Protein 1WGM (pdb70)

GO terms:
  GO:0000151 ubiquitin ligase complex (C, TAS)
  GO:0006511 ubiquitin-dependent protein catabolic process (P, TAS)
  GO:0005515 protein binding (F, IPI)

CATH classification: 3.30.40.10

Radius of gyration: 18.28 Å; Cα contacts (8 Å, |Δi|>4): 106; chains: 1; bounding box: 50×46×37 Å

Organism: Homo sapiens (NCBI:txid9606)

Structure (mmCIF, N/CA/C/O backbone):
data_1WGM
#
_entry.id   1WGM
#
loop_
_atom_site.group_PDB
_atom_site.id
_atom_site.type_symbol
_atom_site.label_atom_id
_atom_site.label_alt_id
_atom_site.label_comp_id
_atom_site.label_asym_id
_atom_site.label_entity_id
_atom_site.label_seq_id
_atom_site.pdbx_PDB_ins_code
_atom_site.Cartn_x
_atom_site.Cartn_y
_atom_site.Cartn_z
_atom_site.occupancy
_atom_site.B_iso_or_equiv
_atom_site.auth_seq_id
_atom_site.auth_comp_id
_atom_site.auth_asym_id
_atom_site.auth_atom_id
_atom_site.pdbx_PDB_model_num
ATOM 1 N N . GLY A 1 1 ? 5.703 24.011 31.278 1.00 0.00 1 GLY A N 1
ATOM 2 C CA . GLY A 1 1 ? 4.727 24.872 30.555 1.00 0.00 1 GLY A CA 1
ATOM 3 C C . GLY A 1 1 ? 5.357 25.612 29.392 1.00 0.00 1 GLY A C 1
ATOM 4 O O . GLY A 1 1 ? 6.526 25.400 29.072 1.00 0.00 1 GLY A O 1
ATOM 10 N N . SER A 1 2 ? 4.580 26.485 28.758 1.00 0.00 2 SER A N 1
ATOM 11 C CA . SER A 1 2 ? 5.069 27.260 27.624 1.00 0.00 2 SER A CA 1
ATOM 12 C C . SER A 1 2 ? 5.916 28.438 28.094 1.00 0.00 2 SER A C 1
ATOM 13 O O . SER A 1 2 ? 6.100 28.643 29.295 1.00 0.00 2 SER A O 1
ATOM 21 N N . SER A 1 3 ? 6.431 29.208 27.142 1.00 0.00 3 SER A N 1
ATOM 22 C CA . SER A 1 3 ? 7.259 30.366 27.458 1.00 0.00 3 SER A CA 1
ATOM 23 C C . SER A 1 3 ? 6.952 31.528 26.519 1.00 0.00 3 SER A C 1
ATOM 24 O O . SER A 1 3 ? 6.770 32.663 26.960 1.00 0.00 3 SER A O 1
ATOM 32 N N . GLY A 1 4 ? 6.895 31.236 25.225 1.00 0.00 4 GLY A N 1
ATOM 33 C CA . GLY A 1 4 ? 6.610 32.267 24.244 1.00 0.00 4 GLY A CA 1
ATOM 34 C C . GLY A 1 4 ? 6.491 31.712 22.838 1.00 0.00 4 GLY A C 1
ATOM 35 O O . GLY A 1 4 ? 7.472 31.241 22.264 1.00 0.00 4 GLY A O 1
ATOM 39 N N . SER A 1 5 ? 5.284 31.768 22.283 1.00 0.00 5 SER A N 1
ATOM 40 C CA . SER A 1 5 ? 5.039 31.268 20.936 1.00 0.00 5 SER A CA 1
ATOM 41 C C . SER A 1 5 ? 5.352 29.777 20.844 1.00 0.00 5 SER A C 1
ATOM 42 O O . SER A 1 5 ? 5.924 29.312 19.856 1.00 0.00 5 SER A O 1
ATOM 50 N N . SER A 1 6 ? 4.973 29.033 21.877 1.00 0.00 6 SER A N 1
ATOM 51 C CA . SER A 1 6 ? 5.214 27.595 21.913 1.00 0.00 6 SER A CA 1
ATOM 52 C C . SER A 1 6 ? 3.897 26.824 21.955 1.00 0.00 6 SER A C 1
ATOM 53 O O . SER A 1 6 ? 2.829 27.410 22.134 1.00 0.00 6 SER A O 1
ATOM 61 N N . GLY A 1 7 ? 3.982 25.509 21.790 1.00 0.00 7 GLY A N 1
ATOM 62 C CA . GLY A 1 7 ? 2.791 24.680 21.811 1.00 0.00 7 GLY A CA 1
ATOM 63 C C . GLY A 1 7 ? 3.105 23.208 21.633 1.00 0.00 7 GLY A C 1
ATOM 64 O O . GLY A 1 7 ? 4.134 22.850 21.059 1.00 0.00 7 GLY A O 1
ATOM 68 N N . LEU A 1 8 ? 2.217 22.351 22.126 1.00 0.00 8 LEU A N 1
ATOM 69 C CA . LEU A 1 8 ? 2.404 20.909 22.019 1.00 0.00 8 LEU A CA 1
ATOM 70 C C . LEU A 1 8 ? 2.177 20.437 20.586 1.00 0.00 8 LEU A C 1
ATOM 71 O O . LEU A 1 8 ? 3.029 19.768 20.001 1.00 0.00 8 LEU A O 1
ATOM 87 N N . GLN A 1 9 ? 1.025 20.789 20.028 1.00 0.00 9 GLN A N 1
ATOM 88 C CA . GLN A 1 9 ? 0.686 20.402 18.663 1.00 0.00 9 GLN A CA 1
ATOM 89 C C . GLN A 1 9 ? -0.366 21.337 18.078 1.00 0.00 9 GLN A C 1
ATOM 90 O O . GLN A 1 9 ? -1.400 21.590 18.696 1.00 0.00 9 GLN A O 1
ATOM 104 N N . GLN A 1 10 ? -0.095 21.850 16.881 1.00 0.00 10 GLN A N 1
ATOM 105 C CA . GLN A 1 10 ? -1.018 22.758 16.211 1.00 0.00 10 GLN A CA 1
ATOM 106 C C . GLN A 1 10 ? -1.720 22.062 15.050 1.00 0.00 10 GLN A C 1
ATOM 107 O O . GLN A 1 10 ? -1.416 22.314 13.885 1.00 0.00 10 GLN A O 1
ATOM 121 N N . GLN A 1 11 ? -2.663 21.184 15.377 1.00 0.00 11 GLN A N 1
ATOM 122 C CA . GLN A 1 11 ? -3.409 20.450 14.363 1.00 0.00 11 GLN A CA 1
ATOM 123 C C . GLN A 1 11 ? -2.474 19.615 13.494 1.00 0.00 11 GLN A C 1
ATOM 124 O O . GLN A 1 11 ? -1.252 19.726 13.597 1.00 0.00 11 GLN A O 1
ATOM 138 N N . GLU A 1 12 ? -3.055 18.779 12.640 1.00 0.00 12 GLU A N 1
ATOM 139 C CA . GLU A 1 12 ? -2.273 17.925 11.754 1.00 0.00 12 GLU A CA 1
ATOM 140 C C . GLU A 1 12 ? -1.376 16.987 12.555 1.00 0.00 12 GLU A C 1
ATOM 141 O O . GLU A 1 12 ? -1.152 17.194 13.747 1.00 0.00 12 GLU A O 1
ATOM 153 N N . GLU A 1 13 ? -0.867 15.954 11.890 1.00 0.00 13 GLU A N 1
ATOM 154 C CA . GLU A 1 13 ? 0.005 14.984 12.542 1.00 0.00 13 GLU A CA 1
ATOM 155 C C . GLU A 1 13 ? 1.200 14.645 11.655 1.00 0.00 13 GLU A C 1
ATOM 156 O O . GLU A 1 13 ? 2.350 14.757 12.079 1.00 0.00 13 GLU A O 1
ATOM 168 N N . GLU A 1 14 ? 0.918 14.233 10.424 1.00 0.00 14 GLU A N 1
ATOM 169 C CA . GLU A 1 14 ? 1.970 13.880 9.477 1.00 0.00 14 GLU A CA 1
ATOM 170 C C . GLU A 1 14 ? 1.737 14.552 8.128 1.00 0.00 14 GLU A C 1
ATOM 171 O O . GLU A 1 14 ? 0.822 15.362 7.978 1.00 0.00 14 GLU A O 1
ATOM 183 N N . THR A 1 15 ? 2.568 14.210 7.150 1.00 0.00 15 THR A N 1
ATOM 184 C CA . THR A 1 15 ? 2.449 14.780 5.813 1.00 0.00 15 THR A CA 1
ATOM 185 C C . THR A 1 15 ? 3.311 14.013 4.815 1.00 0.00 15 THR A C 1
ATOM 186 O O . THR A 1 15 ? 4.436 14.413 4.514 1.00 0.00 15 THR A O 1
ATOM 197 N N . TYR A 1 16 ? 2.775 12.908 4.305 1.00 0.00 16 TYR A N 1
ATOM 198 C CA . TYR A 1 16 ? 3.495 12.086 3.341 1.00 0.00 16 TYR A CA 1
ATOM 199 C C . TYR A 1 16 ? 3.210 12.545 1.914 1.00 0.00 16 TYR A C 1
ATOM 200 O O . TYR A 1 16 ? 2.225 12.132 1.303 1.00 0.00 16 TYR A O 1
ATOM 218 N N . ALA A 1 17 ? 4.079 13.404 1.391 1.00 0.00 17 ALA A N 1
ATOM 219 C CA . ALA A 1 17 ? 3.921 13.919 0.036 1.00 0.00 17 ALA A CA 1
ATOM 220 C C . ALA A 1 17 ? 5.048 13.436 -0.871 1.00 0.00 17 ALA A C 1
ATOM 221 O O . ALA A 1 17 ? 5.451 14.133 -1.802 1.00 0.00 17 ALA A O 1
ATOM 228 N N . ASP A 1 18 ? 5.553 12.239 -0.593 1.00 0.00 18 ASP A N 1
ATOM 229 C CA . ASP A 1 18 ? 6.633 11.663 -1.385 1.00 0.00 18 ASP A CA 1
ATOM 230 C C . ASP A 1 18 ? 6.543 10.140 -1.403 1.00 0.00 18 ASP A C 1
ATOM 231 O O . ASP A 1 18 ? 7.556 9.451 -1.520 1.00 0.00 18 ASP A O 1
ATOM 240 N N . ALA A 1 19 ? 5.326 9.620 -1.285 1.00 0.00 19 ALA A N 1
ATOM 241 C CA . ALA A 1 19 ? 5.106 8.179 -1.288 1.00 0.00 19 ALA A CA 1
ATOM 242 C C . ALA A 1 19 ? 4.414 7.732 -2.572 1.00 0.00 19 ALA A C 1
ATOM 243 O O . ALA A 1 19 ? 3.490 8.389 -3.051 1.00 0.00 19 ALA A O 1
ATOM 250 N N . CYS A 1 20 ? 4.868 6.611 -3.122 1.00 0.00 20 CYS A N 1
ATOM 251 C CA . CYS A 1 20 ? 4.293 6.076 -4.350 1.00 0.00 20 CYS A CA 1
ATOM 252 C C . CYS A 1 20 ? 2.942 5.422 -4.078 1.00 0.00 20 CYS A C 1
ATOM 253 O O . CYS A 1 20 ? 2.586 5.165 -2.927 1.00 0.00 20 CYS A O 1
ATOM 261 N N . ASP A 1 21 ? 2.193 5.156 -5.143 1.00 0.00 21 ASP A N 1
ATOM 262 C CA . ASP A 1 21 ? 0.881 4.532 -5.019 1.00 0.00 21 ASP A CA 1
ATOM 263 C C . ASP A 1 21 ? 0.984 3.169 -4.339 1.00 0.00 21 ASP A C 1
ATOM 264 O O . ASP A 1 21 ? 0.043 2.718 -3.687 1.00 0.00 21 ASP A O 1
ATOM 273 N N . GLU A 1 22 ? 2.133 2.518 -4.498 1.00 0.00 22 GLU A N 1
ATOM 274 C CA . GLU A 1 22 ? 2.357 1.206 -3.900 1.00 0.00 22 GLU A CA 1
ATOM 275 C C . GLU A 1 22 ? 2.175 1.257 -2.386 1.00 0.00 22 GLU A C 1
ATOM 276 O O . GLU A 1 22 ? 1.763 0.276 -1.766 1.00 0.00 22 GLU A O 1
ATOM 288 N N . PHE A 1 23 ? 2.483 2.408 -1.796 1.00 0.00 23 PHE A N 1
ATOM 289 C CA . PHE A 1 23 ? 2.352 2.586 -0.354 1.00 0.00 23 PHE A CA 1
ATOM 290 C C . PHE A 1 23 ? 1.049 3.300 -0.011 1.00 0.00 23 PHE A C 1
ATOM 291 O O . PHE A 1 23 ? 0.444 3.043 1.031 1.00 0.00 23 PHE A O 1
ATOM 308 N N . LEU A 1 24 ? 0.623 4.199 -0.892 1.00 0.00 24 LEU A N 1
ATOM 309 C CA . LEU A 1 24 ? -0.608 4.951 -0.681 1.00 0.00 24 LEU A CA 1
ATOM 310 C C . LEU A 1 24 ? -1.831 4.061 -0.871 1.00 0.00 24 LEU A C 1
ATOM 311 O O . LEU A 1 24 ? -1.876 3.237 -1.785 1.00 0.00 24 LEU A O 1
ATOM 327 N N . ASP A 1 25 ? -2.823 4.233 -0.003 1.00 0.00 25 ASP A N 1
ATOM 328 C CA . ASP A 1 25 ? -4.048 3.445 -0.075 1.00 0.00 25 ASP A CA 1
ATOM 329 C C . ASP A 1 25 ? -4.870 3.833 -1.303 1.00 0.00 25 ASP A C 1
ATOM 330 O O . ASP A 1 25 ? -4.927 5.006 -1.675 1.00 0.00 25 ASP A O 1
ATOM 339 N N . PRO A 1 26 ? -5.520 2.852 -1.953 1.00 0.00 26 PRO A N 1
ATOM 340 C CA . PRO A 1 26 ? -6.339 3.105 -3.144 1.00 0.00 26 PRO A CA 1
ATOM 341 C C . PRO A 1 26 ? -7.622 3.862 -2.818 1.00 0.00 26 PRO A C 1
ATOM 342 O O . PRO A 1 26 ? -8.174 4.562 -3.667 1.00 0.00 26 PRO A O 1
ATOM 353 N N . ILE A 1 27 ? -8.093 3.718 -1.583 1.00 0.00 27 ILE A N 1
ATOM 354 C CA . ILE A 1 27 ? -9.313 4.388 -1.147 1.00 0.00 27 ILE A CA 1
ATOM 355 C C . ILE A 1 27 ? -9.002 5.540 -0.198 1.00 0.00 27 ILE A C 1
ATOM 356 O O . ILE A 1 27 ? -9.478 6.659 -0.387 1.00 0.00 27 ILE A O 1
ATOM 372 N N . MET A 1 28 ? -8.202 5.258 0.826 1.00 0.00 28 MET A N 1
ATOM 373 C CA . MET A 1 28 ? -7.830 6.270 1.807 1.00 0.00 28 MET A CA 1
ATOM 374 C C . MET A 1 28 ? -6.861 7.286 1.208 1.00 0.00 28 MET A C 1
ATOM 375 O O . MET A 1 28 ? -6.810 8.438 1.640 1.00 0.00 28 MET A O 1
ATOM 389 N N . SER A 1 29 ? -6.093 6.854 0.212 1.00 0.00 29 SER A N 1
ATOM 390 C CA . SER A 1 29 ? -5.127 7.730 -0.442 1.00 0.00 29 SER A CA 1
ATOM 391 C C . SER A 1 29 ? -4.081 8.225 0.553 1.00 0.00 29 SER A C 1
ATOM 392 O O . SER A 1 29 ? -3.562 9.333 0.422 1.00 0.00 29 SER A O 1
ATOM 400 N N . THR A 1 30 ? -3.779 7.397 1.548 1.00 0.00 30 THR A N 1
ATOM 401 C CA . THR A 1 30 ? -2.796 7.749 2.565 1.00 0.00 30 THR A CA 1
ATOM 402 C C . THR A 1 30 ? -1.783 6.626 2.758 1.00 0.00 30 THR A C 1
ATOM 403 O O . THR A 1 30 ? -1.897 5.563 2.148 1.00 0.00 30 THR A O 1
ATOM 414 N N . LEU A 1 31 ? -0.794 6.869 3.612 1.00 0.00 31 LEU A N 1
ATOM 415 C CA . LEU A 1 31 ? 0.240 5.878 3.887 1.00 0.00 31 LEU A CA 1
ATOM 416 C C . LEU A 1 31 ? -0.371 4.594 4.442 1.00 0.00 31 LEU A C 1
ATOM 417 O O . LEU A 1 31 ? -1.322 4.635 5.223 1.00 0.00 31 LEU A O 1
ATOM 433 N N . MET A 1 32 ? 0.182 3.457 4.032 1.00 0.00 32 MET A N 1
ATOM 434 C CA . MET A 1 32 ? -0.310 2.162 4.488 1.00 0.00 32 MET A CA 1
ATOM 435 C C . MET A 1 32 ? 0.687 1.503 5.438 1.00 0.00 32 MET A C 1
ATOM 436 O O . MET A 1 32 ? 1.846 1.289 5.084 1.00 0.00 32 MET A O 1
ATOM 450 N N . CYS A 1 33 ? 0.227 1.185 6.642 1.00 0.00 33 CYS A N 1
ATOM 451 C CA . CYS A 1 33 ? 1.078 0.549 7.641 1.00 0.00 33 CYS A CA 1
ATOM 452 C C . CYS A 1 33 ? 0.960 -0.970 7.567 1.00 0.00 33 CYS A C 1
ATOM 453 O O . CYS A 1 33 ? 1.951 -1.688 7.701 1.00 0.00 33 CYS A O 1
ATOM 461 N N . ASP A 1 34 ? -0.260 -1.453 7.352 1.00 0.00 34 ASP A N 1
ATOM 462 C CA . ASP A 1 34 ? -0.510 -2.886 7.258 1.00 0.00 34 ASP A CA 1
ATOM 463 C C . ASP A 1 34 ? -1.315 -3.215 6.003 1.00 0.00 34 ASP A C 1
ATOM 464 O O . ASP A 1 34 ? -2.513 -3.495 6.078 1.00 0.00 34 ASP A O 1
ATOM 473 N N . PRO A 1 35 ? -0.667 -3.185 4.827 1.00 0.00 35 PRO A N 1
ATOM 474 C CA . PRO A 1 35 ? -1.328 -3.480 3.551 1.00 0.00 35 PRO A CA 1
ATOM 475 C C . PRO A 1 35 ? -1.698 -4.953 3.417 1.00 0.00 35 PRO A C 1
ATOM 476 O O . PRO A 1 35 ? -0.829 -5.825 3.435 1.00 0.00 35 PRO A O 1
ATOM 487 N N . VAL A 1 36 ? -2.992 -5.223 3.279 1.00 0.00 36 VAL A N 1
ATOM 488 C CA . VAL A 1 36 ? -3.477 -6.590 3.138 1.00 0.00 36 VAL A CA 1
ATOM 489 C C . VAL A 1 36 ? -3.881 -6.883 1.698 1.00 0.00 36 VAL A C 1
ATOM 490 O O . VAL A 1 36 ? -4.540 -6.069 1.049 1.00 0.00 36 VAL A O 1
ATOM 503 N N . VAL A 1 37 ? -3.480 -8.049 1.200 1.00 0.00 37 VAL A N 1
ATOM 504 C CA . VAL A 1 37 ? -3.800 -8.447 -0.165 1.00 0.00 37 VAL A CA 1
ATOM 505 C C . VAL A 1 37 ? -5.164 -9.126 -0.237 1.00 0.00 37 VAL A C 1
ATOM 506 O O . VAL A 1 37 ? -5.367 -10.195 0.338 1.00 0.00 37 VAL A O 1
ATOM 519 N N . LEU A 1 38 ? -6.094 -8.498 -0.950 1.00 0.00 38 LEU A N 1
ATOM 520 C CA . LEU A 1 38 ? -7.439 -9.043 -1.099 1.00 0.00 38 LEU A CA 1
ATOM 521 C C . LEU A 1 38 ? -7.440 -10.220 -2.075 1.00 0.00 38 LEU A C 1
ATOM 522 O O . LEU A 1 38 ? -7.065 -10.069 -3.237 1.00 0.00 38 LEU A O 1
ATOM 538 N N . PRO A 1 39 ? -7.860 -11.414 -1.618 1.00 0.00 39 PRO A N 1
ATOM 539 C CA . PRO A 1 39 ? -7.900 -12.611 -2.465 1.00 0.00 39 PRO A CA 1
ATOM 540 C C . PRO A 1 39 ? -9.051 -12.589 -3.469 1.00 0.00 39 PRO A C 1
ATOM 541 O O . PRO A 1 39 ? -9.179 -13.491 -4.297 1.00 0.00 39 PRO A O 1
ATOM 552 N N . SER A 1 40 ? -9.891 -11.559 -3.391 1.00 0.00 40 SER A N 1
ATOM 553 C CA . SER A 1 40 ? -11.029 -11.434 -4.295 1.00 0.00 40 SER A CA 1
ATOM 554 C C . SER A 1 40 ? -10.750 -10.412 -5.393 1.00 0.00 40 SER A C 1
ATOM 555 O O . SER A 1 40 ? -10.666 -10.760 -6.571 1.00 0.00 40 SER A O 1
ATOM 563 N N . SER A 1 41 ? -10.613 -9.150 -5.000 1.00 0.00 41 SER A N 1
ATOM 564 C CA . SER A 1 41 ? -10.350 -8.075 -5.953 1.00 0.00 41 SER A CA 1
ATOM 565 C C . SER A 1 41 ? -8.869 -8.003 -6.323 1.00 0.00 41 SER A C 1
ATOM 566 O O . SER A 1 41 ? -8.495 -7.322 -7.278 1.00 0.00 41 SER A O 1
ATOM 574 N N . ARG A 1 42 ? -8.027 -8.703 -5.566 1.00 0.00 42 ARG A N 1
ATOM 575 C CA . ARG A 1 42 ? -6.592 -8.705 -5.824 1.00 0.00 42 ARG A CA 1
ATOM 576 C C . ARG A 1 42 ? -6.012 -7.302 -5.675 1.00 0.00 42 ARG A C 1
ATOM 577 O O . ARG A 1 42 ? -5.041 -6.946 -6.344 1.00 0.00 42 ARG A O 1
ATOM 598 N N . VAL A 1 43 ? -6.615 -6.510 -4.795 1.00 0.00 43 VAL A N 1
ATOM 599 C CA . VAL A 1 43 ? -6.159 -5.145 -4.557 1.00 0.00 43 VAL A CA 1
ATOM 600 C C . VAL A 1 43 ? -5.492 -5.019 -3.192 1.00 0.00 43 VAL A C 1
ATOM 601 O O . VAL A 1 43 ? -5.836 -5.738 -2.253 1.00 0.00 43 VAL A O 1
ATOM 614 N N . THR A 1 44 ? -4.535 -4.103 -3.088 1.00 0.00 44 THR A N 1
ATOM 615 C CA . THR A 1 44 ? -3.818 -3.884 -1.837 1.00 0.00 44 THR A CA 1
ATOM 616 C C . THR A 1 44 ? -4.443 -2.742 -1.044 1.00 0.00 44 THR A C 1
ATOM 617 O O . THR A 1 44 ? -4.481 -1.601 -1.504 1.00 0.00 44 THR A O 1
ATOM 628 N N . VAL A 1 45 ? -4.933 -3.057 0.151 1.00 0.00 45 VAL A N 1
ATOM 629 C CA . VAL A 1 45 ? -5.557 -2.057 1.009 1.00 0.00 45 VAL A CA 1
ATOM 630 C C . VAL A 1 45 ? -5.141 -2.246 2.465 1.00 0.00 45 VAL A C 1
ATOM 631 O O . VAL A 1 45 ? -4.790 -3.351 2.880 1.00 0.00 45 VAL A O 1
ATOM 644 N N . ASP A 1 46 ? -5.181 -1.163 3.233 1.00 0.00 46 ASP A N 1
ATOM 645 C CA . ASP A 1 46 ? -4.809 -1.211 4.643 1.00 0.00 46 ASP A CA 1
ATOM 646 C C . ASP A 1 46 ? -5.676 -2.209 5.403 1.00 0.00 46 ASP A C 1
ATOM 647 O O . ASP A 1 46 ? -6.860 -2.370 5.108 1.00 0.00 46 ASP A O 1
ATOM 656 N N . ARG A 1 47 ? -5.077 -2.879 6.384 1.00 0.00 47 ARG A N 1
ATOM 657 C CA . ARG A 1 47 ? -5.795 -3.862 7.188 1.00 0.00 47 ARG A CA 1
ATOM 658 C C . ARG A 1 47 ? -6.995 -3.227 7.885 1.00 0.00 47 ARG A C 1
ATOM 659 O O . ARG A 1 47 ? -7.991 -3.897 8.160 1.00 0.00 47 ARG A O 1
ATOM 680 N N . SER A 1 48 ? -6.893 -1.932 8.168 1.00 0.00 48 SER A N 1
ATOM 681 C CA . SER A 1 48 ? -7.971 -1.208 8.831 1.00 0.00 48 SER A CA 1
ATOM 682 C C . SER A 1 48 ? -8.962 -0.654 7.812 1.00 0.00 48 SER A C 1
ATOM 683 O O . SER A 1 48 ? -10.153 -0.526 8.096 1.00 0.00 48 SER A O 1
ATOM 691 N N . THR A 1 49 ? -8.462 -0.328 6.624 1.00 0.00 49 THR A N 1
ATOM 692 C CA . THR A 1 49 ? -9.303 0.212 5.563 1.00 0.00 49 THR A CA 1
ATOM 693 C C . THR A 1 49 ? -10.359 -0.801 5.135 1.00 0.00 49 THR A C 1
ATOM 694 O O . THR A 1 49 ? -11.486 -0.436 4.803 1.00 0.00 49 THR A O 1
ATOM 705 N N . ILE A 1 50 ? -9.985 -2.076 5.147 1.00 0.00 50 ILE A N 1
ATOM 706 C CA . ILE A 1 50 ? -10.900 -3.144 4.762 1.00 0.00 50 ILE A CA 1
ATOM 707 C C . ILE A 1 50 ? -11.884 -3.455 5.886 1.00 0.00 50 ILE A C 1
ATOM 708 O O . ILE A 1 50 ? -13.044 -3.782 5.636 1.00 0.00 50 ILE A O 1
ATOM 724 N N . ALA A 1 51 ? -11.414 -3.349 7.125 1.00 0.00 51 ALA A N 1
ATOM 725 C CA . ALA A 1 51 ? -12.252 -3.618 8.287 1.00 0.00 51 ALA A CA 1
ATOM 726 C C . ALA A 1 51 ? -13.487 -2.724 8.291 1.00 0.00 51 ALA A C 1
ATOM 727 O O . ALA A 1 51 ? -14.586 -3.169 8.622 1.00 0.00 51 ALA A O 1
ATOM 734 N N . ARG A 1 52 ? -13.299 -1.462 7.920 1.00 0.00 52 ARG A N 1
ATOM 735 C CA . ARG A 1 52 ? -14.398 -0.506 7.879 1.00 0.00 52 ARG A CA 1
ATOM 736 C C . ARG A 1 52 ? -15.450 -0.934 6.861 1.00 0.00 52 ARG A C 1
ATOM 737 O O . ARG A 1 52 ? -16.640 -0.668 7.032 1.00 0.00 52 ARG A O 1
ATOM 758 N N . HIS A 1 53 ? -15.004 -1.601 5.801 1.00 0.00 53 HIS A N 1
ATOM 759 C CA . HIS A 1 53 ? -15.906 -2.068 4.755 1.00 0.00 53 HIS A CA 1
ATOM 760 C C . HIS A 1 53 ? -16.549 -3.398 5.140 1.00 0.00 53 HIS A C 1
ATOM 761 O O . HIS A 1 53 ? -17.611 -3.753 4.628 1.00 0.00 53 HIS A O 1
ATOM 775 N N . LEU A 1 54 ? -15.902 -4.130 6.041 1.00 0.00 54 LEU A N 1
ATOM 776 C CA . LEU A 1 54 ? -16.414 -5.419 6.490 1.00 0.00 54 LEU A CA 1
ATOM 777 C C . LEU A 1 54 ? -17.195 -5.277 7.793 1.00 0.00 54 LEU A C 1
ATOM 778 O O . LEU A 1 54 ? -17.220 -6.194 8.614 1.00 0.00 54 LEU A O 1
ATOM 794 N N . LEU A 1 55 ? -17.833 -4.126 7.976 1.00 0.00 55 LEU A N 1
ATOM 795 C CA . LEU A 1 55 ? -18.615 -3.870 9.180 1.00 0.00 55 LEU A CA 1
ATOM 796 C C . LEU A 1 55 ? -20.070 -4.279 8.978 1.00 0.00 55 LEU A C 1
ATOM 797 O O . LEU A 1 55 ? -20.619 -5.062 9.753 1.00 0.00 55 LEU A O 1
ATOM 813 N N . SER A 1 56 ? -20.690 -3.744 7.931 1.00 0.00 56 SER A N 1
ATOM 814 C CA . SER A 1 56 ? -22.082 -4.055 7.626 1.00 0.00 56 SER A CA 1
ATOM 815 C C . SER A 1 56 ? -22.176 -5.060 6.482 1.00 0.00 56 SER A C 1
ATOM 816 O O . SER A 1 56 ? -23.039 -5.937 6.484 1.00 0.00 56 SER A O 1
ATOM 824 N N . ASP A 1 57 ? -21.283 -4.923 5.507 1.00 0.00 57 ASP A N 1
ATOM 825 C CA . ASP A 1 57 ? -21.265 -5.819 4.356 1.00 0.00 57 ASP A CA 1
ATOM 826 C C . ASP A 1 57 ? -19.915 -6.519 4.233 1.00 0.00 57 ASP A C 1
ATOM 827 O O . ASP A 1 57 ? -18.979 -5.983 3.642 1.00 0.00 57 ASP A O 1
ATOM 836 N N . GLN A 1 58 ? -19.824 -7.719 4.797 1.00 0.00 58 GLN A N 1
ATOM 837 C CA . GLN A 1 58 ? -18.588 -8.493 4.752 1.00 0.00 58 GLN A CA 1
ATOM 838 C C . GLN A 1 58 ? -18.264 -8.918 3.323 1.00 0.00 58 GLN A C 1
ATOM 839 O O . GLN A 1 58 ? -18.479 -10.069 2.944 1.00 0.00 58 GLN A O 1
ATOM 853 N N . THR A 1 59 ? -17.745 -7.982 2.537 1.00 0.00 59 THR A N 1
ATOM 854 C CA . THR A 1 59 ? -17.389 -8.259 1.149 1.00 0.00 59 THR A CA 1
ATOM 855 C C . THR A 1 59 ? -16.293 -7.312 0.671 1.00 0.00 59 THR A C 1
ATOM 856 O O . THR A 1 59 ? -15.759 -6.522 1.449 1.00 0.00 59 THR A O 1
ATOM 867 N N . ASP A 1 60 ? -15.962 -7.398 -0.614 1.00 0.00 60 ASP A N 1
ATOM 868 C CA . ASP A 1 60 ? -14.929 -6.548 -1.194 1.00 0.00 60 ASP A CA 1
ATOM 869 C C . ASP A 1 60 ? -15.530 -5.249 -1.727 1.00 0.00 60 ASP A C 1
ATOM 870 O O . ASP A 1 60 ? -16.645 -5.241 -2.248 1.00 0.00 60 ASP A O 1
ATOM 879 N N . PRO A 1 61 ? -14.797 -4.128 -1.607 1.00 0.00 61 PRO A N 1
ATOM 880 C CA . PRO A 1 61 ? -15.269 -2.824 -2.081 1.00 0.00 61 PRO A CA 1
ATOM 881 C C . PRO A 1 61 ? -15.254 -2.717 -3.603 1.00 0.00 61 PRO A C 1
ATOM 882 O O . PRO A 1 61 ? -15.925 -1.861 -4.179 1.00 0.00 61 PRO A O 1
ATOM 893 N N . PHE A 1 62 ? -14.486 -3.588 -4.251 1.00 0.00 62 PHE A N 1
ATOM 894 C CA . PHE A 1 62 ? -14.388 -3.585 -5.707 1.00 0.00 62 PHE A CA 1
ATOM 895 C C . PHE A 1 62 ? -15.102 -4.793 -6.306 1.00 0.00 62 PHE A C 1
ATOM 896 O O . PHE A 1 62 ? -15.965 -4.649 -7.172 1.00 0.00 62 PHE A O 1
ATOM 913 N N . ASN A 1 63 ? -14.734 -5.983 -5.841 1.00 0.00 63 ASN A N 1
ATOM 914 C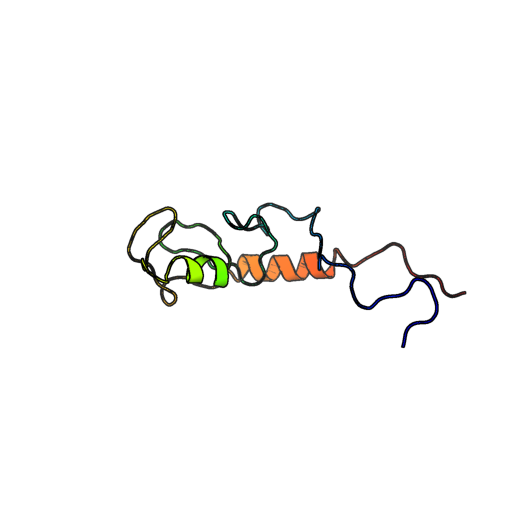 CA . ASN A 1 63 ? -15.336 -7.216 -6.336 1.00 0.00 63 ASN A CA 1
ATOM 915 C C . ASN A 1 63 ? -16.762 -7.379 -5.815 1.00 0.00 63 ASN A C 1
ATOM 916 O O . ASN A 1 63 ? -17.624 -7.928 -6.502 1.00 0.00 63 ASN A O 1
ATOM 927 N N . ARG A 1 64 ? -17.003 -6.902 -4.599 1.00 0.00 64 ARG A N 1
ATOM 928 C CA . ARG A 1 64 ? -18.325 -6.998 -3.989 1.00 0.00 64 ARG A CA 1
ATOM 929 C C . ARG A 1 64 ? -18.726 -8.457 -3.790 1.00 0.00 64 ARG A C 1
ATOM 930 O O . ARG A 1 64 ? -19.895 -8.815 -3.933 1.00 0.00 64 ARG A O 1
ATOM 951 N N . SER A 1 65 ? -17.747 -9.293 -3.461 1.00 0.00 65 SER A N 1
ATOM 952 C CA . SER A 1 65 ? -17.995 -10.714 -3.242 1.00 0.00 65 SER A CA 1
ATOM 953 C C . SER A 1 65 ? -17.661 -11.109 -1.805 1.00 0.00 65 SER A C 1
ATOM 954 O O . SER A 1 65 ? -17.164 -10.293 -1.028 1.00 0.00 65 SER A O 1
ATOM 962 N N . PRO A 1 66 ? -17.929 -12.372 -1.432 1.00 0.00 66 PRO A N 1
ATOM 963 C CA . PRO A 1 66 ? -17.653 -12.872 -0.081 1.00 0.00 66 PRO A CA 1
ATOM 964 C C . PRO A 1 66 ? -16.215 -12.608 0.351 1.00 0.00 66 PRO A C 1
ATOM 965 O O . PRO A 1 66 ? -15.271 -13.110 -0.260 1.00 0.00 66 PRO A O 1
ATOM 976 N N . LEU A 1 67 ? -16.055 -11.818 1.408 1.00 0.00 67 LEU A N 1
ATOM 977 C CA . LEU A 1 67 ? -14.731 -11.487 1.922 1.00 0.00 67 LEU A CA 1
ATOM 978 C C . LEU A 1 67 ? -14.788 -11.181 3.416 1.00 0.00 67 LEU A C 1
ATOM 979 O O . LEU A 1 67 ? -15.769 -10.623 3.908 1.00 0.00 67 LEU A O 1
ATOM 995 N N . THR A 1 68 ? -13.731 -11.550 4.132 1.00 0.00 68 THR A N 1
ATOM 996 C CA . THR A 1 68 ? -13.663 -11.315 5.570 1.00 0.00 68 THR A CA 1
ATOM 997 C C . THR A 1 68 ? -12.226 -11.047 6.010 1.00 0.00 68 THR A C 1
ATOM 998 O O . THR A 1 68 ? -11.307 -11.042 5.193 1.00 0.00 68 THR A O 1
ATOM 1009 N N . MET A 1 69 ? -12.043 -10.826 7.308 1.00 0.00 69 MET A N 1
ATOM 1010 C CA . MET A 1 69 ? -10.717 -10.559 7.857 1.00 0.00 69 MET A CA 1
ATOM 1011 C C . MET A 1 69 ? -9.834 -11.800 7.776 1.00 0.00 69 MET A C 1
ATOM 1012 O O . MET A 1 69 ? -8.614 -11.699 7.647 1.00 0.00 69 MET A O 1
ATOM 1026 N N . ASP A 1 70 ? -10.459 -12.971 7.853 1.00 0.00 70 ASP A N 1
ATOM 1027 C CA . ASP A 1 70 ? -9.730 -14.231 7.789 1.00 0.00 70 ASP A CA 1
ATOM 1028 C C . ASP A 1 70 ? -9.234 -14.504 6.371 1.00 0.00 70 ASP A C 1
ATOM 1029 O O . ASP A 1 70 ? -8.191 -15.128 6.178 1.00 0.00 70 ASP A O 1
ATOM 1038 N N . GLN A 1 71 ? -9.989 -14.032 5.385 1.00 0.00 71 GLN A N 1
ATOM 1039 C CA . GLN A 1 71 ? -9.626 -14.226 3.985 1.00 0.00 71 GLN A CA 1
ATOM 1040 C C . GLN A 1 71 ? -8.428 -13.361 3.609 1.00 0.00 71 GLN A C 1
ATOM 1041 O O . GLN A 1 71 ? -7.420 -13.863 3.111 1.00 0.00 71 GLN A O 1
ATOM 1055 N N . ILE A 1 72 ? -8.545 -12.059 3.850 1.00 0.00 72 ILE A N 1
ATOM 1056 C CA . ILE A 1 72 ? -7.471 -11.124 3.535 1.00 0.00 72 ILE A CA 1
ATOM 1057 C C . ILE A 1 72 ? -6.187 -11.491 4.273 1.00 0.00 72 ILE A C 1
ATOM 1058 O O . ILE A 1 72 ? -6.216 -11.846 5.452 1.00 0.00 72 ILE A O 1
ATOM 1074 N N . ARG A 1 73 ? -5.062 -11.405 3.571 1.00 0.00 73 ARG A N 1
ATOM 1075 C CA . ARG A 1 73 ? -3.767 -11.729 4.160 1.00 0.00 73 ARG A CA 1
ATOM 1076 C C . ARG A 1 73 ? -2.844 -10.514 4.149 1.00 0.00 73 ARG A C 1
ATOM 1077 O O . ARG A 1 73 ? -2.971 -9.634 3.298 1.00 0.00 73 ARG A O 1
ATOM 1098 N N . PRO A 1 74 ? -1.897 -10.449 5.103 1.00 0.00 74 PRO A N 1
ATOM 1099 C CA . PRO A 1 74 ? -0.949 -9.333 5.199 1.00 0.00 74 PRO A CA 1
ATOM 1100 C C . PRO A 1 74 ? 0.084 -9.353 4.078 1.00 0.00 74 PRO A C 1
ATOM 1101 O O . PRO A 1 74 ? 0.784 -10.346 3.883 1.00 0.00 74 PRO A O 1
ATOM 1112 N N . ASN A 1 75 ? 0.175 -8.248 3.344 1.00 0.00 75 ASN A N 1
ATOM 1113 C CA . ASN A 1 75 ? 1.124 -8.138 2.243 1.00 0.00 75 ASN A CA 1
ATOM 1114 C C . ASN A 1 75 ? 2.546 -7.963 2.766 1.00 0.00 75 ASN A C 1
ATOM 1115 O O . ASN A 1 75 ? 3.018 -6.840 2.946 1.00 0.00 75 ASN A O 1
ATOM 1126 N N . THR A 1 76 ? 3.223 -9.080 3.009 1.00 0.00 76 THR A N 1
ATOM 1127 C CA . THR A 1 76 ? 4.592 -9.051 3.513 1.00 0.00 76 THR A CA 1
ATOM 1128 C C . THR A 1 76 ? 5.546 -8.484 2.466 1.00 0.00 76 THR A C 1
ATOM 1129 O O . THR A 1 76 ? 6.493 -7.770 2.797 1.00 0.00 76 THR A O 1
ATOM 1140 N N . GLU A 1 77 ? 5.291 -8.807 1.202 1.00 0.00 77 GLU A N 1
ATOM 1141 C CA . GLU A 1 77 ? 6.128 -8.330 0.107 1.00 0.00 77 GLU A CA 1
ATOM 1142 C C . GLU A 1 77 ? 6.148 -6.806 0.062 1.00 0.00 77 GLU A C 1
ATOM 1143 O O . GLU A 1 77 ? 7.141 -6.199 -0.343 1.00 0.00 77 GLU A O 1
ATOM 1155 N N . LEU A 1 78 ? 5.044 -6.192 0.477 1.00 0.00 78 LEU A N 1
ATOM 1156 C CA . LEU A 1 78 ? 4.935 -4.737 0.483 1.00 0.00 78 LEU A CA 1
ATOM 1157 C C . LEU A 1 78 ? 5.417 -4.159 1.809 1.00 0.00 78 LEU A C 1
ATOM 1158 O O . LEU A 1 78 ? 6.145 -3.167 1.836 1.00 0.00 78 LEU A O 1
ATOM 1174 N N . LYS A 1 79 ? 5.006 -4.786 2.908 1.00 0.00 79 LYS A N 1
ATOM 1175 C CA . LYS A 1 79 ? 5.394 -4.334 4.240 1.00 0.00 79 LYS A CA 1
ATOM 1176 C C . LYS A 1 79 ? 6.910 -4.208 4.359 1.00 0.00 79 LYS A C 1
ATOM 1177 O O . LYS A 1 79 ? 7.419 -3.266 4.967 1.00 0.00 79 LYS A O 1
ATOM 1196 N N . GLU A 1 80 ? 7.626 -5.164 3.776 1.00 0.00 80 GLU A N 1
ATOM 1197 C CA . GLU A 1 80 ? 9.084 -5.159 3.817 1.00 0.00 80 GLU A CA 1
ATOM 1198 C C . GLU A 1 80 ? 9.647 -3.970 3.044 1.00 0.00 80 GLU A C 1
ATOM 1199 O O . GLU A 1 80 ? 10.714 -3.452 3.376 1.00 0.00 80 GLU A O 1
ATOM 1211 N N . LYS A 1 81 ? 8.925 -3.544 2.014 1.00 0.00 81 LYS A N 1
ATOM 1212 C CA . LYS A 1 81 ? 9.354 -2.417 1.194 1.00 0.00 81 LYS A CA 1
ATOM 1213 C C . LYS A 1 81 ? 9.151 -1.096 1.929 1.00 0.00 81 LYS A C 1
ATOM 1214 O O . LYS A 1 81 ? 9.941 -0.163 1.780 1.00 0.00 81 LYS A O 1
ATOM 1233 N N . ILE A 1 82 ? 8.088 -1.022 2.723 1.00 0.00 82 ILE A N 1
ATOM 1234 C CA . ILE A 1 82 ? 7.782 0.186 3.479 1.00 0.00 82 ILE A CA 1
ATOM 1235 C C . ILE A 1 82 ? 8.832 0.437 4.558 1.00 0.00 82 ILE A C 1
ATOM 1236 O O . ILE A 1 82 ? 9.141 1.583 4.882 1.00 0.00 82 ILE A O 1
ATOM 1252 N N . GLN A 1 83 ? 9.376 -0.642 5.109 1.00 0.00 83 GLN A N 1
ATOM 1253 C CA . GLN A 1 83 ? 10.392 -0.538 6.150 1.00 0.00 83 GLN A CA 1
ATOM 1254 C C . GLN A 1 83 ? 11.710 -0.024 5.578 1.00 0.00 83 GLN A C 1
ATOM 1255 O O . GLN A 1 83 ? 12.487 0.629 6.274 1.00 0.00 83 GLN A O 1
ATOM 1269 N N . ARG A 1 84 ? 11.955 -0.325 4.306 1.00 0.00 84 ARG A N 1
ATOM 1270 C CA . ARG A 1 84 ? 13.181 0.106 3.642 1.00 0.00 84 ARG A CA 1
ATOM 1271 C C . ARG A 1 84 ? 13.111 1.586 3.274 1.00 0.00 84 ARG A C 1
ATOM 1272 O O . ARG A 1 84 ? 14.101 2.308 3.377 1.00 0.00 84 ARG A O 1
ATOM 1293 N N . TRP A 1 85 ? 11.935 2.028 2.841 1.00 0.00 85 TRP A N 1
ATOM 1294 C CA . TRP A 1 85 ? 11.738 3.421 2.455 1.00 0.00 85 TRP A CA 1
ATOM 1295 C C . TRP A 1 85 ? 11.616 4.318 3.683 1.00 0.00 85 TRP A C 1
ATOM 1296 O O . TRP A 1 85 ? 12.268 5.357 3.771 1.00 0.00 85 TRP A O 1
ATOM 1317 N N . LEU A 1 86 ? 10.776 3.910 4.628 1.00 0.00 86 LEU A N 1
ATOM 1318 C CA . LEU A 1 86 ? 10.568 4.679 5.851 1.00 0.00 86 LEU A CA 1
ATOM 1319 C C . LEU A 1 86 ? 11.877 4.863 6.613 1.00 0.00 86 LEU A C 1
ATOM 1320 O O . LEU A 1 86 ? 12.049 5.840 7.343 1.00 0.00 86 LEU A O 1
ATOM 1336 N N . ALA A 1 87 ? 12.797 3.919 6.443 1.00 0.00 87 ALA A N 1
ATOM 1337 C CA . ALA A 1 87 ? 14.087 3.978 7.118 1.00 0.00 87 ALA A CA 1
ATOM 1338 C C . ALA A 1 87 ? 15.119 4.724 6.277 1.00 0.00 87 ALA A C 1
ATOM 1339 O O . ALA A 1 87 ? 16.050 5.327 6.812 1.00 0.00 87 ALA A O 1
ATOM 1346 N N . GLU A 1 88 ? 14.951 4.678 4.959 1.00 0.00 88 GLU A N 1
ATOM 1347 C CA . GLU A 1 88 ? 15.872 5.348 4.048 1.00 0.00 88 GLU A CA 1
ATOM 1348 C C . GLU A 1 88 ? 15.504 6.819 3.879 1.00 0.00 88 GLU A C 1
ATOM 1349 O O . GLU A 1 88 ? 16.379 7.678 3.762 1.00 0.00 88 GLU A O 1
ATOM 1361 N N . ARG A 1 89 ? 14.206 7.103 3.864 1.00 0.00 89 ARG A N 1
ATOM 1362 C CA . ARG A 1 89 ? 13.726 8.472 3.706 1.00 0.00 89 ARG A CA 1
ATOM 1363 C C . ARG A 1 89 ? 14.238 9.363 4.833 1.00 0.00 89 ARG A C 1
ATOM 1364 O O . ARG A 1 89 ? 14.493 10.551 4.632 1.00 0.00 89 ARG A O 1
ATOM 1385 N N . LYS A 1 90 ? 14.387 8.783 6.019 1.00 0.00 90 LYS A N 1
ATOM 1386 C CA . LYS A 1 90 ? 14.868 9.526 7.178 1.00 0.00 90 LYS A CA 1
ATOM 1387 C C . LYS A 1 90 ? 16.379 9.730 7.104 1.00 0.00 90 LYS A C 1
ATOM 1388 O O . LYS A 1 90 ? 17.128 9.219 7.937 1.00 0.00 90 LYS A O 1
ATOM 1407 N N . GLN A 1 91 ? 16.821 10.478 6.098 1.00 0.00 91 GLN A N 1
ATOM 1408 C CA . GLN A 1 91 ? 18.241 10.751 5.913 1.00 0.00 91 GLN A CA 1
ATOM 1409 C C . GLN A 1 91 ? 18.581 12.178 6.332 1.00 0.00 91 GLN A C 1
ATOM 1410 O O . GLN A 1 91 ? 19.541 12.407 7.068 1.00 0.00 91 GLN A O 1
ATOM 1424 N N . GLN A 1 92 ? 17.788 13.134 5.859 1.00 0.00 92 GLN A N 1
ATOM 1425 C CA . GLN A 1 92 ? 18.006 14.539 6.184 1.00 0.00 92 GLN A CA 1
ATOM 1426 C C . GLN A 1 92 ? 19.380 15.001 5.707 1.00 0.00 92 GLN A C 1
ATOM 1427 O O . GLN A 1 92 ? 20.178 14.203 5.218 1.00 0.00 92 GLN A O 1
ATOM 1441 N N . SER A 1 93 ? 19.647 16.294 5.855 1.00 0.00 93 SER A N 1
ATOM 1442 C CA . SER A 1 93 ? 20.923 16.863 5.439 1.00 0.00 93 SER A CA 1
ATOM 1443 C C . SER A 1 93 ? 21.994 16.630 6.500 1.00 0.00 93 SER A C 1
ATOM 1444 O O . SER A 1 93 ? 23.162 16.411 6.179 1.00 0.00 93 SER A O 1
ATOM 1452 N N . GLY A 1 94 ? 21.588 16.681 7.764 1.00 0.00 94 GLY A N 1
ATOM 1453 C CA . GLY A 1 94 ? 22.526 16.475 8.853 1.00 0.00 94 GLY A CA 1
ATOM 1454 C C . GLY A 1 94 ? 22.468 17.587 9.888 1.00 0.00 94 GLY A C 1
ATOM 1455 O O . GLY A 1 94 ? 22.810 18.729 9.587 1.00 0.00 94 GLY A O 1
ATOM 1459 N N . PRO A 1 95 ? 22.035 17.284 11.126 1.00 0.00 95 PRO A N 1
ATOM 1460 C CA . PRO A 1 95 ? 21.942 18.285 12.194 1.00 0.00 95 PRO A CA 1
ATOM 1461 C C . PRO A 1 95 ? 23.238 19.071 12.366 1.00 0.00 95 PRO A C 1
ATOM 1462 O O . PRO A 1 95 ? 24.265 18.729 11.780 1.00 0.00 95 PRO A O 1
ATOM 1473 N N . SER A 1 96 ? 23.181 20.126 13.173 1.00 0.00 96 SER A N 1
ATOM 1474 C CA . SER A 1 96 ? 24.350 20.960 13.421 1.00 0.00 96 SER A CA 1
ATOM 1475 C C . SER A 1 96 ? 24.215 21.705 14.745 1.00 0.00 96 SER A C 1
ATOM 1476 O O . SER A 1 96 ? 23.512 22.712 14.834 1.00 0.00 96 SER A O 1
ATOM 1484 N N . SER A 1 97 ? 24.892 21.203 15.773 1.00 0.00 97 SER A N 1
ATOM 1485 C CA . SER A 1 97 ? 24.848 21.821 17.093 1.00 0.00 97 SER A CA 1
ATOM 1486 C C . SER A 1 97 ? 26.044 22.745 17.303 1.00 0.00 97 SER A C 1
ATOM 1487 O O . SER A 1 97 ? 25.940 23.769 17.979 1.00 0.00 97 SER A O 1
ATOM 1495 N N . GLY A 1 98 ? 27.179 22.376 16.719 1.00 0.00 98 GLY A N 1
ATOM 1496 C CA . GLY A 1 98 ? 28.378 23.182 16.853 1.00 0.00 98 GLY A CA 1
ATOM 1497 C C . GLY A 1 98 ? 28.490 24.240 15.773 1.00 0.00 98 GLY A C 1
ATOM 1498 O O . GLY A 1 98 ? 28.180 25.416 16.059 1.00 0.00 98 GLY A O 1
ATOM 1503 N N . GLY A 1 1 ? -18.205 25.888 2.199 1.00 0.00 1 GLY A N 2
ATOM 1504 C CA . GLY A 1 1 ? -17.653 25.034 1.112 1.00 0.00 1 GLY A CA 2
ATOM 1505 C C . GLY A 1 1 ? -18.242 23.637 1.116 1.00 0.00 1 GLY A C 2
ATOM 1506 O O . GLY A 1 1 ? -19.245 23.377 0.452 1.00 0.00 1 GLY A O 2
ATOM 1512 N N . SER A 1 2 ? -17.616 22.735 1.865 1.00 0.00 2 SER A N 2
ATOM 1513 C CA . SER A 1 2 ? -18.084 21.357 1.953 1.00 0.00 2 SER A CA 2
ATOM 1514 C C . SER A 1 2 ? -17.347 20.600 3.054 1.00 0.00 2 SER A C 2
ATOM 1515 O O . SER A 1 2 ? -16.575 21.187 3.814 1.00 0.00 2 SER A O 2
ATOM 1523 N N . SER A 1 3 ? -17.588 19.296 3.134 1.00 0.00 3 SER A N 2
ATOM 1524 C CA . SER A 1 3 ? -16.947 18.460 4.142 1.00 0.00 3 SER A CA 2
ATOM 1525 C C . SER A 1 3 ? -16.629 17.078 3.581 1.00 0.00 3 SER A C 2
ATOM 1526 O O . SER A 1 3 ? -15.506 16.589 3.708 1.00 0.00 3 SER A O 2
ATOM 1534 N N . GLY A 1 4 ? -17.624 16.453 2.961 1.00 0.00 4 GLY A N 2
ATOM 1535 C CA . GLY A 1 4 ? -17.429 15.134 2.390 1.00 0.00 4 GLY A CA 2
ATOM 1536 C C . GLY A 1 4 ? -17.398 14.044 3.444 1.00 0.00 4 GLY A C 2
ATOM 1537 O O . GLY A 1 4 ? -18.256 13.162 3.460 1.00 0.00 4 GLY A O 2
ATOM 1541 N N . SER A 1 5 ? -16.405 14.106 4.325 1.00 0.00 5 SER A N 2
ATOM 1542 C CA . SER A 1 5 ? -16.263 13.117 5.389 1.00 0.00 5 SER A CA 2
ATOM 1543 C C . SER A 1 5 ? -16.481 13.754 6.757 1.00 0.00 5 SER A C 2
ATOM 1544 O O . SER A 1 5 ? -15.568 14.348 7.328 1.00 0.00 5 SER A O 2
ATOM 1552 N N . SER A 1 6 ? -17.697 13.625 7.276 1.00 0.00 6 SER A N 2
ATOM 1553 C CA . SER A 1 6 ? -18.036 14.188 8.579 1.00 0.00 6 SER A CA 2
ATOM 1554 C C . SER A 1 6 ? -17.808 13.167 9.688 1.00 0.00 6 SER A C 2
ATOM 1555 O O . SER A 1 6 ? -18.544 12.187 9.805 1.00 0.00 6 SER A O 2
ATOM 1563 N N . GLY A 1 7 ? -16.785 13.404 10.503 1.00 0.00 7 GLY A N 2
ATOM 1564 C CA . GLY A 1 7 ? -16.480 12.496 11.594 1.00 0.00 7 GLY A CA 2
ATOM 1565 C C . GLY A 1 7 ? -15.126 12.771 12.216 1.00 0.00 7 GLY A C 2
ATOM 1566 O O . GLY A 1 7 ? -15.024 13.521 13.188 1.00 0.00 7 GLY A O 2
ATOM 1570 N N . LEU A 1 8 ? -14.084 12.162 11.660 1.00 0.00 8 LEU A N 2
ATOM 1571 C CA . LEU A 1 8 ? -12.730 12.345 12.168 1.00 0.00 8 LEU A CA 2
ATOM 1572 C C . LEU A 1 8 ? -12.635 11.917 13.629 1.00 0.00 8 LEU A C 2
ATOM 1573 O O . LEU A 1 8 ? -13.627 11.505 14.231 1.00 0.00 8 LEU A O 2
ATOM 1589 N N . GLN A 1 9 ? -11.436 12.015 14.193 1.00 0.00 9 GLN A N 2
ATOM 1590 C CA . GLN A 1 9 ? -11.213 11.637 15.584 1.00 0.00 9 GLN A CA 2
ATOM 1591 C C . GLN A 1 9 ? -9.911 12.236 16.107 1.00 0.00 9 GLN A C 2
ATOM 1592 O O . GLN A 1 9 ? -9.867 12.785 17.208 1.00 0.00 9 GLN A O 2
ATOM 1606 N N . GLN A 1 10 ? -8.852 12.126 15.311 1.00 0.00 10 GLN A N 2
ATOM 1607 C CA . GLN A 1 10 ? -7.550 12.657 15.692 1.00 0.00 10 GLN A CA 2
ATOM 1608 C C . GLN A 1 10 ? -6.802 13.190 14.475 1.00 0.00 10 GLN A C 2
ATOM 1609 O O . GLN A 1 10 ? -6.671 12.502 13.463 1.00 0.00 10 GLN A O 2
ATOM 1623 N N . GLN A 1 11 ? -6.315 14.422 14.579 1.00 0.00 11 GLN A N 2
ATOM 1624 C CA . GLN A 1 11 ? -5.581 15.049 13.486 1.00 0.00 11 GLN A CA 2
ATOM 1625 C C . GLN A 1 11 ? -4.085 14.768 13.604 1.00 0.00 11 GLN A C 2
ATOM 1626 O O . GLN A 1 11 ? -3.506 14.881 14.685 1.00 0.00 11 GLN A O 2
ATOM 1640 N N . GLU A 1 12 ? -3.466 14.404 12.487 1.00 0.00 12 GLU A N 2
ATOM 1641 C CA . GLU A 1 12 ? -2.038 14.107 12.464 1.00 0.00 12 GLU A CA 2
ATOM 1642 C C . GLU A 1 12 ? -1.284 15.130 11.622 1.00 0.00 12 GLU A C 2
ATOM 1643 O O . GLU A 1 12 ? -1.888 16.009 11.007 1.00 0.00 12 GLU A O 2
ATOM 1655 N N . GLU A 1 13 ? 0.039 15.008 11.595 1.00 0.00 13 GLU A N 2
ATOM 1656 C CA . GLU A 1 13 ? 0.876 15.922 10.826 1.00 0.00 13 GLU A CA 2
ATOM 1657 C C . GLU A 1 13 ? 1.532 15.200 9.654 1.00 0.00 13 GLU A C 2
ATOM 1658 O O . GLU A 1 13 ? 1.701 15.770 8.577 1.00 0.00 13 GLU A O 2
ATOM 1670 N N . GLU A 1 14 ? 1.900 13.942 9.872 1.00 0.00 14 GLU A N 2
ATOM 1671 C CA . GLU A 1 14 ? 2.538 13.140 8.834 1.00 0.00 14 GLU A CA 2
ATOM 1672 C C . GLU A 1 14 ? 1.610 12.964 7.636 1.00 0.00 14 GLU A C 2
ATOM 1673 O O . GLU A 1 14 ? 0.639 12.211 7.695 1.00 0.00 14 GLU A O 2
ATOM 1685 N N . THR A 1 15 ? 1.916 13.665 6.549 1.00 0.00 15 THR A N 2
ATOM 1686 C CA . THR A 1 15 ? 1.110 13.587 5.336 1.00 0.00 15 THR A CA 2
ATOM 1687 C C . THR A 1 15 ? 1.658 12.528 4.386 1.00 0.00 15 THR A C 2
ATOM 1688 O O . THR A 1 15 ? 0.899 11.840 3.703 1.00 0.00 15 THR A O 2
ATOM 1699 N N . TYR A 1 16 ? 2.981 12.403 4.346 1.00 0.00 16 TYR A N 2
ATOM 1700 C CA . TYR A 1 16 ? 3.631 11.427 3.478 1.00 0.00 16 TYR A CA 2
ATOM 1701 C C . TYR A 1 16 ? 3.300 11.695 2.013 1.00 0.00 16 TYR A C 2
ATOM 1702 O O . TYR A 1 16 ? 2.385 11.089 1.454 1.00 0.00 16 TYR A O 2
ATOM 1720 N N . ALA A 1 17 ? 4.049 12.605 1.399 1.00 0.00 17 ALA A N 2
ATOM 1721 C CA . ALA A 1 17 ? 3.834 12.952 -0.001 1.00 0.00 17 ALA A CA 2
ATOM 1722 C C . ALA A 1 17 ? 4.961 12.416 -0.877 1.00 0.00 17 ALA A C 2
ATOM 1723 O O . ALA A 1 17 ? 4.748 12.084 -2.043 1.00 0.00 17 ALA A O 2
ATOM 1730 N N . ASP A 1 18 ? 6.159 12.335 -0.309 1.00 0.00 18 ASP A N 2
ATOM 1731 C CA . ASP A 1 18 ? 7.320 11.840 -1.040 1.00 0.00 18 ASP A CA 2
ATOM 1732 C C . ASP A 1 18 ? 7.095 10.407 -1.513 1.00 0.00 18 ASP A C 2
ATOM 1733 O O . ASP A 1 18 ? 7.602 10.002 -2.559 1.00 0.00 18 ASP A O 2
ATOM 1742 N N . ALA A 1 19 ? 6.330 9.647 -0.737 1.00 0.00 19 ALA A N 2
ATOM 1743 C CA . ALA A 1 19 ? 6.037 8.260 -1.077 1.00 0.00 19 ALA A CA 2
ATOM 1744 C C . ALA A 1 19 ? 5.325 8.163 -2.423 1.00 0.00 19 ALA A C 2
ATOM 1745 O O . ALA A 1 19 ? 4.885 9.170 -2.977 1.00 0.00 19 ALA A O 2
ATOM 1752 N N . CYS A 1 20 ? 5.217 6.945 -2.943 1.00 0.00 20 CYS A N 2
ATOM 1753 C CA . CYS A 1 20 ? 4.558 6.718 -4.225 1.00 0.00 20 CYS A CA 2
ATOM 1754 C C . CYS A 1 20 ? 3.214 6.024 -4.029 1.00 0.00 20 CYS A C 2
ATOM 1755 O O . CYS A 1 20 ? 2.851 5.652 -2.913 1.00 0.00 20 CYS A O 2
ATOM 1763 N N . ASP A 1 21 ? 2.478 5.852 -5.123 1.00 0.00 21 ASP A N 2
ATOM 1764 C CA . ASP A 1 21 ? 1.173 5.204 -5.075 1.00 0.00 21 ASP A CA 2
ATOM 1765 C C . ASP A 1 21 ? 1.289 3.780 -4.540 1.00 0.00 21 ASP A C 2
ATOM 1766 O O . ASP A 1 21 ? 0.342 3.245 -3.964 1.00 0.00 21 ASP A O 2
ATOM 1775 N N . GLU A 1 22 ? 2.453 3.170 -4.736 1.00 0.00 22 GLU A N 2
ATOM 1776 C CA . GLU A 1 22 ? 2.691 1.806 -4.275 1.00 0.00 22 GLU A CA 2
ATOM 1777 C C . GLU A 1 22 ? 2.475 1.691 -2.768 1.00 0.00 22 GLU A C 2
ATOM 1778 O O . GLU A 1 22 ? 1.983 0.675 -2.278 1.00 0.00 22 GLU A O 2
ATOM 1790 N N . PHE A 1 23 ? 2.846 2.739 -2.039 1.00 0.00 23 PHE A N 2
ATOM 1791 C CA . PHE A 1 23 ? 2.693 2.752 -0.589 1.00 0.00 23 PHE A CA 2
ATOM 1792 C C . PHE A 1 23 ? 1.370 3.394 -0.185 1.00 0.00 23 PHE A C 2
ATOM 1793 O O . PHE A 1 23 ? 0.750 2.995 0.801 1.00 0.00 23 PHE A O 2
ATOM 1810 N N . LEU A 1 24 ? 0.944 4.391 -0.952 1.00 0.00 24 LEU A N 2
ATOM 1811 C CA . LEU A 1 24 ? -0.305 5.090 -0.672 1.00 0.00 24 LEU A CA 2
ATOM 1812 C C . LEU A 1 24 ? -1.502 4.163 -0.853 1.00 0.00 24 LEU A C 2
ATOM 1813 O O . LEU A 1 24 ? -1.515 3.315 -1.746 1.00 0.00 24 LEU A O 2
ATOM 1829 N N . ASP A 1 25 ? -2.506 4.329 0.000 1.00 0.00 25 ASP A N 2
ATOM 1830 C CA . ASP A 1 25 ? -3.710 3.509 -0.064 1.00 0.00 25 ASP A CA 2
ATOM 1831 C C . ASP A 1 25 ? -4.614 3.960 -1.210 1.00 0.00 25 ASP A C 2
ATOM 1832 O O . ASP A 1 25 ? -4.753 5.156 -1.465 1.00 0.00 25 ASP A O 2
ATOM 1841 N N . PRO A 1 26 ? -5.245 3.007 -1.918 1.00 0.00 26 PRO A N 2
ATOM 1842 C CA . PRO A 1 26 ? -6.139 3.322 -3.039 1.00 0.00 26 PRO A CA 2
ATOM 1843 C C . PRO A 1 26 ? -7.384 4.080 -2.592 1.00 0.00 26 PRO A C 2
ATOM 1844 O O . PRO A 1 26 ? -7.975 4.832 -3.365 1.00 0.00 26 PRO A O 2
ATOM 1855 N N . ILE A 1 27 ? -7.777 3.875 -1.339 1.00 0.00 27 ILE A N 2
ATOM 1856 C CA . ILE A 1 27 ? -8.952 4.539 -0.790 1.00 0.00 27 ILE A CA 2
ATOM 1857 C C . ILE A 1 27 ? -8.557 5.637 0.192 1.00 0.00 27 ILE A C 2
ATOM 1858 O O . ILE A 1 27 ? -8.901 6.804 0.005 1.00 0.00 27 ILE A O 2
ATOM 1874 N N . MET A 1 28 ? -7.833 5.255 1.238 1.00 0.00 28 MET A N 2
ATOM 1875 C CA . MET A 1 28 ? -7.391 6.207 2.251 1.00 0.00 28 MET A CA 2
ATOM 1876 C C . MET A 1 28 ? -6.466 7.260 1.649 1.00 0.00 28 MET A C 2
ATOM 1877 O O . MET A 1 28 ? -6.388 8.385 2.141 1.00 0.00 28 MET A O 2
ATOM 1891 N N . SER A 1 29 ? -5.766 6.889 0.580 1.00 0.00 29 SER A N 2
ATOM 1892 C CA . SER A 1 29 ? -4.848 7.805 -0.086 1.00 0.00 29 SER A CA 2
ATOM 1893 C C . SER A 1 29 ? -3.729 8.238 0.857 1.00 0.00 29 SER A C 2
ATOM 1894 O O . SER A 1 29 ? -3.209 9.349 0.750 1.00 0.00 29 SER A O 2
ATOM 1902 N N . THR A 1 30 ? -3.364 7.354 1.780 1.00 0.00 30 THR A N 2
ATOM 1903 C CA . THR A 1 30 ? -2.307 7.647 2.742 1.00 0.00 30 THR A CA 2
ATOM 1904 C C . THR A 1 30 ? -1.327 6.482 2.845 1.00 0.00 30 THR A C 2
ATOM 1905 O O . THR A 1 30 ? -1.522 5.437 2.222 1.00 0.00 30 THR A O 2
ATOM 1916 N N . LEU A 1 31 ? -0.274 6.669 3.635 1.00 0.00 31 LEU A N 2
ATOM 1917 C CA . LEU A 1 31 ? 0.735 5.633 3.820 1.00 0.00 31 LEU A CA 2
ATOM 1918 C C . LEU A 1 31 ? 0.114 4.360 4.386 1.00 0.00 31 LEU A C 2
ATOM 1919 O O . LEU A 1 31 ? -0.814 4.417 5.193 1.00 0.00 31 LEU A O 2
ATOM 1935 N N . MET A 1 32 ? 0.631 3.214 3.957 1.00 0.00 32 MET A N 2
ATOM 1936 C CA . MET A 1 32 ? 0.127 1.925 4.420 1.00 0.00 32 MET A CA 2
ATOM 1937 C C . MET A 1 32 ? 1.162 1.214 5.286 1.00 0.00 32 MET A C 2
ATOM 1938 O O . MET A 1 32 ? 2.312 1.044 4.883 1.00 0.00 32 MET A O 2
ATOM 1952 N N . CYS A 1 33 ? 0.743 0.798 6.476 1.00 0.00 33 CYS A N 2
ATOM 1953 C CA . CYS A 1 33 ? 1.632 0.103 7.399 1.00 0.00 33 CYS A CA 2
ATOM 1954 C C . CYS A 1 33 ? 1.470 -1.408 7.272 1.00 0.00 33 CYS A C 2
ATOM 1955 O O . CYS A 1 33 ? 2.454 -2.140 7.156 1.00 0.00 33 CYS A O 2
ATOM 1963 N N . ASP A 1 34 ? 0.224 -1.867 7.293 1.00 0.00 34 ASP A N 2
ATOM 1964 C CA . ASP A 1 34 ? -0.069 -3.292 7.178 1.00 0.00 34 ASP A CA 2
ATOM 1965 C C . ASP A 1 34 ? -1.013 -3.559 6.008 1.00 0.00 34 ASP A C 2
ATOM 1966 O O . ASP A 1 34 ? -2.194 -3.849 6.205 1.00 0.00 34 ASP A O 2
ATOM 1975 N N . PRO A 1 35 ? -0.503 -3.463 4.769 1.00 0.00 35 PRO A N 2
ATOM 1976 C CA . PRO A 1 35 ? -1.306 -3.695 3.563 1.00 0.00 35 PRO A CA 2
ATOM 1977 C C . PRO A 1 35 ? -1.697 -5.159 3.399 1.00 0.00 35 PRO A C 2
ATOM 1978 O O . PRO A 1 35 ? -0.839 -6.027 3.235 1.00 0.00 35 PRO A O 2
ATOM 1989 N N . VAL A 1 36 ? -2.998 -5.426 3.442 1.00 0.00 36 VAL A N 2
ATOM 1990 C CA . VAL A 1 36 ? -3.504 -6.786 3.296 1.00 0.00 36 VAL A CA 2
ATOM 1991 C C . VAL A 1 36 ? -3.912 -7.066 1.854 1.00 0.00 36 VAL A C 2
ATOM 1992 O O . VAL A 1 36 ? -4.610 -6.267 1.229 1.00 0.00 36 VAL A O 2
ATOM 2005 N N . VAL A 1 37 ? -3.474 -8.207 1.330 1.00 0.00 37 VAL A N 2
ATOM 2006 C CA . VAL A 1 37 ? -3.795 -8.592 -0.038 1.00 0.00 37 VAL A CA 2
ATOM 2007 C C . VAL A 1 37 ? -5.177 -9.229 -0.121 1.00 0.00 37 VAL A C 2
ATOM 2008 O O . VAL A 1 37 ? -5.444 -10.243 0.522 1.00 0.00 37 VAL A O 2
ATOM 2021 N N . LEU A 1 38 ? -6.053 -8.626 -0.919 1.00 0.00 38 LEU A N 2
ATOM 2022 C CA . LEU A 1 38 ? -7.409 -9.136 -1.089 1.00 0.00 38 LEU A CA 2
ATOM 2023 C C . LEU A 1 38 ? -7.427 -10.321 -2.055 1.00 0.00 38 LEU A C 2
ATOM 2024 O O . LEU A 1 38 ? -6.992 -10.200 -3.199 1.00 0.00 38 LEU A O 2
ATOM 2040 N N . PRO A 1 39 ? -7.927 -11.487 -1.607 1.00 0.00 39 PRO A N 2
ATOM 2041 C CA . PRO A 1 39 ? -7.988 -12.690 -2.447 1.00 0.00 39 PRO A CA 2
ATOM 2042 C C . PRO A 1 39 ? -9.007 -12.572 -3.578 1.00 0.00 39 PRO A C 2
ATOM 2043 O O . PRO A 1 39 ? -9.059 -13.423 -4.466 1.00 0.00 39 PRO A O 2
ATOM 2054 N N . SER A 1 40 ? -9.819 -11.519 -3.543 1.00 0.00 40 SER A N 2
ATOM 2055 C CA . SER A 1 40 ? -10.833 -11.305 -4.570 1.00 0.00 40 SER A CA 2
ATOM 2056 C C . SER A 1 40 ? -10.458 -10.140 -5.483 1.00 0.00 40 SER A C 2
ATOM 2057 O O . SER A 1 40 ? -9.973 -10.343 -6.595 1.00 0.00 40 SER A O 2
ATOM 2065 N N . SER A 1 41 ? -10.692 -8.921 -5.007 1.00 0.00 41 SER A N 2
ATOM 2066 C CA . SER A 1 41 ? -10.385 -7.724 -5.782 1.00 0.00 41 SER A CA 2
ATOM 2067 C C . SER A 1 41 ? -8.902 -7.661 -6.143 1.00 0.00 41 SER A C 2
ATOM 2068 O O . SER A 1 41 ? -8.517 -6.985 -7.097 1.00 0.00 41 SER A O 2
ATOM 2076 N N . ARG A 1 42 ? -8.074 -8.362 -5.375 1.00 0.00 42 ARG A N 2
ATOM 2077 C CA . ARG A 1 42 ? -6.636 -8.378 -5.619 1.00 0.00 42 ARG A CA 2
ATOM 2078 C C . ARG A 1 42 ? -6.047 -6.978 -5.488 1.00 0.00 42 ARG A C 2
ATOM 2079 O O . ARG A 1 42 ? -5.069 -6.640 -6.154 1.00 0.00 42 ARG A O 2
ATOM 2100 N N . VAL A 1 43 ? -6.648 -6.168 -4.621 1.00 0.00 43 VAL A N 2
ATOM 2101 C CA . VAL A 1 43 ? -6.182 -4.804 -4.400 1.00 0.00 43 VAL A CA 2
ATOM 2102 C C . VAL A 1 43 ? -5.631 -4.636 -2.989 1.00 0.00 43 VAL A C 2
ATOM 2103 O O . VAL A 1 43 ? -6.387 -4.557 -2.021 1.00 0.00 43 VAL A O 2
ATOM 2116 N N . THR A 1 44 ? -4.307 -4.582 -2.879 1.00 0.00 44 THR A N 2
ATOM 2117 C CA . THR A 1 44 ? -3.653 -4.423 -1.585 1.00 0.00 44 THR A CA 2
ATOM 2118 C C . THR A 1 44 ? -4.108 -3.140 -0.896 1.00 0.00 44 THR A C 2
ATOM 2119 O O . THR A 1 44 ? -3.981 -2.048 -1.451 1.00 0.00 44 THR A O 2
ATOM 2130 N N . VAL A 1 45 ? -4.636 -3.280 0.315 1.00 0.00 45 VAL A N 2
ATOM 2131 C CA . VAL A 1 45 ? -5.108 -2.132 1.080 1.00 0.00 45 VAL A CA 2
ATOM 2132 C C . VAL A 1 45 ? -4.822 -2.308 2.566 1.00 0.00 45 VAL A C 2
ATOM 2133 O O . VAL A 1 45 ? -4.595 -3.423 3.037 1.00 0.00 45 VAL A O 2
ATOM 2146 N N . ASP A 1 46 ? -4.832 -1.201 3.302 1.00 0.00 46 ASP A N 2
ATOM 2147 C CA . ASP A 1 46 ? -4.573 -1.234 4.737 1.00 0.00 46 ASP A CA 2
ATOM 2148 C C . ASP A 1 46 ? -5.579 -2.130 5.453 1.00 0.00 46 ASP A C 2
ATOM 2149 O O . ASP A 1 46 ? -6.751 -2.186 5.080 1.00 0.00 46 ASP A O 2
ATOM 2158 N N . ARG A 1 47 ? -5.112 -2.829 6.483 1.00 0.00 47 ARG A N 2
ATOM 2159 C CA . ARG A 1 47 ? -5.971 -3.723 7.253 1.00 0.00 47 ARG A CA 2
ATOM 2160 C C . ARG A 1 47 ? -7.145 -2.962 7.861 1.00 0.00 47 ARG A C 2
ATOM 2161 O O . ARG A 1 47 ? -8.227 -3.518 8.049 1.00 0.00 47 ARG A O 2
ATOM 2182 N N . SER A 1 48 ? -6.923 -1.688 8.167 1.00 0.00 48 SER A N 2
ATOM 2183 C CA . SER A 1 48 ? -7.963 -0.850 8.754 1.00 0.00 48 SER A CA 2
ATOM 2184 C C . SER A 1 48 ? -8.895 -0.308 7.676 1.00 0.00 48 SER A C 2
ATOM 2185 O O . SER A 1 48 ? -10.085 -0.099 7.918 1.00 0.00 48 SER A O 2
ATOM 2193 N N . THR A 1 49 ? -8.349 -0.080 6.487 1.00 0.00 49 THR A N 2
ATOM 2194 C CA . THR A 1 49 ? -9.132 0.438 5.371 1.00 0.00 49 THR A CA 2
ATOM 2195 C C . THR A 1 49 ? -10.162 -0.587 4.908 1.00 0.00 49 THR A C 2
ATOM 2196 O O . THR A 1 49 ? -11.267 -0.231 4.498 1.00 0.00 49 THR A O 2
ATOM 2207 N N . ILE A 1 50 ? -9.791 -1.861 4.977 1.00 0.00 50 ILE A N 2
ATOM 2208 C CA . ILE A 1 50 ? -10.682 -2.939 4.565 1.00 0.00 50 ILE A CA 2
ATOM 2209 C C . ILE A 1 50 ? -11.601 -3.357 5.709 1.00 0.00 50 ILE A C 2
ATOM 2210 O O . ILE A 1 50 ? -12.743 -3.759 5.485 1.00 0.00 50 ILE A O 2
ATOM 2226 N N . ALA A 1 51 ? -11.095 -3.258 6.934 1.00 0.00 51 ALA A N 2
ATOM 2227 C CA . ALA A 1 51 ? -11.871 -3.625 8.113 1.00 0.00 51 ALA A CA 2
ATOM 2228 C C . ALA A 1 51 ? -13.141 -2.786 8.216 1.00 0.00 51 ALA A C 2
ATOM 2229 O O . ALA A 1 51 ? -14.207 -3.296 8.558 1.00 0.00 51 ALA A O 2
ATOM 2236 N N . ARG A 1 52 ? -13.018 -1.497 7.915 1.00 0.00 52 ARG A N 2
ATOM 2237 C CA . ARG A 1 52 ? -14.157 -0.588 7.972 1.00 0.00 52 ARG A CA 2
ATOM 2238 C C . ARG A 1 52 ? -15.223 -0.991 6.959 1.00 0.00 52 ARG A C 2
ATOM 2239 O O . ARG A 1 52 ? -16.419 -0.863 7.218 1.00 0.00 52 ARG A O 2
ATOM 2260 N N . HIS A 1 53 ? -14.780 -1.480 5.805 1.00 0.00 53 HIS A N 2
ATOM 2261 C CA . HIS A 1 53 ? -15.695 -1.903 4.752 1.00 0.00 53 HIS A CA 2
ATOM 2262 C C . HIS A 1 53 ? -16.293 -3.272 5.064 1.00 0.00 53 HIS A C 2
ATOM 2263 O O . HIS A 1 53 ? -17.365 -3.618 4.566 1.00 0.00 53 HIS A O 2
ATOM 2277 N N . LEU A 1 54 ? -15.597 -4.047 5.891 1.00 0.00 54 LEU A N 2
ATOM 2278 C CA . LEU A 1 54 ? -16.065 -5.377 6.266 1.00 0.00 54 LEU A CA 2
ATOM 2279 C C . LEU A 1 54 ? -16.796 -5.342 7.605 1.00 0.00 54 LEU A C 2
ATOM 2280 O O . LEU A 1 54 ? -16.748 -6.302 8.373 1.00 0.00 54 LEU A O 2
ATOM 2296 N N . LEU A 1 55 ? -17.472 -4.230 7.877 1.00 0.00 55 LEU A N 2
ATOM 2297 C CA . LEU A 1 55 ? -18.213 -4.073 9.123 1.00 0.00 55 LEU A CA 2
ATOM 2298 C C . LEU A 1 55 ? -19.655 -4.545 8.959 1.00 0.00 55 LEU A C 2
ATOM 2299 O O . LEU A 1 55 ? -20.079 -5.511 9.593 1.00 0.00 55 LEU A O 2
ATOM 2315 N N . SER A 1 56 ? -20.403 -3.856 8.103 1.00 0.00 56 SER A N 2
ATOM 2316 C CA . SER A 1 56 ? -21.797 -4.205 7.855 1.00 0.00 56 SER A CA 2
ATOM 2317 C C . SER A 1 56 ? -21.923 -5.088 6.618 1.00 0.00 56 SER A C 2
ATOM 2318 O O . SER A 1 56 ? -22.774 -5.977 6.561 1.00 0.00 56 SER A O 2
ATOM 2326 N N . ASP A 1 57 ? -21.071 -4.840 5.629 1.00 0.00 57 ASP A N 2
ATOM 2327 C CA . ASP A 1 57 ? -21.086 -5.612 4.392 1.00 0.00 57 ASP A CA 2
ATOM 2328 C C . ASP A 1 57 ? -19.753 -6.323 4.180 1.00 0.00 57 ASP A C 2
ATOM 2329 O O . ASP A 1 57 ? -18.814 -5.751 3.626 1.00 0.00 57 ASP A O 2
ATOM 2338 N N . GLN A 1 58 ? -19.678 -7.573 4.624 1.00 0.00 58 GLN A N 2
ATOM 2339 C CA . GLN A 1 58 ? -18.460 -8.363 4.482 1.00 0.00 58 GLN A CA 2
ATOM 2340 C C . GLN A 1 58 ? -18.170 -8.655 3.014 1.00 0.00 58 GLN A C 2
ATOM 2341 O O . GLN A 1 58 ? -18.415 -9.761 2.530 1.00 0.00 58 GLN A O 2
ATOM 2355 N N . THR A 1 59 ? -17.646 -7.658 2.309 1.00 0.00 59 THR A N 2
ATOM 2356 C CA . THR A 1 59 ? -17.322 -7.808 0.894 1.00 0.00 59 THR A CA 2
ATOM 2357 C C . THR A 1 59 ? -16.197 -6.860 0.491 1.00 0.00 59 THR A C 2
ATOM 2358 O O . THR A 1 59 ? -15.719 -6.068 1.302 1.00 0.00 59 THR A O 2
ATOM 2369 N N . ASP A 1 60 ? -15.777 -6.949 -0.767 1.00 0.00 60 ASP A N 2
ATOM 2370 C CA . ASP A 1 60 ? -14.708 -6.099 -1.277 1.00 0.00 60 ASP A CA 2
ATOM 2371 C C . ASP A 1 60 ? -15.265 -4.766 -1.775 1.00 0.00 60 ASP A C 2
ATOM 2372 O O . ASP A 1 60 ? -16.334 -4.721 -2.382 1.00 0.00 60 ASP A O 2
ATOM 2381 N N . PRO A 1 61 ? -14.544 -3.658 -1.525 1.00 0.00 61 PRO A N 2
ATOM 2382 C CA . PRO A 1 61 ? -14.975 -2.324 -1.953 1.00 0.00 61 PRO A CA 2
ATOM 2383 C C . PRO A 1 61 ? -14.777 -2.092 -3.449 1.00 0.00 61 PRO A C 2
ATOM 2384 O O . PRO A 1 61 ? -15.168 -1.052 -3.980 1.00 0.00 61 PRO A O 2
ATOM 2395 N N . PHE A 1 62 ? -14.166 -3.062 -4.127 1.00 0.00 62 PHE A N 2
ATOM 2396 C CA . PHE A 1 62 ? -13.920 -2.951 -5.560 1.00 0.00 62 PHE A CA 2
ATOM 2397 C C . PHE A 1 62 ? -14.635 -4.059 -6.326 1.00 0.00 62 PHE A C 2
ATOM 2398 O O . PHE A 1 62 ? -15.342 -3.798 -7.299 1.00 0.00 62 PHE A O 2
ATOM 2415 N N . ASN A 1 63 ? -14.445 -5.298 -5.882 1.00 0.00 63 ASN A N 2
ATOM 2416 C CA . ASN A 1 63 ? -15.069 -6.446 -6.529 1.00 0.00 63 ASN A CA 2
ATOM 2417 C C . ASN A 1 63 ? -16.485 -6.672 -6.002 1.00 0.00 63 ASN A C 2
ATOM 2418 O O . ASN A 1 63 ? -17.339 -7.211 -6.706 1.00 0.00 63 ASN A O 2
ATOM 2429 N N . ARG A 1 64 ? -16.727 -6.259 -4.762 1.00 0.00 64 ARG A N 2
ATOM 2430 C CA . ARG A 1 64 ? -18.039 -6.419 -4.146 1.00 0.00 64 ARG A CA 2
ATOM 2431 C C . ARG A 1 64 ? -18.387 -7.896 -3.985 1.00 0.00 64 ARG A C 2
ATOM 2432 O O . ARG A 1 64 ? -19.555 -8.280 -4.045 1.00 0.00 64 ARG A O 2
ATOM 2453 N N . SER A 1 65 ? -17.364 -8.718 -3.779 1.00 0.00 65 SER A N 2
ATOM 2454 C CA . SER A 1 65 ? -17.557 -10.154 -3.608 1.00 0.00 65 SER A CA 2
ATOM 2455 C C . SER A 1 65 ? -17.461 -10.541 -2.134 1.00 0.00 65 SER A C 2
ATOM 2456 O O . SER A 1 65 ? -17.007 -9.752 -1.305 1.00 0.00 65 SER A O 2
ATOM 2464 N N . PRO A 1 66 ? -17.888 -11.767 -1.785 1.00 0.00 66 PRO A N 2
ATOM 2465 C CA . PRO A 1 66 ? -17.844 -12.253 -0.401 1.00 0.00 66 PRO A CA 2
ATOM 2466 C C . PRO A 1 66 ? -16.423 -12.292 0.150 1.00 0.00 66 PRO A C 2
ATOM 2467 O O . PRO A 1 66 ? -15.619 -13.138 -0.238 1.00 0.00 66 PRO A O 2
ATOM 2478 N N . LEU A 1 67 ? -16.123 -11.370 1.059 1.00 0.00 67 LEU A N 2
ATOM 2479 C CA . LEU A 1 67 ? -14.799 -11.297 1.665 1.00 0.00 67 LEU A CA 2
ATOM 2480 C C . LEU A 1 67 ? -14.902 -11.110 3.174 1.00 0.00 67 LEU A C 2
ATOM 2481 O O . LEU A 1 67 ? -15.859 -10.517 3.672 1.00 0.00 67 LEU A O 2
ATOM 2497 N N . THR A 1 68 ? -13.911 -11.619 3.898 1.00 0.00 68 THR A N 2
ATOM 2498 C CA . THR A 1 68 ? -13.891 -11.508 5.351 1.00 0.00 68 THR A CA 2
ATOM 2499 C C . THR A 1 68 ? -12.527 -11.032 5.843 1.00 0.00 68 THR A C 2
ATOM 2500 O O . THR A 1 68 ? -11.624 -10.777 5.047 1.00 0.00 68 THR A O 2
ATOM 2511 N N . MET A 1 69 ? -12.386 -10.918 7.159 1.00 0.00 69 MET A N 2
ATOM 2512 C CA . MET A 1 69 ? -11.133 -10.473 7.757 1.00 0.00 69 MET A CA 2
ATOM 2513 C C . MET A 1 69 ? -10.115 -11.609 7.799 1.00 0.00 69 MET A C 2
ATOM 2514 O O . MET A 1 69 ? -8.908 -11.375 7.757 1.00 0.00 69 MET A O 2
ATOM 2528 N N . ASP A 1 70 ? -10.612 -12.839 7.882 1.00 0.00 70 ASP A N 2
ATOM 2529 C CA . ASP A 1 70 ? -9.745 -14.012 7.930 1.00 0.00 70 ASP A CA 2
ATOM 2530 C C . ASP A 1 70 ? -9.151 -14.306 6.556 1.00 0.00 70 ASP A C 2
ATOM 2531 O O . ASP A 1 70 ? -8.003 -14.736 6.444 1.00 0.00 70 ASP A O 2
ATOM 2540 N N . GLN A 1 71 ? -9.940 -14.073 5.512 1.00 0.00 71 GLN A N 2
ATOM 2541 C CA . GLN A 1 71 ? -9.493 -14.315 4.146 1.00 0.00 71 GLN A CA 2
ATOM 2542 C C . GLN A 1 71 ? -8.312 -13.417 3.791 1.00 0.00 71 GLN A C 2
ATOM 2543 O O . GLN A 1 71 ? -7.252 -13.897 3.391 1.00 0.00 71 GLN A O 2
ATOM 2557 N N . ILE A 1 72 ? -8.503 -12.109 3.940 1.00 0.00 72 ILE A N 2
ATOM 2558 C CA . ILE A 1 72 ? -7.452 -11.144 3.635 1.00 0.00 72 ILE A CA 2
ATOM 2559 C C . ILE A 1 72 ? -6.201 -11.412 4.463 1.00 0.00 72 ILE A C 2
ATOM 2560 O O . ILE A 1 72 ? -6.273 -11.580 5.681 1.00 0.00 72 ILE A O 2
ATOM 2576 N N . ARG A 1 73 ? -5.053 -11.454 3.794 1.00 0.00 73 ARG A N 2
ATOM 2577 C CA . ARG A 1 73 ? -3.783 -11.702 4.468 1.00 0.00 73 ARG A CA 2
ATOM 2578 C C . ARG A 1 73 ? -2.838 -10.513 4.310 1.00 0.00 73 ARG A C 2
ATOM 2579 O O . ARG A 1 73 ? -2.942 -9.752 3.348 1.00 0.00 73 ARG A O 2
ATOM 2600 N N . PRO A 1 74 ? -1.901 -10.337 5.258 1.00 0.00 74 PRO A N 2
ATOM 2601 C CA . PRO A 1 74 ? -0.936 -9.234 5.218 1.00 0.00 74 PRO A CA 2
ATOM 2602 C C . PRO A 1 74 ? 0.111 -9.418 4.126 1.00 0.00 74 PRO A C 2
ATOM 2603 O O . PRO A 1 74 ? 0.796 -10.439 4.076 1.00 0.00 74 PRO A O 2
ATOM 2614 N N . ASN A 1 75 ? 0.229 -8.424 3.253 1.00 0.00 75 ASN A N 2
ATOM 2615 C CA . ASN A 1 75 ? 1.195 -8.476 2.161 1.00 0.00 75 ASN A CA 2
ATOM 2616 C C . ASN A 1 75 ? 2.614 -8.274 2.678 1.00 0.00 75 ASN A C 2
ATOM 2617 O O . ASN A 1 75 ? 3.078 -7.143 2.823 1.00 0.00 75 ASN A O 2
ATOM 2628 N N . THR A 1 76 ? 3.300 -9.377 2.959 1.00 0.00 76 THR A N 2
ATOM 2629 C CA . THR A 1 76 ? 4.668 -9.322 3.461 1.00 0.00 76 THR A CA 2
ATOM 2630 C C . THR A 1 76 ? 5.606 -8.716 2.423 1.00 0.00 76 THR A C 2
ATOM 2631 O O . THR A 1 76 ? 6.580 -8.049 2.766 1.00 0.00 76 THR A O 2
ATOM 2642 N N . GLU A 1 77 ? 5.304 -8.953 1.149 1.00 0.00 77 GLU A N 2
ATOM 2643 C CA . GLU A 1 77 ? 6.121 -8.431 0.061 1.00 0.00 77 GLU A CA 2
ATOM 2644 C C . GLU A 1 77 ? 6.066 -6.908 0.021 1.00 0.00 77 GLU A C 2
ATOM 2645 O O . GLU A 1 77 ? 7.044 -6.250 -0.331 1.00 0.00 77 GLU A O 2
ATOM 2657 N N . LEU A 1 78 ? 4.914 -6.354 0.383 1.00 0.00 78 LEU A N 2
ATOM 2658 C CA . LEU A 1 78 ? 4.729 -4.907 0.389 1.00 0.00 78 LEU A CA 2
ATOM 2659 C C . LEU A 1 78 ? 5.121 -4.314 1.738 1.00 0.00 78 LEU A C 2
ATOM 2660 O O . LEU A 1 78 ? 5.715 -3.238 1.805 1.00 0.00 78 LEU A O 2
ATOM 2676 N N . LYS A 1 79 ? 4.785 -5.023 2.811 1.00 0.00 79 LYS A N 2
ATOM 2677 C CA . LYS A 1 79 ? 5.103 -4.567 4.160 1.00 0.00 79 LYS A CA 2
ATOM 2678 C C . LYS A 1 79 ? 6.604 -4.352 4.325 1.00 0.00 79 LYS A C 2
ATOM 2679 O O . LYS A 1 79 ? 7.037 -3.440 5.028 1.00 0.00 79 LYS A O 2
ATOM 2698 N N . GLU A 1 80 ? 7.393 -5.199 3.670 1.00 0.00 80 GLU A N 2
ATOM 2699 C CA . GLU A 1 80 ? 8.845 -5.101 3.744 1.00 0.00 80 GLU A CA 2
ATOM 2700 C C . GLU A 1 80 ? 9.350 -3.910 2.933 1.00 0.00 80 GLU A C 2
ATOM 2701 O O . GLU A 1 80 ? 10.359 -3.295 3.277 1.00 0.00 80 GLU A O 2
ATOM 2713 N N . LYS A 1 81 ? 8.640 -3.591 1.857 1.00 0.00 81 LYS A N 2
ATOM 2714 C CA . LYS A 1 81 ? 9.014 -2.474 0.997 1.00 0.00 81 LYS A CA 2
ATOM 2715 C C . LYS A 1 81 ? 8.795 -1.143 1.708 1.00 0.00 81 LYS A C 2
ATOM 2716 O O . LYS A 1 81 ? 9.592 -0.216 1.570 1.00 0.00 81 LYS A O 2
ATOM 2735 N N . ILE A 1 82 ? 7.708 -1.056 2.469 1.00 0.00 82 ILE A N 2
ATOM 2736 C CA . ILE A 1 82 ? 7.385 0.161 3.202 1.00 0.00 82 ILE A CA 2
ATOM 2737 C C . ILE A 1 82 ? 8.401 0.420 4.310 1.00 0.00 82 ILE A C 2
ATOM 2738 O O . ILE A 1 82 ? 8.839 1.553 4.513 1.00 0.00 82 ILE A O 2
ATOM 2754 N N . GLN A 1 83 ? 8.772 -0.638 5.024 1.00 0.00 83 GLN A N 2
ATOM 2755 C CA . GLN A 1 83 ? 9.738 -0.524 6.111 1.00 0.00 83 GLN A CA 2
ATOM 2756 C C . GLN A 1 83 ? 11.078 -0.010 5.595 1.00 0.00 83 GLN A C 2
ATOM 2757 O O . GLN A 1 83 ? 11.804 0.685 6.306 1.00 0.00 83 GLN A O 2
ATOM 2771 N N . ARG A 1 84 ? 11.399 -0.357 4.353 1.00 0.00 84 ARG A N 2
ATOM 2772 C CA . ARG A 1 84 ? 12.653 0.069 3.741 1.00 0.00 84 ARG A CA 2
ATOM 2773 C C . ARG A 1 84 ? 12.617 1.557 3.411 1.00 0.00 84 ARG A C 2
ATOM 2774 O O . ARG A 1 84 ? 13.619 2.259 3.552 1.00 0.00 84 ARG A O 2
ATOM 2795 N N . TRP A 1 85 ? 11.457 2.033 2.971 1.00 0.00 85 TRP A N 2
ATOM 2796 C CA . TRP A 1 85 ? 11.290 3.439 2.621 1.00 0.00 85 TRP A CA 2
ATOM 2797 C C . TRP A 1 85 ? 11.167 4.301 3.874 1.00 0.00 85 TRP A C 2
ATOM 2798 O O . TRP A 1 85 ? 11.729 5.393 3.945 1.00 0.00 85 TRP A O 2
ATOM 2819 N N . LEU A 1 86 ? 10.427 3.802 4.859 1.00 0.00 86 LEU A N 2
ATOM 2820 C CA . LEU A 1 86 ? 10.229 4.527 6.109 1.00 0.00 86 LEU A CA 2
ATOM 2821 C C . LEU A 1 86 ? 11.562 4.795 6.800 1.00 0.00 86 LEU A C 2
ATOM 2822 O O . LEU A 1 86 ? 11.731 5.814 7.470 1.00 0.00 86 LEU A O 2
ATOM 2838 N N . ALA A 1 87 ? 12.504 3.874 6.632 1.00 0.00 87 ALA A N 2
ATOM 2839 C CA . ALA A 1 87 ? 13.823 4.011 7.240 1.00 0.00 87 ALA A CA 2
ATOM 2840 C C . ALA A 1 87 ? 14.788 4.731 6.304 1.00 0.00 87 ALA A C 2
ATOM 2841 O O . ALA A 1 87 ? 15.711 5.412 6.752 1.00 0.00 87 ALA A O 2
ATOM 2848 N N . GLU A 1 88 ? 14.569 4.576 5.002 1.00 0.00 88 GLU A N 2
ATOM 2849 C CA . GLU A 1 88 ? 15.421 5.213 4.004 1.00 0.00 88 GLU A CA 2
ATOM 2850 C C . GLU A 1 88 ? 15.109 6.701 3.889 1.00 0.00 88 GLU A C 2
ATOM 2851 O O . GLU A 1 88 ? 16.004 7.518 3.674 1.00 0.00 88 GLU A O 2
ATOM 2863 N N . ARG A 1 89 ? 13.833 7.046 4.034 1.00 0.00 89 ARG A N 2
ATOM 2864 C CA . ARG A 1 89 ? 13.405 8.438 3.947 1.00 0.00 89 ARG A CA 2
ATOM 2865 C C . ARG A 1 89 ? 13.918 9.241 5.138 1.00 0.00 89 ARG A C 2
ATOM 2866 O O . ARG A 1 89 ? 14.192 10.435 5.024 1.00 0.00 89 ARG A O 2
ATOM 2887 N N . LYS A 1 90 ? 14.044 8.577 6.283 1.00 0.00 90 LYS A N 2
ATOM 2888 C CA . LYS A 1 90 ? 14.524 9.228 7.496 1.00 0.00 90 LYS A CA 2
ATOM 2889 C C . LYS A 1 90 ? 16.047 9.167 7.580 1.00 0.00 90 LYS A C 2
ATOM 2890 O O . LYS A 1 90 ? 16.607 8.701 8.573 1.00 0.00 90 LYS A O 2
ATOM 2909 N N . GLN A 1 91 ? 16.711 9.641 6.532 1.00 0.00 91 GLN A N 2
ATOM 2910 C CA . GLN A 1 91 ? 18.169 9.642 6.487 1.00 0.00 91 GLN A CA 2
ATOM 2911 C C . GLN A 1 91 ? 18.743 10.687 7.439 1.00 0.00 91 GLN A C 2
ATOM 2912 O O . GLN A 1 91 ? 19.842 10.520 7.968 1.00 0.00 91 GLN A O 2
ATOM 2926 N N . GLN A 1 92 ? 17.993 11.763 7.652 1.00 0.00 92 GLN A N 2
ATOM 2927 C CA . GLN A 1 92 ? 18.428 12.835 8.542 1.00 0.00 92 GLN A CA 2
ATOM 2928 C C . GLN A 1 92 ? 19.713 13.478 8.030 1.00 0.00 92 GLN A C 2
ATOM 2929 O O . GLN A 1 92 ? 20.722 13.523 8.735 1.00 0.00 92 GLN A O 2
ATOM 2943 N N . SER A 1 93 ? 19.670 13.976 6.799 1.00 0.00 93 SER A N 2
ATOM 2944 C CA . SER A 1 93 ? 20.830 14.617 6.192 1.00 0.00 93 SER A CA 2
ATOM 2945 C C . SER A 1 93 ? 20.681 16.136 6.204 1.00 0.00 93 SER A C 2
ATOM 2946 O O . SER A 1 93 ? 21.154 16.823 5.299 1.00 0.00 93 SER A O 2
ATOM 2954 N N . GLY A 1 94 ? 20.018 16.651 7.234 1.00 0.00 94 GLY A N 2
ATOM 2955 C CA . GLY A 1 94 ? 19.818 18.084 7.344 1.00 0.00 94 GLY A CA 2
ATOM 2956 C C . GLY A 1 94 ? 18.398 18.442 7.743 1.00 0.00 94 GLY A C 2
ATOM 2957 O O . GLY A 1 94 ? 17.731 17.669 8.431 1.00 0.00 94 GLY A O 2
ATOM 2961 N N . PRO A 1 95 ? 17.902 19.619 7.322 1.00 0.00 95 PRO A N 2
ATOM 2962 C CA . PRO A 1 95 ? 16.544 20.066 7.647 1.00 0.00 95 PRO A CA 2
ATOM 2963 C C . PRO A 1 95 ? 15.478 19.244 6.931 1.00 0.00 95 PRO A C 2
ATOM 2964 O O . PRO A 1 95 ? 14.363 19.086 7.430 1.00 0.00 95 PRO A O 2
ATOM 2975 N N . SER A 1 96 ? 15.825 18.724 5.759 1.00 0.00 96 SER A N 2
ATOM 2976 C CA . SER A 1 96 ? 14.898 17.917 4.974 1.00 0.00 96 SER A CA 2
ATOM 2977 C C . SER A 1 96 ? 13.655 18.722 4.607 1.00 0.00 96 SER A C 2
ATOM 2978 O O . SER A 1 96 ? 13.602 19.933 4.821 1.00 0.00 96 SER A O 2
ATOM 2986 N N . SER A 1 97 ? 12.657 18.041 4.054 1.00 0.00 97 SER A N 2
ATOM 2987 C CA . SER A 1 97 ? 11.415 18.693 3.657 1.00 0.00 97 SER A CA 2
ATOM 2988 C C . SER A 1 97 ? 10.599 19.099 4.879 1.00 0.00 97 SER A C 2
ATOM 2989 O O . SER A 1 97 ? 10.381 20.284 5.127 1.00 0.00 97 SER A O 2
ATOM 2997 N N . GLY A 1 98 ? 10.152 18.106 5.642 1.00 0.00 98 GLY A N 2
ATOM 2998 C CA . GLY A 1 98 ? 9.366 18.380 6.831 1.00 0.00 98 GLY A CA 2
ATOM 2999 C C . GLY A 1 98 ? 8.048 19.058 6.511 1.00 0.00 98 GLY A C 2
ATOM 3000 O O . GLY A 1 98 ? 8.003 20.306 6.527 1.00 0.00 98 GLY A O 2
ATOM 3005 N N . GLY A 1 1 ? -20.286 19.509 12.400 1.00 0.00 1 GLY A N 3
ATOM 3006 C CA . GLY A 1 1 ? -19.888 20.828 11.836 1.00 0.00 1 GLY A CA 3
ATOM 3007 C C . GLY A 1 1 ? -19.070 20.693 10.567 1.00 0.00 1 GLY A C 3
ATOM 3008 O O . GLY A 1 1 ? -19.323 21.383 9.580 1.00 0.00 1 GLY A O 3
ATOM 3014 N N . SER A 1 2 ? -18.086 19.800 10.593 1.00 0.00 2 SER A N 3
ATOM 3015 C CA . SER A 1 2 ? -17.226 19.576 9.437 1.00 0.00 2 SER A CA 3
ATOM 3016 C C . SER A 1 2 ? -16.691 18.148 9.426 1.00 0.00 2 SER A C 3
ATOM 3017 O O . SER A 1 2 ? -16.387 17.580 10.476 1.00 0.00 2 SER A O 3
ATOM 3025 N N . SER A 1 3 ? -16.578 17.573 8.234 1.00 0.00 3 SER A N 3
ATOM 3026 C CA . SER A 1 3 ? -16.079 16.211 8.087 1.00 0.00 3 SER A CA 3
ATOM 3027 C C . SER A 1 3 ? -14.558 16.197 7.973 1.00 0.00 3 SER A C 3
ATOM 3028 O O . SER A 1 3 ? -13.967 17.055 7.319 1.00 0.00 3 SER A O 3
ATOM 3036 N N . GLY A 1 4 ? -13.932 15.218 8.616 1.00 0.00 4 GLY A N 3
ATOM 3037 C CA . GLY A 1 4 ? -12.484 15.111 8.575 1.00 0.00 4 GLY A CA 3
ATOM 3038 C C . GLY A 1 4 ? -11.976 13.855 9.255 1.00 0.00 4 GLY A C 3
ATOM 3039 O O . GLY A 1 4 ? -11.974 12.776 8.661 1.00 0.00 4 GLY A O 3
ATOM 3043 N N . SER A 1 5 ? -11.544 13.995 10.504 1.00 0.00 5 SER A N 3
ATOM 3044 C CA . SER A 1 5 ? -11.030 12.862 11.266 1.00 0.00 5 SER A CA 3
ATOM 3045 C C . SER A 1 5 ? -11.209 13.090 12.764 1.00 0.00 5 SER A C 3
ATOM 3046 O O . SER A 1 5 ? -10.985 14.192 13.266 1.00 0.00 5 SER A O 3
ATOM 3054 N N . SER A 1 6 ? -11.611 12.040 13.473 1.00 0.00 6 SER A N 3
ATOM 3055 C CA . SER A 1 6 ? -11.819 12.126 14.913 1.00 0.00 6 SER A CA 3
ATOM 3056 C C . SER A 1 6 ? -12.026 10.741 15.517 1.00 0.00 6 SER A C 3
ATOM 3057 O O . SER A 1 6 ? -11.151 10.216 16.207 1.00 0.00 6 SER A O 3
ATOM 3065 N N . GLY A 1 7 ? -13.188 10.153 15.253 1.00 0.00 7 GLY A N 3
ATOM 3066 C CA . GLY A 1 7 ? -13.488 8.834 15.778 1.00 0.00 7 GLY A CA 3
ATOM 3067 C C . GLY A 1 7 ? -13.157 7.729 14.793 1.00 0.00 7 GLY A C 3
ATOM 3068 O O . GLY A 1 7 ? -13.589 7.766 13.641 1.00 0.00 7 GLY A O 3
ATOM 3072 N N . LEU A 1 8 ? -12.389 6.745 15.248 1.00 0.00 8 LEU A N 3
ATOM 3073 C CA . LEU A 1 8 ? -12.001 5.625 14.399 1.00 0.00 8 LEU A CA 3
ATOM 3074 C C . LEU A 1 8 ? -11.212 6.109 13.186 1.00 0.00 8 LEU A C 3
ATOM 3075 O O . LEU A 1 8 ? -11.777 6.343 12.119 1.00 0.00 8 LEU A O 3
ATOM 3091 N N . GLN A 1 9 ? -9.902 6.257 13.360 1.00 0.00 9 GLN A N 3
ATOM 3092 C CA . GLN A 1 9 ? -9.035 6.712 12.280 1.00 0.00 9 GLN A CA 3
ATOM 3093 C C . GLN A 1 9 ? -7.574 6.707 12.716 1.00 0.00 9 GLN A C 3
ATOM 3094 O O . GLN A 1 9 ? -7.246 7.129 13.824 1.00 0.00 9 GLN A O 3
ATOM 3108 N N . GLN A 1 10 ? -6.701 6.227 11.836 1.00 0.00 10 GLN A N 3
ATOM 3109 C CA . GLN A 1 10 ? -5.274 6.167 12.131 1.00 0.00 10 GLN A CA 3
ATOM 3110 C C . GLN A 1 10 ? -4.535 7.334 11.485 1.00 0.00 10 GLN A C 3
ATOM 3111 O O . GLN A 1 10 ? -3.402 7.187 11.026 1.00 0.00 10 GLN A O 3
ATOM 3125 N N . GLN A 1 11 ? -5.185 8.493 11.451 1.00 0.00 11 GLN A N 3
ATOM 3126 C CA . GLN A 1 11 ? -4.590 9.686 10.860 1.00 0.00 11 GLN A CA 3
ATOM 3127 C C . GLN A 1 11 ? -4.146 10.665 11.941 1.00 0.00 11 GLN A C 3
ATOM 3128 O O . GLN A 1 11 ? -4.911 11.534 12.358 1.00 0.00 11 GLN A O 3
ATOM 3142 N N . GLU A 1 12 ? -2.903 10.518 12.391 1.00 0.00 12 GLU A N 3
ATOM 3143 C CA . GLU A 1 12 ? -2.357 11.391 13.425 1.00 0.00 12 GLU A CA 3
ATOM 3144 C C . GLU A 1 12 ? -1.026 11.991 12.984 1.00 0.00 12 GLU A C 3
ATOM 3145 O O . GLU A 1 12 ? 0.006 11.319 13.003 1.00 0.00 12 GLU A O 3
ATOM 3157 N N . GLU A 1 13 ? -1.056 13.258 12.587 1.00 0.00 13 GLU A N 3
ATOM 3158 C CA . GLU A 1 13 ? 0.148 13.948 12.141 1.00 0.00 13 GLU A CA 3
ATOM 3159 C C . GLU A 1 13 ? 0.754 13.257 10.923 1.00 0.00 13 GLU A C 3
ATOM 3160 O O . GLU A 1 13 ? 1.973 13.116 10.818 1.00 0.00 13 GLU A O 3
ATOM 3172 N N . GLU A 1 14 ? -0.105 12.825 10.006 1.00 0.00 14 GLU A N 3
ATOM 3173 C CA . GLU A 1 14 ? 0.345 12.148 8.796 1.00 0.00 14 GLU A CA 3
ATOM 3174 C C . GLU A 1 14 ? 0.735 13.158 7.720 1.00 0.00 14 GLU A C 3
ATOM 3175 O O . GLU A 1 14 ? -0.091 13.956 7.276 1.00 0.00 14 GLU A O 3
ATOM 3187 N N . THR A 1 15 ? 1.997 13.118 7.305 1.00 0.00 15 THR A N 3
ATOM 3188 C CA . THR A 1 15 ? 2.495 14.028 6.282 1.00 0.00 15 THR A CA 3
ATOM 3189 C C . THR A 1 15 ? 3.461 13.315 5.341 1.00 0.00 15 THR A C 3
ATOM 3190 O O . THR A 1 15 ? 4.679 13.447 5.470 1.00 0.00 15 THR A O 3
ATOM 3201 N N . TYR A 1 16 ? 2.910 12.560 4.396 1.00 0.00 16 TYR A N 3
ATOM 3202 C CA . TYR A 1 16 ? 3.724 11.826 3.434 1.00 0.00 16 TYR A CA 3
ATOM 3203 C C . TYR A 1 16 ? 3.498 12.350 2.019 1.00 0.00 16 TYR A C 3
ATOM 3204 O O . TYR A 1 16 ? 2.682 11.813 1.270 1.00 0.00 16 TYR A O 3
ATOM 3222 N N . ALA A 1 17 ? 4.225 13.402 1.660 1.00 0.00 17 ALA A N 3
ATOM 3223 C CA . ALA A 1 17 ? 4.105 13.999 0.336 1.00 0.00 17 ALA A CA 3
ATOM 3224 C C . ALA A 1 17 ? 5.301 13.639 -0.538 1.00 0.00 17 ALA A C 3
ATOM 3225 O O . ALA A 1 17 ? 5.712 14.420 -1.398 1.00 0.00 17 ALA A O 3
ATOM 3232 N N . ASP A 1 18 ? 5.857 12.453 -0.314 1.00 0.00 18 ASP A N 3
ATOM 3233 C CA . ASP A 1 18 ? 7.006 11.988 -1.081 1.00 0.00 18 ASP A CA 3
ATOM 3234 C C . ASP A 1 18 ? 7.068 10.465 -1.101 1.00 0.00 18 ASP A C 3
ATOM 3235 O O . ASP A 1 18 ? 8.149 9.878 -1.164 1.00 0.00 18 ASP A O 3
ATOM 3244 N N . ALA A 1 19 ? 5.902 9.829 -1.047 1.00 0.00 19 ALA A N 3
ATOM 3245 C CA . ALA A 1 19 ? 5.825 8.374 -1.058 1.00 0.00 19 ALA A CA 3
ATOM 3246 C C . ALA A 1 19 ? 5.401 7.857 -2.428 1.00 0.00 19 ALA A C 3
ATOM 3247 O O . ALA A 1 19 ? 4.950 8.623 -3.280 1.00 0.00 19 ALA A O 3
ATOM 3254 N N . CYS A 1 20 ? 5.547 6.552 -2.635 1.00 0.00 20 CYS A N 3
ATOM 3255 C CA . CYS A 1 20 ? 5.179 5.932 -3.902 1.00 0.00 20 CYS A CA 3
ATOM 3256 C C . CYS A 1 20 ? 3.694 5.579 -3.923 1.00 0.00 20 CYS A C 3
ATOM 3257 O O . CYS A 1 20 ? 2.994 5.738 -2.924 1.00 0.00 20 CYS A O 3
ATOM 3265 N N . ASP A 1 21 ? 3.223 5.100 -5.070 1.00 0.00 21 ASP A N 3
ATOM 3266 C CA . ASP A 1 21 ? 1.822 4.723 -5.222 1.00 0.00 21 ASP A CA 3
ATOM 3267 C C . ASP A 1 21 ? 1.547 3.376 -4.563 1.00 0.00 21 ASP A C 3
ATOM 3268 O O . ASP A 1 21 ? 0.451 3.132 -4.058 1.00 0.00 21 ASP A O 3
ATOM 3277 N N . GLU A 1 22 ? 2.549 2.503 -4.572 1.00 0.00 22 GLU A N 3
ATOM 3278 C CA . GLU A 1 22 ? 2.416 1.179 -3.976 1.00 0.00 22 GLU A CA 3
ATOM 3279 C C . GLU A 1 22 ? 2.182 1.278 -2.471 1.00 0.00 22 GLU A C 3
ATOM 3280 O O . GLU A 1 22 ? 1.563 0.399 -1.871 1.00 0.00 22 GLU A O 3
ATOM 3292 N N . PHE A 1 23 ? 2.679 2.352 -1.866 1.00 0.00 23 PHE A N 3
ATOM 3293 C CA . PHE A 1 23 ? 2.523 2.562 -0.432 1.00 0.00 23 PHE A CA 3
ATOM 3294 C C . PHE A 1 23 ? 1.212 3.279 -0.126 1.00 0.00 23 PHE A C 3
ATOM 3295 O O . PHE A 1 23 ? 0.609 3.071 0.926 1.00 0.00 23 PHE A O 3
ATOM 3312 N N . LEU A 1 24 ? 0.776 4.124 -1.055 1.00 0.00 24 LEU A N 3
ATOM 3313 C CA . LEU A 1 24 ? -0.463 4.872 -0.887 1.00 0.00 24 LEU A CA 3
ATOM 3314 C C . LEU A 1 24 ? -1.675 3.952 -0.998 1.00 0.00 24 LEU A C 3
ATOM 3315 O O . LEU A 1 24 ? -1.679 3.009 -1.788 1.00 0.00 24 LEU A O 3
ATOM 3331 N N . ASP A 1 25 ? -2.701 4.236 -0.202 1.00 0.00 25 ASP A N 3
ATOM 3332 C CA . ASP A 1 25 ? -3.919 3.435 -0.211 1.00 0.00 25 ASP A CA 3
ATOM 3333 C C . ASP A 1 25 ? -4.852 3.882 -1.335 1.00 0.00 25 ASP A C 3
ATOM 3334 O O . ASP A 1 25 ? -4.965 5.074 -1.620 1.00 0.00 25 ASP A O 3
ATOM 3343 N N . PRO A 1 26 ? -5.537 2.928 -1.992 1.00 0.00 26 PRO A N 3
ATOM 3344 C CA . PRO A 1 26 ? -6.461 3.238 -3.089 1.00 0.00 26 PRO A CA 3
ATOM 3345 C C . PRO A 1 26 ? -7.723 3.941 -2.603 1.00 0.00 26 PRO A C 3
ATOM 3346 O O . PRO A 1 26 ? -8.351 4.694 -3.346 1.00 0.00 26 PRO A O 3
ATOM 3357 N N . ILE A 1 27 ? -8.090 3.691 -1.350 1.00 0.00 27 ILE A N 3
ATOM 3358 C CA . ILE A 1 27 ? -9.279 4.301 -0.766 1.00 0.00 27 ILE A CA 3
ATOM 3359 C C . ILE A 1 27 ? -8.906 5.426 0.193 1.00 0.00 27 ILE A C 3
ATOM 3360 O O . ILE A 1 27 ? -9.352 6.563 0.035 1.00 0.00 27 ILE A O 3
ATOM 3376 N N . MET A 1 28 ? -8.090 5.101 1.190 1.00 0.00 28 MET A N 3
ATOM 3377 C CA . MET A 1 28 ? -7.659 6.085 2.176 1.00 0.00 28 MET A CA 3
ATOM 3378 C C . MET A 1 28 ? -6.795 7.165 1.533 1.00 0.00 28 MET A C 3
ATOM 3379 O O . MET A 1 28 ? -6.759 8.303 2.000 1.00 0.00 28 MET A O 3
ATOM 3393 N N . SER A 1 29 ? -6.100 6.803 0.458 1.00 0.00 29 SER A N 3
ATOM 3394 C CA . SER A 1 29 ? -5.238 7.745 -0.245 1.00 0.00 29 SER A CA 3
ATOM 3395 C C . SER A 1 29 ? -4.122 8.245 0.667 1.00 0.00 29 SER A C 3
ATOM 3396 O O . SER A 1 29 ? -3.663 9.380 0.537 1.00 0.00 29 SER A O 3
ATOM 3404 N N . THR A 1 30 ? -3.691 7.391 1.590 1.00 0.00 30 THR A N 3
ATOM 3405 C CA . THR A 1 30 ? -2.631 7.747 2.525 1.00 0.00 30 THR A CA 3
ATOM 3406 C C . THR A 1 30 ? -1.583 6.641 2.605 1.00 0.00 30 THR A C 3
ATOM 3407 O O . THR A 1 30 ? -1.708 5.604 1.953 1.00 0.00 30 THR A O 3
ATOM 3418 N N . LEU A 1 31 ? -0.549 6.869 3.409 1.00 0.00 31 LEU A N 3
ATOM 3419 C CA . LEU A 1 31 ? 0.520 5.892 3.576 1.00 0.00 31 LEU A CA 3
ATOM 3420 C C . LEU A 1 31 ? -0.010 4.608 4.207 1.00 0.00 31 LEU A C 3
ATOM 3421 O O . LEU A 1 31 ? -0.756 4.647 5.185 1.00 0.00 31 LEU A O 3
ATOM 3437 N N . MET A 1 32 ? 0.382 3.471 3.641 1.00 0.00 32 MET A N 3
ATOM 3438 C CA . MET A 1 32 ? -0.054 2.175 4.148 1.00 0.00 32 MET A CA 3
ATOM 3439 C C . MET A 1 32 ? 0.980 1.588 5.104 1.00 0.00 32 MET A C 3
ATOM 3440 O O . MET A 1 32 ? 2.183 1.657 4.851 1.00 0.00 32 MET A O 3
ATOM 3454 N N . CYS A 1 33 ? 0.502 1.010 6.201 1.00 0.00 33 CYS A N 3
ATOM 3455 C CA . CYS A 1 33 ? 1.385 0.410 7.194 1.00 0.00 33 CYS A CA 3
ATOM 3456 C C . CYS A 1 33 ? 1.283 -1.112 7.163 1.00 0.00 33 CYS A C 3
ATOM 3457 O O . CYS A 1 33 ? 2.287 -1.814 7.284 1.00 0.00 33 CYS A O 3
ATOM 3465 N N . ASP A 1 34 ? 0.065 -1.615 6.997 1.00 0.00 34 ASP A N 3
ATOM 3466 C CA . ASP A 1 34 ? -0.169 -3.054 6.948 1.00 0.00 34 ASP A CA 3
ATOM 3467 C C . ASP A 1 34 ? -1.085 -3.416 5.782 1.00 0.00 34 ASP A C 3
ATOM 3468 O O . ASP A 1 34 ? -2.267 -3.705 5.976 1.00 0.00 34 ASP A O 3
ATOM 3477 N N . PRO A 1 35 ? -0.551 -3.403 4.549 1.00 0.00 35 PRO A N 3
ATOM 3478 C CA . PRO A 1 35 ? -1.327 -3.731 3.348 1.00 0.00 35 PRO A CA 3
ATOM 3479 C C . PRO A 1 35 ? -1.691 -5.210 3.280 1.00 0.00 35 PRO A C 3
ATOM 3480 O O . PRO A 1 35 ? -0.829 -6.079 3.408 1.00 0.00 35 PRO A O 3
ATOM 3491 N N . VAL A 1 36 ? -2.974 -5.489 3.076 1.00 0.00 36 VAL A N 3
ATOM 3492 C CA . VAL A 1 36 ? -3.455 -6.862 2.989 1.00 0.00 36 VAL A CA 3
ATOM 3493 C C . VAL A 1 36 ? -3.982 -7.171 1.592 1.00 0.00 36 VAL A C 3
ATOM 3494 O O . VAL A 1 36 ? -4.786 -6.420 1.040 1.00 0.00 36 VAL A O 3
ATOM 3507 N N . VAL A 1 37 ? -3.523 -8.282 1.024 1.00 0.00 37 VAL A N 3
ATOM 3508 C CA . VAL A 1 37 ? -3.948 -8.690 -0.309 1.00 0.00 37 VAL A CA 3
ATOM 3509 C C . VAL A 1 37 ? -5.336 -9.322 -0.273 1.00 0.00 37 VAL A C 3
ATOM 3510 O O . VAL A 1 37 ? -5.571 -10.284 0.459 1.00 0.00 37 VAL A O 3
ATOM 3523 N N . LEU A 1 38 ? -6.249 -8.776 -1.068 1.00 0.00 38 LEU A N 3
ATOM 3524 C CA . LEU A 1 38 ? -7.613 -9.288 -1.127 1.00 0.00 38 LEU A CA 3
ATOM 3525 C C . LEU A 1 38 ? -7.713 -10.458 -2.107 1.00 0.00 38 LEU A C 3
ATOM 3526 O O . LEU A 1 38 ? -7.313 -10.340 -3.265 1.00 0.00 38 LEU A O 3
ATOM 3542 N N . PRO A 1 39 ? -8.247 -11.609 -1.657 1.00 0.00 39 PRO A N 3
ATOM 3543 C CA . PRO A 1 39 ? -8.390 -12.795 -2.508 1.00 0.00 39 PRO A CA 3
ATOM 3544 C C . PRO A 1 39 ? -9.492 -12.644 -3.554 1.00 0.00 39 PRO A C 3
ATOM 3545 O O . PRO A 1 39 ? -9.654 -13.503 -4.421 1.00 0.00 39 PRO A O 3
ATOM 3556 N N . SER A 1 40 ? -10.250 -11.553 -3.470 1.00 0.00 40 SER A N 3
ATOM 3557 C CA . SER A 1 40 ? -11.336 -11.307 -4.413 1.00 0.00 40 SER A CA 3
ATOM 3558 C C . SER A 1 40 ? -10.981 -10.174 -5.375 1.00 0.00 40 SER A C 3
ATOM 3559 O O . SER A 1 40 ? -10.600 -10.417 -6.520 1.00 0.00 40 SER A O 3
ATOM 3567 N N . SER A 1 41 ? -11.115 -8.938 -4.903 1.00 0.00 41 SER A N 3
ATOM 3568 C CA . SER A 1 41 ? -10.815 -7.769 -5.723 1.00 0.00 41 SER A CA 3
ATOM 3569 C C . SER A 1 41 ? -9.352 -7.759 -6.160 1.00 0.00 41 SER A C 3
ATOM 3570 O O . SER A 1 41 ? -9.003 -7.145 -7.169 1.00 0.00 41 SER A O 3
ATOM 3578 N N . ARG A 1 42 ? -8.500 -8.435 -5.397 1.00 0.00 42 ARG A N 3
ATOM 3579 C CA . ARG A 1 42 ? -7.077 -8.495 -5.710 1.00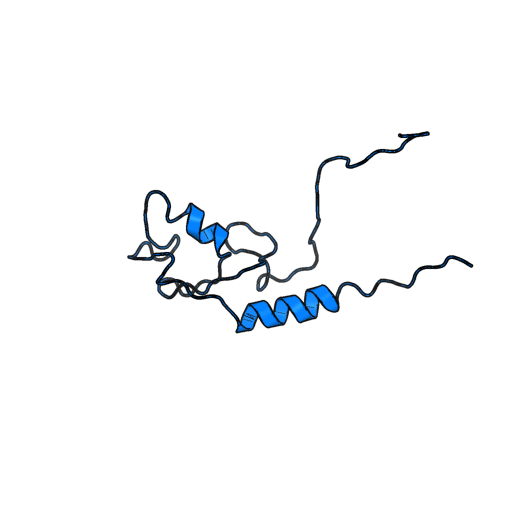 0.00 42 ARG A CA 3
ATOM 3580 C C . ARG A 1 42 ? -6.456 -7.102 -5.676 1.00 0.00 42 ARG A C 3
ATOM 3581 O O . ARG A 1 42 ? -5.555 -6.793 -6.454 1.00 0.00 42 ARG A O 3
ATOM 3602 N N . VAL A 1 43 ? -6.948 -6.266 -4.767 1.00 0.00 43 VAL A N 3
ATOM 3603 C CA . VAL A 1 43 ? -6.445 -4.905 -4.627 1.00 0.00 43 VAL A CA 3
ATOM 3604 C C . VAL A 1 43 ? -5.773 -4.706 -3.272 1.00 0.00 43 VAL A C 3
ATOM 3605 O O . VAL A 1 43 ? -6.429 -4.736 -2.232 1.00 0.00 43 VAL A O 3
ATOM 3618 N N . THR A 1 44 ? -4.459 -4.505 -3.294 1.00 0.00 44 THR A N 3
ATOM 3619 C CA . THR A 1 44 ? -3.697 -4.303 -2.067 1.00 0.00 44 THR A CA 3
ATOM 3620 C C . THR A 1 44 ? -4.200 -3.081 -1.306 1.00 0.00 44 THR A C 3
ATOM 3621 O O . THR A 1 44 ? -4.014 -1.945 -1.741 1.00 0.00 44 THR A O 3
ATOM 3632 N N . VAL A 1 45 ? -4.836 -3.323 -0.164 1.00 0.00 45 VAL A N 3
ATOM 3633 C CA . VAL A 1 45 ? -5.365 -2.244 0.661 1.00 0.00 45 VAL A CA 3
ATOM 3634 C C . VAL A 1 45 ? -4.976 -2.430 2.123 1.00 0.00 45 VAL A C 3
ATOM 3635 O O . VAL A 1 45 ? -4.697 -3.546 2.563 1.00 0.00 45 VAL A O 3
ATOM 3648 N N . ASP A 1 46 ? -4.959 -1.332 2.871 1.00 0.00 46 ASP A N 3
ATOM 3649 C CA . ASP A 1 46 ? -4.604 -1.378 4.286 1.00 0.00 46 ASP A CA 3
ATOM 3650 C C . ASP A 1 46 ? -5.549 -2.299 5.053 1.00 0.00 46 ASP A C 3
ATOM 3651 O O . ASP A 1 46 ? -6.745 -2.354 4.768 1.00 0.00 46 ASP A O 3
ATOM 3660 N N . ARG A 1 47 ? -5.002 -3.021 6.026 1.00 0.00 47 ARG A N 3
ATOM 3661 C CA . ARG A 1 47 ? -5.797 -3.939 6.834 1.00 0.00 47 ARG A CA 3
ATOM 3662 C C . ARG A 1 47 ? -6.921 -3.200 7.551 1.00 0.00 47 ARG A C 3
ATOM 3663 O O . ARG A 1 47 ? -7.980 -3.769 7.817 1.00 0.00 47 ARG A O 3
ATOM 3684 N N . SER A 1 48 ? -6.686 -1.929 7.859 1.00 0.00 48 SER A N 3
ATOM 3685 C CA . SER A 1 48 ? -7.680 -1.113 8.545 1.00 0.00 48 SER A CA 3
ATOM 3686 C C . SER A 1 48 ? -8.701 -0.555 7.558 1.00 0.00 48 SER A C 3
ATOM 3687 O O . SER A 1 48 ? -9.867 -0.360 7.899 1.00 0.00 48 SER A O 3
ATOM 3695 N N . THR A 1 49 ? -8.253 -0.300 6.332 1.00 0.00 49 THR A N 3
ATOM 3696 C CA . THR A 1 49 ? -9.129 0.235 5.297 1.00 0.00 49 THR A CA 3
ATOM 3697 C C . THR A 1 49 ? -10.238 -0.754 4.958 1.00 0.00 49 THR A C 3
ATOM 3698 O O . THR A 1 49 ? -11.387 -0.366 4.749 1.00 0.00 49 THR A O 3
ATOM 3709 N N . ILE A 1 50 ? -9.885 -2.032 4.909 1.00 0.00 50 ILE A N 3
ATOM 3710 C CA . ILE A 1 50 ? -10.850 -3.080 4.599 1.00 0.00 50 ILE A CA 3
ATOM 3711 C C . ILE A 1 50 ? -11.701 -3.419 5.820 1.00 0.00 50 ILE A C 3
ATOM 3712 O O . ILE A 1 50 ? -12.849 -3.842 5.688 1.00 0.00 50 ILE A O 3
ATOM 3728 N N . ALA A 1 51 ? -11.133 -3.229 7.006 1.00 0.00 51 ALA A N 3
ATOM 3729 C CA . ALA A 1 51 ? -11.842 -3.515 8.246 1.00 0.00 51 ALA A CA 3
ATOM 3730 C C . ALA A 1 51 ? -13.088 -2.645 8.375 1.00 0.00 51 ALA A C 3
ATOM 3731 O O . ALA A 1 51 ? -14.165 -3.133 8.716 1.00 0.00 51 ALA A O 3
ATOM 3738 N N . ARG A 1 52 ? -12.933 -1.355 8.097 1.00 0.00 52 ARG A N 3
ATOM 3739 C CA . ARG A 1 52 ? -14.047 -0.418 8.179 1.00 0.00 52 ARG A CA 3
ATOM 3740 C C . ARG A 1 52 ? -15.154 -0.810 7.207 1.00 0.00 52 ARG A C 3
ATOM 3741 O O . ARG A 1 52 ? -16.339 -0.628 7.491 1.00 0.00 52 ARG A O 3
ATOM 3762 N N . HIS A 1 53 ? -14.760 -1.350 6.058 1.00 0.00 53 HIS A N 3
ATOM 3763 C CA . HIS A 1 53 ? -15.716 -1.771 5.042 1.00 0.00 53 HIS A CA 3
ATOM 3764 C C . HIS A 1 53 ? -16.374 -3.093 5.426 1.00 0.00 53 HIS A C 3
ATOM 3765 O O . HIS A 1 53 ? -17.485 -3.393 4.993 1.00 0.00 53 HIS A O 3
ATOM 3779 N N . LEU A 1 54 ? -15.679 -3.880 6.243 1.00 0.00 54 LEU A N 3
ATOM 3780 C CA . LEU A 1 54 ? -16.196 -5.170 6.686 1.00 0.00 54 LEU A CA 3
ATOM 3781 C C . LEU A 1 54 ? -16.893 -5.047 8.039 1.00 0.00 54 LEU A C 3
ATOM 3782 O O . LEU A 1 54 ? -16.898 -5.988 8.832 1.00 0.00 54 LEU A O 3
ATOM 3798 N N . LEU A 1 55 ? -17.484 -3.883 8.295 1.00 0.00 55 LEU A N 3
ATOM 3799 C CA . LEU A 1 55 ? -18.183 -3.641 9.551 1.00 0.00 55 LEU A CA 3
ATOM 3800 C C . LEU A 1 55 ? -19.681 -3.883 9.392 1.00 0.00 55 LEU A C 3
ATOM 3801 O O . LEU A 1 55 ? -20.270 -4.690 10.111 1.00 0.00 55 LEU A O 3
ATOM 3817 N N . SER A 1 56 ? -20.290 -3.176 8.446 1.00 0.00 56 SER A N 3
ATOM 3818 C CA . SER A 1 56 ? -21.720 -3.312 8.191 1.00 0.00 56 SER A CA 3
ATOM 3819 C C . SER A 1 56 ? -21.985 -4.370 7.125 1.00 0.00 56 SER A C 3
ATOM 3820 O O . SER A 1 56 ? -22.977 -5.097 7.191 1.00 0.00 56 SER A O 3
ATOM 3828 N N . ASP A 1 57 ? -21.092 -4.452 6.145 1.00 0.00 57 ASP A N 3
ATOM 3829 C CA . ASP A 1 57 ? -21.229 -5.422 5.065 1.00 0.00 57 ASP A CA 3
ATOM 3830 C C . ASP A 1 57 ? -19.927 -6.187 4.855 1.00 0.00 57 ASP A C 3
ATOM 3831 O O . ASP A 1 57 ? -18.951 -5.641 4.341 1.00 0.00 57 ASP A O 3
ATOM 3840 N N . GLN A 1 58 ? -19.919 -7.454 5.255 1.00 0.00 58 GLN A N 3
ATOM 3841 C CA . GLN A 1 58 ? -18.737 -8.294 5.110 1.00 0.00 58 GLN A CA 3
ATOM 3842 C C . GLN A 1 58 ? -18.495 -8.647 3.646 1.00 0.00 58 GLN A C 3
ATOM 3843 O O . GLN A 1 58 ? -18.774 -9.764 3.211 1.00 0.00 58 GLN A O 3
ATOM 3857 N N . THR A 1 59 ? -17.972 -7.686 2.890 1.00 0.00 59 THR A N 3
ATOM 3858 C CA . THR A 1 59 ? -17.691 -7.896 1.474 1.00 0.00 59 THR A CA 3
ATOM 3859 C C . THR A 1 59 ? -16.556 -6.993 1.006 1.00 0.00 59 THR A C 3
ATOM 3860 O O . THR A 1 59 ? -15.991 -6.230 1.792 1.00 0.00 59 THR A O 3
ATOM 3871 N N . ASP A 1 60 ? -16.225 -7.082 -0.278 1.00 0.00 60 ASP A N 3
ATOM 3872 C CA . ASP A 1 60 ? -15.156 -6.272 -0.850 1.00 0.00 60 ASP A CA 3
ATOM 3873 C C . ASP A 1 60 ? -15.695 -4.932 -1.347 1.00 0.00 60 ASP A C 3
ATOM 3874 O O . ASP A 1 60 ? -16.818 -4.852 -1.844 1.00 0.00 60 ASP A O 3
ATOM 3883 N N . PRO A 1 61 ? -14.899 -3.856 -1.221 1.00 0.00 61 PRO A N 3
ATOM 3884 C CA . PRO A 1 61 ? -15.305 -2.519 -1.659 1.00 0.00 61 PRO A CA 3
ATOM 3885 C C . PRO A 1 61 ? -15.231 -2.348 -3.175 1.00 0.00 61 PRO A C 3
ATOM 3886 O O . PRO A 1 61 ? -15.738 -1.369 -3.722 1.00 0.00 61 PRO A O 3
ATOM 3897 N N . PHE A 1 62 ? -14.594 -3.302 -3.850 1.00 0.00 62 PHE A N 3
ATOM 3898 C CA . PHE A 1 62 ? -14.457 -3.246 -5.301 1.00 0.00 62 PHE A CA 3
ATOM 3899 C C . PHE A 1 62 ? -15.251 -4.362 -5.974 1.00 0.00 62 PHE A C 3
ATOM 3900 O O . PHE A 1 62 ? -16.011 -4.117 -6.911 1.00 0.00 62 PHE A O 3
ATOM 3917 N N . ASN A 1 63 ? -15.067 -5.587 -5.493 1.00 0.00 63 ASN A N 3
ATOM 3918 C CA . ASN A 1 63 ? -15.762 -6.741 -6.054 1.00 0.00 63 ASN A CA 3
ATOM 3919 C C . ASN A 1 63 ? -17.164 -6.880 -5.467 1.00 0.00 63 ASN A C 3
ATOM 3920 O O . ASN A 1 63 ? -18.069 -7.402 -6.120 1.00 0.00 63 ASN A O 3
ATOM 3931 N N . ARG A 1 64 ? -17.339 -6.416 -4.234 1.00 0.00 64 ARG A N 3
ATOM 3932 C CA . ARG A 1 64 ? -18.634 -6.495 -3.565 1.00 0.00 64 ARG A CA 3
ATOM 3933 C C . ARG A 1 64 ? -19.035 -7.950 -3.333 1.00 0.00 64 ARG A C 3
ATOM 3934 O O . ARG A 1 64 ? -20.220 -8.284 -3.327 1.00 0.00 64 ARG A O 3
ATOM 3955 N N . SER A 1 65 ? -18.040 -8.809 -3.142 1.00 0.00 65 SER A N 3
ATOM 3956 C CA . SER A 1 65 ? -18.285 -10.227 -2.909 1.00 0.00 65 SER A CA 3
ATOM 3957 C C . SER A 1 65 ? -18.039 -10.585 -1.444 1.00 0.00 65 SER A C 3
ATOM 3958 O O . SER A 1 65 ? -17.441 -9.807 -0.701 1.00 0.00 65 SER A O 3
ATOM 3966 N N . PRO A 1 66 ? -18.495 -11.772 -1.010 1.00 0.00 66 PRO A N 3
ATOM 3967 C CA . PRO A 1 66 ? -18.317 -12.227 0.373 1.00 0.00 66 PRO A CA 3
ATOM 3968 C C . PRO A 1 66 ? -16.847 -12.287 0.774 1.00 0.00 66 PRO A C 3
ATOM 3969 O O . PRO A 1 66 ? -16.087 -13.113 0.268 1.00 0.00 66 PRO A O 3
ATOM 3980 N N . LEU A 1 67 ? -16.453 -11.405 1.686 1.00 0.00 67 LEU A N 3
ATOM 3981 C CA . LEU A 1 67 ? -15.073 -11.354 2.156 1.00 0.00 67 LEU A CA 3
ATOM 3982 C C . LEU A 1 67 ? -15.021 -11.132 3.664 1.00 0.00 67 LEU A C 3
ATOM 3983 O O . LEU A 1 67 ? -15.879 -10.458 4.233 1.00 0.00 67 LEU A O 3
ATOM 3999 N N . THR A 1 68 ? -14.006 -11.704 4.304 1.00 0.00 68 THR A N 3
ATOM 4000 C CA . THR A 1 68 ? -13.839 -11.568 5.747 1.00 0.00 68 THR A CA 3
ATOM 4001 C C . THR A 1 68 ? -12.424 -11.113 6.088 1.00 0.00 68 THR A C 3
ATOM 4002 O O . THR A 1 68 ? -11.609 -10.866 5.198 1.00 0.00 68 THR A O 3
ATOM 4013 N N . MET A 1 69 ? -12.137 -11.001 7.380 1.00 0.00 69 MET A N 3
ATOM 4014 C CA . MET A 1 69 ? -10.820 -10.575 7.837 1.00 0.00 69 MET A CA 3
ATOM 4015 C C . MET A 1 69 ? -9.821 -11.726 7.780 1.00 0.00 69 MET A C 3
ATOM 4016 O O . MET A 1 69 ? -8.618 -11.510 7.628 1.00 0.00 69 MET A O 3
ATOM 4030 N N . ASP A 1 70 ? -10.326 -12.950 7.903 1.00 0.00 70 ASP A N 3
ATOM 4031 C CA . ASP A 1 70 ? -9.475 -14.134 7.866 1.00 0.00 70 ASP A CA 3
ATOM 4032 C C . ASP A 1 70 ? -9.117 -14.504 6.429 1.00 0.00 70 ASP A C 3
ATOM 4033 O O . ASP A 1 70 ? -8.023 -15.002 6.160 1.00 0.00 70 ASP A O 3
ATOM 4042 N N . GLN A 1 71 ? -10.046 -14.261 5.509 1.00 0.00 71 GLN A N 3
ATOM 4043 C CA . GLN A 1 71 ? -9.827 -14.571 4.101 1.00 0.00 71 GLN A CA 3
ATOM 4044 C C . GLN A 1 71 ? -8.663 -13.761 3.537 1.00 0.00 71 GLN A C 3
ATOM 4045 O O . GLN A 1 71 ? -7.873 -14.266 2.740 1.00 0.00 71 GLN A O 3
ATOM 4059 N N . ILE A 1 72 ? -8.563 -12.505 3.957 1.00 0.00 72 ILE A N 3
ATOM 4060 C CA . ILE A 1 72 ? -7.494 -11.628 3.491 1.00 0.00 72 ILE A CA 3
ATOM 4061 C C . ILE A 1 72 ? -6.158 -12.011 4.119 1.00 0.00 72 ILE A C 3
ATOM 4062 O O . ILE A 1 72 ? -6.114 -12.578 5.210 1.00 0.00 72 ILE A O 3
ATOM 4078 N N . ARG A 1 73 ? -5.071 -11.698 3.421 1.00 0.00 73 ARG A N 3
ATOM 4079 C CA . ARG A 1 73 ? -3.733 -12.010 3.911 1.00 0.00 73 ARG A CA 3
ATOM 4080 C C . ARG A 1 73 ? -2.839 -10.772 3.882 1.00 0.00 73 ARG A C 3
ATOM 4081 O O . ARG A 1 73 ? -2.993 -9.904 3.023 1.00 0.00 73 ARG A O 3
ATOM 4102 N N . PRO A 1 74 ? -1.887 -10.675 4.827 1.00 0.00 74 PRO A N 3
ATOM 4103 C CA . PRO A 1 74 ? -0.967 -9.537 4.907 1.00 0.00 74 PRO A CA 3
ATOM 4104 C C . PRO A 1 74 ? 0.103 -9.579 3.820 1.00 0.00 74 PRO A C 3
ATOM 4105 O O . PRO A 1 74 ? 0.803 -10.580 3.663 1.00 0.00 74 PRO A O 3
ATOM 4116 N N . ASN A 1 75 ? 0.223 -8.487 3.074 1.00 0.00 75 ASN A N 3
ATOM 4117 C CA . ASN A 1 75 ? 1.208 -8.400 2.001 1.00 0.00 75 ASN A CA 3
ATOM 4118 C C . ASN A 1 75 ? 2.610 -8.200 2.567 1.00 0.00 75 ASN A C 3
ATOM 4119 O O . ASN A 1 75 ? 3.063 -7.070 2.748 1.00 0.00 75 ASN A O 3
ATOM 4130 N N . THR A 1 76 ? 3.294 -9.306 2.843 1.00 0.00 76 THR A N 3
ATOM 4131 C CA . THR A 1 76 ? 4.646 -9.255 3.389 1.00 0.00 76 THR A CA 3
ATOM 4132 C C . THR A 1 76 ? 5.600 -8.572 2.414 1.00 0.00 76 THR A C 3
ATOM 4133 O O . THR A 1 76 ? 6.485 -7.819 2.821 1.00 0.00 76 THR A O 3
ATOM 4144 N N . GLU A 1 77 ? 5.417 -8.842 1.127 1.00 0.00 77 GLU A N 3
ATOM 4145 C CA . GLU A 1 77 ? 6.262 -8.254 0.094 1.00 0.00 77 GLU A CA 3
ATOM 4146 C C . GLU A 1 77 ? 6.174 -6.731 0.117 1.00 0.00 77 GLU A C 3
ATOM 4147 O O . GLU A 1 77 ? 7.141 -6.038 -0.200 1.00 0.00 77 GLU A O 3
ATOM 4159 N N . LEU A 1 78 ? 5.008 -6.217 0.494 1.00 0.00 78 LEU A N 3
ATOM 4160 C CA . LEU A 1 78 ? 4.793 -4.776 0.560 1.00 0.00 78 LEU A CA 3
ATOM 4161 C C . LEU A 1 78 ? 5.155 -4.233 1.938 1.00 0.00 78 LEU A C 3
ATOM 4162 O O . LEU A 1 78 ? 5.719 -3.145 2.061 1.00 0.00 78 LEU A O 3
ATOM 4178 N N . LYS A 1 79 ? 4.826 -4.999 2.973 1.00 0.00 79 LYS A N 3
ATOM 4179 C CA . LYS A 1 79 ? 5.113 -4.598 4.347 1.00 0.00 79 LYS A CA 3
ATOM 4180 C C . LYS A 1 79 ? 6.603 -4.330 4.539 1.00 0.00 79 LYS A C 3
ATOM 4181 O O . LYS A 1 79 ? 6.993 -3.484 5.342 1.00 0.00 79 LYS A O 3
ATOM 4200 N N . GLU A 1 80 ? 7.430 -5.059 3.797 1.00 0.00 80 GLU A N 3
ATOM 4201 C CA . GLU A 1 80 ? 8.877 -4.901 3.886 1.00 0.00 80 GLU A CA 3
ATOM 4202 C C . GLU A 1 80 ? 9.338 -3.654 3.138 1.00 0.00 80 GLU A C 3
ATOM 4203 O O . GLU A 1 80 ? 10.331 -3.029 3.507 1.00 0.00 80 GLU A O 3
ATOM 4215 N N . LYS A 1 81 ? 8.608 -3.297 2.087 1.00 0.00 81 LYS A N 3
ATOM 4216 C CA . LYS A 1 81 ? 8.942 -2.124 1.287 1.00 0.00 81 LYS A CA 3
ATOM 4217 C C . LYS A 1 81 ? 8.672 -0.839 2.064 1.00 0.00 81 LYS A C 3
ATOM 4218 O O . LYS A 1 81 ? 9.366 0.162 1.887 1.00 0.00 81 LYS A O 3
ATOM 4237 N N . ILE A 1 82 ? 7.659 -0.876 2.924 1.00 0.00 82 ILE A N 3
ATOM 4238 C CA . ILE A 1 82 ? 7.297 0.286 3.727 1.00 0.00 82 ILE A CA 3
ATOM 4239 C C . ILE A 1 82 ? 8.316 0.524 4.837 1.00 0.00 82 ILE A C 3
ATOM 4240 O O . ILE A 1 82 ? 8.558 1.663 5.237 1.00 0.00 82 ILE A O 3
ATOM 4256 N N . GLN A 1 83 ? 8.911 -0.557 5.330 1.00 0.00 83 GLN A N 3
ATOM 4257 C CA . GLN A 1 83 ? 9.904 -0.464 6.394 1.00 0.00 83 GLN A CA 3
ATOM 4258 C C . GLN A 1 83 ? 11.229 0.066 5.858 1.00 0.00 83 GLN A C 3
ATOM 4259 O O . GLN A 1 83 ? 11.983 0.722 6.578 1.00 0.00 83 GLN A O 3
ATOM 4273 N N . ARG A 1 84 ? 11.509 -0.221 4.591 1.00 0.00 84 ARG A N 3
ATOM 4274 C CA . ARG A 1 84 ? 12.746 0.227 3.961 1.00 0.00 84 ARG A CA 3
ATOM 4275 C C . ARG A 1 84 ? 12.664 1.705 3.591 1.00 0.00 84 ARG A C 3
ATOM 4276 O O . ARG A 1 84 ? 13.653 2.432 3.675 1.00 0.00 84 ARG A O 3
ATOM 4297 N N . TRP A 1 85 ? 11.478 2.141 3.179 1.00 0.00 85 TRP A N 3
ATOM 4298 C CA . TRP A 1 85 ? 11.268 3.532 2.794 1.00 0.00 85 TRP A CA 3
ATOM 4299 C C . TRP A 1 85 ? 11.170 4.430 4.022 1.00 0.00 85 TRP A C 3
ATOM 4300 O O . TRP A 1 85 ? 11.745 5.518 4.056 1.00 0.00 85 TRP A O 3
ATOM 4321 N N . LEU A 1 86 ? 10.434 3.969 5.029 1.00 0.00 86 LEU A N 3
ATOM 4322 C CA . LEU A 1 86 ? 10.257 4.732 6.261 1.00 0.00 86 LEU A CA 3
ATOM 4323 C C . LEU A 1 86 ? 11.603 5.044 6.911 1.00 0.00 86 LEU A C 3
ATOM 4324 O O . LEU A 1 86 ? 11.755 6.062 7.585 1.00 0.00 86 LEU A O 3
ATOM 4340 N N . ALA A 1 87 ? 12.574 4.161 6.706 1.00 0.00 87 ALA A N 3
ATOM 4341 C CA . ALA A 1 87 ? 13.904 4.343 7.274 1.00 0.00 87 ALA A CA 3
ATOM 4342 C C . ALA A 1 87 ? 14.831 5.055 6.294 1.00 0.00 87 ALA A C 3
ATOM 4343 O O . ALA A 1 87 ? 15.766 5.745 6.699 1.00 0.00 87 ALA A O 3
ATOM 4350 N N . GLU A 1 88 ? 14.567 4.882 5.002 1.00 0.00 88 GLU A N 3
ATOM 4351 C CA . GLU A 1 88 ? 15.381 5.507 3.966 1.00 0.00 88 GLU A CA 3
ATOM 4352 C C . GLU A 1 88 ? 14.960 6.956 3.739 1.00 0.00 88 GLU A C 3
ATOM 4353 O O . GLU A 1 88 ? 15.779 7.798 3.369 1.00 0.00 88 GLU A O 3
ATOM 4365 N N . ARG A 1 89 ? 13.681 7.240 3.960 1.00 0.00 89 ARG A N 3
ATOM 4366 C CA . ARG A 1 89 ? 13.156 8.589 3.777 1.00 0.00 89 ARG A CA 3
ATOM 4367 C C . ARG A 1 89 ? 13.762 9.555 4.790 1.00 0.00 89 ARG A C 3
ATOM 4368 O O . ARG A 1 89 ? 13.881 10.751 4.526 1.00 0.00 89 ARG A O 3
ATOM 4389 N N . LYS A 1 90 ? 14.144 9.029 5.950 1.00 0.00 90 LYS A N 3
ATOM 4390 C CA . LYS A 1 90 ? 14.736 9.847 7.002 1.00 0.00 90 LYS A CA 3
ATOM 4391 C C . LYS A 1 90 ? 16.255 9.892 6.866 1.00 0.00 90 LYS A C 3
ATOM 4392 O O . LYS A 1 90 ? 16.984 9.628 7.823 1.00 0.00 90 LYS A O 3
ATOM 4411 N N . GLN A 1 91 ? 16.726 10.230 5.670 1.00 0.00 91 GLN A N 3
ATOM 4412 C CA . GLN A 1 91 ? 18.159 10.311 5.408 1.00 0.00 91 GLN A CA 3
ATOM 4413 C C . GLN A 1 91 ? 18.626 11.763 5.388 1.00 0.00 91 GLN A C 3
ATOM 4414 O O . GLN A 1 91 ? 18.280 12.525 4.485 1.00 0.00 91 GLN A O 3
ATOM 4428 N N . GLN A 1 92 ? 19.414 12.140 6.389 1.00 0.00 92 GLN A N 3
ATOM 4429 C CA . GLN A 1 92 ? 19.930 13.501 6.487 1.00 0.00 92 GLN A CA 3
ATOM 4430 C C . GLN A 1 92 ? 21.442 13.527 6.288 1.00 0.00 92 GLN A C 3
ATOM 4431 O O . GLN A 1 92 ? 22.205 13.264 7.218 1.00 0.00 92 GLN A O 3
ATOM 4445 N N . SER A 1 93 ? 21.869 13.847 5.071 1.00 0.00 93 SER A N 3
ATOM 4446 C CA . SER A 1 93 ? 23.290 13.908 4.750 1.00 0.00 93 SER A CA 3
ATOM 4447 C C . SER A 1 93 ? 23.864 15.281 5.085 1.00 0.00 93 SER A C 3
ATOM 4448 O O . SER A 1 93 ? 24.699 15.414 5.981 1.00 0.00 93 SER A O 3
ATOM 4456 N N . GLY A 1 94 ? 23.411 16.299 4.362 1.00 0.00 94 GLY A N 3
ATOM 4457 C CA . GLY A 1 94 ? 23.889 17.649 4.596 1.00 0.00 94 GLY A CA 3
ATOM 4458 C C . GLY A 1 94 ? 24.899 18.098 3.555 1.00 0.00 94 GLY A C 3
ATOM 4459 O O . GLY A 1 94 ? 24.517 18.563 2.482 1.00 0.00 94 GLY A O 3
ATOM 4463 N N . PRO A 1 95 ? 26.206 17.969 3.843 1.00 0.00 95 PRO A N 3
ATOM 4464 C CA . PRO A 1 95 ? 27.263 18.371 2.909 1.00 0.00 95 PRO A CA 3
ATOM 4465 C C . PRO A 1 95 ? 27.089 17.737 1.534 1.00 0.00 95 PRO A C 3
ATOM 4466 O O . PRO A 1 95 ? 27.284 18.390 0.508 1.00 0.00 95 PRO A O 3
ATOM 4477 N N . SER A 1 96 ? 26.723 16.459 1.518 1.00 0.00 96 SER A N 3
ATOM 4478 C CA . SER A 1 96 ? 26.523 15.735 0.268 1.00 0.00 96 SER A CA 3
ATOM 4479 C C . SER A 1 96 ? 25.358 16.322 -0.522 1.00 0.00 96 SER A C 3
ATOM 4480 O O . SER A 1 96 ? 24.764 17.324 -0.120 1.00 0.00 96 SER A O 3
ATOM 4488 N N . SER A 1 97 ? 25.036 15.693 -1.647 1.00 0.00 97 SER A N 3
ATOM 4489 C CA . SER A 1 97 ? 23.940 16.152 -2.493 1.00 0.00 97 SER A CA 3
ATOM 4490 C C . SER A 1 97 ? 24.197 17.570 -2.994 1.00 0.00 97 SER A C 3
ATOM 4491 O O . SER A 1 97 ? 25.056 18.278 -2.469 1.00 0.00 97 SER A O 3
ATOM 4499 N N . GLY A 1 98 ? 23.445 17.978 -4.011 1.00 0.00 98 GLY A N 3
ATOM 4500 C CA . GLY A 1 98 ? 23.607 19.309 -4.565 1.00 0.00 98 GLY A CA 3
ATOM 4501 C C . GLY A 1 98 ? 22.516 19.663 -5.556 1.00 0.00 98 GLY A C 3
ATOM 4502 O O . GLY A 1 98 ? 21.676 18.787 -5.852 1.00 0.00 98 GLY A O 3
ATOM 4507 N N . GLY A 1 1 ? -5.509 30.334 0.774 1.00 0.00 1 GLY A N 4
ATOM 4508 C CA . GLY A 1 1 ? -6.545 31.255 1.316 1.00 0.00 1 GLY A CA 4
ATOM 4509 C C . GLY A 1 1 ? -6.636 32.550 0.534 1.00 0.00 1 GLY A C 4
ATOM 4510 O O . GLY A 1 1 ? -6.678 32.539 -0.696 1.00 0.00 1 GLY A O 4
ATOM 4516 N N . SER A 1 2 ? -6.665 33.671 1.249 1.00 0.00 2 SER A N 4
ATOM 4517 C CA . SER A 1 2 ? -6.751 34.981 0.615 1.00 0.00 2 SER A CA 4
ATOM 4518 C C . SER A 1 2 ? -5.362 35.544 0.338 1.00 0.00 2 SER A C 4
ATOM 4519 O O . SER A 1 2 ? -5.062 35.964 -0.779 1.00 0.00 2 SER A O 4
ATOM 4527 N N . SER A 1 3 ? -4.517 35.549 1.364 1.00 0.00 3 SER A N 4
ATOM 4528 C CA . SER A 1 3 ? -3.158 36.061 1.231 1.00 0.00 3 SER A CA 4
ATOM 4529 C C . SER A 1 3 ? -2.299 35.640 2.420 1.00 0.00 3 SER A C 4
ATOM 4530 O O . SER A 1 3 ? -2.192 36.364 3.410 1.00 0.00 3 SER A O 4
ATOM 4538 N N . GLY A 1 4 ? -1.688 34.464 2.315 1.00 0.00 4 GLY A N 4
ATOM 4539 C CA . GLY A 1 4 ? -0.846 33.967 3.387 1.00 0.00 4 GLY A CA 4
ATOM 4540 C C . GLY A 1 4 ? -1.651 33.434 4.556 1.00 0.00 4 GLY A C 4
ATOM 4541 O O . GLY A 1 4 ? -1.592 32.244 4.867 1.00 0.00 4 GLY A O 4
ATOM 4545 N N . SER A 1 5 ? -2.404 34.315 5.205 1.00 0.00 5 SER A N 4
ATOM 4546 C CA . SER A 1 5 ? -3.224 33.926 6.348 1.00 0.00 5 SER A CA 4
ATOM 4547 C C . SER A 1 5 ? -4.329 32.966 5.921 1.00 0.00 5 SER A C 4
ATOM 4548 O O . SER A 1 5 ? -5.290 33.363 5.263 1.00 0.00 5 SER A O 4
ATOM 4556 N N . SER A 1 6 ? -4.185 31.700 6.301 1.00 0.00 6 SER A N 4
ATOM 4557 C CA . SER A 1 6 ? -5.171 30.683 5.958 1.00 0.00 6 SER A CA 4
ATOM 4558 C C . SER A 1 6 ? -5.229 29.598 7.029 1.00 0.00 6 SER A C 4
ATOM 4559 O O . SER A 1 6 ? -4.571 28.564 6.915 1.00 0.00 6 SER A O 4
ATOM 4567 N N . GLY A 1 7 ? -6.020 29.841 8.068 1.00 0.00 7 GLY A N 4
ATOM 4568 C CA . GLY A 1 7 ? -6.149 28.877 9.144 1.00 0.00 7 GLY A CA 4
ATOM 4569 C C . GLY A 1 7 ? -5.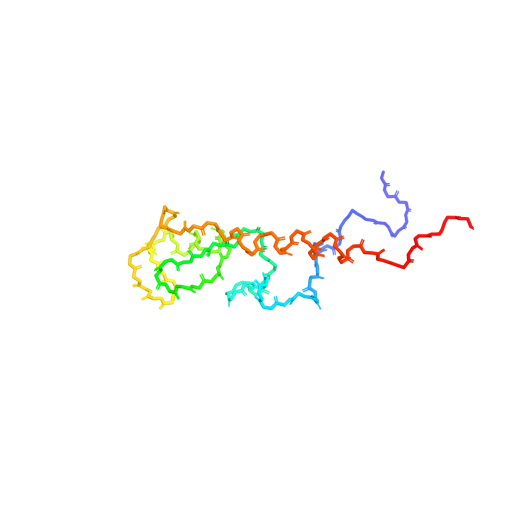354 29.268 10.374 1.00 0.00 7 GLY A C 4
ATOM 4570 O O . GLY A 1 7 ? -4.505 30.157 10.315 1.00 0.00 7 GLY A O 4
ATOM 4574 N N . LEU A 1 8 ? -5.630 28.603 11.491 1.00 0.00 8 LEU A N 4
ATOM 4575 C CA . LEU A 1 8 ? -4.934 28.887 12.741 1.00 0.00 8 LEU A CA 4
ATOM 4576 C C . LEU A 1 8 ? -3.805 27.886 12.974 1.00 0.00 8 LEU A C 4
ATOM 4577 O O . LEU A 1 8 ? -2.629 28.247 12.953 1.00 0.00 8 LEU A O 4
ATOM 4593 N N . GLN A 1 9 ? -4.173 26.629 13.194 1.00 0.00 9 GLN A N 4
ATOM 4594 C CA . GLN A 1 9 ? -3.191 25.576 13.431 1.00 0.00 9 GLN A CA 4
ATOM 4595 C C . GLN A 1 9 ? -2.801 24.893 12.123 1.00 0.00 9 GLN A C 4
ATOM 4596 O O . GLN A 1 9 ? -3.636 24.700 11.239 1.00 0.00 9 GLN A O 4
ATOM 4610 N N . GLN A 1 10 ? -1.528 24.529 12.008 1.00 0.00 10 GLN A N 4
ATOM 4611 C CA . GLN A 1 10 ? -1.029 23.866 10.809 1.00 0.00 10 GLN A CA 4
ATOM 4612 C C . GLN A 1 10 ? 0.349 23.259 11.056 1.00 0.00 10 GLN A C 4
ATOM 4613 O O . GLN A 1 10 ? 1.215 23.281 10.181 1.00 0.00 10 GLN A O 4
ATOM 4627 N N . GLN A 1 11 ? 0.545 22.718 12.254 1.00 0.00 11 GLN A N 4
ATOM 4628 C CA . GLN A 1 11 ? 1.818 22.105 12.617 1.00 0.00 11 GLN A CA 4
ATOM 4629 C C . GLN A 1 11 ? 2.062 20.837 11.805 1.00 0.00 11 GLN A C 4
ATOM 4630 O O . GLN A 1 11 ? 1.160 20.019 11.626 1.00 0.00 11 GLN A O 4
ATOM 4644 N N . GLU A 1 12 ? 3.288 20.681 11.316 1.00 0.00 12 GLU A N 4
ATOM 4645 C CA . GLU A 1 12 ? 3.652 19.512 10.522 1.00 0.00 12 GLU A CA 4
ATOM 4646 C C . GLU A 1 12 ? 4.248 18.421 11.404 1.00 0.00 12 GLU A C 4
ATOM 4647 O O . GLU A 1 12 ? 4.943 18.706 12.380 1.00 0.00 12 GLU A O 4
ATOM 4659 N N . GLU A 1 13 ? 3.973 17.168 11.054 1.00 0.00 13 GLU A N 4
ATOM 4660 C CA . GLU A 1 13 ? 4.484 16.032 11.812 1.00 0.00 13 GLU A CA 4
ATOM 4661 C C . GLU A 1 13 ? 4.459 14.760 10.971 1.00 0.00 13 GLU A C 4
ATOM 4662 O O . GLU A 1 13 ? 5.489 14.118 10.767 1.00 0.00 13 GLU A O 4
ATOM 4674 N N . GLU A 1 14 ? 3.274 14.403 10.483 1.00 0.00 14 GLU A N 4
ATOM 4675 C CA . GLU A 1 14 ? 3.116 13.208 9.662 1.00 0.00 14 GLU A CA 4
ATOM 4676 C C . GLU A 1 14 ? 2.255 13.502 8.438 1.00 0.00 14 GLU A C 4
ATOM 4677 O O . GLU A 1 14 ? 1.029 13.565 8.528 1.00 0.00 14 GLU A O 4
ATOM 4689 N N . THR A 1 15 ? 2.905 13.681 7.292 1.00 0.00 15 THR A N 4
ATOM 4690 C CA . THR A 1 15 ? 2.199 13.970 6.049 1.00 0.00 15 THR A CA 4
ATOM 4691 C C . THR A 1 15 ? 2.559 12.957 4.967 1.00 0.00 15 THR A C 4
ATOM 4692 O O . THR A 1 15 ? 1.691 12.480 4.236 1.00 0.00 15 THR A O 4
ATOM 4703 N N . TYR A 1 16 ? 3.844 12.633 4.869 1.00 0.00 16 TYR A N 4
ATOM 4704 C CA . TYR A 1 16 ? 4.318 11.677 3.874 1.00 0.00 16 TYR A CA 4
ATOM 4705 C C . TYR A 1 16 ? 4.031 12.179 2.462 1.00 0.00 16 TYR A C 4
ATOM 4706 O O . TYR A 1 16 ? 3.453 11.465 1.642 1.00 0.00 16 TYR A O 4
ATOM 4724 N N . ALA A 1 17 ? 4.440 13.412 2.184 1.00 0.00 17 ALA A N 4
ATOM 4725 C CA . ALA A 1 17 ? 4.228 14.012 0.873 1.00 0.00 17 ALA A CA 4
ATOM 4726 C C . ALA A 1 17 ? 5.136 13.381 -0.178 1.00 0.00 17 ALA A C 4
ATOM 4727 O O . ALA A 1 17 ? 4.823 13.393 -1.369 1.00 0.00 17 ALA A O 4
ATOM 4734 N N . ASP A 1 18 ? 6.264 12.833 0.266 1.00 0.00 18 ASP A N 4
ATOM 4735 C CA . ASP A 1 18 ? 7.214 12.201 -0.642 1.00 0.00 18 ASP A CA 4
ATOM 4736 C C . ASP A 1 18 ? 7.014 10.688 -0.680 1.00 0.00 18 ASP A C 4
ATOM 4737 O O . ASP A 1 18 ? 7.959 9.934 -0.913 1.00 0.00 18 ASP A O 4
ATOM 4746 N N . ALA A 1 19 ? 5.779 10.251 -0.451 1.00 0.00 19 ALA A N 4
ATOM 4747 C CA . ALA A 1 19 ? 5.459 8.829 -0.463 1.00 0.00 19 ALA A CA 4
ATOM 4748 C C . ALA A 1 19 ? 5.074 8.366 -1.864 1.00 0.00 19 ALA A C 4
ATOM 4749 O O . ALA A 1 19 ? 4.606 9.157 -2.682 1.00 0.00 19 ALA A O 4
ATOM 4756 N N . CYS A 1 20 ? 5.274 7.080 -2.133 1.00 0.00 20 CYS A N 4
ATOM 4757 C CA . CYS A 1 20 ? 4.948 6.514 -3.437 1.00 0.00 20 CYS A CA 4
ATOM 4758 C C . CYS A 1 20 ? 3.517 5.984 -3.458 1.00 0.00 20 CYS A C 4
ATOM 4759 O O . CYS A 1 20 ? 2.946 5.670 -2.415 1.00 0.00 20 CYS A O 4
ATOM 4767 N N . ASP A 1 21 ? 2.946 5.887 -4.654 1.00 0.00 21 ASP A N 4
ATOM 4768 C CA . ASP A 1 21 ? 1.582 5.396 -4.812 1.00 0.00 21 ASP A CA 4
ATOM 4769 C C . ASP A 1 21 ? 1.473 3.941 -4.365 1.00 0.00 21 ASP A C 4
ATOM 4770 O O . ASP A 1 21 ? 0.427 3.506 -3.886 1.00 0.00 21 ASP A O 4
ATOM 4779 N N . GLU A 1 22 ? 2.562 3.195 -4.526 1.00 0.00 22 GLU A N 4
ATOM 4780 C CA . GLU A 1 22 ? 2.590 1.789 -4.139 1.00 0.00 22 GLU A CA 4
ATOM 4781 C C . GLU A 1 22 ? 2.297 1.630 -2.650 1.00 0.00 22 GLU A C 4
ATOM 4782 O O . GLU A 1 22 ? 1.721 0.628 -2.224 1.00 0.00 22 GLU A O 4
ATOM 4794 N N . PHE A 1 23 ? 2.701 2.622 -1.864 1.00 0.00 23 PHE A N 4
ATOM 4795 C CA . PHE A 1 23 ? 2.482 2.593 -0.422 1.00 0.00 23 PHE A CA 4
ATOM 4796 C C . PHE A 1 23 ? 1.135 3.210 -0.063 1.00 0.00 23 PHE A C 4
ATOM 4797 O O . PHE A 1 23 ? 0.500 2.815 0.914 1.00 0.00 23 PHE A O 4
ATOM 4814 N N . LEU A 1 24 ? 0.704 4.182 -0.861 1.00 0.00 24 LEU A N 4
ATOM 4815 C CA . LEU A 1 24 ? -0.569 4.855 -0.628 1.00 0.00 24 LEU A CA 4
ATOM 4816 C C . LEU A 1 24 ? -1.731 3.872 -0.720 1.00 0.00 24 LEU A C 4
ATOM 4817 O O . LEU A 1 24 ? -1.582 2.767 -1.242 1.00 0.00 24 LEU A O 4
ATOM 4833 N N . ASP A 1 25 ? -2.888 4.283 -0.210 1.00 0.00 25 ASP A N 4
ATOM 4834 C CA . ASP A 1 25 ? -4.077 3.439 -0.235 1.00 0.00 25 ASP A CA 4
ATOM 4835 C C . ASP A 1 25 ? -4.976 3.804 -1.415 1.00 0.00 25 ASP A C 4
ATOM 4836 O O . ASP A 1 25 ? -5.175 4.983 -1.709 1.00 0.00 25 ASP A O 4
ATOM 4845 N N . PRO A 1 26 ? -5.535 2.798 -2.111 1.00 0.00 26 PRO A N 4
ATOM 4846 C CA . PRO A 1 26 ? -6.414 3.030 -3.262 1.00 0.00 26 PRO A CA 4
ATOM 4847 C C . PRO A 1 26 ? -7.718 3.716 -2.868 1.00 0.00 26 PRO A C 4
ATOM 4848 O O . PRO A 1 26 ? -8.350 4.386 -3.685 1.00 0.00 26 PRO A O 4
ATOM 4859 N N . ILE A 1 27 ? -8.119 3.544 -1.612 1.00 0.00 27 ILE A N 4
ATOM 4860 C CA . ILE A 1 27 ? -9.350 4.145 -1.114 1.00 0.00 27 ILE A CA 4
ATOM 4861 C C . ILE A 1 27 ? -9.055 5.302 -0.165 1.00 0.00 27 ILE A C 4
ATOM 4862 O O . ILE A 1 27 ? -9.592 6.399 -0.321 1.00 0.00 27 ILE A O 4
ATOM 4878 N N . MET A 1 28 ? -8.202 5.049 0.822 1.00 0.00 28 MET A N 4
ATOM 4879 C CA . MET A 1 28 ? -7.840 6.067 1.800 1.00 0.00 28 MET A CA 4
ATOM 4880 C C . MET A 1 28 ? -6.932 7.128 1.182 1.00 0.00 28 MET A C 4
ATOM 4881 O O . MET A 1 28 ? -6.908 8.274 1.632 1.00 0.00 28 MET A O 4
ATOM 4895 N N . SER A 1 29 ? -6.185 6.741 0.152 1.00 0.00 29 SER A N 4
ATOM 4896 C CA . SER A 1 29 ? -5.277 7.663 -0.520 1.00 0.00 29 SER A CA 4
ATOM 4897 C C . SER A 1 29 ? -4.214 8.180 0.445 1.00 0.00 29 SER A C 4
ATOM 4898 O O . SER A 1 29 ? -3.731 9.304 0.309 1.00 0.00 29 SER A O 4
ATOM 4906 N N . THR A 1 30 ? -3.854 7.351 1.421 1.00 0.00 30 THR A N 4
ATOM 4907 C CA . THR A 1 30 ? -2.848 7.725 2.407 1.00 0.00 30 THR A CA 4
ATOM 4908 C C . THR A 1 30 ? -1.853 6.590 2.626 1.00 0.00 30 THR A C 4
ATOM 4909 O O . THR A 1 30 ? -1.995 5.507 2.057 1.00 0.00 30 THR A O 4
ATOM 4920 N N . LEU A 1 31 ? -0.845 6.845 3.455 1.00 0.00 31 LEU A N 4
ATOM 4921 C CA . LEU A 1 31 ? 0.175 5.844 3.750 1.00 0.00 31 LEU A CA 4
ATOM 4922 C C . LEU A 1 31 ? -0.450 4.588 4.349 1.00 0.00 31 LEU A C 4
ATOM 4923 O O . LEU A 1 31 ? -1.335 4.670 5.202 1.00 0.00 31 LEU A O 4
ATOM 4939 N N . MET A 1 32 ? 0.016 3.428 3.899 1.00 0.00 32 MET A N 4
ATOM 4940 C CA . MET A 1 32 ? -0.498 2.155 4.391 1.00 0.00 32 MET A CA 4
ATOM 4941 C C . MET A 1 32 ? 0.483 1.513 5.367 1.00 0.00 32 MET A C 4
ATOM 4942 O O . MET A 1 32 ? 1.625 1.220 5.013 1.00 0.00 32 MET A O 4
ATOM 4956 N N . CYS A 1 33 ? 0.029 1.296 6.597 1.00 0.00 33 CYS A N 4
ATOM 4957 C CA . CYS A 1 33 ? 0.866 0.687 7.625 1.00 0.00 33 CYS A CA 4
ATOM 4958 C C . CYS A 1 33 ? 0.821 -0.834 7.532 1.00 0.00 33 CYS A C 4
ATOM 4959 O O . CYS A 1 33 ? 1.820 -1.511 7.775 1.00 0.00 33 CYS A O 4
ATOM 4967 N N . ASP A 1 34 ? -0.344 -1.367 7.176 1.00 0.00 34 ASP A N 4
ATOM 4968 C CA . ASP A 1 34 ? -0.519 -2.808 7.049 1.00 0.00 34 ASP A CA 4
ATOM 4969 C C . ASP A 1 34 ? -1.351 -3.149 5.815 1.00 0.00 34 ASP A C 4
ATOM 4970 O O . ASP A 1 34 ? -2.547 -3.422 5.918 1.00 0.00 34 ASP A O 4
ATOM 4979 N N . PRO A 1 35 ? -0.725 -3.138 4.626 1.00 0.00 35 PRO A N 4
ATOM 4980 C CA . PRO A 1 35 ? -1.414 -3.446 3.368 1.00 0.00 35 PRO A CA 4
ATOM 4981 C C . PRO A 1 35 ? -1.791 -4.920 3.260 1.00 0.00 35 PRO A C 4
ATOM 4982 O O . PRO A 1 35 ? -0.924 -5.786 3.147 1.00 0.00 35 PRO A O 4
ATOM 4993 N N . VAL A 1 36 ? -3.091 -5.197 3.292 1.00 0.00 36 VAL A N 4
ATOM 4994 C CA . VAL A 1 36 ? -3.583 -6.565 3.195 1.00 0.00 36 VAL A CA 4
ATOM 4995 C C . VAL A 1 36 ? -4.044 -6.883 1.776 1.00 0.00 36 VAL A C 4
ATOM 4996 O O . VAL A 1 36 ? -4.727 -6.081 1.140 1.00 0.00 36 VAL A O 4
ATOM 5009 N N . VAL A 1 37 ? -3.663 -8.058 1.286 1.00 0.00 37 VAL A N 4
ATOM 5010 C CA . VAL A 1 37 ? -4.036 -8.482 -0.058 1.00 0.00 37 VAL A CA 4
ATOM 5011 C C . VAL A 1 37 ? -5.402 -9.159 -0.063 1.00 0.00 37 VAL A C 4
ATOM 5012 O O . VAL A 1 37 ? -5.642 -10.100 0.692 1.00 0.00 37 VAL A O 4
ATOM 5025 N N . LEU A 1 38 ? -6.294 -8.672 -0.921 1.00 0.00 38 LEU A N 4
ATOM 5026 C CA . LEU A 1 38 ? -7.637 -9.231 -1.027 1.00 0.00 38 LEU A CA 4
ATOM 5027 C C . LEU A 1 38 ? -7.658 -10.413 -1.995 1.00 0.00 38 LEU A C 4
ATOM 5028 O O . LEU A 1 38 ? -7.442 -10.242 -3.194 1.00 0.00 38 LEU A O 4
ATOM 5044 N N . PRO A 1 39 ? -7.917 -11.634 -1.491 1.00 0.00 39 PRO A N 4
ATOM 5045 C CA . PRO A 1 39 ? -7.960 -12.839 -2.328 1.00 0.00 39 PRO A CA 4
ATOM 5046 C C . PRO A 1 39 ? -9.150 -12.851 -3.285 1.00 0.00 39 PRO A C 4
ATOM 5047 O O . PRO A 1 39 ? -9.236 -13.705 -4.168 1.00 0.00 39 PRO A O 4
ATOM 5058 N N . SER A 1 40 ? -10.069 -11.905 -3.107 1.00 0.00 40 SER A N 4
ATOM 5059 C CA . SER A 1 40 ? -11.252 -11.821 -3.958 1.00 0.00 40 SER A CA 4
ATOM 5060 C C . SER A 1 40 ? -11.026 -10.859 -5.120 1.00 0.00 40 SER A C 4
ATOM 5061 O O . SER A 1 40 ? -11.090 -11.253 -6.285 1.00 0.00 40 SER A O 4
ATOM 5069 N N . SER A 1 41 ? -10.771 -9.595 -4.798 1.00 0.00 41 SER A N 4
ATOM 5070 C CA . SER A 1 41 ? -10.545 -8.577 -5.818 1.00 0.00 41 SER A CA 4
ATOM 5071 C C . SER A 1 41 ? -9.069 -8.487 -6.208 1.00 0.00 41 SER A C 4
ATOM 5072 O O . SER A 1 41 ? -8.718 -7.805 -7.170 1.00 0.00 41 SER A O 4
ATOM 5080 N N . ARG A 1 42 ? -8.209 -9.175 -5.461 1.00 0.00 42 ARG A N 4
ATOM 5081 C CA . ARG A 1 42 ? -6.777 -9.161 -5.743 1.00 0.00 42 ARG A CA 4
ATOM 5082 C C . ARG A 1 42 ? -6.217 -7.746 -5.637 1.00 0.00 42 ARG A C 4
ATOM 5083 O O . ARG A 1 42 ? -5.261 -7.393 -6.327 1.00 0.00 42 ARG A O 4
ATOM 5104 N N . VAL A 1 43 ? -6.819 -6.939 -4.768 1.00 0.00 43 VAL A N 4
ATOM 5105 C CA . VAL A 1 43 ? -6.381 -5.563 -4.570 1.00 0.00 43 VAL A CA 4
ATOM 5106 C C . VAL A 1 43 ? -5.763 -5.377 -3.189 1.00 0.00 43 VAL A C 4
ATOM 5107 O O . VAL A 1 43 ? -6.210 -5.979 -2.213 1.00 0.00 43 VAL A O 4
ATOM 5120 N N . THR A 1 44 ? -4.732 -4.541 -3.114 1.00 0.00 44 THR A N 4
ATOM 5121 C CA . THR A 1 44 ? -4.053 -4.278 -1.851 1.00 0.00 44 THR A CA 4
ATOM 5122 C C . THR A 1 44 ? -4.661 -3.068 -1.147 1.00 0.00 44 THR A C 4
ATOM 5123 O O . THR A 1 44 ? -4.757 -1.985 -1.724 1.00 0.00 44 THR A O 4
ATOM 5134 N N . VAL A 1 45 ? -5.069 -3.262 0.104 1.00 0.00 45 VAL A N 4
ATOM 5135 C CA . VAL A 1 45 ? -5.666 -2.188 0.887 1.00 0.00 45 VAL A CA 4
ATOM 5136 C C . VAL A 1 45 ? -5.230 -2.268 2.347 1.00 0.00 45 VAL A C 4
ATOM 5137 O O . VAL A 1 45 ? -4.836 -3.328 2.829 1.00 0.00 45 VAL A O 4
ATOM 5150 N N . ASP A 1 46 ? -5.303 -1.139 3.044 1.00 0.00 46 ASP A N 4
ATOM 5151 C CA . ASP A 1 46 ? -4.915 -1.083 4.448 1.00 0.00 46 ASP A CA 4
ATOM 5152 C C . ASP A 1 46 ? -5.759 -2.039 5.286 1.00 0.00 46 ASP A C 4
ATOM 5153 O O . ASP A 1 46 ? -6.930 -2.271 4.989 1.00 0.00 46 ASP A O 4
ATOM 5162 N N . ARG A 1 47 ? -5.154 -2.589 6.333 1.00 0.00 47 ARG A N 4
ATOM 5163 C CA . ARG A 1 47 ? -5.848 -3.520 7.215 1.00 0.00 47 ARG A CA 4
ATOM 5164 C C . ARG A 1 47 ? -7.074 -2.864 7.844 1.00 0.00 47 ARG A C 4
ATOM 5165 O O . ARG A 1 47 ? -8.053 -3.537 8.165 1.00 0.00 47 ARG A O 4
ATOM 5186 N N . SER A 1 48 ? -7.011 -1.548 8.020 1.00 0.00 48 SER A N 4
ATOM 5187 C CA . SER A 1 48 ? -8.115 -0.802 8.614 1.00 0.00 48 SER A CA 4
ATOM 5188 C C . SER A 1 48 ? -9.128 -0.387 7.551 1.00 0.00 48 SER A C 4
ATOM 5189 O O . SER A 1 48 ? -10.333 -0.379 7.799 1.00 0.00 48 SER A O 4
ATOM 5197 N N . THR A 1 49 ? -8.631 -0.038 6.369 1.00 0.00 49 THR A N 4
ATOM 5198 C CA . THR A 1 49 ? -9.494 0.381 5.270 1.00 0.00 49 THR A CA 4
ATOM 5199 C C . THR A 1 49 ? -10.492 -0.714 4.909 1.00 0.00 49 THR A C 4
ATOM 5200 O O . THR A 1 49 ? -11.642 -0.434 4.570 1.00 0.00 49 THR A O 4
ATOM 5211 N N . ILE A 1 50 ? -10.045 -1.963 4.986 1.00 0.00 50 ILE A N 4
ATOM 5212 C CA . ILE A 1 50 ? -10.900 -3.100 4.667 1.00 0.00 50 ILE A CA 4
ATOM 5213 C C . ILE A 1 50 ? -11.864 -3.397 5.812 1.00 0.00 50 ILE A C 4
ATOM 5214 O O . ILE A 1 50 ? -12.991 -3.840 5.588 1.00 0.00 50 ILE A O 4
ATOM 5230 N N . ALA A 1 51 ? -11.414 -3.150 7.038 1.00 0.00 51 ALA A N 4
ATOM 5231 C CA . ALA A 1 51 ? -12.237 -3.391 8.216 1.00 0.00 51 ALA A CA 4
ATOM 5232 C C . ALA A 1 51 ? -13.529 -2.582 8.158 1.00 0.00 51 ALA A C 4
ATOM 5233 O O . ALA A 1 51 ? -14.602 -3.084 8.496 1.00 0.00 51 ALA A O 4
ATOM 5240 N N . ARG A 1 52 ? -13.418 -1.330 7.729 1.00 0.00 52 ARG A N 4
ATOM 5241 C CA . ARG A 1 52 ? -14.578 -0.452 7.626 1.00 0.00 52 ARG A CA 4
ATOM 5242 C C . ARG A 1 52 ? -15.606 -1.022 6.654 1.00 0.00 52 ARG A C 4
ATOM 5243 O O . ARG A 1 52 ? -16.812 -0.912 6.874 1.00 0.00 52 ARG A O 4
ATOM 5264 N N . HIS A 1 53 ? -15.119 -1.633 5.579 1.00 0.00 53 HIS A N 4
ATOM 5265 C CA . HIS A 1 53 ? -15.995 -2.224 4.572 1.00 0.00 53 HIS A CA 4
ATOM 5266 C C . HIS A 1 53 ? -16.544 -3.566 5.046 1.00 0.00 53 HIS A C 4
ATOM 5267 O O . HIS A 1 53 ? -17.604 -4.005 4.600 1.00 0.00 53 HIS A O 4
ATOM 5281 N N . LEU A 1 54 ? -15.815 -4.216 5.949 1.00 0.00 54 LEU A N 4
ATOM 5282 C CA . LEU A 1 54 ? -16.232 -5.509 6.479 1.00 0.00 54 LEU A CA 4
ATOM 5283 C C . LEU A 1 54 ? -16.959 -5.346 7.811 1.00 0.00 54 LEU A C 4
ATOM 5284 O O . LEU A 1 54 ? -16.904 -6.226 8.670 1.00 0.00 54 LEU A O 4
ATOM 5300 N N . LEU A 1 55 ? -17.639 -4.217 7.976 1.00 0.00 55 LEU A N 4
ATOM 5301 C CA . LEU A 1 55 ? -18.377 -3.942 9.203 1.00 0.00 55 LEU A CA 4
ATOM 5302 C C . LEU A 1 55 ? -19.738 -4.631 9.184 1.00 0.00 55 LEU A C 4
ATOM 5303 O O . LEU A 1 55 ? -19.993 -5.545 9.967 1.00 0.00 55 LEU A O 4
ATOM 5319 N N . SER A 1 56 ? -20.606 -4.187 8.281 1.00 0.00 56 SER A N 4
ATOM 5320 C CA . SER A 1 56 ? -21.940 -4.762 8.158 1.00 0.00 56 SER A CA 4
ATOM 5321 C C . SER A 1 56 ? -21.996 -5.763 7.008 1.00 0.00 56 SER A C 4
ATOM 5322 O O . SER A 1 56 ? -22.682 -6.782 7.091 1.00 0.00 56 SER A O 4
ATOM 5330 N N . ASP A 1 57 ? -21.266 -5.466 5.937 1.00 0.00 57 ASP A N 4
ATOM 5331 C CA . ASP A 1 57 ? -21.229 -6.340 4.770 1.00 0.00 57 ASP A CA 4
ATOM 5332 C C . ASP A 1 57 ? -19.827 -6.898 4.554 1.00 0.00 57 ASP A C 4
ATOM 5333 O O . ASP A 1 57 ? -19.005 -6.291 3.868 1.00 0.00 57 ASP A O 4
ATOM 5342 N N . GLN A 1 58 ? -19.559 -8.057 5.145 1.00 0.00 58 GLN A N 4
ATOM 5343 C CA . GLN A 1 58 ? -18.255 -8.697 5.019 1.00 0.00 58 GLN A CA 4
ATOM 5344 C C . GLN A 1 58 ? -18.002 -9.140 3.581 1.00 0.00 58 GLN A C 4
ATOM 5345 O O . GLN A 1 58 ? -18.124 -10.320 3.254 1.00 0.00 58 GLN A O 4
ATOM 5359 N N . THR A 1 59 ? -17.649 -8.185 2.727 1.00 0.00 59 THR A N 4
ATOM 5360 C CA . THR A 1 59 ? -17.379 -8.474 1.324 1.00 0.00 59 THR A CA 4
ATOM 5361 C C . THR A 1 59 ? -16.278 -7.566 0.785 1.00 0.00 59 THR A C 4
ATOM 5362 O O . THR A 1 59 ? -15.723 -6.746 1.516 1.00 0.00 59 THR A O 4
ATOM 5373 N N . ASP A 1 60 ? -15.969 -7.716 -0.499 1.00 0.00 60 ASP A N 4
ATOM 5374 C CA . ASP A 1 60 ? -14.936 -6.906 -1.135 1.00 0.00 60 ASP A CA 4
ATOM 5375 C C . ASP A 1 60 ? -15.536 -5.640 -1.745 1.00 0.00 60 ASP A C 4
ATOM 5376 O O . ASP A 1 60 ? -16.606 -5.681 -2.349 1.00 0.00 60 ASP A O 4
ATOM 5385 N N . PRO A 1 61 ? -14.851 -4.492 -1.593 1.00 0.00 61 PRO A N 4
ATOM 5386 C CA . PRO A 1 61 ? -15.328 -3.215 -2.132 1.00 0.00 61 PRO A CA 4
ATOM 5387 C C . PRO A 1 61 ? -15.195 -3.130 -3.651 1.00 0.00 61 PRO A C 4
ATOM 5388 O O . PRO A 1 61 ? -15.763 -2.238 -4.282 1.00 0.00 61 PRO A O 4
ATOM 5399 N N . PHE A 1 62 ? -14.441 -4.058 -4.235 1.00 0.00 62 PHE A N 4
ATOM 5400 C CA . PHE A 1 62 ? -14.237 -4.075 -5.679 1.00 0.00 62 PHE A CA 4
ATOM 5401 C C . PHE A 1 62 ? -14.921 -5.282 -6.317 1.00 0.00 62 PHE A C 4
ATOM 5402 O O . PHE A 1 62 ? -15.452 -5.192 -7.423 1.00 0.00 62 PHE A O 4
ATOM 5419 N N . ASN A 1 63 ? -14.900 -6.410 -5.615 1.00 0.00 63 ASN A N 4
ATOM 5420 C CA . ASN A 1 63 ? -15.514 -7.634 -6.120 1.00 0.00 63 ASN A CA 4
ATOM 5421 C C . ASN A 1 63 ? -16.927 -7.808 -5.568 1.00 0.00 63 ASN A C 4
ATOM 5422 O O . ASN A 1 63 ? -17.788 -8.402 -6.218 1.00 0.00 63 ASN A O 4
ATOM 5433 N N . ARG A 1 64 ? -17.159 -7.290 -4.366 1.00 0.00 64 ARG A N 4
ATOM 5434 C CA . ARG A 1 64 ? -18.468 -7.394 -3.730 1.00 0.00 64 ARG A CA 4
ATOM 5435 C C . ARG A 1 64 ? -18.825 -8.852 -3.459 1.00 0.00 64 ARG A C 4
ATOM 5436 O O . ARG A 1 64 ? -19.997 -9.230 -3.483 1.00 0.00 64 ARG A O 4
ATOM 5457 N N . SER A 1 65 ? -17.807 -9.667 -3.201 1.00 0.00 65 SER A N 4
ATOM 5458 C CA . SER A 1 65 ? -18.013 -11.084 -2.926 1.00 0.00 65 SER A CA 4
ATOM 5459 C C . SER A 1 65 ? -17.679 -11.409 -1.471 1.00 0.00 65 SER A C 4
ATOM 5460 O O . SER A 1 65 ? -17.123 -10.577 -0.753 1.00 0.00 65 SER A O 4
ATOM 5468 N N . PRO A 1 66 ? -18.015 -12.628 -1.016 1.00 0.00 66 PRO A N 4
ATOM 5469 C CA . PRO A 1 66 ? -17.747 -13.059 0.361 1.00 0.00 66 PRO A CA 4
ATOM 5470 C C . PRO A 1 66 ? -16.292 -12.843 0.764 1.00 0.00 66 PRO A C 4
ATOM 5471 O O . PRO A 1 66 ? -15.388 -13.480 0.224 1.00 0.00 66 PRO A O 4
ATOM 5482 N N . LEU A 1 67 ? -16.075 -11.941 1.715 1.00 0.00 67 LEU A N 4
ATOM 5483 C CA . LEU A 1 67 ? -14.729 -11.641 2.192 1.00 0.00 67 LEU A CA 4
ATOM 5484 C C . LEU A 1 67 ? -14.744 -11.296 3.678 1.00 0.00 67 LEU A C 4
ATOM 5485 O O . LEU A 1 67 ? -15.701 -10.708 4.178 1.00 0.00 67 LEU A O 4
ATOM 5501 N N . THR A 1 68 ? -13.675 -11.665 4.376 1.00 0.00 68 THR A N 4
ATOM 5502 C CA . THR A 1 68 ? -13.565 -11.394 5.805 1.00 0.00 68 THR A CA 4
ATOM 5503 C C . THR A 1 68 ? -12.129 -11.050 6.185 1.00 0.00 68 THR A C 4
ATOM 5504 O O . THR A 1 68 ? -11.246 -10.996 5.329 1.00 0.00 68 THR A O 4
ATOM 5515 N N . MET A 1 69 ? -11.902 -10.820 7.474 1.00 0.00 69 MET A N 4
ATOM 5516 C CA . MET A 1 69 ? -10.573 -10.481 7.967 1.00 0.00 69 MET A CA 4
ATOM 5517 C C . MET A 1 69 ? -9.649 -11.695 7.919 1.00 0.00 69 MET A C 4
ATOM 5518 O O . MET A 1 69 ? -8.441 -11.562 7.729 1.00 0.00 69 MET A O 4
ATOM 5532 N N . ASP A 1 70 ? -10.228 -12.879 8.092 1.00 0.00 70 ASP A N 4
ATOM 5533 C CA . ASP A 1 70 ? -9.458 -14.118 8.067 1.00 0.00 70 ASP A CA 4
ATOM 5534 C C . ASP A 1 70 ? -9.043 -14.472 6.643 1.00 0.00 70 ASP A C 4
ATOM 5535 O O . ASP A 1 70 ? -7.966 -15.023 6.419 1.00 0.00 70 ASP A O 4
ATOM 5544 N N . GLN A 1 71 ? -9.906 -14.154 5.684 1.00 0.00 71 GLN A N 4
ATOM 5545 C CA . GLN A 1 71 ? -9.630 -14.440 4.281 1.00 0.00 71 GLN A CA 4
ATOM 5546 C C . GLN A 1 71 ? -8.446 -13.621 3.780 1.00 0.00 71 GLN A C 4
ATOM 5547 O O . GLN A 1 71 ? -7.531 -14.154 3.153 1.00 0.00 71 GLN A O 4
ATOM 5561 N N . ILE A 1 72 ? -8.470 -12.322 4.060 1.00 0.00 72 ILE A N 4
ATOM 5562 C CA . ILE A 1 72 ? -7.398 -11.430 3.637 1.00 0.00 72 ILE A CA 4
ATOM 5563 C C . ILE A 1 72 ? -6.079 -11.799 4.309 1.00 0.00 72 ILE A C 4
ATOM 5564 O O . ILE A 1 72 ? -6.067 -12.387 5.390 1.00 0.00 72 ILE A O 4
ATOM 5580 N N . ARG A 1 73 ? -4.972 -11.450 3.661 1.00 0.00 73 ARG A N 4
ATOM 5581 C CA . ARG A 1 73 ? -3.649 -11.746 4.197 1.00 0.00 73 ARG A CA 4
ATOM 5582 C C . ARG A 1 73 ? -2.736 -10.526 4.097 1.00 0.00 73 ARG A C 4
ATOM 5583 O O . ARG A 1 73 ? -2.872 -9.712 3.184 1.00 0.00 73 ARG A O 4
ATOM 5604 N N . PRO A 1 74 ? -1.789 -10.383 5.041 1.00 0.00 74 PRO A N 4
ATOM 5605 C CA . PRO A 1 74 ? -0.852 -9.254 5.054 1.00 0.00 74 PRO A CA 4
ATOM 5606 C C . PRO A 1 74 ? 0.168 -9.336 3.924 1.00 0.00 74 PRO A C 4
ATOM 5607 O O . PRO A 1 74 ? 0.820 -10.363 3.736 1.00 0.00 74 PRO A O 4
ATOM 5618 N N . ASN A 1 75 ? 0.301 -8.246 3.175 1.00 0.00 75 ASN A N 4
ATOM 5619 C CA . ASN A 1 75 ? 1.242 -8.193 2.063 1.00 0.00 75 ASN A CA 4
ATOM 5620 C C . ASN A 1 75 ? 2.667 -7.981 2.566 1.00 0.00 75 ASN A C 4
ATOM 5621 O O . ASN A 1 75 ? 3.136 -6.848 2.669 1.00 0.00 75 ASN A O 4
ATOM 5632 N N . THR A 1 76 ? 3.349 -9.079 2.877 1.00 0.00 76 THR A N 4
ATOM 5633 C CA . THR A 1 76 ? 4.719 -9.012 3.370 1.00 0.00 76 THR A CA 4
ATOM 5634 C C . THR A 1 76 ? 5.637 -8.357 2.342 1.00 0.00 76 THR A C 4
ATOM 5635 O O . THR A 1 76 ? 6.525 -7.581 2.695 1.00 0.00 76 THR A O 4
ATOM 5646 N N . GLU A 1 77 ? 5.415 -8.674 1.071 1.00 0.00 77 GLU A N 4
ATOM 5647 C CA . GLU A 1 77 ? 6.222 -8.115 -0.007 1.00 0.00 77 GLU A CA 4
ATOM 5648 C C . GLU A 1 77 ? 6.115 -6.593 -0.035 1.00 0.00 77 GLU A C 4
ATOM 5649 O O . GLU A 1 77 ? 7.059 -5.902 -0.418 1.00 0.00 77 GLU A O 4
ATOM 5661 N N . LEU A 1 78 ? 4.961 -6.079 0.377 1.00 0.00 78 LEU A N 4
ATOM 5662 C CA . LEU A 1 78 ? 4.733 -4.638 0.399 1.00 0.00 78 LEU A CA 4
ATOM 5663 C C . LEU A 1 78 ? 5.140 -4.044 1.745 1.00 0.00 78 LEU A C 4
ATOM 5664 O O . LEU A 1 78 ? 5.794 -3.004 1.802 1.00 0.00 78 LEU A O 4
ATOM 5680 N N . LYS A 1 79 ? 4.747 -4.713 2.824 1.00 0.00 79 LYS A N 4
ATOM 5681 C CA . LYS A 1 79 ? 5.070 -4.253 4.170 1.00 0.00 79 LYS A CA 4
ATOM 5682 C C . LYS A 1 79 ? 6.578 -4.129 4.358 1.00 0.00 79 LYS A C 4
ATOM 5683 O O . LYS A 1 79 ? 7.052 -3.285 5.118 1.00 0.00 79 LYS A O 4
ATOM 5702 N N . GLU A 1 80 ? 7.329 -4.977 3.661 1.00 0.00 80 GLU A N 4
ATOM 5703 C CA . GLU A 1 80 ? 8.784 -4.961 3.752 1.00 0.00 80 GLU A CA 4
ATOM 5704 C C . GLU A 1 80 ? 9.364 -3.763 3.006 1.00 0.00 80 GLU A C 4
ATOM 5705 O O . GLU A 1 80 ? 10.412 -3.237 3.377 1.00 0.00 80 GLU A O 4
ATOM 5717 N N . LYS A 1 81 ? 8.674 -3.338 1.952 1.00 0.00 81 LYS A N 4
ATOM 5718 C CA . LYS A 1 81 ? 9.121 -2.203 1.153 1.00 0.00 81 LYS A CA 4
ATOM 5719 C C . LYS A 1 81 ? 8.922 -0.893 1.909 1.00 0.00 81 LYS A C 4
ATOM 5720 O O . LYS A 1 81 ? 9.697 0.050 1.748 1.00 0.00 81 LYS A O 4
ATOM 5739 N N . ILE A 1 82 ? 7.881 -0.842 2.733 1.00 0.00 82 ILE A N 4
ATOM 5740 C CA . ILE A 1 82 ? 7.583 0.353 3.513 1.00 0.00 82 ILE A CA 4
ATOM 5741 C C . ILE A 1 82 ? 8.628 0.570 4.602 1.00 0.00 82 ILE A C 4
ATOM 5742 O O . ILE A 1 82 ? 9.092 1.690 4.816 1.00 0.00 82 ILE A O 4
ATOM 5758 N N . GLN A 1 83 ? 8.995 -0.507 5.288 1.00 0.00 83 GLN A N 4
ATOM 5759 C CA . GLN A 1 83 ? 9.986 -0.434 6.354 1.00 0.00 83 GLN A CA 4
ATOM 5760 C C . GLN A 1 83 ? 11.364 -0.096 5.793 1.00 0.00 83 GLN A C 4
ATOM 5761 O O . GLN A 1 83 ? 12.156 0.590 6.438 1.00 0.00 83 GLN A O 4
ATOM 5775 N N . ARG A 1 84 ? 11.641 -0.583 4.588 1.00 0.00 84 ARG A N 4
ATOM 5776 C CA . ARG A 1 84 ? 12.923 -0.332 3.940 1.00 0.00 84 ARG A CA 4
ATOM 5777 C C . ARG A 1 84 ? 13.036 1.124 3.501 1.00 0.00 84 ARG A C 4
ATOM 5778 O O . ARG A 1 84 ? 14.113 1.718 3.554 1.00 0.00 84 ARG A O 4
ATOM 5799 N N . TRP A 1 85 ? 11.916 1.694 3.069 1.00 0.00 85 TRP A N 4
ATOM 5800 C CA . TRP A 1 85 ? 11.887 3.082 2.622 1.00 0.00 85 TRP A CA 4
ATOM 5801 C C . TRP A 1 85 ? 11.909 4.037 3.812 1.00 0.00 85 TRP A C 4
ATOM 5802 O O . TRP A 1 85 ? 12.664 5.009 3.828 1.00 0.00 85 TRP A O 4
ATOM 5823 N N . LEU A 1 86 ? 11.073 3.753 4.807 1.00 0.00 86 LEU A N 4
ATOM 5824 C CA . LEU A 1 86 ? 10.994 4.586 6.002 1.00 0.00 86 LEU A CA 4
ATOM 5825 C C . LEU A 1 86 ? 12.357 4.709 6.676 1.00 0.00 86 LEU A C 4
ATOM 5826 O O . LEU A 1 86 ? 12.656 5.717 7.315 1.00 0.00 86 LEU A O 4
ATOM 5842 N N . ALA A 1 87 ? 13.181 3.676 6.528 1.00 0.00 87 ALA A N 4
ATOM 5843 C CA . ALA A 1 87 ? 14.513 3.670 7.122 1.00 0.00 87 ALA A CA 4
ATOM 5844 C C . ALA A 1 87 ? 15.509 4.417 6.242 1.00 0.00 87 ALA A C 4
ATOM 5845 O O . ALA A 1 87 ? 16.469 5.006 6.738 1.00 0.00 87 ALA A O 4
ATOM 5852 N N . GLU A 1 88 ? 15.274 4.388 4.935 1.00 0.00 88 GLU A N 4
ATOM 5853 C CA . GLU A 1 88 ? 16.152 5.063 3.985 1.00 0.00 88 GLU A CA 4
ATOM 5854 C C . GLU A 1 88 ? 15.933 6.572 4.018 1.00 0.00 88 GLU A C 4
ATOM 5855 O O . GLU A 1 88 ? 16.886 7.346 4.115 1.00 0.00 88 GLU A O 4
ATOM 5867 N N . ARG A 1 89 ? 14.672 6.984 3.935 1.00 0.00 89 ARG A N 4
ATOM 5868 C CA . ARG A 1 89 ? 14.328 8.400 3.955 1.00 0.00 89 ARG A CA 4
ATOM 5869 C C . ARG A 1 89 ? 14.734 9.042 5.278 1.00 0.00 89 ARG A C 4
ATOM 5870 O O . ARG A 1 89 ? 15.071 10.226 5.328 1.00 0.00 89 ARG A O 4
ATOM 5891 N N . LYS A 1 90 ? 14.699 8.254 6.347 1.00 0.00 90 LYS A N 4
ATOM 5892 C CA . LYS A 1 90 ? 15.063 8.745 7.671 1.00 0.00 90 LYS A CA 4
ATOM 5893 C C . LYS A 1 90 ? 16.568 8.632 7.898 1.00 0.00 90 LYS A C 4
ATOM 5894 O O . LYS A 1 90 ? 17.018 7.981 8.841 1.00 0.00 90 LYS A O 4
ATOM 5913 N N . GLN A 1 91 ? 17.342 9.271 7.026 1.00 0.00 91 GLN A N 4
ATOM 5914 C CA . GLN A 1 91 ? 18.797 9.242 7.130 1.00 0.00 91 GLN A CA 4
ATOM 5915 C C . GLN A 1 91 ? 19.354 10.644 7.353 1.00 0.00 91 GLN A C 4
ATOM 5916 O O . GLN A 1 91 ? 18.822 11.625 6.832 1.00 0.00 91 GLN A O 4
ATOM 5930 N N . GLN A 1 92 ? 20.427 10.732 8.131 1.00 0.00 92 GLN A N 4
ATOM 5931 C CA . GLN A 1 92 ? 21.057 12.016 8.423 1.00 0.00 92 GLN A CA 4
ATOM 5932 C C . GLN A 1 92 ? 22.168 12.315 7.422 1.00 0.00 92 GLN A C 4
ATOM 5933 O O . GLN A 1 92 ? 22.392 11.554 6.481 1.00 0.00 92 GLN A O 4
ATOM 5947 N N . SER A 1 93 ? 22.861 13.430 7.631 1.00 0.00 93 SER A N 4
ATOM 5948 C CA . SER A 1 93 ? 23.949 13.831 6.748 1.00 0.00 93 SER A CA 4
ATOM 5949 C C . SER A 1 93 ? 23.442 14.053 5.327 1.00 0.00 93 SER A C 4
ATOM 5950 O O . SER A 1 93 ? 23.325 13.111 4.544 1.00 0.00 93 SER A O 4
ATOM 5958 N N . GLY A 1 94 ? 23.140 15.306 5.000 1.00 0.00 94 GLY A N 4
ATOM 5959 C CA . GLY A 1 94 ? 22.648 15.629 3.674 1.00 0.00 94 GLY A CA 4
ATOM 5960 C C . GLY A 1 94 ? 23.721 16.236 2.789 1.00 0.00 94 GLY A C 4
ATOM 5961 O O . GLY A 1 94 ? 24.910 16.133 3.093 1.00 0.00 94 GLY A O 4
ATOM 5965 N N . PRO A 1 95 ? 23.330 16.882 1.677 1.00 0.00 95 PRO A N 4
ATOM 5966 C CA . PRO A 1 95 ? 24.280 17.506 0.750 1.00 0.00 95 PRO A CA 4
ATOM 5967 C C . PRO A 1 95 ? 24.944 18.743 1.348 1.00 0.00 95 PRO A C 4
ATOM 5968 O O . PRO A 1 95 ? 26.134 18.980 1.144 1.00 0.00 95 PRO A O 4
ATOM 5979 N N . SER A 1 96 ? 24.165 19.527 2.087 1.00 0.00 96 SER A N 4
ATOM 5980 C CA . SER A 1 96 ? 24.678 20.739 2.714 1.00 0.00 96 SER A CA 4
ATOM 5981 C C . SER A 1 96 ? 25.154 20.456 4.136 1.00 0.00 96 SER A C 4
ATOM 5982 O O . SER A 1 96 ? 24.501 19.733 4.887 1.00 0.00 96 SER A O 4
ATOM 5990 N N . SER A 1 97 ? 26.296 21.031 4.497 1.00 0.00 97 SER A N 4
ATOM 5991 C CA . SER A 1 97 ? 26.860 20.841 5.829 1.00 0.00 97 SER A CA 4
ATOM 5992 C C . SER A 1 97 ? 26.979 22.172 6.564 1.00 0.00 97 SER A C 4
ATOM 5993 O O . SER A 1 97 ? 27.831 23.000 6.237 1.00 0.00 97 SER A O 4
ATOM 6001 N N . GLY A 1 98 ? 26.120 22.372 7.558 1.00 0.00 98 GLY A N 4
ATOM 6002 C CA . GLY A 1 98 ? 26.146 23.604 8.324 1.00 0.00 98 GLY A CA 4
ATOM 6003 C C . GLY A 1 98 ? 24.930 23.760 9.215 1.00 0.00 98 GLY A C 4
ATOM 6004 O O . GLY A 1 98 ? 24.341 22.729 9.602 1.00 0.00 98 GLY A O 4
ATOM 6009 N N . GLY A 1 1 ? 26.783 12.559 -2.509 1.00 0.00 1 GLY A N 5
ATOM 6010 C CA . GLY A 1 1 ? 25.983 13.506 -3.334 1.00 0.00 1 GLY A CA 5
ATOM 6011 C C . GLY A 1 1 ? 26.848 14.501 -4.080 1.00 0.00 1 GLY A C 5
ATOM 6012 O O . GLY A 1 1 ? 27.989 14.200 -4.433 1.00 0.00 1 GLY A O 5
ATOM 6018 N N . SER A 1 2 ? 26.306 15.690 -4.320 1.00 0.00 2 SER A N 5
ATOM 6019 C CA . SER A 1 2 ? 27.035 16.735 -5.029 1.00 0.00 2 SER A CA 5
ATOM 6020 C C . SER A 1 2 ? 27.717 17.684 -4.049 1.00 0.00 2 SER A C 5
ATOM 6021 O O . SER A 1 2 ? 28.908 17.967 -4.170 1.00 0.00 2 SER A O 5
ATOM 6029 N N . SER A 1 3 ? 26.952 18.172 -3.077 1.00 0.00 3 SER A N 5
ATOM 6030 C CA . SER A 1 3 ? 27.482 19.090 -2.075 1.00 0.00 3 SER A CA 5
ATOM 6031 C C . SER A 1 3 ? 26.825 18.853 -0.719 1.00 0.00 3 SER A C 5
ATOM 6032 O O . SER A 1 3 ? 25.832 19.497 -0.379 1.00 0.00 3 SER A O 5
ATOM 6040 N N . GLY A 1 4 ? 27.385 17.927 0.051 1.00 0.00 4 GLY A N 5
ATOM 6041 C CA . GLY A 1 4 ? 26.841 17.622 1.361 1.00 0.00 4 GLY A CA 5
ATOM 6042 C C . GLY A 1 4 ? 25.727 16.596 1.302 1.00 0.00 4 GLY A C 5
ATOM 6043 O O . GLY A 1 4 ? 25.947 15.452 0.904 1.00 0.00 4 GLY A O 5
ATOM 6047 N N . SER A 1 5 ? 24.526 17.005 1.700 1.00 0.00 5 SER A N 5
ATOM 6048 C CA . SER A 1 5 ? 23.372 16.114 1.690 1.00 0.00 5 SER A CA 5
ATOM 6049 C C . SER A 1 5 ? 22.130 16.836 1.180 1.00 0.00 5 SER A C 5
ATOM 6050 O O . SER A 1 5 ? 21.486 17.582 1.917 1.00 0.00 5 SER A O 5
ATOM 6058 N N . SER A 1 6 ? 21.799 16.610 -0.088 1.00 0.00 6 SER A N 5
ATOM 6059 C CA . SER A 1 6 ? 20.634 17.239 -0.697 1.00 0.00 6 SER A CA 5
ATOM 6060 C C . SER A 1 6 ? 19.343 16.604 -0.188 1.00 0.00 6 SER A C 5
ATOM 6061 O O . SER A 1 6 ? 19.375 15.609 0.536 1.00 0.00 6 SER A O 5
ATOM 6069 N N . GLY A 1 7 ? 18.212 17.184 -0.572 1.00 0.00 7 GLY A N 5
ATOM 6070 C CA . GLY A 1 7 ? 16.927 16.660 -0.146 1.00 0.00 7 GLY A CA 5
ATOM 6071 C C . GLY A 1 7 ? 16.004 17.742 0.377 1.00 0.00 7 GLY A C 5
ATOM 6072 O O . GLY A 1 7 ? 15.547 18.597 -0.381 1.00 0.00 7 GLY A O 5
ATOM 6076 N N . LEU A 1 8 ? 15.729 17.706 1.677 1.00 0.00 8 LEU A N 5
ATOM 6077 C CA . LEU A 1 8 ? 14.854 18.691 2.301 1.00 0.00 8 LEU A CA 5
ATOM 6078 C C . LEU A 1 8 ? 15.382 19.096 3.674 1.00 0.00 8 LEU A C 5
ATOM 6079 O O . LEU A 1 8 ? 16.399 18.576 4.136 1.00 0.00 8 LEU A O 5
ATOM 6095 N N . GLN A 1 9 ? 14.687 20.025 4.319 1.00 0.00 9 GLN A N 5
ATOM 6096 C CA . GLN A 1 9 ? 15.086 20.501 5.639 1.00 0.00 9 GLN A CA 5
ATOM 6097 C C . GLN A 1 9 ? 13.878 20.994 6.427 1.00 0.00 9 GLN A C 5
ATOM 6098 O O . GLN A 1 9 ? 13.705 20.649 7.597 1.00 0.00 9 GLN A O 5
ATOM 6112 N N . GLN A 1 10 ? 13.044 21.801 5.779 1.00 0.00 10 GLN A N 5
ATOM 6113 C CA . GLN A 1 10 ? 11.851 22.342 6.421 1.00 0.00 10 GLN A CA 5
ATOM 6114 C C . GLN A 1 10 ? 10.637 21.460 6.145 1.00 0.00 10 GLN A C 5
ATOM 6115 O O . GLN A 1 10 ? 10.186 21.348 5.006 1.00 0.00 10 GLN A O 5
ATOM 6129 N N . GLN A 1 11 ? 10.112 20.840 7.197 1.00 0.00 11 GLN A N 5
ATOM 6130 C CA . GLN A 1 11 ? 8.949 19.970 7.069 1.00 0.00 11 GLN A CA 5
ATOM 6131 C C . GLN A 1 11 ? 7.690 20.670 7.570 1.00 0.00 11 GLN A C 5
ATOM 6132 O O . GLN A 1 11 ? 7.700 21.306 8.624 1.00 0.00 11 GLN A O 5
ATOM 6146 N N . GLU A 1 12 ? 6.607 20.549 6.808 1.00 0.00 12 GLU A N 5
ATOM 6147 C CA . GLU A 1 12 ? 5.341 21.171 7.177 1.00 0.00 12 GLU A CA 5
ATOM 6148 C C . GLU A 1 12 ? 4.180 20.200 6.990 1.00 0.00 12 GLU A C 5
ATOM 6149 O O . GLU A 1 12 ? 3.903 19.757 5.875 1.00 0.00 12 GLU A O 5
ATOM 6161 N N . GLU A 1 13 ? 3.504 19.875 8.087 1.00 0.00 13 GLU A N 5
ATOM 6162 C CA . GLU A 1 13 ? 2.372 18.957 8.043 1.00 0.00 13 GLU A CA 5
ATOM 6163 C C . GLU A 1 13 ? 2.791 17.596 7.497 1.00 0.00 13 GLU A C 5
ATOM 6164 O O . GLU A 1 13 ? 3.884 17.445 6.952 1.00 0.00 13 GLU A O 5
ATOM 6176 N N . GLU A 1 14 ? 1.915 16.608 7.649 1.00 0.00 14 GLU A N 5
ATOM 6177 C CA . GLU A 1 14 ? 2.192 15.259 7.172 1.00 0.00 14 GLU A CA 5
ATOM 6178 C C . GLU A 1 14 ? 1.252 14.882 6.032 1.00 0.00 14 GLU A C 5
ATOM 6179 O O . GLU A 1 14 ? 0.169 15.453 5.891 1.00 0.00 14 GLU A O 5
ATOM 6191 N N . THR A 1 15 ? 1.671 13.917 5.220 1.00 0.00 15 THR A N 5
ATOM 6192 C CA . THR A 1 15 ? 0.867 13.462 4.090 1.00 0.00 15 THR A CA 5
ATOM 6193 C C . THR A 1 15 ? 1.587 12.361 3.316 1.00 0.00 15 THR A C 5
ATOM 6194 O O . THR A 1 15 ? 0.959 11.423 2.826 1.00 0.00 15 THR A O 5
ATOM 6205 N N . TYR A 1 16 ? 2.907 12.482 3.213 1.00 0.00 16 TYR A N 5
ATOM 6206 C CA . TYR A 1 16 ? 3.713 11.498 2.499 1.00 0.00 16 TYR A CA 5
ATOM 6207 C C . TYR A 1 16 ? 3.335 11.452 1.022 1.00 0.00 16 TYR A C 5
ATOM 6208 O O . TYR A 1 16 ? 2.684 10.511 0.565 1.00 0.00 16 TYR A O 5
ATOM 6226 N N . ALA A 1 17 ? 3.747 12.474 0.280 1.00 0.00 17 ALA A N 5
ATOM 6227 C CA . ALA A 1 17 ? 3.452 12.552 -1.145 1.00 0.00 17 ALA A CA 5
ATOM 6228 C C . ALA A 1 17 ? 4.572 11.927 -1.971 1.00 0.00 17 ALA A C 5
ATOM 6229 O O . ALA A 1 17 ? 4.331 11.369 -3.042 1.00 0.00 17 ALA A O 5
ATOM 6236 N N . ASP A 1 18 ? 5.797 12.027 -1.466 1.00 0.00 18 ASP A N 5
ATOM 6237 C CA . ASP A 1 18 ? 6.956 11.471 -2.155 1.00 0.00 18 ASP A CA 5
ATOM 6238 C C . ASP A 1 18 ? 6.858 9.952 -2.253 1.00 0.00 18 ASP A C 5
ATOM 6239 O O . ASP A 1 18 ? 7.424 9.341 -3.160 1.00 0.00 18 ASP A O 5
ATOM 6248 N N . ALA A 1 19 ? 6.139 9.345 -1.312 1.00 0.00 19 ALA A N 5
ATOM 6249 C CA . ALA A 1 19 ? 5.969 7.897 -1.295 1.00 0.00 19 ALA A CA 5
ATOM 6250 C C . ALA A 1 19 ? 5.399 7.392 -2.616 1.00 0.00 19 ALA A C 5
ATOM 6251 O O . ALA A 1 19 ? 4.611 8.079 -3.266 1.00 0.00 19 ALA A O 5
ATOM 6258 N N . CYS A 1 20 ? 5.805 6.189 -3.009 1.00 0.00 20 CYS A N 5
ATOM 6259 C CA . CYS A 1 20 ? 5.336 5.592 -4.253 1.00 0.00 20 CYS A CA 5
ATOM 6260 C C . CYS A 1 20 ? 3.853 5.242 -4.165 1.00 0.00 20 CYS A C 5
ATOM 6261 O O . CYS A 1 20 ? 3.275 5.219 -3.079 1.00 0.00 20 CYS A O 5
ATOM 6269 N N . ASP A 1 21 ? 3.245 4.973 -5.316 1.00 0.00 21 ASP A N 5
ATOM 6270 C CA . ASP A 1 21 ? 1.830 4.625 -5.370 1.00 0.00 21 ASP A CA 5
ATOM 6271 C C . ASP A 1 21 ? 1.566 3.298 -4.667 1.00 0.00 21 ASP A C 5
ATOM 6272 O O . ASP A 1 21 ? 0.487 3.082 -4.114 1.00 0.00 21 ASP A O 5
ATOM 6281 N N . GLU A 1 22 ? 2.556 2.412 -4.691 1.00 0.00 22 GLU A N 5
ATOM 6282 C CA . GLU A 1 22 ? 2.427 1.105 -4.056 1.00 0.00 22 GLU A CA 5
ATOM 6283 C C . GLU A 1 22 ? 2.181 1.249 -2.556 1.00 0.00 22 GLU A C 5
ATOM 6284 O O . GLU A 1 22 ? 1.535 0.403 -1.940 1.00 0.00 22 GLU A O 5
ATOM 6296 N N . PHE A 1 23 ? 2.699 2.327 -1.975 1.00 0.00 23 PHE A N 5
ATOM 6297 C CA . PHE A 1 23 ? 2.534 2.580 -0.549 1.00 0.00 23 PHE A CA 5
ATOM 6298 C C . PHE A 1 23 ? 1.226 3.313 -0.274 1.00 0.00 23 PHE A C 5
ATOM 6299 O O . PHE A 1 23 ? 0.586 3.096 0.755 1.00 0.00 23 PHE A O 5
ATOM 6316 N N . LEU A 1 24 ? 0.833 4.180 -1.201 1.00 0.00 24 LEU A N 5
ATOM 6317 C CA . LEU A 1 24 ? -0.400 4.945 -1.059 1.00 0.00 24 LEU A CA 5
ATOM 6318 C C . LEU A 1 24 ? -1.620 4.036 -1.170 1.00 0.00 24 LEU A C 5
ATOM 6319 O O . LEU A 1 24 ? -1.707 3.205 -2.075 1.00 0.00 24 LEU A O 5
ATOM 6335 N N . ASP A 1 25 ? -2.560 4.199 -0.246 1.00 0.00 25 ASP A N 5
ATOM 6336 C CA . ASP A 1 25 ? -3.775 3.393 -0.242 1.00 0.00 25 ASP A CA 5
ATOM 6337 C C . ASP A 1 25 ? -4.699 3.801 -1.388 1.00 0.00 25 ASP A C 5
ATOM 6338 O O . ASP A 1 25 ? -4.836 4.986 -1.690 1.00 0.00 25 ASP A O 5
ATOM 6347 N N . PRO A 1 26 ? -5.348 2.824 -2.045 1.00 0.00 26 PRO A N 5
ATOM 6348 C CA . PRO A 1 26 ? -6.260 3.096 -3.161 1.00 0.00 26 PRO A CA 5
ATOM 6349 C C . PRO A 1 26 ? -7.548 3.773 -2.705 1.00 0.00 26 PRO A C 5
ATOM 6350 O O . PRO A 1 26 ? -8.191 4.487 -3.475 1.00 0.00 26 PRO A O 5
ATOM 6361 N N . ILE A 1 27 ? -7.920 3.544 -1.450 1.00 0.00 27 ILE A N 5
ATOM 6362 C CA . ILE A 1 27 ? -9.131 4.132 -0.893 1.00 0.00 27 ILE A CA 5
ATOM 6363 C C . ILE A 1 27 ? -8.802 5.281 0.052 1.00 0.00 27 ILE A C 5
ATOM 6364 O O . ILE A 1 27 ? -9.341 6.380 -0.080 1.00 0.00 27 ILE A O 5
ATOM 6380 N N . MET A 1 28 ? -7.916 5.021 1.007 1.00 0.00 28 MET A N 5
ATOM 6381 C CA . MET A 1 28 ? -7.515 6.034 1.976 1.00 0.00 28 MET A CA 5
ATOM 6382 C C . MET A 1 28 ? -6.669 7.120 1.318 1.00 0.00 28 MET A C 5
ATOM 6383 O O . MET A 1 28 ? -6.665 8.269 1.760 1.00 0.00 28 MET A O 5
ATOM 6397 N N . SER A 1 29 ? -5.954 6.750 0.260 1.00 0.00 29 SER A N 5
ATOM 6398 C CA . SER A 1 29 ? -5.104 7.695 -0.455 1.00 0.00 29 SER A CA 5
ATOM 6399 C C . SER A 1 29 ? -4.003 8.232 0.453 1.00 0.00 29 SER A C 5
ATOM 6400 O O . SER A 1 29 ? -3.560 9.371 0.303 1.00 0.00 29 SER A O 5
ATOM 6408 N N . THR A 1 30 ? -3.566 7.405 1.398 1.00 0.00 30 THR A N 5
ATOM 6409 C CA . THR A 1 30 ? -2.517 7.796 2.331 1.00 0.00 30 THR A CA 5
ATOM 6410 C C . THR A 1 30 ? -1.496 6.676 2.505 1.00 0.00 30 THR A C 5
ATOM 6411 O O . THR A 1 30 ? -1.577 5.640 1.844 1.00 0.00 30 THR A O 5
ATOM 6422 N N . LEU A 1 31 ? -0.535 6.891 3.398 1.00 0.00 31 LEU A N 5
ATOM 6423 C CA . LEU A 1 31 ? 0.502 5.900 3.659 1.00 0.00 31 LEU A CA 5
ATOM 6424 C C . LEU A 1 31 ? -0.098 4.625 4.241 1.00 0.00 31 LEU A C 5
ATOM 6425 O O . LEU A 1 31 ? -0.981 4.677 5.097 1.00 0.00 31 LEU A O 5
ATOM 6441 N N . MET A 1 32 ? 0.389 3.480 3.773 1.00 0.00 32 MET A N 5
ATOM 6442 C CA . MET A 1 32 ? -0.101 2.191 4.247 1.00 0.00 32 MET A CA 5
ATOM 6443 C C . MET A 1 32 ? 0.904 1.543 5.193 1.00 0.00 32 MET A C 5
ATOM 6444 O O . MET A 1 32 ? 2.088 1.430 4.875 1.00 0.00 32 MET A O 5
ATOM 6458 N N . CYS A 1 33 ? 0.424 1.115 6.357 1.00 0.00 33 CYS A N 5
ATOM 6459 C CA . CYS A 1 33 ? 1.279 0.476 7.349 1.00 0.00 33 CYS A CA 5
ATOM 6460 C C . CYS A 1 33 ? 1.196 -1.043 7.239 1.00 0.00 33 CYS A C 5
ATOM 6461 O O . CYS A 1 33 ? 2.216 -1.726 7.148 1.00 0.00 33 CYS A O 5
ATOM 6469 N N . ASP A 1 34 ? -0.026 -1.563 7.247 1.00 0.00 34 ASP A N 5
ATOM 6470 C CA . ASP A 1 34 ? -0.246 -3.002 7.148 1.00 0.00 34 ASP A CA 5
ATOM 6471 C C . ASP A 1 34 ? -1.157 -3.331 5.967 1.00 0.00 34 ASP A C 5
ATOM 6472 O O . ASP A 1 34 ? -2.344 -3.606 6.145 1.00 0.00 34 ASP A O 5
ATOM 6481 N N . PRO A 1 35 ? -0.611 -3.307 4.739 1.00 0.00 35 PRO A N 5
ATOM 6482 C CA . PRO A 1 35 ? -1.380 -3.603 3.526 1.00 0.00 35 PRO A CA 5
ATOM 6483 C C . PRO A 1 35 ? -1.766 -5.075 3.429 1.00 0.00 35 PRO A C 5
ATOM 6484 O O . PRO A 1 35 ? -0.914 -5.958 3.527 1.00 0.00 35 PRO A O 5
ATOM 6495 N N . VAL A 1 36 ? -3.055 -5.332 3.234 1.00 0.00 36 VAL A N 5
ATOM 6496 C CA . VAL A 1 36 ? -3.556 -6.696 3.122 1.00 0.00 36 VAL A CA 5
ATOM 6497 C C . VAL A 1 36 ? -3.998 -7.002 1.696 1.00 0.00 36 VAL A C 5
ATOM 6498 O O . VAL A 1 36 ? -4.735 -6.229 1.085 1.00 0.00 36 VAL A O 5
ATOM 6511 N N . VAL A 1 37 ? -3.542 -8.133 1.169 1.00 0.00 37 VAL A N 5
ATOM 6512 C CA . VAL A 1 37 ? -3.891 -8.541 -0.186 1.00 0.00 37 VAL A CA 5
ATOM 6513 C C . VAL A 1 37 ? -5.283 -9.161 -0.234 1.00 0.00 37 VAL A C 5
ATOM 6514 O O . VAL A 1 37 ? -5.558 -10.145 0.453 1.00 0.00 37 VAL A O 5
ATOM 6527 N N . LEU A 1 38 ? -6.156 -8.581 -1.050 1.00 0.00 38 LEU A N 5
ATOM 6528 C CA . LEU A 1 38 ? -7.519 -9.078 -1.188 1.00 0.00 38 LEU A CA 5
ATOM 6529 C C . LEU A 1 38 ? -7.570 -10.254 -2.165 1.00 0.00 38 LEU A C 5
ATOM 6530 O O . LEU A 1 38 ? -7.165 -10.125 -3.319 1.00 0.00 38 LEU A O 5
ATOM 6546 N N . PRO A 1 39 ? -8.067 -11.422 -1.716 1.00 0.00 39 PRO A N 5
ATOM 6547 C CA . PRO A 1 39 ? -8.161 -12.614 -2.565 1.00 0.00 39 PRO A CA 5
ATOM 6548 C C . PRO A 1 39 ? -9.290 -12.527 -3.590 1.00 0.00 39 PRO A C 5
ATOM 6549 O O . PRO A 1 39 ? -9.463 -13.430 -4.409 1.00 0.00 39 PRO A O 5
ATOM 6560 N N . SER A 1 40 ? -10.059 -11.442 -3.543 1.00 0.00 40 SER A N 5
ATOM 6561 C CA . SER A 1 40 ? -11.168 -11.254 -4.470 1.00 0.00 40 SER A CA 5
ATOM 6562 C C . SER A 1 40 ? -10.816 -10.239 -5.554 1.00 0.00 40 SER A C 5
ATOM 6563 O O . SER A 1 40 ? -10.618 -10.599 -6.714 1.00 0.00 40 SER A O 5
ATOM 6571 N N . SER A 1 41 ? -10.747 -8.968 -5.170 1.00 0.00 41 SER A N 5
ATOM 6572 C CA . SER A 1 41 ? -10.426 -7.899 -6.109 1.00 0.00 41 SER A CA 5
ATOM 6573 C C . SER A 1 41 ? -8.934 -7.865 -6.435 1.00 0.00 41 SER A C 5
ATOM 6574 O O . SER A 1 41 ? -8.516 -7.200 -7.382 1.00 0.00 41 SER A O 5
ATOM 6582 N N . ARG A 1 42 ? -8.132 -8.580 -5.648 1.00 0.00 42 ARG A N 5
ATOM 6583 C CA . ARG A 1 42 ? -6.691 -8.619 -5.863 1.00 0.00 42 ARG A CA 5
ATOM 6584 C C . ARG A 1 42 ? -6.082 -7.229 -5.705 1.00 0.00 42 ARG A C 5
ATOM 6585 O O . ARG A 1 42 ? -5.085 -6.899 -6.348 1.00 0.00 42 ARG A O 5
ATOM 6606 N N . VAL A 1 43 ? -6.688 -6.418 -4.844 1.00 0.00 43 VAL A N 5
ATOM 6607 C CA . VAL A 1 43 ? -6.208 -5.065 -4.599 1.00 0.00 43 VAL A CA 5
ATOM 6608 C C . VAL A 1 43 ? -5.603 -4.941 -3.205 1.00 0.00 43 VAL A C 5
ATOM 6609 O O . VAL A 1 43 ? -6.202 -5.368 -2.218 1.00 0.00 43 VAL A O 5
ATOM 6622 N N . THR A 1 44 ? -4.412 -4.355 -3.131 1.00 0.00 44 THR A N 5
ATOM 6623 C CA . THR A 1 44 ? -3.726 -4.177 -1.857 1.00 0.00 44 THR A CA 5
ATOM 6624 C C . THR A 1 44 ? -4.271 -2.965 -1.110 1.00 0.00 44 THR A C 5
ATOM 6625 O O . THR A 1 44 ? -4.085 -1.824 -1.536 1.00 0.00 44 THR A O 5
ATOM 6636 N N . VAL A 1 45 ? -4.945 -3.218 0.007 1.00 0.00 45 VAL A N 5
ATOM 6637 C CA . VAL A 1 45 ? -5.517 -2.149 0.816 1.00 0.00 45 VAL A CA 5
ATOM 6638 C C . VAL A 1 45 ? -5.112 -2.288 2.279 1.00 0.00 45 VAL A C 5
ATOM 6639 O O . VAL A 1 45 ? -4.759 -3.377 2.733 1.00 0.00 45 VAL A O 5
ATOM 6652 N N . ASP A 1 46 ? -5.165 -1.182 3.012 1.00 0.00 46 ASP A N 5
ATOM 6653 C CA . ASP A 1 46 ? -4.804 -1.183 4.425 1.00 0.00 46 ASP A CA 5
ATOM 6654 C C . ASP A 1 46 ? -5.682 -2.151 5.211 1.00 0.00 46 ASP A C 5
ATOM 6655 O O . ASP A 1 46 ? -6.873 -2.294 4.930 1.00 0.00 46 ASP A O 5
ATOM 6664 N N . ARG A 1 47 ? -5.088 -2.815 6.198 1.00 0.00 47 ARG A N 5
ATOM 6665 C CA . ARG A 1 47 ? -5.817 -3.771 7.025 1.00 0.00 47 ARG A CA 5
ATOM 6666 C C . ARG A 1 47 ? -6.993 -3.099 7.725 1.00 0.00 47 ARG A C 5
ATOM 6667 O O . ARG A 1 47 ? -8.018 -3.731 7.983 1.00 0.00 47 ARG A O 5
ATOM 6688 N N . SER A 1 48 ? -6.839 -1.814 8.031 1.00 0.00 48 SER A N 5
ATOM 6689 C CA . SER A 1 48 ? -7.890 -1.057 8.701 1.00 0.00 48 SER A CA 5
ATOM 6690 C C . SER A 1 48 ? -8.914 -0.539 7.695 1.00 0.00 48 SER A C 5
ATOM 6691 O O . SER A 1 48 ? -10.093 -0.389 8.017 1.00 0.00 48 SER A O 5
ATOM 6699 N N . THR A 1 49 ? -8.457 -0.270 6.476 1.00 0.00 49 THR A N 5
ATOM 6700 C CA . THR A 1 49 ? -9.335 0.230 5.424 1.00 0.00 49 THR A CA 5
ATOM 6701 C C . THR A 1 49 ? -10.388 -0.809 5.058 1.00 0.00 49 THR A C 5
ATOM 6702 O O . THR A 1 49 ? -11.538 -0.470 4.780 1.00 0.00 49 THR A O 5
ATOM 6713 N N . ILE A 1 50 ? -9.985 -2.075 5.059 1.00 0.00 50 ILE A N 5
ATOM 6714 C CA . ILE A 1 50 ? -10.893 -3.165 4.727 1.00 0.00 50 ILE A CA 5
ATOM 6715 C C . ILE A 1 50 ? -11.808 -3.491 5.904 1.00 0.00 50 ILE A C 5
ATOM 6716 O O . ILE A 1 50 ? -12.987 -3.796 5.722 1.00 0.00 50 ILE A O 5
ATOM 6732 N N . ALA A 1 51 ? -11.256 -3.423 7.112 1.00 0.00 51 ALA A N 5
ATOM 6733 C CA . ALA A 1 51 ? -12.020 -3.709 8.320 1.00 0.00 51 ALA A CA 5
ATOM 6734 C C . ALA A 1 51 ? -13.247 -2.809 8.419 1.00 0.00 51 ALA A C 5
ATOM 6735 O O . ALA A 1 51 ? -14.331 -3.259 8.791 1.00 0.00 51 ALA A O 5
ATOM 6742 N N . ARG A 1 52 ? -13.069 -1.536 8.082 1.00 0.00 52 ARG A N 5
ATOM 6743 C CA . ARG A 1 52 ? -14.163 -0.573 8.131 1.00 0.00 52 ARG A CA 5
ATOM 6744 C C . ARG A 1 52 ? -15.262 -0.956 7.146 1.00 0.00 52 ARG A C 5
ATOM 6745 O O . ARG A 1 52 ? -16.447 -0.757 7.414 1.00 0.00 52 ARG A O 5
ATOM 6766 N N . HIS A 1 53 ? -14.861 -1.508 6.006 1.00 0.00 53 HIS A N 5
ATOM 6767 C CA . HIS A 1 53 ? -15.811 -1.924 4.980 1.00 0.00 53 HIS A CA 5
ATOM 6768 C C . HIS A 1 53 ? -16.474 -3.247 5.354 1.00 0.00 53 HIS A C 5
ATOM 6769 O O . HIS A 1 53 ? -17.565 -3.560 4.877 1.00 0.00 53 HIS A O 5
ATOM 6783 N N . LEU A 1 54 ? -15.810 -4.020 6.209 1.00 0.00 54 LEU A N 5
ATOM 6784 C CA . LEU A 1 54 ? -16.338 -5.308 6.645 1.00 0.00 54 LEU A CA 5
ATOM 6785 C C . LEU A 1 54 ? -17.059 -5.180 7.983 1.00 0.00 54 LEU A C 5
ATOM 6786 O O . LEU A 1 54 ? -17.100 -6.126 8.770 1.00 0.00 54 LEU A O 5
ATOM 6802 N N . LEU A 1 55 ? -17.629 -4.006 8.235 1.00 0.00 55 LEU A N 5
ATOM 6803 C CA . LEU A 1 55 ? -18.350 -3.757 9.478 1.00 0.00 55 LEU A CA 5
ATOM 6804 C C . LEU A 1 55 ? -19.809 -4.184 9.355 1.00 0.00 55 LEU A C 5
ATOM 6805 O O . LEU A 1 55 ? -20.292 -5.010 10.130 1.00 0.00 55 LEU A O 5
ATOM 6821 N N . SER A 1 56 ? -20.506 -3.618 8.375 1.00 0.00 56 SER A N 5
ATOM 6822 C CA . SER A 1 56 ? -21.909 -3.940 8.148 1.00 0.00 56 SER A CA 5
ATOM 6823 C C . SER A 1 56 ? -22.067 -4.860 6.942 1.00 0.00 56 SER A C 5
ATOM 6824 O O . SER A 1 56 ? -22.973 -5.692 6.896 1.00 0.00 56 SER A O 5
ATOM 6832 N N . ASP A 1 57 ? -21.179 -4.704 5.966 1.00 0.00 57 ASP A N 5
ATOM 6833 C CA . ASP A 1 57 ? -21.217 -5.521 4.758 1.00 0.00 57 ASP A CA 5
ATOM 6834 C C . ASP A 1 57 ? -19.895 -6.254 4.557 1.00 0.00 57 ASP A C 5
ATOM 6835 O O . ASP A 1 57 ? -18.963 -5.719 3.955 1.00 0.00 57 ASP A O 5
ATOM 6844 N N . GLN A 1 58 ? -19.819 -7.479 5.066 1.00 0.00 58 GLN A N 5
ATOM 6845 C CA . GLN A 1 58 ? -18.610 -8.283 4.943 1.00 0.00 58 GLN A CA 5
ATOM 6846 C C . GLN A 1 58 ? -18.360 -8.674 3.489 1.00 0.00 58 GLN A C 5
ATOM 6847 O O . GLN A 1 58 ? -18.593 -9.815 3.093 1.00 0.00 58 GLN A O 5
ATOM 6861 N N . THR A 1 59 ? -17.886 -7.716 2.697 1.00 0.00 59 THR A N 5
ATOM 6862 C CA . THR A 1 59 ? -17.605 -7.959 1.287 1.00 0.00 59 THR A CA 5
ATOM 6863 C C . THR A 1 59 ? -16.462 -7.074 0.801 1.00 0.00 59 THR A C 5
ATOM 6864 O O . THR A 1 59 ? -15.894 -6.299 1.569 1.00 0.00 59 THR A O 5
ATOM 6875 N N . ASP A 1 60 ? -16.130 -7.196 -0.481 1.00 0.00 60 ASP A N 5
ATOM 6876 C CA . ASP A 1 60 ? -15.055 -6.407 -1.070 1.00 0.00 60 ASP A CA 5
ATOM 6877 C C . ASP A 1 60 ? -15.587 -5.076 -1.601 1.00 0.00 60 ASP A C 5
ATOM 6878 O O . ASP A 1 60 ? -16.651 -5.027 -2.215 1.00 0.00 60 ASP A O 5
ATOM 6887 N N . PRO A 1 61 ? -14.851 -3.974 -1.370 1.00 0.00 61 PRO A N 5
ATOM 6888 C CA . PRO A 1 61 ? -15.262 -2.644 -1.832 1.00 0.00 61 PRO A CA 5
ATOM 6889 C C . PRO A 1 61 ? -15.179 -2.503 -3.349 1.00 0.00 61 PRO A C 5
ATOM 6890 O O . PRO A 1 61 ? -15.846 -1.653 -3.939 1.00 0.00 61 PRO A O 5
ATOM 6901 N N . PHE A 1 62 ? -14.357 -3.339 -3.974 1.00 0.00 62 PHE A N 5
ATOM 6902 C CA . PHE A 1 62 ? -14.189 -3.304 -5.423 1.00 0.00 62 PHE A CA 5
ATOM 6903 C C . PHE A 1 62 ? -14.863 -4.503 -6.081 1.00 0.00 62 PHE A C 5
ATOM 6904 O O . PHE A 1 62 ? -15.396 -4.400 -7.186 1.00 0.00 62 PHE A O 5
ATOM 6921 N N . ASN A 1 63 ? -14.834 -5.643 -5.396 1.00 0.00 63 ASN A N 5
ATOM 6922 C CA . ASN A 1 63 ? -15.441 -6.863 -5.916 1.00 0.00 63 ASN A CA 5
ATOM 6923 C C . ASN A 1 63 ? -16.899 -6.978 -5.483 1.00 0.00 63 ASN A C 5
ATOM 6924 O O . ASN A 1 63 ? -17.730 -7.528 -6.206 1.00 0.00 63 ASN A O 5
ATOM 6935 N N . ARG A 1 64 ? -17.203 -6.454 -4.300 1.00 0.00 64 ARG A N 5
ATOM 6936 C CA . ARG A 1 64 ? -18.563 -6.499 -3.772 1.00 0.00 64 ARG A CA 5
ATOM 6937 C C . ARG A 1 64 ? -19.020 -7.940 -3.567 1.00 0.00 64 ARG A C 5
ATOM 6938 O O . ARG A 1 64 ? -20.205 -8.250 -3.691 1.00 0.00 64 ARG A O 5
ATOM 6959 N N . SER A 1 65 ? -18.072 -8.818 -3.253 1.00 0.00 65 SER A N 5
ATOM 6960 C CA . SER A 1 65 ? -18.377 -10.226 -3.029 1.00 0.00 65 SER A CA 5
ATOM 6961 C C . SER A 1 65 ? -17.991 -10.648 -1.613 1.00 0.00 65 SER A C 5
ATOM 6962 O O . SER A 1 65 ? -17.385 -9.876 -0.871 1.00 0.00 65 SER A O 5
ATOM 6970 N N . PRO A 1 66 ? -18.338 -11.886 -1.219 1.00 0.00 66 PRO A N 5
ATOM 6971 C CA . PRO A 1 66 ? -18.023 -12.406 0.115 1.00 0.00 66 PRO A CA 5
ATOM 6972 C C . PRO A 1 66 ? -16.549 -12.246 0.467 1.00 0.00 66 PRO A C 5
ATOM 6973 O O . PRO A 1 66 ? -15.675 -12.764 -0.227 1.00 0.00 66 PRO A O 5
ATOM 6984 N N . LEU A 1 67 ? -16.280 -11.523 1.550 1.00 0.00 67 LEU A N 5
ATOM 6985 C CA . LEU A 1 67 ? -14.910 -11.294 1.995 1.00 0.00 67 LEU A CA 5
ATOM 6986 C C . LEU A 1 67 ? -14.861 -11.049 3.499 1.00 0.00 67 LEU A C 5
ATOM 6987 O O . LEU A 1 67 ? -15.788 -10.481 4.077 1.00 0.00 67 LEU A O 5
ATOM 7003 N N . THR A 1 68 ? -13.774 -11.482 4.129 1.00 0.00 68 THR A N 5
ATOM 7004 C CA . THR A 1 68 ? -13.604 -11.309 5.568 1.00 0.00 68 THR A CA 5
ATOM 7005 C C . THR A 1 68 ? -12.136 -11.090 5.920 1.00 0.00 68 THR A C 5
ATOM 7006 O O . THR A 1 68 ? -11.254 -11.254 5.078 1.00 0.00 68 THR A O 5
ATOM 7017 N N . MET A 1 69 ? -11.882 -10.717 7.171 1.00 0.00 69 MET A N 5
ATOM 7018 C CA . MET A 1 69 ? -10.521 -10.476 7.635 1.00 0.00 69 MET A CA 5
ATOM 7019 C C . MET A 1 69 ? -9.696 -11.758 7.592 1.00 0.00 69 MET A C 5
ATOM 7020 O O . MET A 1 69 ? -8.482 -11.720 7.390 1.00 0.00 69 MET A O 5
ATOM 7034 N N . ASP A 1 70 ? -10.362 -12.892 7.785 1.00 0.00 70 ASP A N 5
ATOM 7035 C CA . ASP A 1 70 ? -9.689 -14.185 7.768 1.00 0.00 70 ASP A CA 5
ATOM 7036 C C . ASP A 1 70 ? -9.222 -14.537 6.359 1.00 0.00 70 ASP A C 5
ATOM 7037 O O . ASP A 1 70 ? -8.175 -15.157 6.178 1.00 0.00 70 ASP A O 5
ATOM 7046 N N . GLN A 1 71 ? -10.006 -14.135 5.364 1.00 0.00 71 GLN A N 5
ATOM 7047 C CA . GLN A 1 71 ? -9.673 -14.409 3.971 1.00 0.00 71 GLN A CA 5
ATOM 7048 C C . GLN A 1 71 ? -8.474 -13.578 3.525 1.00 0.00 71 GLN A C 5
ATOM 7049 O O . GLN A 1 71 ? -7.495 -14.112 3.004 1.00 0.00 71 GLN A O 5
ATOM 7063 N N . ILE A 1 72 ? -8.558 -12.267 3.733 1.00 0.00 72 ILE A N 5
ATOM 7064 C CA . ILE A 1 72 ? -7.480 -11.363 3.352 1.00 0.00 72 ILE A CA 5
ATOM 7065 C C . ILE A 1 72 ? -6.206 -11.666 4.135 1.00 0.00 72 ILE A C 5
ATOM 7066 O O . ILE A 1 72 ? -6.257 -11.989 5.322 1.00 0.00 72 ILE A O 5
ATOM 7082 N N . ARG A 1 73 ? -5.065 -11.557 3.463 1.00 0.00 73 ARG A N 5
ATOM 7083 C CA . ARG A 1 73 ? -3.776 -11.820 4.096 1.00 0.00 73 ARG A CA 5
ATOM 7084 C C . ARG A 1 73 ? -2.882 -10.584 4.042 1.00 0.00 73 ARG A C 5
ATOM 7085 O O . ARG A 1 73 ? -2.974 -9.781 3.113 1.00 0.00 73 ARG A O 5
ATOM 7106 N N . PRO A 1 74 ? -2.001 -10.414 5.043 1.00 0.00 74 PRO A N 5
ATOM 7107 C CA . PRO A 1 74 ? -1.087 -9.270 5.105 1.00 0.00 74 PRO A CA 5
ATOM 7108 C C . PRO A 1 74 ? 0.031 -9.365 4.071 1.00 0.00 74 PRO A C 5
ATOM 7109 O O . PRO A 1 74 ? 0.764 -10.352 4.025 1.00 0.00 74 PRO A O 5
ATOM 7120 N N . ASN A 1 75 ? 0.153 -8.333 3.244 1.00 0.00 75 ASN A N 5
ATOM 7121 C CA . ASN A 1 75 ? 1.182 -8.299 2.210 1.00 0.00 75 ASN A CA 5
ATOM 7122 C C . ASN A 1 75 ? 2.567 -8.129 2.827 1.00 0.00 75 ASN A C 5
ATOM 7123 O O . ASN A 1 75 ? 3.020 -7.008 3.059 1.00 0.00 75 ASN A O 5
ATOM 7134 N N . THR A 1 76 ? 3.233 -9.247 3.090 1.00 0.00 76 THR A N 5
ATOM 7135 C CA . THR A 1 76 ? 4.567 -9.222 3.680 1.00 0.00 76 THR A CA 5
ATOM 7136 C C . THR A 1 76 ? 5.588 -8.664 2.694 1.00 0.00 76 THR A C 5
ATOM 7137 O O . THR A 1 76 ? 6.555 -8.013 3.089 1.00 0.00 76 THR A O 5
ATOM 7148 N N . GLU A 1 77 ? 5.366 -8.924 1.410 1.00 0.00 77 GLU A N 5
ATOM 7149 C CA . GLU A 1 77 ? 6.268 -8.448 0.367 1.00 0.00 77 GLU A CA 5
ATOM 7150 C C . GLU A 1 77 ? 6.207 -6.929 0.246 1.00 0.00 77 GLU A C 5
ATOM 7151 O O . GLU A 1 77 ? 7.200 -6.281 -0.082 1.00 0.00 77 GLU A O 5
ATOM 7163 N N . LEU A 1 78 ? 5.032 -6.366 0.515 1.00 0.00 78 LEU A N 5
ATOM 7164 C CA . LEU A 1 78 ? 4.841 -4.922 0.436 1.00 0.00 78 LEU A CA 5
ATOM 7165 C C . LEU A 1 78 ? 5.222 -4.251 1.751 1.00 0.00 78 LEU A C 5
ATOM 7166 O O . LEU A 1 78 ? 5.818 -3.174 1.761 1.00 0.00 78 LEU A O 5
ATOM 7182 N N . LYS A 1 79 ? 4.874 -4.895 2.861 1.00 0.00 79 LYS A N 5
ATOM 7183 C CA . LYS A 1 79 ? 5.177 -4.361 4.185 1.00 0.00 79 LYS A CA 5
ATOM 7184 C C . LYS A 1 79 ? 6.674 -4.113 4.346 1.00 0.00 79 LYS A C 5
ATOM 7185 O O . LYS A 1 79 ? 7.089 -3.214 5.077 1.00 0.00 79 LYS A O 5
ATOM 7204 N N . GLU A 1 80 ? 7.481 -4.917 3.660 1.00 0.00 80 GLU A N 5
ATOM 7205 C CA . GLU A 1 80 ? 8.931 -4.783 3.728 1.00 0.00 80 GLU A CA 5
ATOM 7206 C C . GLU A 1 80 ? 9.402 -3.567 2.937 1.00 0.00 80 GLU A C 5
ATOM 7207 O O . GLU A 1 80 ? 10.379 -2.914 3.307 1.00 0.00 80 GLU A O 5
ATOM 7219 N N . LYS A 1 81 ? 8.702 -3.268 1.848 1.00 0.00 81 LYS A N 5
ATOM 7220 C CA . LYS A 1 81 ? 9.050 -2.129 1.006 1.00 0.00 81 LYS A CA 5
ATOM 7221 C C . LYS A 1 81 ? 8.778 -0.814 1.730 1.00 0.00 81 LYS A C 5
ATOM 7222 O O . LYS A 1 81 ? 9.453 0.188 1.492 1.00 0.00 81 LYS A O 5
ATOM 7241 N N . ILE A 1 82 ? 7.787 -0.825 2.615 1.00 0.00 82 ILE A N 5
ATOM 7242 C CA . ILE A 1 82 ? 7.427 0.367 3.374 1.00 0.00 82 ILE A CA 5
ATOM 7243 C C . ILE A 1 82 ? 8.468 0.668 4.447 1.00 0.00 82 ILE A C 5
ATOM 7244 O O . ILE A 1 82 ? 8.797 1.828 4.698 1.00 0.00 82 ILE A O 5
ATOM 7260 N N . GLN A 1 83 ? 8.983 -0.382 5.077 1.00 0.00 83 GLN A N 5
ATOM 7261 C CA . GLN A 1 83 ? 9.987 -0.230 6.124 1.00 0.00 83 GLN A CA 5
ATOM 7262 C C . GLN A 1 83 ? 11.309 0.261 5.542 1.00 0.00 83 GLN A C 5
ATOM 7263 O O . GLN A 1 83 ? 11.968 1.128 6.115 1.00 0.00 83 GLN A O 5
ATOM 7277 N N . ARG A 1 84 ? 11.692 -0.302 4.400 1.00 0.00 84 ARG A N 5
ATOM 7278 C CA . ARG A 1 84 ? 12.936 0.077 3.740 1.00 0.00 84 ARG A CA 5
ATOM 7279 C C . ARG A 1 84 ? 12.933 1.560 3.382 1.00 0.00 84 ARG A C 5
ATOM 7280 O O . ARG A 1 84 ? 13.963 2.230 3.459 1.00 0.00 84 ARG A O 5
ATOM 7301 N N . TRP A 1 85 ? 11.769 2.067 2.988 1.00 0.00 85 TRP A N 5
ATOM 7302 C CA . TRP A 1 85 ? 11.634 3.471 2.616 1.00 0.00 85 TRP A CA 5
ATOM 7303 C C . TRP A 1 85 ? 11.541 4.357 3.855 1.00 0.00 85 TRP A C 5
ATOM 7304 O O . TRP A 1 85 ? 12.314 5.302 4.013 1.00 0.00 85 TRP A O 5
ATOM 7325 N N . LEU A 1 86 ? 10.590 4.045 4.730 1.00 0.00 86 LEU A N 5
ATOM 7326 C CA . LEU A 1 86 ? 10.393 4.813 5.956 1.00 0.00 86 LEU A CA 5
ATOM 7327 C C . LEU A 1 86 ? 11.689 4.914 6.755 1.00 0.00 86 LEU A C 5
ATOM 7328 O O . LEU A 1 86 ? 11.940 5.915 7.427 1.00 0.00 86 LEU A O 5
ATOM 7344 N N . ALA A 1 87 ? 12.510 3.871 6.678 1.00 0.00 87 ALA A N 5
ATOM 7345 C CA . ALA A 1 87 ? 13.778 3.842 7.394 1.00 0.00 87 ALA A CA 5
ATOM 7346 C C . ALA A 1 87 ? 14.873 4.555 6.605 1.00 0.00 87 ALA A C 5
ATOM 7347 O O . ALA A 1 87 ? 15.824 5.081 7.183 1.00 0.00 87 ALA A O 5
ATOM 7354 N N . GLU A 1 88 ? 14.734 4.567 5.284 1.00 0.00 88 GLU A N 5
ATOM 7355 C CA . GLU A 1 88 ? 15.713 5.215 4.419 1.00 0.00 88 GLU A CA 5
ATOM 7356 C C . GLU A 1 88 ? 15.451 6.714 4.321 1.00 0.00 88 GLU A C 5
ATOM 7357 O O . GLU A 1 88 ? 16.381 7.510 4.193 1.00 0.00 88 GLU A O 5
ATOM 7369 N N . ARG A 1 89 ? 14.178 7.095 4.382 1.00 0.00 89 ARG A N 5
ATOM 7370 C CA . ARG A 1 89 ? 13.797 8.501 4.299 1.00 0.00 89 ARG A CA 5
ATOM 7371 C C . ARG A 1 89 ? 13.902 9.186 5.662 1.00 0.00 89 ARG A C 5
ATOM 7372 O O . ARG A 1 89 ? 13.907 10.414 5.748 1.00 0.00 89 ARG A O 5
ATOM 7393 N N . LYS A 1 90 ? 13.985 8.388 6.724 1.00 0.00 90 LYS A N 5
ATOM 7394 C CA . LYS A 1 90 ? 14.089 8.925 8.076 1.00 0.00 90 LYS A CA 5
ATOM 7395 C C . LYS A 1 90 ? 15.546 9.010 8.522 1.00 0.00 90 LYS A C 5
ATOM 7396 O O . LYS A 1 90 ? 15.867 8.739 9.679 1.00 0.00 90 LYS A O 5
ATOM 7415 N N . GLN A 1 91 ? 16.422 9.389 7.598 1.00 0.00 91 GLN A N 5
ATOM 7416 C CA . GLN A 1 91 ? 17.845 9.510 7.897 1.00 0.00 91 GLN A CA 5
ATOM 7417 C C . GLN A 1 91 ? 18.286 10.971 7.852 1.00 0.00 91 GLN A C 5
ATOM 7418 O O . GLN A 1 91 ? 19.170 11.386 8.602 1.00 0.00 91 GLN A O 5
ATOM 7432 N N . GLN A 1 92 ? 17.664 11.745 6.968 1.00 0.00 92 GLN A N 5
ATOM 7433 C CA . GLN A 1 92 ? 17.992 13.158 6.825 1.00 0.00 92 GLN A CA 5
ATOM 7434 C C . GLN A 1 92 ? 17.084 14.019 7.698 1.00 0.00 92 GLN A C 5
ATOM 7435 O O . GLN A 1 92 ? 15.861 13.969 7.576 1.00 0.00 92 GLN A O 5
ATOM 7449 N N . SER A 1 93 ? 17.692 14.807 8.578 1.00 0.00 93 SER A N 5
ATOM 7450 C CA . SER A 1 93 ? 16.938 15.678 9.471 1.00 0.00 93 SER A CA 5
ATOM 7451 C C . SER A 1 93 ? 17.733 16.939 9.800 1.00 0.00 93 SER A C 5
ATOM 7452 O O . SER A 1 93 ? 17.208 18.050 9.737 1.00 0.00 93 SER A O 5
ATOM 7460 N N . GLY A 1 94 ? 19.002 16.756 10.150 1.00 0.00 94 GLY A N 5
ATOM 7461 C CA . GLY A 1 94 ? 19.848 17.886 10.484 1.00 0.00 94 GLY A CA 5
ATOM 7462 C C . GLY A 1 94 ? 21.325 17.548 10.403 1.00 0.00 94 GLY A C 5
ATOM 7463 O O . GLY A 1 94 ? 22.050 17.683 11.391 1.00 0.00 94 GLY A O 5
ATOM 7467 N N . PRO A 1 95 ? 21.807 17.101 9.230 1.00 0.00 95 PRO A N 5
ATOM 7468 C CA . PRO A 1 95 ? 23.217 16.744 9.039 1.00 0.00 95 PRO A CA 5
ATOM 7469 C C . PRO A 1 95 ? 24.131 17.964 9.072 1.00 0.00 95 PRO A C 5
ATOM 7470 O O . PRO A 1 95 ? 23.788 19.024 8.550 1.00 0.00 95 PRO A O 5
ATOM 7481 N N . SER A 1 96 ? 25.297 17.806 9.690 1.00 0.00 96 SER A N 5
ATOM 7482 C CA . SER A 1 96 ? 26.262 18.894 9.791 1.00 0.00 96 SER A CA 5
ATOM 7483 C C . SER A 1 96 ? 26.786 19.285 8.413 1.00 0.00 96 SER A C 5
ATOM 7484 O O . SER A 1 96 ? 26.357 18.739 7.397 1.00 0.00 96 SER A O 5
ATOM 7492 N N . SER A 1 97 ? 27.716 20.235 8.387 1.00 0.00 97 SER A N 5
ATOM 7493 C CA . SER A 1 97 ? 28.298 20.700 7.134 1.00 0.00 97 SER A CA 5
ATOM 7494 C C . SER A 1 97 ? 29.764 21.081 7.324 1.00 0.00 97 SER A C 5
ATOM 7495 O O . SER A 1 97 ? 30.199 21.377 8.436 1.00 0.00 97 SER A O 5
ATOM 7503 N N . GLY A 1 98 ? 30.520 21.069 6.231 1.00 0.00 98 GLY A N 5
ATOM 7504 C CA . GLY A 1 98 ? 31.928 21.413 6.299 1.00 0.00 98 GLY A CA 5
ATOM 7505 C C . GLY A 1 98 ? 32.830 20.244 5.956 1.00 0.00 98 GLY A C 5
ATOM 7506 O O . GLY A 1 98 ? 33.481 20.289 4.891 1.00 0.00 98 GLY A O 5
ATOM 7511 N N . GLY A 1 1 ? 2.225 27.886 23.841 1.00 0.00 1 GLY A N 6
ATOM 7512 C CA . GLY A 1 1 ? 1.164 28.722 24.468 1.00 0.00 1 GLY A CA 6
ATOM 7513 C C . GLY A 1 1 ? 0.958 30.039 23.746 1.00 0.00 1 GLY A C 6
ATOM 7514 O O . GLY A 1 1 ? 1.809 30.927 23.807 1.00 0.00 1 GLY A O 6
ATOM 7520 N N . SER A 1 2 ? -0.172 30.164 23.058 1.00 0.00 2 SER A N 6
ATOM 7521 C CA . SER A 1 2 ? -0.487 31.382 22.320 1.00 0.00 2 SER A CA 6
ATOM 7522 C C . SER A 1 2 ? -1.451 32.263 23.107 1.00 0.00 2 SER A C 6
ATOM 7523 O O . SER A 1 2 ? -2.251 32.997 22.528 1.00 0.00 2 SER A O 6
ATOM 7531 N N . SER A 1 3 ? -1.370 32.185 24.433 1.00 0.00 3 SER A N 6
ATOM 7532 C CA . SER A 1 3 ? -2.235 32.976 25.300 1.00 0.00 3 SER A CA 6
ATOM 7533 C C . SER A 1 3 ? -3.705 32.666 25.032 1.00 0.00 3 SER A C 6
ATOM 7534 O O . SER A 1 3 ? -4.361 33.351 24.247 1.00 0.00 3 SER A O 6
ATOM 7542 N N . GLY A 1 4 ? -4.215 31.630 25.690 1.00 0.00 4 GLY A N 6
ATOM 7543 C CA . GLY A 1 4 ? -5.604 31.249 25.509 1.00 0.00 4 GLY A CA 6
ATOM 7544 C C . GLY A 1 4 ? -5.797 29.746 25.498 1.00 0.00 4 GLY A C 6
ATOM 7545 O O . GLY A 1 4 ? -5.808 29.108 26.551 1.00 0.00 4 GLY A O 6
ATOM 7549 N N . SER A 1 5 ? -5.949 29.179 24.306 1.00 0.00 5 SER A N 6
ATOM 7550 C CA . SER A 1 5 ? -6.142 27.742 24.162 1.00 0.00 5 SER A CA 6
ATOM 7551 C C . SER A 1 5 ? -4.813 27.001 24.257 1.00 0.00 5 SER A C 6
ATOM 7552 O O . SER A 1 5 ? -4.117 26.821 23.257 1.00 0.00 5 SER A O 6
ATOM 7560 N N . SER A 1 6 ? -4.464 26.575 25.466 1.00 0.00 6 SER A N 6
ATOM 7561 C CA . SER A 1 6 ? -3.217 25.854 25.693 1.00 0.00 6 SER A CA 6
ATOM 7562 C C . SER A 1 6 ? -3.329 24.409 25.216 1.00 0.00 6 SER A C 6
ATOM 7563 O O . SER A 1 6 ? -3.999 23.588 25.842 1.00 0.00 6 SER A O 6
ATOM 7571 N N . GLY A 1 7 ? -2.668 24.106 24.103 1.00 0.00 7 GLY A N 6
ATOM 7572 C CA . GLY A 1 7 ? -2.706 22.760 23.562 1.00 0.00 7 GLY A CA 6
ATOM 7573 C C . GLY A 1 7 ? -1.512 22.456 22.678 1.00 0.00 7 GLY A C 6
ATOM 7574 O O . GLY A 1 7 ? -0.543 23.214 22.648 1.00 0.00 7 GLY A O 6
ATOM 7578 N N . LEU A 1 8 ? -1.583 21.343 21.954 1.00 0.00 8 LEU A N 6
ATOM 7579 C CA . LEU A 1 8 ? -0.500 20.941 21.065 1.00 0.00 8 LEU A CA 6
ATOM 7580 C C . LEU A 1 8 ? -0.327 21.943 19.929 1.00 0.00 8 LEU A C 6
ATOM 7581 O O . LEU A 1 8 ? -1.237 22.715 19.625 1.00 0.00 8 LEU A O 6
ATOM 7597 N N . GLN A 1 9 ? 0.846 21.928 19.306 1.00 0.00 9 GLN A N 6
ATOM 7598 C CA . GLN A 1 9 ? 1.139 22.837 18.203 1.00 0.00 9 GLN A CA 6
ATOM 7599 C C . GLN A 1 9 ? 1.696 22.076 17.003 1.00 0.00 9 GLN A C 6
ATOM 7600 O O . GLN A 1 9 ? 2.895 22.126 16.726 1.00 0.00 9 GLN A O 6
ATOM 7614 N N . GLN A 1 10 ? 0.819 21.371 16.297 1.00 0.00 10 GLN A N 6
ATOM 7615 C CA . GLN A 1 10 ? 1.223 20.600 15.127 1.00 0.00 10 GLN A CA 6
ATOM 7616 C C . GLN A 1 10 ? 0.281 20.857 13.954 1.00 0.00 10 GLN A C 6
ATOM 7617 O O . GLN A 1 10 ? -0.759 20.210 13.827 1.00 0.00 10 GLN A O 6
ATOM 7631 N N . GLN A 1 11 ? 0.653 21.805 13.100 1.00 0.00 11 GLN A N 6
ATOM 7632 C CA . GLN A 1 11 ? -0.159 22.147 11.937 1.00 0.00 11 GLN A CA 6
ATOM 7633 C C . GLN A 1 11 ? 0.355 21.440 10.688 1.00 0.00 11 GLN A C 6
ATOM 7634 O O . GLN A 1 11 ? 0.369 22.014 9.599 1.00 0.00 11 GLN A O 6
ATOM 7648 N N . GLU A 1 12 ? 0.776 20.190 10.853 1.00 0.00 12 GLU A N 6
ATOM 7649 C CA . GLU A 1 12 ? 1.291 19.404 9.737 1.00 0.00 12 GLU A CA 6
ATOM 7650 C C . GLU A 1 12 ? 1.386 17.928 10.109 1.00 0.00 12 GLU A C 6
ATOM 7651 O O . GLU A 1 12 ? 2.464 17.424 10.424 1.00 0.00 12 GLU A O 6
ATOM 7663 N N . GLU A 1 13 ? 0.249 17.239 10.071 1.00 0.00 13 GLU A N 6
ATOM 7664 C CA . GLU A 1 13 ? 0.204 15.820 10.404 1.00 0.00 13 GLU A CA 6
ATOM 7665 C C . GLU A 1 13 ? 0.176 14.966 9.140 1.00 0.00 13 GLU A C 6
ATOM 7666 O O . GLU A 1 13 ? -0.663 15.167 8.262 1.00 0.00 13 GLU A O 6
ATOM 7678 N N . GLU A 1 14 ? 1.098 14.014 9.055 1.00 0.00 14 GLU A N 6
ATOM 7679 C CA . GLU A 1 14 ? 1.179 13.129 7.899 1.00 0.00 14 GLU A CA 6
ATOM 7680 C C . GLU A 1 14 ? 1.429 13.925 6.621 1.00 0.00 14 GLU A C 6
ATOM 7681 O O . GLU A 1 14 ? 0.492 14.271 5.901 1.00 0.00 14 GLU A O 6
ATOM 7693 N N . THR A 1 15 ? 2.697 14.215 6.348 1.00 0.00 15 THR A N 6
ATOM 7694 C CA . THR A 1 15 ? 3.069 14.970 5.158 1.00 0.00 15 THR A CA 6
ATOM 7695 C C . THR A 1 15 ? 3.759 14.073 4.136 1.00 0.00 15 THR A C 6
ATOM 7696 O O . THR A 1 15 ? 4.636 14.519 3.396 1.00 0.00 15 THR A O 6
ATOM 7707 N N . TYR A 1 16 ? 3.357 12.807 4.098 1.00 0.00 16 TYR A N 6
ATOM 7708 C CA . TYR A 1 16 ? 3.936 11.848 3.166 1.00 0.00 16 TYR A CA 6
ATOM 7709 C C . TYR A 1 16 ? 3.480 12.135 1.739 1.00 0.00 16 TYR A C 6
ATOM 7710 O O . TYR A 1 16 ? 2.461 11.614 1.286 1.00 0.00 16 TYR A O 6
ATOM 7728 N N . ALA A 1 17 ? 4.242 12.965 1.035 1.00 0.00 17 ALA A N 6
ATOM 7729 C CA . ALA A 1 17 ? 3.916 13.322 -0.341 1.00 0.00 17 ALA A CA 6
ATOM 7730 C C . ALA A 1 17 ? 4.819 12.590 -1.331 1.00 0.00 17 ALA A C 6
ATOM 7731 O O . ALA A 1 17 ? 4.463 12.417 -2.496 1.00 0.00 17 ALA A O 6
ATOM 7738 N N . ASP A 1 18 ? 5.988 12.164 -0.861 1.00 0.00 18 ASP A N 6
ATOM 7739 C CA . ASP A 1 18 ? 6.938 11.453 -1.709 1.00 0.00 18 ASP A CA 6
ATOM 7740 C C . ASP A 1 18 ? 6.776 9.942 -1.565 1.00 0.00 18 ASP A C 6
ATOM 7741 O O . ASP A 1 18 ? 7.760 9.206 -1.501 1.00 0.00 18 ASP A O 6
ATOM 7750 N N . ALA A 1 19 ? 5.528 9.488 -1.514 1.00 0.00 19 ALA A N 6
ATOM 7751 C CA . ALA A 1 19 ? 5.237 8.065 -1.379 1.00 0.00 19 ALA A CA 6
ATOM 7752 C C . ALA A 1 19 ? 4.558 7.523 -2.631 1.00 0.00 19 ALA A C 6
ATOM 7753 O O . ALA A 1 19 ? 3.541 8.055 -3.077 1.00 0.00 19 ALA A O 6
ATOM 7760 N N . CYS A 1 20 ? 5.128 6.463 -3.196 1.00 0.00 20 CYS A N 6
ATOM 7761 C CA . CYS A 1 20 ? 4.577 5.850 -4.398 1.00 0.00 20 CYS A CA 6
ATOM 7762 C C . CYS A 1 20 ? 3.152 5.360 -4.156 1.00 0.00 20 CYS A C 6
ATOM 7763 O O . CYS A 1 20 ? 2.663 5.374 -3.027 1.00 0.00 20 CYS A O 6
ATOM 7771 N N . ASP A 1 21 ? 2.492 4.926 -5.225 1.00 0.00 21 ASP A N 6
ATOM 7772 C CA . ASP A 1 21 ? 1.123 4.431 -5.130 1.00 0.00 21 ASP A CA 6
ATOM 7773 C C . ASP A 1 21 ? 1.074 3.109 -4.371 1.00 0.00 21 ASP A C 6
ATOM 7774 O O . ASP A 1 21 ? 0.088 2.803 -3.700 1.00 0.00 21 ASP A O 6
ATOM 7783 N N . GLU A 1 22 ? 2.144 2.328 -4.482 1.00 0.00 22 GLU A N 6
ATOM 7784 C CA . GLU A 1 22 ? 2.223 1.038 -3.805 1.00 0.00 22 GLU A CA 6
ATOM 7785 C C . GLU A 1 22 ? 2.094 1.208 -2.295 1.00 0.00 22 GLU A C 6
ATOM 7786 O O . GLU A 1 22 ? 1.568 0.335 -1.605 1.00 0.00 22 GLU A O 6
ATOM 7798 N N . PHE A 1 23 ? 2.576 2.338 -1.787 1.00 0.00 23 PHE A N 6
ATOM 7799 C CA . PHE A 1 23 ? 2.513 2.622 -0.359 1.00 0.00 23 PHE A CA 6
ATOM 7800 C C . PHE A 1 23 ? 1.207 3.324 -0.002 1.00 0.00 23 PHE A C 6
ATOM 7801 O O . PHE A 1 23 ? 0.661 3.125 1.083 1.00 0.00 23 PHE A O 6
ATOM 7818 N N . LEU A 1 24 ? 0.714 4.146 -0.921 1.00 0.00 24 LEU A N 6
ATOM 7819 C CA . LEU A 1 24 ? -0.527 4.880 -0.704 1.00 0.00 24 LEU A CA 6
ATOM 7820 C C . LEU A 1 24 ? -1.734 3.953 -0.802 1.00 0.00 24 LEU A C 6
ATOM 7821 O O . LEU A 1 24 ? -1.698 2.941 -1.500 1.00 0.00 24 LEU A O 6
ATOM 7837 N N . ASP A 1 25 ? -2.803 4.308 -0.096 1.00 0.00 25 ASP A N 6
ATOM 7838 C CA . ASP A 1 25 ? -4.024 3.510 -0.102 1.00 0.00 25 ASP A CA 6
ATOM 7839 C C . ASP A 1 25 ? -4.917 3.896 -1.279 1.00 0.00 25 ASP A C 6
ATOM 7840 O O . ASP A 1 25 ? -5.074 5.077 -1.587 1.00 0.00 25 ASP A O 6
ATOM 7849 N N . PRO A 1 26 ? -5.519 2.903 -1.958 1.00 0.00 26 PRO A N 6
ATOM 7850 C CA . PRO A 1 26 ? -6.400 3.156 -3.106 1.00 0.00 26 PRO A CA 6
ATOM 7851 C C . PRO A 1 26 ? -7.653 3.932 -2.716 1.00 0.00 26 PRO A C 6
ATOM 7852 O O . PRO A 1 26 ? -8.243 4.630 -3.541 1.00 0.00 26 PRO A O 6
ATOM 7863 N N . ILE A 1 27 ? -8.057 3.805 -1.456 1.00 0.00 27 ILE A N 6
ATOM 7864 C CA . ILE A 1 27 ? -9.243 4.494 -0.961 1.00 0.00 27 ILE A CA 6
ATOM 7865 C C . ILE A 1 27 ? -8.866 5.652 -0.044 1.00 0.00 27 ILE A C 6
ATOM 7866 O O . ILE A 1 27 ? -9.291 6.788 -0.255 1.00 0.00 27 ILE A O 6
ATOM 7882 N N . MET A 1 28 ? -8.068 5.356 0.978 1.00 0.00 28 MET A N 6
ATOM 7883 C CA . MET A 1 28 ? -7.637 6.372 1.930 1.00 0.00 28 MET A CA 6
ATOM 7884 C C . MET A 1 28 ? -6.692 7.375 1.274 1.00 0.00 28 MET A C 6
ATOM 7885 O O . MET A 1 28 ? -6.620 8.533 1.685 1.00 0.00 28 MET A O 6
ATOM 7899 N N . SER A 1 29 ? -5.970 6.925 0.252 1.00 0.00 29 SER A N 6
ATOM 7900 C CA . SER A 1 29 ? -5.031 7.789 -0.455 1.00 0.00 29 SER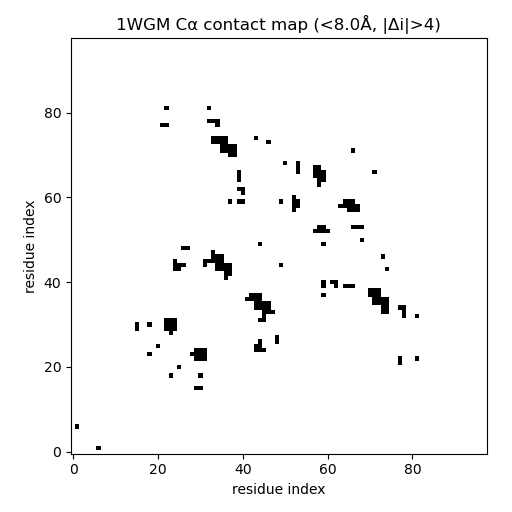 A CA 6
ATOM 7901 C C . SER A 1 29 ? -3.953 8.310 0.488 1.00 0.00 29 SER A C 6
ATOM 7902 O O . SER A 1 29 ? -3.444 9.418 0.315 1.00 0.00 29 SER A O 6
ATOM 7910 N N . THR A 1 30 ? -3.607 7.504 1.487 1.00 0.00 30 THR A N 6
ATOM 7911 C CA . THR A 1 30 ? -2.588 7.885 2.460 1.00 0.00 30 THR A CA 6
ATOM 7912 C C . THR A 1 30 ? -1.592 6.750 2.674 1.00 0.00 30 THR A C 6
ATOM 7913 O O . THR A 1 30 ? -1.742 5.665 2.112 1.00 0.00 30 THR A O 6
ATOM 7924 N N . LEU A 1 31 ? -0.574 7.007 3.489 1.00 0.00 31 LEU A N 6
ATOM 7925 C CA . LEU A 1 31 ? 0.447 6.007 3.778 1.00 0.00 31 LEU A CA 6
ATOM 7926 C C . LEU A 1 31 ? -0.175 4.751 4.380 1.00 0.00 31 LEU A C 6
ATOM 7927 O O . LEU A 1 31 ? -1.070 4.831 5.221 1.00 0.00 31 LEU A O 6
ATOM 7943 N N . MET A 1 32 ? 0.305 3.591 3.943 1.00 0.00 32 MET A N 6
ATOM 7944 C CA . MET A 1 32 ? -0.207 2.318 4.437 1.00 0.00 32 MET A CA 6
ATOM 7945 C C . MET A 1 32 ? 0.772 1.682 5.420 1.00 0.00 32 MET A C 6
ATOM 7946 O O . MET A 1 32 ? 1.986 1.734 5.224 1.00 0.00 32 MET A O 6
ATOM 7960 N N . CYS A 1 33 ? 0.235 1.079 6.476 1.00 0.00 33 CYS A N 6
ATOM 7961 C CA . CYS A 1 33 ? 1.060 0.431 7.488 1.00 0.00 33 CYS A CA 6
ATOM 7962 C C . CYS A 1 33 ? 0.983 -1.087 7.360 1.00 0.00 33 CYS A C 6
ATOM 7963 O O . CYS A 1 33 ? 2.002 -1.759 7.203 1.00 0.00 33 CYS A O 6
ATOM 7971 N N . ASP A 1 34 ? -0.233 -1.620 7.428 1.00 0.00 34 ASP A N 6
ATOM 7972 C CA . ASP A 1 34 ? -0.444 -3.059 7.319 1.00 0.00 34 ASP A CA 6
ATOM 7973 C C . ASP A 1 34 ? -1.297 -3.390 6.095 1.00 0.00 34 ASP A C 6
ATOM 7974 O O . ASP A 1 34 ? -2.483 -3.690 6.217 1.00 0.00 34 ASP A O 6
ATOM 7983 N N . PRO A 1 35 ? -0.697 -3.337 4.893 1.00 0.00 35 PRO A N 6
ATOM 7984 C CA . PRO A 1 35 ? -1.406 -3.631 3.643 1.00 0.00 35 PRO A CA 6
ATOM 7985 C C . PRO A 1 35 ? -1.755 -5.110 3.507 1.00 0.00 35 PRO A C 6
ATOM 7986 O O . PRO A 1 35 ? -0.878 -5.971 3.552 1.00 0.00 35 PRO A O 6
ATOM 7997 N N . VAL A 1 36 ? -3.042 -5.395 3.336 1.00 0.00 36 VAL A N 6
ATOM 7998 C CA . VAL A 1 36 ? -3.508 -6.767 3.189 1.00 0.00 36 VAL A CA 6
ATOM 7999 C C . VAL A 1 36 ? -3.990 -7.033 1.767 1.00 0.00 36 VAL A C 6
ATOM 8000 O O . VAL A 1 36 ? -4.613 -6.175 1.142 1.00 0.00 36 VAL A O 6
ATOM 8013 N N . VAL A 1 37 ? -3.699 -8.227 1.261 1.00 0.00 37 VAL A N 6
ATOM 8014 C CA . VAL A 1 37 ? -4.102 -8.604 -0.088 1.00 0.00 37 VAL A CA 6
ATOM 8015 C C . VAL A 1 37 ? -5.518 -9.168 -0.104 1.00 0.00 37 VAL A C 6
ATOM 8016 O O . VAL A 1 37 ? -5.857 -10.045 0.692 1.00 0.00 37 VAL A O 6
ATOM 8029 N N . LEU A 1 38 ? -6.342 -8.661 -1.015 1.00 0.00 38 LEU A N 6
ATOM 8030 C CA . LEU A 1 38 ? -7.722 -9.115 -1.135 1.00 0.00 38 LEU A CA 6
ATOM 8031 C C . LEU A 1 38 ? -7.836 -10.234 -2.170 1.00 0.00 38 LEU A C 6
ATOM 8032 O O . LEU A 1 38 ? -7.652 -10.001 -3.365 1.00 0.00 38 LEU A O 6
ATOM 8048 N N . PRO A 1 39 ? -8.140 -11.468 -1.730 1.00 0.00 39 PRO A N 6
ATOM 8049 C CA . PRO A 1 39 ? -8.272 -12.617 -2.634 1.00 0.00 39 PRO A CA 6
ATOM 8050 C C . PRO A 1 39 ? -9.485 -12.505 -3.557 1.00 0.00 39 PRO A C 6
ATOM 8051 O O . PRO A 1 39 ? -9.628 -13.284 -4.499 1.00 0.00 39 PRO A O 6
ATOM 8062 N N . SER A 1 40 ? -10.357 -11.540 -3.280 1.00 0.00 40 SER A N 6
ATOM 8063 C CA . SER A 1 40 ? -11.555 -11.342 -4.089 1.00 0.00 40 SER A CA 6
ATOM 8064 C C . SER A 1 40 ? -11.326 -10.280 -5.163 1.00 0.00 40 SER A C 6
ATOM 8065 O O . SER A 1 40 ? -11.498 -10.543 -6.354 1.00 0.00 40 SER A O 6
ATOM 8073 N N . SER A 1 41 ? -10.945 -9.082 -4.735 1.00 0.00 41 SER A N 6
ATOM 8074 C CA . SER A 1 41 ? -10.702 -7.980 -5.661 1.00 0.00 41 SER A CA 6
ATOM 8075 C C . SER A 1 41 ? -9.257 -7.972 -6.157 1.00 0.00 41 SER A C 6
ATOM 8076 O O . SER A 1 41 ? -8.936 -7.304 -7.139 1.00 0.00 41 SER A O 6
ATOM 8084 N N . ARG A 1 42 ? -8.387 -8.712 -5.474 1.00 0.00 42 ARG A N 6
ATOM 8085 C CA . ARG A 1 42 ? -6.979 -8.778 -5.852 1.00 0.00 42 ARG A CA 6
ATOM 8086 C C . ARG A 1 42 ? -6.327 -7.402 -5.758 1.00 0.00 42 ARG A C 6
ATOM 8087 O O . ARG A 1 42 ? -5.397 -7.092 -6.503 1.00 0.00 42 ARG A O 6
ATOM 8108 N N . VAL A 1 43 ? -6.822 -6.581 -4.837 1.00 0.00 43 VAL A N 6
ATOM 8109 C CA . VAL A 1 43 ? -6.288 -5.238 -4.644 1.00 0.00 43 VAL A CA 6
ATOM 8110 C C . VAL A 1 43 ? -5.668 -5.089 -3.259 1.00 0.00 43 VAL A C 6
ATOM 8111 O O . VAL A 1 43 ? -6.239 -5.529 -2.262 1.00 0.00 43 VAL A O 6
ATOM 8124 N N . THR A 1 44 ? -4.496 -4.466 -3.205 1.00 0.00 44 THR A N 6
ATOM 8125 C CA . THR A 1 44 ? -3.797 -4.260 -1.941 1.00 0.00 44 THR A CA 6
ATOM 8126 C C . THR A 1 44 ? -4.360 -3.054 -1.197 1.00 0.00 44 THR A C 6
ATOM 8127 O O . THR A 1 44 ? -4.309 -1.927 -1.692 1.00 0.00 44 THR A O 6
ATOM 8138 N N . VAL A 1 45 ? -4.895 -3.297 -0.005 1.00 0.00 45 VAL A N 6
ATOM 8139 C CA . VAL A 1 45 ? -5.466 -2.232 0.809 1.00 0.00 45 VAL A CA 6
ATOM 8140 C C . VAL A 1 45 ? -5.056 -2.378 2.270 1.00 0.00 45 VAL A C 6
ATOM 8141 O O . VAL A 1 45 ? -4.732 -3.474 2.727 1.00 0.00 45 VAL A O 6
ATOM 8154 N N . ASP A 1 46 ? -5.068 -1.267 2.998 1.00 0.00 46 ASP A N 6
ATOM 8155 C CA . ASP A 1 46 ? -4.696 -1.272 4.408 1.00 0.00 46 ASP A CA 6
ATOM 8156 C C . ASP A 1 46 ? -5.604 -2.200 5.208 1.00 0.00 46 ASP A C 6
ATOM 8157 O O . ASP A 1 46 ? -6.783 -2.356 4.892 1.00 0.00 46 ASP A O 6
ATOM 8166 N N . ARG A 1 47 ? -5.047 -2.814 6.248 1.00 0.00 47 ARG A N 6
ATOM 8167 C CA . ARG A 1 47 ? -5.805 -3.726 7.096 1.00 0.00 47 ARG A CA 6
ATOM 8168 C C . ARG A 1 47 ? -7.012 -3.023 7.710 1.00 0.00 47 ARG A C 6
ATOM 8169 O O . ARG A 1 47 ? -8.047 -3.643 7.955 1.00 0.00 47 ARG A O 6
ATOM 8190 N N . SER A 1 48 ? -6.872 -1.724 7.955 1.00 0.00 48 SER A N 6
ATOM 8191 C CA . SER A 1 48 ? -7.950 -0.935 8.539 1.00 0.00 48 SER A CA 6
ATOM 8192 C C . SER A 1 48 ? -8.899 -0.429 7.460 1.00 0.00 48 SER A C 6
ATOM 8193 O O . SER A 1 48 ? -10.106 -0.323 7.681 1.00 0.00 48 SER A O 6
ATOM 8201 N N . THR A 1 49 ? -8.348 -0.119 6.291 1.00 0.00 49 THR A N 6
ATOM 8202 C CA . THR A 1 49 ? -9.148 0.375 5.175 1.00 0.00 49 THR A CA 6
ATOM 8203 C C . THR A 1 49 ? -10.196 -0.653 4.763 1.00 0.00 49 THR A C 6
ATOM 8204 O O . THR A 1 49 ? -11.305 -0.298 4.364 1.00 0.00 49 THR A O 6
ATOM 8215 N N . ILE A 1 50 ? -9.838 -1.928 4.867 1.00 0.00 50 ILE A N 6
ATOM 8216 C CA . ILE A 1 50 ? -10.748 -3.008 4.507 1.00 0.00 50 ILE A CA 6
ATOM 8217 C C . ILE A 1 50 ? -11.681 -3.346 5.665 1.00 0.00 50 ILE A C 6
ATOM 8218 O O . ILE A 1 50 ? -12.858 -3.643 5.462 1.00 0.00 50 ILE A O 6
ATOM 8234 N N . ALA A 1 51 ? -11.146 -3.298 6.882 1.00 0.00 51 ALA A N 6
ATOM 8235 C CA . ALA A 1 51 ? -11.929 -3.597 8.074 1.00 0.00 51 ALA A CA 6
ATOM 8236 C C . ALA A 1 51 ? -13.139 -2.675 8.182 1.00 0.00 51 ALA A C 6
ATOM 8237 O O . ALA A 1 51 ? -14.231 -3.107 8.551 1.00 0.00 51 ALA A O 6
ATOM 8244 N N . ARG A 1 52 ? -12.937 -1.402 7.859 1.00 0.00 52 ARG A N 6
ATOM 8245 C CA . ARG A 1 52 ? -14.011 -0.418 7.918 1.00 0.00 52 ARG A CA 6
ATOM 8246 C C . ARG A 1 52 ? -15.150 -0.801 6.978 1.00 0.00 52 ARG A C 6
ATOM 8247 O O . ARG A 1 52 ? -16.320 -0.559 7.272 1.00 0.00 52 ARG A O 6
ATOM 8268 N N . HIS A 1 53 ? -14.798 -1.402 5.847 1.00 0.00 53 HIS A N 6
ATOM 8269 C CA . HIS A 1 53 ? -15.788 -1.822 4.862 1.00 0.00 53 HIS A CA 6
ATOM 8270 C C . HIS A 1 53 ? -16.421 -3.155 5.255 1.00 0.00 53 HIS A C 6
ATOM 8271 O O . HIS A 1 53 ? -17.535 -3.469 4.839 1.00 0.00 53 HIS A O 6
ATOM 8285 N N . LEU A 1 54 ? -15.703 -3.933 6.060 1.00 0.00 54 LEU A N 6
ATOM 8286 C CA . LEU A 1 54 ? -16.197 -5.231 6.508 1.00 0.00 54 LEU A CA 6
ATOM 8287 C C . LEU A 1 54 ? -16.839 -5.126 7.888 1.00 0.00 54 LEU A C 6
ATOM 8288 O O . LEU A 1 54 ? -16.824 -6.082 8.663 1.00 0.00 54 LEU A O 6
ATOM 8304 N N . LEU A 1 55 ? -17.403 -3.960 8.189 1.00 0.00 55 LEU A N 6
ATOM 8305 C CA . LEU A 1 55 ? -18.050 -3.734 9.475 1.00 0.00 55 LEU A CA 6
ATOM 8306 C C . LEU A 1 55 ? -19.491 -4.233 9.453 1.00 0.00 55 LEU A C 6
ATOM 8307 O O . LEU A 1 55 ? -19.916 -4.975 10.339 1.00 0.00 55 LEU A O 6
ATOM 8323 N N . SER A 1 56 ? -20.238 -3.821 8.435 1.00 0.00 56 SER A N 6
ATOM 8324 C CA . SER A 1 56 ? -21.633 -4.226 8.294 1.00 0.00 56 SER A CA 6
ATOM 8325 C C . SER A 1 56 ? -21.811 -5.150 7.094 1.00 0.00 56 SER A C 6
ATOM 8326 O O . SER A 1 56 ? -22.632 -6.067 7.121 1.00 0.00 56 SER A O 6
ATOM 8334 N N . ASP A 1 57 ? -21.037 -4.903 6.043 1.00 0.00 57 ASP A N 6
ATOM 8335 C CA . ASP A 1 57 ? -21.108 -5.713 4.832 1.00 0.00 57 ASP A CA 6
ATOM 8336 C C . ASP A 1 57 ? -19.782 -6.422 4.574 1.00 0.00 57 ASP A C 6
ATOM 8337 O O . ASP A 1 57 ? -18.794 -5.795 4.195 1.00 0.00 57 ASP A O 6
ATOM 8346 N N . GLN A 1 58 ? -19.770 -7.735 4.784 1.00 0.00 58 GLN A N 6
ATOM 8347 C CA . GLN A 1 58 ? -18.566 -8.531 4.575 1.00 0.00 58 GLN A CA 6
ATOM 8348 C C . GLN A 1 58 ? -18.315 -8.762 3.087 1.00 0.00 58 GLN A C 6
ATOM 8349 O O . GLN A 1 58 ? -18.629 -9.824 2.553 1.00 0.00 58 GLN A O 6
ATOM 8363 N N . THR A 1 59 ? -17.747 -7.759 2.426 1.00 0.00 59 THR A N 6
ATOM 8364 C CA . THR A 1 59 ? -17.453 -7.852 1.000 1.00 0.00 59 THR A CA 6
ATOM 8365 C C . THR A 1 59 ? -16.365 -6.861 0.602 1.00 0.00 59 THR A C 6
ATOM 8366 O O . THR A 1 59 ? -15.950 -6.024 1.404 1.00 0.00 59 THR A O 6
ATOM 8377 N N . ASP A 1 60 ? -15.906 -6.961 -0.642 1.00 0.00 60 ASP A N 6
ATOM 8378 C CA . ASP A 1 60 ? -14.866 -6.072 -1.146 1.00 0.00 60 ASP A CA 6
ATOM 8379 C C . ASP A 1 60 ? -15.475 -4.789 -1.710 1.00 0.00 60 ASP A C 6
ATOM 8380 O O . ASP A 1 60 ? -16.537 -4.820 -2.332 1.00 0.00 60 ASP A O 6
ATOM 8389 N N . PRO A 1 61 ? -14.811 -3.639 -1.499 1.00 0.00 61 PRO A N 6
ATOM 8390 C CA . PRO A 1 61 ? -15.298 -2.347 -1.989 1.00 0.00 61 PRO A CA 6
ATOM 8391 C C . PRO A 1 61 ? -15.059 -2.154 -3.485 1.00 0.00 61 PRO A C 6
ATOM 8392 O O . PRO A 1 61 ? -15.485 -1.154 -4.063 1.00 0.00 61 PRO A O 6
ATOM 8403 N N . PHE A 1 62 ? -14.374 -3.110 -4.109 1.00 0.00 62 PHE A N 6
ATOM 8404 C CA . PHE A 1 62 ? -14.082 -3.029 -5.536 1.00 0.00 62 PHE A CA 6
ATOM 8405 C C . PHE A 1 62 ? -14.787 -4.141 -6.307 1.00 0.00 62 PHE A C 6
ATOM 8406 O O . PHE A 1 62 ? -15.364 -3.904 -7.369 1.00 0.00 62 PHE A O 6
ATOM 8423 N N . ASN A 1 63 ? -14.733 -5.356 -5.771 1.00 0.00 63 ASN A N 6
ATOM 8424 C CA . ASN A 1 63 ? -15.362 -6.505 -6.415 1.00 0.00 63 ASN A CA 6
ATOM 8425 C C . ASN A 1 63 ? -16.762 -6.751 -5.861 1.00 0.00 63 ASN A C 6
ATOM 8426 O O . ASN A 1 63 ? -17.626 -7.292 -6.553 1.00 0.00 63 ASN A O 6
ATOM 8437 N N . ARG A 1 64 ? -16.982 -6.357 -4.610 1.00 0.00 64 ARG A N 6
ATOM 8438 C CA . ARG A 1 64 ? -18.280 -6.542 -3.968 1.00 0.00 64 ARG A CA 6
ATOM 8439 C C . ARG A 1 64 ? -18.599 -8.025 -3.806 1.00 0.00 64 ARG A C 6
ATOM 8440 O O . ARG A 1 64 ? -19.761 -8.428 -3.836 1.00 0.00 64 ARG A O 6
ATOM 8461 N N . SER A 1 65 ? -17.557 -8.831 -3.633 1.00 0.00 65 SER A N 6
ATOM 8462 C CA . SER A 1 65 ? -17.722 -10.271 -3.464 1.00 0.00 65 SER A CA 6
ATOM 8463 C C . SER A 1 65 ? -17.551 -10.667 -1.999 1.00 0.00 65 SER A C 6
ATOM 8464 O O . SER A 1 65 ? -17.066 -9.878 -1.188 1.00 0.00 65 SER A O 6
ATOM 8472 N N . PRO A 1 66 ? -17.947 -11.900 -1.639 1.00 0.00 66 PRO A N 6
ATOM 8473 C CA . PRO A 1 66 ? -17.833 -12.396 -0.262 1.00 0.00 66 PRO A CA 6
ATOM 8474 C C . PRO A 1 66 ? -16.391 -12.398 0.233 1.00 0.00 66 PRO A C 6
ATOM 8475 O O . PRO A 1 66 ? -15.579 -13.222 -0.188 1.00 0.00 66 PRO A O 6
ATOM 8486 N N . LEU A 1 67 ? -16.080 -11.469 1.131 1.00 0.00 67 LEU A N 6
ATOM 8487 C CA . LEU A 1 67 ? -14.734 -11.360 1.685 1.00 0.00 67 LEU A CA 6
ATOM 8488 C C . LEU A 1 67 ? -14.781 -11.210 3.203 1.00 0.00 67 LEU A C 6
ATOM 8489 O O . LEU A 1 67 ? -15.686 -10.576 3.746 1.00 0.00 67 LEU A O 6
ATOM 8505 N N . THR A 1 68 ? -13.800 -11.796 3.880 1.00 0.00 68 THR A N 6
ATOM 8506 C CA . THR A 1 68 ? -13.727 -11.727 5.335 1.00 0.00 68 THR A CA 6
ATOM 8507 C C . THR A 1 68 ? -12.304 -11.423 5.794 1.00 0.00 68 THR A C 6
ATOM 8508 O O . THR A 1 68 ? -11.355 -11.532 5.017 1.00 0.00 68 THR A O 6
ATOM 8519 N N . MET A 1 69 ? -12.163 -11.040 7.058 1.00 0.00 69 MET A N 6
ATOM 8520 C CA . MET A 1 69 ? -10.854 -10.720 7.618 1.00 0.00 69 MET A CA 6
ATOM 8521 C C . MET A 1 69 ? -9.916 -11.922 7.540 1.00 0.00 69 MET A C 6
ATOM 8522 O O . MET A 1 69 ? -8.698 -11.766 7.465 1.00 0.00 69 MET A O 6
ATOM 8536 N N . ASP A 1 70 ? -10.492 -13.121 7.560 1.00 0.00 70 ASP A N 6
ATOM 8537 C CA . ASP A 1 70 ? -9.706 -14.347 7.493 1.00 0.00 70 ASP A CA 6
ATOM 8538 C C . ASP A 1 70 ? -9.192 -14.586 6.076 1.00 0.00 70 ASP A C 6
ATOM 8539 O O . ASP A 1 70 ? -8.089 -15.098 5.883 1.00 0.00 70 ASP A O 6
ATOM 8548 N N . GLN A 1 71 ? -9.999 -14.213 5.088 1.00 0.00 71 GLN A N 6
ATOM 8549 C CA . GLN A 1 71 ? -9.628 -14.388 3.689 1.00 0.00 71 GLN A CA 6
ATOM 8550 C C . GLN A 1 71 ? -8.428 -13.518 3.331 1.00 0.00 71 GLN A C 6
ATOM 8551 O O . GLN A 1 71 ? -7.453 -13.996 2.751 1.00 0.00 71 GLN A O 6
ATOM 8565 N N . ILE A 1 72 ? -8.506 -12.238 3.680 1.00 0.00 72 ILE A N 6
ATOM 8566 C CA . ILE A 1 72 ? -7.427 -11.300 3.396 1.00 0.00 72 ILE A CA 6
ATOM 8567 C C . ILE A 1 72 ? -6.188 -11.620 4.225 1.00 0.00 72 ILE A C 6
ATOM 8568 O O . ILE A 1 72 ? -6.290 -11.999 5.392 1.00 0.00 72 ILE A O 6
ATOM 8584 N N . ARG A 1 73 ? -5.017 -11.466 3.613 1.00 0.00 73 ARG A N 6
ATOM 8585 C CA . ARG A 1 73 ? -3.757 -11.739 4.295 1.00 0.00 73 ARG A CA 6
ATOM 8586 C C . ARG A 1 73 ? -2.817 -10.539 4.202 1.00 0.00 73 ARG A C 6
ATOM 8587 O O . ARG A 1 73 ? -2.919 -9.730 3.279 1.00 0.00 73 ARG A O 6
ATOM 8608 N N . PRO A 1 74 ? -1.882 -10.409 5.160 1.00 0.00 74 PRO A N 6
ATOM 8609 C CA . PRO A 1 74 ? -0.921 -9.303 5.180 1.00 0.00 74 PRO A CA 6
ATOM 8610 C C . PRO A 1 74 ? 0.113 -9.414 4.064 1.00 0.00 74 PRO A C 6
ATOM 8611 O O . PRO A 1 74 ? 0.768 -10.446 3.911 1.00 0.00 74 PRO A O 6
ATOM 8622 N N . ASN A 1 75 ? 0.255 -8.346 3.287 1.00 0.00 75 ASN A N 6
ATOM 8623 C CA . ASN A 1 75 ? 1.209 -8.324 2.184 1.00 0.00 75 ASN A CA 6
ATOM 8624 C C . ASN A 1 75 ? 2.629 -8.110 2.698 1.00 0.00 75 ASN A C 6
ATOM 8625 O O . ASN A 1 75 ? 3.098 -6.976 2.801 1.00 0.00 75 ASN A O 6
ATOM 8636 N N . THR A 1 76 ? 3.308 -9.206 3.018 1.00 0.00 76 THR A N 6
ATOM 8637 C CA . THR A 1 76 ? 4.675 -9.139 3.522 1.00 0.00 76 THR A CA 6
ATOM 8638 C C . THR A 1 76 ? 5.602 -8.489 2.499 1.00 0.00 76 THR A C 6
ATOM 8639 O O . THR A 1 76 ? 6.534 -7.770 2.860 1.00 0.00 76 THR A O 6
ATOM 8650 N N . GLU A 1 77 ? 5.341 -8.746 1.222 1.00 0.00 77 GLU A N 6
ATOM 8651 C CA . GLU A 1 77 ? 6.154 -8.186 0.148 1.00 0.00 77 GLU A CA 6
ATOM 8652 C C . GLU A 1 77 ? 6.066 -6.663 0.138 1.00 0.00 77 GLU A C 6
ATOM 8653 O O . GLU A 1 77 ? 7.020 -5.980 -0.235 1.00 0.00 77 GLU A O 6
ATOM 8665 N N . LEU A 1 78 ? 4.917 -6.138 0.549 1.00 0.00 78 LEU A N 6
ATOM 8666 C CA . LEU A 1 78 ? 4.706 -4.695 0.586 1.00 0.00 78 LEU A CA 6
ATOM 8667 C C . LEU A 1 78 ? 5.123 -4.119 1.936 1.00 0.00 78 LEU A C 6
ATOM 8668 O O . LEU A 1 78 ? 5.722 -3.045 2.004 1.00 0.00 78 LEU A O 6
ATOM 8684 N N . LYS A 1 79 ? 4.804 -4.839 3.007 1.00 0.00 79 LYS A N 6
ATOM 8685 C CA . LYS A 1 79 ? 5.145 -4.398 4.355 1.00 0.00 79 LYS A CA 6
ATOM 8686 C C . LYS A 1 79 ? 6.649 -4.185 4.496 1.00 0.00 79 LYS A C 6
ATOM 8687 O O . LYS A 1 79 ? 7.097 -3.335 5.265 1.00 0.00 79 LYS A O 6
ATOM 8706 N N . GLU A 1 80 ? 7.425 -4.962 3.747 1.00 0.00 80 GLU A N 6
ATOM 8707 C CA . GLU A 1 80 ? 8.878 -4.858 3.788 1.00 0.00 80 GLU A CA 6
ATOM 8708 C C . GLU A 1 80 ? 9.354 -3.603 3.062 1.00 0.00 80 GLU A C 6
ATOM 8709 O O . GLU A 1 80 ? 10.371 -3.013 3.424 1.00 0.00 80 GLU A O 6
ATOM 8721 N N . LYS A 1 81 ? 8.611 -3.203 2.035 1.00 0.00 81 LYS A N 6
ATOM 8722 C CA . LYS A 1 81 ? 8.957 -2.019 1.257 1.00 0.00 81 LYS A CA 6
ATOM 8723 C C . LYS A 1 81 ? 8.682 -0.746 2.051 1.00 0.00 81 LYS A C 6
ATOM 8724 O O . LYS A 1 81 ? 9.374 0.259 1.890 1.00 0.00 81 LYS A O 6
ATOM 8743 N N . ILE A 1 82 ? 7.667 -0.796 2.908 1.00 0.00 82 ILE A N 6
ATOM 8744 C CA . ILE A 1 82 ? 7.302 0.352 3.727 1.00 0.00 82 ILE A CA 6
ATOM 8745 C C . ILE A 1 82 ? 8.345 0.606 4.811 1.00 0.00 82 ILE A C 6
ATOM 8746 O O . ILE A 1 82 ? 8.690 1.752 5.099 1.00 0.00 82 ILE A O 6
ATOM 8762 N N . GLN A 1 83 ? 8.842 -0.471 5.408 1.00 0.00 83 GLN A N 6
ATOM 8763 C CA . GLN A 1 83 ? 9.847 -0.366 6.460 1.00 0.00 83 GLN A CA 6
ATOM 8764 C C . GLN A 1 83 ? 11.198 0.047 5.884 1.00 0.00 83 GLN A C 6
ATOM 8765 O O . GLN A 1 83 ? 11.986 0.723 6.546 1.00 0.00 83 GLN A O 6
ATOM 8779 N N . ARG A 1 84 ? 11.459 -0.365 4.648 1.00 0.00 84 ARG A N 6
ATOM 8780 C CA . ARG A 1 84 ? 12.714 -0.038 3.982 1.00 0.00 84 ARG A CA 6
ATOM 8781 C C . ARG A 1 84 ? 12.737 1.425 3.549 1.00 0.00 84 ARG A C 6
ATOM 8782 O O . ARG A 1 84 ? 13.788 2.065 3.549 1.00 0.00 84 ARG A O 6
ATOM 8803 N N . TRP A 1 85 ? 11.572 1.946 3.182 1.00 0.00 85 TRP A N 6
ATOM 8804 C CA . TRP A 1 85 ? 11.460 3.333 2.747 1.00 0.00 85 TRP A CA 6
ATOM 8805 C C . TRP A 1 85 ? 11.532 4.285 3.937 1.00 0.00 85 TRP A C 6
ATOM 8806 O O . TRP A 1 85 ? 12.155 5.343 3.861 1.00 0.00 85 TRP A O 6
ATOM 8827 N N . LEU A 1 86 ? 10.888 3.901 5.034 1.00 0.00 86 LEU A N 6
ATOM 8828 C CA . LEU A 1 86 ? 10.877 4.721 6.240 1.00 0.00 86 LEU A CA 6
ATOM 8829 C C . LEU A 1 86 ? 12.294 4.950 6.758 1.00 0.00 86 LEU A C 6
ATOM 8830 O O . LEU A 1 86 ? 12.585 5.981 7.364 1.00 0.00 86 LEU A O 6
ATOM 8846 N N . ALA A 1 87 ? 13.173 3.982 6.516 1.00 0.00 87 ALA A N 6
ATOM 8847 C CA . ALA A 1 87 ? 14.559 4.081 6.959 1.00 0.00 87 ALA A CA 6
ATOM 8848 C C . ALA A 1 87 ? 15.394 4.890 5.971 1.00 0.00 87 ALA A C 6
ATOM 8849 O O . ALA A 1 87 ? 16.259 5.670 6.368 1.00 0.00 87 ALA A O 6
ATOM 8856 N N . GLU A 1 88 ? 15.131 4.696 4.683 1.00 0.00 88 GLU A N 6
ATOM 8857 C CA . GLU A 1 88 ? 15.860 5.406 3.639 1.00 0.00 88 GLU A CA 6
ATOM 8858 C C . GLU A 1 88 ? 15.488 6.886 3.623 1.00 0.00 88 GLU A C 6
ATOM 8859 O O . GLU A 1 88 ? 16.350 7.750 3.471 1.00 0.00 88 GLU A O 6
ATOM 8871 N N . ARG A 1 89 ? 14.199 7.169 3.782 1.00 0.00 89 ARG A N 6
ATOM 8872 C CA . ARG A 1 89 ? 13.716 8.545 3.787 1.00 0.00 89 ARG A CA 6
ATOM 8873 C C . ARG A 1 89 ? 14.326 9.333 4.944 1.00 0.00 89 ARG A C 6
ATOM 8874 O O . ARG A 1 89 ? 14.435 10.558 4.882 1.00 0.00 89 ARG A O 6
ATOM 8895 N N . LYS A 1 90 ? 14.720 8.624 5.997 1.00 0.00 90 LYS A N 6
ATOM 8896 C CA . LYS A 1 90 ? 15.319 9.259 7.166 1.00 0.00 90 LYS A CA 6
ATOM 8897 C C . LYS A 1 90 ? 16.740 9.726 6.864 1.00 0.00 90 LYS A C 6
ATOM 8898 O O . LYS A 1 90 ? 17.705 9.240 7.456 1.00 0.00 90 LYS A O 6
ATOM 8917 N N . GLN A 1 91 ? 16.863 10.674 5.941 1.00 0.00 91 GLN A N 6
ATOM 8918 C CA . GLN A 1 91 ? 18.165 11.207 5.559 1.00 0.00 91 GLN A CA 6
ATOM 8919 C C . GLN A 1 91 ? 18.291 12.671 5.968 1.00 0.00 91 GLN A C 6
ATOM 8920 O O . GLN A 1 91 ? 17.319 13.425 5.921 1.00 0.00 91 GLN A O 6
ATOM 8934 N N . GLN A 1 92 ? 19.495 13.067 6.370 1.00 0.00 92 GLN A N 6
ATOM 8935 C CA . GLN A 1 92 ? 19.747 14.441 6.786 1.00 0.00 92 GLN A CA 6
ATOM 8936 C C . GLN A 1 92 ? 21.081 14.942 6.244 1.00 0.00 92 GLN A C 6
ATOM 8937 O O . GLN A 1 92 ? 22.096 14.910 6.938 1.00 0.00 92 GLN A O 6
ATOM 8951 N N . SER A 1 93 ? 21.071 15.404 4.997 1.00 0.00 93 SER A N 6
ATOM 8952 C CA . SER A 1 93 ? 22.279 15.914 4.361 1.00 0.00 93 SER A CA 6
ATOM 8953 C C . SER A 1 93 ? 22.326 17.436 4.429 1.00 0.00 93 SER A C 6
ATOM 8954 O O . SER A 1 93 ? 21.289 18.099 4.443 1.00 0.00 93 SER A O 6
ATOM 8962 N N . GLY A 1 94 ? 23.535 17.985 4.472 1.00 0.00 94 GLY A N 6
ATOM 8963 C CA . GLY A 1 94 ? 23.693 19.427 4.538 1.00 0.00 94 GLY A CA 6
ATOM 8964 C C . GLY A 1 94 ? 24.702 19.947 3.532 1.00 0.00 94 GLY A C 6
ATOM 8965 O O . GLY A 1 94 ? 25.736 20.494 3.914 1.00 0.00 94 GLY A O 6
ATOM 8969 N N . PRO A 1 95 ? 24.426 19.792 2.225 1.00 0.00 95 PRO A N 6
ATOM 8970 C CA . PRO A 1 95 ? 25.328 20.257 1.167 1.00 0.00 95 PRO A CA 6
ATOM 8971 C C . PRO A 1 95 ? 25.702 21.727 1.330 1.00 0.00 95 PRO A C 6
ATOM 8972 O O . PRO A 1 95 ? 24.874 22.615 1.126 1.00 0.00 95 PRO A O 6
ATOM 8983 N N . SER A 1 96 ? 26.954 21.977 1.698 1.00 0.00 96 SER A N 6
ATOM 8984 C CA . SER A 1 96 ? 27.437 23.340 1.887 1.00 0.00 96 SER A CA 6
ATOM 8985 C C . SER A 1 96 ? 27.523 24.074 0.553 1.00 0.00 96 SER A C 6
ATOM 8986 O O . SER A 1 96 ? 26.898 25.118 0.368 1.00 0.00 96 SER A O 6
ATOM 8994 N N . SER A 1 97 ? 28.300 23.521 -0.372 1.00 0.00 97 SER A N 6
ATOM 8995 C CA . SER A 1 97 ? 28.466 24.123 -1.689 1.00 0.00 97 SER A CA 6
ATOM 8996 C C . SER A 1 97 ? 27.199 23.963 -2.524 1.00 0.00 97 SER A C 6
ATOM 8997 O O . SER A 1 97 ? 26.761 24.900 -3.190 1.00 0.00 97 SER A O 6
ATOM 9005 N N . GLY A 1 98 ? 26.615 22.770 -2.480 1.00 0.00 98 GLY A N 6
ATOM 9006 C CA . GLY A 1 98 ? 25.404 22.509 -3.235 1.00 0.00 98 GLY A CA 6
ATOM 9007 C C . GLY A 1 98 ? 24.199 23.231 -2.665 1.00 0.00 98 GLY A C 6
ATOM 9008 O O . GLY A 1 98 ? 23.911 24.358 -3.122 1.00 0.00 98 GLY A O 6
ATOM 9013 N N . GLY A 1 1 ? 8.730 39.477 25.543 1.00 0.00 1 GLY A N 7
ATOM 9014 C CA . GLY A 1 1 ? 8.752 38.906 24.167 1.00 0.00 1 GLY A CA 7
ATOM 9015 C C . GLY A 1 1 ? 8.426 37.425 24.149 1.00 0.00 1 GLY A C 7
ATOM 9016 O O . GLY A 1 1 ? 8.910 36.666 24.989 1.00 0.00 1 GLY A O 7
ATOM 9022 N N . SER A 1 2 ? 7.605 37.014 23.190 1.00 0.00 2 SER A N 7
ATOM 9023 C CA . SER A 1 2 ? 7.215 35.614 23.065 1.00 0.00 2 SER A CA 7
ATOM 9024 C C . SER A 1 2 ? 7.944 34.947 21.903 1.00 0.00 2 SER A C 7
ATOM 9025 O O . SER A 1 2 ? 8.755 35.576 21.223 1.00 0.00 2 SER A O 7
ATOM 9033 N N . SER A 1 3 ? 7.652 33.670 21.682 1.00 0.00 3 SER A N 7
ATOM 9034 C CA . SER A 1 3 ? 8.280 32.917 20.603 1.00 0.00 3 SER A CA 7
ATOM 9035 C C . SER A 1 3 ? 9.793 32.860 20.788 1.00 0.00 3 SER A C 7
ATOM 9036 O O . SER A 1 3 ? 10.349 33.544 21.648 1.00 0.00 3 SER A O 7
ATOM 9044 N N . GLY A 1 4 ? 10.454 32.041 19.976 1.00 0.00 4 GLY A N 7
ATOM 9045 C CA . GLY A 1 4 ? 11.896 31.911 20.067 1.00 0.00 4 GLY A CA 7
ATOM 9046 C C . GLY A 1 4 ? 12.482 31.133 18.905 1.00 0.00 4 GLY A C 7
ATOM 9047 O O . GLY A 1 4 ? 13.146 31.703 18.040 1.00 0.00 4 GLY A O 7
ATOM 9051 N N . SER A 1 5 ? 12.237 29.827 18.887 1.00 0.00 5 SER A N 7
ATOM 9052 C CA . SER A 1 5 ? 12.747 28.969 17.824 1.00 0.00 5 SER A CA 7
ATOM 9053 C C . SER A 1 5 ? 12.161 27.564 17.932 1.00 0.00 5 SER A C 7
ATOM 9054 O O . SER A 1 5 ? 11.386 27.135 17.078 1.00 0.00 5 SER A O 7
ATOM 9062 N N . SER A 1 6 ? 12.540 26.851 18.988 1.00 0.00 6 SER A N 7
ATOM 9063 C CA . SER A 1 6 ? 12.052 25.494 19.209 1.00 0.00 6 SER A CA 7
ATOM 9064 C C . SER A 1 6 ? 11.441 25.354 20.598 1.00 0.00 6 SER A C 7
ATOM 9065 O O . SER A 1 6 ? 12.087 25.651 21.604 1.00 0.00 6 SER A O 7
ATOM 9073 N N . GLY A 1 7 ? 10.193 24.901 20.648 1.00 0.00 7 GLY A N 7
ATOM 9074 C CA . GLY A 1 7 ? 9.515 24.731 21.920 1.00 0.00 7 GLY A CA 7
ATOM 9075 C C . GLY A 1 7 ? 8.407 25.745 22.127 1.00 0.00 7 GLY A C 7
ATOM 9076 O O . GLY A 1 7 ? 8.394 26.464 23.125 1.00 0.00 7 GLY A O 7
ATOM 9080 N N . LEU A 1 8 ? 7.476 25.802 21.181 1.00 0.00 8 LEU A N 7
ATOM 9081 C CA . LEU A 1 8 ? 6.360 26.736 21.263 1.00 0.00 8 LEU A CA 7
ATOM 9082 C C . LEU A 1 8 ? 5.192 26.268 20.400 1.00 0.00 8 LEU A C 7
ATOM 9083 O O . LEU A 1 8 ? 4.040 26.288 20.834 1.00 0.00 8 LEU A O 7
ATOM 9099 N N . GLN A 1 9 ? 5.497 25.846 19.177 1.00 0.00 9 GLN A N 7
ATOM 9100 C CA . GLN A 1 9 ? 4.473 25.373 18.254 1.00 0.00 9 GLN A CA 7
ATOM 9101 C C . GLN A 1 9 ? 4.457 23.849 18.194 1.00 0.00 9 GLN A C 7
ATOM 9102 O O . GLN A 1 9 ? 5.506 23.206 18.202 1.00 0.00 9 GLN A O 7
ATOM 9116 N N . GLN A 1 10 ? 3.258 23.278 18.129 1.00 0.00 10 GLN A N 7
ATOM 9117 C CA . GLN A 1 10 ? 3.104 21.829 18.065 1.00 0.00 10 GLN A CA 7
ATOM 9118 C C . GLN A 1 10 ? 2.094 21.437 16.990 1.00 0.00 10 GLN A C 7
ATOM 9119 O O . GLN A 1 10 ? 1.007 20.945 17.294 1.00 0.00 10 GLN A O 7
ATOM 9133 N N . GLN A 1 11 ? 2.460 21.661 15.732 1.00 0.00 11 GLN A N 7
ATOM 9134 C CA . GLN A 1 11 ? 1.586 21.332 14.612 1.00 0.00 11 GLN A CA 7
ATOM 9135 C C . GLN A 1 11 ? 2.380 20.710 13.467 1.00 0.00 11 GLN A C 7
ATOM 9136 O O . GLN A 1 11 ? 3.212 21.369 12.846 1.00 0.00 11 GLN A O 7
ATOM 9150 N N . GLU A 1 12 ? 2.115 19.435 13.195 1.00 0.00 12 GLU A N 7
ATOM 9151 C CA . GLU A 1 12 ? 2.804 18.725 12.125 1.00 0.00 12 GLU A CA 7
ATOM 9152 C C . GLU A 1 12 ? 1.980 17.534 11.645 1.00 0.00 12 GLU A C 7
ATOM 9153 O O . GLU A 1 12 ? 2.109 16.426 12.166 1.00 0.00 12 GLU A O 7
ATOM 9165 N N . GLU A 1 13 ? 1.133 17.770 10.648 1.00 0.00 13 GLU A N 7
ATOM 9166 C CA . GLU A 1 13 ? 0.287 16.717 10.097 1.00 0.00 13 GLU A CA 7
ATOM 9167 C C . GLU A 1 13 ? 1.102 15.763 9.230 1.00 0.00 13 GLU A C 7
ATOM 9168 O O . GLU A 1 13 ? 2.205 16.093 8.793 1.00 0.00 13 GLU A O 7
ATOM 9180 N N . GLU A 1 14 ? 0.553 14.577 8.986 1.00 0.00 14 GLU A N 7
ATOM 9181 C CA . GLU A 1 14 ? 1.229 13.574 8.172 1.00 0.00 14 GLU A CA 7
ATOM 9182 C C . GLU A 1 14 ? 0.852 13.721 6.702 1.00 0.00 14 GLU A C 7
ATOM 9183 O O . GLU A 1 14 ? -0.234 13.319 6.286 1.00 0.00 14 GLU A O 7
ATOM 9195 N N . THR A 1 15 ? 1.757 14.301 5.919 1.00 0.00 15 THR A N 7
ATOM 9196 C CA . THR A 1 15 ? 1.519 14.501 4.495 1.00 0.00 15 THR A CA 7
ATOM 9197 C C . THR A 1 15 ? 2.576 13.781 3.661 1.00 0.00 15 THR A C 7
ATOM 9198 O O . THR A 1 15 ? 3.453 14.413 3.071 1.00 0.00 15 THR A O 7
ATOM 9209 N N . TYR A 1 16 ? 2.485 12.455 3.618 1.00 0.00 16 TYR A N 7
ATOM 9210 C CA . TYR A 1 16 ? 3.433 11.649 2.858 1.00 0.00 16 TYR A CA 7
ATOM 9211 C C . TYR A 1 16 ? 3.134 11.724 1.364 1.00 0.00 16 TYR A C 7
ATOM 9212 O O . TYR A 1 16 ? 2.232 11.049 0.867 1.00 0.00 16 TYR A O 7
ATOM 9230 N N . ALA A 1 17 ? 3.896 12.550 0.654 1.00 0.00 17 ALA A N 7
ATOM 9231 C CA . ALA A 1 17 ? 3.712 12.714 -0.783 1.00 0.00 17 ALA A CA 7
ATOM 9232 C C . ALA A 1 17 ? 4.751 11.917 -1.565 1.00 0.00 17 ALA A C 7
ATOM 9233 O O . ALA A 1 17 ? 4.467 11.399 -2.645 1.00 0.00 17 ALA A O 7
ATOM 9240 N N . ASP A 1 18 ? 5.957 11.825 -1.013 1.00 0.00 18 ASP A N 7
ATOM 9241 C CA . ASP A 1 18 ? 7.039 11.091 -1.660 1.00 0.00 18 ASP A CA 7
ATOM 9242 C C . ASP A 1 18 ? 6.668 9.623 -1.845 1.00 0.00 18 ASP A C 7
ATOM 9243 O O . ASP A 1 18 ? 7.105 8.977 -2.797 1.00 0.00 18 ASP A O 7
ATOM 9252 N N . ALA A 1 19 ? 5.858 9.103 -0.929 1.00 0.00 19 ALA A N 7
ATOM 9253 C CA . ALA A 1 19 ? 5.428 7.711 -0.991 1.00 0.00 19 ALA A CA 7
ATOM 9254 C C . ALA A 1 19 ? 4.674 7.427 -2.285 1.00 0.00 19 ALA A C 7
ATOM 9255 O O . ALA A 1 19 ? 3.757 8.161 -2.656 1.00 0.00 19 ALA A O 7
ATOM 9262 N N . CYS A 1 20 ? 5.066 6.357 -2.969 1.00 0.00 20 CYS A N 7
ATOM 9263 C CA . CYS A 1 20 ? 4.427 5.974 -4.223 1.00 0.00 20 CYS A CA 7
ATOM 9264 C C . CYS A 1 20 ? 3.049 5.373 -3.971 1.00 0.00 20 CYS A C 7
ATOM 9265 O O . CYS A 1 20 ? 2.639 5.196 -2.825 1.00 0.00 20 CYS A O 7
ATOM 9273 N N . ASP A 1 21 ? 2.339 5.059 -5.051 1.00 0.00 21 ASP A N 7
ATOM 9274 C CA . ASP A 1 21 ? 1.007 4.476 -4.947 1.00 0.00 21 ASP A CA 7
ATOM 9275 C C . ASP A 1 21 ? 1.059 3.114 -4.263 1.00 0.00 21 ASP A C 7
ATOM 9276 O O . ASP A 1 21 ? 0.101 2.699 -3.609 1.00 0.00 21 ASP A O 7
ATOM 9285 N N . GLU A 1 22 ? 2.183 2.420 -4.417 1.00 0.00 22 GLU A N 7
ATOM 9286 C CA . GLU A 1 22 ? 2.358 1.104 -3.815 1.00 0.00 22 GLU A CA 7
ATOM 9287 C C . GLU A 1 22 ? 2.201 1.173 -2.299 1.00 0.00 22 GLU A C 7
ATOM 9288 O O . GLU A 1 22 ? 1.730 0.225 -1.670 1.00 0.00 22 GLU A O 7
ATOM 9300 N N . PHE A 1 23 ? 2.597 2.300 -1.719 1.00 0.00 23 PHE A N 7
ATOM 9301 C CA . PHE A 1 23 ? 2.500 2.493 -0.277 1.00 0.00 23 PHE A CA 7
ATOM 9302 C C . PHE A 1 23 ? 1.207 3.214 0.089 1.00 0.00 23 PHE A C 7
ATOM 9303 O O . PHE A 1 23 ? 0.637 2.985 1.156 1.00 0.00 23 PHE A O 7
ATOM 9320 N N . LEU A 1 24 ? 0.749 4.084 -0.804 1.00 0.00 24 LEU A N 7
ATOM 9321 C CA . LEU A 1 24 ? -0.478 4.838 -0.577 1.00 0.00 24 LEU A CA 7
ATOM 9322 C C . LEU A 1 24 ? -1.706 3.953 -0.766 1.00 0.00 24 LEU A C 7
ATOM 9323 O O . LEU A 1 24 ? -1.702 3.033 -1.585 1.00 0.00 24 LEU A O 7
ATOM 9339 N N . ASP A 1 25 ? -2.758 4.237 -0.003 1.00 0.00 25 ASP A N 7
ATOM 9340 C CA . ASP A 1 25 ? -3.994 3.468 -0.087 1.00 0.00 25 ASP A CA 7
ATOM 9341 C C . ASP A 1 25 ? -4.799 3.869 -1.322 1.00 0.00 25 ASP A C 7
ATOM 9342 O O . ASP A 1 25 ? -4.859 5.047 -1.675 1.00 0.00 25 ASP A O 7
ATOM 9351 N N . PRO A 1 26 ? -5.431 2.894 -1.999 1.00 0.00 26 PRO A N 7
ATOM 9352 C CA . PRO A 1 26 ? -6.232 3.161 -3.199 1.00 0.00 26 PRO A CA 7
ATOM 9353 C C . PRO A 1 26 ? -7.523 3.911 -2.884 1.00 0.00 26 PRO A C 7
ATOM 9354 O O . PRO A 1 26 ? -8.082 4.591 -3.746 1.00 0.00 26 PRO A O 7
ATOM 9365 N N . ILE A 1 27 ? -7.994 3.783 -1.648 1.00 0.00 27 ILE A N 7
ATOM 9366 C CA . ILE A 1 27 ? -9.221 4.448 -1.226 1.00 0.00 27 ILE A CA 7
ATOM 9367 C C . ILE A 1 27 ? -8.924 5.605 -0.278 1.00 0.00 27 ILE A C 7
ATOM 9368 O O . ILE A 1 27 ? -9.490 6.691 -0.412 1.00 0.00 27 ILE A O 7
ATOM 9384 N N . MET A 1 28 ? -8.039 5.366 0.684 1.00 0.00 28 MET A N 7
ATOM 9385 C CA . MET A 1 28 ? -7.671 6.388 1.657 1.00 0.00 28 MET A CA 7
ATOM 9386 C C . MET A 1 28 ? -6.671 7.377 1.064 1.00 0.00 28 MET A C 7
ATOM 9387 O O . MET A 1 28 ? -6.607 8.533 1.483 1.00 0.00 28 MET A O 7
ATOM 9401 N N . SER A 1 29 ? -5.889 6.918 0.092 1.00 0.00 29 SER A N 7
ATOM 9402 C CA . SER A 1 29 ? -4.895 7.768 -0.552 1.00 0.00 29 SER A CA 7
ATOM 9403 C C . SER A 1 29 ? -3.871 8.270 0.462 1.00 0.00 29 SER A C 7
ATOM 9404 O O . SER A 1 29 ? -3.330 9.367 0.321 1.00 0.00 29 SER A O 7
ATOM 9412 N N . THR A 1 30 ? -3.611 7.461 1.484 1.00 0.00 30 THR A N 7
ATOM 9413 C CA . THR A 1 30 ? -2.652 7.823 2.522 1.00 0.00 30 THR A CA 7
ATOM 9414 C C . THR A 1 30 ? -1.663 6.690 2.770 1.00 0.00 30 THR A C 7
ATOM 9415 O O . THR A 1 30 ? -1.790 5.606 2.199 1.00 0.00 30 THR A O 7
ATOM 9426 N N . LEU A 1 31 ? -0.678 6.947 3.625 1.00 0.00 31 LEU A N 7
ATOM 9427 C CA . LEU A 1 31 ? 0.333 5.947 3.948 1.00 0.00 31 LEU A CA 7
ATOM 9428 C C . LEU A 1 31 ? -0.306 4.701 4.550 1.00 0.00 31 LEU A C 7
ATOM 9429 O O . LEU A 1 31 ? -1.219 4.793 5.370 1.00 0.00 31 LEU A O 7
ATOM 9445 N N . MET A 1 32 ? 0.180 3.535 4.138 1.00 0.00 32 MET A N 7
ATOM 9446 C CA . MET A 1 32 ? -0.345 2.269 4.636 1.00 0.00 32 MET A CA 7
ATOM 9447 C C . MET A 1 32 ? 0.632 1.621 5.614 1.00 0.00 32 MET A C 7
ATOM 9448 O O . MET A 1 32 ? 1.816 1.472 5.315 1.00 0.00 32 MET A O 7
ATOM 9462 N N . CYS A 1 33 ? 0.124 1.237 6.781 1.00 0.00 33 CYS A N 7
ATOM 9463 C CA . CYS A 1 33 ? 0.951 0.603 7.802 1.00 0.00 33 CYS A CA 7
ATOM 9464 C C . CYS A 1 33 ? 0.877 -0.916 7.692 1.00 0.00 33 CYS A C 7
ATOM 9465 O O . CYS A 1 33 ? 1.901 -1.599 7.696 1.00 0.00 33 CYS A O 7
ATOM 9473 N N . ASP A 1 34 ? -0.341 -1.437 7.593 1.00 0.00 34 ASP A N 7
ATOM 9474 C CA . ASP A 1 34 ? -0.551 -2.876 7.480 1.00 0.00 34 ASP A CA 7
ATOM 9475 C C . ASP A 1 34 ? -1.393 -3.206 6.249 1.00 0.00 34 ASP A C 7
ATOM 9476 O O . ASP A 1 34 ? -2.569 -3.550 6.364 1.00 0.00 34 ASP A O 7
ATOM 9485 N N . PRO A 1 35 ? -0.798 -3.102 5.048 1.00 0.00 35 PRO A N 7
ATOM 9486 C CA . PRO A 1 35 ? -1.497 -3.388 3.792 1.00 0.00 35 PRO A CA 7
ATOM 9487 C C . PRO A 1 35 ? -1.806 -4.872 3.624 1.00 0.00 35 PRO A C 7
ATOM 9488 O O . PRO A 1 35 ? -0.905 -5.711 3.642 1.00 0.00 35 PRO A O 7
ATOM 9499 N N . VAL A 1 36 ? -3.086 -5.188 3.457 1.00 0.00 36 VAL A N 7
ATOM 9500 C CA . VAL A 1 36 ? -3.517 -6.569 3.283 1.00 0.00 36 VAL A CA 7
ATOM 9501 C C . VAL A 1 36 ? -4.006 -6.813 1.859 1.00 0.00 36 VAL A C 7
ATOM 9502 O O . VAL A 1 36 ? -4.791 -6.033 1.319 1.00 0.00 36 VAL A O 7
ATOM 9515 N N . VAL A 1 37 ? -3.537 -7.901 1.255 1.00 0.00 37 VAL A N 7
ATOM 9516 C CA . VAL A 1 37 ? -3.929 -8.246 -0.105 1.00 0.00 37 VAL A CA 7
ATOM 9517 C C . VAL A 1 37 ? -5.289 -8.934 -0.129 1.00 0.00 37 VAL A C 7
ATOM 9518 O O . VAL A 1 37 ? -5.493 -9.949 0.536 1.00 0.00 37 VAL A O 7
ATOM 9531 N N . LEU A 1 38 ? -6.215 -8.376 -0.901 1.00 0.00 38 LEU A N 7
ATOM 9532 C CA . LEU A 1 38 ? -7.557 -8.937 -1.011 1.00 0.00 38 LEU A CA 7
ATOM 9533 C C . LEU A 1 38 ? -7.603 -10.020 -2.089 1.00 0.00 38 LEU A C 7
ATOM 9534 O O . LEU A 1 38 ? -7.371 -9.741 -3.264 1.00 0.00 38 LEU A O 7
ATOM 9550 N N . PRO A 1 39 ? -7.904 -11.274 -1.705 1.00 0.00 39 PRO A N 7
ATOM 9551 C CA . PRO A 1 39 ? -7.976 -12.390 -2.657 1.00 0.00 39 PRO A CA 7
ATOM 9552 C C . PRO A 1 39 ? -9.113 -12.229 -3.663 1.00 0.00 39 PRO A C 7
ATOM 9553 O O . PRO A 1 39 ? -9.177 -12.950 -4.659 1.00 0.00 39 PRO A O 7
ATOM 9564 N N . SER A 1 40 ? -10.011 -11.284 -3.399 1.00 0.00 40 SER A N 7
ATOM 9565 C CA . SER A 1 40 ? -11.144 -11.037 -4.283 1.00 0.00 40 SER A CA 7
ATOM 9566 C C . SER A 1 40 ? -10.697 -10.332 -5.562 1.00 0.00 40 SER A C 7
ATOM 9567 O O . SER A 1 40 ? -10.733 -10.914 -6.646 1.00 0.00 40 SER A O 7
ATOM 9575 N N . SER A 1 41 ? -10.285 -9.075 -5.429 1.00 0.00 41 SER A N 7
ATOM 9576 C CA . SER A 1 41 ? -9.841 -8.292 -6.578 1.00 0.00 41 SER A CA 7
ATOM 9577 C C . SER A 1 41 ? -8.319 -8.140 -6.601 1.00 0.00 41 SER A C 7
ATOM 9578 O O . SER A 1 41 ? -7.779 -7.381 -7.407 1.00 0.00 41 SER A O 7
ATOM 9586 N N . ARG A 1 42 ? -7.630 -8.862 -5.721 1.00 0.00 42 ARG A N 7
ATOM 9587 C CA . ARG A 1 42 ? -6.173 -8.798 -5.657 1.00 0.00 42 ARG A CA 7
ATOM 9588 C C . ARG A 1 42 ? -5.695 -7.364 -5.443 1.00 0.00 42 ARG A C 7
ATOM 9589 O O . ARG A 1 42 ? -4.606 -6.991 -5.881 1.00 0.00 42 ARG A O 7
ATOM 9610 N N . VAL A 1 43 ? -6.514 -6.565 -4.768 1.00 0.00 43 VAL A N 7
ATOM 9611 C CA . VAL A 1 43 ? -6.174 -5.174 -4.497 1.00 0.00 43 VAL A CA 7
ATOM 9612 C C . VAL A 1 43 ? -5.595 -5.013 -3.096 1.00 0.00 43 VAL A C 7
ATOM 9613 O O . VAL A 1 43 ? -6.200 -5.437 -2.111 1.00 0.00 43 VAL A O 7
ATOM 9626 N N . THR A 1 44 ? -4.419 -4.399 -3.013 1.00 0.00 44 THR A N 7
ATOM 9627 C CA . THR A 1 44 ? -3.758 -4.183 -1.731 1.00 0.00 44 THR A CA 7
ATOM 9628 C C . THR A 1 44 ? -4.359 -2.986 -1.003 1.00 0.00 44 THR A C 7
ATOM 9629 O O . THR A 1 44 ? -4.278 -1.853 -1.477 1.00 0.00 44 THR A O 7
ATOM 9640 N N . VAL A 1 45 ? -4.961 -3.245 0.153 1.00 0.00 45 VAL A N 7
ATOM 9641 C CA . VAL A 1 45 ? -5.575 -2.188 0.949 1.00 0.00 45 VAL A CA 7
ATOM 9642 C C . VAL A 1 45 ? -5.217 -2.335 2.424 1.00 0.00 45 VAL A C 7
ATOM 9643 O O . VAL A 1 45 ? -4.938 -3.437 2.897 1.00 0.00 45 VAL A O 7
ATOM 9656 N N . ASP A 1 46 ? -5.227 -1.219 3.145 1.00 0.00 46 ASP A N 7
ATOM 9657 C CA . ASP A 1 46 ? -4.903 -1.225 4.567 1.00 0.00 46 ASP A CA 7
ATOM 9658 C C . ASP A 1 46 ? -5.838 -2.155 5.336 1.00 0.00 46 ASP A C 7
ATOM 9659 O O . ASP A 1 46 ? -7.023 -2.258 5.021 1.00 0.00 46 ASP A O 7
ATOM 9668 N N . ARG A 1 47 ? -5.295 -2.830 6.344 1.00 0.00 47 ARG A N 7
ATOM 9669 C CA . ARG A 1 47 ? -6.079 -3.751 7.159 1.00 0.00 47 ARG A CA 7
ATOM 9670 C C . ARG A 1 47 ? -7.264 -3.037 7.803 1.00 0.00 47 ARG A C 7
ATOM 9671 O O . ARG A 1 47 ? -8.313 -3.639 8.035 1.00 0.00 47 ARG A O 7
ATOM 9692 N N . SER A 1 48 ? -7.089 -1.752 8.089 1.00 0.00 48 SER A N 7
ATOM 9693 C CA . SER A 1 48 ? -8.143 -0.956 8.705 1.00 0.00 48 SER A CA 7
ATOM 9694 C C . SER A 1 48 ? -9.135 -0.461 7.657 1.00 0.00 48 SER A C 7
ATOM 9695 O O . SER A 1 48 ? -10.331 -0.341 7.926 1.00 0.00 48 SER A O 7
ATOM 9703 N N . THR A 1 49 ? -8.631 -0.176 6.461 1.00 0.00 49 THR A N 7
ATOM 9704 C CA . THR A 1 49 ? -9.473 0.305 5.371 1.00 0.00 49 THR A CA 7
ATOM 9705 C C . THR A 1 49 ? -10.481 -0.760 4.955 1.00 0.00 49 THR A C 7
ATOM 9706 O O . THR A 1 49 ? -11.615 -0.447 4.593 1.00 0.00 49 THR A O 7
ATOM 9717 N N . ILE A 1 50 ? -10.059 -2.018 5.010 1.00 0.00 50 ILE A N 7
ATOM 9718 C CA . ILE A 1 50 ? -10.923 -3.131 4.642 1.00 0.00 50 ILE A CA 7
ATOM 9719 C C . ILE A 1 50 ? -11.818 -3.538 5.808 1.00 0.00 50 ILE A C 7
ATOM 9720 O O . ILE A 1 50 ? -12.977 -3.906 5.615 1.00 0.00 50 ILE A O 7
ATOM 9736 N N . ALA A 1 51 ? -11.273 -3.467 7.019 1.00 0.00 51 ALA A N 7
ATOM 9737 C CA . ALA A 1 51 ? -12.022 -3.827 8.217 1.00 0.00 51 ALA A CA 7
ATOM 9738 C C . ALA A 1 51 ? -13.317 -3.028 8.316 1.00 0.00 51 ALA A C 7
ATOM 9739 O O . ALA A 1 51 ? -14.384 -3.587 8.568 1.00 0.00 51 ALA A O 7
ATOM 9746 N N . ARG A 1 52 ? -13.216 -1.718 8.114 1.00 0.00 52 ARG A N 7
ATOM 9747 C CA . ARG A 1 52 ? -14.381 -0.843 8.176 1.00 0.00 52 ARG A CA 7
ATOM 9748 C C . ARG A 1 52 ? -15.429 -1.267 7.151 1.00 0.00 52 ARG A C 7
ATOM 9749 O O . ARG A 1 52 ? -16.624 -1.293 7.443 1.00 0.00 52 ARG A O 7
ATOM 9770 N N . HIS A 1 53 ? -14.969 -1.602 5.951 1.00 0.00 53 HIS A N 7
ATOM 9771 C CA . HIS A 1 53 ? -15.862 -2.029 4.880 1.00 0.00 53 HIS A CA 7
ATOM 9772 C C . HIS A 1 53 ? -16.481 -3.387 5.198 1.00 0.00 53 HIS A C 7
ATOM 9773 O O . HIS A 1 53 ? -17.557 -3.721 4.700 1.00 0.00 53 HIS A O 7
ATOM 9787 N N . LEU A 1 54 ? -15.796 -4.166 6.030 1.00 0.00 54 LEU A N 7
ATOM 9788 C CA . LEU A 1 54 ? -16.278 -5.489 6.414 1.00 0.00 54 LEU A CA 7
ATOM 9789 C C . LEU A 1 54 ? -17.046 -5.431 7.732 1.00 0.00 54 LEU A C 7
ATOM 9790 O O . LEU A 1 54 ? -17.095 -6.412 8.474 1.00 0.00 54 LEU A O 7
ATOM 9806 N N . LEU A 1 55 ? -17.645 -4.278 8.018 1.00 0.00 55 LEU A N 7
ATOM 9807 C CA . LEU A 1 55 ? -18.409 -4.100 9.247 1.00 0.00 55 LEU A CA 7
ATOM 9808 C C . LEU A 1 55 ? -19.897 -4.330 8.999 1.00 0.00 55 LEU A C 7
ATOM 9809 O O . LEU A 1 55 ? -20.515 -5.190 9.626 1.00 0.00 55 LEU A O 7
ATOM 9825 N N . SER A 1 56 ? -20.464 -3.556 8.081 1.00 0.00 56 SER A N 7
ATOM 9826 C CA . SER A 1 56 ? -21.880 -3.675 7.748 1.00 0.00 56 SER A CA 7
ATOM 9827 C C . SER A 1 56 ? -22.082 -4.618 6.566 1.00 0.00 56 SER A C 7
ATOM 9828 O O . SER A 1 56 ? -23.103 -5.299 6.469 1.00 0.00 56 SER A O 7
ATOM 9836 N N . ASP A 1 57 ? -21.102 -4.651 5.669 1.00 0.00 57 ASP A N 7
ATOM 9837 C CA . ASP A 1 57 ? -21.171 -5.510 4.492 1.00 0.00 57 ASP A CA 7
ATOM 9838 C C . ASP A 1 57 ? -19.872 -6.287 4.309 1.00 0.00 57 ASP A C 7
ATOM 9839 O O . ASP A 1 57 ? -18.889 -5.759 3.789 1.00 0.00 57 ASP A O 7
ATOM 9848 N N . GLN A 1 58 ? -19.873 -7.544 4.741 1.00 0.00 58 GLN A N 7
ATOM 9849 C CA . GLN A 1 58 ? -18.694 -8.394 4.625 1.00 0.00 58 GLN A CA 7
ATOM 9850 C C . GLN A 1 58 ? -18.399 -8.721 3.164 1.00 0.00 58 GLN A C 7
ATOM 9851 O O . GLN A 1 58 ? -18.714 -9.811 2.686 1.00 0.00 58 GLN A O 7
ATOM 9865 N N . THR A 1 59 ? -17.794 -7.770 2.460 1.00 0.00 59 THR A N 7
ATOM 9866 C CA . THR A 1 59 ? -17.457 -7.958 1.054 1.00 0.00 59 THR A CA 7
ATOM 9867 C C . THR A 1 59 ? -16.336 -7.013 0.631 1.00 0.00 59 THR A C 7
ATOM 9868 O O . THR A 1 59 ? -15.851 -6.212 1.431 1.00 0.00 59 THR A O 7
ATOM 9879 N N . ASP A 1 60 ? -15.928 -7.114 -0.629 1.00 0.00 60 ASP A N 7
ATOM 9880 C CA . ASP A 1 60 ? -14.864 -6.270 -1.159 1.00 0.00 60 ASP A CA 7
ATOM 9881 C C . ASP A 1 60 ? -15.426 -4.945 -1.671 1.00 0.00 60 ASP A C 7
ATOM 9882 O O . ASP A 1 60 ? -16.496 -4.911 -2.278 1.00 0.00 60 ASP A O 7
ATOM 9891 N N . PRO A 1 61 ? -14.711 -3.830 -1.435 1.00 0.00 61 PRO A N 7
ATOM 9892 C CA . PRO A 1 61 ? -15.150 -2.504 -1.877 1.00 0.00 61 PRO A CA 7
ATOM 9893 C C . PRO A 1 61 ? -14.970 -2.294 -3.379 1.00 0.00 61 PRO A C 7
ATOM 9894 O O . PRO A 1 61 ? -15.458 -1.311 -3.938 1.00 0.00 61 PRO A O 7
ATOM 9905 N N . PHE A 1 62 ? -14.266 -3.217 -4.028 1.00 0.00 62 PHE A N 7
ATOM 9906 C CA . PHE A 1 62 ? -14.025 -3.121 -5.464 1.00 0.00 62 PHE A CA 7
ATOM 9907 C C . PHE A 1 62 ? -14.748 -4.232 -6.218 1.00 0.00 62 PHE A C 7
ATOM 9908 O O . PHE A 1 62 ? -15.320 -4.001 -7.285 1.00 0.00 62 PHE A O 7
ATOM 9925 N N . ASN A 1 63 ? -14.717 -5.439 -5.663 1.00 0.00 63 ASN A N 7
ATOM 9926 C CA . ASN A 1 63 ? -15.367 -6.586 -6.288 1.00 0.00 63 ASN A CA 7
ATOM 9927 C C . ASN A 1 63 ? -16.793 -6.760 -5.774 1.00 0.00 63 ASN A C 7
ATOM 9928 O O . ASN A 1 63 ? -17.657 -7.280 -6.480 1.00 0.00 63 ASN A O 7
ATOM 9939 N N . ARG A 1 64 ? -17.033 -6.327 -4.540 1.00 0.00 64 ARG A N 7
ATOM 9940 C CA . ARG A 1 64 ? -18.356 -6.440 -3.934 1.00 0.00 64 ARG A CA 7
ATOM 9941 C C . ARG A 1 64 ? -18.752 -7.904 -3.768 1.00 0.00 64 ARG A C 7
ATOM 9942 O O . ARG A 1 64 ? -19.932 -8.250 -3.827 1.00 0.00 64 ARG A O 7
ATOM 9963 N N . SER A 1 65 ? -17.757 -8.760 -3.557 1.00 0.00 65 SER A N 7
ATOM 9964 C CA . SER A 1 65 ? -17.999 -10.187 -3.381 1.00 0.00 65 SER A CA 7
ATOM 9965 C C . SER A 1 65 ? -17.803 -10.593 -1.920 1.00 0.00 65 SER A C 7
ATOM 9966 O O . SER A 1 65 ? -17.246 -9.834 -1.128 1.00 0.00 65 SER A O 7
ATOM 9974 N N . PRO A 1 66 ? -18.261 -11.800 -1.544 1.00 0.00 66 PRO A N 7
ATOM 9975 C CA . PRO A 1 66 ? -18.131 -12.300 -0.171 1.00 0.00 66 PRO A CA 7
ATOM 9976 C C . PRO A 1 66 ? -16.675 -12.402 0.271 1.00 0.00 66 PRO A C 7
ATOM 9977 O O . PRO A 1 66 ? -15.929 -13.257 -0.205 1.00 0.00 66 PRO A O 7
ATOM 9988 N N . LEU A 1 67 ? -16.278 -11.522 1.186 1.00 0.00 67 LEU A N 7
ATOM 9989 C CA . LEU A 1 67 ? -14.912 -11.510 1.694 1.00 0.00 67 LEU A CA 7
ATOM 9990 C C . LEU A 1 67 ? -14.895 -11.250 3.198 1.00 0.00 67 LEU A C 7
ATOM 9991 O O . LEU A 1 67 ? -15.766 -10.560 3.727 1.00 0.00 67 LEU A O 7
ATOM 10007 N N . THR A 1 68 ? -13.899 -11.807 3.879 1.00 0.00 68 THR A N 7
ATOM 10008 C CA . THR A 1 68 ? -13.771 -11.634 5.322 1.00 0.00 68 THR A CA 7
ATOM 10009 C C . THR A 1 68 ? -12.317 -11.397 5.714 1.00 0.00 68 THR A C 7
ATOM 10010 O O . THR A 1 68 ? -11.424 -11.405 4.866 1.00 0.00 68 THR A O 7
ATOM 10021 N N . MET A 1 69 ? -12.084 -11.187 7.006 1.00 0.00 69 MET A N 7
ATOM 10022 C CA . MET A 1 69 ? -10.738 -10.949 7.512 1.00 0.00 69 MET A CA 7
ATOM 10023 C C . MET A 1 69 ? -9.878 -12.204 7.385 1.00 0.00 69 MET A C 7
ATOM 10024 O O . MET A 1 69 ? -8.661 -12.120 7.217 1.00 0.00 69 MET A O 7
ATOM 10038 N N . ASP A 1 70 ? -10.520 -13.364 7.466 1.00 0.00 70 ASP A N 7
ATOM 10039 C CA . ASP A 1 70 ? -9.816 -14.637 7.361 1.00 0.00 70 ASP A CA 7
ATOM 10040 C C . ASP A 1 70 ? -9.289 -14.852 5.945 1.00 0.00 70 ASP A C 7
ATOM 10041 O O . ASP A 1 70 ? -8.259 -15.497 5.747 1.00 0.00 70 ASP A O 7
ATOM 10050 N N . GLN A 1 71 ? -10.002 -14.310 4.963 1.00 0.00 71 GLN A N 7
ATOM 10051 C CA . GLN A 1 71 ? -9.607 -14.444 3.567 1.00 0.00 71 GLN A CA 7
ATOM 10052 C C . GLN A 1 71 ? -8.423 -13.538 3.245 1.00 0.00 71 GLN A C 7
ATOM 10053 O O . GLN A 1 71 ? -7.421 -13.985 2.686 1.00 0.00 71 GLN A O 7
ATOM 10067 N N . ILE A 1 72 ? -8.544 -12.264 3.602 1.00 0.00 72 ILE A N 7
ATOM 10068 C CA . ILE A 1 72 ? -7.483 -11.296 3.352 1.00 0.00 72 ILE A CA 7
ATOM 10069 C C . ILE A 1 72 ? -6.238 -11.620 4.172 1.00 0.00 72 ILE A C 7
ATOM 10070 O O . ILE A 1 72 ? -6.332 -12.169 5.269 1.00 0.00 72 ILE A O 7
ATOM 10086 N N . ARG A 1 73 ? -5.074 -11.277 3.631 1.00 0.00 73 ARG A N 7
ATOM 10087 C CA . ARG A 1 73 ? -3.811 -11.531 4.313 1.00 0.00 73 ARG A CA 7
ATOM 10088 C C . ARG A 1 73 ? -2.883 -10.323 4.210 1.00 0.00 73 ARG A C 7
ATOM 10089 O O . ARG A 1 73 ? -2.971 -9.542 3.263 1.00 0.00 73 ARG A O 7
ATOM 10110 N N . PRO A 1 74 ? -1.976 -10.154 5.188 1.00 0.00 74 PRO A N 7
ATOM 10111 C CA . PRO A 1 74 ? -1.030 -9.035 5.204 1.00 0.00 74 PRO A CA 7
ATOM 10112 C C . PRO A 1 74 ? 0.039 -9.165 4.124 1.00 0.00 74 PRO A C 7
ATOM 10113 O O . PRO A 1 74 ? 0.688 -10.204 4.000 1.00 0.00 74 PRO A O 7
ATOM 10124 N N . ASN A 1 75 ? 0.216 -8.104 3.343 1.00 0.00 75 ASN A N 7
ATOM 10125 C CA . ASN A 1 75 ? 1.208 -8.099 2.273 1.00 0.00 75 ASN A CA 7
ATOM 10126 C C . ASN A 1 75 ? 2.608 -7.872 2.831 1.00 0.00 75 ASN A C 7
ATOM 10127 O O . ASN A 1 75 ? 3.064 -6.735 2.950 1.00 0.00 75 ASN A O 7
ATOM 10138 N N . THR A 1 76 ? 3.288 -8.963 3.171 1.00 0.00 76 THR A N 7
ATOM 10139 C CA . THR A 1 76 ? 4.638 -8.884 3.716 1.00 0.00 76 THR A CA 7
ATOM 10140 C C . THR A 1 76 ? 5.599 -8.269 2.704 1.00 0.00 76 THR A C 7
ATOM 10141 O O . THR A 1 76 ? 6.479 -7.487 3.065 1.00 0.00 76 THR A O 7
ATOM 10152 N N . GLU A 1 77 ? 5.424 -8.626 1.435 1.00 0.00 77 GLU A N 7
ATOM 10153 C CA . GLU A 1 77 ? 6.276 -8.108 0.371 1.00 0.00 77 GLU A CA 7
ATOM 10154 C C . GLU A 1 77 ? 6.183 -6.588 0.290 1.00 0.00 77 GLU A C 7
ATOM 10155 O O . GLU A 1 77 ? 7.148 -5.916 -0.077 1.00 0.00 77 GLU A O 7
ATOM 10167 N N . LEU A 1 78 ? 5.017 -6.051 0.634 1.00 0.00 78 LEU A N 7
ATOM 10168 C CA . LEU A 1 78 ? 4.799 -4.610 0.599 1.00 0.00 78 LEU A CA 7
ATOM 10169 C C . LEU A 1 78 ? 5.248 -3.960 1.905 1.00 0.00 78 LEU A C 7
ATOM 10170 O O . LEU A 1 78 ? 5.917 -2.927 1.897 1.00 0.00 78 LEU A O 7
ATOM 10186 N N . LYS A 1 79 ? 4.874 -4.572 3.024 1.00 0.00 79 LYS A N 7
ATOM 10187 C CA . LYS A 1 79 ? 5.236 -4.052 4.339 1.00 0.00 79 LYS A CA 7
ATOM 10188 C C . LYS A 1 79 ? 6.750 -3.922 4.476 1.00 0.00 79 LYS A C 7
ATOM 10189 O O . LYS A 1 79 ? 7.251 -2.960 5.058 1.00 0.00 79 LYS A O 7
ATOM 10208 N N . GLU A 1 80 ? 7.475 -4.897 3.935 1.00 0.00 80 GLU A N 7
ATOM 10209 C CA . GLU A 1 80 ? 8.931 -4.890 3.997 1.00 0.00 80 GLU A CA 7
ATOM 10210 C C . GLU A 1 80 ? 9.502 -3.702 3.231 1.00 0.00 80 GLU A C 7
ATOM 10211 O O . GLU A 1 80 ? 10.552 -3.165 3.588 1.00 0.00 80 GLU A O 7
ATOM 10223 N N . LYS A 1 81 ? 8.804 -3.295 2.175 1.00 0.00 81 LYS A N 7
ATOM 10224 C CA . LYS A 1 81 ? 9.242 -2.170 1.357 1.00 0.00 81 LYS A CA 7
ATOM 10225 C C . LYS A 1 81 ? 9.017 -0.848 2.084 1.00 0.00 81 LYS A C 7
ATOM 10226 O O . LYS A 1 81 ? 9.771 0.108 1.901 1.00 0.00 81 LYS A O 7
ATOM 10245 N N . ILE A 1 82 ? 7.977 -0.801 2.911 1.00 0.00 82 ILE A N 7
ATOM 10246 C CA . ILE A 1 82 ? 7.657 0.405 3.665 1.00 0.00 82 ILE A CA 7
ATOM 10247 C C . ILE A 1 82 ? 8.715 0.681 4.729 1.00 0.00 82 ILE A C 7
ATOM 10248 O O . ILE A 1 82 ? 9.139 1.822 4.916 1.00 0.00 82 ILE A O 7
ATOM 10264 N N . GLN A 1 83 ? 9.141 -0.371 5.421 1.00 0.00 83 GLN A N 7
ATOM 10265 C CA . GLN A 1 83 ? 10.151 -0.241 6.464 1.00 0.00 83 GLN A CA 7
ATOM 10266 C C . GLN A 1 83 ? 11.511 0.098 5.864 1.00 0.00 83 GLN A C 7
ATOM 10267 O O . GLN A 1 83 ? 12.322 0.784 6.487 1.00 0.00 83 GLN A O 7
ATOM 10281 N N . ARG A 1 84 ? 11.754 -0.385 4.650 1.00 0.00 84 ARG A N 7
ATOM 10282 C CA . ARG A 1 84 ? 13.016 -0.132 3.964 1.00 0.00 84 ARG A CA 7
ATOM 10283 C C . ARG A 1 84 ? 13.042 1.277 3.379 1.00 0.00 84 ARG A C 7
ATOM 10284 O O . ARG A 1 84 ? 14.080 1.937 3.367 1.00 0.00 84 ARG A O 7
ATOM 10305 N N . TRP A 1 85 ? 11.890 1.731 2.894 1.00 0.00 85 TRP A N 7
ATOM 10306 C CA . TRP A 1 85 ? 11.779 3.062 2.308 1.00 0.00 85 TRP A CA 7
ATOM 10307 C C . TRP A 1 85 ? 11.820 4.136 3.389 1.00 0.00 85 TRP A C 7
ATOM 10308 O O . TRP A 1 85 ? 12.533 5.132 3.262 1.00 0.00 85 TRP A O 7
ATOM 10329 N N . LEU A 1 86 ? 11.051 3.928 4.453 1.00 0.00 86 LEU A N 7
ATOM 10330 C CA . LEU A 1 86 ? 10.999 4.879 5.558 1.00 0.00 86 LEU A CA 7
ATOM 10331 C C . LEU A 1 86 ? 12.383 5.085 6.165 1.00 0.00 86 LEU A C 7
ATOM 10332 O O . LEU A 1 86 ? 12.717 6.181 6.617 1.00 0.00 86 LEU A O 7
ATOM 10348 N N . ALA A 1 87 ? 13.183 4.025 6.172 1.00 0.00 87 ALA A N 7
ATOM 10349 C CA . ALA A 1 87 ? 14.531 4.089 6.724 1.00 0.00 87 ALA A CA 7
ATOM 10350 C C . ALA A 1 87 ? 15.525 4.602 5.689 1.00 0.00 87 ALA A C 7
ATOM 10351 O O . ALA A 1 87 ? 16.519 5.243 6.032 1.00 0.00 87 ALA A O 7
ATOM 10358 N N . GLU A 1 88 ? 15.251 4.318 4.419 1.00 0.00 88 GLU A N 7
ATOM 10359 C CA . GLU A 1 88 ? 16.123 4.754 3.334 1.00 0.00 88 GLU A CA 7
ATOM 10360 C C . GLU A 1 88 ? 15.975 6.251 3.083 1.00 0.00 88 GLU A C 7
ATOM 10361 O O . GLU A 1 88 ? 16.949 6.938 2.777 1.00 0.00 88 GLU A O 7
ATOM 10373 N N . ARG A 1 89 ? 14.750 6.751 3.216 1.00 0.00 89 ARG A N 7
ATOM 10374 C CA . ARG A 1 89 ? 14.476 8.167 3.004 1.00 0.00 89 ARG A CA 7
ATOM 10375 C C . ARG A 1 89 ? 15.036 9.010 4.147 1.00 0.00 89 ARG A C 7
ATOM 10376 O O . ARG A 1 89 ? 15.339 10.189 3.969 1.00 0.00 89 ARG A O 7
ATOM 10397 N N . LYS A 1 90 ? 15.172 8.397 5.319 1.00 0.00 90 LYS A N 7
ATOM 10398 C CA . LYS A 1 90 ? 15.696 9.092 6.489 1.00 0.00 90 LYS A CA 7
ATOM 10399 C C . LYS A 1 90 ? 17.199 8.870 6.628 1.00 0.00 90 LYS A C 7
ATOM 10400 O O . LYS A 1 90 ? 17.703 8.627 7.726 1.00 0.00 90 LYS A O 7
ATOM 10419 N N . GLN A 1 91 ? 17.912 8.953 5.510 1.00 0.00 91 GLN A N 7
ATOM 10420 C CA . GLN A 1 91 ? 19.357 8.762 5.508 1.00 0.00 91 GLN A CA 7
ATOM 10421 C C . GLN A 1 91 ? 20.083 10.099 5.397 1.00 0.00 91 GLN A C 7
ATOM 10422 O O . GLN A 1 91 ? 20.321 10.598 4.298 1.00 0.00 91 GLN A O 7
ATOM 10436 N N . GLN A 1 92 ? 20.430 10.675 6.544 1.00 0.00 92 GLN A N 7
ATOM 10437 C CA . GLN A 1 92 ? 21.128 11.955 6.575 1.00 0.00 92 GLN A CA 7
ATOM 10438 C C . GLN A 1 92 ? 21.918 12.112 7.871 1.00 0.00 92 GLN A C 7
ATOM 10439 O O . GLN A 1 92 ? 21.880 11.243 8.741 1.00 0.00 92 GLN A O 7
ATOM 10453 N N . SER A 1 93 ? 22.635 13.225 7.990 1.00 0.00 93 SER A N 7
ATOM 10454 C CA . SER A 1 93 ? 23.434 13.495 9.179 1.00 0.00 93 SER A CA 7
ATOM 10455 C C . SER A 1 93 ? 23.812 14.971 9.258 1.00 0.00 93 SER A C 7
ATOM 10456 O O . SER A 1 93 ? 23.664 15.604 10.302 1.00 0.00 93 SER A O 7
ATOM 10464 N N . GLY A 1 94 ? 24.301 15.512 8.147 1.00 0.00 94 GLY A N 7
ATOM 10465 C CA . GLY A 1 94 ? 24.693 16.908 8.113 1.00 0.00 94 GLY A CA 7
ATOM 10466 C C . GLY A 1 94 ? 26.198 17.091 8.215 1.00 0.00 94 GLY A C 7
ATOM 10467 O O . GLY A 1 94 ? 26.771 16.915 9.290 1.00 0.00 94 GLY A O 7
ATOM 10471 N N . PRO A 1 95 ? 26.873 17.447 7.108 1.00 0.00 95 PRO A N 7
ATOM 10472 C CA . PRO A 1 95 ? 28.326 17.649 7.103 1.00 0.00 95 PRO A CA 7
ATOM 10473 C C . PRO A 1 95 ? 28.744 18.860 7.929 1.00 0.00 95 PRO A C 7
ATOM 10474 O O . PRO A 1 95 ? 28.975 19.942 7.390 1.00 0.00 95 PRO A O 7
ATOM 10485 N N . SER A 1 96 ? 28.840 18.671 9.241 1.00 0.00 96 SER A N 7
ATOM 10486 C CA . SER A 1 96 ? 29.231 19.747 10.143 1.00 0.00 96 SER A CA 7
ATOM 10487 C C . SER A 1 96 ? 30.707 19.640 10.512 1.00 0.00 96 SER A C 7
ATOM 10488 O O . SER A 1 96 ? 31.103 19.971 11.628 1.00 0.00 96 SER A O 7
ATOM 10496 N N . SER A 1 97 ? 31.516 19.175 9.564 1.00 0.00 97 SER A N 7
ATOM 10497 C CA . SER A 1 97 ? 32.948 19.024 9.789 1.00 0.00 97 SER A CA 7
ATOM 10498 C C . SER A 1 97 ? 33.727 19.240 8.496 1.00 0.00 97 SER A C 7
ATOM 10499 O O . SER A 1 97 ? 34.749 18.596 8.261 1.00 0.00 97 SER A O 7
ATOM 10507 N N . GLY A 1 98 ? 33.238 20.152 7.661 1.00 0.00 98 GLY A N 7
ATOM 10508 C CA . GLY A 1 98 ? 33.902 20.437 6.402 1.00 0.00 98 GLY A CA 7
ATOM 10509 C C . GLY A 1 98 ? 34.149 21.919 6.201 1.00 0.00 98 GLY A C 7
ATOM 10510 O O . GLY A 1 98 ? 33.176 22.651 5.925 1.00 0.00 98 GLY A O 7
ATOM 10515 N N . GLY A 1 1 ? -23.601 28.973 10.619 1.00 0.00 1 GLY A N 8
ATOM 10516 C CA . GLY A 1 1 ? -24.791 29.735 10.147 1.00 0.00 1 GLY A CA 8
ATOM 10517 C C . GLY A 1 1 ? -24.865 31.125 10.746 1.00 0.00 1 GLY A C 8
ATOM 10518 O O . GLY A 1 1 ? -25.951 31.625 11.039 1.00 0.00 1 GLY A O 8
ATOM 10524 N N . SER A 1 2 ? -23.707 31.751 10.927 1.00 0.00 2 SER A N 8
ATOM 10525 C CA . SER A 1 2 ? -23.643 33.092 11.494 1.00 0.00 2 SER A CA 8
ATOM 10526 C C . SER A 1 2 ? -22.299 33.747 11.193 1.00 0.00 2 SER A C 8
ATOM 10527 O O . SER A 1 2 ? -22.238 34.912 10.800 1.00 0.00 2 SER A O 8
ATOM 10535 N N . SER A 1 3 ? -21.223 32.990 11.382 1.00 0.00 3 SER A N 8
ATOM 10536 C CA . SER A 1 3 ? -19.878 33.497 11.131 1.00 0.00 3 SER A CA 8
ATOM 10537 C C . SER A 1 3 ? -19.718 33.916 9.674 1.00 0.00 3 SER A C 8
ATOM 10538 O O . SER A 1 3 ? -20.412 33.413 8.792 1.00 0.00 3 SER A O 8
ATOM 10546 N N . GLY A 1 4 ? -18.795 34.842 9.429 1.00 0.00 4 GLY A N 8
ATOM 10547 C CA . GLY A 1 4 ? -18.560 35.315 8.077 1.00 0.00 4 GLY A CA 8
ATOM 10548 C C . GLY A 1 4 ? -17.900 34.267 7.202 1.00 0.00 4 GLY A C 8
ATOM 10549 O O . GLY A 1 4 ? -18.241 34.126 6.027 1.00 0.00 4 GLY A O 8
ATOM 10553 N N . SER A 1 5 ? -16.954 33.530 7.775 1.00 0.00 5 SER A N 8
ATOM 10554 C CA . SER A 1 5 ? -16.245 32.490 7.038 1.00 0.00 5 SER A CA 8
ATOM 10555 C C . SER A 1 5 ? -16.081 31.236 7.890 1.00 0.00 5 SER A C 8
ATOM 10556 O O . SER A 1 5 ? -15.419 31.261 8.928 1.00 0.00 5 SER A O 8
ATOM 10564 N N . SER A 1 6 ? -16.689 30.141 7.446 1.00 0.00 6 SER A N 8
ATOM 10565 C CA . SER A 1 6 ? -16.610 28.876 8.167 1.00 0.00 6 SER A CA 8
ATOM 10566 C C . SER A 1 6 ? -15.330 28.125 7.814 1.00 0.00 6 SER A C 8
ATOM 10567 O O . SER A 1 6 ? -14.890 28.136 6.665 1.00 0.00 6 SER A O 8
ATOM 10575 N N . GLY A 1 7 ? -14.739 27.473 8.810 1.00 0.00 7 GLY A N 8
ATOM 10576 C CA . GLY A 1 7 ? -13.515 26.727 8.583 1.00 0.00 7 GLY A CA 8
ATOM 10577 C C . GLY A 1 7 ? -13.276 25.669 9.644 1.00 0.00 7 GLY A C 8
ATOM 10578 O O . GLY A 1 7 ? -13.310 25.960 10.839 1.00 0.00 7 GLY A O 8
ATOM 10582 N N . LEU A 1 8 ? -13.033 24.438 9.205 1.00 0.00 8 LEU A N 8
ATOM 10583 C CA . LEU A 1 8 ? -12.787 23.334 10.124 1.00 0.00 8 LEU A CA 8
ATOM 10584 C C . LEU A 1 8 ? -11.291 23.069 10.268 1.00 0.00 8 LEU A C 8
ATOM 10585 O O . LEU A 1 8 ? -10.548 23.105 9.288 1.00 0.00 8 LEU A O 8
ATOM 10601 N N . GLN A 1 9 ? -10.858 22.805 11.496 1.00 0.00 9 GLN A N 8
ATOM 10602 C CA . GLN A 1 9 ? -9.451 22.535 11.769 1.00 0.00 9 GLN A CA 8
ATOM 10603 C C . GLN A 1 9 ? -9.257 21.103 12.257 1.00 0.00 9 GLN A C 8
ATOM 10604 O O . GLN A 1 9 ? -9.409 20.815 13.445 1.00 0.00 9 GLN A O 8
ATOM 10618 N N . GLN A 1 10 ? -8.923 20.208 11.334 1.00 0.00 10 GLN A N 8
ATOM 10619 C CA . GLN A 1 10 ? -8.708 18.805 11.670 1.00 0.00 10 GLN A CA 8
ATOM 10620 C C . GLN A 1 10 ? -7.267 18.565 12.109 1.00 0.00 10 GLN A C 8
ATOM 10621 O O . GLN A 1 10 ? -6.427 19.462 12.033 1.00 0.00 10 GLN A O 8
ATOM 10635 N N . GLN A 1 11 ? -6.988 17.350 12.569 1.00 0.00 11 GLN A N 8
ATOM 10636 C CA . GLN A 1 11 ? -5.648 16.991 13.020 1.00 0.00 11 GLN A CA 8
ATOM 10637 C C . GLN A 1 11 ? -4.948 16.106 11.994 1.00 0.00 11 GLN A C 8
ATOM 10638 O O . GLN A 1 11 ? -5.463 15.056 11.611 1.00 0.00 11 GLN A O 8
ATOM 10652 N N . GLU A 1 12 ? -3.770 16.537 11.554 1.00 0.00 12 GLU A N 8
ATOM 10653 C CA . GLU A 1 12 ? -2.998 15.783 10.574 1.00 0.00 12 GLU A CA 8
ATOM 10654 C C . GLU A 1 12 ? -1.572 15.553 11.063 1.00 0.00 12 GLU A C 8
ATOM 10655 O O . GLU A 1 12 ? -0.676 16.353 10.794 1.00 0.00 12 GLU A O 8
ATOM 10667 N N . GLU A 1 13 ? -1.370 14.456 11.785 1.00 0.00 13 GLU A N 8
ATOM 10668 C CA . GLU A 1 13 ? -0.052 14.121 12.313 1.00 0.00 13 GLU A CA 8
ATOM 10669 C C . GLU A 1 13 ? 0.817 13.480 11.236 1.00 0.00 13 GLU A C 8
ATOM 10670 O O . GLU A 1 13 ? 2.034 13.668 11.213 1.00 0.00 13 GLU A O 8
ATOM 10682 N N . GLU A 1 14 ? 0.185 12.723 10.345 1.00 0.00 14 GLU A N 8
ATOM 10683 C CA . GLU A 1 14 ? 0.901 12.054 9.266 1.00 0.00 14 GLU A CA 8
ATOM 10684 C C . GLU A 1 14 ? 1.110 12.998 8.086 1.00 0.00 14 GLU A C 8
ATOM 10685 O O . GLU A 1 14 ? 0.155 13.400 7.422 1.00 0.00 14 GLU A O 8
ATOM 10697 N N . THR A 1 15 ? 2.367 13.349 7.832 1.00 0.00 15 THR A N 8
ATOM 10698 C CA . THR A 1 15 ? 2.702 14.248 6.733 1.00 0.00 15 THR A CA 8
ATOM 10699 C C . THR A 1 15 ? 3.552 13.533 5.686 1.00 0.00 15 THR A C 8
ATOM 10700 O O . THR A 1 15 ? 4.622 14.011 5.305 1.00 0.00 15 THR A O 8
ATOM 10711 N N . TYR A 1 16 ? 3.068 12.386 5.221 1.00 0.00 16 TYR A N 8
ATOM 10712 C CA . TYR A 1 16 ? 3.782 11.605 4.217 1.00 0.00 16 TYR A CA 8
ATOM 10713 C C . TYR A 1 16 ? 3.342 11.998 2.810 1.00 0.00 16 TYR A C 8
ATOM 10714 O O . TYR A 1 16 ? 2.341 11.496 2.299 1.00 0.00 16 TYR A O 8
ATOM 10732 N N . ALA A 1 17 ? 4.096 12.901 2.190 1.00 0.00 17 ALA A N 8
ATOM 10733 C CA . ALA A 1 17 ? 3.783 13.362 0.843 1.00 0.00 17 ALA A CA 8
ATOM 10734 C C . ALA A 1 17 ? 4.771 12.806 -0.181 1.00 0.00 17 ALA A C 8
ATOM 10735 O O . ALA A 1 17 ? 4.499 12.811 -1.381 1.00 0.00 17 ALA A O 8
ATOM 10742 N N . ASP A 1 18 ? 5.918 12.331 0.297 1.00 0.00 18 ASP A N 8
ATOM 10743 C CA . ASP A 1 18 ? 6.939 11.774 -0.584 1.00 0.00 18 ASP A CA 8
ATOM 10744 C C . ASP A 1 18 ? 6.824 10.255 -0.667 1.00 0.00 18 ASP A C 8
ATOM 10745 O O . ASP A 1 18 ? 7.830 9.551 -0.768 1.00 0.00 18 ASP A O 8
ATOM 10754 N N . ALA A 1 19 ? 5.594 9.754 -0.622 1.00 0.00 19 ALA A N 8
ATOM 10755 C CA . ALA A 1 19 ? 5.350 8.318 -0.694 1.00 0.00 19 ALA A CA 8
ATOM 10756 C C . ALA A 1 19 ? 4.717 7.935 -2.027 1.00 0.00 19 ALA A C 8
ATOM 10757 O O . ALA A 1 19 ? 3.904 8.679 -2.575 1.00 0.00 19 ALA A O 8
ATOM 10764 N N . CYS A 1 20 ? 5.097 6.772 -2.545 1.00 0.00 20 CYS A N 8
ATOM 10765 C CA . CYS A 1 20 ? 4.566 6.291 -3.814 1.00 0.00 20 CYS A CA 8
ATOM 10766 C C . CYS A 1 20 ? 3.171 5.700 -3.633 1.00 0.00 20 CYS A C 8
ATOM 10767 O O . CYS A 1 20 ? 2.767 5.366 -2.520 1.00 0.00 20 CYS A O 8
ATOM 10775 N N . ASP A 1 21 ? 2.441 5.574 -4.737 1.00 0.00 21 ASP A N 8
ATOM 10776 C CA . ASP A 1 21 ? 1.092 5.021 -4.703 1.00 0.00 21 ASP A CA 8
ATOM 10777 C C . ASP A 1 21 ? 1.097 3.600 -4.148 1.00 0.00 21 ASP A C 8
ATOM 10778 O O . ASP A 1 21 ? 0.119 3.154 -3.548 1.00 0.00 21 ASP A O 8
ATOM 10787 N N . GLU A 1 22 ? 2.204 2.893 -4.354 1.00 0.00 22 GLU A N 8
ATOM 10788 C CA . GLU A 1 22 ? 2.335 1.522 -3.874 1.00 0.00 22 GLU A CA 8
ATOM 10789 C C . GLU A 1 22 ? 2.149 1.452 -2.361 1.00 0.00 22 GLU A C 8
ATOM 10790 O O . GLU A 1 22 ? 1.668 0.453 -1.829 1.00 0.00 22 GLU A O 8
ATOM 10802 N N . PHE A 1 23 ? 2.536 2.522 -1.673 1.00 0.00 23 PHE A N 8
ATOM 10803 C CA . PHE A 1 23 ? 2.413 2.582 -0.220 1.00 0.00 23 PHE A CA 8
ATOM 10804 C C . PHE A 1 23 ? 1.111 3.265 0.187 1.00 0.00 23 PHE A C 8
ATOM 10805 O O . PHE A 1 23 ? 0.508 2.918 1.203 1.00 0.00 23 PHE A O 8
ATOM 10822 N N . LEU A 1 24 ? 0.685 4.238 -0.610 1.00 0.00 24 LEU A N 8
ATOM 10823 C CA . LEU A 1 24 ? -0.545 4.971 -0.333 1.00 0.00 24 LEU A CA 8
ATOM 10824 C C . LEU A 1 24 ? -1.766 4.075 -0.512 1.00 0.00 24 LEU A C 8
ATOM 10825 O O . LEU A 1 24 ? -1.818 3.255 -1.428 1.00 0.00 24 LEU A O 8
ATOM 10841 N N . ASP A 1 25 ? -2.748 4.241 0.368 1.00 0.00 25 ASP A N 8
ATOM 10842 C CA . ASP A 1 25 ? -3.971 3.450 0.305 1.00 0.00 25 ASP A CA 8
ATOM 10843 C C . ASP A 1 25 ? -4.861 3.919 -0.845 1.00 0.00 25 ASP A C 8
ATOM 10844 O O . ASP A 1 25 ? -4.993 5.118 -1.085 1.00 0.00 25 ASP A O 8
ATOM 10853 N N . PRO A 1 26 ? -5.483 2.978 -1.576 1.00 0.00 26 PRO A N 8
ATOM 10854 C CA . PRO A 1 26 ? -6.358 3.312 -2.705 1.00 0.00 26 PRO A CA 8
ATOM 10855 C C . PRO A 1 26 ? -7.677 3.934 -2.259 1.00 0.00 26 PRO A C 8
ATOM 10856 O O . PRO A 1 26 ? -8.328 4.646 -3.024 1.00 0.00 26 PRO A O 8
ATOM 10867 N N . ILE A 1 27 ? -8.070 3.662 -1.017 1.00 0.00 27 ILE A N 8
ATOM 10868 C CA . ILE A 1 27 ? -9.314 4.195 -0.477 1.00 0.00 27 ILE A CA 8
ATOM 10869 C C . ILE A 1 27 ? -9.049 5.310 0.531 1.00 0.00 27 ILE A C 8
ATOM 10870 O O . ILE A 1 27 ? -9.689 6.360 0.490 1.00 0.00 27 ILE A O 8
ATOM 10886 N N . MET A 1 28 ? -8.105 5.074 1.435 1.00 0.00 28 MET A N 8
ATOM 10887 C CA . MET A 1 28 ? -7.761 6.058 2.455 1.00 0.00 28 MET A CA 8
ATOM 10888 C C . MET A 1 28 ? -6.851 7.144 1.887 1.00 0.00 28 MET A C 8
ATOM 10889 O O . MET A 1 28 ? -6.839 8.273 2.378 1.00 0.00 28 MET A O 8
ATOM 10903 N N . SER A 1 29 ? -6.092 6.799 0.852 1.00 0.00 29 SER A N 8
ATOM 10904 C CA . SER A 1 29 ? -5.181 7.749 0.223 1.00 0.00 29 SER A CA 8
ATOM 10905 C C . SER A 1 29 ? -4.140 8.248 1.221 1.00 0.00 29 SER A C 8
ATOM 10906 O O . SER A 1 29 ? -3.737 9.411 1.181 1.00 0.00 29 SER A O 8
ATOM 10914 N N . THR A 1 30 ? -3.709 7.362 2.112 1.00 0.00 30 THR A N 8
ATOM 10915 C CA . THR A 1 30 ? -2.714 7.713 3.119 1.00 0.00 30 THR A CA 8
ATOM 10916 C C . THR A 1 30 ? -1.656 6.622 3.244 1.00 0.00 30 THR A C 8
ATOM 10917 O O . THR A 1 30 ? -1.742 5.582 2.591 1.00 0.00 30 THR A O 8
ATOM 10928 N N . LEU A 1 31 ? -0.659 6.866 4.088 1.00 0.00 31 LEU A N 8
ATOM 10929 C CA . LEU A 1 31 ? 0.417 5.905 4.299 1.00 0.00 31 LEU A CA 8
ATOM 10930 C C . LEU A 1 31 ? -0.127 4.598 4.868 1.00 0.00 31 LEU A C 8
ATOM 10931 O O . LEU A 1 31 ? -0.843 4.595 5.869 1.00 0.00 31 LEU A O 8
ATOM 10947 N N . MET A 1 32 ? 0.221 3.489 4.223 1.00 0.00 32 MET A N 8
ATOM 10948 C CA . MET A 1 32 ? -0.233 2.175 4.665 1.00 0.00 32 MET A CA 8
ATOM 10949 C C . MET A 1 32 ? 0.791 1.529 5.592 1.00 0.00 32 MET A C 8
ATOM 10950 O O . MET A 1 32 ? 1.976 1.451 5.268 1.00 0.00 32 MET A O 8
ATOM 10964 N N . CYS A 1 33 ? 0.326 1.068 6.749 1.00 0.00 33 CYS A N 8
ATOM 10965 C CA . CYS A 1 33 ? 1.201 0.429 7.725 1.00 0.00 33 CYS A CA 8
ATOM 10966 C C . CYS A 1 33 ? 1.172 -1.088 7.569 1.00 0.00 33 CYS A C 8
ATOM 10967 O O . CYS A 1 33 ? 2.214 -1.729 7.434 1.00 0.00 33 CYS A O 8
ATOM 10975 N N . ASP A 1 34 ? -0.029 -1.657 7.587 1.00 0.00 34 ASP A N 8
ATOM 10976 C CA . ASP A 1 34 ? -0.196 -3.100 7.447 1.00 0.00 34 ASP A CA 8
ATOM 10977 C C . ASP A 1 34 ? -1.111 -3.431 6.271 1.00 0.00 34 ASP A C 8
ATOM 10978 O O . ASP A 1 34 ? -2.297 -3.706 6.454 1.00 0.00 34 ASP A O 8
ATOM 10987 N N . PRO A 1 35 ? -0.570 -3.408 5.041 1.00 0.00 35 PRO A N 8
ATOM 10988 C CA . PRO A 1 35 ? -1.343 -3.706 3.832 1.00 0.00 35 PRO A CA 8
ATOM 10989 C C . PRO A 1 35 ? -1.702 -5.184 3.724 1.00 0.00 35 PRO A C 8
ATOM 10990 O O . PRO A 1 35 ? -0.862 -6.056 3.954 1.00 0.00 35 PRO A O 8
ATOM 11001 N N . VAL A 1 36 ? -2.953 -5.460 3.371 1.00 0.00 36 VAL A N 8
ATOM 11002 C CA . VAL A 1 36 ? -3.423 -6.833 3.232 1.00 0.00 36 VAL A CA 8
ATOM 11003 C C . VAL A 1 36 ? -3.865 -7.119 1.800 1.00 0.00 36 VAL A C 8
ATOM 11004 O O . VAL A 1 36 ? -4.629 -6.355 1.211 1.00 0.00 36 VAL A O 8
ATOM 11017 N N . VAL A 1 37 ? -3.378 -8.225 1.246 1.00 0.00 37 VAL A N 8
ATOM 11018 C CA . VAL A 1 37 ? -3.721 -8.611 -0.117 1.00 0.00 37 VAL A CA 8
ATOM 11019 C C . VAL A 1 37 ? -5.078 -9.304 -0.166 1.00 0.00 37 VAL A C 8
ATOM 11020 O O . VAL A 1 37 ? -5.259 -10.377 0.410 1.00 0.00 37 VAL A O 8
ATOM 11033 N N . LEU A 1 38 ? -6.029 -8.685 -0.858 1.00 0.00 38 LEU A N 8
ATOM 11034 C CA . LEU A 1 38 ? -7.370 -9.244 -0.983 1.00 0.00 38 LEU A CA 8
ATOM 11035 C C . LEU A 1 38 ? -7.388 -10.388 -1.997 1.00 0.00 38 LEU A C 8
ATOM 11036 O O . LEU A 1 38 ? -6.951 -10.223 -3.135 1.00 0.00 38 LEU A O 8
ATOM 11052 N N . PRO A 1 39 ? -7.895 -11.570 -1.598 1.00 0.00 39 PRO A N 8
ATOM 11053 C CA . PRO A 1 39 ? -7.960 -12.736 -2.484 1.00 0.00 39 PRO A CA 8
ATOM 11054 C C . PRO A 1 39 ? -9.110 -12.657 -3.487 1.00 0.00 39 PRO A C 8
ATOM 11055 O O . PRO A 1 39 ? -9.298 -13.563 -4.298 1.00 0.00 39 PRO A O 8
ATOM 11066 N N . SER A 1 40 ? -9.882 -11.574 -3.427 1.00 0.00 40 SER A N 8
ATOM 11067 C CA . SER A 1 40 ? -11.011 -11.392 -4.331 1.00 0.00 40 SER A CA 8
ATOM 11068 C C . SER A 1 40 ? -10.648 -10.458 -5.483 1.00 0.00 40 SER A C 8
ATOM 11069 O O . SER A 1 40 ? -10.414 -10.904 -6.607 1.00 0.00 40 SER A O 8
ATOM 11077 N N . SER A 1 41 ? -10.610 -9.160 -5.198 1.00 0.00 41 SER A N 8
ATOM 11078 C CA . SER A 1 41 ? -10.282 -8.162 -6.212 1.00 0.00 41 SER A CA 8
ATOM 11079 C C . SER A 1 41 ? -8.779 -8.119 -6.491 1.00 0.00 41 SER A C 8
ATOM 11080 O O . SER A 1 41 ? -8.340 -7.491 -7.454 1.00 0.00 41 SER A O 8
ATOM 11088 N N . ARG A 1 42 ? -7.995 -8.784 -5.646 1.00 0.00 42 ARG A N 8
ATOM 11089 C CA . ARG A 1 42 ? -6.546 -8.809 -5.812 1.00 0.00 42 ARG A CA 8
ATOM 11090 C C . ARG A 1 42 ? -5.962 -7.405 -5.700 1.00 0.00 42 ARG A C 8
ATOM 11091 O O . ARG A 1 42 ? -4.942 -7.095 -6.316 1.00 0.00 42 ARG A O 8
ATOM 11112 N N . VAL A 1 43 ? -6.616 -6.559 -4.911 1.00 0.00 43 VAL A N 8
ATOM 11113 C CA . VAL A 1 43 ? -6.164 -5.187 -4.717 1.00 0.00 43 VAL A CA 8
ATOM 11114 C C . VAL A 1 43 ? -5.665 -4.971 -3.293 1.00 0.00 43 VAL A C 8
ATOM 11115 O O . VAL A 1 43 ? -6.415 -5.135 -2.330 1.00 0.00 43 VAL A O 8
ATOM 11128 N N . THR A 1 44 ? -4.395 -4.603 -3.165 1.00 0.00 44 THR A N 8
ATOM 11129 C CA . THR A 1 44 ? -3.795 -4.366 -1.856 1.00 0.00 44 THR A CA 8
ATOM 11130 C C . THR A 1 44 ? -4.488 -3.210 -1.140 1.00 0.00 44 THR A C 8
ATOM 11131 O O . THR A 1 44 ? -4.741 -2.162 -1.732 1.00 0.00 44 THR A O 8
ATOM 11142 N N . VAL A 1 45 ? -4.790 -3.410 0.139 1.00 0.00 45 VAL A N 8
ATOM 11143 C CA . VAL A 1 45 ? -5.452 -2.386 0.937 1.00 0.00 45 VAL A CA 8
ATOM 11144 C C . VAL A 1 45 ? -5.076 -2.511 2.410 1.00 0.00 45 VAL A C 8
ATOM 11145 O O . VAL A 1 45 ? -4.777 -3.603 2.894 1.00 0.00 45 VAL A O 8
ATOM 11158 N N . ASP A 1 46 ? -5.095 -1.387 3.119 1.00 0.00 46 ASP A N 8
ATOM 11159 C CA . ASP A 1 46 ? -4.757 -1.372 4.538 1.00 0.00 46 ASP A CA 8
ATOM 11160 C C . ASP A 1 46 ? -5.679 -2.298 5.327 1.00 0.00 46 ASP A C 8
ATOM 11161 O O . ASP A 1 46 ? -6.883 -2.352 5.075 1.00 0.00 46 ASP A O 8
ATOM 11170 N N . ARG A 1 47 ? -5.106 -3.024 6.282 1.00 0.00 47 ARG A N 8
ATOM 11171 C CA . ARG A 1 47 ? -5.877 -3.946 7.107 1.00 0.00 47 ARG A CA 8
ATOM 11172 C C . ARG A 1 47 ? -6.991 -3.213 7.847 1.00 0.00 47 ARG A C 8
ATOM 11173 O O . ARG A 1 47 ? -8.043 -3.786 8.132 1.00 0.00 47 ARG A O 8
ATOM 11194 N N . SER A 1 48 ? -6.754 -1.942 8.155 1.00 0.00 48 SER A N 8
ATOM 11195 C CA . SER A 1 48 ? -7.737 -1.131 8.861 1.00 0.00 48 SER A CA 8
ATOM 11196 C C . SER A 1 48 ? -8.763 -0.552 7.890 1.00 0.00 48 SER A C 8
ATOM 11197 O O . SER A 1 48 ? -9.921 -0.340 8.248 1.00 0.00 48 SER A O 8
ATOM 11205 N N . THR A 1 49 ? -8.327 -0.299 6.660 1.00 0.00 49 THR A N 8
ATOM 11206 C CA . THR A 1 49 ? -9.207 0.254 5.637 1.00 0.00 49 THR A CA 8
ATOM 11207 C C . THR A 1 49 ? -10.262 -0.764 5.218 1.00 0.00 49 THR A C 8
ATOM 11208 O O . THR A 1 49 ? -11.423 -0.417 5.003 1.00 0.00 49 THR A O 8
ATOM 11219 N N . ILE A 1 50 ? -9.848 -2.020 5.107 1.00 0.00 50 ILE A N 8
ATOM 11220 C CA . ILE A 1 50 ? -10.756 -3.091 4.715 1.00 0.00 50 ILE A CA 8
ATOM 11221 C C . ILE A 1 50 ? -11.766 -3.383 5.821 1.00 0.00 50 ILE A C 8
ATOM 11222 O O . ILE A 1 50 ? -12.951 -3.582 5.555 1.00 0.00 50 ILE A O 8
ATOM 11238 N N . ALA A 1 51 ? -11.289 -3.405 7.062 1.00 0.00 51 ALA A N 8
ATOM 11239 C CA . ALA A 1 51 ? -12.150 -3.670 8.208 1.00 0.00 51 ALA A CA 8
ATOM 11240 C C . ALA A 1 51 ? -13.322 -2.695 8.251 1.00 0.00 51 ALA A C 8
ATOM 11241 O O . ALA A 1 51 ? -14.440 -3.067 8.603 1.00 0.00 51 ALA A O 8
ATOM 11248 N N . ARG A 1 52 ? -13.056 -1.445 7.887 1.00 0.00 52 ARG A N 8
ATOM 11249 C CA . ARG A 1 52 ? -14.088 -0.415 7.880 1.00 0.00 52 ARG A CA 8
ATOM 11250 C C . ARG A 1 52 ? -15.177 -0.749 6.866 1.00 0.00 52 ARG A C 8
ATOM 11251 O O . ARG A 1 52 ? -16.349 -0.433 7.069 1.00 0.00 52 ARG A O 8
ATOM 11272 N N . HIS A 1 53 ? -14.779 -1.392 5.772 1.00 0.00 53 HIS A N 8
ATOM 11273 C CA . HIS A 1 53 ? -15.718 -1.773 4.723 1.00 0.00 53 HIS A CA 8
ATOM 11274 C C . HIS A 1 53 ? -16.452 -3.061 5.085 1.00 0.00 53 HIS A C 8
ATOM 11275 O O . HIS A 1 53 ? -17.542 -3.328 4.581 1.00 0.00 53 HIS A O 8
ATOM 11289 N N . LEU A 1 54 ? -15.848 -3.858 5.963 1.00 0.00 54 LEU A N 8
ATOM 11290 C CA . LEU A 1 54 ? -16.447 -5.117 6.390 1.00 0.00 54 LEU A CA 8
ATOM 11291 C C . LEU A 1 54 ? -17.232 -4.940 7.687 1.00 0.00 54 LEU A C 8
ATOM 11292 O O . LEU A 1 54 ? -17.332 -5.865 8.494 1.00 0.00 54 LEU A O 8
ATOM 11308 N N . LEU A 1 55 ? -17.787 -3.749 7.882 1.00 0.00 55 LEU A N 8
ATOM 11309 C CA . LEU A 1 55 ? -18.563 -3.454 9.082 1.00 0.00 55 LEU A CA 8
ATOM 11310 C C . LEU A 1 55 ? -20.033 -3.807 8.876 1.00 0.00 55 LEU A C 8
ATOM 11311 O O . LEU A 1 55 ? -20.623 -4.537 9.672 1.00 0.00 55 LEU A O 8
ATOM 11327 N N . SER A 1 56 ? -20.616 -3.284 7.802 1.00 0.00 56 SER A N 8
ATOM 11328 C CA . SER A 1 56 ? -22.017 -3.544 7.490 1.00 0.00 56 SER A CA 8
ATOM 11329 C C . SER A 1 56 ? -22.142 -4.511 6.317 1.00 0.00 56 SER A C 8
ATOM 11330 O O . SER A 1 56 ? -23.093 -5.289 6.239 1.00 0.00 56 SER A O 8
ATOM 11338 N N . ASP A 1 57 ? -21.176 -4.454 5.405 1.00 0.00 57 ASP A N 8
ATOM 11339 C CA . ASP A 1 57 ? -21.177 -5.324 4.235 1.00 0.00 57 ASP A CA 8
ATOM 11340 C C . ASP A 1 57 ? -19.866 -6.096 4.131 1.00 0.00 57 ASP A C 8
ATOM 11341 O O . ASP A 1 57 ? -18.907 -5.630 3.515 1.00 0.00 57 ASP A O 8
ATOM 11350 N N . GLN A 1 58 ? -19.831 -7.280 4.735 1.00 0.00 58 GLN A N 8
ATOM 11351 C CA . GLN A 1 58 ? -18.636 -8.117 4.708 1.00 0.00 58 GLN A CA 8
ATOM 11352 C C . GLN A 1 58 ? -18.344 -8.602 3.291 1.00 0.00 58 GLN A C 8
ATOM 11353 O O . GLN A 1 58 ? -18.668 -9.734 2.933 1.00 0.00 58 GLN A O 8
ATOM 11367 N N . THR A 1 59 ? -17.730 -7.737 2.490 1.00 0.00 59 THR A N 8
ATOM 11368 C CA . THR A 1 59 ? -17.393 -8.076 1.112 1.00 0.00 59 THR A CA 8
ATOM 11369 C C . THR A 1 59 ? -16.290 -7.166 0.583 1.00 0.00 59 THR A C 8
ATOM 11370 O O . THR A 1 59 ? -15.870 -6.227 1.258 1.00 0.00 59 THR A O 8
ATOM 11381 N N . ASP A 1 60 ? -15.825 -7.451 -0.629 1.00 0.00 60 ASP A N 8
ATOM 11382 C CA . ASP A 1 60 ? -14.771 -6.656 -1.248 1.00 0.00 60 ASP A CA 8
ATOM 11383 C C . ASP A 1 60 ? -15.324 -5.329 -1.765 1.00 0.00 60 ASP A C 8
ATOM 11384 O O . ASP A 1 60 ? -16.407 -5.286 -2.348 1.00 0.00 60 ASP A O 8
ATOM 11393 N N . PRO A 1 61 ? -14.588 -4.223 -1.556 1.00 0.00 61 PRO A N 8
ATOM 11394 C CA . PRO A 1 61 ? -15.018 -2.896 -2.005 1.00 0.00 61 PRO A CA 8
ATOM 11395 C C . PRO A 1 61 ? -14.884 -2.717 -3.515 1.00 0.00 61 PRO A C 8
ATOM 11396 O O . PRO A 1 61 ? -15.506 -1.830 -4.101 1.00 0.00 61 PRO A O 8
ATOM 11407 N N . PHE A 1 62 ? -14.067 -3.559 -4.140 1.00 0.00 62 PHE A N 8
ATOM 11408 C CA . PHE A 1 62 ? -13.852 -3.488 -5.581 1.00 0.00 62 PHE A CA 8
ATOM 11409 C C . PHE A 1 62 ? -14.506 -4.668 -6.294 1.00 0.00 62 PHE A C 8
ATOM 11410 O O . PHE A 1 62 ? -14.916 -4.557 -7.449 1.00 0.00 62 PHE A O 8
ATOM 11427 N N . ASN A 1 63 ? -14.597 -5.798 -5.601 1.00 0.00 63 ASN A N 8
ATOM 11428 C CA . ASN A 1 63 ? -15.198 -6.998 -6.173 1.00 0.00 63 ASN A CA 8
ATOM 11429 C C . ASN A 1 63 ? -16.644 -7.162 -5.713 1.00 0.00 63 ASN A C 8
ATOM 11430 O O . ASN A 1 63 ? -17.473 -7.720 -6.431 1.00 0.00 63 ASN A O 8
ATOM 11441 N N . ARG A 1 64 ? -16.939 -6.676 -4.511 1.00 0.00 64 ARG A N 8
ATOM 11442 C CA . ARG A 1 64 ? -18.286 -6.773 -3.958 1.00 0.00 64 ARG A CA 8
ATOM 11443 C C . ARG A 1 64 ? -18.692 -8.231 -3.769 1.00 0.00 64 ARG A C 8
ATOM 11444 O O . ARG A 1 64 ? -19.854 -8.592 -3.956 1.00 0.00 64 ARG A O 8
ATOM 11465 N N . SER A 1 65 ? -17.726 -9.066 -3.397 1.00 0.00 65 SER A N 8
ATOM 11466 C CA . SER A 1 65 ? -17.982 -10.486 -3.183 1.00 0.00 65 SER A CA 8
ATOM 11467 C C . SER A 1 65 ? -17.757 -10.865 -1.721 1.00 0.00 65 SER A C 8
ATOM 11468 O O . SER A 1 65 ? -17.149 -10.110 -0.962 1.00 0.00 65 SER A O 8
ATOM 11476 N N . PRO A 1 66 ? -18.245 -12.047 -1.307 1.00 0.00 66 PRO A N 8
ATOM 11477 C CA . PRO A 1 66 ? -18.095 -12.524 0.072 1.00 0.00 66 PRO A CA 8
ATOM 11478 C C . PRO A 1 66 ? -16.643 -12.497 0.537 1.00 0.00 66 PRO A C 8
ATOM 11479 O O . PRO A 1 66 ? -15.805 -13.247 0.036 1.00 0.00 66 PRO A O 8
ATOM 11490 N N . LEU A 1 67 ? -16.351 -11.629 1.501 1.00 0.00 67 LEU A N 8
ATOM 11491 C CA . LEU A 1 67 ? -15.000 -11.504 2.036 1.00 0.00 67 LEU A CA 8
ATOM 11492 C C . LEU A 1 67 ? -15.030 -11.307 3.548 1.00 0.00 67 LEU A C 8
ATOM 11493 O O . LEU A 1 67 ? -15.991 -10.766 4.094 1.00 0.00 67 LEU A O 8
ATOM 11509 N N . THR A 1 68 ? -13.970 -11.749 4.218 1.00 0.00 68 THR A N 8
ATOM 11510 C CA . THR A 1 68 ? -13.875 -11.622 5.667 1.00 0.00 68 THR A CA 8
ATOM 11511 C C . THR A 1 68 ? -12.465 -11.218 6.086 1.00 0.00 68 THR A C 8
ATOM 11512 O O . THR A 1 68 ? -11.598 -10.987 5.244 1.00 0.00 68 THR A O 8
ATOM 11523 N N . MET A 1 69 ? -12.242 -11.139 7.394 1.00 0.00 69 MET A N 8
ATOM 11524 C CA . MET A 1 69 ? -10.937 -10.766 7.925 1.00 0.00 69 MET A CA 8
ATOM 11525 C C . MET A 1 69 ? -9.946 -11.919 7.793 1.00 0.00 69 MET A C 8
ATOM 11526 O O . MET A 1 69 ? -8.745 -11.703 7.637 1.00 0.00 69 MET A O 8
ATOM 11540 N N . ASP A 1 70 ? -10.460 -13.143 7.857 1.00 0.00 70 ASP A N 8
ATOM 11541 C CA . ASP A 1 70 ? -9.621 -14.332 7.744 1.00 0.00 70 ASP A CA 8
ATOM 11542 C C . ASP A 1 70 ? -9.209 -14.573 6.296 1.00 0.00 70 ASP A C 8
ATOM 11543 O O . ASP A 1 70 ? -8.096 -15.021 6.023 1.00 0.00 70 ASP A O 8
ATOM 11552 N N . GLN A 1 71 ? -10.116 -14.274 5.371 1.00 0.00 71 GLN A N 8
ATOM 11553 C CA . GLN A 1 71 ? -9.847 -14.460 3.950 1.00 0.00 71 GLN A CA 8
ATOM 11554 C C . GLN A 1 71 ? -8.653 -13.621 3.506 1.00 0.00 71 GLN A C 8
ATOM 11555 O O . GLN A 1 71 ? -7.790 -14.094 2.767 1.00 0.00 71 GLN A O 8
ATOM 11569 N N . ILE A 1 72 ? -8.610 -12.374 3.962 1.00 0.00 72 ILE A N 8
ATOM 11570 C CA . ILE A 1 72 ? -7.523 -11.469 3.612 1.00 0.00 72 ILE A CA 8
ATOM 11571 C C . ILE A 1 72 ? -6.232 -11.859 4.323 1.00 0.00 72 ILE A C 8
ATOM 11572 O O . ILE A 1 72 ? -6.261 -12.423 5.417 1.00 0.00 72 ILE A O 8
ATOM 11588 N N . ARG A 1 73 ? -5.101 -11.557 3.695 1.00 0.00 73 ARG A N 8
ATOM 11589 C CA . ARG A 1 73 ? -3.799 -11.877 4.268 1.00 0.00 73 ARG A CA 8
ATOM 11590 C C . ARG A 1 73 ? -2.867 -10.669 4.211 1.00 0.00 73 ARG A C 8
ATOM 11591 O O . ARG A 1 73 ? -2.982 -9.827 3.319 1.00 0.00 73 ARG A O 8
ATOM 11612 N N . PRO A 1 74 ? -1.925 -10.569 5.165 1.00 0.00 74 PRO A N 8
ATOM 11613 C CA . PRO A 1 74 ? -0.971 -9.457 5.219 1.00 0.00 74 PRO A CA 8
ATOM 11614 C C . PRO A 1 74 ? 0.083 -9.545 4.120 1.00 0.00 74 PRO A C 8
ATOM 11615 O O . PRO A 1 74 ? 0.727 -10.579 3.944 1.00 0.00 74 PRO A O 8
ATOM 11626 N N . ASN A 1 75 ? 0.253 -8.452 3.383 1.00 0.00 75 ASN A N 8
ATOM 11627 C CA . ASN A 1 75 ? 1.231 -8.406 2.301 1.00 0.00 75 ASN A CA 8
ATOM 11628 C C . ASN A 1 75 ? 2.641 -8.216 2.851 1.00 0.00 75 ASN A C 8
ATOM 11629 O O . ASN A 1 75 ? 3.077 -7.091 3.094 1.00 0.00 75 ASN A O 8
ATOM 11640 N N . THR A 1 76 ? 3.348 -9.324 3.045 1.00 0.00 76 THR A N 8
ATOM 11641 C CA . THR A 1 76 ? 4.709 -9.282 3.566 1.00 0.00 76 THR A CA 8
ATOM 11642 C C . THR A 1 76 ? 5.649 -8.596 2.580 1.00 0.00 76 THR A C 8
ATOM 11643 O O . THR A 1 76 ? 6.498 -7.795 2.972 1.00 0.00 76 THR A O 8
ATOM 11654 N N . GLU A 1 77 ? 5.492 -8.916 1.300 1.00 0.00 77 GLU A N 8
ATOM 11655 C CA . GLU A 1 77 ? 6.328 -8.329 0.258 1.00 0.00 77 GLU A CA 8
ATOM 11656 C C . GLU A 1 77 ? 6.172 -6.813 0.225 1.00 0.00 77 GLU A C 8
ATOM 11657 O O . GLU A 1 77 ? 7.120 -6.088 -0.079 1.00 0.00 77 GLU A O 8
ATOM 11669 N N . LEU A 1 78 ? 4.971 -6.340 0.540 1.00 0.00 78 LEU A N 8
ATOM 11670 C CA . LEU A 1 78 ? 4.689 -4.909 0.545 1.00 0.00 78 LEU A CA 8
ATOM 11671 C C . LEU A 1 78 ? 5.174 -4.263 1.839 1.00 0.00 78 LEU A C 8
ATOM 11672 O O . LEU A 1 78 ? 5.727 -3.164 1.827 1.00 0.00 78 LEU A O 8
ATOM 11688 N N . LYS A 1 79 ? 4.961 -4.953 2.956 1.00 0.00 79 LYS A N 8
ATOM 11689 C CA . LYS A 1 79 ? 5.376 -4.447 4.260 1.00 0.00 79 LYS A CA 8
ATOM 11690 C C . LYS A 1 79 ? 6.876 -4.171 4.288 1.00 0.00 79 LYS A C 8
ATOM 11691 O O . LYS A 1 79 ? 7.323 -3.177 4.859 1.00 0.00 79 LYS A O 8
ATOM 11710 N N . GLU A 1 80 ? 7.646 -5.059 3.668 1.00 0.00 80 GLU A N 8
ATOM 11711 C CA . GLU A 1 80 ? 9.096 -4.911 3.622 1.00 0.00 80 GLU A CA 8
ATOM 11712 C C . GLU A 1 80 ? 9.494 -3.708 2.771 1.00 0.00 80 GLU A C 8
ATOM 11713 O O . GLU A 1 80 ? 10.519 -3.074 3.017 1.00 0.00 80 GLU A O 8
ATOM 11725 N N . LYS A 1 81 ? 8.677 -3.403 1.769 1.00 0.00 81 LYS A N 8
ATOM 11726 C CA . LYS A 1 81 ? 8.943 -2.277 0.881 1.00 0.00 81 LYS A CA 8
ATOM 11727 C C . LYS A 1 81 ? 8.746 -0.951 1.610 1.00 0.00 81 LYS A C 8
ATOM 11728 O O . LYS A 1 81 ? 9.432 0.031 1.329 1.00 0.00 81 LYS A O 8
ATOM 11747 N N . ILE A 1 82 ? 7.803 -0.931 2.545 1.00 0.00 82 ILE A N 8
ATOM 11748 C CA . ILE A 1 82 ? 7.516 0.274 3.314 1.00 0.00 82 ILE A CA 8
ATOM 11749 C C . ILE A 1 82 ? 8.630 0.566 4.314 1.00 0.00 82 ILE A C 8
ATOM 11750 O O . ILE A 1 82 ? 8.928 1.723 4.606 1.00 0.00 82 ILE A O 8
ATOM 11766 N N . GLN A 1 83 ? 9.242 -0.493 4.835 1.00 0.00 83 GLN A N 8
ATOM 11767 C CA . GLN A 1 83 ? 10.323 -0.349 5.803 1.00 0.00 83 GLN A CA 8
ATOM 11768 C C . GLN A 1 83 ? 11.575 0.217 5.139 1.00 0.00 83 GLN A C 8
ATOM 11769 O O . GLN A 1 83 ? 12.357 0.926 5.772 1.00 0.00 83 GLN A O 8
ATOM 11783 N N . ARG A 1 84 ? 11.758 -0.100 3.862 1.00 0.00 84 ARG A N 8
ATOM 11784 C CA . ARG A 1 84 ? 12.915 0.379 3.114 1.00 0.00 84 ARG A CA 8
ATOM 11785 C C . ARG A 1 84 ? 12.844 1.889 2.909 1.00 0.00 84 ARG A C 8
ATOM 11786 O O . ARG A 1 84 ? 13.867 2.573 2.913 1.00 0.00 84 ARG A O 8
ATOM 11807 N N . TRP A 1 85 ? 11.631 2.401 2.731 1.00 0.00 85 TRP A N 8
ATOM 11808 C CA . TRP A 1 85 ? 11.428 3.829 2.524 1.00 0.00 85 TRP A CA 8
ATOM 11809 C C . TRP A 1 85 ? 11.360 4.568 3.858 1.00 0.00 85 TRP A C 8
ATOM 11810 O O . TRP A 1 85 ? 11.917 5.656 4.004 1.00 0.00 85 TRP A O 8
ATOM 11831 N N . LEU A 1 86 ? 10.674 3.969 4.824 1.00 0.00 86 LEU A N 8
ATOM 11832 C CA . LEU A 1 86 ? 10.532 4.570 6.146 1.00 0.00 86 LEU A CA 8
ATOM 11833 C C . LEU A 1 86 ? 11.884 4.689 6.841 1.00 0.00 86 LEU A C 8
ATOM 11834 O O . LEU A 1 86 ? 12.107 5.604 7.633 1.00 0.00 86 LEU A O 8
ATOM 11850 N N . ALA A 1 87 ? 12.783 3.759 6.540 1.00 0.00 87 ALA A N 8
ATOM 11851 C CA . ALA A 1 87 ? 14.113 3.760 7.136 1.00 0.00 87 ALA A CA 8
ATOM 11852 C C . ALA A 1 87 ? 15.071 4.651 6.352 1.00 0.00 87 ALA A C 8
ATOM 11853 O O . ALA A 1 87 ? 16.021 5.199 6.910 1.00 0.00 87 ALA A O 8
ATOM 11860 N N . GLU A 1 88 ? 14.816 4.790 5.055 1.00 0.00 88 GLU A N 8
ATOM 11861 C CA . GLU A 1 88 ? 15.659 5.613 4.195 1.00 0.00 88 GLU A CA 8
ATOM 11862 C C . GLU A 1 88 ? 15.300 7.091 4.325 1.00 0.00 88 GLU A C 8
ATOM 11863 O O . GLU A 1 88 ? 16.148 7.962 4.137 1.00 0.00 88 GLU A O 8
ATOM 11875 N N . ARG A 1 89 ? 14.040 7.367 4.648 1.00 0.00 89 ARG A N 8
ATOM 11876 C CA . ARG A 1 89 ? 13.577 8.742 4.800 1.00 0.00 89 ARG A CA 8
ATOM 11877 C C . ARG A 1 89 ? 13.971 9.304 6.162 1.00 0.00 89 ARG A C 8
ATOM 11878 O O . ARG A 1 89 ? 14.255 10.495 6.293 1.00 0.00 89 ARG A O 8
ATOM 11899 N N . LYS A 1 90 ? 13.986 8.442 7.173 1.00 0.00 90 LYS A N 8
ATOM 11900 C CA . LYS A 1 90 ? 14.344 8.857 8.525 1.00 0.00 90 LYS A CA 8
ATOM 11901 C C . LYS A 1 90 ? 15.859 8.844 8.714 1.00 0.00 90 LYS A C 8
ATOM 11902 O O . LYS A 1 90 ? 16.383 8.133 9.572 1.00 0.00 90 LYS A O 8
ATOM 11921 N N . GLN A 1 91 ? 16.557 9.636 7.906 1.00 0.00 91 GLN A N 8
ATOM 11922 C CA . GLN A 1 91 ? 18.010 9.718 7.983 1.00 0.00 91 GLN A CA 8
ATOM 11923 C C . GLN A 1 91 ? 18.472 11.172 8.019 1.00 0.00 91 GLN A C 8
ATOM 11924 O O . GLN A 1 91 ? 18.399 11.881 7.015 1.00 0.00 91 GLN A O 8
ATOM 11938 N N . GLN A 1 92 ? 18.945 11.610 9.181 1.00 0.00 92 GLN A N 8
ATOM 11939 C CA . GLN A 1 92 ? 19.418 12.979 9.346 1.00 0.00 92 GLN A CA 8
ATOM 11940 C C . GLN A 1 92 ? 20.938 13.019 9.472 1.00 0.00 92 GLN A C 8
ATOM 11941 O O . GLN A 1 92 ? 21.476 13.368 10.524 1.00 0.00 92 GLN A O 8
ATOM 11955 N N . SER A 1 93 ? 21.625 12.658 8.393 1.00 0.00 93 SER A N 8
ATOM 11956 C CA . SER A 1 93 ? 23.083 12.653 8.382 1.00 0.00 93 SER A CA 8
ATOM 11957 C C . SER A 1 93 ? 23.615 12.449 6.968 1.00 0.00 93 SER A C 8
ATOM 11958 O O . SER A 1 93 ? 23.173 11.552 6.250 1.00 0.00 93 SER A O 8
ATOM 11966 N N . GLY A 1 94 ? 24.568 13.287 6.572 1.00 0.00 94 GLY A N 8
ATOM 11967 C CA . GLY A 1 94 ? 25.144 13.183 5.245 1.00 0.00 94 GLY A CA 8
ATOM 11968 C C . GLY A 1 94 ? 26.572 12.668 5.270 1.00 0.00 94 GLY A C 8
ATOM 11969 O O . GLY A 1 94 ? 27.319 12.956 6.206 1.00 0.00 94 GLY A O 8
ATOM 11973 N N . PRO A 1 95 ? 26.985 11.898 4.249 1.00 0.00 95 PRO A N 8
ATOM 11974 C CA . PRO A 1 95 ? 28.341 11.348 4.174 1.00 0.00 95 PRO A CA 8
ATOM 11975 C C . PRO A 1 95 ? 29.379 12.411 3.826 1.00 0.00 95 PRO A C 8
ATOM 11976 O O . PRO A 1 95 ? 29.049 13.453 3.261 1.00 0.00 95 PRO A O 8
ATOM 11987 N N . SER A 1 96 ? 30.634 12.139 4.166 1.00 0.00 96 SER A N 8
ATOM 11988 C CA . SER A 1 96 ? 31.721 13.072 3.888 1.00 0.00 96 SER A CA 8
ATOM 11989 C C . SER A 1 96 ? 32.538 12.612 2.686 1.00 0.00 96 SER A C 8
ATOM 11990 O O . SER A 1 96 ? 32.356 11.502 2.186 1.00 0.00 96 SER A O 8
ATOM 11998 N N . SER A 1 97 ? 33.440 13.473 2.225 1.00 0.00 97 SER A N 8
ATOM 11999 C CA . SER A 1 97 ? 34.284 13.155 1.080 1.00 0.00 97 SER A CA 8
ATOM 12000 C C . SER A 1 97 ? 35.700 13.686 1.284 1.00 0.00 97 SER A C 8
ATOM 12001 O O . SER A 1 97 ? 35.899 14.730 1.904 1.00 0.00 97 SER A O 8
ATOM 12009 N N . GLY A 1 98 ? 36.680 12.961 0.756 1.00 0.00 98 GLY A N 8
ATOM 12010 C CA . GLY A 1 98 ? 38.065 13.374 0.891 1.00 0.00 98 GLY A CA 8
ATOM 12011 C C . GLY A 1 98 ? 38.999 12.204 1.128 1.00 0.00 98 GLY A C 8
ATOM 12012 O O . GLY A 1 98 ? 39.612 12.145 2.215 1.00 0.00 98 GLY A O 8
ATOM 12017 N N . GLY A 1 1 ? 7.208 40.900 13.986 1.00 0.00 1 GLY A N 9
ATOM 12018 C CA . GLY A 1 1 ? 6.930 42.318 14.343 1.00 0.00 1 GLY A CA 9
ATOM 12019 C C . GLY A 1 1 ? 6.396 42.466 15.755 1.00 0.00 1 GLY A C 9
ATOM 12020 O O . GLY A 1 1 ? 7.069 43.021 16.624 1.00 0.00 1 GLY A O 9
ATOM 12026 N N . SER A 1 2 ? 5.185 41.970 15.983 1.00 0.00 2 SER A N 9
ATOM 12027 C CA . SER A 1 2 ? 4.561 42.049 17.298 1.00 0.00 2 SER A CA 9
ATOM 12028 C C . SER A 1 2 ? 5.189 41.045 18.260 1.00 0.00 2 SER A C 9
ATOM 12029 O O . SER A 1 2 ? 5.721 40.018 17.840 1.00 0.00 2 SER A O 9
ATOM 12037 N N . SER A 1 3 ? 5.123 41.350 19.552 1.00 0.00 3 SER A N 9
ATOM 12038 C CA . SER A 1 3 ? 5.686 40.474 20.573 1.00 0.00 3 SER A CA 9
ATOM 12039 C C . SER A 1 3 ? 4.634 39.501 21.096 1.00 0.00 3 SER A C 9
ATOM 12040 O O . SER A 1 3 ? 3.675 39.904 21.754 1.00 0.00 3 SER A O 9
ATOM 12048 N N . GLY A 1 4 ? 4.820 38.220 20.797 1.00 0.00 4 GLY A N 9
ATOM 12049 C CA . GLY A 1 4 ? 3.879 37.210 21.243 1.00 0.00 4 GLY A CA 9
ATOM 12050 C C . GLY A 1 4 ? 4.568 35.984 21.808 1.00 0.00 4 GLY A C 9
ATOM 12051 O O . GLY A 1 4 ? 5.257 36.064 22.824 1.00 0.00 4 GLY A O 9
ATOM 12055 N N . SER A 1 5 ? 4.382 34.845 21.147 1.00 0.00 5 SER A N 9
ATOM 12056 C CA . SER A 1 5 ? 4.991 33.596 21.588 1.00 0.00 5 SER A CA 9
ATOM 12057 C C . SER A 1 5 ? 5.743 32.923 20.445 1.00 0.00 5 SER A C 9
ATOM 12058 O O . SER A 1 5 ? 5.136 32.445 19.486 1.00 0.00 5 SER A O 9
ATOM 12066 N N . SER A 1 6 ? 7.067 32.892 20.552 1.00 0.00 6 SER A N 9
ATOM 12067 C CA . SER A 1 6 ? 7.902 32.279 19.527 1.00 0.00 6 SER A CA 9
ATOM 12068 C C . SER A 1 6 ? 9.082 31.543 20.154 1.00 0.00 6 SER A C 9
ATOM 12069 O O . SER A 1 6 ? 9.991 32.162 20.705 1.00 0.00 6 SER A O 9
ATOM 12077 N N . GLY A 1 7 ? 9.058 30.217 20.067 1.00 0.00 7 GLY A N 9
ATOM 12078 C CA . GLY A 1 7 ? 10.130 29.417 20.631 1.00 0.00 7 GLY A CA 9
ATOM 12079 C C . GLY A 1 7 ? 10.125 27.993 20.112 1.00 0.00 7 GLY A C 9
ATOM 12080 O O . GLY A 1 7 ? 10.538 27.069 20.813 1.00 0.00 7 GLY A O 9
ATOM 12084 N N . LEU A 1 8 ? 9.654 27.815 18.882 1.00 0.00 8 LEU A N 9
ATOM 12085 C CA . LEU A 1 8 ? 9.596 26.492 18.271 1.00 0.00 8 LEU A CA 9
ATOM 12086 C C . LEU A 1 8 ? 9.751 26.585 16.756 1.00 0.00 8 LEU A C 9
ATOM 12087 O O . LEU A 1 8 ? 9.917 27.674 16.205 1.00 0.00 8 LEU A O 9
ATOM 12103 N N . GLN A 1 9 ? 9.694 25.437 16.089 1.00 0.00 9 GLN A N 9
ATOM 12104 C CA . GLN A 1 9 ? 9.827 25.388 14.638 1.00 0.00 9 GLN A CA 9
ATOM 12105 C C . GLN A 1 9 ? 9.570 23.979 14.115 1.00 0.00 9 GLN A C 9
ATOM 12106 O O . GLN A 1 9 ? 10.482 23.155 14.049 1.00 0.00 9 GLN A O 9
ATOM 12120 N N . GLN A 1 10 ? 8.323 23.709 13.746 1.00 0.00 10 GLN A N 9
ATOM 12121 C CA . GLN A 1 10 ? 7.946 22.399 13.228 1.00 0.00 10 GLN A CA 9
ATOM 12122 C C . GLN A 1 10 ? 6.616 22.469 12.483 1.00 0.00 10 GLN A C 9
ATOM 12123 O O . GLN A 1 10 ? 6.006 23.533 12.381 1.00 0.00 10 GLN A O 9
ATOM 12137 N N . GLN A 1 11 ? 6.173 21.328 11.965 1.00 0.00 11 GLN A N 9
ATOM 12138 C CA . GLN A 1 11 ? 4.916 21.259 11.228 1.00 0.00 11 GLN A CA 9
ATOM 12139 C C . GLN A 1 11 ? 3.859 20.500 12.026 1.00 0.00 11 GLN A C 9
ATOM 12140 O O . GLN A 1 11 ? 4.099 20.095 13.163 1.00 0.00 11 GLN A O 9
ATOM 12154 N N . GLU A 1 12 ? 2.692 20.310 11.421 1.00 0.00 12 GLU A N 9
ATOM 12155 C CA . GLU A 1 12 ? 1.599 19.599 12.074 1.00 0.00 12 GLU A CA 9
ATOM 12156 C C . GLU A 1 12 ? 0.870 18.693 11.087 1.00 0.00 12 GLU A C 9
ATOM 12157 O O . GLU A 1 12 ? 0.823 18.976 9.890 1.00 0.00 12 GLU A O 9
ATOM 12169 N N . GLU A 1 13 ? 0.304 17.604 11.598 1.00 0.00 13 GLU A N 9
ATOM 12170 C CA . GLU A 1 13 ? -0.424 16.653 10.765 1.00 0.00 13 GLU A CA 9
ATOM 12171 C C . GLU A 1 13 ? 0.494 16.021 9.723 1.00 0.00 13 GLU A C 9
ATOM 12172 O O . GLU A 1 13 ? 1.134 16.721 8.939 1.00 0.00 13 GLU A O 9
ATOM 12184 N N . GLU A 1 14 ? 0.553 14.694 9.722 1.00 0.00 14 GLU A N 9
ATOM 12185 C CA . GLU A 1 14 ? 1.392 13.966 8.778 1.00 0.00 14 GLU A CA 9
ATOM 12186 C C . GLU A 1 14 ? 0.657 13.736 7.462 1.00 0.00 14 GLU A C 9
ATOM 12187 O O . GLU A 1 14 ? -0.532 13.415 7.452 1.00 0.00 14 GLU A O 9
ATOM 12199 N N . THR A 1 15 ? 1.370 13.904 6.352 1.00 0.00 15 THR A N 9
ATOM 12200 C CA . THR A 1 15 ? 0.782 13.714 5.030 1.00 0.00 15 THR A CA 9
ATOM 12201 C C . THR A 1 15 ? 1.551 12.666 4.231 1.00 0.00 15 THR A C 9
ATOM 12202 O O . THR A 1 15 ? 0.958 11.882 3.489 1.00 0.00 15 THR A O 9
ATOM 12213 N N . TYR A 1 16 ? 2.872 12.655 4.384 1.00 0.00 16 TYR A N 9
ATOM 12214 C CA . TYR A 1 16 ? 3.715 11.701 3.673 1.00 0.00 16 TYR A CA 9
ATOM 12215 C C . TYR A 1 16 ? 3.576 11.873 2.163 1.00 0.00 16 TYR A C 9
ATOM 12216 O O . TYR A 1 16 ? 3.058 10.996 1.471 1.00 0.00 16 TYR A O 9
ATOM 12234 N N . ALA A 1 17 ? 4.043 13.010 1.659 1.00 0.00 17 ALA A N 9
ATOM 12235 C CA . ALA A 1 17 ? 3.971 13.300 0.231 1.00 0.00 17 ALA A CA 9
ATOM 12236 C C . ALA A 1 17 ? 5.052 12.546 -0.536 1.00 0.00 17 ALA A C 9
ATOM 12237 O O . ALA A 1 17 ? 4.848 12.145 -1.682 1.00 0.00 17 ALA A O 9
ATOM 12244 N N . ASP A 1 18 ? 6.203 12.359 0.101 1.00 0.00 18 ASP A N 9
ATOM 12245 C CA . ASP A 1 18 ? 7.316 11.653 -0.522 1.00 0.00 18 ASP A CA 9
ATOM 12246 C C . ASP A 1 18 ? 6.918 10.228 -0.893 1.00 0.00 18 ASP A C 9
ATOM 12247 O O . ASP A 1 18 ? 7.414 9.669 -1.872 1.00 0.00 18 ASP A O 9
ATOM 12256 N N . ALA A 1 19 ? 6.020 9.646 -0.105 1.00 0.00 19 ALA A N 9
ATOM 12257 C CA . ALA A 1 19 ? 5.555 8.286 -0.351 1.00 0.00 19 ALA A CA 9
ATOM 12258 C C . ALA A 1 19 ? 4.827 8.189 -1.687 1.00 0.00 19 ALA A C 9
ATOM 12259 O O . ALA A 1 19 ? 4.025 9.056 -2.032 1.00 0.00 19 ALA A O 9
ATOM 12266 N N . CYS A 1 20 ? 5.115 7.129 -2.435 1.00 0.00 20 CYS A N 9
ATOM 12267 C CA . CYS A 1 20 ? 4.488 6.919 -3.735 1.00 0.00 20 CYS A CA 9
ATOM 12268 C C . CYS A 1 20 ? 3.129 6.243 -3.582 1.00 0.00 20 CYS A C 9
ATOM 12269 O O . CYS A 1 20 ? 2.693 5.947 -2.469 1.00 0.00 20 CYS A O 9
ATOM 12277 N N . ASP A 1 21 ? 2.464 6.002 -4.706 1.00 0.00 21 ASP A N 9
ATOM 12278 C CA . ASP A 1 21 ? 1.154 5.361 -4.698 1.00 0.00 21 ASP A CA 9
ATOM 12279 C C . ASP A 1 21 ? 1.254 3.924 -4.195 1.00 0.00 21 ASP A C 9
ATOM 12280 O O . ASP A 1 21 ? 0.307 3.393 -3.614 1.00 0.00 21 ASP A O 9
ATOM 12289 N N . GLU A 1 22 ? 2.406 3.300 -4.422 1.00 0.00 22 GLU A N 9
ATOM 12290 C CA . GLU A 1 22 ? 2.629 1.924 -3.992 1.00 0.00 22 GLU A CA 9
ATOM 12291 C C . GLU A 1 22 ? 2.442 1.787 -2.484 1.00 0.00 22 GLU A C 9
ATOM 12292 O O . GLU A 1 22 ? 1.963 0.761 -2.000 1.00 0.00 22 GLU A O 9
ATOM 12304 N N . PHE A 1 23 ? 2.824 2.825 -1.748 1.00 0.00 23 PHE A N 9
ATOM 12305 C CA . PHE A 1 23 ? 2.699 2.820 -0.296 1.00 0.00 23 PHE A CA 9
ATOM 12306 C C . PHE A 1 23 ? 1.368 3.427 0.138 1.00 0.00 23 PHE A C 9
ATOM 12307 O O . PHE A 1 23 ? 0.810 3.053 1.170 1.00 0.00 23 PHE A O 9
ATOM 12324 N N . LEU A 1 24 ? 0.864 4.367 -0.656 1.00 0.00 24 LEU A N 9
ATOM 12325 C CA . LEU A 1 24 ? -0.401 5.026 -0.354 1.00 0.00 24 LEU A CA 9
ATOM 12326 C C . LEU A 1 24 ? -1.580 4.100 -0.631 1.00 0.00 24 LEU A C 9
ATOM 12327 O O . LEU A 1 24 ? -1.571 3.340 -1.600 1.00 0.00 24 LEU A O 9
ATOM 12343 N N . ASP A 1 25 ? -2.596 4.168 0.225 1.00 0.00 25 ASP A N 9
ATOM 12344 C CA . ASP A 1 25 ? -3.783 3.337 0.070 1.00 0.00 25 ASP A CA 9
ATOM 12345 C C . ASP A 1 25 ? -4.587 3.763 -1.157 1.00 0.00 25 ASP A C 9
ATOM 12346 O O . ASP A 1 25 ? -4.680 4.952 -1.463 1.00 0.00 25 ASP A O 9
ATOM 12355 N N . PRO A 1 26 ? -5.181 2.799 -1.880 1.00 0.00 26 PRO A N 9
ATOM 12356 C CA . PRO A 1 26 ? -5.977 3.090 -3.078 1.00 0.00 26 PRO A CA 9
ATOM 12357 C C . PRO A 1 26 ? -7.282 3.806 -2.746 1.00 0.00 26 PRO A C 9
ATOM 12358 O O . PRO A 1 26 ? -7.829 4.535 -3.575 1.00 0.00 26 PRO A O 9
ATOM 12369 N N . ILE A 1 27 ? -7.779 3.593 -1.532 1.00 0.00 27 ILE A N 9
ATOM 12370 C CA . ILE A 1 27 ? -9.022 4.217 -1.096 1.00 0.00 27 ILE A CA 9
ATOM 12371 C C . ILE A 1 27 ? -8.755 5.329 -0.086 1.00 0.00 27 ILE A C 9
ATOM 12372 O O . ILE A 1 27 ? -9.235 6.452 -0.244 1.00 0.00 27 ILE A O 9
ATOM 12388 N N . MET A 1 28 ? -7.990 5.008 0.952 1.00 0.00 28 MET A N 9
ATOM 12389 C CA . MET A 1 28 ? -7.662 5.979 1.989 1.00 0.00 28 MET A CA 9
ATOM 12390 C C . MET A 1 28 ? -6.701 7.042 1.463 1.00 0.00 28 MET A C 9
ATOM 12391 O O . MET A 1 28 ? -6.690 8.174 1.947 1.00 0.00 28 MET A O 9
ATOM 12405 N N . SER A 1 29 ? -5.895 6.671 0.472 1.00 0.00 29 SER A N 9
ATOM 12406 C CA . SER A 1 29 ? -4.933 7.597 -0.113 1.00 0.00 29 SER A CA 9
ATOM 12407 C C . SER A 1 29 ? -3.923 8.063 0.932 1.00 0.00 29 SER A C 9
ATOM 12408 O O . SER A 1 29 ? -3.424 9.187 0.870 1.00 0.00 29 SER A O 9
ATOM 12416 N N . THR A 1 30 ? -3.628 7.192 1.891 1.00 0.00 30 THR A N 9
ATOM 12417 C CA . THR A 1 30 ? -2.679 7.512 2.951 1.00 0.00 30 THR A CA 9
ATOM 12418 C C . THR A 1 30 ? -1.617 6.423 3.075 1.00 0.00 30 THR A C 9
ATOM 12419 O O . THR A 1 30 ? -1.741 5.351 2.483 1.00 0.00 30 THR A O 9
ATOM 12430 N N . LEU A 1 31 ? -0.574 6.706 3.848 1.00 0.00 31 LEU A N 9
ATOM 12431 C CA . LEU A 1 31 ? 0.510 5.750 4.049 1.00 0.00 31 LEU A CA 9
ATOM 12432 C C . LEU A 1 31 ? -0.018 4.439 4.623 1.00 0.00 31 LEU A C 9
ATOM 12433 O O . LEU A 1 31 ? -0.699 4.429 5.649 1.00 0.00 31 LEU A O 9
ATOM 12449 N N . MET A 1 32 ? 0.298 3.336 3.953 1.00 0.00 32 MET A N 9
ATOM 12450 C CA . MET A 1 32 ? -0.146 2.020 4.395 1.00 0.00 32 MET A CA 9
ATOM 12451 C C . MET A 1 32 ? 0.867 1.395 5.350 1.00 0.00 32 MET A C 9
ATOM 12452 O O . MET A 1 32 ? 2.045 1.258 5.019 1.00 0.00 32 MET A O 9
ATOM 12466 N N . CYS A 1 33 ? 0.398 1.015 6.535 1.00 0.00 33 CYS A N 9
ATOM 12467 C CA . CYS A 1 33 ? 1.261 0.402 7.538 1.00 0.00 33 CYS A CA 9
ATOM 12468 C C . CYS A 1 33 ? 1.147 -1.118 7.496 1.00 0.00 33 CYS A C 9
ATOM 12469 O O . CYS A 1 33 ? 2.110 -1.832 7.774 1.00 0.00 33 CYS A O 9
ATOM 12477 N N . ASP A 1 34 ? -0.039 -1.607 7.145 1.00 0.00 34 ASP A N 9
ATOM 12478 C CA . ASP A 1 34 ? -0.281 -3.042 7.065 1.00 0.00 34 ASP A CA 9
ATOM 12479 C C . ASP A 1 34 ? -1.161 -3.379 5.864 1.00 0.00 34 ASP A C 9
ATOM 12480 O O . ASP A 1 34 ? -2.352 -3.657 6.014 1.00 0.00 34 ASP A O 9
ATOM 12489 N N . PRO A 1 35 ? -0.585 -3.361 4.651 1.00 0.00 35 PRO A N 9
ATOM 12490 C CA . PRO A 1 35 ? -1.323 -3.666 3.421 1.00 0.00 35 PRO A CA 9
ATOM 12491 C C . PRO A 1 35 ? -1.706 -5.139 3.326 1.00 0.00 35 PRO A C 9
ATOM 12492 O O . PRO A 1 35 ? -0.841 -6.012 3.258 1.00 0.00 35 PRO A O 9
ATOM 12503 N N . VAL A 1 36 ? -3.007 -5.407 3.321 1.00 0.00 36 VAL A N 9
ATOM 12504 C CA . VAL A 1 36 ? -3.505 -6.775 3.233 1.00 0.00 36 VAL A CA 9
ATOM 12505 C C . VAL A 1 36 ? -3.975 -7.099 1.820 1.00 0.00 36 VAL A C 9
ATOM 12506 O O . VAL A 1 36 ? -4.736 -6.340 1.218 1.00 0.00 36 VAL A O 9
ATOM 12519 N N . VAL A 1 37 ? -3.517 -8.231 1.294 1.00 0.00 37 VAL A N 9
ATOM 12520 C CA . VAL A 1 37 ? -3.889 -8.655 -0.050 1.00 0.00 37 VAL A CA 9
ATOM 12521 C C . VAL A 1 37 ? -5.305 -9.219 -0.076 1.00 0.00 37 VAL A C 9
ATOM 12522 O O . VAL A 1 37 ? -5.623 -10.161 0.650 1.00 0.00 37 VAL A O 9
ATOM 12535 N N . LEU A 1 38 ? -6.153 -8.638 -0.920 1.00 0.00 38 LEU A N 9
ATOM 12536 C CA . LEU A 1 38 ? -7.536 -9.084 -1.042 1.00 0.00 38 LEU A CA 9
ATOM 12537 C C . LEU A 1 38 ? -7.637 -10.274 -1.995 1.00 0.00 38 LEU A C 9
ATOM 12538 O O . LEU A 1 38 ? -7.295 -10.163 -3.171 1.00 0.00 38 LEU A O 9
ATOM 12554 N N . PRO A 1 39 ? -8.107 -11.435 -1.504 1.00 0.00 39 PRO A N 9
ATOM 12555 C CA . PRO A 1 39 ? -8.245 -12.640 -2.328 1.00 0.00 39 PRO A CA 9
ATOM 12556 C C . PRO A 1 39 ? -9.412 -12.558 -3.311 1.00 0.00 39 PRO A C 9
ATOM 12557 O O . PRO A 1 39 ? -9.621 -13.468 -4.113 1.00 0.00 39 PRO A O 9
ATOM 12568 N N . SER A 1 40 ? -10.173 -11.468 -3.245 1.00 0.00 40 SER A N 9
ATOM 12569 C CA . SER A 1 40 ? -11.317 -11.284 -4.131 1.00 0.00 40 SER A CA 9
ATOM 12570 C C . SER A 1 40 ? -10.941 -10.448 -5.353 1.00 0.00 40 SER A C 9
ATOM 12571 O O . SER A 1 40 ? -10.898 -10.955 -6.474 1.00 0.00 40 SER A O 9
ATOM 12579 N N . SER A 1 41 ? -10.679 -9.163 -5.131 1.00 0.00 41 SER A N 9
ATOM 12580 C CA . SER A 1 41 ? -10.317 -8.258 -6.217 1.00 0.00 41 SER A CA 9
ATOM 12581 C C . SER A 1 41 ? -8.807 -8.233 -6.455 1.00 0.00 41 SER A C 9
ATOM 12582 O O . SER A 1 41 ? -8.330 -7.556 -7.366 1.00 0.00 41 SER A O 9
ATOM 12590 N N . ARG A 1 42 ? -8.056 -8.967 -5.637 1.00 0.00 42 ARG A N 9
ATOM 12591 C CA . ARG A 1 42 ? -6.605 -9.013 -5.776 1.00 0.00 42 ARG A CA 9
ATOM 12592 C C . ARG A 1 42 ? -5.999 -7.621 -5.612 1.00 0.00 42 ARG A C 9
ATOM 12593 O O . ARG A 1 42 ? -4.954 -7.317 -6.188 1.00 0.00 42 ARG A O 9
ATOM 12614 N N . VAL A 1 43 ? -6.663 -6.781 -4.826 1.00 0.00 43 VAL A N 9
ATOM 12615 C CA . VAL A 1 43 ? -6.192 -5.422 -4.587 1.00 0.00 43 VAL A CA 9
ATOM 12616 C C . VAL A 1 43 ? -5.623 -5.279 -3.179 1.00 0.00 43 VAL A C 9
ATOM 12617 O O . VAL A 1 43 ? -6.223 -5.735 -2.206 1.00 0.00 43 VAL A O 9
ATOM 12630 N N . THR A 1 44 ? -4.461 -4.641 -3.078 1.00 0.00 44 THR A N 9
ATOM 12631 C CA . THR A 1 44 ? -3.811 -4.437 -1.790 1.00 0.00 44 THR A CA 9
ATOM 12632 C C . THR A 1 44 ? -4.386 -3.218 -1.076 1.00 0.00 44 THR A C 9
ATOM 12633 O O . THR A 1 44 ? -4.346 -2.104 -1.599 1.00 0.00 44 THR A O 9
ATOM 12644 N N . VAL A 1 45 ? -4.921 -3.436 0.121 1.00 0.00 45 VAL A N 9
ATOM 12645 C CA . VAL A 1 45 ? -5.503 -2.356 0.906 1.00 0.00 45 VAL A CA 9
ATOM 12646 C C . VAL A 1 45 ? -5.162 -2.506 2.385 1.00 0.00 45 VAL A C 9
ATOM 12647 O O . VAL A 1 45 ? -4.856 -3.602 2.852 1.00 0.00 45 VAL A O 9
ATOM 12660 N N . ASP A 1 46 ? -5.215 -1.397 3.114 1.00 0.00 46 ASP A N 9
ATOM 12661 C CA . ASP A 1 46 ? -4.911 -1.405 4.541 1.00 0.00 46 ASP A CA 9
ATOM 12662 C C . ASP A 1 46 ? -5.858 -2.336 5.294 1.00 0.00 46 ASP A C 9
ATOM 12663 O O . ASP A 1 46 ? -7.054 -2.387 5.006 1.00 0.00 46 ASP A O 9
ATOM 12672 N N . ARG A 1 47 ? -5.313 -3.069 6.259 1.00 0.00 47 ARG A N 9
ATOM 12673 C CA . ARG A 1 47 ? -6.108 -3.997 7.055 1.00 0.00 47 ARG A CA 9
ATOM 12674 C C . ARG A 1 47 ? -7.239 -3.269 7.773 1.00 0.00 47 ARG A C 9
ATOM 12675 O O . ARG A 1 47 ? -8.307 -3.835 8.007 1.00 0.00 47 ARG A O 9
ATOM 12696 N N . SER A 1 48 ? -6.998 -2.009 8.121 1.00 0.00 48 SER A N 9
ATOM 12697 C CA . SER A 1 48 ? -7.995 -1.202 8.812 1.00 0.00 48 SER A CA 9
ATOM 12698 C C . SER A 1 48 ? -8.989 -0.603 7.824 1.00 0.00 48 SER A C 9
ATOM 12699 O O . SER A 1 48 ? -10.158 -0.397 8.151 1.00 0.00 48 SER A O 9
ATOM 12707 N N . THR A 1 49 ? -8.517 -0.324 6.614 1.00 0.00 49 THR A N 9
ATOM 12708 C CA . THR A 1 49 ? -9.365 0.252 5.576 1.00 0.00 49 THR A CA 9
ATOM 12709 C C . THR A 1 49 ? -10.403 -0.758 5.097 1.00 0.00 49 THR A C 9
ATOM 12710 O O . THR A 1 49 ? -11.536 -0.395 4.783 1.00 0.00 49 THR A O 9
ATOM 12721 N N . ILE A 1 50 ? -10.007 -2.025 5.045 1.00 0.00 50 ILE A N 9
ATOM 12722 C CA . ILE A 1 50 ? -10.902 -3.087 4.604 1.00 0.00 50 ILE A CA 9
ATOM 12723 C C . ILE A 1 50 ? -11.882 -3.471 5.709 1.00 0.00 50 ILE A C 9
ATOM 12724 O O . ILE A 1 50 ? -13.066 -3.684 5.454 1.00 0.00 50 ILE A O 9
ATOM 12740 N N . ALA A 1 51 ? -11.378 -3.556 6.937 1.00 0.00 51 ALA A N 9
ATOM 12741 C CA . ALA A 1 51 ? -12.210 -3.913 8.082 1.00 0.00 51 ALA A CA 9
ATOM 12742 C C . ALA A 1 51 ? -13.410 -2.980 8.203 1.00 0.00 51 ALA A C 9
ATOM 12743 O O . ALA A 1 51 ? -14.528 -3.423 8.465 1.00 0.00 51 ALA A O 9
ATOM 12750 N N . ARG A 1 52 ? -13.171 -1.688 8.006 1.00 0.00 52 ARG A N 9
ATOM 12751 C CA . ARG A 1 52 ? -14.233 -0.694 8.089 1.00 0.00 52 ARG A CA 9
ATOM 12752 C C . ARG A 1 52 ? -15.325 -0.982 7.064 1.00 0.00 52 ARG A C 9
ATOM 12753 O O . ARG A 1 52 ? -16.501 -0.704 7.297 1.00 0.00 52 ARG A O 9
ATOM 12774 N N . HIS A 1 53 ? -14.925 -1.545 5.928 1.00 0.00 53 HIS A N 9
ATOM 12775 C CA . HIS A 1 53 ? -15.867 -1.876 4.865 1.00 0.00 53 HIS A CA 9
ATOM 12776 C C . HIS A 1 53 ? -16.583 -3.192 5.158 1.00 0.00 53 HIS A C 9
ATOM 12777 O O . HIS A 1 53 ? -17.671 -3.444 4.641 1.00 0.00 53 HIS A O 9
ATOM 12791 N N . LEU A 1 54 ? -15.968 -4.027 5.991 1.00 0.00 54 LEU A N 9
ATOM 12792 C CA . LEU A 1 54 ? -16.549 -5.314 6.351 1.00 0.00 54 LEU A CA 9
ATOM 12793 C C . LEU A 1 54 ? -17.332 -5.216 7.659 1.00 0.00 54 LEU A C 9
ATOM 12794 O O . LEU A 1 54 ? -17.413 -6.181 8.418 1.00 0.00 54 LEU A O 9
ATOM 12810 N N . LEU A 1 55 ? -17.907 -4.044 7.914 1.00 0.00 55 LEU A N 9
ATOM 12811 C CA . LEU A 1 55 ? -18.683 -3.823 9.128 1.00 0.00 55 LEU A CA 9
ATOM 12812 C C . LEU A 1 55 ? -20.140 -4.226 8.921 1.00 0.00 55 LEU A C 9
ATOM 12813 O O . LEU A 1 55 ? -20.655 -5.108 9.608 1.00 0.00 55 LEU A O 9
ATOM 12829 N N . SER A 1 56 ? -20.797 -3.575 7.967 1.00 0.00 56 SER A N 9
ATOM 12830 C CA . SER A 1 56 ? -22.194 -3.865 7.666 1.00 0.00 56 SER A CA 9
ATOM 12831 C C . SER A 1 56 ? -22.307 -4.804 6.469 1.00 0.00 56 SER A C 9
ATOM 12832 O O . SER A 1 56 ? -23.231 -5.613 6.386 1.00 0.00 56 SER A O 9
ATOM 12840 N N . ASP A 1 57 ? -21.359 -4.690 5.545 1.00 0.00 57 ASP A N 9
ATOM 12841 C CA . ASP A 1 57 ? -21.351 -5.528 4.351 1.00 0.00 57 ASP A CA 9
ATOM 12842 C C . ASP A 1 57 ? -20.020 -6.263 4.213 1.00 0.00 57 ASP A C 9
ATOM 12843 O O . ASP A 1 57 ? -19.033 -5.696 3.747 1.00 0.00 57 ASP A O 9
ATOM 12852 N N . GLN A 1 58 ? -20.003 -7.527 4.623 1.00 0.00 58 GLN A N 9
ATOM 12853 C CA . GLN A 1 58 ? -18.793 -8.338 4.545 1.00 0.00 58 GLN A CA 9
ATOM 12854 C C . GLN A 1 58 ? -18.427 -8.631 3.094 1.00 0.00 58 GLN A C 9
ATOM 12855 O O . GLN A 1 58 ? -18.668 -9.729 2.592 1.00 0.00 58 GLN A O 9
ATOM 12869 N N . THR A 1 59 ? -17.842 -7.643 2.426 1.00 0.00 59 THR A N 9
ATOM 12870 C CA . THR A 1 59 ? -17.442 -7.796 1.031 1.00 0.00 59 THR A CA 9
ATOM 12871 C C . THR A 1 59 ? -16.352 -6.793 0.665 1.00 0.00 59 THR A C 9
ATOM 12872 O O . THR A 1 59 ? -15.984 -5.939 1.471 1.00 0.00 59 THR A O 9
ATOM 12883 N N . ASP A 1 60 ? -15.842 -6.902 -0.559 1.00 0.00 60 ASP A N 9
ATOM 12884 C CA . ASP A 1 60 ? -14.796 -6.003 -1.033 1.00 0.00 60 ASP A CA 9
ATOM 12885 C C . ASP A 1 60 ? -15.400 -4.720 -1.600 1.00 0.00 60 ASP A C 9
ATOM 12886 O O . ASP A 1 60 ? -16.484 -4.739 -2.184 1.00 0.00 60 ASP A O 9
ATOM 12895 N N . PRO A 1 61 ? -14.705 -3.581 -1.435 1.00 0.00 61 PRO A N 9
ATOM 12896 C CA . PRO A 1 61 ? -15.181 -2.287 -1.933 1.00 0.00 61 PRO A CA 9
ATOM 12897 C C . PRO A 1 61 ? -15.030 -2.145 -3.446 1.00 0.00 61 PRO A C 9
ATOM 12898 O O . PRO A 1 61 ? -15.511 -1.178 -4.035 1.00 0.00 61 PRO A O 9
ATOM 12909 N N . PHE A 1 62 ? -14.358 -3.109 -4.071 1.00 0.00 62 PHE A N 9
ATOM 12910 C CA . PHE A 1 62 ? -14.147 -3.076 -5.514 1.00 0.00 62 PHE A CA 9
ATOM 12911 C C . PHE A 1 62 ? -14.931 -4.184 -6.213 1.00 0.00 62 PHE A C 9
ATOM 12912 O O . PHE A 1 62 ? -15.643 -3.935 -7.184 1.00 0.00 62 PHE A O 9
ATOM 12929 N N . ASN A 1 63 ? -14.789 -5.409 -5.715 1.00 0.00 63 ASN A N 9
ATOM 12930 C CA . ASN A 1 63 ? -15.481 -6.554 -6.299 1.00 0.00 63 ASN A CA 9
ATOM 12931 C C . ASN A 1 63 ? -16.877 -6.719 -5.705 1.00 0.00 63 ASN A C 9
ATOM 12932 O O . ASN A 1 63 ? -17.786 -7.223 -6.365 1.00 0.00 63 ASN A O 9
ATOM 12943 N N . ARG A 1 64 ? -17.040 -6.298 -4.455 1.00 0.00 64 ARG A N 9
ATOM 12944 C CA . ARG A 1 64 ? -18.327 -6.405 -3.775 1.00 0.00 64 ARG A CA 9
ATOM 12945 C C . ARG A 1 64 ? -18.727 -7.867 -3.600 1.00 0.00 64 ARG A C 9
ATOM 12946 O O . ARG A 1 64 ? -19.912 -8.199 -3.594 1.00 0.00 64 ARG A O 9
ATOM 12967 N N . SER A 1 65 ? -17.730 -8.734 -3.457 1.00 0.00 65 SER A N 9
ATOM 12968 C CA . SER A 1 65 ? -17.978 -10.161 -3.282 1.00 0.00 65 SER A CA 9
ATOM 12969 C C . SER A 1 65 ? -17.664 -10.596 -1.852 1.00 0.00 65 SER A C 9
ATOM 12970 O O . SER A 1 65 ? -17.106 -9.827 -1.069 1.00 0.00 65 SER A O 9
ATOM 12978 N N . PRO A 1 66 ? -18.018 -11.842 -1.491 1.00 0.00 66 PRO A N 9
ATOM 12979 C CA . PRO A 1 66 ? -17.770 -12.376 -0.148 1.00 0.00 66 PRO A CA 9
ATOM 12980 C C . PRO A 1 66 ? -16.325 -12.177 0.299 1.00 0.00 66 PRO A C 9
ATOM 12981 O O . PRO A 1 66 ? -15.390 -12.570 -0.398 1.00 0.00 66 PRO A O 9
ATOM 12992 N N . LEU A 1 67 ? -16.152 -11.564 1.465 1.00 0.00 67 LEU A N 9
ATOM 12993 C CA . LEU A 1 67 ? -14.821 -11.312 2.006 1.00 0.00 67 LEU A CA 9
ATOM 12994 C C . LEU A 1 67 ? -14.885 -11.043 3.506 1.00 0.00 67 LEU A C 9
ATOM 12995 O O . LEU A 1 67 ? -15.838 -10.441 3.999 1.00 0.00 67 LEU A O 9
ATOM 13011 N N . THR A 1 68 ? -13.863 -11.494 4.226 1.00 0.00 68 THR A N 9
ATOM 13012 C CA . THR A 1 68 ? -13.802 -11.302 5.671 1.00 0.00 68 THR A CA 9
ATOM 13013 C C . THR A 1 68 ? -12.400 -10.887 6.106 1.00 0.00 68 THR A C 9
ATOM 13014 O O . THR A 1 68 ? -11.511 -10.701 5.275 1.00 0.00 68 THR A O 9
ATOM 13025 N N . MET A 1 69 ? -12.210 -10.743 7.413 1.00 0.00 69 MET A N 9
ATOM 13026 C CA . MET A 1 69 ? -10.916 -10.349 7.959 1.00 0.00 69 MET A CA 9
ATOM 13027 C C . MET A 1 69 ? -9.923 -11.506 7.901 1.00 0.00 69 MET A C 9
ATOM 13028 O O . MET A 1 69 ? -8.716 -11.294 7.787 1.00 0.00 69 MET A O 9
ATOM 13042 N N . ASP A 1 70 ? -10.438 -12.728 7.983 1.00 0.00 70 ASP A N 9
ATOM 13043 C CA . ASP A 1 70 ? -9.594 -13.917 7.942 1.00 0.00 70 ASP A CA 9
ATOM 13044 C C . ASP A 1 70 ? -9.172 -14.239 6.511 1.00 0.00 70 ASP A C 9
ATOM 13045 O O . ASP A 1 70 ? -8.068 -14.729 6.276 1.00 0.00 70 ASP A O 9
ATOM 13054 N N . GLN A 1 71 ? -10.058 -13.961 5.560 1.00 0.00 71 GLN A N 9
ATOM 13055 C CA . GLN A 1 71 ? -9.776 -14.222 4.154 1.00 0.00 71 GLN A CA 9
ATOM 13056 C C . GLN A 1 71 ? -8.552 -13.439 3.688 1.00 0.00 71 GLN A C 9
ATOM 13057 O O . GLN A 1 71 ? -7.647 -13.995 3.065 1.00 0.00 71 GLN A O 9
ATOM 13071 N N . ILE A 1 72 ? -8.529 -12.146 3.996 1.00 0.00 72 ILE A N 9
ATOM 13072 C CA . ILE A 1 72 ? -7.416 -11.288 3.609 1.00 0.00 72 ILE A CA 9
ATOM 13073 C C . ILE A 1 72 ? -6.139 -11.679 4.344 1.00 0.00 72 ILE A C 9
ATOM 13074 O O . ILE A 1 72 ? -6.187 -12.182 5.468 1.00 0.00 72 ILE A O 9
ATOM 13090 N N . ARG A 1 73 ? -4.998 -11.445 3.704 1.00 0.00 73 ARG A N 9
ATOM 13091 C CA . ARG A 1 73 ? -3.707 -11.773 4.299 1.00 0.00 73 ARG A CA 9
ATOM 13092 C C . ARG A 1 73 ? -2.758 -10.579 4.236 1.00 0.00 73 ARG A C 9
ATOM 13093 O O . ARG A 1 73 ? -2.871 -9.731 3.349 1.00 0.00 73 ARG A O 9
ATOM 13114 N N . PRO A 1 74 ? -1.805 -10.496 5.180 1.00 0.00 74 PRO A N 9
ATOM 13115 C CA . PRO A 1 74 ? -0.834 -9.398 5.227 1.00 0.00 74 PRO A CA 9
ATOM 13116 C C . PRO A 1 74 ? 0.187 -9.481 4.097 1.00 0.00 74 PRO A C 9
ATOM 13117 O O . PRO A 1 74 ? 0.817 -10.518 3.891 1.00 0.00 74 PRO A O 9
ATOM 13128 N N . ASN A 1 75 ? 0.344 -8.381 3.367 1.00 0.00 75 ASN A N 9
ATOM 13129 C CA . ASN A 1 75 ? 1.289 -8.329 2.258 1.00 0.00 75 ASN A CA 9
ATOM 13130 C C . ASN A 1 75 ? 2.712 -8.106 2.764 1.00 0.00 75 ASN A C 9
ATOM 13131 O O . ASN A 1 75 ? 3.188 -6.973 2.827 1.00 0.00 75 ASN A O 9
ATOM 13142 N N . THR A 1 76 ? 3.383 -9.195 3.124 1.00 0.00 76 THR A N 9
ATOM 13143 C CA . THR A 1 76 ? 4.750 -9.120 3.625 1.00 0.00 76 THR A CA 9
ATOM 13144 C C . THR A 1 76 ? 5.691 -8.565 2.561 1.00 0.00 76 THR A C 9
ATOM 13145 O O . THR A 1 76 ? 6.603 -7.796 2.865 1.00 0.00 76 THR A O 9
ATOM 13156 N N . GLU A 1 77 ? 5.464 -8.961 1.312 1.00 0.00 77 GLU A N 9
ATOM 13157 C CA . GLU A 1 77 ? 6.292 -8.504 0.203 1.00 0.00 77 GLU A CA 9
ATOM 13158 C C . GLU A 1 77 ? 6.240 -6.983 0.076 1.00 0.00 77 GLU A C 9
ATOM 13159 O O . GLU A 1 77 ? 7.211 -6.352 -0.346 1.00 0.00 77 GLU A O 9
ATOM 13171 N N . LEU A 1 78 ? 5.104 -6.402 0.443 1.00 0.00 78 LEU A N 9
ATOM 13172 C CA . LEU A 1 78 ? 4.926 -4.956 0.370 1.00 0.00 78 LEU A CA 9
ATOM 13173 C C . LEU A 1 78 ? 5.343 -4.290 1.678 1.00 0.00 78 LEU A C 9
ATOM 13174 O O . LEU A 1 78 ? 5.941 -3.214 1.675 1.00 0.00 78 LEU A O 9
ATOM 13190 N N . LYS A 1 79 ? 5.021 -4.936 2.793 1.00 0.00 79 LYS A N 9
ATOM 13191 C CA . LYS A 1 79 ? 5.359 -4.408 4.110 1.00 0.00 79 LYS A CA 9
ATOM 13192 C C . LYS A 1 79 ? 6.859 -4.158 4.230 1.00 0.00 79 LYS A C 9
ATOM 13193 O O . LYS A 1 79 ? 7.290 -3.225 4.909 1.00 0.00 79 LYS A O 9
ATOM 13212 N N . GLU A 1 80 ? 7.649 -4.997 3.568 1.00 0.00 80 GLU A N 9
ATOM 13213 C CA . GLU A 1 80 ? 9.101 -4.866 3.600 1.00 0.00 80 GLU A CA 9
ATOM 13214 C C . GLU A 1 80 ? 9.551 -3.620 2.843 1.00 0.00 80 GLU A C 9
ATOM 13215 O O . GLU A 1 80 ? 10.559 -3.003 3.187 1.00 0.00 80 GLU A O 9
ATOM 13227 N N . LYS A 1 81 ? 8.795 -3.255 1.812 1.00 0.00 81 LYS A N 9
ATOM 13228 C CA . LYS A 1 81 ? 9.115 -2.083 1.007 1.00 0.00 81 LYS A CA 9
ATOM 13229 C C . LYS A 1 81 ? 8.809 -0.798 1.770 1.00 0.00 81 LYS A C 9
ATOM 13230 O O . LYS A 1 81 ? 9.466 0.225 1.572 1.00 0.00 81 LYS A O 9
ATOM 13249 N N . ILE A 1 82 ? 7.809 -0.857 2.643 1.00 0.00 82 ILE A N 9
ATOM 13250 C CA . ILE A 1 82 ? 7.416 0.302 3.436 1.00 0.00 82 ILE A CA 9
ATOM 13251 C C . ILE A 1 82 ? 8.436 0.586 4.534 1.00 0.00 82 ILE A C 9
ATOM 13252 O O . ILE A 1 82 ? 8.641 1.737 4.921 1.00 0.00 82 ILE A O 9
ATOM 13268 N N . GLN A 1 83 ? 9.071 -0.469 5.033 1.00 0.00 83 GLN A N 9
ATOM 13269 C CA . GLN A 1 83 ? 10.071 -0.333 6.086 1.00 0.00 83 GLN A CA 9
ATOM 13270 C C . GLN A 1 83 ? 11.409 0.119 5.512 1.00 0.00 83 GLN A C 9
ATOM 13271 O O . GLN A 1 83 ? 12.074 0.991 6.072 1.00 0.00 83 GLN A O 9
ATOM 13285 N N . ARG A 1 84 ? 11.799 -0.479 4.391 1.00 0.00 84 ARG A N 9
ATOM 13286 C CA . ARG A 1 84 ? 13.058 -0.137 3.742 1.00 0.00 84 ARG A CA 9
ATOM 13287 C C . ARG A 1 84 ? 13.071 1.328 3.316 1.00 0.00 84 ARG A C 9
ATOM 13288 O O . ARG A 1 84 ? 14.123 1.968 3.288 1.00 0.00 84 ARG A O 9
ATOM 13309 N N . TRP A 1 85 ? 11.896 1.854 2.985 1.00 0.00 85 TRP A N 9
ATOM 13310 C CA . TRP A 1 85 ? 11.772 3.244 2.561 1.00 0.00 85 TRP A CA 9
ATOM 13311 C C . TRP A 1 85 ? 11.701 4.176 3.766 1.00 0.00 85 TRP A C 9
ATOM 13312 O O . TRP A 1 85 ? 12.340 5.228 3.788 1.00 0.00 85 TRP A O 9
ATOM 13333 N N . LEU A 1 86 ? 10.919 3.784 4.768 1.00 0.00 86 LEU A N 9
ATOM 13334 C CA . LEU A 1 86 ? 10.763 4.585 5.977 1.00 0.00 86 LEU A CA 9
ATOM 13335 C C . LEU A 1 86 ? 12.112 4.841 6.643 1.00 0.00 86 LEU A C 9
ATOM 13336 O O . LEU A 1 86 ? 12.309 5.869 7.289 1.00 0.00 86 LEU A O 9
ATOM 13352 N N . ALA A 1 87 ? 13.035 3.899 6.480 1.00 0.00 87 ALA A N 9
ATOM 13353 C CA . ALA A 1 87 ? 14.364 4.024 7.066 1.00 0.00 87 ALA A CA 9
ATOM 13354 C C . ALA A 1 87 ? 15.292 4.829 6.162 1.00 0.00 87 ALA A C 9
ATOM 13355 O O . ALA A 1 87 ? 16.214 5.492 6.636 1.00 0.00 87 ALA A O 9
ATOM 13362 N N . GLU A 1 88 ? 15.043 4.765 4.858 1.00 0.00 88 GLU A N 9
ATOM 13363 C CA . GLU A 1 88 ? 15.858 5.486 3.888 1.00 0.00 88 GLU A CA 9
ATOM 13364 C C . GLU A 1 88 ? 15.443 6.953 3.809 1.00 0.00 88 GLU A C 9
ATOM 13365 O O . GLU A 1 88 ? 16.289 7.846 3.779 1.00 0.00 88 GLU A O 9
ATOM 13377 N N . ARG A 1 89 ? 14.136 7.193 3.774 1.00 0.00 89 ARG A N 9
ATOM 13378 C CA . ARG A 1 89 ? 13.611 8.551 3.696 1.00 0.00 89 ARG A CA 9
ATOM 13379 C C . ARG A 1 89 ? 14.073 9.388 4.887 1.00 0.00 89 ARG A C 9
ATOM 13380 O O . ARG A 1 89 ? 14.167 10.613 4.796 1.00 0.00 89 ARG A O 9
ATOM 13401 N N . LYS A 1 90 ? 14.359 8.722 6.001 1.00 0.00 90 LYS A N 9
ATOM 13402 C CA . LYS A 1 90 ? 14.811 9.409 7.206 1.00 0.00 90 LYS A CA 9
ATOM 13403 C C . LYS A 1 90 ? 16.332 9.548 7.216 1.00 0.00 90 LYS A C 9
ATOM 13404 O O . LYS A 1 90 ? 16.994 9.178 8.187 1.00 0.00 90 LYS A O 9
ATOM 13423 N N . GLN A 1 91 ? 16.879 10.085 6.131 1.00 0.00 91 GLN A N 9
ATOM 13424 C CA . GLN A 1 91 ? 18.321 10.276 6.015 1.00 0.00 91 GLN A CA 9
ATOM 13425 C C . GLN A 1 91 ? 18.641 11.600 5.328 1.00 0.00 91 GLN A C 9
ATOM 13426 O O . GLN A 1 91 ? 18.601 11.701 4.102 1.00 0.00 91 GLN A O 9
ATOM 13440 N N . GLN A 1 92 ? 18.955 12.614 6.127 1.00 0.00 92 GLN A N 9
ATOM 13441 C CA . GLN A 1 92 ? 19.282 13.934 5.596 1.00 0.00 92 GLN A CA 9
ATOM 13442 C C . GLN A 1 92 ? 20.486 13.866 4.663 1.00 0.00 92 GLN A C 9
ATOM 13443 O O . GLN A 1 92 ? 20.343 13.936 3.443 1.00 0.00 92 GLN A O 9
ATOM 13457 N N . SER A 1 93 ? 21.674 13.731 5.245 1.00 0.00 93 SER A N 9
ATOM 13458 C CA . SER A 1 93 ? 22.904 13.656 4.464 1.00 0.00 93 SER A CA 9
ATOM 13459 C C . SER A 1 93 ? 23.452 12.232 4.446 1.00 0.00 93 SER A C 9
ATOM 13460 O O . SER A 1 93 ? 23.285 11.479 5.406 1.00 0.00 93 SER A O 9
ATOM 13468 N N . GLY A 1 94 ? 24.107 11.871 3.347 1.00 0.00 94 GLY A N 9
ATOM 13469 C CA . GLY A 1 94 ? 24.671 10.539 3.224 1.00 0.00 94 GLY A CA 9
ATOM 13470 C C . GLY A 1 94 ? 25.193 10.257 1.827 1.00 0.00 94 GLY A C 9
ATOM 13471 O O . GLY A 1 94 ? 24.729 9.328 1.166 1.00 0.00 94 GLY A O 9
ATOM 13475 N N . PRO A 1 95 ? 26.168 11.048 1.347 1.00 0.00 95 PRO A N 9
ATOM 13476 C CA . PRO A 1 95 ? 26.746 10.866 0.012 1.00 0.00 95 PRO A CA 9
ATOM 13477 C C . PRO A 1 95 ? 27.620 9.620 -0.077 1.00 0.00 95 PRO A C 9
ATOM 13478 O O . PRO A 1 95 ? 28.274 9.238 0.894 1.00 0.00 95 PRO A O 9
ATOM 13489 N N . SER A 1 96 ? 27.625 8.989 -1.247 1.00 0.00 96 SER A N 9
ATOM 13490 C CA . SER A 1 96 ? 28.418 7.784 -1.463 1.00 0.00 96 SER A CA 9
ATOM 13491 C C . SER A 1 96 ? 28.003 6.678 -0.498 1.00 0.00 96 SER A C 9
ATOM 13492 O O . SER A 1 96 ? 27.148 6.881 0.364 1.00 0.00 96 SER A O 9
ATOM 13500 N N . SER A 1 97 ? 28.616 5.508 -0.649 1.00 0.00 97 SER A N 9
ATOM 13501 C CA . SER A 1 97 ? 28.309 4.370 0.210 1.00 0.00 97 SER A CA 9
ATOM 13502 C C . SER A 1 97 ? 29.295 4.284 1.371 1.00 0.00 97 SER A C 9
ATOM 13503 O O . SER A 1 97 ? 28.922 4.465 2.530 1.00 0.00 97 SER A O 9
ATOM 13511 N N . GLY A 1 98 ? 30.555 4.006 1.052 1.00 0.00 98 GLY A N 9
ATOM 13512 C CA . GLY A 1 98 ? 31.575 3.900 2.080 1.00 0.00 98 GLY A CA 9
ATOM 13513 C C . GLY A 1 98 ? 32.484 2.705 1.873 1.00 0.00 98 GLY A C 9
ATOM 13514 O O . GLY A 1 98 ? 31.966 1.572 1.792 1.00 0.00 98 GLY A O 9
ATOM 13519 N N . GLY A 1 1 ? -8.609 41.223 18.642 1.00 0.00 1 GLY A N 10
ATOM 13520 C CA . GLY A 1 1 ? -9.163 39.954 19.191 1.00 0.00 1 GLY A CA 10
ATOM 13521 C C . GLY A 1 1 ? -10.376 39.471 18.423 1.00 0.00 1 GLY A C 10
ATOM 13522 O O . GLY A 1 1 ? -10.553 38.270 18.219 1.00 0.00 1 GLY A O 10
ATOM 13528 N N . SER A 1 2 ? -11.216 40.409 17.997 1.00 0.00 2 SER A N 10
ATOM 13529 C CA . SER A 1 2 ? -12.421 40.072 17.246 1.00 0.00 2 SER A CA 10
ATOM 13530 C C . SER A 1 2 ? -12.234 40.360 15.760 1.00 0.00 2 SER A C 10
ATOM 13531 O O . SER A 1 2 ? -12.772 41.333 15.232 1.00 0.00 2 SER A O 10
ATOM 13539 N N . SER A 1 3 ? -11.465 39.507 15.091 1.00 0.00 3 SER A N 10
ATOM 13540 C CA . SER A 1 3 ? -11.206 39.668 13.665 1.00 0.00 3 SER A CA 10
ATOM 13541 C C . SER A 1 3 ? -11.471 38.368 12.913 1.00 0.00 3 SER A C 10
ATOM 13542 O O . SER A 1 3 ? -10.829 38.081 11.903 1.00 0.00 3 SER A O 10
ATOM 13550 N N . GLY A 1 4 ? -12.420 37.584 13.414 1.00 0.00 4 GLY A N 10
ATOM 13551 C CA . GLY A 1 4 ? -12.754 36.324 12.777 1.00 0.00 4 GLY A CA 10
ATOM 13552 C C . GLY A 1 4 ? -11.588 35.355 12.763 1.00 0.00 4 GLY A C 10
ATOM 13553 O O . GLY A 1 4 ? -10.567 35.612 12.126 1.00 0.00 4 GLY A O 10
ATOM 13557 N N . SER A 1 5 ? -11.740 34.239 13.468 1.00 0.00 5 SER A N 10
ATOM 13558 C CA . SER A 1 5 ? -10.691 33.229 13.535 1.00 0.00 5 SER A CA 10
ATOM 13559 C C . SER A 1 5 ? -10.749 32.304 12.323 1.00 0.00 5 SER A C 10
ATOM 13560 O O . SER A 1 5 ? -11.718 31.569 12.138 1.00 0.00 5 SER A O 10
ATOM 13568 N N . SER A 1 6 ? -9.705 32.348 11.502 1.00 0.00 6 SER A N 10
ATOM 13569 C CA . SER A 1 6 ? -9.638 31.514 10.308 1.00 0.00 6 SER A CA 10
ATOM 13570 C C . SER A 1 6 ? -8.279 30.830 10.197 1.00 0.00 6 SER A C 10
ATOM 13571 O O . SER A 1 6 ? -7.250 31.415 10.534 1.00 0.00 6 SER A O 10
ATOM 13579 N N . GLY A 1 7 ? -8.284 29.588 9.724 1.00 0.00 7 GLY A N 10
ATOM 13580 C CA . GLY A 1 7 ? -7.046 28.845 9.578 1.00 0.00 7 GLY A CA 10
ATOM 13581 C C . GLY A 1 7 ? -6.167 29.394 8.471 1.00 0.00 7 GLY A C 10
ATOM 13582 O O . GLY A 1 7 ? -6.531 29.341 7.297 1.00 0.00 7 GLY A O 10
ATOM 13586 N N . LEU A 1 8 ? -5.008 29.924 8.847 1.00 0.00 8 LEU A N 10
ATOM 13587 C CA . LEU A 1 8 ? -4.075 30.487 7.877 1.00 0.00 8 LEU A CA 10
ATOM 13588 C C . LEU A 1 8 ? -2.752 29.728 7.892 1.00 0.00 8 LEU A C 10
ATOM 13589 O O . LEU A 1 8 ? -2.187 29.426 6.840 1.00 0.00 8 LEU A O 10
ATOM 13605 N N . GLN A 1 9 ? -2.263 29.422 9.090 1.00 0.00 9 GLN A N 10
ATOM 13606 C CA . GLN A 1 9 ? -1.007 28.697 9.239 1.00 0.00 9 GLN A CA 10
ATOM 13607 C C . GLN A 1 9 ? -1.126 27.613 10.305 1.00 0.00 9 GLN A C 10
ATOM 13608 O O . GLN A 1 9 ? -1.231 27.908 11.495 1.00 0.00 9 GLN A O 10
ATOM 13622 N N . GLN A 1 10 ? -1.108 26.358 9.868 1.00 0.00 10 GLN A N 10
ATOM 13623 C CA . GLN A 1 10 ? -1.215 25.228 10.785 1.00 0.00 10 GLN A CA 10
ATOM 13624 C C . GLN A 1 10 ? 0.073 24.412 10.795 1.00 0.00 10 GLN A C 10
ATOM 13625 O O . GLN A 1 10 ? 0.945 24.598 9.945 1.00 0.00 10 GLN A O 10
ATOM 13639 N N . GLN A 1 11 ? 0.188 23.509 11.763 1.00 0.00 11 GLN A N 10
ATOM 13640 C CA . GLN A 1 11 ? 1.370 22.664 11.884 1.00 0.00 11 GLN A CA 10
ATOM 13641 C C . GLN A 1 11 ? 0.983 21.241 12.274 1.00 0.00 11 GLN A C 10
ATOM 13642 O O . GLN A 1 11 ? 0.565 20.988 13.404 1.00 0.00 11 GLN A O 10
ATOM 13656 N N . GLU A 1 12 ? 1.127 20.315 11.331 1.00 0.00 12 GLU A N 10
ATOM 13657 C CA . GLU A 1 12 ? 0.793 18.917 11.577 1.00 0.00 12 GLU A CA 10
ATOM 13658 C C . GLU A 1 12 ? 2.052 18.090 11.814 1.00 0.00 12 GLU A C 10
ATOM 13659 O O . GLU A 1 12 ? 3.073 18.292 11.158 1.00 0.00 12 GLU A O 10
ATOM 13671 N N . GLU A 1 13 ? 1.972 17.158 12.758 1.00 0.00 13 GLU A N 10
ATOM 13672 C CA . GLU A 1 13 ? 3.104 16.300 13.084 1.00 0.00 13 GLU A CA 10
ATOM 13673 C C . GLU A 1 13 ? 3.472 15.411 11.900 1.00 0.00 13 GLU A C 10
ATOM 13674 O O . GLU A 1 13 ? 4.591 15.470 11.390 1.00 0.00 13 GLU A O 10
ATOM 13686 N N . GLU A 1 14 ? 2.522 14.588 11.467 1.00 0.00 14 GLU A N 10
ATOM 13687 C CA . GLU A 1 14 ? 2.747 13.686 10.344 1.00 0.00 14 GLU A CA 10
ATOM 13688 C C . GLU A 1 14 ? 2.511 14.401 9.018 1.00 0.00 14 GLU A C 10
ATOM 13689 O O . GLU A 1 14 ? 1.716 15.338 8.938 1.00 0.00 14 GLU A O 10
ATOM 13701 N N . THR A 1 15 ? 3.208 13.954 7.977 1.00 0.00 15 THR A N 10
ATOM 13702 C CA . THR A 1 15 ? 3.074 14.553 6.654 1.00 0.00 15 THR A CA 10
ATOM 13703 C C . THR A 1 15 ? 3.832 13.740 5.609 1.00 0.00 15 THR A C 10
ATOM 13704 O O . THR A 1 15 ? 5.022 13.959 5.382 1.00 0.00 15 THR A O 10
ATOM 13715 N N . TYR A 1 16 ? 3.135 12.804 4.974 1.00 0.00 16 TYR A N 10
ATOM 13716 C CA . TYR A 1 16 ? 3.743 11.959 3.952 1.00 0.00 16 TYR A CA 10
ATOM 13717 C C . TYR A 1 16 ? 3.492 12.528 2.558 1.00 0.00 16 TYR A C 10
ATOM 13718 O O . TYR A 1 16 ? 2.493 12.206 1.917 1.00 0.00 16 TYR A O 10
ATOM 13736 N N . ALA A 1 17 ? 4.406 13.377 2.098 1.00 0.00 17 ALA A N 10
ATOM 13737 C CA . ALA A 1 17 ? 4.283 13.993 0.783 1.00 0.00 17 ALA A CA 10
ATOM 13738 C C . ALA A 1 17 ? 5.183 13.301 -0.236 1.00 0.00 17 ALA A C 10
ATOM 13739 O O . ALA A 1 17 ? 4.905 13.318 -1.436 1.00 0.00 17 ALA A O 10
ATOM 13746 N N . ASP A 1 18 ? 6.263 12.693 0.246 1.00 0.00 18 ASP A N 10
ATOM 13747 C CA . ASP A 1 18 ? 7.202 11.998 -0.627 1.00 0.00 18 ASP A CA 10
ATOM 13748 C C . ASP A 1 18 ? 6.921 10.499 -0.649 1.00 0.00 18 ASP A C 10
ATOM 13749 O O . ASP A 1 18 ? 7.839 9.687 -0.769 1.00 0.00 18 ASP A O 10
ATOM 13758 N N . ALA A 1 19 ? 5.646 10.138 -0.534 1.00 0.00 19 ALA A N 10
ATOM 13759 C CA . ALA A 1 19 ? 5.246 8.736 -0.541 1.00 0.00 19 ALA A CA 10
ATOM 13760 C C . ALA A 1 19 ? 4.630 8.349 -1.882 1.00 0.00 19 ALA A C 10
ATOM 13761 O O . ALA A 1 19 ? 3.681 8.980 -2.345 1.00 0.00 19 ALA A O 10
ATOM 13768 N N . CYS A 1 20 ? 5.178 7.309 -2.501 1.00 0.00 20 CYS A N 10
ATOM 13769 C CA . CYS A 1 20 ? 4.684 6.837 -3.789 1.00 0.00 20 CYS A CA 10
ATOM 13770 C C . CYS A 1 20 ? 3.288 6.239 -3.651 1.00 0.00 20 CYS A C 10
ATOM 13771 O O . CYS A 1 20 ? 2.825 5.968 -2.542 1.00 0.00 20 CYS A O 10
ATOM 13779 N N . ASP A 1 21 ? 2.622 6.035 -4.781 1.00 0.00 21 ASP A N 10
ATOM 13780 C CA . ASP A 1 21 ? 1.279 5.467 -4.788 1.00 0.00 21 ASP A CA 10
ATOM 13781 C C . ASP A 1 21 ? 1.297 4.014 -4.322 1.00 0.00 21 ASP A C 10
ATOM 13782 O O . ASP A 1 21 ? 0.311 3.514 -3.781 1.00 0.00 21 ASP A O 10
ATOM 13791 N N . GLU A 1 22 ? 2.423 3.340 -4.536 1.00 0.00 22 GLU A N 10
ATOM 13792 C CA . GLU A 1 22 ? 2.567 1.943 -4.139 1.00 0.00 22 GLU A CA 10
ATOM 13793 C C . GLU A 1 22 ? 2.290 1.768 -2.648 1.00 0.00 22 GLU A C 10
ATOM 13794 O O . GLU A 1 22 ? 1.815 0.718 -2.215 1.00 0.00 22 GLU A O 10
ATOM 13806 N N . PHE A 1 23 ? 2.590 2.801 -1.870 1.00 0.00 23 PHE A N 10
ATOM 13807 C CA . PHE A 1 23 ? 2.373 2.761 -0.428 1.00 0.00 23 PHE A CA 10
ATOM 13808 C C . PHE A 1 23 ? 1.035 3.394 -0.061 1.00 0.00 23 PHE A C 10
ATOM 13809 O O . PHE A 1 23 ? 0.397 3.001 0.914 1.00 0.00 23 PHE A O 10
ATOM 13826 N N . LEU A 1 24 ? 0.617 4.379 -0.851 1.00 0.00 24 LEU A N 10
ATOM 13827 C CA . LEU A 1 24 ? -0.646 5.068 -0.610 1.00 0.00 24 LEU A CA 10
ATOM 13828 C C . LEU A 1 24 ? -1.830 4.134 -0.835 1.00 0.00 24 LEU A C 10
ATOM 13829 O O . LEU A 1 24 ? -1.789 3.263 -1.705 1.00 0.00 24 LEU A O 10
ATOM 13845 N N . ASP A 1 25 ? -2.883 4.322 -0.049 1.00 0.00 25 ASP A N 10
ATOM 13846 C CA . ASP A 1 25 ? -4.081 3.498 -0.163 1.00 0.00 25 ASP A CA 10
ATOM 13847 C C . ASP A 1 25 ? -4.923 3.927 -1.363 1.00 0.00 25 ASP A C 10
ATOM 13848 O O . ASP A 1 25 ? -5.030 5.117 -1.660 1.00 0.00 25 ASP A O 10
ATOM 13857 N N . PRO A 1 26 ? -5.534 2.962 -2.073 1.00 0.00 26 PRO A N 10
ATOM 13858 C CA . PRO A 1 26 ? -6.367 3.255 -3.245 1.00 0.00 26 PRO A CA 10
ATOM 13859 C C . PRO A 1 26 ? -7.643 4.006 -2.876 1.00 0.00 26 PRO A C 10
ATOM 13860 O O . PRO A 1 26 ? -8.192 4.750 -3.687 1.00 0.00 26 PRO A O 10
ATOM 13871 N N . ILE A 1 27 ? -8.108 3.806 -1.646 1.00 0.00 27 ILE A N 10
ATOM 13872 C CA . ILE A 1 27 ? -9.318 4.465 -1.173 1.00 0.00 27 ILE A CA 10
ATOM 13873 C C . ILE A 1 27 ? -8.988 5.581 -0.188 1.00 0.00 27 ILE A C 10
ATOM 13874 O O . ILE A 1 27 ? -9.351 6.738 -0.401 1.00 0.00 27 ILE A O 10
ATOM 13890 N N . MET A 1 28 ? -8.299 5.227 0.891 1.00 0.00 28 MET A N 10
ATOM 13891 C CA . MET A 1 28 ? -7.919 6.199 1.910 1.00 0.00 28 MET A CA 10
ATOM 13892 C C . MET A 1 28 ? -6.982 7.257 1.335 1.00 0.00 28 MET A C 10
ATOM 13893 O O . MET A 1 28 ? -6.947 8.391 1.812 1.00 0.00 28 MET A O 10
ATOM 13907 N N . SER A 1 29 ? -6.223 6.879 0.311 1.00 0.00 29 SER A N 10
ATOM 13908 C CA . SER A 1 29 ? -5.287 7.798 -0.326 1.00 0.00 29 SER A CA 10
ATOM 13909 C C . SER A 1 29 ? -4.224 8.264 0.665 1.00 0.00 29 SER A C 10
ATOM 13910 O O . SER A 1 29 ? -3.720 9.383 0.569 1.00 0.00 29 SER A O 10
ATOM 13918 N N . THR A 1 30 ? -3.887 7.397 1.614 1.00 0.00 30 THR A N 10
ATOM 13919 C CA . THR A 1 30 ? -2.883 7.720 2.622 1.00 0.00 30 THR A CA 10
ATOM 13920 C C . THR A 1 30 ? -1.843 6.609 2.728 1.00 0.00 30 THR A C 10
ATOM 13921 O O . THR A 1 30 ? -2.028 5.518 2.186 1.00 0.00 30 THR A O 10
ATOM 13932 N N . LEU A 1 31 ? -0.750 6.893 3.428 1.00 0.00 31 LEU A N 10
ATOM 13933 C CA . LEU A 1 31 ? 0.321 5.918 3.605 1.00 0.00 31 LEU A CA 10
ATOM 13934 C C . LEU A 1 31 ? -0.198 4.660 4.295 1.00 0.00 31 LEU A C 10
ATOM 13935 O O . LEU A 1 31 ? -0.835 4.733 5.345 1.00 0.00 31 LEU A O 10
ATOM 13951 N N . MET A 1 32 ? 0.079 3.506 3.697 1.00 0.00 32 MET A N 10
ATOM 13952 C CA . MET A 1 32 ? -0.361 2.231 4.252 1.00 0.00 32 MET A CA 10
ATOM 13953 C C . MET A 1 32 ? 0.670 1.678 5.231 1.00 0.00 32 MET A C 10
ATOM 13954 O O . MET A 1 32 ? 1.858 1.598 4.918 1.00 0.00 32 MET A O 10
ATOM 13968 N N . CYS A 1 33 ? 0.207 1.296 6.417 1.00 0.00 33 CYS A N 10
ATOM 13969 C CA . CYS A 1 33 ? 1.088 0.748 7.443 1.00 0.00 33 CYS A CA 10
ATOM 13970 C C . CYS A 1 33 ? 1.023 -0.775 7.456 1.00 0.00 33 CYS A C 10
ATOM 13971 O O . CYS A 1 33 ? 2.021 -1.447 7.720 1.00 0.00 33 CYS A O 10
ATOM 13979 N N . ASP A 1 34 ? -0.156 -1.313 7.169 1.00 0.00 34 ASP A N 10
ATOM 13980 C CA . ASP A 1 34 ? -0.354 -2.759 7.145 1.00 0.00 34 ASP A CA 10
ATOM 13981 C C . ASP A 1 34 ? -1.234 -3.167 5.967 1.00 0.00 34 ASP A C 10
ATOM 13982 O O . ASP A 1 34 ? -2.421 -3.446 6.134 1.00 0.00 34 ASP A O 10
ATOM 13991 N N . PRO A 1 35 ? -0.660 -3.206 4.752 1.00 0.00 35 PRO A N 10
ATOM 13992 C CA . PRO A 1 35 ? -1.398 -3.580 3.541 1.00 0.00 35 PRO A CA 10
ATOM 13993 C C . PRO A 1 35 ? -1.761 -5.060 3.515 1.00 0.00 35 PRO A C 10
ATOM 13994 O O . PRO A 1 35 ? -0.912 -5.923 3.740 1.00 0.00 35 PRO A O 10
ATOM 14005 N N . VAL A 1 36 ? -3.028 -5.346 3.238 1.00 0.00 36 VAL A N 10
ATOM 14006 C CA . VAL A 1 36 ? -3.508 -6.722 3.180 1.00 0.00 36 VAL A CA 10
ATOM 14007 C C . VAL A 1 36 ? -3.994 -7.073 1.779 1.00 0.00 36 VAL A C 10
ATOM 14008 O O . VAL A 1 36 ? -4.762 -6.326 1.172 1.00 0.00 36 VAL A O 10
ATOM 14021 N N . VAL A 1 37 ? -3.542 -8.214 1.268 1.00 0.00 37 VAL A N 10
ATOM 14022 C CA . VAL A 1 37 ? -3.931 -8.661 -0.064 1.00 0.00 37 VAL A CA 10
ATOM 14023 C C . VAL A 1 37 ? -5.308 -9.317 -0.046 1.00 0.00 37 VAL A C 10
ATOM 14024 O O . VAL A 1 37 ? -5.543 -10.270 0.698 1.00 0.00 37 VAL A O 10
ATOM 14037 N N . LEU A 1 38 ? -6.214 -8.801 -0.870 1.00 0.00 38 LEU A N 10
ATOM 14038 C CA . LEU A 1 38 ? -7.568 -9.337 -0.950 1.00 0.00 38 LEU A CA 10
ATOM 14039 C C . LEU A 1 38 ? -7.637 -10.481 -1.964 1.00 0.00 38 LEU A C 10
ATOM 14040 O O . LEU A 1 38 ? -7.405 -10.275 -3.153 1.00 0.00 38 LEU A O 10
ATOM 14056 N N . PRO A 1 39 ? -7.955 -11.706 -1.507 1.00 0.00 39 PRO A N 10
ATOM 14057 C CA . PRO A 1 39 ? -8.048 -12.874 -2.391 1.00 0.00 39 PRO A CA 10
ATOM 14058 C C . PRO A 1 39 ? -9.226 -12.793 -3.360 1.00 0.00 39 PRO A C 10
ATOM 14059 O O . PRO A 1 39 ? -9.341 -13.608 -4.275 1.00 0.00 39 PRO A O 10
ATOM 14070 N N . SER A 1 40 ? -10.102 -11.812 -3.155 1.00 0.00 40 SER A N 10
ATOM 14071 C CA . SER A 1 40 ? -11.268 -11.641 -4.014 1.00 0.00 40 SER A CA 10
ATOM 14072 C C . SER A 1 40 ? -11.039 -10.537 -5.043 1.00 0.00 40 SER A C 10
ATOM 14073 O O . SER A 1 40 ? -10.951 -10.801 -6.242 1.00 0.00 40 SER A O 10
ATOM 14081 N N . SER A 1 41 ? -10.953 -9.299 -4.568 1.00 0.00 41 SER A N 10
ATOM 14082 C CA . SER A 1 41 ? -10.746 -8.153 -5.448 1.00 0.00 41 SER A CA 10
ATOM 14083 C C . SER A 1 41 ? -9.300 -8.075 -5.936 1.00 0.00 41 SER A C 10
ATOM 14084 O O . SER A 1 41 ? -9.017 -7.450 -6.958 1.00 0.00 41 SER A O 10
ATOM 14092 N N . ARG A 1 42 ? -8.389 -8.708 -5.203 1.00 0.00 42 ARG A N 10
ATOM 14093 C CA . ARG A 1 42 ? -6.976 -8.700 -5.571 1.00 0.00 42 ARG A CA 10
ATOM 14094 C C . ARG A 1 42 ? -6.413 -7.283 -5.529 1.00 0.00 42 ARG A C 10
ATOM 14095 O O . ARG A 1 42 ? -5.527 -6.932 -6.308 1.00 0.00 42 ARG A O 10
ATOM 14116 N N . VAL A 1 43 ? -6.934 -6.473 -4.613 1.00 0.00 43 VAL A N 10
ATOM 14117 C CA . VAL A 1 43 ? -6.485 -5.094 -4.468 1.00 0.00 43 VAL A CA 10
ATOM 14118 C C . VAL A 1 43 ? -5.816 -4.875 -3.115 1.00 0.00 43 VAL A C 10
ATOM 14119 O O . VAL A 1 43 ? -6.426 -5.087 -2.067 1.00 0.00 43 VAL A O 10
ATOM 14132 N N . THR A 1 44 ? -4.557 -4.450 -3.146 1.00 0.00 44 THR A N 10
ATOM 14133 C CA . THR A 1 44 ? -3.804 -4.204 -1.921 1.00 0.00 44 THR A CA 10
ATOM 14134 C C . THR A 1 44 ? -4.327 -2.965 -1.198 1.00 0.00 44 THR A C 10
ATOM 14135 O O . THR A 1 44 ? -4.283 -1.858 -1.733 1.00 0.00 44 THR A O 10
ATOM 14146 N N . VAL A 1 45 ? -4.821 -3.162 0.020 1.00 0.00 45 VAL A N 10
ATOM 14147 C CA . VAL A 1 45 ? -5.352 -2.064 0.816 1.00 0.00 45 VAL A CA 10
ATOM 14148 C C . VAL A 1 45 ? -5.000 -2.236 2.290 1.00 0.00 45 VAL A C 10
ATOM 14149 O O . VAL A 1 45 ? -4.680 -3.336 2.738 1.00 0.00 45 VAL A O 10
ATOM 14162 N N . ASP A 1 46 ? -5.063 -1.141 3.040 1.00 0.00 46 ASP A N 10
ATOM 14163 C CA . ASP A 1 46 ? -4.750 -1.170 4.464 1.00 0.00 46 ASP A CA 10
ATOM 14164 C C . ASP A 1 46 ? -5.663 -2.144 5.204 1.00 0.00 46 ASP A C 10
ATOM 14165 O O . ASP A 1 46 ? -6.851 -2.251 4.897 1.00 0.00 46 ASP A O 10
ATOM 14174 N N . ARG A 1 47 ? -5.101 -2.851 6.178 1.00 0.00 47 ARG A N 10
ATOM 14175 C CA . ARG A 1 47 ? -5.864 -3.816 6.963 1.00 0.00 47 ARG A CA 10
ATOM 14176 C C . ARG A 1 47 ? -7.039 -3.142 7.666 1.00 0.00 47 ARG A C 10
ATOM 14177 O O . ARG A 1 47 ? -8.058 -3.775 7.937 1.00 0.00 47 ARG A O 10
ATOM 14198 N N . SER A 1 48 ? -6.887 -1.854 7.960 1.00 0.00 48 SER A N 10
ATOM 14199 C CA . SER A 1 48 ? -7.937 -1.096 8.632 1.00 0.00 48 SER A CA 10
ATOM 14200 C C . SER A 1 48 ? -8.950 -0.558 7.626 1.00 0.00 48 SER A C 10
ATOM 14201 O O . SER A 1 48 ? -10.129 -0.399 7.942 1.00 0.00 48 SER A O 10
ATOM 14209 N N . THR A 1 49 ? -8.482 -0.281 6.412 1.00 0.00 49 THR A N 10
ATOM 14210 C CA . THR A 1 49 ? -9.348 0.240 5.361 1.00 0.00 49 THR A CA 10
ATOM 14211 C C . THR A 1 49 ? -10.405 -0.785 4.967 1.00 0.00 49 THR A C 10
ATOM 14212 O O . THR A 1 49 ? -11.549 -0.433 4.681 1.00 0.00 49 THR A O 10
ATOM 14223 N N . ILE A 1 50 ? -10.015 -2.054 4.956 1.00 0.00 50 ILE A N 10
ATOM 14224 C CA . ILE A 1 50 ? -10.928 -3.133 4.599 1.00 0.00 50 ILE A CA 10
ATOM 14225 C C . ILE A 1 50 ? -11.848 -3.479 5.765 1.00 0.00 50 ILE A C 10
ATOM 14226 O O . ILE A 1 50 ? -13.019 -3.804 5.569 1.00 0.00 50 ILE A O 10
ATOM 14242 N N . ALA A 1 51 ? -11.311 -3.408 6.979 1.00 0.00 51 ALA A N 10
ATOM 14243 C CA . ALA A 1 51 ? -12.085 -3.713 8.177 1.00 0.00 51 ALA A CA 10
ATOM 14244 C C . ALA A 1 51 ? -13.336 -2.845 8.256 1.00 0.00 51 ALA A C 10
ATOM 14245 O O . ALA A 1 51 ? -14.410 -3.320 8.626 1.00 0.00 51 ALA A O 10
ATOM 14252 N N . ARG A 1 52 ? -13.191 -1.573 7.905 1.00 0.00 52 ARG A N 10
ATOM 14253 C CA . ARG A 1 52 ? -14.311 -0.640 7.932 1.00 0.00 52 ARG A CA 10
ATOM 14254 C C . ARG A 1 52 ? -15.392 -1.068 6.946 1.00 0.00 52 ARG A C 10
ATOM 14255 O O . ARG A 1 52 ? -16.585 -0.933 7.218 1.00 0.00 52 ARG A O 10
ATOM 14276 N N . HIS A 1 53 ? -14.965 -1.588 5.800 1.00 0.00 53 HIS A N 10
ATOM 14277 C CA . HIS A 1 53 ? -15.894 -2.041 4.771 1.00 0.00 53 HIS A CA 10
ATOM 14278 C C . HIS A 1 53 ? -16.530 -3.373 5.160 1.00 0.00 53 HIS A C 10
ATOM 14279 O O . HIS A 1 53 ? -17.622 -3.707 4.700 1.00 0.00 53 HIS A O 10
ATOM 14293 N N . LEU A 1 54 ? -15.839 -4.129 6.007 1.00 0.00 54 LEU A N 10
ATOM 14294 C CA . LEU A 1 54 ? -16.337 -5.424 6.457 1.00 0.00 54 LEU A CA 10
ATOM 14295 C C . LEU A 1 54 ? -17.076 -5.295 7.786 1.00 0.00 54 LEU A C 10
ATOM 14296 O O . LEU A 1 54 ? -16.969 -6.162 8.654 1.00 0.00 54 LEU A O 10
ATOM 14312 N N . LEU A 1 55 ? -17.826 -4.208 7.940 1.00 0.00 55 LEU A N 10
ATOM 14313 C CA . LEU A 1 55 ? -18.583 -3.969 9.164 1.00 0.00 55 LEU A CA 10
ATOM 14314 C C . LEU A 1 55 ? -20.053 -4.321 8.969 1.00 0.00 55 LEU A C 10
ATOM 14315 O O . LEU A 1 55 ? -20.622 -5.098 9.736 1.00 0.00 55 LEU A O 10
ATOM 14331 N N . SER A 1 56 ? -20.663 -3.747 7.937 1.00 0.00 56 SER A N 10
ATOM 14332 C CA . SER A 1 56 ? -22.067 -4.003 7.639 1.00 0.00 56 SER A CA 10
ATOM 14333 C C . SER A 1 56 ? -22.207 -5.043 6.533 1.00 0.00 56 SER A C 10
ATOM 14334 O O . SER A 1 56 ? -23.172 -5.808 6.505 1.00 0.00 56 SER A O 10
ATOM 14342 N N . ASP A 1 57 ? -21.239 -5.068 5.624 1.00 0.00 57 ASP A N 10
ATOM 14343 C CA . ASP A 1 57 ? -21.254 -6.016 4.516 1.00 0.00 57 ASP A CA 10
ATOM 14344 C C . ASP A 1 57 ? -19.896 -6.693 4.361 1.00 0.00 57 ASP A C 10
ATOM 14345 O O . ASP A 1 57 ? -18.958 -6.108 3.821 1.00 0.00 57 ASP A O 10
ATOM 14354 N N . GLN A 1 58 ? -19.799 -7.930 4.838 1.00 0.00 58 GLN A N 10
ATOM 14355 C CA . GLN A 1 58 ? -18.555 -8.687 4.752 1.00 0.00 58 GLN A CA 10
ATOM 14356 C C . GLN A 1 58 ? -18.221 -9.021 3.301 1.00 0.00 58 GLN A C 10
ATOM 14357 O O . GLN A 1 58 ? -18.410 -10.152 2.855 1.00 0.00 58 GLN A O 10
ATOM 14371 N N . THR A 1 59 ? -17.725 -8.028 2.570 1.00 0.00 59 THR A N 10
ATOM 14372 C CA . THR A 1 59 ? -17.364 -8.215 1.170 1.00 0.00 59 THR A CA 10
ATOM 14373 C C . THR A 1 59 ? -16.258 -7.248 0.759 1.00 0.00 59 THR A C 10
ATOM 14374 O O . THR A 1 59 ? -15.680 -6.557 1.599 1.00 0.00 59 THR A O 10
ATOM 14385 N N . ASP A 1 60 ? -15.967 -7.204 -0.537 1.00 0.00 60 ASP A N 10
ATOM 14386 C CA . ASP A 1 60 ? -14.930 -6.321 -1.057 1.00 0.00 60 ASP A CA 10
ATOM 14387 C C . ASP A 1 60 ? -15.538 -5.031 -1.605 1.00 0.00 60 ASP A C 10
ATOM 14388 O O . ASP A 1 60 ? -16.626 -5.045 -2.181 1.00 0.00 60 ASP A O 10
ATOM 14397 N N . PRO A 1 61 ? -14.842 -3.894 -1.435 1.00 0.00 61 PRO A N 10
ATOM 14398 C CA . PRO A 1 61 ? -15.322 -2.595 -1.917 1.00 0.00 61 PRO A CA 10
ATOM 14399 C C . PRO A 1 61 ? -15.198 -2.447 -3.431 1.00 0.00 61 PRO A C 10
ATOM 14400 O O . PRO A 1 61 ? -15.658 -1.459 -4.004 1.00 0.00 61 PRO A O 10
ATOM 14411 N N . PHE A 1 62 ? -14.573 -3.429 -4.078 1.00 0.00 62 PHE A N 10
ATOM 14412 C CA . PHE A 1 62 ? -14.393 -3.396 -5.525 1.00 0.00 62 PHE A CA 10
ATOM 14413 C C . PHE A 1 62 ? -15.114 -4.563 -6.193 1.00 0.00 62 PHE A C 10
ATOM 14414 O O . PHE A 1 62 ? -15.888 -4.371 -7.130 1.00 0.00 62 PHE A O 10
ATOM 14431 N N . ASN A 1 63 ? -14.849 -5.771 -5.708 1.00 0.00 63 ASN A N 10
ATOM 14432 C CA . ASN A 1 63 ? -15.469 -6.970 -6.262 1.00 0.00 63 ASN A CA 10
ATOM 14433 C C . ASN A 1 63 ? -16.853 -7.201 -5.660 1.00 0.00 63 ASN A C 10
ATOM 14434 O O . ASN A 1 63 ? -17.738 -7.756 -6.311 1.00 0.00 63 ASN A O 10
ATOM 14445 N N . ARG A 1 64 ? -17.032 -6.774 -4.414 1.00 0.00 64 ARG A N 10
ATOM 14446 C CA . ARG A 1 64 ? -18.308 -6.938 -3.726 1.00 0.00 64 ARG A CA 10
ATOM 14447 C C . ARG A 1 64 ? -18.647 -8.416 -3.557 1.00 0.00 64 ARG A C 10
ATOM 14448 O O . ARG A 1 64 ? -19.816 -8.799 -3.562 1.00 0.00 64 ARG A O 10
ATOM 14469 N N . SER A 1 65 ? -17.616 -9.240 -3.408 1.00 0.00 65 SER A N 10
ATOM 14470 C CA . SER A 1 65 ? -17.803 -10.677 -3.237 1.00 0.00 65 SER A CA 10
ATOM 14471 C C . SER A 1 65 ? -17.531 -11.094 -1.793 1.00 0.00 65 SER A C 10
ATOM 14472 O O . SER A 1 65 ? -17.002 -10.312 -1.002 1.00 0.00 65 SER A O 10
ATOM 14480 N N . PRO A 1 66 ? -17.889 -12.337 -1.429 1.00 0.00 66 PRO A N 10
ATOM 14481 C CA . PRO A 1 66 ? -17.681 -12.854 -0.073 1.00 0.00 66 PRO A CA 10
ATOM 14482 C C . PRO A 1 66 ? -16.240 -12.685 0.396 1.00 0.00 66 PRO A C 10
ATOM 14483 O O . PRO A 1 66 ? -15.334 -13.362 -0.091 1.00 0.00 66 PRO A O 10
ATOM 14494 N N . LEU A 1 67 ? -16.034 -11.777 1.344 1.00 0.00 67 LEU A N 10
ATOM 14495 C CA . LEU A 1 67 ? -14.702 -11.518 1.879 1.00 0.00 67 LEU A CA 10
ATOM 14496 C C . LEU A 1 67 ? -14.763 -11.241 3.377 1.00 0.00 67 LEU A C 10
ATOM 14497 O O . LEU A 1 67 ? -15.744 -10.693 3.879 1.00 0.00 67 LEU A O 10
ATOM 14513 N N . THR A 1 68 ? -13.706 -11.622 4.087 1.00 0.00 68 THR A N 10
ATOM 14514 C CA . THR A 1 68 ? -13.639 -11.415 5.529 1.00 0.00 68 THR A CA 10
ATOM 14515 C C . THR A 1 68 ? -12.215 -11.086 5.964 1.00 0.00 68 THR A C 10
ATOM 14516 O O . THR A 1 68 ? -11.285 -11.122 5.160 1.00 0.00 68 THR A O 10
ATOM 14527 N N . MET A 1 69 ? -12.053 -10.767 7.245 1.00 0.00 69 MET A N 10
ATOM 14528 C CA . MET A 1 69 ? -10.741 -10.433 7.787 1.00 0.00 69 MET A CA 10
ATOM 14529 C C . MET A 1 69 ? -9.841 -11.663 7.837 1.00 0.00 69 MET A C 10
ATOM 14530 O O . MET A 1 69 ? -8.617 -11.553 7.751 1.00 0.00 69 MET A O 10
ATOM 14544 N N . ASP A 1 70 ? -10.453 -12.835 7.977 1.00 0.00 70 ASP A N 10
ATOM 14545 C CA . ASP A 1 70 ? -9.705 -14.085 8.040 1.00 0.00 70 ASP A CA 10
ATOM 14546 C C . ASP A 1 70 ? -9.268 -14.531 6.647 1.00 0.00 70 ASP A C 10
ATOM 14547 O O . ASP A 1 70 ? -8.231 -15.175 6.488 1.00 0.00 70 ASP A O 10
ATOM 14556 N N . GLN A 1 71 ? -10.066 -14.187 5.641 1.00 0.00 71 GLN A N 10
ATOM 14557 C CA . GLN A 1 71 ? -9.760 -14.554 4.262 1.00 0.00 71 GLN A CA 10
ATOM 14558 C C . GLN A 1 71 ? -8.569 -13.756 3.737 1.00 0.00 71 GLN A C 10
ATOM 14559 O O . GLN A 1 71 ? -7.744 -14.276 2.987 1.00 0.00 71 GLN A O 10
ATOM 14573 N N . ILE A 1 72 ? -8.488 -12.491 4.136 1.00 0.00 72 ILE A N 10
ATOM 14574 C CA . ILE A 1 72 ? -7.400 -11.623 3.704 1.00 0.00 72 ILE A CA 10
ATOM 14575 C C . ILE A 1 72 ? -6.115 -11.931 4.465 1.00 0.00 72 ILE A C 10
ATOM 14576 O O . ILE A 1 72 ? -6.149 -12.498 5.557 1.00 0.00 72 ILE A O 10
ATOM 14592 N N . ARG A 1 73 ? -4.983 -11.553 3.881 1.00 0.00 73 ARG A N 10
ATOM 14593 C CA . ARG A 1 73 ? -3.685 -11.789 4.504 1.00 0.00 73 ARG A CA 10
ATOM 14594 C C . ARG A 1 73 ? -2.787 -10.561 4.374 1.00 0.00 73 ARG A C 10
ATOM 14595 O O . ARG A 1 73 ? -2.898 -9.799 3.413 1.00 0.00 73 ARG A O 10
ATOM 14616 N N . PRO A 1 74 ? -1.880 -10.353 5.344 1.00 0.00 74 PRO A N 10
ATOM 14617 C CA . PRO A 1 74 ? -0.961 -9.210 5.332 1.00 0.00 74 PRO A CA 10
ATOM 14618 C C . PRO A 1 74 ? 0.096 -9.328 4.239 1.00 0.00 74 PRO A C 10
ATOM 14619 O O . PRO A 1 74 ? 0.833 -10.312 4.179 1.00 0.00 74 PRO A O 10
ATOM 14630 N N . ASN A 1 75 ? 0.164 -8.318 3.377 1.00 0.00 75 ASN A N 10
ATOM 14631 C CA . ASN A 1 75 ? 1.131 -8.310 2.286 1.00 0.00 75 ASN A CA 10
ATOM 14632 C C . ASN A 1 75 ? 2.544 -8.071 2.812 1.00 0.00 75 ASN A C 10
ATOM 14633 O O . ASN A 1 75 ? 3.008 -6.933 2.880 1.00 0.00 75 ASN A O 10
ATOM 14644 N N . THR A 1 76 ? 3.221 -9.152 3.182 1.00 0.00 76 THR A N 10
ATOM 14645 C CA . THR A 1 76 ? 4.581 -9.062 3.702 1.00 0.00 76 THR A CA 10
ATOM 14646 C C . THR A 1 76 ? 5.534 -8.519 2.641 1.00 0.00 76 THR A C 10
ATOM 14647 O O . THR A 1 76 ? 6.430 -7.731 2.942 1.00 0.00 76 THR A O 10
ATOM 14658 N N . GLU A 1 77 ? 5.335 -8.948 1.399 1.00 0.00 77 GLU A N 10
ATOM 14659 C CA . GLU A 1 77 ? 6.177 -8.506 0.293 1.00 0.00 77 GLU A CA 10
ATOM 14660 C C . GLU A 1 77 ? 6.131 -6.988 0.145 1.00 0.00 77 GLU A C 10
ATOM 14661 O O . GLU A 1 77 ? 7.108 -6.366 -0.270 1.00 0.00 77 GLU A O 10
ATOM 14673 N N . LEU A 1 78 ? 4.990 -6.400 0.488 1.00 0.00 78 LEU A N 10
ATOM 14674 C CA . LEU A 1 78 ? 4.818 -4.955 0.394 1.00 0.00 78 LEU A CA 10
ATOM 14675 C C . LEU A 1 78 ? 5.237 -4.272 1.691 1.00 0.00 78 LEU A C 10
ATOM 14676 O O . LEU A 1 78 ? 5.839 -3.198 1.673 1.00 0.00 78 LEU A O 10
ATOM 14692 N N . LYS A 1 79 ? 4.914 -4.901 2.816 1.00 0.00 79 LYS A N 10
ATOM 14693 C CA . LYS A 1 79 ? 5.257 -4.356 4.124 1.00 0.00 79 LYS A CA 10
ATOM 14694 C C . LYS A 1 79 ? 6.763 -4.152 4.251 1.00 0.00 79 LYS A C 10
ATOM 14695 O O . LYS A 1 79 ? 7.221 -3.239 4.937 1.00 0.00 79 LYS A O 10
ATOM 14714 N N . GLU A 1 80 ? 7.529 -5.010 3.582 1.00 0.00 80 GLU A N 10
ATOM 14715 C CA . GLU A 1 80 ? 8.984 -4.924 3.619 1.00 0.00 80 GLU A CA 10
ATOM 14716 C C . GLU A 1 80 ? 9.475 -3.713 2.831 1.00 0.00 80 GLU A C 10
ATOM 14717 O O . GLU A 1 80 ? 10.484 -3.101 3.180 1.00 0.00 80 GLU A O 10
ATOM 14729 N N . LYS A 1 81 ? 8.753 -3.375 1.767 1.00 0.00 81 LYS A N 10
ATOM 14730 C CA . LYS A 1 81 ? 9.114 -2.237 0.930 1.00 0.00 81 LYS A CA 10
ATOM 14731 C C . LYS A 1 81 ? 8.878 -0.923 1.668 1.00 0.00 81 LYS A C 10
ATOM 14732 O O . LYS A 1 81 ? 9.583 0.060 1.447 1.00 0.00 81 LYS A O 10
ATOM 14751 N N . ILE A 1 82 ? 7.880 -0.916 2.547 1.00 0.00 82 ILE A N 10
ATOM 14752 C CA . ILE A 1 82 ? 7.552 0.276 3.319 1.00 0.00 82 ILE A CA 10
ATOM 14753 C C . ILE A 1 82 ? 8.600 0.535 4.397 1.00 0.00 82 ILE A C 10
ATOM 14754 O O . ILE A 1 82 ? 8.889 1.684 4.733 1.00 0.00 82 ILE A O 10
ATOM 14770 N N . GLN A 1 83 ? 9.166 -0.541 4.935 1.00 0.00 83 GLN A N 10
ATOM 14771 C CA . GLN A 1 83 ? 10.184 -0.430 5.973 1.00 0.00 83 GLN A CA 10
ATOM 14772 C C . GLN A 1 83 ? 11.494 0.092 5.394 1.00 0.00 83 GLN A C 10
ATOM 14773 O O . GLN A 1 83 ? 12.187 0.893 6.022 1.00 0.00 83 GLN A O 10
ATOM 14787 N N . ARG A 1 84 ? 11.827 -0.366 4.192 1.00 0.00 84 ARG A N 10
ATOM 14788 C CA . ARG A 1 84 ? 13.055 0.056 3.526 1.00 0.00 84 ARG A CA 10
ATOM 14789 C C . ARG A 1 84 ? 13.037 1.557 3.261 1.00 0.00 84 ARG A C 10
ATOM 14790 O O . ARG A 1 84 ? 14.055 2.235 3.399 1.00 0.00 84 ARG A O 10
ATOM 14811 N N . TRP A 1 85 ? 11.872 2.072 2.880 1.00 0.00 85 TRP A N 10
ATOM 14812 C CA . TRP A 1 85 ? 11.721 3.494 2.595 1.00 0.00 85 TRP A CA 10
ATOM 14813 C C . TRP A 1 85 ? 11.715 4.306 3.887 1.00 0.00 85 TRP A C 10
ATOM 14814 O O . TRP A 1 85 ? 12.444 5.289 4.016 1.00 0.00 85 TRP A O 10
ATOM 14835 N N . LEU A 1 86 ? 10.891 3.885 4.841 1.00 0.00 86 LEU A N 10
ATOM 14836 C CA . LEU A 1 86 ? 10.791 4.571 6.124 1.00 0.00 86 LEU A CA 10
ATOM 14837 C C . LEU A 1 86 ? 12.149 4.639 6.814 1.00 0.00 86 LEU A C 10
ATOM 14838 O O . LEU A 1 86 ? 12.438 5.584 7.548 1.00 0.00 86 LEU A O 10
ATOM 14854 N N . ALA A 1 87 ? 12.981 3.630 6.572 1.00 0.00 87 ALA A N 10
ATOM 14855 C CA . ALA A 1 87 ? 14.309 3.576 7.168 1.00 0.00 87 ALA A CA 10
ATOM 14856 C C . ALA A 1 87 ? 15.300 4.422 6.375 1.00 0.00 87 ALA A C 10
ATOM 14857 O O . ALA A 1 87 ? 16.243 4.979 6.936 1.00 0.00 87 ALA A O 10
ATOM 14864 N N . GLU A 1 88 ? 15.078 4.514 5.069 1.00 0.00 88 GLU A N 10
ATOM 14865 C CA . GLU A 1 88 ? 15.950 5.293 4.198 1.00 0.00 88 GLU A CA 10
ATOM 14866 C C . GLU A 1 88 ? 15.641 6.783 4.312 1.00 0.00 88 GLU A C 10
ATOM 14867 O O . GLU A 1 88 ? 16.544 7.603 4.479 1.00 0.00 88 GLU A O 10
ATOM 14879 N N . ARG A 1 89 ? 14.360 7.125 4.222 1.00 0.00 89 ARG A N 10
ATOM 14880 C CA . ARG A 1 89 ? 13.933 8.516 4.316 1.00 0.00 89 ARG A CA 10
ATOM 14881 C C . ARG A 1 89 ? 14.247 9.098 5.694 1.00 0.00 89 ARG A C 10
ATOM 14882 O O . ARG A 1 89 ? 14.281 10.317 5.868 1.00 0.00 89 ARG A O 10
ATOM 14903 N N . LYS A 1 90 ? 14.478 8.223 6.670 1.00 0.00 90 LYS A N 10
ATOM 14904 C CA . LYS A 1 90 ? 14.789 8.657 8.027 1.00 0.00 90 LYS A CA 10
ATOM 14905 C C . LYS A 1 90 ? 16.297 8.708 8.252 1.00 0.00 90 LYS A C 10
ATOM 14906 O O . LYS A 1 90 ? 16.791 8.327 9.313 1.00 0.00 90 LYS A O 10
ATOM 14925 N N . GLN A 1 91 ? 17.026 9.184 7.247 1.00 0.00 91 GLN A N 10
ATOM 14926 C CA . GLN A 1 91 ? 18.477 9.287 7.335 1.00 0.00 91 GLN A CA 10
ATOM 14927 C C . GLN A 1 91 ? 18.974 10.560 6.658 1.00 0.00 91 GLN A C 10
ATOM 14928 O O . GLN A 1 91 ? 20.087 10.601 6.131 1.00 0.00 91 GLN A O 10
ATOM 14942 N N . GLN A 1 92 ? 18.142 11.597 6.675 1.00 0.00 92 GLN A N 10
ATOM 14943 C CA . GLN A 1 92 ? 18.497 12.871 6.061 1.00 0.00 92 GLN A CA 10
ATOM 14944 C C . GLN A 1 92 ? 19.490 13.637 6.930 1.00 0.00 92 GLN A C 10
ATOM 14945 O O . GLN A 1 92 ? 19.727 13.278 8.083 1.00 0.00 92 GLN A O 10
ATOM 14959 N N . SER A 1 93 ? 20.068 14.694 6.368 1.00 0.00 93 SER A N 10
ATOM 14960 C CA . SER A 1 93 ? 21.036 15.509 7.091 1.00 0.00 93 SER A CA 10
ATOM 14961 C C . SER A 1 93 ? 21.156 16.895 6.464 1.00 0.00 93 SER A C 10
ATOM 14962 O O . SER A 1 93 ? 21.630 17.038 5.337 1.00 0.00 93 SER A O 10
ATOM 14970 N N . GLY A 1 94 ? 20.723 17.912 7.202 1.00 0.00 94 GLY A N 10
ATOM 14971 C CA . GLY A 1 94 ? 20.791 19.273 6.701 1.00 0.00 94 GLY A CA 10
ATOM 14972 C C . GLY A 1 94 ? 19.542 20.072 7.023 1.00 0.00 94 GLY A C 10
ATOM 14973 O O . GLY A 1 94 ? 18.688 20.267 6.158 1.00 0.00 94 GLY A O 10
ATOM 14977 N N . PRO A 1 95 ? 19.406 20.554 8.270 1.00 0.00 95 PRO A N 10
ATOM 14978 C CA . PRO A 1 95 ? 18.242 21.339 8.692 1.00 0.00 95 PRO A CA 10
ATOM 14979 C C . PRO A 1 95 ? 18.211 22.721 8.045 1.00 0.00 95 PRO A C 10
ATOM 14980 O O . PRO A 1 95 ? 17.143 23.301 7.848 1.00 0.00 95 PRO A O 10
ATOM 14991 N N . SER A 1 96 ? 19.389 23.240 7.715 1.00 0.00 96 SER A N 10
ATOM 14992 C CA . SER A 1 96 ? 19.497 24.552 7.089 1.00 0.00 96 SER A CA 10
ATOM 14993 C C . SER A 1 96 ? 19.821 24.423 5.605 1.00 0.00 96 SER A C 10
ATOM 14994 O O . SER A 1 96 ? 19.421 25.260 4.796 1.00 0.00 96 SER A O 10
ATOM 15002 N N . SER A 1 97 ? 20.548 23.368 5.253 1.00 0.00 97 SER A N 10
ATOM 15003 C CA . SER A 1 97 ? 20.927 23.127 3.865 1.00 0.00 97 SER A CA 10
ATOM 15004 C C . SER A 1 97 ? 19.692 22.981 2.981 1.00 0.00 97 SER A C 10
ATOM 15005 O O . SER A 1 97 ? 19.630 23.544 1.888 1.00 0.00 97 SER A O 10
ATOM 15013 N N . GLY A 1 98 ? 18.713 22.222 3.461 1.00 0.00 98 GLY A N 10
ATOM 15014 C CA . GLY A 1 98 ? 17.494 22.016 2.703 1.00 0.00 98 GLY A CA 10
ATOM 15015 C C . GLY A 1 98 ? 17.730 21.229 1.429 1.00 0.00 98 GLY A C 10
ATOM 15016 O O . GLY A 1 98 ? 18.188 20.071 1.522 1.00 0.00 98 GLY A O 10
ATOM 15021 N N . GLY A 1 1 ? 18.204 -4.907 14.189 1.00 0.00 1 GLY A N 11
ATOM 15022 C CA . GLY A 1 1 ? 18.900 -3.841 14.962 1.00 0.00 1 GLY A CA 11
ATOM 15023 C C . GLY A 1 1 ? 18.135 -3.430 16.204 1.00 0.00 1 GLY A C 11
ATOM 15024 O O . GLY A 1 1 ? 17.596 -2.326 16.272 1.00 0.00 1 GLY A O 11
ATOM 15030 N N . SER A 1 2 ? 18.088 -4.323 17.190 1.00 0.00 2 SER A N 11
ATOM 15031 C CA . SER A 1 2 ? 17.383 -4.054 18.440 1.00 0.00 2 SER A CA 11
ATOM 15032 C C . SER A 1 2 ? 15.874 -4.002 18.218 1.00 0.00 2 SER A C 11
ATOM 15033 O O . SER A 1 2 ? 15.136 -4.854 18.712 1.00 0.00 2 SER A O 11
ATOM 15041 N N . SER A 1 3 ? 15.423 -2.999 17.473 1.00 0.00 3 SER A N 11
ATOM 15042 C CA . SER A 1 3 ? 14.003 -2.836 17.186 1.00 0.00 3 SER A CA 11
ATOM 15043 C C . SER A 1 3 ? 13.214 -2.583 18.467 1.00 0.00 3 SER A C 11
ATOM 15044 O O . SER A 1 3 ? 12.752 -3.520 19.118 1.00 0.00 3 SER A O 11
ATOM 15052 N N . GLY A 1 4 ? 13.063 -1.312 18.821 1.00 0.00 4 GLY A N 11
ATOM 15053 C CA . GLY A 1 4 ? 12.330 -0.957 20.022 1.00 0.00 4 GLY A CA 11
ATOM 15054 C C . GLY A 1 4 ? 12.253 0.542 20.235 1.00 0.00 4 GLY A C 11
ATOM 15055 O O . GLY A 1 4 ? 13.266 1.192 20.493 1.00 0.00 4 GLY A O 11
ATOM 15059 N N . SER A 1 5 ? 11.048 1.092 20.125 1.00 0.00 5 SER A N 11
ATOM 15060 C CA . SER A 1 5 ? 10.843 2.525 20.307 1.00 0.00 5 SER A CA 11
ATOM 15061 C C . SER A 1 5 ? 9.556 2.797 21.079 1.00 0.00 5 SER A C 11
ATOM 15062 O O . SER A 1 5 ? 8.490 2.295 20.723 1.00 0.00 5 SER A O 11
ATOM 15070 N N . SER A 1 6 ? 9.663 3.595 22.136 1.00 0.00 6 SER A N 11
ATOM 15071 C CA . SER A 1 6 ? 8.508 3.935 22.958 1.00 0.00 6 SER A CA 11
ATOM 15072 C C . SER A 1 6 ? 8.637 5.346 23.522 1.00 0.00 6 SER A C 11
ATOM 15073 O O . SER A 1 6 ? 9.649 5.690 24.131 1.00 0.00 6 SER A O 11
ATOM 15081 N N . GLY A 1 7 ? 7.605 6.158 23.313 1.00 0.00 7 GLY A N 11
ATOM 15082 C CA . GLY A 1 7 ? 7.624 7.522 23.806 1.00 0.00 7 GLY A CA 11
ATOM 15083 C C . GLY A 1 7 ? 7.209 8.527 22.749 1.00 0.00 7 GLY A C 11
ATOM 15084 O O . GLY A 1 7 ? 6.804 8.148 21.650 1.00 0.00 7 GLY A O 11
ATOM 15088 N N . LEU A 1 8 ? 7.309 9.809 23.082 1.00 0.00 8 LEU A N 11
ATOM 15089 C CA . LEU A 1 8 ? 6.940 10.871 22.152 1.00 0.00 8 LEU A CA 11
ATOM 15090 C C . LEU A 1 8 ? 8.138 11.296 21.308 1.00 0.00 8 LEU A C 11
ATOM 15091 O O . LEU A 1 8 ? 9.280 10.957 21.620 1.00 0.00 8 LEU A O 11
ATOM 15107 N N . GLN A 1 9 ? 7.869 12.038 20.239 1.00 0.00 9 GLN A N 11
ATOM 15108 C CA . GLN A 1 9 ? 8.924 12.509 19.350 1.00 0.00 9 GLN A CA 11
ATOM 15109 C C . GLN A 1 9 ? 8.921 14.032 19.261 1.00 0.00 9 GLN A C 11
ATOM 15110 O O . GLN A 1 9 ? 7.907 14.677 19.529 1.00 0.00 9 GLN A O 11
ATOM 15124 N N . GLN A 1 10 ? 10.062 14.600 18.884 1.00 0.00 10 GLN A N 11
ATOM 15125 C CA . GLN A 1 10 ? 10.191 16.046 18.759 1.00 0.00 10 GLN A CA 11
ATOM 15126 C C . GLN A 1 10 ? 9.333 16.572 17.613 1.00 0.00 10 GLN A C 11
ATOM 15127 O O . GLN A 1 10 ? 9.735 16.524 16.450 1.00 0.00 10 GLN A O 11
ATOM 15141 N N . GLN A 1 11 ? 8.149 17.075 17.949 1.00 0.00 11 GLN A N 11
ATOM 15142 C CA . GLN A 1 11 ? 7.233 17.611 16.950 1.00 0.00 11 GLN A CA 11
ATOM 15143 C C . GLN A 1 11 ? 6.781 16.519 15.984 1.00 0.00 11 GLN A C 11
ATOM 15144 O O . GLN A 1 11 ? 7.570 15.664 15.585 1.00 0.00 11 GLN A O 11
ATOM 15158 N N . GLU A 1 12 ? 5.505 16.555 15.614 1.00 0.00 12 GLU A N 11
ATOM 15159 C CA . GLU A 1 12 ? 4.948 15.569 14.695 1.00 0.00 12 GLU A CA 11
ATOM 15160 C C . GLU A 1 12 ? 5.007 16.071 13.256 1.00 0.00 12 GLU A C 11
ATOM 15161 O O . GLU A 1 12 ? 4.989 17.277 13.008 1.00 0.00 12 GLU A O 11
ATOM 15173 N N . GLU A 1 13 ? 5.076 15.139 12.312 1.00 0.00 13 GLU A N 11
ATOM 15174 C CA . GLU A 1 13 ? 5.138 15.487 10.897 1.00 0.00 13 GLU A CA 11
ATOM 15175 C C . GLU A 1 13 ? 4.723 14.305 10.027 1.00 0.00 13 GLU A C 11
ATOM 15176 O O . GLU A 1 13 ? 5.551 13.473 9.658 1.00 0.00 13 GLU A O 11
ATOM 15188 N N . GLU A 1 14 ? 3.435 14.238 9.704 1.00 0.00 14 GLU A N 11
ATOM 15189 C CA . GLU A 1 14 ? 2.910 13.157 8.877 1.00 0.00 14 GLU A CA 11
ATOM 15190 C C . GLU A 1 14 ? 2.273 13.708 7.604 1.00 0.00 14 GLU A C 11
ATOM 15191 O O . GLU A 1 14 ? 1.072 13.974 7.564 1.00 0.00 14 GLU A O 11
ATOM 15203 N N . THR A 1 15 ? 3.086 13.874 6.566 1.00 0.00 15 THR A N 11
ATOM 15204 C CA . THR A 1 15 ? 2.602 14.393 5.291 1.00 0.00 15 THR A CA 11
ATOM 15205 C C . THR A 1 15 ? 2.698 13.331 4.201 1.00 0.00 15 THR A C 11
ATOM 15206 O O . THR A 1 15 ? 1.735 13.082 3.476 1.00 0.00 15 THR A O 11
ATOM 15217 N N . TYR A 1 16 ? 3.867 12.709 4.089 1.00 0.00 16 TYR A N 11
ATOM 15218 C CA . TYR A 1 16 ? 4.090 11.674 3.086 1.00 0.00 16 TYR A CA 11
ATOM 15219 C C . TYR A 1 16 ? 3.907 12.233 1.678 1.00 0.00 16 TYR A C 11
ATOM 15220 O O . TYR A 1 16 ? 3.367 11.563 0.799 1.00 0.00 16 TYR A O 11
ATOM 15238 N N . ALA A 1 17 ? 4.363 13.464 1.474 1.00 0.00 17 ALA A N 11
ATOM 15239 C CA . ALA A 1 17 ? 4.250 14.115 0.175 1.00 0.00 17 ALA A CA 11
ATOM 15240 C C . ALA A 1 17 ? 5.028 13.352 -0.892 1.00 0.00 17 ALA A C 11
ATOM 15241 O O . ALA A 1 17 ? 4.660 13.357 -2.067 1.00 0.00 17 ALA A O 11
ATOM 15248 N N . ASP A 1 18 ? 6.107 12.697 -0.475 1.00 0.00 18 ASP A N 11
ATOM 15249 C CA . ASP A 1 18 ? 6.938 11.930 -1.396 1.00 0.00 18 ASP A CA 11
ATOM 15250 C C . ASP A 1 18 ? 6.586 10.446 -1.342 1.00 0.00 18 ASP A C 11
ATOM 15251 O O . ASP A 1 18 ? 7.442 9.588 -1.555 1.00 0.00 18 ASP A O 11
ATOM 15260 N N . ALA A 1 19 ? 5.322 10.152 -1.056 1.00 0.00 19 ALA A N 11
ATOM 15261 C CA . ALA A 1 19 ? 4.859 8.772 -0.976 1.00 0.00 19 ALA A CA 11
ATOM 15262 C C . ALA A 1 19 ? 4.372 8.276 -2.333 1.00 0.00 19 ALA A C 11
ATOM 15263 O O . ALA A 1 19 ? 3.557 8.927 -2.987 1.00 0.00 19 ALA A O 11
ATOM 15270 N N . CYS A 1 20 ? 4.880 7.122 -2.753 1.00 0.00 20 CYS A N 11
ATOM 15271 C CA . CYS A 1 20 ? 4.498 6.539 -4.034 1.00 0.00 20 CYS A CA 11
ATOM 15272 C C . CYS A 1 20 ? 3.088 5.962 -3.972 1.00 0.00 20 CYS A C 11
ATOM 15273 O O . CYS A 1 20 ? 2.446 5.978 -2.921 1.00 0.00 20 CYS A O 11
ATOM 15281 N N . ASP A 1 21 ? 2.612 5.453 -5.103 1.00 0.00 21 ASP A N 11
ATOM 15282 C CA . ASP A 1 21 ? 1.278 4.870 -5.178 1.00 0.00 21 ASP A CA 11
ATOM 15283 C C . ASP A 1 21 ? 1.261 3.470 -4.572 1.00 0.00 21 ASP A C 11
ATOM 15284 O O . ASP A 1 21 ? 0.260 3.043 -3.997 1.00 0.00 21 ASP A O 11
ATOM 15293 N N . GLU A 1 22 ? 2.376 2.760 -4.705 1.00 0.00 22 GLU A N 11
ATOM 15294 C CA . GLU A 1 22 ? 2.491 1.407 -4.173 1.00 0.00 22 GLU A CA 11
ATOM 15295 C C . GLU A 1 22 ? 2.257 1.394 -2.665 1.00 0.00 22 GLU A C 11
ATOM 15296 O O . GLU A 1 22 ? 1.744 0.420 -2.115 1.00 0.00 22 GLU A O 11
ATOM 15308 N N . PHE A 1 23 ? 2.636 2.482 -2.003 1.00 0.00 23 PHE A N 11
ATOM 15309 C CA . PHE A 1 23 ? 2.466 2.596 -0.559 1.00 0.00 23 PHE A CA 11
ATOM 15310 C C . PHE A 1 23 ? 1.142 3.271 -0.217 1.00 0.00 23 PHE A C 11
ATOM 15311 O O . PHE A 1 23 ? 0.518 2.960 0.796 1.00 0.00 23 PHE A O 11
ATOM 15328 N N . LEU A 1 24 ? 0.720 4.198 -1.071 1.00 0.00 24 LEU A N 11
ATOM 15329 C CA . LEU A 1 24 ? -0.530 4.920 -0.860 1.00 0.00 24 LEU A CA 11
ATOM 15330 C C . LEU A 1 24 ? -1.731 3.995 -1.035 1.00 0.00 24 LEU A C 11
ATOM 15331 O O . LEU A 1 24 ? -1.718 3.096 -1.876 1.00 0.00 24 LEU A O 11
ATOM 15347 N N . ASP A 1 25 ? -2.767 4.224 -0.236 1.00 0.00 25 ASP A N 11
ATOM 15348 C CA . ASP A 1 25 ? -3.978 3.414 -0.301 1.00 0.00 25 ASP A CA 11
ATOM 15349 C C . ASP A 1 25 ? -4.889 3.890 -1.432 1.00 0.00 25 ASP A C 11
ATOM 15350 O O . ASP A 1 25 ? -5.031 5.092 -1.657 1.00 0.00 25 ASP A O 11
ATOM 15359 N N . PRO A 1 26 ? -5.523 2.954 -2.160 1.00 0.00 26 PRO A N 11
ATOM 15360 C CA . PRO A 1 26 ? -6.421 3.294 -3.268 1.00 0.00 26 PRO A CA 11
ATOM 15361 C C . PRO A 1 26 ? -7.691 3.992 -2.793 1.00 0.00 26 PRO A C 11
ATOM 15362 O O . PRO A 1 26 ? -8.311 4.750 -3.540 1.00 0.00 26 PRO A O 11
ATOM 15373 N N . ILE A 1 27 ? -8.074 3.734 -1.547 1.00 0.00 27 ILE A N 11
ATOM 15374 C CA . ILE A 1 27 ? -9.271 4.338 -0.974 1.00 0.00 27 ILE A CA 11
ATOM 15375 C C . ILE A 1 27 ? -8.912 5.466 -0.013 1.00 0.00 27 ILE A C 11
ATOM 15376 O O . ILE A 1 27 ? -9.306 6.615 -0.213 1.00 0.00 27 ILE A O 11
ATOM 15392 N N . MET A 1 28 ? -8.165 5.130 1.035 1.00 0.00 28 MET A N 11
ATOM 15393 C CA . MET A 1 28 ? -7.755 6.114 2.030 1.00 0.00 28 MET A CA 11
ATOM 15394 C C . MET A 1 28 ? -6.872 7.191 1.405 1.00 0.00 28 MET A C 11
ATOM 15395 O O . MET A 1 28 ? -6.830 8.325 1.883 1.00 0.00 28 MET A O 11
ATOM 15409 N N . SER A 1 29 ? -6.167 6.831 0.336 1.00 0.00 29 SER A N 11
ATOM 15410 C CA . SER A 1 29 ? -5.286 7.769 -0.350 1.00 0.00 29 SER A CA 11
ATOM 15411 C C . SER A 1 29 ? -4.153 8.221 0.567 1.00 0.00 29 SER A C 11
ATOM 15412 O O . SER A 1 29 ? -3.663 9.345 0.457 1.00 0.00 29 SER A O 11
ATOM 15420 N N . THR A 1 30 ? -3.742 7.338 1.471 1.00 0.00 30 THR A N 11
ATOM 15421 C CA . THR A 1 30 ? -2.666 7.646 2.407 1.00 0.00 30 THR A CA 11
ATOM 15422 C C . THR A 1 30 ? -1.723 6.457 2.561 1.00 0.00 30 THR A C 11
ATOM 15423 O O . THR A 1 30 ? -1.899 5.425 1.916 1.00 0.00 30 THR A O 11
ATOM 15434 N N . LEU A 1 31 ? -0.722 6.611 3.422 1.00 0.00 31 LEU A N 11
ATOM 15435 C CA . LEU A 1 31 ? 0.250 5.550 3.662 1.00 0.00 31 LEU A CA 11
ATOM 15436 C C . LEU A 1 31 ? -0.436 4.286 4.168 1.00 0.00 31 LEU A C 11
ATOM 15437 O O . LEU A 1 31 ? -1.452 4.354 4.859 1.00 0.00 31 LEU A O 11
ATOM 15453 N N . MET A 1 32 ? 0.126 3.133 3.817 1.00 0.00 32 MET A N 11
ATOM 15454 C CA . MET A 1 32 ? -0.433 1.852 4.235 1.00 0.00 32 MET A CA 11
ATOM 15455 C C . MET A 1 32 ? 0.492 1.152 5.226 1.00 0.00 32 MET A C 11
ATOM 15456 O O . MET A 1 32 ? 1.417 0.441 4.832 1.00 0.00 32 MET A O 11
ATOM 15470 N N . CYS A 1 33 ? 0.236 1.359 6.514 1.00 0.00 33 CYS A N 11
ATOM 15471 C CA . CYS A 1 33 ? 1.046 0.747 7.561 1.00 0.00 33 CYS A CA 11
ATOM 15472 C C . CYS A 1 33 ? 0.969 -0.775 7.492 1.00 0.00 33 CYS A C 11
ATOM 15473 O O . CYS A 1 33 ? 1.972 -1.465 7.663 1.00 0.00 33 CYS A O 11
ATOM 15481 N N . ASP A 1 34 ? -0.230 -1.290 7.239 1.00 0.00 34 ASP A N 11
ATOM 15482 C CA . ASP A 1 34 ? -0.439 -2.730 7.146 1.00 0.00 34 ASP A CA 11
ATOM 15483 C C . ASP A 1 34 ? -1.266 -3.082 5.911 1.00 0.00 34 ASP A C 11
ATOM 15484 O O . ASP A 1 34 ? -2.468 -3.323 6.008 1.00 0.00 34 ASP A O 11
ATOM 15493 N N . PRO A 1 35 ? -0.626 -3.116 4.729 1.00 0.00 35 PRO A N 11
ATOM 15494 C CA . PRO A 1 35 ? -1.308 -3.441 3.473 1.00 0.00 35 PRO A CA 11
ATOM 15495 C C . PRO A 1 35 ? -1.647 -4.923 3.363 1.00 0.00 35 PRO A C 11
ATOM 15496 O O . PRO A 1 35 ? -0.768 -5.780 3.459 1.00 0.00 35 PRO A O 11
ATOM 15507 N N . VAL A 1 36 ? -2.927 -5.219 3.159 1.00 0.00 36 VAL A N 11
ATOM 15508 C CA . VAL A 1 36 ? -3.381 -6.599 3.035 1.00 0.00 36 VAL A CA 11
ATOM 15509 C C . VAL A 1 36 ? -3.858 -6.895 1.617 1.00 0.00 36 VAL A C 11
ATOM 15510 O O . VAL A 1 36 ? -4.584 -6.102 1.017 1.00 0.00 36 VAL A O 11
ATOM 15523 N N . VAL A 1 37 ? -3.443 -8.040 1.085 1.00 0.00 37 VAL A N 11
ATOM 15524 C CA . VAL A 1 37 ? -3.827 -8.440 -0.264 1.00 0.00 37 VAL A CA 11
ATOM 15525 C C . VAL A 1 37 ? -5.155 -9.189 -0.258 1.00 0.00 37 VAL A C 11
ATOM 15526 O O . VAL A 1 37 ? -5.279 -10.245 0.363 1.00 0.00 37 VAL A O 11
ATOM 15539 N N . LEU A 1 38 ? -6.143 -8.638 -0.954 1.00 0.00 38 LEU A N 11
ATOM 15540 C CA . LEU A 1 38 ? -7.461 -9.257 -1.031 1.00 0.00 38 LEU A CA 11
ATOM 15541 C C . LEU A 1 38 ? -7.470 -10.386 -2.062 1.00 0.00 38 LEU A C 11
ATOM 15542 O O . LEU A 1 38 ? -7.106 -10.179 -3.218 1.00 0.00 38 LEU A O 11
ATOM 15558 N N . PRO A 1 39 ? -7.888 -11.600 -1.658 1.00 0.00 39 PRO A N 11
ATOM 15559 C CA . PRO A 1 39 ? -7.937 -12.754 -2.561 1.00 0.00 39 PRO A CA 11
ATOM 15560 C C . PRO A 1 39 ? -9.085 -12.673 -3.566 1.00 0.00 39 PRO A C 11
ATOM 15561 O O . PRO A 1 39 ? -9.206 -13.522 -4.449 1.00 0.00 39 PRO A O 11
ATOM 15572 N N . SER A 1 40 ? -9.926 -11.651 -3.430 1.00 0.00 40 SER A N 11
ATOM 15573 C CA . SER A 1 40 ? -11.059 -11.472 -4.329 1.00 0.00 40 SER A CA 11
ATOM 15574 C C . SER A 1 40 ? -10.792 -10.354 -5.333 1.00 0.00 40 SER A C 11
ATOM 15575 O O . SER A 1 40 ? -10.593 -10.607 -6.521 1.00 0.00 40 SER A O 11
ATOM 15583 N N . SER A 1 41 ? -10.795 -9.117 -4.846 1.00 0.00 41 SER A N 11
ATOM 15584 C CA . SER A 1 41 ? -10.557 -7.959 -5.700 1.00 0.00 41 SER A CA 11
ATOM 15585 C C . SER A 1 41 ? -9.098 -7.886 -6.146 1.00 0.00 41 SER A C 11
ATOM 15586 O O . SER A 1 41 ? -8.777 -7.222 -7.132 1.00 0.00 41 SER A O 11
ATOM 15594 N N . ARG A 1 42 ? -8.218 -8.568 -5.418 1.00 0.00 42 ARG A N 11
ATOM 15595 C CA . ARG A 1 42 ? -6.797 -8.572 -5.747 1.00 0.00 42 ARG A CA 11
ATOM 15596 C C . ARG A 1 42 ? -6.223 -7.160 -5.682 1.00 0.00 42 ARG A C 11
ATOM 15597 O O . ARG A 1 42 ? -5.304 -6.817 -6.425 1.00 0.00 42 ARG A O 11
ATOM 15618 N N . VAL A 1 43 ? -6.772 -6.346 -4.786 1.00 0.00 43 VAL A N 11
ATOM 15619 C CA . VAL A 1 43 ? -6.318 -4.971 -4.621 1.00 0.00 43 VAL A CA 11
ATOM 15620 C C . VAL A 1 43 ? -5.677 -4.766 -3.252 1.00 0.00 43 VAL A C 11
ATOM 15621 O O . VAL A 1 43 ? -6.224 -5.183 -2.232 1.00 0.00 43 VAL A O 11
ATOM 15634 N N . THR A 1 44 ? -4.515 -4.121 -3.240 1.00 0.00 44 THR A N 11
ATOM 15635 C CA . THR A 1 44 ? -3.799 -3.861 -1.996 1.00 0.00 44 THR A CA 11
ATOM 15636 C C . THR A 1 44 ? -4.448 -2.719 -1.221 1.00 0.00 44 THR A C 11
ATOM 15637 O O . THR A 1 44 ? -4.652 -1.629 -1.756 1.00 0.00 44 THR A O 11
ATOM 15648 N N . VAL A 1 45 ? -4.768 -2.977 0.042 1.00 0.00 45 VAL A N 11
ATOM 15649 C CA . VAL A 1 45 ? -5.392 -1.971 0.893 1.00 0.00 45 VAL A CA 11
ATOM 15650 C C . VAL A 1 45 ? -5.042 -2.200 2.359 1.00 0.00 45 VAL A C 11
ATOM 15651 O O . VAL A 1 45 ? -4.740 -3.321 2.767 1.00 0.00 45 VAL A O 11
ATOM 15664 N N . ASP A 1 46 ? -5.083 -1.132 3.148 1.00 0.00 46 ASP A N 11
ATOM 15665 C CA . ASP A 1 46 ? -4.771 -1.219 4.570 1.00 0.00 46 ASP A CA 11
ATOM 15666 C C . ASP A 1 46 ? -5.726 -2.177 5.277 1.00 0.00 46 ASP A C 11
ATOM 15667 O O . ASP A 1 46 ? -6.916 -2.223 4.967 1.00 0.00 46 ASP A O 11
ATOM 15676 N N . ARG A 1 47 ? -5.196 -2.939 6.228 1.00 0.00 47 ARG A N 11
ATOM 15677 C CA . ARG A 1 47 ? -6.004 -3.893 6.979 1.00 0.00 47 ARG A CA 11
ATOM 15678 C C . ARG A 1 47 ? -7.137 -3.185 7.714 1.00 0.00 47 ARG A C 11
ATOM 15679 O O . ARG A 1 47 ? -8.205 -3.758 7.930 1.00 0.00 47 ARG A O 11
ATOM 15700 N N . SER A 1 48 ? -6.897 -1.935 8.097 1.00 0.00 48 SER A N 11
ATOM 15701 C CA . SER A 1 48 ? -7.897 -1.147 8.807 1.00 0.00 48 SER A CA 11
ATOM 15702 C C . SER A 1 48 ? -8.910 -0.552 7.834 1.00 0.00 48 SER A C 11
ATOM 15703 O O . SER A 1 48 ? -10.098 -0.460 8.139 1.00 0.00 48 SER A O 11
ATOM 15711 N N . THR A 1 49 ? -8.431 -0.151 6.661 1.00 0.00 49 THR A N 11
ATOM 15712 C CA . THR A 1 49 ? -9.294 0.434 5.642 1.00 0.00 49 THR A CA 11
ATOM 15713 C C . THR A 1 49 ? -10.357 -0.562 5.194 1.00 0.00 49 THR A C 11
ATOM 15714 O O . THR A 1 49 ? -11.505 -0.194 4.947 1.00 0.00 49 THR A O 11
ATOM 15725 N N . ILE A 1 50 ? -9.965 -1.827 5.092 1.00 0.00 50 ILE A N 11
ATOM 15726 C CA . ILE A 1 50 ? -10.881 -2.881 4.677 1.00 0.00 50 ILE A CA 11
ATOM 15727 C C . ILE A 1 50 ? -11.832 -3.255 5.810 1.00 0.00 50 ILE A C 11
ATOM 15728 O O . ILE A 1 50 ? -12.993 -3.588 5.576 1.00 0.00 50 ILE A O 11
ATOM 15744 N N . ALA A 1 51 ? -11.329 -3.197 7.040 1.00 0.00 51 ALA A N 11
ATOM 15745 C CA . ALA A 1 51 ? -12.133 -3.527 8.211 1.00 0.00 51 ALA A CA 11
ATOM 15746 C C . ALA A 1 51 ? -13.404 -2.685 8.261 1.00 0.00 51 ALA A C 11
ATOM 15747 O O . ALA A 1 51 ? -14.482 -3.189 8.579 1.00 0.00 51 ALA A O 11
ATOM 15754 N N . ARG A 1 52 ? -13.270 -1.402 7.942 1.00 0.00 52 ARG A N 11
ATOM 15755 C CA . ARG A 1 52 ? -14.409 -0.491 7.947 1.00 0.00 52 ARG A CA 11
ATOM 15756 C C . ARG A 1 52 ? -15.484 -0.966 6.975 1.00 0.00 52 ARG A C 11
ATOM 15757 O O . ARG A 1 52 ? -16.678 -0.818 7.233 1.00 0.00 52 ARG A O 11
ATOM 15778 N N . HIS A 1 53 ? -15.049 -1.540 5.859 1.00 0.00 53 HIS A N 11
ATOM 15779 C CA . HIS A 1 53 ? -15.971 -2.043 4.847 1.00 0.00 53 HIS A CA 11
ATOM 15780 C C . HIS A 1 53 ? -16.587 -3.370 5.281 1.00 0.00 53 HIS A C 11
ATOM 15781 O O . HIS A 1 53 ? -17.662 -3.748 4.815 1.00 0.00 53 HIS A O 11
ATOM 15795 N N . LEU A 1 54 ? -15.901 -4.075 6.177 1.00 0.00 54 LEU A N 11
ATOM 15796 C CA . LEU A 1 54 ? -16.382 -5.359 6.672 1.00 0.00 54 LEU A CA 11
ATOM 15797 C C . LEU A 1 54 ? -17.138 -5.189 7.988 1.00 0.00 54 LEU A C 11
ATOM 15798 O O . LEU A 1 54 ? -17.172 -6.099 8.816 1.00 0.00 54 LEU A O 11
ATOM 15814 N N . LEU A 1 55 ? -17.745 -4.021 8.173 1.00 0.00 55 LEU A N 11
ATOM 15815 C CA . LEU A 1 55 ? -18.501 -3.737 9.388 1.00 0.00 55 LEU A CA 11
ATOM 15816 C C . LEU A 1 55 ? -19.976 -4.078 9.200 1.00 0.00 55 LEU A C 11
ATOM 15817 O O . LEU A 1 55 ? -20.598 -4.688 10.069 1.00 0.00 55 LEU A O 11
ATOM 15833 N N . SER A 1 56 ? -20.527 -3.679 8.059 1.00 0.00 56 SER A N 11
ATOM 15834 C CA . SER A 1 56 ? -21.929 -3.942 7.755 1.00 0.00 56 SER A CA 11
ATOM 15835 C C . SER A 1 56 ? -22.060 -4.973 6.639 1.00 0.00 56 SER A C 11
ATOM 15836 O O . SER A 1 56 ? -23.028 -5.732 6.591 1.00 0.00 56 SER A O 11
ATOM 15844 N N . ASP A 1 57 ? -21.079 -4.995 5.742 1.00 0.00 57 ASP A N 11
ATOM 15845 C CA . ASP A 1 57 ? -21.085 -5.934 4.625 1.00 0.00 57 ASP A CA 11
ATOM 15846 C C . ASP A 1 57 ? -19.739 -6.643 4.502 1.00 0.00 57 ASP A C 11
ATOM 15847 O O . ASP A 1 57 ? -18.783 -6.089 3.962 1.00 0.00 57 ASP A O 11
ATOM 15856 N N . GLN A 1 58 ? -19.676 -7.871 5.006 1.00 0.00 58 GLN A N 11
ATOM 15857 C CA . GLN A 1 58 ? -18.448 -8.656 4.950 1.00 0.00 58 GLN A CA 11
ATOM 15858 C C . GLN A 1 58 ? -18.128 -9.064 3.516 1.00 0.00 58 GLN A C 11
ATOM 15859 O O . GLN A 1 58 ? -18.387 -10.196 3.110 1.00 0.00 58 GLN A O 11
ATOM 15873 N N . THR A 1 59 ? -17.563 -8.132 2.755 1.00 0.00 59 THR A N 11
ATOM 15874 C CA . THR A 1 59 ? -17.206 -8.392 1.366 1.00 0.00 59 THR A CA 11
ATOM 15875 C C . THR A 1 59 ? -16.110 -7.438 0.900 1.00 0.00 59 THR A C 11
ATOM 15876 O O . THR A 1 59 ? -15.578 -6.658 1.689 1.00 0.00 59 THR A O 11
ATOM 15887 N N . ASP A 1 60 ? -15.778 -7.507 -0.386 1.00 0.00 60 ASP A N 11
ATOM 15888 C CA . ASP A 1 60 ? -14.747 -6.647 -0.954 1.00 0.00 60 ASP A CA 11
ATOM 15889 C C . ASP A 1 60 ? -15.359 -5.356 -1.497 1.00 0.00 60 ASP A C 11
ATOM 15890 O O . ASP A 1 60 ? -16.409 -5.381 -2.138 1.00 0.00 60 ASP A O 11
ATOM 15899 N N . PRO A 1 61 ? -14.708 -4.205 -1.252 1.00 0.00 61 PRO A N 11
ATOM 15900 C CA . PRO A 1 61 ? -15.200 -2.907 -1.726 1.00 0.00 61 PRO A CA 11
ATOM 15901 C C . PRO A 1 61 ? -15.184 -2.797 -3.248 1.00 0.00 61 PRO A C 11
ATOM 15902 O O . PRO A 1 61 ? -15.830 -1.920 -3.823 1.00 0.00 61 PRO A O 11
ATOM 15913 N N . PHE A 1 62 ? -14.443 -3.691 -3.897 1.00 0.00 62 PHE A N 11
ATOM 15914 C CA . PHE A 1 62 ? -14.345 -3.690 -5.353 1.00 0.00 62 PHE A CA 11
ATOM 15915 C C . PHE A 1 62 ? -15.097 -4.874 -5.952 1.00 0.00 62 PHE A C 11
ATOM 15916 O O . PHE A 1 62 ? -16.022 -4.699 -6.745 1.00 0.00 62 PHE A O 11
ATOM 15933 N N . ASN A 1 63 ? -14.688 -6.080 -5.571 1.00 0.00 63 ASN A N 11
ATOM 15934 C CA . ASN A 1 63 ? -15.318 -7.296 -6.074 1.00 0.00 63 ASN A CA 11
ATOM 15935 C C . ASN A 1 63 ? -16.726 -7.461 -5.512 1.00 0.00 63 ASN A C 11
ATOM 15936 O O . ASN A 1 63 ? -17.612 -7.996 -6.179 1.00 0.00 63 ASN A O 11
ATOM 15947 N N . ARG A 1 64 ? -16.929 -7.002 -4.281 1.00 0.00 64 ARG A N 11
ATOM 15948 C CA . ARG A 1 64 ? -18.232 -7.104 -3.632 1.00 0.00 64 ARG A CA 11
ATOM 15949 C C . ARG A 1 64 ? -18.624 -8.565 -3.431 1.00 0.00 64 ARG A C 11
ATOM 15950 O O . ARG A 1 64 ? -19.801 -8.918 -3.501 1.00 0.00 64 ARG A O 11
ATOM 15971 N N . SER A 1 65 ? -17.628 -9.408 -3.181 1.00 0.00 65 SER A N 11
ATOM 15972 C CA . SER A 1 65 ? -17.865 -10.832 -2.969 1.00 0.00 65 SER A CA 11
ATOM 15973 C C . SER A 1 65 ? -17.672 -11.204 -1.501 1.00 0.00 65 SER A C 11
ATOM 15974 O O . SER A 1 65 ? -17.101 -10.435 -0.728 1.00 0.00 65 SER A O 11
ATOM 15982 N N . PRO A 1 66 ? -18.145 -12.395 -1.095 1.00 0.00 66 PRO A N 11
ATOM 15983 C CA . PRO A 1 66 ? -18.020 -12.865 0.288 1.00 0.00 66 PRO A CA 11
ATOM 15984 C C . PRO A 1 66 ? -16.566 -12.941 0.742 1.00 0.00 66 PRO A C 11
ATOM 15985 O O . PRO A 1 66 ? -15.824 -13.835 0.335 1.00 0.00 66 PRO A O 11
ATOM 15996 N N . LEU A 1 67 ? -16.167 -11.996 1.586 1.00 0.00 67 LEU A N 11
ATOM 15997 C CA . LEU A 1 67 ? -14.801 -11.952 2.096 1.00 0.00 67 LEU A CA 11
ATOM 15998 C C . LEU A 1 67 ? -14.787 -11.602 3.580 1.00 0.00 67 LEU A C 11
ATOM 15999 O O . LEU A 1 67 ? -15.648 -10.868 4.064 1.00 0.00 67 LEU A O 11
ATOM 16015 N N . THR A 1 68 ? -13.802 -12.132 4.298 1.00 0.00 68 THR A N 11
ATOM 16016 C CA . THR A 1 68 ? -13.675 -11.875 5.729 1.00 0.00 68 THR A CA 11
ATOM 16017 C C . THR A 1 68 ? -12.250 -11.465 6.083 1.00 0.00 68 THR A C 11
ATOM 16018 O O . THR A 1 68 ? -11.363 -11.465 5.230 1.00 0.00 68 THR A O 11
ATOM 16029 N N . MET A 1 69 ? -12.038 -11.115 7.347 1.00 0.00 69 MET A N 11
ATOM 16030 C CA . MET A 1 69 ? -10.720 -10.702 7.816 1.00 0.00 69 MET A CA 11
ATOM 16031 C C . MET A 1 69 ? -9.743 -11.873 7.793 1.00 0.00 69 MET A C 11
ATOM 16032 O O . MET A 1 69 ? -8.546 -11.692 7.572 1.00 0.00 69 MET A O 11
ATOM 16046 N N . ASP A 1 70 ? -10.263 -13.074 8.025 1.00 0.00 70 ASP A N 11
ATOM 16047 C CA . ASP A 1 70 ? -9.437 -14.276 8.032 1.00 0.00 70 ASP A CA 11
ATOM 16048 C C . ASP A 1 70 ? -8.952 -14.612 6.626 1.00 0.00 70 ASP A C 11
ATOM 16049 O O . ASP A 1 70 ? -7.864 -15.159 6.448 1.00 0.00 70 ASP A O 11
ATOM 16058 N N . GLN A 1 71 ? -9.767 -14.280 5.629 1.00 0.00 71 GLN A N 11
ATOM 16059 C CA . GLN A 1 71 ? -9.421 -14.548 4.238 1.00 0.00 71 GLN A CA 11
ATOM 16060 C C . GLN A 1 71 ? -8.247 -13.679 3.793 1.00 0.00 71 GLN A C 11
ATOM 16061 O O . GLN A 1 71 ? -7.251 -14.184 3.275 1.00 0.00 71 GLN A O 11
ATOM 16075 N N . ILE A 1 72 ? -8.373 -12.373 3.999 1.00 0.00 72 ILE A N 11
ATOM 16076 C CA . ILE A 1 72 ? -7.323 -11.435 3.618 1.00 0.00 72 ILE A CA 11
ATOM 16077 C C . ILE A 1 72 ? -6.023 -11.738 4.353 1.00 0.00 72 ILE A C 11
ATOM 16078 O O . ILE A 1 72 ? -6.036 -12.178 5.503 1.00 0.00 72 ILE A O 11
ATOM 16094 N N . ARG A 1 73 ? -4.900 -11.501 3.682 1.00 0.00 73 ARG A N 11
ATOM 16095 C CA . ARG A 1 73 ? -3.589 -11.749 4.272 1.00 0.00 73 ARG A CA 11
ATOM 16096 C C . ARG A 1 73 ? -2.700 -10.513 4.162 1.00 0.00 73 ARG A C 11
ATOM 16097 O O . ARG A 1 73 ? -2.813 -9.740 3.211 1.00 0.00 73 ARG A O 11
ATOM 16118 N N . PRO A 1 74 ? -1.798 -10.311 5.139 1.00 0.00 74 PRO A N 11
ATOM 16119 C CA . PRO A 1 74 ? -0.887 -9.162 5.146 1.00 0.00 74 PRO A CA 11
ATOM 16120 C C . PRO A 1 74 ? 0.190 -9.271 4.071 1.00 0.00 74 PRO A C 11
ATOM 16121 O O . PRO A 1 74 ? 0.917 -10.263 4.005 1.00 0.00 74 PRO A O 11
ATOM 16132 N N . ASN A 1 75 ? 0.287 -8.246 3.232 1.00 0.00 75 ASN A N 11
ATOM 16133 C CA . ASN A 1 75 ? 1.276 -8.227 2.160 1.00 0.00 75 ASN A CA 11
ATOM 16134 C C . ASN A 1 75 ? 2.686 -8.083 2.723 1.00 0.00 75 ASN A C 11
ATOM 16135 O O . ASN A 1 75 ? 3.198 -6.972 2.863 1.00 0.00 75 ASN A O 11
ATOM 16146 N N . THR A 1 76 ? 3.308 -9.212 3.044 1.00 0.00 76 THR A N 11
ATOM 16147 C CA . THR A 1 76 ? 4.659 -9.210 3.592 1.00 0.00 76 THR A CA 11
ATOM 16148 C C . THR A 1 76 ? 5.660 -8.678 2.572 1.00 0.00 76 THR A C 11
ATOM 16149 O O . THR A 1 76 ? 6.654 -8.046 2.932 1.00 0.00 76 THR A O 11
ATOM 16160 N N . GLU A 1 77 ? 5.392 -8.938 1.296 1.00 0.00 77 GLU A N 11
ATOM 16161 C CA . GLU A 1 77 ? 6.270 -8.485 0.223 1.00 0.00 77 GLU A CA 11
ATOM 16162 C C . GLU A 1 77 ? 6.237 -6.964 0.100 1.00 0.00 77 GLU A C 11
ATOM 16163 O O . GLU A 1 77 ? 7.240 -6.338 -0.242 1.00 0.00 77 GLU A O 11
ATOM 16175 N N . LEU A 1 78 ? 5.078 -6.378 0.382 1.00 0.00 78 LEU A N 11
ATOM 16176 C CA . LEU A 1 78 ? 4.914 -4.932 0.304 1.00 0.00 78 LEU A CA 11
ATOM 16177 C C . LEU A 1 78 ? 5.337 -4.265 1.608 1.00 0.00 78 LEU A C 11
ATOM 16178 O O . LEU A 1 78 ? 5.971 -3.209 1.600 1.00 0.00 78 LEU A O 11
ATOM 16194 N N . LYS A 1 79 ? 4.984 -4.888 2.727 1.00 0.00 79 LYS A N 11
ATOM 16195 C CA . LYS A 1 79 ? 5.325 -4.357 4.043 1.00 0.00 79 LYS A CA 11
ATOM 16196 C C . LYS A 1 79 ? 6.830 -4.139 4.171 1.00 0.00 79 LYS A C 11
ATOM 16197 O O . LYS A 1 79 ? 7.277 -3.110 4.678 1.00 0.00 79 LYS A O 11
ATOM 16216 N N . GLU A 1 80 ? 7.605 -5.115 3.708 1.00 0.00 80 GLU A N 11
ATOM 16217 C CA . GLU A 1 80 ? 9.059 -5.029 3.771 1.00 0.00 80 GLU A CA 11
ATOM 16218 C C . GLU A 1 80 ? 9.572 -3.860 2.936 1.00 0.00 80 GLU A C 11
ATOM 16219 O O . GLU A 1 80 ? 10.601 -3.262 3.252 1.00 0.00 80 GLU A O 11
ATOM 16231 N N . LYS A 1 81 ? 8.847 -3.539 1.869 1.00 0.00 81 LYS A N 11
ATOM 16232 C CA . LYS A 1 81 ? 9.229 -2.442 0.988 1.00 0.00 81 LYS A CA 11
ATOM 16233 C C . LYS A 1 81 ? 8.974 -1.094 1.655 1.00 0.00 81 LYS A C 11
ATOM 16234 O O . LYS A 1 81 ? 9.737 -0.145 1.471 1.00 0.00 81 LYS A O 11
ATOM 16253 N N . ILE A 1 82 ? 7.898 -1.017 2.431 1.00 0.00 82 ILE A N 11
ATOM 16254 C CA . ILE A 1 82 ? 7.543 0.215 3.126 1.00 0.00 82 ILE A CA 11
ATOM 16255 C C . ILE A 1 82 ? 8.528 0.513 4.251 1.00 0.00 82 ILE A C 11
ATOM 16256 O O . ILE A 1 82 ? 8.903 1.665 4.474 1.00 0.00 82 ILE A O 11
ATOM 16272 N N . GLN A 1 83 ? 8.944 -0.532 4.959 1.00 0.00 83 GLN A N 11
ATOM 16273 C CA . GLN A 1 83 ? 9.886 -0.380 6.063 1.00 0.00 83 GLN A CA 11
ATOM 16274 C C . GLN A 1 83 ? 11.247 0.084 5.554 1.00 0.00 83 GLN A C 11
ATOM 16275 O O . GLN A 1 83 ? 11.900 0.921 6.177 1.00 0.00 83 GLN A O 11
ATOM 16289 N N . ARG A 1 84 ? 11.669 -0.463 4.419 1.00 0.00 84 ARG A N 11
ATOM 16290 C CA . ARG A 1 84 ? 12.951 -0.103 3.826 1.00 0.00 84 ARG A CA 11
ATOM 16291 C C . ARG A 1 84 ? 12.960 1.363 3.405 1.00 0.00 84 ARG A C 11
ATOM 16292 O O . ARG A 1 84 ? 13.988 2.037 3.484 1.00 0.00 84 ARG A O 11
ATOM 16313 N N . TRP A 1 85 ? 11.808 1.851 2.958 1.00 0.00 85 TRP A N 11
ATOM 16314 C CA . TRP A 1 85 ? 11.680 3.237 2.525 1.00 0.00 85 TRP A CA 11
ATOM 16315 C C . TRP A 1 85 ? 11.542 4.170 3.724 1.00 0.00 85 TRP A C 11
ATOM 16316 O O . TRP A 1 85 ? 12.288 5.140 3.857 1.00 0.00 85 TRP A O 11
ATOM 16337 N N . LEU A 1 86 ? 10.584 3.868 4.594 1.00 0.00 86 LEU A N 11
ATOM 16338 C CA . LEU A 1 86 ? 10.347 4.679 5.784 1.00 0.00 86 LEU A CA 11
ATOM 16339 C C . LEU A 1 86 ? 11.607 4.775 6.640 1.00 0.00 86 LEU A C 11
ATOM 16340 O O . LEU A 1 86 ? 11.866 5.800 7.268 1.00 0.00 86 LEU A O 11
ATOM 16356 N N . ALA A 1 87 ? 12.386 3.698 6.658 1.00 0.00 87 ALA A N 11
ATOM 16357 C CA . ALA A 1 87 ? 13.618 3.661 7.436 1.00 0.00 87 ALA A CA 11
ATOM 16358 C C . ALA A 1 87 ? 14.720 4.470 6.757 1.00 0.00 87 ALA A C 11
ATOM 16359 O O . ALA A 1 87 ? 15.589 5.032 7.422 1.00 0.00 87 ALA A O 11
ATOM 16366 N N . GLU A 1 88 ? 14.677 4.520 5.430 1.00 0.00 88 GLU A N 11
ATOM 16367 C CA . GLU A 1 88 ? 15.672 5.259 4.661 1.00 0.00 88 GLU A CA 11
ATOM 16368 C C . GLU A 1 88 ? 15.382 6.756 4.689 1.00 0.00 88 GLU A C 11
ATOM 16369 O O . GLU A 1 88 ? 16.253 7.561 5.020 1.00 0.00 88 GLU A O 11
ATOM 16381 N N . ARG A 1 89 ? 14.153 7.123 4.342 1.00 0.00 89 ARG A N 11
ATOM 16382 C CA . ARG A 1 89 ? 13.748 8.523 4.327 1.00 0.00 89 ARG A CA 11
ATOM 16383 C C . ARG A 1 89 ? 13.882 9.145 5.715 1.00 0.00 89 ARG A C 11
ATOM 16384 O O . ARG A 1 89 ? 14.099 10.350 5.845 1.00 0.00 89 ARG A O 11
ATOM 16405 N N . LYS A 1 90 ? 13.750 8.317 6.746 1.00 0.00 90 LYS A N 11
ATOM 16406 C CA . LYS A 1 90 ? 13.856 8.789 8.122 1.00 0.00 90 LYS A CA 11
ATOM 16407 C C . LYS A 1 90 ? 15.318 8.976 8.520 1.00 0.00 90 LYS A C 11
ATOM 16408 O O . LYS A 1 90 ? 15.820 8.300 9.419 1.00 0.00 90 LYS A O 11
ATOM 16427 N N . GLN A 1 91 ? 15.995 9.898 7.846 1.00 0.00 91 GLN A N 11
ATOM 16428 C CA . GLN A 1 91 ? 17.399 10.177 8.127 1.00 0.00 91 GLN A CA 11
ATOM 16429 C C . GLN A 1 91 ? 17.547 11.435 8.977 1.00 0.00 91 GLN A C 11
ATOM 16430 O O . GLN A 1 91 ? 18.510 11.578 9.729 1.00 0.00 91 GLN A O 11
ATOM 16444 N N . GLN A 1 92 ? 16.586 12.347 8.851 1.00 0.00 92 GLN A N 11
ATOM 16445 C CA . GLN A 1 92 ? 16.612 13.595 9.607 1.00 0.00 92 GLN A CA 11
ATOM 16446 C C . GLN A 1 92 ? 16.672 13.324 11.107 1.00 0.00 92 GLN A C 11
ATOM 16447 O O . GLN A 1 92 ? 16.012 12.414 11.610 1.00 0.00 92 GLN A O 11
ATOM 16461 N N . SER A 1 93 ? 17.465 14.120 11.816 1.00 0.00 93 SER A N 11
ATOM 16462 C CA . SER A 1 93 ? 17.611 13.966 13.259 1.00 0.00 93 SER A CA 11
ATOM 16463 C C . SER A 1 93 ? 17.644 15.325 13.949 1.00 0.00 93 SER A C 11
ATOM 16464 O O . SER A 1 93 ? 16.954 15.544 14.945 1.00 0.00 93 SER A O 11
ATOM 16472 N N . GLY A 1 94 ? 18.450 16.236 13.414 1.00 0.00 94 GLY A N 11
ATOM 16473 C CA . GLY A 1 94 ? 18.558 17.563 13.992 1.00 0.00 94 GLY A CA 11
ATOM 16474 C C . GLY A 1 94 ? 19.769 18.322 13.480 1.00 0.00 94 GLY A C 11
ATOM 16475 O O . GLY A 1 94 ? 20.320 17.980 12.435 1.00 0.00 94 GLY A O 11
ATOM 16479 N N . PRO A 1 95 ? 20.209 19.365 14.204 1.00 0.00 95 PRO A N 11
ATOM 16480 C CA . PRO A 1 95 ? 21.369 20.169 13.804 1.00 0.00 95 PRO A CA 11
ATOM 16481 C C . PRO A 1 95 ? 22.679 19.400 13.938 1.00 0.00 95 PRO A C 11
ATOM 16482 O O . PRO A 1 95 ? 22.910 18.714 14.934 1.00 0.00 95 PRO A O 11
ATOM 16493 N N . SER A 1 96 ? 23.535 19.518 12.927 1.00 0.00 96 SER A N 11
ATOM 16494 C CA . SER A 1 96 ? 24.822 18.834 12.931 1.00 0.00 96 SER A CA 11
ATOM 16495 C C . SER A 1 96 ? 25.895 19.690 12.266 1.00 0.00 96 SER A C 11
ATOM 16496 O O . SER A 1 96 ? 26.787 19.172 11.592 1.00 0.00 96 SER A O 11
ATOM 16504 N N . SER A 1 97 ? 25.802 21.002 12.457 1.00 0.00 97 SER A N 11
ATOM 16505 C CA . SER A 1 97 ? 26.766 21.929 11.875 1.00 0.00 97 SER A CA 11
ATOM 16506 C C . SER A 1 97 ? 26.762 21.833 10.353 1.00 0.00 97 SER A C 11
ATOM 16507 O O . SER A 1 97 ? 27.789 22.038 9.705 1.00 0.00 97 SER A O 11
ATOM 16515 N N . GLY A 1 98 ? 25.601 21.517 9.788 1.00 0.00 98 GLY A N 11
ATOM 16516 C CA . GLY A 1 98 ? 25.485 21.400 8.346 1.00 0.00 98 GLY A CA 11
ATOM 16517 C C . GLY A 1 98 ? 26.098 20.117 7.819 1.00 0.00 98 GLY A C 11
ATOM 16518 O O . GLY A 1 98 ? 27.280 19.854 8.125 1.00 0.00 98 GLY A O 11
ATOM 16523 N N . GLY A 1 1 ? -20.915 -7.183 19.437 1.00 0.00 1 GLY A N 12
ATOM 16524 C CA . GLY A 1 1 ? -20.510 -5.751 19.459 1.00 0.00 1 GLY A CA 12
ATOM 16525 C C . GLY A 1 1 ? -19.031 -5.571 19.739 1.00 0.00 1 GLY A C 12
ATOM 16526 O O . GLY A 1 1 ? -18.208 -6.381 19.312 1.00 0.00 1 GLY A O 12
ATOM 16532 N N . SER A 1 2 ? -18.692 -4.505 20.457 1.00 0.00 2 SER A N 12
ATOM 16533 C CA . S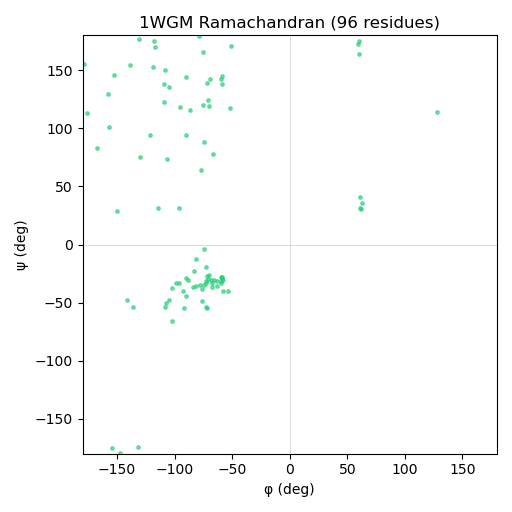ER A 1 2 ? -17.303 -4.220 20.793 1.00 0.00 2 SER A CA 12
ATOM 16534 C C . SER A 1 2 ? -17.153 -3.918 22.280 1.00 0.00 2 SER A C 12
ATOM 16535 O O . SER A 1 2 ? -17.179 -2.759 22.694 1.00 0.00 2 SER A O 12
ATOM 16543 N N . SER A 1 3 ? -16.995 -4.968 23.080 1.00 0.00 3 SER A N 12
ATOM 16544 C CA . SER A 1 3 ? -16.840 -4.815 24.522 1.00 0.00 3 SER A CA 12
ATOM 16545 C C . SER A 1 3 ? -15.370 -4.658 24.897 1.00 0.00 3 SER A C 12
ATOM 16546 O O . SER A 1 3 ? -14.669 -5.644 25.127 1.00 0.00 3 SER A O 12
ATOM 16554 N N . GLY A 1 4 ? -14.909 -3.413 24.957 1.00 0.00 4 GLY A N 12
ATOM 16555 C CA . GLY A 1 4 ? -13.524 -3.150 25.305 1.00 0.00 4 GLY A CA 12
ATOM 16556 C C . GLY A 1 4 ? -13.050 -1.796 24.815 1.00 0.00 4 GLY A C 12
ATOM 16557 O O . GLY A 1 4 ? -12.803 -1.612 23.623 1.00 0.00 4 GLY A O 12
ATOM 16561 N N . SER A 1 5 ? -12.921 -0.848 25.737 1.00 0.00 5 SER A N 12
ATOM 16562 C CA . SER A 1 5 ? -12.472 0.497 25.392 1.00 0.00 5 SER A CA 12
ATOM 16563 C C . SER A 1 5 ? -10.980 0.658 25.662 1.00 0.00 5 SER A C 12
ATOM 16564 O O . SER A 1 5 ? -10.576 1.048 26.757 1.00 0.00 5 SER A O 12
ATOM 16572 N N . SER A 1 6 ? -10.166 0.356 24.655 1.00 0.00 6 SER A N 12
ATOM 16573 C CA . SER A 1 6 ? -8.718 0.468 24.783 1.00 0.00 6 SER A CA 12
ATOM 16574 C C . SER A 1 6 ? -8.160 1.468 23.775 1.00 0.00 6 SER A C 12
ATOM 16575 O O . SER A 1 6 ? -8.912 2.133 23.065 1.00 0.00 6 SER A O 12
ATOM 16583 N N . GLY A 1 7 ? -6.835 1.567 23.719 1.00 0.00 7 GLY A N 12
ATOM 16584 C CA . GLY A 1 7 ? -6.200 2.488 22.795 1.00 0.00 7 GLY A CA 12
ATOM 16585 C C . GLY A 1 7 ? -6.026 3.874 23.384 1.00 0.00 7 GLY A C 12
ATOM 16586 O O . GLY A 1 7 ? -6.906 4.726 23.255 1.00 0.00 7 GLY A O 12
ATOM 16590 N N . LEU A 1 8 ? -4.888 4.101 24.032 1.00 0.00 8 LEU A N 12
ATOM 16591 C CA . LEU A 1 8 ? -4.600 5.393 24.643 1.00 0.00 8 LEU A CA 12
ATOM 16592 C C . LEU A 1 8 ? -4.004 6.357 23.622 1.00 0.00 8 LEU A C 12
ATOM 16593 O O . LEU A 1 8 ? -4.632 7.347 23.248 1.00 0.00 8 LEU A O 12
ATOM 16609 N N . GLN A 1 9 ? -2.788 6.059 23.175 1.00 0.00 9 GLN A N 12
ATOM 16610 C CA . GLN A 1 9 ? -2.107 6.899 22.197 1.00 0.00 9 GLN A CA 12
ATOM 16611 C C . GLN A 1 9 ? -2.687 6.691 20.803 1.00 0.00 9 GLN A C 12
ATOM 16612 O O . GLN A 1 9 ? -3.163 5.604 20.474 1.00 0.00 9 GLN A O 12
ATOM 16626 N N . GLN A 1 10 ? -2.645 7.739 19.986 1.00 0.00 10 GLN A N 12
ATOM 16627 C CA . GLN A 1 10 ? -3.167 7.671 18.627 1.00 0.00 10 GLN A CA 12
ATOM 16628 C C . GLN A 1 10 ? -2.170 8.255 17.632 1.00 0.00 10 GLN A C 12
ATOM 16629 O O . GLN A 1 10 ? -1.131 8.789 18.019 1.00 0.00 10 GLN A O 12
ATOM 16643 N N . GLN A 1 11 ? -2.494 8.150 16.346 1.00 0.00 11 GLN A N 12
ATOM 16644 C CA . GLN A 1 11 ? -1.627 8.668 15.294 1.00 0.00 11 GLN A CA 12
ATOM 16645 C C . GLN A 1 11 ? -2.317 9.792 14.527 1.00 0.00 11 GLN A C 12
ATOM 16646 O O . GLN A 1 11 ? -2.957 9.556 13.502 1.00 0.00 11 GLN A O 12
ATOM 16660 N N . GLU A 1 12 ? -2.181 11.014 15.029 1.00 0.00 12 GLU A N 12
ATOM 16661 C CA . GLU A 1 12 ? -2.791 12.176 14.392 1.00 0.00 12 GLU A CA 12
ATOM 16662 C C . GLU A 1 12 ? -1.740 13.013 13.668 1.00 0.00 12 GLU A C 12
ATOM 16663 O O . GLU A 1 12 ? -0.542 12.761 13.788 1.00 0.00 12 GLU A O 12
ATOM 16675 N N . GLU A 1 13 ? -2.200 14.009 12.917 1.00 0.00 13 GLU A N 12
ATOM 16676 C CA . GLU A 1 13 ? -1.300 14.883 12.175 1.00 0.00 13 GLU A CA 12
ATOM 16677 C C . GLU A 1 13 ? -0.462 14.085 11.181 1.00 0.00 13 GLU A C 12
ATOM 16678 O O . GLU A 1 13 ? 0.730 13.862 11.395 1.00 0.00 13 GLU A O 12
ATOM 16690 N N . GLU A 1 14 ? -1.094 13.654 10.093 1.00 0.00 14 GLU A N 12
ATOM 16691 C CA . GLU A 1 14 ? -0.407 12.880 9.066 1.00 0.00 14 GLU A CA 12
ATOM 16692 C C . GLU A 1 14 ? -0.617 13.498 7.687 1.00 0.00 14 GLU A C 12
ATOM 16693 O O . GLU A 1 14 ? -1.728 13.895 7.338 1.00 0.00 14 GLU A O 12
ATOM 16705 N N . THR A 1 15 ? 0.457 13.574 6.909 1.00 0.00 15 THR A N 12
ATOM 16706 C CA . THR A 1 15 ? 0.391 14.143 5.568 1.00 0.00 15 THR A CA 12
ATOM 16707 C C . THR A 1 15 ? 1.550 13.646 4.708 1.00 0.00 15 THR A C 12
ATOM 16708 O O . THR A 1 15 ? 2.401 14.426 4.282 1.00 0.00 15 THR A O 12
ATOM 16719 N N . TYR A 1 16 ? 1.575 12.340 4.458 1.00 0.00 16 TYR A N 12
ATOM 16720 C CA . TYR A 1 16 ? 2.629 11.738 3.650 1.00 0.00 16 TYR A CA 12
ATOM 16721 C C . TYR A 1 16 ? 2.376 11.967 2.164 1.00 0.00 16 TYR A C 12
ATOM 16722 O O . TYR A 1 16 ? 1.728 11.157 1.502 1.00 0.00 16 TYR A O 12
ATOM 16740 N N . ALA A 1 17 ? 2.892 13.078 1.645 1.00 0.00 17 ALA A N 12
ATOM 16741 C CA . ALA A 1 17 ? 2.723 13.413 0.237 1.00 0.00 17 ALA A CA 12
ATOM 16742 C C . ALA A 1 17 ? 3.849 12.824 -0.605 1.00 0.00 17 ALA A C 12
ATOM 16743 O O . ALA A 1 17 ? 3.652 12.482 -1.771 1.00 0.00 17 ALA A O 12
ATOM 16750 N N . ASP A 1 18 ? 5.029 12.708 -0.005 1.00 0.00 18 ASP A N 12
ATOM 16751 C CA . ASP A 1 18 ? 6.190 12.159 -0.698 1.00 0.00 18 ASP A CA 12
ATOM 16752 C C . ASP A 1 18 ? 5.962 10.697 -1.070 1.00 0.00 18 ASP A C 12
ATOM 16753 O O . ASP A 1 18 ? 6.525 10.199 -2.045 1.00 0.00 18 ASP A O 12
ATOM 16762 N N . ALA A 1 19 ? 5.135 10.011 -0.286 1.00 0.00 19 ALA A N 12
ATOM 16763 C CA . ALA A 1 19 ? 4.833 8.606 -0.532 1.00 0.00 19 ALA A CA 12
ATOM 16764 C C . ALA A 1 19 ? 4.280 8.399 -1.939 1.00 0.00 19 ALA A C 12
ATOM 16765 O O . ALA A 1 19 ? 3.609 9.273 -2.488 1.00 0.00 19 ALA A O 12
ATOM 16772 N N . CYS A 1 20 ? 4.568 7.237 -2.516 1.00 0.00 20 CYS A N 12
ATOM 16773 C CA . CYS A 1 20 ? 4.100 6.914 -3.860 1.00 0.00 20 CYS A CA 12
ATOM 16774 C C . CYS A 1 20 ? 2.775 6.160 -3.808 1.00 0.00 20 CYS A C 12
ATOM 16775 O O . CYS A 1 20 ? 2.146 6.063 -2.754 1.00 0.00 20 CYS A O 12
ATOM 16783 N N . ASP A 1 21 ? 2.356 5.629 -4.952 1.00 0.00 21 ASP A N 12
ATOM 16784 C CA . ASP A 1 21 ? 1.106 4.885 -5.037 1.00 0.00 21 ASP A CA 12
ATOM 16785 C C . ASP A 1 21 ? 1.260 3.491 -4.434 1.00 0.00 21 ASP A C 12
ATOM 16786 O O . ASP A 1 21 ? 0.311 2.931 -3.887 1.00 0.00 21 ASP A O 12
ATOM 16795 N N . GLU A 1 22 ? 2.463 2.935 -4.541 1.00 0.00 22 GLU A N 12
ATOM 16796 C CA . GLU A 1 22 ? 2.742 1.608 -4.008 1.00 0.00 22 GLU A CA 12
ATOM 16797 C C . GLU A 1 22 ? 2.508 1.563 -2.501 1.00 0.00 22 GLU A C 12
ATOM 16798 O O . GLU A 1 22 ? 2.138 0.526 -1.951 1.00 0.00 22 GLU A O 12
ATOM 16810 N N . PHE A 1 23 ? 2.726 2.695 -1.838 1.00 0.00 23 PHE A N 12
ATOM 16811 C CA . PHE A 1 23 ? 2.538 2.782 -0.395 1.00 0.00 23 PHE A CA 12
ATOM 16812 C C . PHE A 1 23 ? 1.202 3.437 -0.056 1.00 0.00 23 PHE A C 12
ATOM 16813 O O . PHE A 1 23 ? 0.589 3.127 0.965 1.00 0.00 23 PHE A O 12
ATOM 16830 N N . LEU A 1 24 ? 0.757 4.344 -0.920 1.00 0.00 24 LEU A N 12
ATOM 16831 C CA . LEU A 1 24 ? -0.507 5.042 -0.710 1.00 0.00 24 LEU A CA 12
ATOM 16832 C C . LEU A 1 24 ? -1.689 4.096 -0.890 1.00 0.00 24 LEU A C 12
ATOM 16833 O O . LEU A 1 24 ? -1.654 3.194 -1.728 1.00 0.00 24 LEU A O 12
ATOM 16849 N N . ASP A 1 25 ? -2.736 4.307 -0.099 1.00 0.00 25 ASP A N 12
ATOM 16850 C CA . ASP A 1 25 ? -3.930 3.474 -0.171 1.00 0.00 25 ASP A CA 12
ATOM 16851 C C . ASP A 1 25 ? -4.803 3.880 -1.358 1.00 0.00 25 ASP A C 12
ATOM 16852 O O . ASP A 1 25 ? -4.939 5.065 -1.660 1.00 0.00 25 ASP A O 12
ATOM 16861 N N . PRO A 1 26 ? -5.409 2.899 -2.050 1.00 0.00 26 PRO A N 12
ATOM 16862 C CA . PRO A 1 26 ? -6.270 3.166 -3.208 1.00 0.00 26 PRO A CA 12
ATOM 16863 C C . PRO A 1 26 ? -7.583 3.836 -2.814 1.00 0.00 26 PRO A C 12
ATOM 16864 O O . PRO A 1 26 ? -8.185 4.557 -3.609 1.00 0.00 26 PRO A O 12
ATOM 16875 N N . ILE A 1 27 ? -8.021 3.592 -1.584 1.00 0.00 27 ILE A N 12
ATOM 16876 C CA . ILE A 1 27 ? -9.264 4.170 -1.088 1.00 0.00 27 ILE A CA 12
ATOM 16877 C C . ILE A 1 27 ? -8.989 5.295 -0.094 1.00 0.00 27 ILE A C 12
ATOM 16878 O O . ILE A 1 27 ? -9.437 6.426 -0.283 1.00 0.00 27 ILE A O 12
ATOM 16894 N N . MET A 1 28 ? -8.252 4.975 0.964 1.00 0.00 28 MET A N 12
ATOM 16895 C CA . MET A 1 28 ? -7.919 5.957 1.989 1.00 0.00 28 MET A CA 12
ATOM 16896 C C . MET A 1 28 ? -7.042 7.069 1.419 1.00 0.00 28 MET A C 12
ATOM 16897 O O . MET A 1 28 ? -7.052 8.195 1.918 1.00 0.00 28 MET A O 12
ATOM 16911 N N . SER A 1 29 ? -6.285 6.747 0.375 1.00 0.00 29 SER A N 12
ATOM 16912 C CA . SER A 1 29 ? -5.404 7.721 -0.258 1.00 0.00 29 SER A CA 12
ATOM 16913 C C . SER A 1 29 ? -4.358 8.227 0.729 1.00 0.00 29 SER A C 12
ATOM 16914 O O . SER A 1 29 ? -3.921 9.376 0.653 1.00 0.00 29 SER A O 12
ATOM 16922 N N . THR A 1 30 ? -3.959 7.362 1.656 1.00 0.00 30 THR A N 12
ATOM 16923 C CA . THR A 1 30 ? -2.964 7.718 2.660 1.00 0.00 30 THR A CA 12
ATOM 16924 C C . THR A 1 30 ? -1.893 6.638 2.771 1.00 0.00 30 THR A C 12
ATOM 16925 O O . THR A 1 30 ? -1.921 5.645 2.045 1.00 0.00 30 THR A O 12
ATOM 16936 N N . LEU A 1 31 ? -0.949 6.841 3.685 1.00 0.00 31 LEU A N 12
ATOM 16937 C CA . LEU A 1 31 ? 0.132 5.883 3.891 1.00 0.00 31 LEU A CA 12
ATOM 16938 C C . LEU A 1 31 ? -0.413 4.541 4.365 1.00 0.00 31 LEU A C 12
ATOM 16939 O O . LEU A 1 31 ? -1.370 4.485 5.139 1.00 0.00 31 LEU A O 12
ATOM 16955 N N . MET A 1 32 ? 0.201 3.460 3.897 1.00 0.00 32 MET A N 12
ATOM 16956 C CA . MET A 1 32 ? -0.223 2.115 4.273 1.00 0.00 32 MET A CA 12
ATOM 16957 C C . MET A 1 32 ? 0.779 1.477 5.230 1.00 0.00 32 MET A C 12
ATOM 16958 O O . MET A 1 32 ? 1.942 1.272 4.882 1.00 0.00 32 MET A O 12
ATOM 16972 N N . CYS A 1 33 ? 0.319 1.163 6.438 1.00 0.00 33 CYS A N 12
ATOM 16973 C CA . CYS A 1 33 ? 1.174 0.546 7.444 1.00 0.00 33 CYS A CA 12
ATOM 16974 C C . CYS A 1 33 ? 1.106 -0.974 7.359 1.00 0.00 33 CYS A C 12
ATOM 16975 O O . CYS A 1 33 ? 2.129 -1.646 7.233 1.00 0.00 33 CYS A O 12
ATOM 16983 N N . ASP A 1 34 ? -0.108 -1.511 7.427 1.00 0.00 34 ASP A N 12
ATOM 16984 C CA . ASP A 1 34 ? -0.314 -2.953 7.357 1.00 0.00 34 ASP A CA 12
ATOM 16985 C C . ASP A 1 34 ? -1.179 -3.321 6.154 1.00 0.00 34 ASP A C 12
ATOM 16986 O O . ASP A 1 34 ? -2.359 -3.640 6.301 1.00 0.00 34 ASP A O 12
ATOM 16995 N N . PRO A 1 35 ? -0.601 -3.279 4.940 1.00 0.00 35 PRO A N 12
ATOM 16996 C CA . PRO A 1 35 ? -1.325 -3.609 3.709 1.00 0.00 35 PRO A CA 12
ATOM 16997 C C . PRO A 1 35 ? -1.626 -5.099 3.594 1.00 0.00 35 PRO A C 12
ATOM 16998 O O . PRO A 1 35 ? -0.735 -5.935 3.735 1.00 0.00 35 PRO A O 12
ATOM 17009 N N . VAL A 1 36 ? -2.889 -5.424 3.337 1.00 0.00 36 VAL A N 12
ATOM 17010 C CA . VAL A 1 36 ? -3.309 -6.813 3.201 1.00 0.00 36 VAL A CA 12
ATOM 17011 C C . VAL A 1 36 ? -3.787 -7.106 1.784 1.00 0.00 36 VAL A C 12
ATOM 17012 O O . VAL A 1 36 ? -4.467 -6.287 1.166 1.00 0.00 36 VAL A O 12
ATOM 17025 N N . VAL A 1 37 ? -3.425 -8.278 1.272 1.00 0.00 37 VAL A N 12
ATOM 17026 C CA . VAL A 1 37 ? -3.817 -8.679 -0.073 1.00 0.00 37 VAL A CA 12
ATOM 17027 C C . VAL A 1 37 ? -5.182 -9.360 -0.070 1.00 0.00 37 VAL A C 12
ATOM 17028 O O . VAL A 1 37 ? -5.404 -10.323 0.665 1.00 0.00 37 VAL A O 12
ATOM 17041 N N . LEU A 1 38 ? -6.090 -8.853 -0.895 1.00 0.00 38 LEU A N 12
ATOM 17042 C CA . LEU A 1 38 ? -7.433 -9.414 -0.990 1.00 0.00 38 LEU A CA 12
ATOM 17043 C C . LEU A 1 38 ? -7.450 -10.625 -1.923 1.00 0.00 38 LEU A C 12
ATOM 17044 O O . LEU A 1 38 ? -7.068 -10.522 -3.087 1.00 0.00 38 LEU A O 12
ATOM 17060 N N . PRO A 1 39 ? -7.893 -11.795 -1.425 1.00 0.00 39 PRO A N 12
ATOM 17061 C CA . PRO A 1 39 ? -7.949 -13.020 -2.228 1.00 0.00 39 PRO A CA 12
ATOM 17062 C C . PRO A 1 39 ? -9.088 -13.008 -3.247 1.00 0.00 39 PRO A C 12
ATOM 17063 O O . PRO A 1 39 ? -9.216 -13.929 -4.054 1.00 0.00 39 PRO A O 12
ATOM 17074 N N . SER A 1 40 ? -9.914 -11.967 -3.206 1.00 0.00 40 SER A N 12
ATOM 17075 C CA . SER A 1 40 ? -11.039 -11.851 -4.128 1.00 0.00 40 SER A CA 12
ATOM 17076 C C . SER A 1 40 ? -10.765 -10.805 -5.205 1.00 0.00 40 SER A C 12
ATOM 17077 O O . SER A 1 40 ? -10.549 -11.142 -6.369 1.00 0.00 40 SER A O 12
ATOM 17085 N N . SER A 1 41 ? -10.784 -9.537 -4.809 1.00 0.00 41 SER A N 12
ATOM 17086 C CA . SER A 1 41 ? -10.545 -8.440 -5.740 1.00 0.00 41 SER A CA 12
ATOM 17087 C C . SER A 1 41 ? -9.078 -8.373 -6.163 1.00 0.00 41 SER A C 12
ATOM 17088 O O . SER A 1 41 ? -8.747 -7.776 -7.187 1.00 0.00 41 SER A O 12
ATOM 17096 N N . ARG A 1 42 ? -8.201 -8.987 -5.371 1.00 0.00 42 ARG A N 12
ATOM 17097 C CA . ARG A 1 42 ? -6.772 -8.989 -5.673 1.00 0.00 42 ARG A CA 12
ATOM 17098 C C . ARG A 1 42 ? -6.195 -7.580 -5.578 1.00 0.00 42 ARG A C 12
ATOM 17099 O O . ARG A 1 42 ? -5.248 -7.237 -6.286 1.00 0.00 42 ARG A O 12
ATOM 17120 N N . VAL A 1 43 ? -6.772 -6.767 -4.698 1.00 0.00 43 VAL A N 12
ATOM 17121 C CA . VAL A 1 43 ? -6.314 -5.395 -4.510 1.00 0.00 43 VAL A CA 12
ATOM 17122 C C . VAL A 1 43 ? -5.706 -5.205 -3.124 1.00 0.00 43 VAL A C 12
ATOM 17123 O O . VAL A 1 43 ? -6.316 -5.555 -2.114 1.00 0.00 43 VAL A O 12
ATOM 17136 N N . THR A 1 44 ? -4.499 -4.649 -3.084 1.00 0.00 44 THR A N 12
ATOM 17137 C CA . THR A 1 44 ? -3.807 -4.412 -1.822 1.00 0.00 44 THR A CA 12
ATOM 17138 C C . THR A 1 44 ? -4.373 -3.188 -1.111 1.00 0.00 44 THR A C 12
ATOM 17139 O O . THR A 1 44 ? -4.418 -2.095 -1.676 1.00 0.00 44 THR A O 12
ATOM 17150 N N . VAL A 1 45 ? -4.802 -3.378 0.133 1.00 0.00 45 VAL A N 12
ATOM 17151 C CA . VAL A 1 45 ? -5.365 -2.290 0.923 1.00 0.00 45 VAL A CA 12
ATOM 17152 C C . VAL A 1 45 ? -4.987 -2.427 2.393 1.00 0.00 45 VAL A C 12
ATOM 17153 O O . VAL A 1 45 ? -4.674 -3.520 2.864 1.00 0.00 45 VAL A O 12
ATOM 17166 N N . ASP A 1 46 ? -5.018 -1.311 3.115 1.00 0.00 46 ASP A N 12
ATOM 17167 C CA . ASP A 1 46 ? -4.679 -1.309 4.533 1.00 0.00 46 ASP A CA 12
ATOM 17168 C C . ASP A 1 46 ? -5.607 -2.232 5.317 1.00 0.00 46 ASP A C 12
ATOM 17169 O O . ASP A 1 46 ? -6.799 -2.322 5.026 1.00 0.00 46 ASP A O 12
ATOM 17178 N N . ARG A 1 47 ? -5.051 -2.916 6.312 1.00 0.00 47 ARG A N 12
ATOM 17179 C CA . ARG A 1 47 ? -5.830 -3.831 7.139 1.00 0.00 47 ARG A CA 12
ATOM 17180 C C . ARG A 1 47 ? -6.987 -3.103 7.814 1.00 0.00 47 ARG A C 12
ATOM 17181 O O . ARG A 1 47 ? -8.036 -3.692 8.076 1.00 0.00 47 ARG A O 12
ATOM 17202 N N . SER A 1 48 ? -6.791 -1.819 8.092 1.00 0.00 48 SER A N 12
ATOM 17203 C CA . SER A 1 48 ? -7.819 -1.009 8.735 1.00 0.00 48 SER A CA 12
ATOM 17204 C C . SER A 1 48 ? -8.817 -0.484 7.708 1.00 0.00 48 SER A C 12
ATOM 17205 O O . SER A 1 48 ? -10.002 -0.329 8.001 1.00 0.00 48 SER A O 12
ATOM 17213 N N . THR A 1 49 ? -8.328 -0.211 6.502 1.00 0.00 49 THR A N 12
ATOM 17214 C CA . THR A 1 49 ? -9.177 0.296 5.431 1.00 0.00 49 THR A CA 12
ATOM 17215 C C . THR A 1 49 ? -10.236 -0.731 5.046 1.00 0.00 49 THR A C 12
ATOM 17216 O O . THR A 1 49 ? -11.378 -0.379 4.746 1.00 0.00 49 THR A O 12
ATOM 17227 N N . ILE A 1 50 ? -9.851 -2.001 5.061 1.00 0.00 50 ILE A N 12
ATOM 17228 C CA . ILE A 1 50 ? -10.766 -3.082 4.716 1.00 0.00 50 ILE A CA 12
ATOM 17229 C C . ILE A 1 50 ? -11.759 -3.338 5.847 1.00 0.00 50 ILE A C 12
ATOM 17230 O O . ILE A 1 50 ? -12.915 -3.684 5.606 1.00 0.00 50 ILE A O 12
ATOM 17246 N N . ALA A 1 51 ? -11.298 -3.164 7.082 1.00 0.00 51 ALA A N 12
ATOM 17247 C CA . ALA A 1 51 ? -12.145 -3.375 8.250 1.00 0.00 51 ALA A CA 12
ATOM 17248 C C . ALA A 1 51 ? -13.374 -2.474 8.206 1.00 0.00 51 ALA A C 12
ATOM 17249 O O . ALA A 1 51 ? -14.488 -2.911 8.494 1.00 0.00 51 ALA A O 12
ATOM 17256 N N . ARG A 1 52 ? -13.164 -1.213 7.841 1.00 0.00 52 ARG A N 12
ATOM 17257 C CA . ARG A 1 52 ? -14.255 -0.249 7.757 1.00 0.00 52 ARG A CA 12
ATOM 17258 C C . ARG A 1 52 ? -15.305 -0.708 6.750 1.00 0.00 52 ARG A C 12
ATOM 17259 O O . ARG A 1 52 ? -16.494 -0.431 6.908 1.00 0.00 52 ARG A O 12
ATOM 17280 N N . HIS A 1 53 ? -14.855 -1.412 5.717 1.00 0.00 53 HIS A N 12
ATOM 17281 C CA . HIS A 1 53 ? -15.754 -1.912 4.683 1.00 0.00 53 HIS A CA 12
ATOM 17282 C C . HIS A 1 53 ? -16.404 -3.224 5.113 1.00 0.00 53 HIS A C 12
ATOM 17283 O O . HIS A 1 53 ? -17.495 -3.566 4.655 1.00 0.00 53 HIS A O 12
ATOM 17297 N N . LEU A 1 54 ? -15.728 -3.956 5.993 1.00 0.00 54 LEU A N 12
ATOM 17298 C CA . LEU A 1 54 ? -16.242 -5.231 6.482 1.00 0.00 54 LEU A CA 12
ATOM 17299 C C . LEU A 1 54 ? -16.966 -5.054 7.814 1.00 0.00 54 LEU A C 12
ATOM 17300 O O . LEU A 1 54 ? -16.866 -5.899 8.703 1.00 0.00 54 LEU A O 12
ATOM 17316 N N . LEU A 1 55 ? -17.697 -3.952 7.944 1.00 0.00 55 LEU A N 12
ATOM 17317 C CA . LEU A 1 55 ? -18.439 -3.666 9.166 1.00 0.00 55 LEU A CA 12
ATOM 17318 C C . LEU A 1 55 ? -19.900 -4.081 9.023 1.00 0.00 55 LEU A C 12
ATOM 17319 O O . LEU A 1 55 ? -20.392 -4.924 9.773 1.00 0.00 55 LEU A O 12
ATOM 17335 N N . SER A 1 56 ? -20.586 -3.484 8.054 1.00 0.00 56 SER A N 12
ATOM 17336 C CA . SER A 1 56 ? -21.991 -3.791 7.812 1.00 0.00 56 SER A CA 12
ATOM 17337 C C . SER A 1 56 ? -22.135 -4.841 6.715 1.00 0.00 56 SER A C 12
ATOM 17338 O O . SER A 1 56 ? -23.069 -5.643 6.728 1.00 0.00 56 SER A O 12
ATOM 17346 N N . ASP A 1 57 ? -21.204 -4.831 5.767 1.00 0.00 57 ASP A N 12
ATOM 17347 C CA . ASP A 1 57 ? -21.227 -5.782 4.662 1.00 0.00 57 ASP A CA 12
ATOM 17348 C C . ASP A 1 57 ? -19.871 -6.463 4.501 1.00 0.00 57 ASP A C 12
ATOM 17349 O O . ASP A 1 57 ? -18.923 -5.865 3.994 1.00 0.00 57 ASP A O 12
ATOM 17358 N N . GLN A 1 58 ? -19.788 -7.715 4.935 1.00 0.00 58 GLN A N 12
ATOM 17359 C CA . GLN A 1 58 ? -18.549 -8.477 4.839 1.00 0.00 58 GLN A CA 12
ATOM 17360 C C . GLN A 1 58 ? -18.252 -8.850 3.390 1.00 0.00 58 GLN A C 12
ATOM 17361 O O . GLN A 1 58 ? -18.509 -9.976 2.963 1.00 0.00 58 GLN A O 12
ATOM 17375 N N . THR A 1 59 ? -17.710 -7.897 2.637 1.00 0.00 59 THR A N 12
ATOM 17376 C CA . THR A 1 59 ? -17.378 -8.125 1.237 1.00 0.00 59 THR A CA 12
ATOM 17377 C C . THR A 1 59 ? -16.261 -7.191 0.782 1.00 0.00 59 THR A C 12
ATOM 17378 O O . THR A 1 59 ? -15.766 -6.374 1.559 1.00 0.00 59 THR A O 12
ATOM 17389 N N . ASP A 1 60 ? -15.868 -7.318 -0.482 1.00 0.00 60 ASP A N 12
ATOM 17390 C CA . ASP A 1 60 ? -14.809 -6.484 -1.040 1.00 0.00 60 ASP A CA 12
ATOM 17391 C C . ASP A 1 60 ? -15.388 -5.211 -1.655 1.00 0.00 60 ASP A C 12
ATOM 17392 O O . ASP A 1 60 ? -16.480 -5.228 -2.221 1.00 0.00 60 ASP A O 12
ATOM 17401 N N . PRO A 1 61 ? -14.658 -4.086 -1.554 1.00 0.00 61 PRO A N 12
ATOM 17402 C CA . PRO A 1 61 ? -15.109 -2.804 -2.105 1.00 0.00 61 PRO A CA 12
ATOM 17403 C C . PRO A 1 61 ? -15.017 -2.754 -3.628 1.00 0.00 61 PRO A C 12
ATOM 17404 O O . PRO A 1 61 ? -15.510 -1.817 -4.256 1.00 0.00 61 PRO A O 12
ATOM 17415 N N . PHE A 1 62 ? -14.382 -3.763 -4.219 1.00 0.00 62 PHE A N 12
ATOM 17416 C CA . PHE A 1 62 ? -14.228 -3.823 -5.669 1.00 0.00 62 PHE A CA 12
ATOM 17417 C C . PHE A 1 62 ? -14.948 -5.038 -6.248 1.00 0.00 62 PHE A C 12
ATOM 17418 O O . PHE A 1 62 ? -15.790 -4.907 -7.137 1.00 0.00 62 PHE A O 12
ATOM 17435 N N . ASN A 1 63 ? -14.607 -6.218 -5.741 1.00 0.00 63 ASN A N 12
ATOM 17436 C CA . ASN A 1 63 ? -15.217 -7.457 -6.213 1.00 0.00 63 ASN A CA 12
ATOM 17437 C C . ASN A 1 63 ? -16.600 -7.659 -5.602 1.00 0.00 63 ASN A C 12
ATOM 17438 O O . ASN A 1 63 ? -17.477 -8.267 -6.217 1.00 0.00 63 ASN A O 12
ATOM 17449 N N . ARG A 1 64 ? -16.791 -7.150 -4.390 1.00 0.00 64 ARG A N 12
ATOM 17450 C CA . ARG A 1 64 ? -18.069 -7.280 -3.699 1.00 0.00 64 ARG A CA 12
ATOM 17451 C C . ARG A 1 64 ? -18.391 -8.746 -3.426 1.00 0.00 64 ARG A C 12
ATOM 17452 O O . ARG A 1 64 ? -19.556 -9.141 -3.395 1.00 0.00 64 ARG A O 12
ATOM 17473 N N . SER A 1 65 ? -17.349 -9.548 -3.229 1.00 0.00 65 SER A N 12
ATOM 17474 C CA . SER A 1 65 ? -17.518 -10.971 -2.958 1.00 0.00 65 SER A CA 12
ATOM 17475 C C . SER A 1 65 ? -17.390 -11.258 -1.464 1.00 0.00 65 SER A C 12
ATOM 17476 O O . SER A 1 65 ? -16.918 -10.414 -0.702 1.00 0.00 65 SER A O 12
ATOM 17484 N N . PRO A 1 66 ? -17.809 -12.457 -1.025 1.00 0.00 66 PRO A N 12
ATOM 17485 C CA . PRO A 1 66 ? -17.736 -12.850 0.387 1.00 0.00 66 PRO A CA 12
ATOM 17486 C C . PRO A 1 66 ? -16.305 -12.847 0.914 1.00 0.00 66 PRO A C 12
ATOM 17487 O O . PRO A 1 66 ? -15.566 -13.816 0.740 1.00 0.00 66 PRO A O 12
ATOM 17498 N N . LEU A 1 67 ? -15.921 -11.749 1.559 1.00 0.00 67 LEU A N 12
ATOM 17499 C CA . LEU A 1 67 ? -14.579 -11.616 2.113 1.00 0.00 67 LEU A CA 12
ATOM 17500 C C . LEU A 1 67 ? -14.635 -11.297 3.604 1.00 0.00 67 LEU A C 12
ATOM 17501 O O . LEU A 1 67 ? -15.600 -10.700 4.084 1.00 0.00 67 LEU A O 12
ATOM 17517 N N . THR A 1 68 ? -13.597 -11.697 4.331 1.00 0.00 68 THR A N 12
ATOM 17518 C CA . THR A 1 68 ? -13.530 -11.453 5.767 1.00 0.00 68 THR A CA 12
ATOM 17519 C C . THR A 1 68 ? -12.104 -11.123 6.197 1.00 0.00 68 THR A C 12
ATOM 17520 O O . THR A 1 68 ? -11.190 -11.080 5.371 1.00 0.00 68 THR A O 12
ATOM 17531 N N . MET A 1 69 ? -11.919 -10.889 7.492 1.00 0.00 69 MET A N 12
ATOM 17532 C CA . MET A 1 69 ? -10.604 -10.563 8.030 1.00 0.00 69 MET A CA 12
ATOM 17533 C C . MET A 1 69 ? -9.663 -11.761 7.936 1.00 0.00 69 MET A C 12
ATOM 17534 O O . MET A 1 69 ? -8.448 -11.601 7.822 1.00 0.00 69 MET A O 12
ATOM 17548 N N . ASP A 1 70 ? -10.234 -12.960 7.986 1.00 0.00 70 ASP A N 12
ATOM 17549 C CA . ASP A 1 70 ? -9.445 -14.185 7.908 1.00 0.00 70 ASP A CA 12
ATOM 17550 C C . ASP A 1 70 ? -8.972 -14.437 6.479 1.00 0.00 70 ASP A C 12
ATOM 17551 O O . ASP A 1 70 ? -7.905 -15.012 6.261 1.00 0.00 70 ASP A O 12
ATOM 17560 N N . GLN A 1 71 ? -9.772 -14.006 5.510 1.00 0.00 71 GLN A N 12
ATOM 17561 C CA . GLN A 1 71 ? -9.435 -14.187 4.102 1.00 0.00 71 GLN A CA 12
ATOM 17562 C C . GLN A 1 71 ? -8.272 -13.287 3.700 1.00 0.00 71 GLN A C 12
ATOM 17563 O O . GLN A 1 71 ? -7.317 -13.738 3.067 1.00 0.00 71 GLN A O 12
ATOM 17577 N N . ILE A 1 72 ? -8.356 -12.014 4.071 1.00 0.00 72 ILE A N 12
ATOM 17578 C CA . ILE A 1 72 ? -7.310 -11.052 3.747 1.00 0.00 72 ILE A CA 12
ATOM 17579 C C . ILE A 1 72 ? -6.040 -11.333 4.546 1.00 0.00 72 ILE A C 12
ATOM 17580 O O . ILE A 1 72 ? -6.090 -11.523 5.761 1.00 0.00 72 ILE A O 12
ATOM 17596 N N . ARG A 1 73 ? -4.905 -11.358 3.854 1.00 0.00 73 ARG A N 12
ATOM 17597 C CA . ARG A 1 73 ? -3.623 -11.617 4.500 1.00 0.00 73 ARG A CA 12
ATOM 17598 C C . ARG A 1 73 ? -2.673 -10.436 4.318 1.00 0.00 73 ARG A C 12
ATOM 17599 O O . ARG A 1 73 ? -2.804 -9.663 3.368 1.00 0.00 73 ARG A O 12
ATOM 17620 N N . PRO A 1 74 ? -1.696 -10.281 5.229 1.00 0.00 74 PRO A N 12
ATOM 17621 C CA . PRO A 1 74 ? -0.721 -9.188 5.164 1.00 0.00 74 PRO A CA 12
ATOM 17622 C C . PRO A 1 74 ? 0.260 -9.356 4.008 1.00 0.00 74 PRO A C 12
ATOM 17623 O O . PRO A 1 74 ? 0.918 -10.389 3.885 1.00 0.00 74 PRO A O 12
ATOM 17634 N N . ASN A 1 75 ? 0.352 -8.334 3.163 1.00 0.00 75 ASN A N 12
ATOM 17635 C CA . ASN A 1 75 ? 1.252 -8.370 2.017 1.00 0.00 75 ASN A CA 12
ATOM 17636 C C . ASN A 1 75 ? 2.699 -8.167 2.455 1.00 0.00 75 ASN A C 12
ATOM 17637 O O . ASN A 1 75 ? 3.166 -7.036 2.588 1.00 0.00 75 ASN A O 12
ATOM 17648 N N . THR A 1 76 ? 3.404 -9.272 2.678 1.00 0.00 76 THR A N 12
ATOM 17649 C CA . THR A 1 76 ? 4.799 -9.216 3.101 1.00 0.00 76 THR A CA 12
ATOM 17650 C C . THR A 1 76 ? 5.671 -8.592 2.018 1.00 0.00 76 THR A C 12
ATOM 17651 O O . THR A 1 76 ? 6.609 -7.852 2.312 1.00 0.00 76 THR A O 12
ATOM 17662 N N . GLU A 1 77 ? 5.356 -8.898 0.763 1.00 0.00 77 GLU A N 12
ATOM 17663 C CA . GLU A 1 77 ? 6.111 -8.367 -0.365 1.00 0.00 77 GLU A CA 12
ATOM 17664 C C . GLU A 1 77 ? 6.057 -6.842 -0.388 1.00 0.00 77 GLU A C 12
ATOM 17665 O O . GLU A 1 77 ? 7.001 -6.184 -0.824 1.00 0.00 77 GLU A O 12
ATOM 17677 N N . LEU A 1 78 ? 4.946 -6.287 0.086 1.00 0.00 78 LEU A N 12
ATOM 17678 C CA . LEU A 1 78 ? 4.770 -4.840 0.122 1.00 0.00 78 LEU A CA 12
ATOM 17679 C C . LEU A 1 78 ? 5.194 -4.272 1.472 1.00 0.00 78 LEU A C 12
ATOM 17680 O O . LEU A 1 78 ? 5.838 -3.225 1.542 1.00 0.00 78 LEU A O 12
ATOM 17696 N N . LYS A 1 79 ? 4.827 -4.969 2.543 1.00 0.00 79 LYS A N 12
ATOM 17697 C CA . LYS A 1 79 ? 5.169 -4.534 3.894 1.00 0.00 79 LYS A CA 12
ATOM 17698 C C . LYS A 1 79 ? 6.677 -4.359 4.047 1.00 0.00 79 LYS A C 12
ATOM 17699 O O . LYS A 1 79 ? 7.138 -3.525 4.826 1.00 0.00 79 LYS A O 12
ATOM 17718 N N . GLU A 1 80 ? 7.439 -5.150 3.300 1.00 0.00 80 GLU A N 12
ATOM 17719 C CA . GLU A 1 80 ? 8.895 -5.082 3.354 1.00 0.00 80 GLU A CA 12
ATOM 17720 C C . GLU A 1 80 ? 9.406 -3.830 2.648 1.00 0.00 80 GLU A C 12
ATOM 17721 O O . GLU A 1 80 ? 10.431 -3.265 3.030 1.00 0.00 80 GLU A O 12
ATOM 17733 N N . LYS A 1 81 ? 8.686 -3.402 1.616 1.00 0.00 81 LYS A N 12
ATOM 17734 C CA . LYS A 1 81 ? 9.067 -2.218 0.857 1.00 0.00 81 LYS A CA 12
ATOM 17735 C C . LYS A 1 81 ? 8.796 -0.947 1.653 1.00 0.00 81 LYS A C 12
ATOM 17736 O O . LYS A 1 81 ? 9.496 0.055 1.501 1.00 0.00 81 LYS A O 12
ATOM 17755 N N . ILE A 1 82 ? 7.776 -0.991 2.504 1.00 0.00 82 ILE A N 12
ATOM 17756 C CA . ILE A 1 82 ? 7.414 0.158 3.324 1.00 0.00 82 ILE A CA 12
ATOM 17757 C C . ILE A 1 82 ? 8.424 0.370 4.448 1.00 0.00 82 ILE A C 12
ATOM 17758 O O . ILE A 1 82 ? 8.820 1.500 4.733 1.00 0.00 82 ILE A O 12
ATOM 17774 N N . GLN A 1 83 ? 8.836 -0.723 5.081 1.00 0.00 83 GLN A N 12
ATOM 17775 C CA . GLN A 1 83 ? 9.801 -0.655 6.172 1.00 0.00 83 GLN A CA 12
ATOM 17776 C C . GLN A 1 83 ? 11.161 -0.187 5.666 1.00 0.00 83 GLN A C 12
ATOM 17777 O O . GLN A 1 83 ? 11.907 0.478 6.385 1.00 0.00 83 GLN A O 12
ATOM 17791 N N . ARG A 1 84 ? 11.475 -0.537 4.423 1.00 0.00 84 ARG A N 12
ATOM 17792 C CA . ARG A 1 84 ? 12.745 -0.154 3.817 1.00 0.00 84 ARG A CA 12
ATOM 17793 C C . ARG A 1 84 ? 12.720 1.310 3.384 1.00 0.00 84 ARG A C 12
ATOM 17794 O O . ARG A 1 84 ? 13.747 1.991 3.407 1.00 0.00 84 ARG A O 12
ATOM 17815 N N . TRP A 1 85 ? 11.545 1.785 2.988 1.00 0.00 85 TRP A N 12
ATOM 17816 C CA . TRP A 1 85 ? 11.387 3.168 2.549 1.00 0.00 85 TRP A CA 12
ATOM 17817 C C . TRP A 1 85 ? 11.276 4.110 3.742 1.00 0.00 85 TRP A C 12
ATOM 17818 O O . TRP A 1 85 ? 11.792 5.227 3.713 1.00 0.00 85 TRP A O 12
ATOM 17839 N N . LEU A 1 86 ? 10.599 3.654 4.790 1.00 0.00 86 LEU A N 12
ATOM 17840 C CA . LEU A 1 86 ? 10.419 4.458 5.993 1.00 0.00 86 LEU A CA 12
ATOM 17841 C C . LEU A 1 86 ? 11.750 4.689 6.701 1.00 0.00 86 LEU A C 12
ATOM 17842 O O . LEU A 1 86 ? 12.082 5.815 7.068 1.00 0.00 86 LEU A O 12
ATOM 17858 N N . ALA A 1 87 ? 12.506 3.613 6.894 1.00 0.00 87 ALA A N 12
ATOM 17859 C CA . ALA A 1 87 ? 13.801 3.695 7.560 1.00 0.00 87 ALA A CA 12
ATOM 17860 C C . ALA A 1 87 ? 14.721 4.704 6.877 1.00 0.00 87 ALA A C 12
ATOM 17861 O O . ALA A 1 87 ? 15.642 5.235 7.497 1.00 0.00 87 ALA A O 12
ATOM 17868 N N . GLU A 1 88 ? 14.470 4.962 5.597 1.00 0.00 88 GLU A N 12
ATOM 17869 C CA . GLU A 1 88 ? 15.283 5.903 4.836 1.00 0.00 88 GLU A CA 12
ATOM 17870 C C . GLU A 1 88 ? 14.583 7.253 4.700 1.00 0.00 88 GLU A C 12
ATOM 17871 O O . GLU A 1 88 ? 15.137 8.289 5.063 1.00 0.00 88 GLU A O 12
ATOM 17883 N N . ARG A 1 89 ? 13.364 7.232 4.170 1.00 0.00 89 ARG A N 12
ATOM 17884 C CA . ARG A 1 89 ? 12.591 8.455 3.982 1.00 0.00 89 ARG A CA 12
ATOM 17885 C C . ARG A 1 89 ? 12.413 9.207 5.301 1.00 0.00 89 ARG A C 12
ATOM 17886 O O . ARG A 1 89 ? 12.178 10.415 5.309 1.00 0.00 89 ARG A O 12
ATOM 17907 N N . LYS A 1 90 ? 12.523 8.486 6.414 1.00 0.00 90 LYS A N 12
ATOM 17908 C CA . LYS A 1 90 ? 12.374 9.091 7.732 1.00 0.00 90 LYS A CA 12
ATOM 17909 C C . LYS A 1 90 ? 13.702 9.656 8.226 1.00 0.00 90 LYS A C 12
ATOM 17910 O O . LYS A 1 90 ? 14.166 9.321 9.318 1.00 0.00 90 LYS A O 12
ATOM 17929 N N . GLN A 1 91 ? 14.311 10.516 7.417 1.00 0.00 91 GLN A N 12
ATOM 17930 C CA . GLN A 1 91 ? 15.586 11.129 7.770 1.00 0.00 91 GLN A CA 12
ATOM 17931 C C . GLN A 1 91 ? 15.522 12.646 7.607 1.00 0.00 91 GLN A C 12
ATOM 17932 O O . GLN A 1 91 ? 15.980 13.393 8.471 1.00 0.00 91 GLN A O 12
ATOM 17946 N N . GLN A 1 92 ? 14.948 13.092 6.494 1.00 0.00 92 GLN A N 12
ATOM 17947 C CA . GLN A 1 92 ? 14.821 14.518 6.217 1.00 0.00 92 GLN A CA 12
ATOM 17948 C C . GLN A 1 92 ? 13.354 14.927 6.136 1.00 0.00 92 GLN A C 12
ATOM 17949 O O . GLN A 1 92 ? 12.606 14.429 5.296 1.00 0.00 92 GLN A O 12
ATOM 17963 N N . SER A 1 93 ? 12.949 15.837 7.016 1.00 0.00 93 SER A N 12
ATOM 17964 C CA . SER A 1 93 ? 11.572 16.314 7.044 1.00 0.00 93 SER A CA 12
ATOM 17965 C C . SER A 1 93 ? 11.501 17.749 7.557 1.00 0.00 93 SER A C 12
ATOM 17966 O O . SER A 1 93 ? 10.838 18.599 6.964 1.00 0.00 93 SER A O 12
ATOM 17974 N N . GLY A 1 94 ? 12.192 18.010 8.663 1.00 0.00 94 GLY A N 12
ATOM 17975 C CA . GLY A 1 94 ? 12.196 19.342 9.238 1.00 0.00 94 GLY A CA 12
ATOM 17976 C C . GLY A 1 94 ? 11.928 19.330 10.732 1.00 0.00 94 GLY A C 12
ATOM 17977 O O . GLY A 1 94 ? 12.852 19.158 11.527 1.00 0.00 94 GLY A O 12
ATOM 17981 N N . PRO A 1 95 ? 10.663 19.513 11.149 1.00 0.00 95 PRO A N 12
ATOM 17982 C CA . PRO A 1 95 ? 10.293 19.519 12.567 1.00 0.00 95 PRO A CA 12
ATOM 17983 C C . PRO A 1 95 ? 10.341 18.125 13.185 1.00 0.00 95 PRO A C 12
ATOM 17984 O O . PRO A 1 95 ? 10.081 17.128 12.511 1.00 0.00 95 PRO A O 12
ATOM 17995 N N . SER A 1 96 ? 10.676 18.064 14.469 1.00 0.00 96 SER A N 12
ATOM 17996 C CA . SER A 1 96 ? 10.759 16.793 15.178 1.00 0.00 96 SER A CA 12
ATOM 17997 C C . SER A 1 96 ? 9.367 16.238 15.466 1.00 0.00 96 SER A C 12
ATOM 17998 O O . SER A 1 96 ? 8.385 16.980 15.486 1.00 0.00 96 SER A O 12
ATOM 18006 N N . SER A 1 97 ? 9.291 14.931 15.690 1.00 0.00 97 SER A N 12
ATOM 18007 C CA . SER A 1 97 ? 8.020 14.277 15.978 1.00 0.00 97 SER A CA 12
ATOM 18008 C C . SER A 1 97 ? 8.138 13.368 17.197 1.00 0.00 97 SER A C 12
ATOM 18009 O O . SER A 1 97 ? 7.587 13.660 18.258 1.00 0.00 97 SER A O 12
ATOM 18017 N N . GLY A 1 98 ? 8.861 12.264 17.037 1.00 0.00 98 GLY A N 12
ATOM 18018 C CA . GLY A 1 98 ? 9.039 11.329 18.132 1.00 0.00 98 GLY A CA 12
ATOM 18019 C C . GLY A 1 98 ? 10.100 11.781 19.116 1.00 0.00 98 GLY A C 12
ATOM 18020 O O . GLY A 1 98 ? 9.764 11.981 20.302 1.00 0.00 98 GLY A O 12
ATOM 18025 N N . GLY A 1 1 ? -3.033 37.358 13.543 1.00 0.00 1 GLY A N 13
ATOM 18026 C CA . GLY A 1 1 ? -1.814 36.528 13.340 1.00 0.00 1 GLY A CA 13
ATOM 18027 C C . GLY A 1 1 ? -0.537 37.300 13.607 1.00 0.00 1 GLY A C 13
ATOM 18028 O O . GLY A 1 1 ? 0.089 37.818 12.683 1.00 0.00 1 GLY A O 13
ATOM 18034 N N . SER A 1 2 ? -0.148 37.376 14.877 1.00 0.00 2 SER A N 13
ATOM 18035 C CA . SER A 1 2 ? 1.062 38.089 15.264 1.00 0.00 2 SER A CA 13
ATOM 18036 C C . SER A 1 2 ? 2.221 37.118 15.479 1.00 0.00 2 SER A C 13
ATOM 18037 O O . SER A 1 2 ? 2.928 37.190 16.486 1.00 0.00 2 SER A O 13
ATOM 18045 N N . SER A 1 3 ? 2.410 36.211 14.527 1.00 0.00 3 SER A N 13
ATOM 18046 C CA . SER A 1 3 ? 3.482 35.227 14.610 1.00 0.00 3 SER A CA 13
ATOM 18047 C C . SER A 1 3 ? 4.690 35.665 13.788 1.00 0.00 3 SER A C 13
ATOM 18048 O O . SER A 1 3 ? 5.395 34.836 13.213 1.00 0.00 3 SER A O 13
ATOM 18056 N N . GLY A 1 4 ? 4.922 36.972 13.738 1.00 0.00 4 GLY A N 13
ATOM 18057 C CA . GLY A 1 4 ? 6.045 37.497 12.983 1.00 0.00 4 GLY A CA 13
ATOM 18058 C C . GLY A 1 4 ? 5.722 37.682 11.513 1.00 0.00 4 GLY A C 13
ATOM 18059 O O . GLY A 1 4 ? 4.572 37.534 11.100 1.00 0.00 4 GLY A O 13
ATOM 18063 N N . SER A 1 5 ? 6.740 38.007 10.723 1.00 0.00 5 SER A N 13
ATOM 18064 C CA . SER A 1 5 ? 6.559 38.214 9.290 1.00 0.00 5 SER A CA 13
ATOM 18065 C C . SER A 1 5 ? 7.037 36.998 8.502 1.00 0.00 5 SER A C 13
ATOM 18066 O O . SER A 1 5 ? 8.063 36.400 8.825 1.00 0.00 5 SER A O 13
ATOM 18074 N N . SER A 1 6 ? 6.286 36.641 7.465 1.00 0.00 6 SER A N 13
ATOM 18075 C CA . SER A 1 6 ? 6.632 35.498 6.628 1.00 0.00 6 SER A CA 13
ATOM 18076 C C . SER A 1 6 ? 6.665 34.213 7.449 1.00 0.00 6 SER A C 13
ATOM 18077 O O . SER A 1 6 ? 7.606 33.970 8.205 1.00 0.00 6 SER A O 13
ATOM 18085 N N . GLY A 1 7 ? 5.630 33.392 7.295 1.00 0.00 7 GLY A N 13
ATOM 18086 C CA . GLY A 1 7 ? 5.561 32.142 8.028 1.00 0.00 7 GLY A CA 13
ATOM 18087 C C . GLY A 1 7 ? 5.036 31.001 7.179 1.00 0.00 7 GLY A C 13
ATOM 18088 O O . GLY A 1 7 ? 4.027 30.380 7.516 1.00 0.00 7 GLY A O 13
ATOM 18092 N N . LEU A 1 8 ? 5.720 30.724 6.074 1.00 0.00 8 LEU A N 13
ATOM 18093 C CA . LEU A 1 8 ? 5.318 29.650 5.174 1.00 0.00 8 LEU A CA 13
ATOM 18094 C C . LEU A 1 8 ? 6.245 28.446 5.313 1.00 0.00 8 LEU A C 13
ATOM 18095 O O . LEU A 1 8 ? 7.419 28.509 4.947 1.00 0.00 8 LEU A O 13
ATOM 18111 N N . GLN A 1 9 ? 5.709 27.352 5.843 1.00 0.00 9 GLN A N 13
ATOM 18112 C CA . GLN A 1 9 ? 6.489 26.133 6.029 1.00 0.00 9 GLN A CA 13
ATOM 18113 C C . GLN A 1 9 ? 5.895 24.980 5.226 1.00 0.00 9 GLN A C 13
ATOM 18114 O O . GLN A 1 9 ? 4.721 24.644 5.377 1.00 0.00 9 GLN A O 13
ATOM 18128 N N . GLN A 1 10 ? 6.716 24.377 4.373 1.00 0.00 10 GLN A N 13
ATOM 18129 C CA . GLN A 1 10 ? 6.274 23.261 3.546 1.00 0.00 10 GLN A CA 13
ATOM 18130 C C . GLN A 1 10 ? 6.022 22.020 4.396 1.00 0.00 10 GLN A C 13
ATOM 18131 O O . GLN A 1 10 ? 6.504 21.921 5.525 1.00 0.00 10 GLN A O 13
ATOM 18145 N N . GLN A 1 11 ? 5.265 21.075 3.848 1.00 0.00 11 GLN A N 13
ATOM 18146 C CA . GLN A 1 11 ? 4.951 19.840 4.557 1.00 0.00 11 GLN A CA 13
ATOM 18147 C C . GLN A 1 11 ? 4.173 20.130 5.837 1.00 0.00 11 GLN A C 13
ATOM 18148 O O . GLN A 1 11 ? 4.694 20.749 6.765 1.00 0.00 11 GLN A O 13
ATOM 18162 N N . GLU A 1 12 ? 2.923 19.680 5.879 1.00 0.00 12 GLU A N 13
ATOM 18163 C CA . GLU A 1 12 ? 2.073 19.891 7.045 1.00 0.00 12 GLU A CA 13
ATOM 18164 C C . GLU A 1 12 ? 1.209 18.665 7.318 1.00 0.00 12 GLU A C 13
ATOM 18165 O O . GLU A 1 12 ? 0.650 18.069 6.397 1.00 0.00 12 GLU A O 13
ATOM 18177 N N . GLU A 1 13 ? 1.102 18.294 8.589 1.00 0.00 13 GLU A N 13
ATOM 18178 C CA . GLU A 1 13 ? 0.304 17.138 8.985 1.00 0.00 13 GLU A CA 13
ATOM 18179 C C . GLU A 1 13 ? 0.818 15.868 8.316 1.00 0.00 13 GLU A C 13
ATOM 18180 O O . GLU A 1 13 ? 1.607 15.925 7.373 1.00 0.00 13 GLU A O 13
ATOM 18192 N N . GLU A 1 14 ? 0.364 14.720 8.809 1.00 0.00 14 GLU A N 13
ATOM 18193 C CA . GLU A 1 14 ? 0.777 13.435 8.259 1.00 0.00 14 GLU A CA 13
ATOM 18194 C C . GLU A 1 14 ? 0.066 13.156 6.938 1.00 0.00 14 GLU A C 13
ATOM 18195 O O . GLU A 1 14 ? -1.157 13.261 6.847 1.00 0.00 14 GLU A O 13
ATOM 18207 N N . THR A 1 15 ? 0.840 12.800 5.919 1.00 0.00 15 THR A N 13
ATOM 18208 C CA . THR A 1 15 ? 0.283 12.507 4.602 1.00 0.00 15 THR A CA 13
ATOM 18209 C C . THR A 1 15 ? 1.265 11.693 3.764 1.00 0.00 15 THR A C 13
ATOM 18210 O O . THR A 1 15 ? 0.882 10.723 3.111 1.00 0.00 15 THR A O 13
ATOM 18221 N N . TYR A 1 16 ? 2.531 12.098 3.786 1.00 0.00 16 TYR A N 13
ATOM 18222 C CA . TYR A 1 16 ? 3.568 11.407 3.026 1.00 0.00 16 TYR A CA 13
ATOM 18223 C C . TYR A 1 16 ? 3.268 11.450 1.531 1.00 0.00 16 TYR A C 13
ATOM 18224 O O . TYR A 1 16 ? 2.634 10.544 0.990 1.00 0.00 16 TYR A O 13
ATOM 18242 N N . ALA A 1 17 ? 3.729 12.506 0.870 1.00 0.00 17 ALA A N 13
ATOM 18243 C CA . ALA A 1 17 ? 3.512 12.666 -0.563 1.00 0.00 17 ALA A CA 13
ATOM 18244 C C . ALA A 1 17 ? 4.678 12.093 -1.361 1.00 0.00 17 ALA A C 13
ATOM 18245 O O . ALA A 1 17 ? 4.491 11.551 -2.450 1.00 0.00 17 ALA A O 13
ATOM 18252 N N . ASP A 1 18 ? 5.881 12.215 -0.809 1.00 0.00 18 ASP A N 13
ATOM 18253 C CA . ASP A 1 18 ? 7.079 11.709 -1.468 1.00 0.00 18 ASP A CA 13
ATOM 18254 C C . ASP A 1 18 ? 6.990 10.199 -1.674 1.00 0.00 18 ASP A C 13
ATOM 18255 O O . ASP A 1 18 ? 7.545 9.660 -2.631 1.00 0.00 18 ASP A O 13
ATOM 18264 N N . ALA A 1 19 ? 6.288 9.524 -0.770 1.00 0.00 19 ALA A N 13
ATOM 18265 C CA . ALA A 1 19 ? 6.126 8.078 -0.851 1.00 0.00 19 ALA A CA 13
ATOM 18266 C C . ALA A 1 19 ? 5.470 7.671 -2.166 1.00 0.00 19 ALA A C 13
ATOM 18267 O O . ALA A 1 19 ? 4.616 8.385 -2.692 1.00 0.00 19 ALA A O 13
ATOM 18274 N N . CYS A 1 20 ? 5.875 6.521 -2.693 1.00 0.00 20 CYS A N 13
ATOM 18275 C CA . CYS A 1 20 ? 5.327 6.019 -3.948 1.00 0.00 20 CYS A CA 13
ATOM 18276 C C . CYS A 1 20 ? 3.842 5.700 -3.804 1.00 0.00 20 CYS A C 13
ATOM 18277 O O . CYS A 1 20 ? 3.337 5.535 -2.694 1.00 0.00 20 CYS A O 13
ATOM 18285 N N . ASP A 1 21 ? 3.149 5.614 -4.935 1.00 0.00 21 ASP A N 13
ATOM 18286 C CA . ASP A 1 21 ? 1.722 5.315 -4.936 1.00 0.00 21 ASP A CA 13
ATOM 18287 C C . ASP A 1 21 ? 1.457 3.927 -4.359 1.00 0.00 21 ASP A C 13
ATOM 18288 O O . ASP A 1 21 ? 0.408 3.683 -3.762 1.00 0.00 21 ASP A O 13
ATOM 18297 N N . GLU A 1 22 ? 2.412 3.022 -4.544 1.00 0.00 22 GLU A N 13
ATOM 18298 C CA . GLU A 1 22 ? 2.282 1.659 -4.043 1.00 0.00 22 GLU A CA 13
ATOM 18299 C C . GLU A 1 22 ? 2.096 1.648 -2.528 1.00 0.00 22 GLU A C 13
ATOM 18300 O O . GLU A 1 22 ? 1.452 0.754 -1.979 1.00 0.00 22 GLU A O 13
ATOM 18312 N N . PHE A 1 23 ? 2.663 2.647 -1.860 1.00 0.00 23 PHE A N 13
ATOM 18313 C CA . PHE A 1 23 ? 2.558 2.752 -0.409 1.00 0.00 23 PHE A CA 13
ATOM 18314 C C . PHE A 1 23 ? 1.251 3.427 -0.007 1.00 0.00 23 PHE A C 13
ATOM 18315 O O . PHE A 1 23 ? 0.680 3.123 1.041 1.00 0.00 23 PHE A O 13
ATOM 18332 N N . LEU A 1 24 ? 0.782 4.342 -0.847 1.00 0.00 24 LEU A N 13
ATOM 18333 C CA . LEU A 1 24 ? -0.458 5.061 -0.580 1.00 0.00 24 LEU A CA 13
ATOM 18334 C C . LEU A 1 24 ? -1.669 4.162 -0.810 1.00 0.00 24 LEU A C 13
ATOM 18335 O O . LEU A 1 24 ? -1.721 3.413 -1.786 1.00 0.00 24 LEU A O 13
ATOM 18351 N N . ASP A 1 25 ? -2.640 4.240 0.094 1.00 0.00 25 ASP A N 13
ATOM 18352 C CA . ASP A 1 25 ? -3.849 3.433 -0.013 1.00 0.00 25 ASP A CA 13
ATOM 18353 C C . ASP A 1 25 ? -4.669 3.847 -1.234 1.00 0.00 25 ASP A C 13
ATOM 18354 O O . ASP A 1 25 ? -4.796 5.035 -1.530 1.00 0.00 25 ASP A O 13
ATOM 18363 N N . PRO A 1 26 ? -5.239 2.872 -1.963 1.00 0.00 26 PRO A N 13
ATOM 18364 C CA . PRO A 1 26 ? -6.046 3.150 -3.156 1.00 0.00 26 PRO A CA 13
ATOM 18365 C C . PRO A 1 26 ? -7.323 3.917 -2.828 1.00 0.00 26 PRO A C 13
ATOM 18366 O O . PRO A 1 26 ? -7.854 4.646 -3.666 1.00 0.00 26 PRO A O 13
ATOM 18377 N N . ILE A 1 27 ? -7.811 3.749 -1.602 1.00 0.00 27 ILE A N 13
ATOM 18378 C CA . ILE A 1 27 ? -9.026 4.427 -1.166 1.00 0.00 27 ILE A CA 13
ATOM 18379 C C . ILE A 1 27 ? -8.708 5.551 -0.185 1.00 0.00 27 ILE A C 13
ATOM 18380 O O . ILE A 1 27 ? -9.065 6.706 -0.412 1.00 0.00 27 ILE A O 13
ATOM 18396 N N . MET A 1 28 ? -8.035 5.202 0.907 1.00 0.00 28 MET A N 13
ATOM 18397 C CA . MET A 1 28 ? -7.668 6.181 1.924 1.00 0.00 28 MET A CA 13
ATOM 18398 C C . MET A 1 28 ? -6.708 7.225 1.359 1.00 0.00 28 MET A C 13
ATOM 18399 O O . MET A 1 28 ? -6.671 8.363 1.827 1.00 0.00 28 MET A O 13
ATOM 18413 N N . SER A 1 29 ? -5.932 6.831 0.354 1.00 0.00 29 SER A N 13
ATOM 18414 C CA . SER A 1 29 ? -4.973 7.735 -0.270 1.00 0.00 29 SER A CA 13
ATOM 18415 C C . SER A 1 29 ? -3.960 8.241 0.750 1.00 0.00 29 SER A C 13
ATOM 18416 O O . SER A 1 29 ? -3.495 9.378 0.666 1.00 0.00 29 SER A O 13
ATOM 18424 N N . THR A 1 30 ? -3.622 7.391 1.714 1.00 0.00 30 THR A N 13
ATOM 18425 C CA . THR A 1 30 ? -2.664 7.754 2.751 1.00 0.00 30 THR A CA 13
ATOM 18426 C C . THR A 1 30 ? -1.621 6.657 2.939 1.00 0.00 30 THR A C 13
ATOM 18427 O O . THR A 1 30 ? -1.701 5.598 2.317 1.00 0.00 30 THR A O 13
ATOM 18438 N N . LEU A 1 31 ? -0.643 6.919 3.801 1.00 0.00 31 LEU A N 13
ATOM 18439 C CA . LEU A 1 31 ? 0.416 5.953 4.071 1.00 0.00 31 LEU A CA 13
ATOM 18440 C C . LEU A 1 31 ? -0.156 4.670 4.663 1.00 0.00 31 LEU A C 13
ATOM 18441 O O . LEU A 1 31 ? -0.965 4.709 5.590 1.00 0.00 31 LEU A O 13
ATOM 18457 N N . MET A 1 32 ? 0.270 3.534 4.121 1.00 0.00 32 MET A N 13
ATOM 18458 C CA . MET A 1 32 ? -0.201 2.237 4.594 1.00 0.00 32 MET A CA 13
ATOM 18459 C C . MET A 1 32 ? 0.777 1.635 5.599 1.00 0.00 32 MET A C 13
ATOM 18460 O O . MET A 1 32 ? 1.984 1.606 5.362 1.00 0.00 32 MET A O 13
ATOM 18474 N N . CYS A 1 33 ? 0.246 1.156 6.719 1.00 0.00 33 CYS A N 13
ATOM 18475 C CA . CYS A 1 33 ? 1.072 0.554 7.759 1.00 0.00 33 CYS A CA 13
ATOM 18476 C C . CYS A 1 33 ? 1.048 -0.968 7.657 1.00 0.00 33 CYS A C 13
ATOM 18477 O O . CYS A 1 33 ? 2.091 -1.620 7.701 1.00 0.00 33 CYS A O 13
ATOM 18485 N N . ASP A 1 34 ? -0.150 -1.528 7.518 1.00 0.00 34 ASP A N 13
ATOM 18486 C CA . ASP A 1 34 ? -0.310 -2.973 7.409 1.00 0.00 34 ASP A CA 13
ATOM 18487 C C . ASP A 1 34 ? -1.207 -3.331 6.224 1.00 0.00 34 ASP A C 13
ATOM 18488 O O . ASP A 1 34 ? -2.376 -3.674 6.401 1.00 0.00 34 ASP A O 13
ATOM 18497 N N . PRO A 1 35 ? -0.666 -3.256 4.996 1.00 0.00 35 PRO A N 13
ATOM 18498 C CA . PRO A 1 35 ? -1.423 -3.572 3.780 1.00 0.00 35 PRO A CA 13
ATOM 18499 C C . PRO A 1 35 ? -1.725 -5.062 3.656 1.00 0.00 35 PRO A C 13
ATOM 18500 O O . PRO A 1 35 ? -0.821 -5.896 3.711 1.00 0.00 35 PRO A O 13
ATOM 18511 N N . VAL A 1 36 ? -3.003 -5.388 3.490 1.00 0.00 36 VAL A N 13
ATOM 18512 C CA . VAL A 1 36 ? -3.426 -6.776 3.357 1.00 0.00 36 VAL A CA 13
ATOM 18513 C C . VAL A 1 36 ? -3.932 -7.064 1.947 1.00 0.00 36 VAL A C 13
ATOM 18514 O O . VAL A 1 36 ? -4.748 -6.319 1.406 1.00 0.00 36 VAL A O 13
ATOM 18527 N N . VAL A 1 37 ? -3.440 -8.149 1.359 1.00 0.00 37 VAL A N 13
ATOM 18528 C CA . VAL A 1 37 ? -3.840 -8.534 0.010 1.00 0.00 37 VAL A CA 13
ATOM 18529 C C . VAL A 1 37 ? -5.246 -9.124 0.002 1.00 0.00 37 VAL A C 13
ATOM 18530 O O . VAL A 1 37 ? -5.586 -9.958 0.842 1.00 0.00 37 VAL A O 13
ATOM 18543 N N . LEU A 1 38 ? -6.060 -8.685 -0.953 1.00 0.00 38 LEU A N 13
ATOM 18544 C CA . LEU A 1 38 ? -7.430 -9.171 -1.072 1.00 0.00 38 LEU A CA 13
ATOM 18545 C C . LEU A 1 38 ? -7.514 -10.311 -2.086 1.00 0.00 38 LEU A C 13
ATOM 18546 O O . LEU A 1 38 ? -7.241 -10.114 -3.269 1.00 0.00 38 LEU A O 13
ATOM 18562 N N . PRO A 1 39 ? -7.893 -11.522 -1.640 1.00 0.00 39 PRO A N 13
ATOM 18563 C CA . PRO A 1 39 ? -8.006 -12.687 -2.525 1.00 0.00 39 PRO A CA 13
ATOM 18564 C C . PRO A 1 39 ? -9.172 -12.575 -3.505 1.00 0.00 39 PRO A C 13
ATOM 18565 O O . PRO A 1 39 ? -9.307 -13.392 -4.415 1.00 0.00 39 PRO A O 13
ATOM 18576 N N . SER A 1 40 ? -10.015 -11.563 -3.314 1.00 0.00 40 SER A N 13
ATOM 18577 C CA . SER A 1 40 ? -11.167 -11.357 -4.184 1.00 0.00 40 SER A CA 13
ATOM 18578 C C . SER A 1 40 ? -10.837 -10.388 -5.316 1.00 0.00 40 SER A C 13
ATOM 18579 O O . SER A 1 40 ? -10.800 -10.773 -6.484 1.00 0.00 40 SER A O 13
ATOM 18587 N N . SER A 1 41 ? -10.602 -9.129 -4.962 1.00 0.00 41 SER A N 13
ATOM 18588 C CA . SER A 1 41 ? -10.281 -8.103 -5.951 1.00 0.00 41 SER A CA 13
ATOM 18589 C C . SER A 1 41 ? -8.796 -8.113 -6.314 1.00 0.00 41 SER A C 13
ATOM 18590 O O . SER A 1 41 ? -8.377 -7.432 -7.249 1.00 0.00 41 SER A O 13
ATOM 18598 N N . ARG A 1 42 ? -8.004 -8.884 -5.573 1.00 0.00 42 ARG A N 13
ATOM 18599 C CA . ARG A 1 42 ? -6.569 -8.969 -5.828 1.00 0.00 42 ARG A CA 13
ATOM 18600 C C . ARG A 1 42 ? -5.907 -7.605 -5.661 1.00 0.00 42 ARG A C 13
ATOM 18601 O O . ARG A 1 42 ? -4.908 -7.304 -6.314 1.00 0.00 42 ARG A O 13
ATOM 18622 N N . VAL A 1 43 ? -6.471 -6.784 -4.780 1.00 0.00 43 VAL A N 13
ATOM 18623 C CA . VAL A 1 43 ? -5.936 -5.452 -4.524 1.00 0.00 43 VAL A CA 13
ATOM 18624 C C . VAL A 1 43 ? -5.385 -5.347 -3.106 1.00 0.00 43 VAL A C 13
ATOM 18625 O O . VAL A 1 43 ? -5.842 -6.042 -2.199 1.00 0.00 43 VAL A O 13
ATOM 18638 N N . THR A 1 44 ? -4.399 -4.475 -2.922 1.00 0.00 44 THR A N 13
ATOM 18639 C CA . THR A 1 44 ? -3.784 -4.280 -1.614 1.00 0.00 44 THR A CA 13
ATOM 18640 C C . THR A 1 44 ? -4.382 -3.069 -0.905 1.00 0.00 44 THR A C 13
ATOM 18641 O O . THR A 1 44 ? -4.332 -1.950 -1.418 1.00 0.00 44 THR A O 13
ATOM 18652 N N . VAL A 1 45 ? -4.947 -3.299 0.275 1.00 0.00 45 VAL A N 13
ATOM 18653 C CA . VAL A 1 45 ? -5.554 -2.226 1.054 1.00 0.00 45 VAL A CA 13
ATOM 18654 C C . VAL A 1 45 ? -5.207 -2.357 2.533 1.00 0.00 45 VAL A C 13
ATOM 18655 O O . VAL A 1 45 ? -4.906 -3.449 3.016 1.00 0.00 45 VAL A O 13
ATOM 18668 N N . ASP A 1 46 ? -5.251 -1.237 3.247 1.00 0.00 46 ASP A N 13
ATOM 18669 C CA . ASP A 1 46 ? -4.941 -1.226 4.672 1.00 0.00 46 ASP A CA 13
ATOM 18670 C C . ASP A 1 46 ? -5.887 -2.144 5.441 1.00 0.00 46 ASP A C 13
ATOM 18671 O O . ASP A 1 46 ? -7.082 -2.200 5.155 1.00 0.00 46 ASP A O 13
ATOM 18680 N N . ARG A 1 47 ? -5.342 -2.861 6.420 1.00 0.00 47 ARG A N 13
ATOM 18681 C CA . ARG A 1 47 ? -6.136 -3.776 7.231 1.00 0.00 47 ARG A CA 13
ATOM 18682 C C . ARG A 1 47 ? -7.277 -3.039 7.926 1.00 0.00 47 ARG A C 13
ATOM 18683 O O . ARG A 1 47 ? -8.339 -3.609 8.175 1.00 0.00 47 ARG A O 13
ATOM 18704 N N . SER A 1 48 ? -7.049 -1.767 8.238 1.00 0.00 48 SER A N 13
ATOM 18705 C CA . SER A 1 48 ? -8.057 -0.951 8.905 1.00 0.00 48 SER A CA 13
ATOM 18706 C C . SER A 1 48 ? -9.060 -0.394 7.899 1.00 0.00 48 SER A C 13
ATOM 18707 O O . SER A 1 48 ? -10.229 -0.189 8.222 1.00 0.00 48 SER A O 13
ATOM 18715 N N . THR A 1 49 ? -8.593 -0.152 6.679 1.00 0.00 49 THR A N 13
ATOM 18716 C CA . THR A 1 49 ? -9.449 0.381 5.625 1.00 0.00 49 THR A CA 13
ATOM 18717 C C . THR A 1 49 ? -10.498 -0.643 5.206 1.00 0.00 49 THR A C 13
ATOM 18718 O O . THR A 1 49 ? -11.637 -0.292 4.900 1.00 0.00 49 THR A O 13
ATOM 18729 N N . ILE A 1 50 ? -10.104 -1.912 5.195 1.00 0.00 50 ILE A N 13
ATOM 18730 C CA . ILE A 1 50 ? -11.008 -2.989 4.815 1.00 0.00 50 ILE A CA 13
ATOM 18731 C C . ILE A 1 50 ? -11.989 -3.304 5.942 1.00 0.00 50 ILE A C 13
ATOM 18732 O O . ILE A 1 50 ? -13.136 -3.672 5.693 1.00 0.00 50 ILE A O 13
ATOM 18748 N N . ALA A 1 51 ? -11.528 -3.155 7.179 1.00 0.00 51 ALA A N 13
ATOM 18749 C CA . ALA A 1 51 ? -12.365 -3.421 8.344 1.00 0.00 51 ALA A CA 13
ATOM 18750 C C . ALA A 1 51 ? -13.621 -2.557 8.325 1.00 0.00 51 ALA A C 13
ATOM 18751 O O . ALA A 1 51 ? -14.703 -3.009 8.700 1.00 0.00 51 ALA A O 13
ATOM 18758 N N . ARG A 1 52 ? -13.471 -1.312 7.887 1.00 0.00 52 ARG A N 13
ATOM 18759 C CA . ARG A 1 52 ? -14.594 -0.384 7.818 1.00 0.00 52 ARG A CA 13
ATOM 18760 C C . ARG A 1 52 ? -15.627 -0.859 6.801 1.00 0.00 52 ARG A C 13
ATOM 18761 O O . ARG A 1 52 ? -16.826 -0.635 6.967 1.00 0.00 52 ARG A O 13
ATOM 18782 N N . HIS A 1 53 ? -15.151 -1.516 5.748 1.00 0.00 53 HIS A N 13
ATOM 18783 C CA . HIS A 1 53 ? -16.031 -2.025 4.703 1.00 0.00 53 HIS A CA 13
ATOM 18784 C C . HIS A 1 53 ? -16.637 -3.369 5.100 1.00 0.00 53 HIS A C 13
ATOM 18785 O O . HIS A 1 53 ? -17.676 -3.769 4.576 1.00 0.00 53 HIS A O 13
ATOM 18799 N N . LEU A 1 54 ? -15.983 -4.063 6.027 1.00 0.00 54 LEU A N 13
ATOM 18800 C CA . LEU A 1 54 ? -16.461 -5.361 6.490 1.00 0.00 54 LEU A CA 13
ATOM 18801 C C . LEU A 1 54 ? -17.275 -5.219 7.773 1.00 0.00 54 LEU A C 13
ATOM 18802 O O . LEU A 1 54 ? -17.261 -6.103 8.629 1.00 0.00 54 LEU A O 13
ATOM 18818 N N . LEU A 1 55 ? -17.984 -4.101 7.900 1.00 0.00 55 LEU A N 13
ATOM 18819 C CA . LEU A 1 55 ? -18.805 -3.847 9.078 1.00 0.00 55 LEU A CA 13
ATOM 18820 C C . LEU A 1 55 ? -20.245 -4.291 8.843 1.00 0.00 55 LEU A C 13
ATOM 18821 O O . LEU A 1 55 ? -20.803 -5.061 9.624 1.00 0.00 55 LEU A O 13
ATOM 18837 N N . SER A 1 56 ? -20.839 -3.802 7.760 1.00 0.00 56 SER A N 13
ATOM 18838 C CA . SER A 1 56 ? -22.214 -4.148 7.420 1.00 0.00 56 SER A CA 13
ATOM 18839 C C . SER A 1 56 ? -22.254 -5.142 6.263 1.00 0.00 56 SER A C 13
ATOM 18840 O O . SER A 1 56 ? -23.158 -5.974 6.177 1.00 0.00 56 SER A O 13
ATOM 18848 N N . ASP A 1 57 ? -21.269 -5.050 5.376 1.00 0.00 57 ASP A N 13
ATOM 18849 C CA . ASP A 1 57 ? -21.190 -5.940 4.224 1.00 0.00 57 ASP A CA 13
ATOM 18850 C C . ASP A 1 57 ? -19.822 -6.609 4.146 1.00 0.00 57 ASP A C 13
ATOM 18851 O O . ASP A 1 57 ? -18.843 -5.994 3.723 1.00 0.00 57 ASP A O 13
ATOM 18860 N N . GLN A 1 58 ? -19.762 -7.872 4.555 1.00 0.00 58 GLN A N 13
ATOM 18861 C CA . GLN A 1 58 ? -18.513 -8.625 4.531 1.00 0.00 58 GLN A CA 13
ATOM 18862 C C . GLN A 1 58 ? -18.140 -9.013 3.104 1.00 0.00 58 GLN A C 13
ATOM 18863 O O . GLN A 1 58 ? -18.381 -10.141 2.673 1.00 0.00 58 GLN A O 13
ATOM 18877 N N . THR A 1 59 ? -17.551 -8.071 2.374 1.00 0.00 59 THR A N 13
ATOM 18878 C CA . THR A 1 59 ? -17.145 -8.314 0.995 1.00 0.00 59 THR A CA 13
ATOM 18879 C C . THR A 1 59 ? -16.073 -7.321 0.559 1.00 0.00 59 THR A C 13
ATOM 18880 O O . THR A 1 59 ? -15.656 -6.462 1.335 1.00 0.00 59 THR A O 13
ATOM 18891 N N . ASP A 1 60 ? -15.630 -7.446 -0.688 1.00 0.00 60 ASP A N 13
ATOM 18892 C CA . ASP A 1 60 ? -14.606 -6.559 -1.227 1.00 0.00 60 ASP A CA 13
ATOM 18893 C C . ASP A 1 60 ? -15.233 -5.283 -1.786 1.00 0.00 60 ASP A C 13
ATOM 18894 O O . ASP A 1 60 ? -16.272 -5.331 -2.443 1.00 0.00 60 ASP A O 13
ATOM 18903 N N . PRO A 1 61 ? -14.609 -4.118 -1.534 1.00 0.00 61 PRO A N 13
ATOM 18904 C CA . PRO A 1 61 ? -15.117 -2.830 -2.019 1.00 0.00 61 PRO A CA 13
ATOM 18905 C C . PRO A 1 61 ? -14.988 -2.682 -3.533 1.00 0.00 61 PRO A C 13
ATOM 18906 O O . PRO A 1 61 ? -15.590 -1.788 -4.129 1.00 0.00 61 PRO A O 13
ATOM 18917 N N . PHE A 1 62 ? -14.202 -3.558 -4.152 1.00 0.00 62 PHE A N 13
ATOM 18918 C CA . PHE A 1 62 ? -14.000 -3.512 -5.596 1.00 0.00 62 PHE A CA 13
ATOM 18919 C C . PHE A 1 62 ? -14.659 -4.705 -6.281 1.00 0.00 62 PHE A C 13
ATOM 18920 O O . PHE A 1 62 ? -15.293 -4.560 -7.326 1.00 0.00 62 PHE A O 13
ATOM 18937 N N . ASN A 1 63 ? -14.504 -5.885 -5.689 1.00 0.00 63 ASN A N 13
ATOM 18938 C CA . ASN A 1 63 ? -15.082 -7.102 -6.246 1.00 0.00 63 ASN A CA 13
ATOM 18939 C C . ASN A 1 63 ? -16.503 -7.322 -5.736 1.00 0.00 63 ASN A C 13
ATOM 18940 O O . ASN A 1 63 ? -17.339 -7.900 -6.429 1.00 0.00 63 ASN A O 13
ATOM 18951 N N . ARG A 1 64 ? -16.770 -6.861 -4.517 1.00 0.00 64 ARG A N 13
ATOM 18952 C CA . ARG A 1 64 ? -18.091 -7.012 -3.917 1.00 0.00 64 ARG A CA 13
ATOM 18953 C C . ARG A 1 64 ? -18.437 -8.487 -3.731 1.00 0.00 64 ARG A C 13
ATOM 18954 O O . ARG A 1 64 ? -19.603 -8.874 -3.793 1.00 0.00 64 ARG A O 13
ATOM 18975 N N . SER A 1 65 ? -17.414 -9.303 -3.502 1.00 0.00 65 SER A N 13
ATOM 18976 C CA . SER A 1 65 ? -17.606 -10.736 -3.306 1.00 0.00 65 SER A CA 13
ATOM 18977 C C . SER A 1 65 ? -17.426 -11.111 -1.837 1.00 0.00 65 SER A C 13
ATOM 18978 O O . SER A 1 65 ? -16.909 -10.320 -1.046 1.00 0.00 65 SER A O 13
ATOM 18986 N N . PRO A 1 66 ? -17.849 -12.327 -1.448 1.00 0.00 66 PRO A N 13
ATOM 18987 C CA . PRO A 1 66 ? -17.728 -12.800 -0.065 1.00 0.00 66 PRO A CA 13
ATOM 18988 C C . PRO A 1 66 ? -16.286 -12.771 0.430 1.00 0.00 66 PRO A C 13
ATOM 18989 O O . PRO A 1 66 ? -15.463 -13.591 0.023 1.00 0.00 66 PRO A O 13
ATOM 19000 N N . LEU A 1 67 ? -15.988 -11.820 1.311 1.00 0.00 67 LEU A N 13
ATOM 19001 C CA . LEU A 1 67 ? -14.646 -11.682 1.861 1.00 0.00 67 LEU A CA 13
ATOM 19002 C C . LEU A 1 67 ? -14.698 -11.432 3.365 1.00 0.00 67 LEU A C 13
ATOM 19003 O O . LEU A 1 67 ? -15.692 -10.925 3.886 1.00 0.00 67 LEU A O 13
ATOM 19019 N N . THR A 1 68 ? -13.623 -11.792 4.058 1.00 0.00 68 THR A N 13
ATOM 19020 C CA . THR A 1 68 ? -13.546 -11.606 5.503 1.00 0.00 68 THR A CA 13
ATOM 19021 C C . THR A 1 68 ? -12.121 -11.278 5.935 1.00 0.00 68 THR A C 13
ATOM 19022 O O . THR A 1 68 ? -11.195 -11.296 5.124 1.00 0.00 68 THR A O 13
ATOM 19033 N N . MET A 1 69 ? -11.951 -10.979 7.219 1.00 0.00 69 MET A N 13
ATOM 19034 C CA . MET A 1 69 ? -10.639 -10.646 7.760 1.00 0.00 69 MET A CA 13
ATOM 19035 C C . MET A 1 69 ? -9.708 -11.854 7.716 1.00 0.00 69 MET A C 13
ATOM 19036 O O . MET A 1 69 ? -8.493 -11.709 7.578 1.00 0.00 69 MET A O 13
ATOM 19050 N N . ASP A 1 70 ? -10.285 -13.046 7.836 1.00 0.00 70 ASP A N 13
ATOM 19051 C CA . ASP A 1 70 ? -9.506 -14.279 7.810 1.00 0.00 70 ASP A CA 13
ATOM 19052 C C . ASP A 1 70 ? -8.980 -14.561 6.406 1.00 0.00 70 ASP A C 13
ATOM 19053 O O . ASP A 1 70 ? -7.861 -15.048 6.238 1.00 0.00 70 ASP A O 13
ATOM 19062 N N . GLN A 1 71 ? -9.793 -14.254 5.402 1.00 0.00 71 GLN A N 13
ATOM 19063 C CA . GLN A 1 71 ? -9.412 -14.476 4.013 1.00 0.00 71 GLN A CA 13
ATOM 19064 C C . GLN A 1 71 ? -8.204 -13.624 3.635 1.00 0.00 71 GLN A C 13
ATOM 19065 O O . GLN A 1 71 ? -7.204 -14.137 3.131 1.00 0.00 71 GLN A O 13
ATOM 19079 N N . ILE A 1 72 ? -8.304 -12.322 3.881 1.00 0.00 72 ILE A N 13
ATOM 19080 C CA . ILE A 1 72 ? -7.219 -11.400 3.566 1.00 0.00 72 ILE A CA 13
ATOM 19081 C C . ILE A 1 72 ? -5.941 -11.780 4.305 1.00 0.00 72 ILE A C 13
ATOM 19082 O O . ILE A 1 72 ? -5.988 -12.366 5.387 1.00 0.00 72 ILE A O 13
ATOM 19098 N N . ARG A 1 73 ? -4.799 -11.443 3.715 1.00 0.00 73 ARG A N 13
ATOM 19099 C CA . ARG A 1 73 ? -3.507 -11.749 4.317 1.00 0.00 73 ARG A CA 13
ATOM 19100 C C . ARG A 1 73 ? -2.571 -10.545 4.239 1.00 0.00 73 ARG A C 13
ATOM 19101 O O . ARG A 1 73 ? -2.709 -9.698 3.356 1.00 0.00 73 ARG A O 13
ATOM 19122 N N . PRO A 1 74 ? -1.601 -10.455 5.165 1.00 0.00 74 PRO A N 13
ATOM 19123 C CA . PRO A 1 74 ? -0.639 -9.348 5.196 1.00 0.00 74 PRO A CA 13
ATOM 19124 C C . PRO A 1 74 ? 0.349 -9.406 4.036 1.00 0.00 74 PRO A C 13
ATOM 19125 O O . PRO A 1 74 ? 1.028 -10.413 3.836 1.00 0.00 74 PRO A O 13
ATOM 19136 N N . ASN A 1 75 ? 0.423 -8.320 3.275 1.00 0.00 75 ASN A N 13
ATOM 19137 C CA . ASN A 1 75 ? 1.329 -8.247 2.134 1.00 0.00 75 ASN A CA 13
ATOM 19138 C C . ASN A 1 75 ? 2.772 -8.075 2.595 1.00 0.00 75 ASN A C 13
ATOM 19139 O O . ASN A 1 75 ? 3.240 -6.955 2.796 1.00 0.00 75 ASN A O 13
ATOM 19150 N N . THR A 1 76 ? 3.471 -9.193 2.762 1.00 0.00 76 THR A N 13
ATOM 19151 C CA . THR A 1 76 ? 4.861 -9.165 3.201 1.00 0.00 76 THR A CA 13
ATOM 19152 C C . THR A 1 76 ? 5.744 -8.473 2.168 1.00 0.00 76 THR A C 13
ATOM 19153 O O . THR A 1 76 ? 6.728 -7.818 2.515 1.00 0.00 76 THR A O 13
ATOM 19164 N N . GLU A 1 77 ? 5.387 -8.622 0.897 1.00 0.00 77 GLU A N 13
ATOM 19165 C CA . GLU A 1 77 ? 6.148 -8.011 -0.187 1.00 0.00 77 GLU A CA 13
ATOM 19166 C C . GLU A 1 77 ? 6.040 -6.489 -0.138 1.00 0.00 77 GLU A C 13
ATOM 19167 O O . GLU A 1 77 ? 6.966 -5.779 -0.528 1.00 0.00 77 GLU A O 13
ATOM 19179 N N . LEU A 1 78 ? 4.904 -5.996 0.344 1.00 0.00 78 LEU A N 13
ATOM 19180 C CA . LEU A 1 78 ? 4.676 -4.559 0.443 1.00 0.00 78 LEU A CA 13
ATOM 19181 C C . LEU A 1 78 ? 5.093 -4.035 1.813 1.00 0.00 78 LEU A C 13
ATOM 19182 O O . LEU A 1 78 ? 5.714 -2.977 1.921 1.00 0.00 78 LEU A O 13
ATOM 19198 N N . LYS A 1 79 ? 4.748 -4.781 2.858 1.00 0.00 79 LYS A N 13
ATOM 19199 C CA . LYS A 1 79 ? 5.086 -4.391 4.223 1.00 0.00 79 LYS A CA 13
ATOM 19200 C C . LYS A 1 79 ? 6.593 -4.216 4.384 1.00 0.00 79 LYS A C 13
ATOM 19201 O O . LYS A 1 79 ? 7.050 -3.402 5.186 1.00 0.00 79 LYS A O 13
ATOM 19220 N N . GLU A 1 80 ? 7.359 -4.982 3.615 1.00 0.00 80 GLU A N 13
ATOM 19221 C CA . GLU A 1 80 ? 8.815 -4.910 3.672 1.00 0.00 80 GLU A CA 13
ATOM 19222 C C . GLU A 1 80 ? 9.327 -3.675 2.939 1.00 0.00 80 GLU A C 13
ATOM 19223 O O . GLU A 1 80 ? 10.342 -3.092 3.318 1.00 0.00 80 GLU A O 13
ATOM 19235 N N . LYS A 1 81 ? 8.618 -3.284 1.885 1.00 0.00 81 LYS A N 13
ATOM 19236 C CA . LYS A 1 81 ? 9.001 -2.118 1.097 1.00 0.00 81 LYS A CA 13
ATOM 19237 C C . LYS A 1 81 ? 8.841 -0.836 1.908 1.00 0.00 81 LYS A C 13
ATOM 19238 O O . LYS A 1 81 ? 9.625 0.102 1.766 1.00 0.00 81 LYS A O 13
ATOM 19257 N N . ILE A 1 82 ? 7.821 -0.805 2.760 1.00 0.00 82 ILE A N 13
ATOM 19258 C CA . ILE A 1 82 ? 7.559 0.362 3.595 1.00 0.00 82 ILE A CA 13
ATOM 19259 C C . ILE A 1 82 ? 8.637 0.522 4.662 1.00 0.00 82 ILE A C 13
ATOM 19260 O O . ILE A 1 82 ? 9.152 1.620 4.879 1.00 0.00 82 ILE A O 13
ATOM 19276 N N . GLN A 1 83 ? 8.973 -0.578 5.327 1.00 0.00 83 GLN A N 13
ATOM 19277 C CA . GLN A 1 83 ? 9.990 -0.560 6.372 1.00 0.00 83 GLN A CA 13
ATOM 19278 C C . GLN A 1 83 ? 11.354 -0.194 5.795 1.00 0.00 83 GLN A C 13
ATOM 19279 O O . GLN A 1 83 ? 12.178 0.424 6.469 1.00 0.00 83 GLN A O 13
ATOM 19293 N N . ARG A 1 84 ? 11.585 -0.578 4.544 1.00 0.00 84 ARG A N 13
ATOM 19294 C CA . ARG A 1 84 ? 12.848 -0.290 3.876 1.00 0.00 84 ARG A CA 13
ATOM 19295 C C . ARG A 1 84 ? 12.911 1.171 3.440 1.00 0.00 84 ARG A C 13
ATOM 19296 O O . ARG A 1 84 ? 13.949 1.821 3.559 1.00 0.00 84 ARG A O 13
ATOM 19317 N N . TRP A 1 85 ? 11.792 1.680 2.934 1.00 0.00 85 TRP A N 13
ATOM 19318 C CA . TRP A 1 85 ? 11.719 3.064 2.481 1.00 0.00 85 TRP A CA 13
ATOM 19319 C C . TRP A 1 85 ? 11.703 4.025 3.665 1.00 0.00 85 TRP A C 13
ATOM 19320 O O . TRP A 1 85 ? 12.293 5.105 3.609 1.00 0.00 85 TRP A O 13
ATOM 19341 N N . LEU A 1 86 ? 11.023 3.626 4.736 1.00 0.00 86 LEU A N 13
ATOM 19342 C CA . LEU A 1 86 ? 10.930 4.451 5.934 1.00 0.00 86 LEU A CA 13
ATOM 19343 C C . LEU A 1 86 ? 12.315 4.764 6.492 1.00 0.00 86 LEU A C 13
ATOM 19344 O O . LEU A 1 86 ? 12.550 5.845 7.030 1.00 0.00 86 LEU A O 13
ATOM 19360 N N . ALA A 1 87 ? 13.230 3.810 6.356 1.00 0.00 87 ALA A N 13
ATOM 19361 C CA . ALA A 1 87 ? 14.593 3.983 6.844 1.00 0.00 87 ALA A CA 13
ATOM 19362 C C . ALA A 1 87 ? 15.455 4.705 5.814 1.00 0.00 87 ALA A C 13
ATOM 19363 O O . ALA A 1 87 ? 16.388 5.426 6.168 1.00 0.00 87 ALA A O 13
ATOM 19370 N N . GLU A 1 88 ? 15.136 4.507 4.540 1.00 0.00 88 GLU A N 13
ATOM 19371 C CA . GLU A 1 88 ? 15.882 5.140 3.458 1.00 0.00 88 GLU A CA 13
ATOM 19372 C C . GLU A 1 88 ? 15.481 6.603 3.305 1.00 0.00 88 GLU A C 13
ATOM 19373 O O . GLU A 1 88 ? 16.296 7.444 2.924 1.00 0.00 88 GLU A O 13
ATOM 19385 N N . ARG A 1 89 ? 14.221 6.901 3.605 1.00 0.00 89 ARG A N 13
ATOM 19386 C CA . ARG A 1 89 ? 13.713 8.265 3.501 1.00 0.00 89 ARG A CA 13
ATOM 19387 C C . ARG A 1 89 ? 14.241 9.140 4.637 1.00 0.00 89 ARG A C 13
ATOM 19388 O O . ARG A 1 89 ? 14.177 10.367 4.566 1.00 0.00 89 ARG A O 13
ATOM 19409 N N . LYS A 1 90 ? 14.761 8.503 5.685 1.00 0.00 90 LYS A N 13
ATOM 19410 C CA . LYS A 1 90 ? 15.296 9.230 6.831 1.00 0.00 90 LYS A CA 13
ATOM 19411 C C . LYS A 1 90 ? 16.807 9.404 6.709 1.00 0.00 90 LYS A C 13
ATOM 19412 O O . LYS A 1 90 ? 17.528 9.368 7.706 1.00 0.00 90 LYS A O 13
ATOM 19431 N N . GLN A 1 91 ? 17.281 9.597 5.482 1.00 0.00 91 GLN A N 13
ATOM 19432 C CA . GLN A 1 91 ? 18.706 9.779 5.232 1.00 0.00 91 GLN A CA 13
ATOM 19433 C C . GLN A 1 91 ? 19.032 11.253 5.012 1.00 0.00 91 GLN A C 13
ATOM 19434 O O . GLN A 1 91 ? 19.994 11.777 5.574 1.00 0.00 91 GLN A O 13
ATOM 19448 N N . GLN A 1 92 ? 18.223 11.915 4.192 1.00 0.00 92 GLN A N 13
ATOM 19449 C CA . GLN A 1 92 ? 18.424 13.330 3.898 1.00 0.00 92 GLN A CA 13
ATOM 19450 C C . GLN A 1 92 ? 17.292 14.170 4.479 1.00 0.00 92 GLN A C 13
ATOM 19451 O O . GLN A 1 92 ? 16.222 13.651 4.799 1.00 0.00 92 GLN A O 13
ATOM 19465 N N . SER A 1 93 ? 17.534 15.470 4.616 1.00 0.00 93 SER A N 13
ATOM 19466 C CA . SER A 1 93 ? 16.534 16.380 5.160 1.00 0.00 93 SER A CA 13
ATOM 19467 C C . SER A 1 93 ? 15.824 17.143 4.046 1.00 0.00 93 SER A C 13
ATOM 19468 O O . SER A 1 93 ? 14.653 17.500 4.173 1.00 0.00 93 SER A O 13
ATOM 19476 N N . GLY A 1 94 ? 16.540 17.387 2.954 1.00 0.00 94 GLY A N 13
ATOM 19477 C CA . GLY A 1 94 ? 15.962 18.105 1.832 1.00 0.00 94 GLY A CA 13
ATOM 19478 C C . GLY A 1 94 ? 16.726 19.374 1.499 1.00 0.00 94 GLY A C 13
ATOM 19479 O O . GLY A 1 94 ? 16.215 20.476 1.695 1.00 0.00 94 GLY A O 13
ATOM 19483 N N . PRO A 1 95 ? 17.963 19.249 0.990 1.00 0.00 95 PRO A N 13
ATOM 19484 C CA . PRO A 1 95 ? 18.791 20.405 0.633 1.00 0.00 95 PRO A CA 13
ATOM 19485 C C . PRO A 1 95 ? 18.259 21.142 -0.592 1.00 0.00 95 PRO A C 13
ATOM 19486 O O . PRO A 1 95 ? 17.183 20.826 -1.099 1.00 0.00 95 PRO A O 13
ATOM 19497 N N . SER A 1 96 ? 19.019 22.125 -1.061 1.00 0.00 96 SER A N 13
ATOM 19498 C CA . SER A 1 96 ? 18.623 22.907 -2.227 1.00 0.00 96 SER A CA 13
ATOM 19499 C C . SER A 1 96 ? 19.710 23.908 -2.605 1.00 0.00 96 SER A C 13
ATOM 19500 O O . SER A 1 96 ? 19.829 24.970 -1.995 1.00 0.00 96 SER A O 13
ATOM 19508 N N . SER A 1 97 ? 20.501 23.562 -3.616 1.00 0.00 97 SER A N 13
ATOM 19509 C CA . SER A 1 97 ? 21.577 24.430 -4.077 1.00 0.00 97 SER A CA 13
ATOM 19510 C C . SER A 1 97 ? 21.035 25.544 -4.966 1.00 0.00 97 SER A C 13
ATOM 19511 O O . SER A 1 97 ? 20.139 25.322 -5.780 1.00 0.00 97 SER A O 13
ATOM 19519 N N . GLY A 1 98 ? 21.584 26.744 -4.804 1.00 0.00 98 GLY A N 13
ATOM 19520 C CA . GLY A 1 98 ? 21.144 27.875 -5.600 1.00 0.00 98 GLY A CA 13
ATOM 19521 C C . GLY A 1 98 ? 22.193 28.330 -6.594 1.00 0.00 98 GLY A C 13
ATOM 19522 O O . GLY A 1 98 ? 23.393 28.084 -6.346 1.00 0.00 98 GLY A O 13
ATOM 19527 N N . GLY A 1 1 ? -12.650 25.320 -3.427 1.00 0.00 1 GLY A N 14
ATOM 19528 C CA . GLY A 1 1 ? -12.946 23.864 -3.516 1.00 0.00 1 GLY A CA 14
ATOM 19529 C C . GLY A 1 1 ? -14.092 23.450 -2.614 1.00 0.00 1 GLY A C 14
ATOM 19530 O O . GLY A 1 1 ? -14.324 24.062 -1.570 1.00 0.00 1 GLY A O 14
ATOM 19536 N N . SER A 1 2 ? -14.812 22.407 -3.015 1.00 0.00 2 SER A N 14
ATOM 19537 C CA . SER A 1 2 ? -15.941 21.911 -2.236 1.00 0.00 2 SER A CA 14
ATOM 19538 C C . SER A 1 2 ? -15.463 21.253 -0.945 1.00 0.00 2 SER A C 14
ATOM 19539 O O . SER A 1 2 ? -16.153 21.290 0.073 1.00 0.00 2 SER A O 14
ATOM 19547 N N . SER A 1 3 ? -14.278 20.652 -0.996 1.00 0.00 3 SER A N 14
ATOM 19548 C CA . SER A 1 3 ? -13.708 19.985 0.169 1.00 0.00 3 SER A CA 14
ATOM 19549 C C . SER A 1 3 ? -12.187 20.088 0.163 1.00 0.00 3 SER A C 14
ATOM 19550 O O . SER A 1 3 ? -11.576 20.345 -0.875 1.00 0.00 3 SER A O 14
ATOM 19558 N N . GLY A 1 4 ? -11.580 19.884 1.327 1.00 0.00 4 GLY A N 14
ATOM 19559 C CA . GLY A 1 4 ? -10.135 19.957 1.434 1.00 0.00 4 GLY A CA 14
ATOM 19560 C C . GLY A 1 4 ? -9.677 20.431 2.799 1.00 0.00 4 GLY A C 14
ATOM 19561 O O . GLY A 1 4 ? -9.773 21.618 3.115 1.00 0.00 4 GLY A O 14
ATOM 19565 N N . SER A 1 5 ? -9.177 19.503 3.609 1.00 0.00 5 SER A N 14
ATOM 19566 C CA . SER A 1 5 ? -8.702 19.835 4.947 1.00 0.00 5 SER A CA 14
ATOM 19567 C C . SER A 1 5 ? -7.442 20.691 4.880 1.00 0.00 5 SER A C 14
ATOM 19568 O O . SER A 1 5 ? -6.511 20.384 4.135 1.00 0.00 5 SER A O 14
ATOM 19576 N N . SER A 1 6 ? -7.419 21.765 5.661 1.00 0.00 6 SER A N 14
ATOM 19577 C CA . SER A 1 6 ? -6.271 22.665 5.690 1.00 0.00 6 SER A CA 14
ATOM 19578 C C . SER A 1 6 ? -6.259 23.493 6.971 1.00 0.00 6 SER A C 14
ATOM 19579 O O . SER A 1 6 ? -5.776 24.625 6.985 1.00 0.00 6 SER A O 14
ATOM 19587 N N . GLY A 1 7 ? -6.794 22.922 8.045 1.00 0.00 7 GLY A N 14
ATOM 19588 C CA . GLY A 1 7 ? -6.833 23.623 9.314 1.00 0.00 7 GLY A CA 14
ATOM 19589 C C . GLY A 1 7 ? -6.524 22.716 10.489 1.00 0.00 7 GLY A C 14
ATOM 19590 O O . GLY A 1 7 ? -5.386 22.660 10.956 1.00 0.00 7 GLY A O 14
ATOM 19594 N N . LEU A 1 8 ? -7.539 22.004 10.968 1.00 0.00 8 LEU A N 14
ATOM 19595 C CA . LEU A 1 8 ? -7.372 21.096 12.097 1.00 0.00 8 LEU A CA 14
ATOM 19596 C C . LEU A 1 8 ? -6.890 21.848 13.334 1.00 0.00 8 LEU A C 14
ATOM 19597 O O . LEU A 1 8 ? -6.575 23.036 13.266 1.00 0.00 8 LEU A O 14
ATOM 19613 N N . GLN A 1 9 ? -6.834 21.148 14.462 1.00 0.00 9 GLN A N 14
ATOM 19614 C CA . GLN A 1 9 ? -6.391 21.749 15.713 1.00 0.00 9 GLN A CA 14
ATOM 19615 C C . GLN A 1 9 ? -5.598 20.746 16.547 1.00 0.00 9 GLN A C 14
ATOM 19616 O O . GLN A 1 9 ? -6.088 20.235 17.554 1.00 0.00 9 GLN A O 14
ATOM 19630 N N . GLN A 1 10 ? -4.370 20.469 16.119 1.00 0.00 10 GLN A N 14
ATOM 19631 C CA . GLN A 1 10 ? -3.510 19.527 16.825 1.00 0.00 10 GLN A CA 14
ATOM 19632 C C . GLN A 1 10 ? -2.109 19.511 16.221 1.00 0.00 10 GLN A C 14
ATOM 19633 O O . GLN A 1 10 ? -1.784 20.328 15.359 1.00 0.00 10 GLN A O 14
ATOM 19647 N N . GLN A 1 11 ? -1.283 18.576 16.680 1.00 0.00 11 GLN A N 14
ATOM 19648 C CA . GLN A 1 11 ? 0.083 18.453 16.185 1.00 0.00 11 GLN A CA 14
ATOM 19649 C C . GLN A 1 11 ? 0.109 17.770 14.821 1.00 0.00 11 GLN A C 14
ATOM 19650 O O . GLN A 1 11 ? -0.935 17.411 14.276 1.00 0.00 11 GLN A O 14
ATOM 19664 N N . GLU A 1 12 ? 1.308 17.595 14.276 1.00 0.00 12 GLU A N 14
ATOM 19665 C CA . GLU A 1 12 ? 1.470 16.956 12.975 1.00 0.00 12 GLU A CA 14
ATOM 19666 C C . GLU A 1 12 ? 2.234 15.641 13.107 1.00 0.00 12 GLU A C 14
ATOM 19667 O O . GLU A 1 12 ? 3.312 15.595 13.699 1.00 0.00 12 GLU A O 14
ATOM 19679 N N . GLU A 1 13 ? 1.667 14.575 12.553 1.00 0.00 13 GLU A N 14
ATOM 19680 C CA . GLU A 1 13 ? 2.294 13.260 12.610 1.00 0.00 13 GLU A CA 14
ATOM 19681 C C . GLU A 1 13 ? 1.823 12.382 11.454 1.00 0.00 13 GLU A C 14
ATOM 19682 O O . GLU A 1 13 ? 1.730 11.162 11.586 1.00 0.00 13 GLU A O 14
ATOM 19694 N N . GLU A 1 14 ? 1.526 13.012 10.322 1.00 0.00 14 GLU A N 14
ATOM 19695 C CA . GLU A 1 14 ? 1.064 12.288 9.144 1.00 0.00 14 GLU A CA 14
ATOM 19696 C C . GLU A 1 14 ? 1.014 13.206 7.926 1.00 0.00 14 GLU A C 14
ATOM 19697 O O . GLU A 1 14 ? -0.048 13.708 7.557 1.00 0.00 14 GLU A O 14
ATOM 19709 N N . THR A 1 15 ? 2.169 13.421 7.307 1.00 0.00 15 THR A N 14
ATOM 19710 C CA . THR A 1 15 ? 2.257 14.278 6.130 1.00 0.00 15 THR A CA 14
ATOM 19711 C C . THR A 1 15 ? 3.025 13.586 5.008 1.00 0.00 15 THR A C 14
ATOM 19712 O O . THR A 1 15 ? 3.696 14.237 4.208 1.00 0.00 15 THR A O 14
ATOM 19723 N N . TYR A 1 16 ? 2.921 12.262 4.956 1.00 0.00 16 TYR A N 14
ATOM 19724 C CA . TYR A 1 16 ? 3.605 11.482 3.932 1.00 0.00 16 TYR A CA 14
ATOM 19725 C C . TYR A 1 16 ? 3.113 11.859 2.538 1.00 0.00 16 TYR A C 14
ATOM 19726 O O . TYR A 1 16 ? 2.157 11.274 2.028 1.00 0.00 16 TYR A O 14
ATOM 19744 N N . ALA A 1 17 ? 3.771 12.838 1.929 1.00 0.00 17 ALA A N 14
ATOM 19745 C CA . ALA A 1 17 ? 3.401 13.293 0.595 1.00 0.00 17 ALA A CA 14
ATOM 19746 C C . ALA A 1 17 ? 4.367 12.754 -0.454 1.00 0.00 17 ALA A C 14
ATOM 19747 O O . ALA A 1 17 ? 3.959 12.373 -1.551 1.00 0.00 17 ALA A O 14
ATOM 19754 N N . ASP A 1 18 ? 5.650 12.725 -0.109 1.00 0.00 18 ASP A N 14
ATOM 19755 C CA . ASP A 1 18 ? 6.676 12.232 -1.020 1.00 0.00 18 ASP A CA 14
ATOM 19756 C C . ASP A 1 18 ? 6.439 10.764 -1.365 1.00 0.00 18 ASP A C 14
ATOM 19757 O O . ASP A 1 18 ? 6.838 10.296 -2.431 1.00 0.00 18 ASP A O 14
ATOM 19766 N N . ALA A 1 19 ? 5.792 10.042 -0.455 1.00 0.00 19 ALA A N 14
ATOM 19767 C CA . ALA A 1 19 ? 5.504 8.627 -0.665 1.00 0.00 19 ALA A CA 14
ATOM 19768 C C . ALA A 1 19 ? 4.725 8.409 -1.958 1.00 0.00 19 ALA A C 14
ATOM 19769 O O . ALA A 1 19 ? 3.859 9.208 -2.315 1.00 0.00 19 ALA A O 14
ATOM 19776 N N . CYS A 1 20 ? 5.038 7.322 -2.655 1.00 0.00 20 CYS A N 14
ATOM 19777 C CA . CYS A 1 20 ? 4.368 7.000 -3.909 1.00 0.00 20 CYS A CA 14
ATOM 19778 C C . CYS A 1 20 ? 2.995 6.386 -3.652 1.00 0.00 20 CYS A C 14
ATOM 19779 O O . CYS A 1 20 ? 2.533 6.330 -2.512 1.00 0.00 20 CYS A O 14
ATOM 19787 N N . ASP A 1 21 ? 2.348 5.928 -4.718 1.00 0.00 21 ASP A N 14
ATOM 19788 C CA . ASP A 1 21 ? 1.027 5.318 -4.609 1.00 0.00 21 ASP A CA 14
ATOM 19789 C C . ASP A 1 21 ? 1.130 3.873 -4.129 1.00 0.00 21 ASP A C 14
ATOM 19790 O O . ASP A 1 21 ? 0.201 3.345 -3.517 1.00 0.00 21 ASP A O 14
ATOM 19799 N N . GLU A 1 22 ? 2.263 3.236 -4.410 1.00 0.00 22 GLU A N 14
ATOM 19800 C CA . GLU A 1 22 ? 2.483 1.851 -4.007 1.00 0.00 22 GLU A CA 14
ATOM 19801 C C . GLU A 1 22 ? 2.299 1.682 -2.502 1.00 0.00 22 GLU A C 14
ATOM 19802 O O . GLU A 1 22 ? 1.895 0.619 -2.032 1.00 0.00 22 GLU A O 14
ATOM 19814 N N . PHE A 1 23 ? 2.599 2.737 -1.752 1.00 0.00 23 PHE A N 14
ATOM 19815 C CA . PHE A 1 23 ? 2.465 2.704 -0.300 1.00 0.00 23 PHE A CA 14
ATOM 19816 C C . PHE A 1 23 ? 1.144 3.329 0.138 1.00 0.00 23 PHE A C 14
ATOM 19817 O O . PHE A 1 23 ? 0.564 2.934 1.148 1.00 0.00 23 PHE A O 14
ATOM 19834 N N . LEU A 1 24 ? 0.677 4.309 -0.630 1.00 0.00 24 LEU A N 14
ATOM 19835 C CA . LEU A 1 24 ? -0.576 4.990 -0.321 1.00 0.00 24 LEU A CA 14
ATOM 19836 C C . LEU A 1 24 ? -1.769 4.069 -0.552 1.00 0.00 24 LEU A C 14
ATOM 19837 O O . LEU A 1 24 ? -1.723 3.178 -1.400 1.00 0.00 24 LEU A O 14
ATOM 19853 N N . ASP A 1 25 ? -2.837 4.290 0.207 1.00 0.00 25 ASP A N 14
ATOM 19854 C CA . ASP A 1 25 ? -4.044 3.482 0.086 1.00 0.00 25 ASP A CA 14
ATOM 19855 C C . ASP A 1 25 ? -4.848 3.893 -1.146 1.00 0.00 25 ASP A C 14
ATOM 19856 O O . ASP A 1 25 ? -4.936 5.078 -1.470 1.00 0.00 25 ASP A O 14
ATOM 19865 N N . PRO A 1 26 ? -5.448 2.920 -1.853 1.00 0.00 26 PRO A N 14
ATOM 19866 C CA . PRO A 1 26 ? -6.246 3.196 -3.053 1.00 0.00 26 PRO A CA 14
ATOM 19867 C C . PRO A 1 26 ? -7.550 3.918 -2.731 1.00 0.00 26 PRO A C 14
ATOM 19868 O O . PRO A 1 26 ? -8.099 4.632 -3.570 1.00 0.00 26 PRO A O 14
ATOM 19879 N N . ILE A 1 27 ? -8.043 3.725 -1.511 1.00 0.00 27 ILE A N 14
ATOM 19880 C CA . ILE A 1 27 ? -9.283 4.358 -1.081 1.00 0.00 27 ILE A CA 14
ATOM 19881 C C . ILE A 1 27 ? -9.012 5.491 -0.097 1.00 0.00 27 ILE A C 14
ATOM 19882 O O . ILE A 1 27 ? -9.478 6.615 -0.284 1.00 0.00 27 ILE A O 14
ATOM 19898 N N . MET A 1 28 ? -8.257 5.187 0.954 1.00 0.00 28 MET A N 14
ATOM 19899 C CA . MET A 1 28 ? -7.924 6.179 1.970 1.00 0.00 28 MET A CA 14
ATOM 19900 C C . MET A 1 28 ? -6.972 7.237 1.416 1.00 0.00 28 MET A C 14
ATOM 19901 O O . MET A 1 28 ? -6.960 8.376 1.882 1.00 0.00 28 MET A O 14
ATOM 19915 N N . SER A 1 29 ? -6.179 6.854 0.422 1.00 0.00 29 SER A N 14
ATOM 19916 C CA . SER A 1 29 ? -5.225 7.772 -0.191 1.00 0.00 29 SER A CA 14
ATOM 19917 C C . SER A 1 29 ? -4.192 8.246 0.829 1.00 0.00 29 SER A C 14
ATOM 19918 O O . SER A 1 29 ? -3.669 9.355 0.728 1.00 0.00 29 SER A O 14
ATOM 19926 N N . THR A 1 30 ? -3.902 7.395 1.809 1.00 0.00 30 THR A N 14
ATOM 19927 C CA . THR A 1 30 ? -2.930 7.726 2.845 1.00 0.00 30 THR A CA 14
ATOM 19928 C C . THR A 1 30 ? -1.880 6.629 2.975 1.00 0.00 30 THR A C 14
ATOM 19929 O O . THR A 1 30 ? -2.014 5.555 2.389 1.00 0.00 30 THR A O 14
ATOM 19940 N N . LEU A 1 31 ? -0.832 6.907 3.745 1.00 0.00 31 LEU A N 14
ATOM 19941 C CA . LEU A 1 31 ? 0.242 5.943 3.952 1.00 0.00 31 LEU A CA 14
ATOM 19942 C C . LEU A 1 31 ? -0.295 4.647 4.552 1.00 0.00 31 LEU A C 14
ATOM 19943 O O . LEU A 1 31 ? -1.021 4.666 5.546 1.00 0.00 31 LEU A O 14
ATOM 19959 N N . MET A 1 32 ? 0.066 3.523 3.941 1.00 0.00 32 MET A N 14
ATOM 19960 C CA . MET A 1 32 ? -0.381 2.218 4.416 1.00 0.00 32 MET A CA 14
ATOM 19961 C C . MET A 1 32 ? 0.662 1.587 5.332 1.00 0.00 32 MET A C 14
ATOM 19962 O O . MET A 1 32 ? 1.814 1.400 4.943 1.00 0.00 32 MET A O 14
ATOM 19976 N N . CYS A 1 33 ? 0.249 1.259 6.552 1.00 0.00 33 CYS A N 14
ATOM 19977 C CA . CYS A 1 33 ? 1.146 0.647 7.525 1.00 0.00 33 CYS A CA 14
ATOM 19978 C C . CYS A 1 33 ? 1.054 -0.875 7.464 1.00 0.00 33 CYS A C 14
ATOM 19979 O O . CYS A 1 33 ? 2.064 -1.572 7.559 1.00 0.00 33 CYS A O 14
ATOM 19987 N N . ASP A 1 34 ? -0.164 -1.382 7.306 1.00 0.00 34 ASP A N 14
ATOM 19988 C CA . ASP A 1 34 ? -0.389 -2.821 7.233 1.00 0.00 34 ASP A CA 14
ATOM 19989 C C . ASP A 1 34 ? -1.243 -3.176 6.018 1.00 0.00 34 ASP A C 14
ATOM 19990 O O . ASP A 1 34 ? -2.439 -3.439 6.143 1.00 0.00 34 ASP A O 14
ATOM 19999 N N . PRO A 1 35 ? -0.635 -3.187 4.819 1.00 0.00 35 PRO A N 14
ATOM 20000 C CA . PRO A 1 35 ? -1.345 -3.512 3.576 1.00 0.00 35 PRO A CA 14
ATOM 20001 C C . PRO A 1 35 ? -1.726 -4.987 3.494 1.00 0.00 35 PRO A C 14
ATOM 20002 O O . PRO A 1 35 ? -0.862 -5.864 3.516 1.00 0.00 35 PRO A O 14
ATOM 20013 N N . VAL A 1 36 ? -3.024 -5.252 3.399 1.00 0.00 36 VAL A N 14
ATOM 20014 C CA . VAL A 1 36 ? -3.520 -6.621 3.313 1.00 0.00 36 VAL A CA 14
ATOM 20015 C C . VAL A 1 36 ? -3.976 -6.950 1.896 1.00 0.00 36 VAL A C 14
ATOM 20016 O O . VAL A 1 36 ? -4.735 -6.197 1.285 1.00 0.00 36 VAL A O 14
ATOM 20029 N N . VAL A 1 37 ? -3.508 -8.080 1.376 1.00 0.00 37 VAL A N 14
ATOM 20030 C CA . VAL A 1 37 ? -3.867 -8.509 0.030 1.00 0.00 37 VAL A CA 14
ATOM 20031 C C . VAL A 1 37 ? -5.228 -9.195 0.016 1.00 0.00 37 VAL A C 14
ATOM 20032 O O . VAL A 1 37 ? -5.473 -10.125 0.783 1.00 0.00 37 VAL A O 14
ATOM 20045 N N . LEU A 1 38 ? -6.110 -8.729 -0.862 1.00 0.00 38 LEU A N 14
ATOM 20046 C CA . LEU A 1 38 ? -7.447 -9.298 -0.978 1.00 0.00 38 LEU A CA 14
ATOM 20047 C C . LEU A 1 38 ? -7.450 -10.480 -1.949 1.00 0.00 38 LEU A C 14
ATOM 20048 O O . LEU A 1 38 ? -7.059 -10.337 -3.107 1.00 0.00 38 LEU A O 14
ATOM 20064 N N . PRO A 1 39 ? -7.889 -11.667 -1.492 1.00 0.00 39 PRO A N 14
ATOM 20065 C CA . PRO A 1 39 ? -7.933 -12.866 -2.334 1.00 0.00 39 PRO A CA 14
ATOM 20066 C C . PRO A 1 39 ? -9.061 -12.828 -3.364 1.00 0.00 39 PRO A C 14
ATOM 20067 O O . PRO A 1 39 ? -9.170 -13.719 -4.207 1.00 0.00 39 PRO A O 14
ATOM 20078 N N . SER A 1 40 ? -9.898 -11.797 -3.294 1.00 0.00 40 SER A N 14
ATOM 20079 C CA . SER A 1 40 ? -11.013 -11.658 -4.223 1.00 0.00 40 SER A CA 14
ATOM 20080 C C . SER A 1 40 ? -10.709 -10.615 -5.296 1.00 0.00 40 SER A C 14
ATOM 20081 O O . SER A 1 40 ? -10.532 -10.949 -6.467 1.00 0.00 40 SER A O 14
ATOM 20089 N N . SER A 1 41 ? -10.657 -9.352 -4.888 1.00 0.00 41 SER A N 14
ATOM 20090 C CA . SER A 1 41 ? -10.382 -8.258 -5.814 1.00 0.00 41 SER A CA 14
ATOM 20091 C C . SER A 1 41 ? -8.905 -8.211 -6.201 1.00 0.00 41 SER A C 14
ATOM 20092 O O . SER A 1 41 ? -8.532 -7.544 -7.167 1.00 0.00 41 SER A O 14
ATOM 20100 N N . ARG A 1 42 ? -8.067 -8.917 -5.447 1.00 0.00 42 ARG A N 14
ATOM 20101 C CA . ARG A 1 42 ? -6.633 -8.944 -5.722 1.00 0.00 42 ARG A CA 14
ATOM 20102 C C . ARG A 1 42 ? -6.035 -7.545 -5.616 1.00 0.00 42 ARG A C 14
ATOM 20103 O O . ARG A 1 42 ? -5.071 -7.217 -6.307 1.00 0.00 42 ARG A O 14
ATOM 20124 N N . VAL A 1 43 ? -6.613 -6.725 -4.744 1.00 0.00 43 VAL A N 14
ATOM 20125 C CA . VAL A 1 43 ? -6.138 -5.361 -4.545 1.00 0.00 43 VAL A CA 14
ATOM 20126 C C . VAL A 1 43 ? -5.549 -5.184 -3.149 1.00 0.00 43 VAL A C 14
ATOM 20127 O O . VAL A 1 43 ? -6.089 -5.697 -2.169 1.00 0.00 43 VAL A O 14
ATOM 20140 N N . THR A 1 44 ? -4.440 -4.458 -3.068 1.00 0.00 44 THR A N 14
ATOM 20141 C CA . THR A 1 44 ? -3.778 -4.216 -1.791 1.00 0.00 44 THR A CA 14
ATOM 20142 C C . THR A 1 44 ? -4.413 -3.035 -1.064 1.00 0.00 44 THR A C 14
ATOM 20143 O O . THR A 1 44 ? -4.371 -1.901 -1.545 1.00 0.00 44 THR A O 14
ATOM 20154 N N . VAL A 1 45 ? -5.001 -3.306 0.096 1.00 0.00 45 VAL A N 14
ATOM 20155 C CA . VAL A 1 45 ? -5.644 -2.267 0.890 1.00 0.00 45 VAL A CA 14
ATOM 20156 C C . VAL A 1 45 ? -5.272 -2.394 2.364 1.00 0.00 45 VAL A C 14
ATOM 20157 O O . VAL A 1 45 ? -4.944 -3.481 2.839 1.00 0.00 45 VAL A O 14
ATOM 20170 N N . ASP A 1 46 ? -5.326 -1.277 3.081 1.00 0.00 46 ASP A N 14
ATOM 20171 C CA . ASP A 1 46 ? -4.992 -1.263 4.501 1.00 0.00 46 ASP A CA 14
ATOM 20172 C C . ASP A 1 46 ? -5.931 -2.171 5.289 1.00 0.00 46 ASP A C 14
ATOM 20173 O O . ASP A 1 46 ? -7.123 -2.257 4.992 1.00 0.00 46 ASP A O 14
ATOM 20182 N N . ARG A 1 47 ? -5.386 -2.845 6.297 1.00 0.00 47 ARG A N 14
ATOM 20183 C CA . ARG A 1 47 ? -6.173 -3.746 7.131 1.00 0.00 47 ARG A CA 14
ATOM 20184 C C . ARG A 1 47 ? -7.316 -2.999 7.809 1.00 0.00 47 ARG A C 14
ATOM 20185 O O . ARG A 1 47 ? -8.382 -3.565 8.052 1.00 0.00 47 ARG A O 14
ATOM 20206 N N . SER A 1 48 ? -7.087 -1.726 8.112 1.00 0.00 48 SER A N 14
ATOM 20207 C CA . SER A 1 48 ? -8.097 -0.901 8.762 1.00 0.00 48 SER A CA 14
ATOM 20208 C C . SER A 1 48 ? -9.151 -0.440 7.760 1.00 0.00 48 SER A C 14
ATOM 20209 O O . SER A 1 48 ? -10.330 -0.321 8.094 1.00 0.00 48 SER A O 14
ATOM 20217 N N . THR A 1 49 ? -8.718 -0.185 6.529 1.00 0.00 49 THR A N 14
ATOM 20218 C CA . THR A 1 49 ? -9.624 0.262 5.477 1.00 0.00 49 THR A CA 14
ATOM 20219 C C . THR A 1 49 ? -10.625 -0.830 5.121 1.00 0.00 49 THR A C 14
ATOM 20220 O O . THR A 1 49 ? -11.802 -0.556 4.887 1.00 0.00 49 THR A O 14
ATOM 20231 N N . ILE A 1 50 ? -10.148 -2.068 5.083 1.00 0.00 50 ILE A N 14
ATOM 20232 C CA . ILE A 1 50 ? -10.998 -3.205 4.757 1.00 0.00 50 ILE A CA 14
ATOM 20233 C C . ILE A 1 50 ? -11.929 -3.544 5.918 1.00 0.00 50 ILE A C 14
ATOM 20234 O O . ILE A 1 50 ? -13.090 -3.897 5.713 1.00 0.00 50 ILE A O 14
ATOM 20250 N N . ALA A 1 51 ? -11.409 -3.433 7.136 1.00 0.00 51 ALA A N 14
ATOM 20251 C CA . ALA A 1 51 ? -12.194 -3.727 8.331 1.00 0.00 51 ALA A CA 14
ATOM 20252 C C . ALA A 1 51 ? -13.460 -2.880 8.379 1.00 0.00 51 ALA A C 14
ATOM 20253 O O . ALA A 1 51 ? -14.540 -3.377 8.703 1.00 0.00 51 ALA A O 14
ATOM 20260 N N . ARG A 1 52 ? -13.323 -1.600 8.052 1.00 0.00 52 ARG A N 14
ATOM 20261 C CA . ARG A 1 52 ? -14.457 -0.684 8.055 1.00 0.00 52 ARG A CA 14
ATOM 20262 C C . ARG A 1 52 ? -15.495 -1.107 7.020 1.00 0.00 52 ARG A C 14
ATOM 20263 O O . ARG A 1 52 ? -16.698 -1.015 7.259 1.00 0.00 52 ARG A O 14
ATOM 20284 N N . HIS A 1 53 ? -15.018 -1.572 5.870 1.00 0.00 53 HIS A N 14
ATOM 20285 C CA . HIS A 1 53 ? -15.901 -2.011 4.796 1.00 0.00 53 HIS A CA 14
ATOM 20286 C C . HIS A 1 53 ? -16.551 -3.351 5.135 1.00 0.00 53 HIS A C 14
ATOM 20287 O O . HIS A 1 53 ? -17.603 -3.695 4.596 1.00 0.00 53 HIS A O 14
ATOM 20301 N N . LEU A 1 54 ? -15.919 -4.104 6.032 1.00 0.00 54 LEU A N 14
ATOM 20302 C CA . LEU A 1 54 ? -16.438 -5.404 6.440 1.00 0.00 54 LEU A CA 14
ATOM 20303 C C . LEU A 1 54 ? -17.261 -5.289 7.720 1.00 0.00 54 LEU A C 14
ATOM 20304 O O . LEU A 1 54 ? -17.252 -6.190 8.558 1.00 0.00 54 LEU A O 14
ATOM 20320 N N . LEU A 1 55 ? -17.973 -4.175 7.864 1.00 0.00 55 LEU A N 14
ATOM 20321 C CA . LEU A 1 55 ? -18.800 -3.945 9.042 1.00 0.00 55 LEU A CA 14
ATOM 20322 C C . LEU A 1 55 ? -20.271 -4.210 8.733 1.00 0.00 55 LEU A C 14
ATOM 20323 O O . LEU A 1 55 ? -20.932 -4.984 9.425 1.00 0.00 55 LEU A O 14
ATOM 20339 N N . SER A 1 56 ? -20.775 -3.563 7.688 1.00 0.00 56 SER A N 14
ATOM 20340 C CA . SER A 1 56 ? -22.167 -3.729 7.284 1.00 0.00 56 SER A CA 14
ATOM 20341 C C . SER A 1 56 ? -22.288 -4.756 6.164 1.00 0.00 56 SER A C 14
ATOM 20342 O O . SER A 1 56 ? -23.286 -5.471 6.067 1.00 0.00 56 SER A O 14
ATOM 20350 N N . ASP A 1 57 ? -21.264 -4.823 5.318 1.00 0.00 57 ASP A N 14
ATOM 20351 C CA . ASP A 1 57 ? -21.254 -5.763 4.203 1.00 0.00 57 ASP A CA 14
ATOM 20352 C C . ASP A 1 57 ? -19.908 -6.473 4.106 1.00 0.00 57 ASP A C 14
ATOM 20353 O O . ASP A 1 57 ? -18.943 -5.928 3.571 1.00 0.00 57 ASP A O 14
ATOM 20362 N N . GLN A 1 58 ? -19.850 -7.695 4.628 1.00 0.00 58 GLN A N 14
ATOM 20363 C CA . GLN A 1 58 ? -18.623 -8.481 4.601 1.00 0.00 58 GLN A CA 14
ATOM 20364 C C . GLN A 1 58 ? -18.254 -8.868 3.172 1.00 0.00 58 GLN A C 14
ATOM 20365 O O . GLN A 1 58 ? -18.444 -10.011 2.759 1.00 0.00 58 GLN A O 14
ATOM 20379 N N . THR A 1 59 ? -17.726 -7.906 2.423 1.00 0.00 59 THR A N 14
ATOM 20380 C CA . THR A 1 59 ? -17.329 -8.144 1.039 1.00 0.00 59 THR A CA 14
ATOM 20381 C C . THR A 1 59 ? -16.245 -7.162 0.608 1.00 0.00 59 THR A C 14
ATOM 20382 O O . THR A 1 59 ? -15.815 -6.314 1.390 1.00 0.00 59 THR A O 14
ATOM 20393 N N . ASP A 1 60 ? -15.807 -7.282 -0.640 1.00 0.00 60 ASP A N 14
ATOM 20394 C CA . ASP A 1 60 ? -14.772 -6.404 -1.174 1.00 0.00 60 ASP A CA 14
ATOM 20395 C C . ASP A 1 60 ? -15.388 -5.131 -1.754 1.00 0.00 60 ASP A C 14
ATOM 20396 O O . ASP A 1 60 ? -16.461 -5.170 -2.356 1.00 0.00 60 ASP A O 14
ATOM 20405 N N . PRO A 1 61 ? -14.715 -3.980 -1.578 1.00 0.00 61 PRO A N 14
ATOM 20406 C CA . PRO A 1 61 ? -15.206 -2.696 -2.088 1.00 0.00 61 PRO A CA 14
ATOM 20407 C C . PRO A 1 61 ? -15.067 -2.574 -3.603 1.00 0.00 61 PRO A C 14
ATOM 20408 O O . PRO A 1 61 ? -15.583 -1.632 -4.206 1.00 0.00 61 PRO A O 14
ATOM 20419 N N . PHE A 1 62 ? -14.368 -3.526 -4.216 1.00 0.00 62 PHE A N 14
ATOM 20420 C CA . PHE A 1 62 ? -14.166 -3.513 -5.661 1.00 0.00 62 PHE A CA 14
ATOM 20421 C C . PHE A 1 62 ? -14.868 -4.693 -6.327 1.00 0.00 62 PHE A C 14
ATOM 20422 O O . PHE A 1 62 ? -15.653 -4.515 -7.259 1.00 0.00 62 PHE A O 14
ATOM 20439 N N . ASN A 1 63 ? -14.577 -5.897 -5.847 1.00 0.00 63 ASN A N 14
ATOM 20440 C CA . ASN A 1 63 ? -15.177 -7.108 -6.399 1.00 0.00 63 ASN A CA 14
ATOM 20441 C C . ASN A 1 63 ? -16.590 -7.318 -5.860 1.00 0.00 63 ASN A C 14
ATOM 20442 O O . ASN A 1 63 ? -17.437 -7.910 -6.529 1.00 0.00 63 ASN A O 14
ATOM 20453 N N . ARG A 1 64 ? -16.837 -6.834 -4.647 1.00 0.00 64 ARG A N 14
ATOM 20454 C CA . ARG A 1 64 ? -18.148 -6.975 -4.022 1.00 0.00 64 ARG A CA 14
ATOM 20455 C C . ARG A 1 64 ? -18.476 -8.445 -3.776 1.00 0.00 64 ARG A C 14
ATOM 20456 O O . ARG A 1 64 ? -19.639 -8.845 -3.806 1.00 0.00 64 ARG A O 14
ATOM 20477 N N . SER A 1 65 ? -17.441 -9.244 -3.536 1.00 0.00 65 SER A N 14
ATOM 20478 C CA . SER A 1 65 ? -17.616 -10.669 -3.285 1.00 0.00 65 SER A CA 14
ATOM 20479 C C . SER A 1 65 ? -17.473 -10.980 -1.796 1.00 0.00 65 SER A C 14
ATOM 20480 O O . SER A 1 65 ? -16.992 -10.150 -1.026 1.00 0.00 65 SER A O 14
ATOM 20488 N N . PRO A 1 66 ? -17.890 -12.185 -1.370 1.00 0.00 66 PRO A N 14
ATOM 20489 C CA . PRO A 1 66 ? -17.804 -12.599 0.034 1.00 0.00 66 PRO A CA 14
ATOM 20490 C C . PRO A 1 66 ? -16.367 -12.602 0.546 1.00 0.00 66 PRO A C 14
ATOM 20491 O O . PRO A 1 66 ? -15.561 -13.449 0.160 1.00 0.00 66 PRO A O 14
ATOM 20502 N N . LEU A 1 67 ? -16.054 -11.649 1.417 1.00 0.00 67 LEU A N 14
ATOM 20503 C CA . LEU A 1 67 ? -14.715 -11.540 1.983 1.00 0.00 67 LEU A CA 14
ATOM 20504 C C . LEU A 1 67 ? -14.779 -11.246 3.479 1.00 0.00 67 LEU A C 14
ATOM 20505 O O . LEU A 1 67 ? -15.742 -10.653 3.965 1.00 0.00 67 LEU A O 14
ATOM 20521 N N . THR A 1 68 ? -13.747 -11.666 4.204 1.00 0.00 68 THR A N 14
ATOM 20522 C CA . THR A 1 68 ? -13.686 -11.448 5.645 1.00 0.00 68 THR A CA 14
ATOM 20523 C C . THR A 1 68 ? -12.263 -11.121 6.087 1.00 0.00 68 THR A C 14
ATOM 20524 O O . THR A 1 68 ? -11.347 -11.053 5.266 1.00 0.00 68 THR A O 14
ATOM 20535 N N . MET A 1 69 ? -12.085 -10.919 7.388 1.00 0.00 69 MET A N 14
ATOM 20536 C CA . MET A 1 69 ? -10.773 -10.600 7.939 1.00 0.00 69 MET A CA 14
ATOM 20537 C C . MET A 1 69 ? -9.856 -11.819 7.904 1.00 0.00 69 MET A C 14
ATOM 20538 O O . MET A 1 69 ? -8.639 -11.689 7.776 1.00 0.00 69 MET A O 14
ATOM 20552 N N . ASP A 1 70 ? -10.449 -13.003 8.019 1.00 0.00 70 ASP A N 14
ATOM 20553 C CA . ASP A 1 70 ? -9.686 -14.246 8.001 1.00 0.00 70 ASP A CA 14
ATOM 20554 C C . ASP A 1 70 ? -9.216 -14.575 6.588 1.00 0.00 70 ASP A C 14
ATOM 20555 O O . ASP A 1 70 ? -8.162 -15.183 6.399 1.00 0.00 70 ASP A O 14
ATOM 20564 N N . GLN A 1 71 ? -10.005 -14.170 5.598 1.00 0.00 71 GLN A N 14
ATOM 20565 C CA . GLN A 1 71 ? -9.670 -14.424 4.201 1.00 0.00 71 GLN A CA 14
ATOM 20566 C C . GLN A 1 71 ? -8.458 -13.602 3.773 1.00 0.00 71 GLN A C 14
ATOM 20567 O O . GLN A 1 71 ? -7.467 -14.146 3.286 1.00 0.00 71 GLN A O 14
ATOM 20581 N N . ILE A 1 72 ? -8.543 -12.289 3.958 1.00 0.00 72 ILE A N 14
ATOM 20582 C CA . ILE A 1 72 ? -7.453 -11.393 3.591 1.00 0.00 72 ILE A CA 14
ATOM 20583 C C . ILE A 1 72 ? -6.176 -11.743 4.345 1.00 0.00 72 ILE A C 14
ATOM 20584 O O . ILE A 1 72 ? -6.223 -12.243 5.470 1.00 0.00 72 ILE A O 14
ATOM 20600 N N . ARG A 1 73 ? -5.033 -11.478 3.719 1.00 0.00 73 ARG A N 14
ATOM 20601 C CA . ARG A 1 73 ? -3.741 -11.766 4.332 1.00 0.00 73 ARG A CA 14
ATOM 20602 C C . ARG A 1 73 ? -2.821 -10.549 4.258 1.00 0.00 73 ARG A C 14
ATOM 20603 O O . ARG A 1 73 ? -2.931 -9.732 3.344 1.00 0.00 73 ARG A O 14
ATOM 20624 N N . PRO A 1 74 ? -1.898 -10.412 5.226 1.00 0.00 74 PRO A N 14
ATOM 20625 C CA . PRO A 1 74 ? -0.958 -9.288 5.266 1.00 0.00 74 PRO A CA 14
ATOM 20626 C C . PRO A 1 74 ? 0.093 -9.370 4.165 1.00 0.00 74 PRO A C 14
ATOM 20627 O O . PRO A 1 74 ? 0.751 -10.396 3.996 1.00 0.00 74 PRO A O 14
ATOM 20638 N N . ASN A 1 75 ? 0.245 -8.282 3.416 1.00 0.00 75 ASN A N 14
ATOM 20639 C CA . ASN A 1 75 ? 1.219 -8.231 2.331 1.00 0.00 75 ASN A CA 14
ATOM 20640 C C . ASN A 1 75 ? 2.629 -8.029 2.875 1.00 0.00 75 ASN A C 14
ATOM 20641 O O . ASN A 1 75 ? 3.058 -6.900 3.114 1.00 0.00 75 ASN A O 14
ATOM 20652 N N . THR A 1 76 ? 3.346 -9.132 3.068 1.00 0.00 76 THR A N 14
ATOM 20653 C CA . THR A 1 76 ? 4.709 -9.076 3.584 1.00 0.00 76 THR A CA 14
ATOM 20654 C C . THR A 1 76 ? 5.664 -8.514 2.537 1.00 0.00 76 THR A C 14
ATOM 20655 O O . THR A 1 76 ? 6.570 -7.744 2.858 1.00 0.00 76 THR A O 14
ATOM 20666 N N . GLU A 1 77 ? 5.457 -8.904 1.283 1.00 0.00 77 GLU A N 14
ATOM 20667 C CA . GLU A 1 77 ? 6.300 -8.439 0.188 1.00 0.00 77 GLU A CA 14
ATOM 20668 C C . GLU A 1 77 ? 6.251 -6.919 0.073 1.00 0.00 77 GLU A C 14
ATOM 20669 O O . GLU A 1 77 ? 7.237 -6.281 -0.294 1.00 0.00 77 GLU A O 14
ATOM 20681 N N . LEU A 1 78 ? 5.095 -6.344 0.390 1.00 0.00 78 LEU A N 14
ATOM 20682 C CA . LEU A 1 78 ? 4.916 -4.899 0.322 1.00 0.00 78 LEU A CA 14
ATOM 20683 C C . LEU A 1 78 ? 5.391 -4.231 1.609 1.00 0.00 78 LEU A C 14
ATOM 20684 O O . LEU A 1 78 ? 6.013 -3.169 1.576 1.00 0.00 78 LEU A O 14
ATOM 20700 N N . LYS A 1 79 ? 5.090 -4.860 2.741 1.00 0.00 79 LYS A N 14
ATOM 20701 C CA . LYS A 1 79 ? 5.485 -4.326 4.040 1.00 0.00 79 LYS A CA 14
ATOM 20702 C C . LYS A 1 79 ? 7.000 -4.154 4.122 1.00 0.00 79 LYS A C 14
ATOM 20703 O O . LYS A 1 79 ? 7.494 -3.216 4.747 1.00 0.00 79 LYS A O 14
ATOM 20722 N N . GLU A 1 80 ? 7.729 -5.065 3.486 1.00 0.00 80 GLU A N 14
ATOM 20723 C CA . GLU A 1 80 ? 9.187 -5.013 3.489 1.00 0.00 80 GLU A CA 14
ATOM 20724 C C . GLU A 1 80 ? 9.690 -3.798 2.717 1.00 0.00 80 GLU A C 14
ATOM 20725 O O . GLU A 1 80 ? 10.741 -3.240 3.033 1.00 0.00 80 GLU A O 14
ATOM 20737 N N . LYS A 1 81 ? 8.933 -3.393 1.703 1.00 0.00 81 LYS A N 14
ATOM 20738 C CA . LYS A 1 81 ? 9.301 -2.243 0.885 1.00 0.00 81 LYS A CA 14
ATOM 20739 C C . LYS A 1 81 ? 9.075 -0.940 1.645 1.00 0.00 81 LYS A C 14
ATOM 20740 O O . LYS A 1 81 ? 9.782 0.045 1.431 1.00 0.00 81 LYS A O 14
ATOM 20759 N N . ILE A 1 82 ? 8.086 -0.942 2.533 1.00 0.00 82 ILE A N 14
ATOM 20760 C CA . ILE A 1 82 ? 7.768 0.239 3.324 1.00 0.00 82 ILE A CA 14
ATOM 20761 C C . ILE A 1 82 ? 8.818 0.476 4.406 1.00 0.00 82 ILE A C 14
ATOM 20762 O O . ILE A 1 82 ? 9.087 1.614 4.785 1.00 0.00 82 ILE A O 14
ATOM 20778 N N . GLN A 1 83 ? 9.408 -0.609 4.897 1.00 0.00 83 GLN A N 14
ATOM 20779 C CA . GLN A 1 83 ? 10.430 -0.520 5.934 1.00 0.00 83 GLN A CA 14
ATOM 20780 C C . GLN A 1 83 ? 11.720 0.070 5.374 1.00 0.00 83 GLN A C 14
ATOM 20781 O O . GLN A 1 83 ? 12.381 0.876 6.028 1.00 0.00 83 GLN A O 14
ATOM 20795 N N . ARG A 1 84 ? 12.072 -0.339 4.159 1.00 0.00 84 ARG A N 14
ATOM 20796 C CA . ARG A 1 84 ? 13.283 0.148 3.511 1.00 0.00 84 ARG A CA 14
ATOM 20797 C C . ARG A 1 84 ? 13.193 1.648 3.248 1.00 0.00 84 ARG A C 14
ATOM 20798 O O . ARG A 1 84 ? 14.141 2.392 3.503 1.00 0.00 84 ARG A O 14
ATOM 20819 N N . TRP A 1 85 ? 12.048 2.086 2.736 1.00 0.00 85 TRP A N 14
ATOM 20820 C CA . TRP A 1 85 ? 11.832 3.497 2.438 1.00 0.00 85 TRP A CA 14
ATOM 20821 C C . TRP A 1 85 ? 11.736 4.317 3.721 1.00 0.00 85 TRP A C 14
ATOM 20822 O O . TRP A 1 85 ? 12.359 5.372 3.843 1.00 0.00 85 TRP A O 14
ATOM 20843 N N . LEU A 1 86 ? 10.952 3.825 4.674 1.00 0.00 86 LEU A N 14
ATOM 20844 C CA . LEU A 1 86 ? 10.774 4.514 5.947 1.00 0.00 86 LEU A CA 14
ATOM 20845 C C . LEU A 1 86 ? 12.111 4.706 6.655 1.00 0.00 86 LEU A C 14
ATOM 20846 O O . LEU A 1 86 ? 12.361 5.750 7.257 1.00 0.00 86 LEU A O 14
ATOM 20862 N N . ALA A 1 87 ? 12.966 3.691 6.580 1.00 0.00 87 ALA A N 14
ATOM 20863 C CA . ALA A 1 87 ? 14.278 3.750 7.213 1.00 0.00 87 ALA A CA 14
ATOM 20864 C C . ALA A 1 87 ? 15.264 4.542 6.361 1.00 0.00 87 ALA A C 14
ATOM 20865 O O . ALA A 1 87 ? 16.187 5.168 6.884 1.00 0.00 87 ALA A O 14
ATOM 20872 N N . GLU A 1 88 ? 15.064 4.510 5.048 1.00 0.00 88 GLU A N 14
ATOM 20873 C CA . GLU A 1 88 ? 15.936 5.226 4.125 1.00 0.00 88 GLU A CA 14
ATOM 20874 C C . GLU A 1 88 ? 15.663 6.726 4.168 1.00 0.00 88 GLU A C 14
ATOM 20875 O O . GLU A 1 88 ? 16.589 7.536 4.152 1.00 0.00 88 GLU A O 14
ATOM 20887 N N . ARG A 1 89 ? 14.385 7.089 4.221 1.00 0.00 89 ARG A N 14
ATOM 20888 C CA . ARG A 1 89 ? 13.992 8.492 4.266 1.00 0.00 89 ARG A CA 14
ATOM 20889 C C . ARG A 1 89 ? 14.464 9.154 5.558 1.00 0.00 89 ARG A C 14
ATOM 20890 O O . ARG A 1 89 ? 14.699 10.362 5.597 1.00 0.00 89 ARG A O 14
ATOM 20911 N N . LYS A 1 90 ? 14.601 8.355 6.612 1.00 0.00 90 LYS A N 14
ATOM 20912 C CA . LYS A 1 90 ? 15.046 8.867 7.903 1.00 0.00 90 LYS A CA 14
ATOM 20913 C C . LYS A 1 90 ? 16.555 9.092 7.908 1.00 0.00 90 LYS A C 14
ATOM 20914 O O . LYS A 1 90 ? 17.295 8.404 8.611 1.00 0.00 90 LYS A O 14
ATOM 20933 N N . GLN A 1 91 ? 17.005 10.062 7.117 1.00 0.00 91 GLN A N 14
ATOM 20934 C CA . GLN A 1 91 ? 18.425 10.378 7.029 1.00 0.00 91 GLN A CA 14
ATOM 20935 C C . GLN A 1 91 ? 18.826 11.381 8.105 1.00 0.00 91 GLN A C 14
ATOM 20936 O O . GLN A 1 91 ? 18.587 12.582 7.971 1.00 0.00 91 GLN A O 14
ATOM 20950 N N . GLN A 1 92 ? 19.440 10.882 9.173 1.00 0.00 92 GLN A N 14
ATOM 20951 C CA . GLN A 1 92 ? 19.874 11.734 10.273 1.00 0.00 92 GLN A CA 14
ATOM 20952 C C . GLN A 1 92 ? 21.098 12.553 9.875 1.00 0.00 92 GLN A C 14
ATOM 20953 O O . GLN A 1 92 ? 21.075 13.783 9.915 1.00 0.00 92 GLN A O 14
ATOM 20967 N N . SER A 1 93 ? 22.166 11.862 9.491 1.00 0.00 93 SER A N 14
ATOM 20968 C CA . SER A 1 93 ? 23.400 12.524 9.084 1.00 0.00 93 SER A CA 14
ATOM 20969 C C . SER A 1 93 ? 24.291 11.574 8.291 1.00 0.00 93 SER A C 14
ATOM 20970 O O . SER A 1 93 ? 24.789 11.923 7.220 1.00 0.00 93 SER A O 14
ATOM 20978 N N . GLY A 1 94 ? 24.484 10.371 8.821 1.00 0.00 94 GLY A N 14
ATOM 20979 C CA . GLY A 1 94 ? 25.314 9.388 8.149 1.00 0.00 94 GLY A CA 14
ATOM 20980 C C . GLY A 1 94 ? 26.207 8.625 9.114 1.00 0.00 94 GLY A C 14
ATOM 20981 O O . GLY A 1 94 ? 26.811 9.225 10.003 1.00 0.00 94 GLY A O 14
ATOM 20985 N N . PRO A 1 95 ? 26.314 7.292 8.963 1.00 0.00 95 PRO A N 14
ATOM 20986 C CA . PRO A 1 95 ? 27.149 6.465 9.842 1.00 0.00 95 PRO A CA 14
ATOM 20987 C C . PRO A 1 95 ? 28.596 6.945 9.886 1.00 0.00 95 PRO A C 14
ATOM 20988 O O . PRO A 1 95 ? 29.439 6.475 9.120 1.00 0.00 95 PRO A O 14
ATOM 20999 N N . SER A 1 96 ? 28.878 7.881 10.786 1.00 0.00 96 SER A N 14
ATOM 21000 C CA . SER A 1 96 ? 30.225 8.424 10.928 1.00 0.00 96 SER A CA 14
ATOM 21001 C C . SER A 1 96 ? 30.717 9.020 9.613 1.00 0.00 96 SER A C 14
ATOM 21002 O O . SER A 1 96 ? 31.310 8.324 8.788 1.00 0.00 96 SER A O 14
ATOM 21010 N N . SER A 1 97 ? 30.466 10.311 9.423 1.00 0.00 97 SER A N 14
ATOM 21011 C CA . SER A 1 97 ? 30.884 11.000 8.207 1.00 0.00 97 SER A CA 14
ATOM 21012 C C . SER A 1 97 ? 32.205 11.730 8.422 1.00 0.00 97 SER A C 14
ATOM 21013 O O . SER A 1 97 ? 32.784 11.680 9.507 1.00 0.00 97 SER A O 14
ATOM 21021 N N . GLY A 1 98 ? 32.678 12.408 7.381 1.00 0.00 98 GLY A N 14
ATOM 21022 C CA . GLY A 1 98 ? 33.927 13.139 7.477 1.00 0.00 98 GLY A CA 14
ATOM 21023 C C . GLY A 1 98 ? 35.136 12.224 7.482 1.00 0.00 98 GLY A C 14
ATOM 21024 O O . GLY A 1 98 ? 35.719 12.016 8.568 1.00 0.00 98 GLY A O 14
ATOM 21029 N N . GLY A 1 1 ? 3.693 37.546 4.212 1.00 0.00 1 GLY A N 15
ATOM 21030 C CA . GLY A 1 1 ? 2.651 36.667 4.811 1.00 0.00 1 GLY A CA 15
ATOM 21031 C C . GLY A 1 1 ? 2.536 36.842 6.312 1.00 0.00 1 GLY A C 15
ATOM 21032 O O . GLY A 1 1 ? 2.441 37.966 6.807 1.00 0.00 1 GLY A O 15
ATOM 21038 N N . SER A 1 2 ? 2.546 35.730 7.039 1.00 0.00 2 SER A N 15
ATOM 21039 C CA . SER A 1 2 ? 2.442 35.766 8.493 1.00 0.00 2 SER A CA 15
ATOM 21040 C C . SER A 1 2 ? 2.770 34.404 9.097 1.00 0.00 2 SER A C 15
ATOM 21041 O O . SER A 1 2 ? 2.156 33.396 8.748 1.00 0.00 2 SER A O 15
ATOM 21049 N N . SER A 1 3 ? 3.740 34.383 10.004 1.00 0.00 3 SER A N 15
ATOM 21050 C CA . SER A 1 3 ? 4.148 33.145 10.658 1.00 0.00 3 SER A CA 15
ATOM 21051 C C . SER A 1 3 ? 3.964 33.240 12.169 1.00 0.00 3 SER A C 15
ATOM 21052 O O . SER A 1 3 ? 3.588 34.288 12.693 1.00 0.00 3 SER A O 15
ATOM 21060 N N . GLY A 1 4 ? 4.230 32.138 12.862 1.00 0.00 4 GLY A N 15
ATOM 21061 C CA . GLY A 1 4 ? 4.086 32.119 14.307 1.00 0.00 4 GLY A CA 15
ATOM 21062 C C . GLY A 1 4 ? 5.165 32.920 15.008 1.00 0.00 4 GLY A C 15
ATOM 21063 O O . GLY A 1 4 ? 6.346 32.801 14.684 1.00 0.00 4 GLY A O 15
ATOM 21067 N N . SER A 1 5 ? 4.758 33.740 15.972 1.00 0.00 5 SER A N 15
ATOM 21068 C CA . SER A 1 5 ? 5.697 34.565 16.722 1.00 0.00 5 SER A CA 15
ATOM 21069 C C . SER A 1 5 ? 5.901 34.014 18.129 1.00 0.00 5 SER A C 15
ATOM 21070 O O . SER A 1 5 ? 7.016 33.653 18.510 1.00 0.00 5 SER A O 15
ATOM 21078 N N . SER A 1 6 ? 4.820 33.952 18.898 1.00 0.00 6 SER A N 15
ATOM 21079 C CA . SER A 1 6 ? 4.882 33.445 20.264 1.00 0.00 6 SER A CA 15
ATOM 21080 C C . SER A 1 6 ? 4.580 31.950 20.305 1.00 0.00 6 SER A C 15
ATOM 21081 O O . SER A 1 6 ? 3.569 31.496 19.770 1.00 0.00 6 SER A O 15
ATOM 21089 N N . GLY A 1 7 ? 5.465 31.190 20.942 1.00 0.00 7 GLY A N 15
ATOM 21090 C CA . GLY A 1 7 ? 5.275 29.755 21.041 1.00 0.00 7 GLY A CA 15
ATOM 21091 C C . GLY A 1 7 ? 5.560 29.041 19.733 1.00 0.00 7 GLY A C 15
ATOM 21092 O O . GLY A 1 7 ? 4.908 29.300 18.722 1.00 0.00 7 GLY A O 15
ATOM 21096 N N . LEU A 1 8 ? 6.536 28.139 19.754 1.00 0.00 8 LEU A N 15
ATOM 21097 C CA . LEU A 1 8 ? 6.906 27.384 18.563 1.00 0.00 8 LEU A CA 15
ATOM 21098 C C . LEU A 1 8 ? 6.831 25.884 18.823 1.00 0.00 8 LEU A C 15
ATOM 21099 O O . LEU A 1 8 ? 6.117 25.158 18.132 1.00 0.00 8 LEU A O 15
ATOM 21115 N N . GLN A 1 9 ? 7.573 25.425 19.826 1.00 0.00 9 GLN A N 15
ATOM 21116 C CA . GLN A 1 9 ? 7.591 24.010 20.179 1.00 0.00 9 GLN A CA 15
ATOM 21117 C C . GLN A 1 9 ? 8.079 23.164 19.009 1.00 0.00 9 GLN A C 15
ATOM 21118 O O . GLN A 1 9 ? 8.330 23.679 17.918 1.00 0.00 9 GLN A O 15
ATOM 21132 N N . GLN A 1 10 ? 8.212 21.862 19.242 1.00 0.00 10 GLN A N 15
ATOM 21133 C CA . GLN A 1 10 ? 8.670 20.943 18.207 1.00 0.00 10 GLN A CA 15
ATOM 21134 C C . GLN A 1 10 ? 7.567 19.960 17.825 1.00 0.00 10 GLN A C 15
ATOM 21135 O O . GLN A 1 10 ? 7.142 19.141 18.641 1.00 0.00 10 GLN A O 15
ATOM 21149 N N . GLN A 1 11 ? 7.108 20.047 16.581 1.00 0.00 11 GLN A N 15
ATOM 21150 C CA . GLN A 1 11 ? 6.054 19.167 16.092 1.00 0.00 11 GLN A CA 15
ATOM 21151 C C . GLN A 1 11 ? 6.485 18.466 14.807 1.00 0.00 11 GLN A C 15
ATOM 21152 O O . GLN A 1 11 ? 7.350 18.957 14.081 1.00 0.00 11 GLN A O 15
ATOM 21166 N N . GLU A 1 12 ? 5.876 17.317 14.532 1.00 0.00 12 GLU A N 15
ATOM 21167 C CA . GLU A 1 12 ? 6.197 16.550 13.334 1.00 0.00 12 GLU A CA 15
ATOM 21168 C C . GLU A 1 12 ? 5.298 16.957 12.171 1.00 0.00 12 GLU A C 15
ATOM 21169 O O . GLU A 1 12 ? 4.160 17.379 12.371 1.00 0.00 12 GLU A O 15
ATOM 21181 N N . GLU A 1 13 ? 5.819 16.825 10.955 1.00 0.00 13 GLU A N 15
ATOM 21182 C CA . GLU A 1 13 ? 5.064 17.179 9.758 1.00 0.00 13 GLU A CA 15
ATOM 21183 C C . GLU A 1 13 ? 4.801 15.948 8.896 1.00 0.00 13 GLU A C 15
ATOM 21184 O O . GLU A 1 13 ? 5.734 15.303 8.417 1.00 0.00 13 GLU A O 15
ATOM 21196 N N . GLU A 1 14 ? 3.526 15.628 8.705 1.00 0.00 14 GLU A N 15
ATOM 21197 C CA . GLU A 1 14 ? 3.139 14.474 7.902 1.00 0.00 14 GLU A CA 15
ATOM 21198 C C . GLU A 1 14 ? 3.032 14.850 6.427 1.00 0.00 14 GLU A C 15
ATOM 21199 O O . GLU A 1 14 ? 2.020 15.397 5.988 1.00 0.00 14 GLU A O 15
ATOM 21211 N N . THR A 1 15 ? 4.081 14.553 5.668 1.00 0.00 15 THR A N 15
ATOM 21212 C CA . THR A 1 15 ? 4.104 14.861 4.243 1.00 0.00 15 THR A CA 15
ATOM 21213 C C . THR A 1 15 ? 4.632 13.676 3.440 1.00 0.00 15 THR A C 15
ATOM 21214 O O . THR A 1 15 ? 5.796 13.652 3.041 1.00 0.00 15 THR A O 15
ATOM 21225 N N . TYR A 1 16 ? 3.767 12.694 3.207 1.00 0.00 16 TYR A N 15
ATOM 21226 C CA . TYR A 1 16 ? 4.145 11.505 2.451 1.00 0.00 16 TYR A CA 15
ATOM 21227 C C . TYR A 1 16 ? 3.970 11.734 0.952 1.00 0.00 16 TYR A C 15
ATOM 21228 O O . TYR A 1 16 ? 3.261 10.988 0.277 1.00 0.00 16 TYR A O 15
ATOM 21246 N N . ALA A 1 17 ? 4.622 12.772 0.437 1.00 0.00 17 ALA A N 15
ATOM 21247 C CA . ALA A 1 17 ? 4.539 13.098 -0.981 1.00 0.00 17 ALA A CA 15
ATOM 21248 C C . ALA A 1 17 ? 5.572 12.315 -1.785 1.00 0.00 17 ALA A C 15
ATOM 21249 O O . ALA A 1 17 ? 5.321 11.926 -2.926 1.00 0.00 17 ALA A O 15
ATOM 21256 N N . ASP A 1 18 ? 6.734 12.086 -1.181 1.00 0.00 18 ASP A N 15
ATOM 21257 C CA . ASP A 1 18 ? 7.805 11.349 -1.840 1.00 0.00 18 ASP A CA 15
ATOM 21258 C C . ASP A 1 18 ? 7.407 9.893 -2.062 1.00 0.00 18 ASP A C 15
ATOM 21259 O O . ASP A 1 18 ? 7.844 9.260 -3.024 1.00 0.00 18 ASP A O 15
ATOM 21268 N N . ALA A 1 19 ? 6.578 9.367 -1.168 1.00 0.00 19 ALA A N 15
ATOM 21269 C CA . ALA A 1 19 ? 6.121 7.986 -1.267 1.00 0.00 19 ALA A CA 15
ATOM 21270 C C . ALA A 1 19 ? 5.395 7.740 -2.584 1.00 0.00 19 ALA A C 15
ATOM 21271 O O . ALA A 1 19 ? 4.989 8.682 -3.266 1.00 0.00 19 ALA A O 15
ATOM 21278 N N . CYS A 1 20 ? 5.234 6.470 -2.938 1.00 0.00 20 CYS A N 15
ATOM 21279 C CA . CYS A 1 20 ? 4.556 6.099 -4.175 1.00 0.00 20 CYS A CA 15
ATOM 21280 C C . CYS A 1 20 ? 3.192 5.481 -3.884 1.00 0.00 20 CYS A C 15
ATOM 21281 O O . CYS A 1 20 ? 2.857 5.207 -2.733 1.00 0.00 20 CYS A O 15
ATOM 21289 N N . ASP A 1 21 ? 2.411 5.263 -4.937 1.00 0.00 21 ASP A N 15
ATOM 21290 C CA . ASP A 1 21 ? 1.083 4.677 -4.797 1.00 0.00 21 ASP A CA 15
ATOM 21291 C C . ASP A 1 21 ? 1.162 3.291 -4.161 1.00 0.00 21 ASP A C 15
ATOM 21292 O O . ASP A 1 21 ? 0.227 2.849 -3.494 1.00 0.00 21 ASP A O 15
ATOM 21301 N N . GLU A 1 22 ? 2.285 2.609 -4.373 1.00 0.00 22 GLU A N 15
ATOM 21302 C CA . GLU A 1 22 ? 2.485 1.274 -3.822 1.00 0.00 22 GLU A CA 15
ATOM 21303 C C . GLU A 1 22 ? 2.347 1.285 -2.302 1.00 0.00 22 GLU A C 15
ATOM 21304 O O . GLU A 1 22 ? 1.922 0.298 -1.700 1.00 0.00 22 GLU A O 15
ATOM 21316 N N . PHE A 1 23 ? 2.710 2.406 -1.687 1.00 0.00 23 PHE A N 15
ATOM 21317 C CA . PHE A 1 23 ? 2.626 2.544 -0.238 1.00 0.00 23 PHE A CA 15
ATOM 21318 C C . PHE A 1 23 ? 1.328 3.234 0.169 1.00 0.00 23 PHE A C 15
ATOM 21319 O O . PHE A 1 23 ? 0.779 2.966 1.237 1.00 0.00 23 PHE A O 15
ATOM 21336 N N . LEU A 1 24 ? 0.844 4.125 -0.690 1.00 0.00 24 LEU A N 15
ATOM 21337 C CA . LEU A 1 24 ? -0.389 4.856 -0.420 1.00 0.00 24 LEU A CA 15
ATOM 21338 C C . LEU A 1 24 ? -1.609 3.972 -0.654 1.00 0.00 24 LEU A C 15
ATOM 21339 O O . LEU A 1 24 ? -1.626 3.146 -1.566 1.00 0.00 24 LEU A O 15
ATOM 21355 N N . ASP A 1 25 ? -2.632 4.154 0.175 1.00 0.00 25 ASP A N 15
ATOM 21356 C CA . ASP A 1 25 ? -3.859 3.374 0.060 1.00 0.00 25 ASP A CA 15
ATOM 21357 C C . ASP A 1 25 ? -4.684 3.838 -1.141 1.00 0.00 25 ASP A C 15
ATOM 21358 O O . ASP A 1 25 ? -4.701 5.024 -1.470 1.00 0.00 25 ASP A O 15
ATOM 21367 N N . PRO A 1 26 ? -5.381 2.905 -1.813 1.00 0.00 26 PRO A N 15
ATOM 21368 C CA . PRO A 1 26 ? -6.206 3.226 -2.980 1.00 0.00 26 PRO A CA 15
ATOM 21369 C C . PRO A 1 26 ? -7.502 3.934 -2.600 1.00 0.00 26 PRO A C 15
ATOM 21370 O O . PRO A 1 26 ? -8.049 4.712 -3.382 1.00 0.00 26 PRO A O 15
ATOM 21381 N N . ILE A 1 27 ? -7.990 3.658 -1.394 1.00 0.00 27 ILE A N 15
ATOM 21382 C CA . ILE A 1 27 ? -9.222 4.267 -0.912 1.00 0.00 27 ILE A CA 15
ATOM 21383 C C . ILE A 1 27 ? -8.936 5.321 0.153 1.00 0.00 27 ILE A C 15
ATOM 21384 O O . ILE A 1 27 ? -9.456 6.435 0.095 1.00 0.00 27 ILE A O 15
ATOM 21400 N N . MET A 1 28 ? -8.104 4.961 1.125 1.00 0.00 28 MET A N 15
ATOM 21401 C CA . MET A 1 28 ? -7.748 5.875 2.204 1.00 0.00 28 MET A CA 15
ATOM 21402 C C . MET A 1 28 ? -6.806 6.967 1.707 1.00 0.00 28 MET A C 15
ATOM 21403 O O . MET A 1 28 ? -6.797 8.080 2.235 1.00 0.00 28 MET A O 15
ATOM 21417 N N . SER A 1 29 ? -6.015 6.644 0.689 1.00 0.00 29 SER A N 15
ATOM 21418 C CA . SER A 1 29 ? -5.069 7.600 0.122 1.00 0.00 29 SER A CA 15
ATOM 21419 C C . SER A 1 29 ? -4.036 8.023 1.161 1.00 0.00 29 SER A C 15
ATOM 21420 O O . SER A 1 29 ? -3.524 9.142 1.122 1.00 0.00 29 SER A O 15
ATOM 21428 N N . THR A 1 30 ? -3.732 7.121 2.089 1.00 0.00 30 THR A N 15
ATOM 21429 C CA . THR A 1 30 ? -2.759 7.401 3.138 1.00 0.00 30 THR A CA 15
ATOM 21430 C C . THR A 1 30 ? -1.680 6.324 3.182 1.00 0.00 30 THR A C 15
ATOM 21431 O O . THR A 1 30 ? -1.785 5.300 2.506 1.00 0.00 30 THR A O 15
ATOM 21442 N N . LEU A 1 31 ? -0.646 6.560 3.982 1.00 0.00 31 LEU A N 15
ATOM 21443 C CA . LEU A 1 31 ? 0.451 5.608 4.114 1.00 0.00 31 LEU A CA 15
ATOM 21444 C C . LEU A 1 31 ? -0.049 4.277 4.663 1.00 0.00 31 LEU A C 15
ATOM 21445 O O . LEU A 1 31 ? -0.690 4.228 5.715 1.00 0.00 31 LEU A O 15
ATOM 21461 N N . MET A 1 32 ? 0.245 3.198 3.946 1.00 0.00 32 MET A N 15
ATOM 21462 C CA . MET A 1 32 ? -0.176 1.866 4.362 1.00 0.00 32 MET A CA 15
ATOM 21463 C C . MET A 1 32 ? 0.857 1.230 5.288 1.00 0.00 32 MET A C 15
ATOM 21464 O O . MET A 1 32 ? 1.982 0.949 4.878 1.00 0.00 32 MET A O 15
ATOM 21478 N N . CYS A 1 33 ? 0.463 1.005 6.537 1.00 0.00 33 CYS A N 15
ATOM 21479 C CA . CYS A 1 33 ? 1.354 0.400 7.521 1.00 0.00 33 CYS A CA 15
ATOM 21480 C C . CYS A 1 33 ? 1.256 -1.121 7.477 1.00 0.00 33 CYS A C 15
ATOM 21481 O O . CYS A 1 33 ? 2.266 -1.821 7.544 1.00 0.00 33 CYS A O 15
ATOM 21489 N N . ASP A 1 34 ? 0.032 -1.627 7.364 1.00 0.00 34 ASP A N 15
ATOM 21490 C CA . ASP A 1 34 ? -0.200 -3.065 7.309 1.00 0.00 34 ASP A CA 15
ATOM 21491 C C . ASP A 1 34 ? -1.112 -3.423 6.137 1.00 0.00 34 ASP A C 15
ATOM 21492 O O . ASP A 1 34 ? -2.283 -3.753 6.327 1.00 0.00 34 ASP A O 15
ATOM 21501 N N . PRO A 1 35 ? -0.583 -3.359 4.903 1.00 0.00 35 PRO A N 15
ATOM 21502 C CA . PRO A 1 35 ? -1.354 -3.676 3.697 1.00 0.00 35 PRO A CA 15
ATOM 21503 C C . PRO A 1 35 ? -1.688 -5.161 3.594 1.00 0.00 35 PRO A C 15
ATOM 21504 O O . PRO A 1 35 ? -0.835 -6.017 3.826 1.00 0.00 35 PRO A O 15
ATOM 21515 N N . VAL A 1 36 ? -2.935 -5.458 3.244 1.00 0.00 36 VAL A N 15
ATOM 21516 C CA . VAL A 1 36 ? -3.384 -6.839 3.110 1.00 0.00 36 VAL A CA 15
ATOM 21517 C C . VAL A 1 36 ? -3.847 -7.126 1.686 1.00 0.00 36 VAL A C 15
ATOM 21518 O O . VAL A 1 36 ? -4.489 -6.289 1.051 1.00 0.00 36 VAL A O 15
ATOM 21531 N N . VAL A 1 37 ? -3.516 -8.313 1.189 1.00 0.00 37 VAL A N 15
ATOM 21532 C CA . VAL A 1 37 ? -3.897 -8.709 -0.162 1.00 0.00 37 VAL A CA 15
ATOM 21533 C C . VAL A 1 37 ? -5.304 -9.297 -0.187 1.00 0.00 37 VAL A C 15
ATOM 21534 O O . VAL A 1 37 ? -5.601 -10.254 0.527 1.00 0.00 37 VAL A O 15
ATOM 21547 N N . LEU A 1 38 ? -6.166 -8.719 -1.017 1.00 0.00 38 LEU A N 15
ATOM 21548 C CA . LEU A 1 38 ? -7.542 -9.187 -1.138 1.00 0.00 38 LEU A CA 15
ATOM 21549 C C . LEU A 1 38 ? -7.632 -10.352 -2.123 1.00 0.00 38 LEU A C 15
ATOM 21550 O O . LEU A 1 38 ? -7.268 -10.214 -3.290 1.00 0.00 38 LEU A O 15
ATOM 21566 N N . PRO A 1 39 ? -8.118 -11.523 -1.670 1.00 0.00 39 PRO A N 15
ATOM 21567 C CA . PRO A 1 39 ? -8.246 -12.706 -2.527 1.00 0.00 39 PRO A CA 15
ATOM 21568 C C . PRO A 1 39 ? -9.351 -12.561 -3.571 1.00 0.00 39 PRO A C 15
ATOM 21569 O O . PRO A 1 39 ? -9.485 -13.400 -4.463 1.00 0.00 39 PRO A O 15
ATOM 21580 N N . SER A 1 40 ? -10.144 -11.499 -3.458 1.00 0.00 40 SER A N 15
ATOM 21581 C CA . SER A 1 40 ? -11.235 -11.259 -4.395 1.00 0.00 40 SER A CA 15
ATOM 21582 C C . SER A 1 40 ? -10.848 -10.214 -5.437 1.00 0.00 40 SER A C 15
ATOM 21583 O O . SER A 1 40 ? -10.616 -10.540 -6.602 1.00 0.00 40 SER A O 15
ATOM 21591 N N . SER A 1 41 ? -10.787 -8.955 -5.013 1.00 0.00 41 SER A N 15
ATOM 21592 C CA . SER A 1 41 ? -10.437 -7.859 -5.910 1.00 0.00 41 SER A CA 15
ATOM 21593 C C . SER A 1 41 ? -8.966 -7.917 -6.317 1.00 0.00 41 SER A C 15
ATOM 21594 O O . SER A 1 41 ? -8.563 -7.290 -7.298 1.00 0.00 41 SER A O 15
ATOM 21602 N N . ARG A 1 42 ? -8.165 -8.664 -5.562 1.00 0.00 42 ARG A N 15
ATOM 21603 C CA . ARG A 1 42 ? -6.740 -8.791 -5.854 1.00 0.00 42 ARG A CA 15
ATOM 21604 C C . ARG A 1 42 ? -6.043 -7.438 -5.752 1.00 0.00 42 ARG A C 15
ATOM 21605 O O . ARG A 1 42 ? -5.064 -7.178 -6.452 1.00 0.00 42 ARG A O 15
ATOM 21626 N N . VAL A 1 43 ? -6.554 -6.581 -4.874 1.00 0.00 43 VAL A N 15
ATOM 21627 C CA . VAL A 1 43 ? -5.980 -5.254 -4.679 1.00 0.00 43 VAL A CA 15
ATOM 21628 C C . VAL A 1 43 ? -5.298 -5.146 -3.320 1.00 0.00 43 VAL A C 15
ATOM 21629 O O . VAL A 1 43 ? -5.589 -5.918 -2.406 1.00 0.00 43 VAL A O 15
ATOM 21642 N N . THR A 1 44 ? -4.391 -4.184 -3.192 1.00 0.00 44 THR A N 15
ATOM 21643 C CA . THR A 1 44 ? -3.667 -3.977 -1.942 1.00 0.00 44 THR A CA 15
ATOM 21644 C C . THR A 1 44 ? -4.315 -2.872 -1.114 1.00 0.00 44 THR A C 15
ATOM 21645 O O . THR A 1 44 ? -4.442 -1.735 -1.568 1.00 0.00 44 THR A O 15
ATOM 21656 N N . VAL A 1 45 ? -4.721 -3.214 0.104 1.00 0.00 45 VAL A N 15
ATOM 21657 C CA . VAL A 1 45 ? -5.354 -2.251 0.998 1.00 0.00 45 VAL A CA 15
ATOM 21658 C C . VAL A 1 45 ? -5.024 -2.559 2.454 1.00 0.00 45 VAL A C 15
ATOM 21659 O O . VAL A 1 45 ? -4.878 -3.719 2.837 1.00 0.00 45 VAL A O 15
ATOM 21672 N N . ASP A 1 46 ? -4.908 -1.511 3.264 1.00 0.00 46 ASP A N 15
ATOM 21673 C CA . ASP A 1 46 ? -4.594 -1.670 4.680 1.00 0.00 46 ASP A CA 15
ATOM 21674 C C . ASP A 1 46 ? -5.618 -2.567 5.369 1.00 0.00 46 ASP A C 15
ATOM 21675 O O . ASP A 1 46 ? -6.804 -2.541 5.037 1.00 0.00 46 ASP A O 15
ATOM 21684 N N . ARG A 1 47 ? -5.153 -3.359 6.329 1.00 0.00 47 ARG A N 15
ATOM 21685 C CA . ARG A 1 47 ? -6.028 -4.264 7.066 1.00 0.00 47 ARG A CA 15
ATOM 21686 C C . ARG A 1 47 ? -7.149 -3.495 7.758 1.00 0.00 47 ARG A C 15
ATOM 21687 O O . ARG A 1 47 ? -8.252 -4.010 7.933 1.00 0.00 47 ARG A O 15
ATOM 21708 N N . SER A 1 48 ? -6.857 -2.257 8.147 1.00 0.00 48 SER A N 15
ATOM 21709 C CA . SER A 1 48 ? -7.841 -1.416 8.817 1.00 0.00 48 SER A CA 15
ATOM 21710 C C . SER A 1 48 ? -8.797 -0.788 7.808 1.00 0.00 48 SER A C 15
ATOM 21711 O O . SER A 1 48 ? -9.977 -0.587 8.098 1.00 0.00 48 SER A O 15
ATOM 21719 N N . THR A 1 49 ? -8.282 -0.480 6.623 1.00 0.00 49 THR A N 15
ATOM 21720 C CA . THR A 1 49 ? -9.089 0.125 5.571 1.00 0.00 49 THR A CA 15
ATOM 21721 C C . THR A 1 49 ? -10.198 -0.822 5.125 1.00 0.00 49 THR A C 15
ATOM 21722 O O . THR A 1 49 ? -11.318 -0.395 4.845 1.00 0.00 49 THR A O 15
ATOM 21733 N N . ILE A 1 50 ? -9.878 -2.108 5.060 1.00 0.00 50 ILE A N 15
ATOM 21734 C CA . ILE A 1 50 ? -10.845 -3.118 4.649 1.00 0.00 50 ILE A CA 15
ATOM 21735 C C . ILE A 1 50 ? -11.807 -3.445 5.785 1.00 0.00 50 ILE A C 15
ATOM 21736 O O . ILE A 1 50 ? -12.995 -3.675 5.558 1.00 0.00 50 ILE A O 15
ATOM 21752 N N . ALA A 1 51 ? -11.288 -3.465 7.009 1.00 0.00 51 ALA A N 15
ATOM 21753 C CA . ALA A 1 51 ? -12.102 -3.763 8.182 1.00 0.00 51 ALA A CA 15
ATOM 21754 C C . ALA A 1 51 ? -13.301 -2.826 8.271 1.00 0.00 51 ALA A C 15
ATOM 21755 O O . ALA A 1 51 ? -14.418 -3.257 8.558 1.00 0.00 51 ALA A O 15
ATOM 21762 N N . ARG A 1 52 ? -13.064 -1.543 8.018 1.00 0.00 52 ARG A N 15
ATOM 21763 C CA . ARG A 1 52 ? -14.127 -0.546 8.065 1.00 0.00 52 ARG A CA 15
ATOM 21764 C C . ARG A 1 52 ? -15.217 -0.875 7.051 1.00 0.00 52 ARG A C 15
ATOM 21765 O O . ARG A 1 52 ? -16.399 -0.626 7.290 1.00 0.00 52 ARG A O 15
ATOM 21786 N N . HIS A 1 53 ? -14.810 -1.440 5.919 1.00 0.00 53 HIS A N 15
ATOM 21787 C CA . HIS A 1 53 ? -15.748 -1.810 4.865 1.00 0.00 53 HIS A CA 15
ATOM 21788 C C . HIS A 1 53 ? -16.484 -3.098 5.222 1.00 0.00 53 HIS A C 15
ATOM 21789 O O . HIS A 1 53 ? -17.579 -3.356 4.722 1.00 0.00 53 HIS A O 15
ATOM 21803 N N . LEU A 1 54 ? -15.878 -3.903 6.089 1.00 0.00 54 LEU A N 15
ATOM 21804 C CA . LEU A 1 54 ? -16.476 -5.164 6.512 1.00 0.00 54 LEU A CA 15
ATOM 21805 C C . LEU A 1 54 ? -17.263 -4.992 7.809 1.00 0.00 54 LEU A C 15
ATOM 21806 O O . LEU A 1 54 ? -17.406 -5.935 8.588 1.00 0.00 54 LEU A O 15
ATOM 21822 N N . LEU A 1 55 ? -17.773 -3.785 8.036 1.00 0.00 55 LEU A N 15
ATOM 21823 C CA . LEU A 1 55 ? -18.545 -3.497 9.239 1.00 0.00 55 LEU A CA 15
ATOM 21824 C C . LEU A 1 55 ? -20.034 -3.709 8.990 1.00 0.00 55 LEU A C 15
ATOM 21825 O O . LEU A 1 55 ? -20.710 -4.397 9.755 1.00 0.00 55 LEU A O 15
ATOM 21841 N N . SER A 1 56 ? -20.539 -3.114 7.914 1.00 0.00 56 SER A N 15
ATOM 21842 C CA . SER A 1 56 ? -21.949 -3.239 7.562 1.00 0.00 56 SER A CA 15
ATOM 21843 C C . SER A 1 56 ? -22.145 -4.293 6.477 1.00 0.00 56 SER A C 15
ATOM 21844 O O . SER A 1 56 ? -23.176 -4.964 6.428 1.00 0.00 56 SER A O 15
ATOM 21852 N N . ASP A 1 57 ? -21.147 -4.435 5.611 1.00 0.00 57 ASP A N 15
ATOM 21853 C CA . ASP A 1 57 ? -21.207 -5.408 4.526 1.00 0.00 57 ASP A CA 15
ATOM 21854 C C . ASP A 1 57 ? -19.867 -6.118 4.361 1.00 0.00 57 ASP A C 15
ATOM 21855 O O . ASP A 1 57 ? -18.907 -5.543 3.848 1.00 0.00 57 ASP A O 15
ATOM 21864 N N . GLN A 1 58 ? -19.809 -7.373 4.798 1.00 0.00 58 GLN A N 15
ATOM 21865 C CA . GLN A 1 58 ? -18.587 -8.161 4.699 1.00 0.00 58 GLN A CA 15
ATOM 21866 C C . GLN A 1 58 ? -18.298 -8.540 3.250 1.00 0.00 58 GLN A C 15
ATOM 21867 O O . GLN A 1 58 ? -18.499 -9.683 2.844 1.00 0.00 58 GLN A O 15
ATOM 21881 N N . THR A 1 59 ? -17.824 -7.570 2.474 1.00 0.00 59 THR A N 15
ATOM 21882 C CA . THR A 1 59 ? -17.506 -7.801 1.070 1.00 0.00 59 THR A CA 15
ATOM 21883 C C . THR A 1 59 ? -16.326 -6.939 0.632 1.00 0.00 59 THR A C 15
ATOM 21884 O O . THR A 1 59 ? -15.758 -6.196 1.432 1.00 0.00 59 THR A O 15
ATOM 21895 N N . ASP A 1 60 ? -15.962 -7.045 -0.642 1.00 0.00 60 ASP A N 15
ATOM 21896 C CA . ASP A 1 60 ? -14.848 -6.275 -1.184 1.00 0.00 60 ASP A CA 15
ATOM 21897 C C . ASP A 1 60 ? -15.332 -4.930 -1.728 1.00 0.00 60 ASP A C 15
ATOM 21898 O O . ASP A 1 60 ? -16.329 -4.868 -2.446 1.00 0.00 60 ASP A O 15
ATOM 21907 N N . PRO A 1 61 ? -14.633 -3.832 -1.391 1.00 0.00 61 PRO A N 15
ATOM 21908 C CA . PRO A 1 61 ? -15.005 -2.490 -1.855 1.00 0.00 61 PRO A CA 15
ATOM 21909 C C . PRO A 1 61 ? -14.883 -2.339 -3.368 1.00 0.00 61 PRO A C 15
ATOM 21910 O O . PRO A 1 61 ? -15.463 -1.427 -3.958 1.00 0.00 61 PRO A O 15
ATOM 21921 N N . PHE A 1 62 ? -14.124 -3.234 -3.994 1.00 0.00 62 PHE A N 15
ATOM 21922 C CA . PHE A 1 62 ? -13.929 -3.192 -5.439 1.00 0.00 62 PHE A CA 15
ATOM 21923 C C . PHE A 1 62 ? -14.648 -4.353 -6.122 1.00 0.00 62 PHE A C 15
ATOM 21924 O O . PHE A 1 62 ? -15.399 -4.153 -7.077 1.00 0.00 62 PHE A O 15
ATOM 21941 N N . ASN A 1 63 ? -14.408 -5.563 -5.629 1.00 0.00 63 ASN A N 15
ATOM 21942 C CA . ASN A 1 63 ? -15.029 -6.756 -6.195 1.00 0.00 63 ASN A CA 15
ATOM 21943 C C . ASN A 1 63 ? -16.487 -6.876 -5.761 1.00 0.00 63 ASN A C 15
ATOM 21944 O O . ASN A 1 63 ? -17.318 -7.418 -6.491 1.00 0.00 63 ASN A O 15
ATOM 21955 N N . ARG A 1 64 ? -16.793 -6.371 -4.571 1.00 0.00 64 ARG A N 15
ATOM 21956 C CA . ARG A 1 64 ? -18.152 -6.426 -4.043 1.00 0.00 64 ARG A CA 15
ATOM 21957 C C . ARG A 1 64 ? -18.601 -7.871 -3.852 1.00 0.00 64 ARG A C 15
ATOM 21958 O O . ARG A 1 64 ? -19.777 -8.193 -4.019 1.00 0.00 64 ARG A O 15
ATOM 21979 N N . SER A 1 65 ? -17.656 -8.736 -3.498 1.00 0.00 65 SER A N 15
ATOM 21980 C CA . SER A 1 65 ? -17.954 -10.147 -3.281 1.00 0.00 65 SER A CA 15
ATOM 21981 C C . SER A 1 65 ? -17.661 -10.548 -1.837 1.00 0.00 65 SER A C 15
ATOM 21982 O O . SER A 1 65 ? -17.094 -9.770 -1.071 1.00 0.00 65 SER A O 15
ATOM 21990 N N . PRO A 1 66 ? -18.047 -11.775 -1.445 1.00 0.00 66 PRO A N 15
ATOM 21991 C CA . PRO A 1 66 ? -17.824 -12.276 -0.084 1.00 0.00 66 PRO A CA 15
ATOM 21992 C C . PRO A 1 66 ? -16.370 -12.130 0.355 1.00 0.00 66 PRO A C 15
ATOM 21993 O O . PRO A 1 66 ? -15.467 -12.702 -0.257 1.00 0.00 66 PRO A O 15
ATOM 22004 N N . LEU A 1 67 ? -16.151 -11.363 1.416 1.00 0.00 67 LEU A N 15
ATOM 22005 C CA . LEU A 1 67 ? -14.807 -11.143 1.938 1.00 0.00 67 LEU A CA 15
ATOM 22006 C C . LEU A 1 67 ? -14.834 -10.949 3.450 1.00 0.00 67 LEU A C 15
ATOM 22007 O O . LEU A 1 67 ? -15.808 -10.435 4.002 1.00 0.00 67 LEU A O 15
ATOM 22023 N N . THR A 1 68 ? -13.761 -11.364 4.115 1.00 0.00 68 THR A N 15
ATOM 22024 C CA . THR A 1 68 ? -13.662 -11.235 5.564 1.00 0.00 68 THR A CA 15
ATOM 22025 C C . THR A 1 68 ? -12.221 -10.980 5.992 1.00 0.00 68 THR A C 15
ATOM 22026 O O . THR A 1 68 ? -11.307 -10.992 5.168 1.00 0.00 68 THR A O 15
ATOM 22037 N N . MET A 1 69 ? -12.025 -10.749 7.286 1.00 0.00 69 MET A N 15
ATOM 22038 C CA . MET A 1 69 ? -10.695 -10.491 7.824 1.00 0.00 69 MET A CA 15
ATOM 22039 C C . MET A 1 69 ? -9.848 -11.761 7.831 1.00 0.00 69 MET A C 15
ATOM 22040 O O . MET A 1 69 ? -8.619 -11.698 7.847 1.00 0.00 69 MET A O 15
ATOM 22054 N N . ASP A 1 70 ? -10.512 -12.914 7.824 1.00 0.00 70 ASP A N 15
ATOM 22055 C CA . ASP A 1 70 ? -9.816 -14.196 7.832 1.00 0.00 70 ASP A CA 15
ATOM 22056 C C . ASP A 1 70 ? -9.339 -14.570 6.431 1.00 0.00 70 ASP A C 15
ATOM 22057 O O . ASP A 1 70 ? -8.332 -15.260 6.273 1.00 0.00 70 ASP A O 15
ATOM 22066 N N . GLN A 1 71 ? -10.068 -14.112 5.418 1.00 0.00 71 GLN A N 15
ATOM 22067 C CA . GLN A 1 71 ? -9.717 -14.403 4.033 1.00 0.00 71 GLN A CA 15
ATOM 22068 C C . GLN A 1 71 ? -8.537 -13.549 3.578 1.00 0.00 71 GLN A C 15
ATOM 22069 O O . GLN A 1 71 ? -7.654 -14.023 2.863 1.00 0.00 71 GLN A O 15
ATOM 22083 N N . ILE A 1 72 ? -8.530 -12.287 3.996 1.00 0.00 72 ILE A N 15
ATOM 22084 C CA . ILE A 1 72 ? -7.458 -11.369 3.629 1.00 0.00 72 ILE A CA 15
ATOM 22085 C C . ILE A 1 72 ? -6.158 -11.725 4.343 1.00 0.00 72 ILE A C 15
ATOM 22086 O O . ILE A 1 72 ? -6.171 -12.175 5.488 1.00 0.00 72 ILE A O 15
ATOM 22102 N N . ARG A 1 73 ? -5.037 -11.520 3.658 1.00 0.00 73 ARG A N 15
ATOM 22103 C CA . ARG A 1 73 ? -3.728 -11.820 4.227 1.00 0.00 73 ARG A CA 15
ATOM 22104 C C . ARG A 1 73 ? -2.813 -10.599 4.165 1.00 0.00 73 ARG A C 15
ATOM 22105 O O . ARG A 1 73 ? -2.935 -9.767 3.266 1.00 0.00 73 ARG A O 15
ATOM 22126 N N . PRO A 1 74 ? -1.881 -10.477 5.125 1.00 0.00 74 PRO A N 15
ATOM 22127 C CA . PRO A 1 74 ? -0.943 -9.351 5.177 1.00 0.00 74 PRO A CA 15
ATOM 22128 C C . PRO A 1 74 ? 0.120 -9.431 4.085 1.00 0.00 74 PRO A C 15
ATOM 22129 O O . PRO A 1 74 ? 0.807 -10.442 3.947 1.00 0.00 74 PRO A O 15
ATOM 22140 N N . ASN A 1 75 ? 0.248 -8.357 3.312 1.00 0.00 75 ASN A N 15
ATOM 22141 C CA . ASN A 1 75 ? 1.227 -8.306 2.233 1.00 0.00 75 ASN A CA 15
ATOM 22142 C C . ASN A 1 75 ? 2.630 -8.070 2.782 1.00 0.00 75 ASN A C 15
ATOM 22143 O O . ASN A 1 75 ? 3.041 -6.929 2.992 1.00 0.00 75 ASN A O 15
ATOM 22154 N N . THR A 1 76 ? 3.361 -9.156 3.013 1.00 0.00 76 THR A N 15
ATOM 22155 C CA . THR A 1 76 ? 4.718 -9.067 3.538 1.00 0.00 76 THR A CA 15
ATOM 22156 C C . THR A 1 76 ? 5.660 -8.450 2.510 1.00 0.00 76 THR A C 15
ATOM 22157 O O . THR A 1 76 ? 6.542 -7.663 2.855 1.00 0.00 76 THR A O 15
ATOM 22168 N N . GLU A 1 77 ? 5.470 -8.813 1.246 1.00 0.00 77 GLU A N 15
ATOM 22169 C CA . GLU A 1 77 ? 6.304 -8.296 0.168 1.00 0.00 77 GLU A CA 15
ATOM 22170 C C . GLU A 1 77 ? 6.203 -6.776 0.082 1.00 0.00 77 GLU A C 15
ATOM 22171 O O . GLU A 1 77 ? 7.164 -6.100 -0.287 1.00 0.00 77 GLU A O 15
ATOM 22183 N N . LEU A 1 78 ? 5.034 -6.244 0.428 1.00 0.00 78 LEU A N 15
ATOM 22184 C CA . LEU A 1 78 ? 4.809 -4.804 0.390 1.00 0.00 78 LEU A CA 15
ATOM 22185 C C . LEU A 1 78 ? 5.222 -4.154 1.706 1.00 0.00 78 LEU A C 15
ATOM 22186 O O . LEU A 1 78 ? 5.788 -3.061 1.719 1.00 0.00 78 LEU A O 15
ATOM 22202 N N . LYS A 1 79 ? 4.935 -4.834 2.811 1.00 0.00 79 LYS A N 15
ATOM 22203 C CA . LYS A 1 79 ? 5.277 -4.322 4.135 1.00 0.00 79 LYS A CA 15
ATOM 22204 C C . LYS A 1 79 ? 6.781 -4.107 4.264 1.00 0.00 79 LYS A C 15
ATOM 22205 O O . LYS A 1 79 ? 7.231 -3.211 4.979 1.00 0.00 79 LYS A O 15
ATOM 22224 N N . GLU A 1 80 ? 7.554 -4.933 3.568 1.00 0.00 80 GLU A N 15
ATOM 22225 C CA . GLU A 1 80 ? 9.008 -4.833 3.605 1.00 0.00 80 GLU A CA 15
ATOM 22226 C C . GLU A 1 80 ? 9.488 -3.598 2.850 1.00 0.00 80 GLU A C 15
ATOM 22227 O O . GLU A 1 80 ? 10.469 -2.964 3.237 1.00 0.00 80 GLU A O 15
ATOM 22239 N N . LYS A 1 81 ? 8.789 -3.262 1.771 1.00 0.00 81 LYS A N 15
ATOM 22240 C CA . LYS A 1 81 ? 9.144 -2.102 0.960 1.00 0.00 81 LYS A CA 15
ATOM 22241 C C . LYS A 1 81 ? 8.851 -0.805 1.707 1.00 0.00 81 LYS A C 15
ATOM 22242 O O . LYS A 1 81 ? 9.603 0.165 1.604 1.00 0.00 81 LYS A O 15
ATOM 22261 N N . ILE A 1 82 ? 7.755 -0.794 2.457 1.00 0.00 82 ILE A N 15
ATOM 22262 C CA . ILE A 1 82 ? 7.362 0.384 3.221 1.00 0.00 82 ILE A CA 15
ATOM 22263 C C . ILE A 1 82 ? 8.376 0.688 4.319 1.00 0.00 82 ILE A C 15
ATOM 22264 O O . ILE A 1 82 ? 8.617 1.850 4.651 1.00 0.00 82 ILE A O 15
ATOM 22280 N N . GLN A 1 83 ? 8.967 -0.361 4.880 1.00 0.00 83 GLN A N 15
ATOM 22281 C CA . GLN A 1 83 ? 9.955 -0.206 5.940 1.00 0.00 83 GLN A CA 15
ATOM 22282 C C . GLN A 1 83 ? 11.283 0.289 5.377 1.00 0.00 83 GLN A C 15
ATOM 22283 O O . GLN A 1 83 ? 11.941 1.144 5.969 1.00 0.00 83 GLN A O 15
ATOM 22297 N N . ARG A 1 84 ? 11.671 -0.255 4.229 1.00 0.00 84 ARG A N 15
ATOM 22298 C CA . ARG A 1 84 ? 12.921 0.130 3.583 1.00 0.00 84 ARG A CA 15
ATOM 22299 C C . ARG A 1 84 ? 12.915 1.613 3.227 1.00 0.00 84 ARG A C 15
ATOM 22300 O O . ARG A 1 84 ? 13.956 2.272 3.252 1.00 0.00 84 ARG A O 15
ATOM 22321 N N . TRP A 1 85 ? 11.738 2.132 2.894 1.00 0.00 85 TRP A N 15
ATOM 22322 C CA . TRP A 1 85 ? 11.598 3.539 2.532 1.00 0.00 85 TRP A CA 15
ATOM 22323 C C . TRP A 1 85 ? 11.493 4.415 3.776 1.00 0.00 85 TRP A C 15
ATOM 22324 O O . TRP A 1 85 ? 12.230 5.390 3.924 1.00 0.00 85 TRP A O 15
ATOM 22345 N N . LEU A 1 86 ? 10.573 4.062 4.669 1.00 0.00 86 LEU A N 15
ATOM 22346 C CA . LEU A 1 86 ? 10.370 4.818 5.901 1.00 0.00 86 LEU A CA 15
ATOM 22347 C C . LEU A 1 86 ? 11.668 4.931 6.695 1.00 0.00 86 LEU A C 15
ATOM 22348 O O . LEU A 1 86 ? 11.894 5.916 7.398 1.00 0.00 86 LEU A O 15
ATOM 22364 N N . ALA A 1 87 ? 12.519 3.916 6.577 1.00 0.00 87 ALA A N 15
ATOM 22365 C CA . ALA A 1 87 ? 13.794 3.904 7.282 1.00 0.00 87 ALA A CA 15
ATOM 22366 C C . ALA A 1 87 ? 14.878 4.615 6.476 1.00 0.00 87 ALA A C 15
ATOM 22367 O O . ALA A 1 87 ? 15.858 5.106 7.036 1.00 0.00 87 ALA A O 15
ATOM 22374 N N . GLU A 1 88 ? 14.696 4.666 5.160 1.00 0.00 88 GLU A N 15
ATOM 22375 C CA . GLU A 1 88 ? 15.661 5.316 4.280 1.00 0.00 88 GLU A CA 15
ATOM 22376 C C . GLU A 1 88 ? 15.328 6.794 4.089 1.00 0.00 88 GLU A C 15
ATOM 22377 O O . GLU A 1 88 ? 16.194 7.591 3.729 1.00 0.00 88 GLU A O 15
ATOM 22389 N N . ARG A 1 89 ? 14.070 7.156 4.328 1.00 0.00 89 ARG A N 15
ATOM 22390 C CA . ARG A 1 89 ? 13.633 8.540 4.175 1.00 0.00 89 ARG A CA 15
ATOM 22391 C C . ARG A 1 89 ? 13.720 9.301 5.497 1.00 0.00 89 ARG A C 15
ATOM 22392 O O . ARG A 1 89 ? 13.095 10.349 5.659 1.00 0.00 89 ARG A O 15
ATOM 22413 N N . LYS A 1 90 ? 14.495 8.771 6.440 1.00 0.00 90 LYS A N 15
ATOM 22414 C CA . LYS A 1 90 ? 14.658 9.408 7.739 1.00 0.00 90 LYS A CA 15
ATOM 22415 C C . LYS A 1 90 ? 16.008 10.111 7.834 1.00 0.00 90 LYS A C 15
ATOM 22416 O O . LYS A 1 90 ? 16.587 10.223 8.916 1.00 0.00 90 LYS A O 15
ATOM 22435 N N . GLN A 1 91 ? 16.506 10.581 6.695 1.00 0.00 91 GLN A N 15
ATOM 22436 C CA . GLN A 1 91 ? 17.790 11.271 6.648 1.00 0.00 91 GLN A CA 15
ATOM 22437 C C . GLN A 1 91 ? 17.594 12.784 6.627 1.00 0.00 91 GLN A C 15
ATOM 22438 O O . GLN A 1 91 ? 17.028 13.334 5.681 1.00 0.00 91 GLN A O 15
ATOM 22452 N N . GLN A 1 92 ? 18.067 13.451 7.674 1.00 0.00 92 GLN A N 15
ATOM 22453 C CA . GLN A 1 92 ? 17.946 14.901 7.776 1.00 0.00 92 GLN A CA 15
ATOM 22454 C C . GLN A 1 92 ? 19.220 15.511 8.350 1.00 0.00 92 GLN A C 15
ATOM 22455 O O . GLN A 1 92 ? 19.824 14.961 9.270 1.00 0.00 92 GLN A O 15
ATOM 22469 N N . SER A 1 93 ? 19.623 16.652 7.800 1.00 0.00 93 SER A N 15
ATOM 22470 C CA . SER A 1 93 ? 20.828 17.337 8.258 1.00 0.00 93 SER A CA 15
ATOM 22471 C C . SER A 1 93 ? 20.483 18.428 9.267 1.00 0.00 93 SER A C 15
ATOM 22472 O O . SER A 1 93 ? 19.948 19.476 8.903 1.00 0.00 93 SER A O 15
ATOM 22480 N N . GLY A 1 94 ? 20.794 18.175 10.534 1.00 0.00 94 GLY A N 15
ATOM 22481 C CA . GLY A 1 94 ? 20.510 19.146 11.575 1.00 0.00 94 GLY A CA 15
ATOM 22482 C C . GLY A 1 94 ? 21.605 19.208 12.624 1.00 0.00 94 GLY A C 15
ATOM 22483 O O . GLY A 1 94 ? 22.587 19.932 12.455 1.00 0.00 94 GLY A O 15
ATOM 22487 N N . PRO A 1 95 ? 21.466 18.453 13.728 1.00 0.00 95 PRO A N 15
ATOM 22488 C CA . PRO A 1 95 ? 22.462 18.436 14.803 1.00 0.00 95 PRO A CA 15
ATOM 22489 C C . PRO A 1 95 ? 23.738 17.706 14.398 1.00 0.00 95 PRO A C 15
ATOM 22490 O O . PRO A 1 95 ? 23.874 17.257 13.260 1.00 0.00 95 PRO A O 15
ATOM 22501 N N . SER A 1 96 ? 24.672 17.593 15.337 1.00 0.00 96 SER A N 15
ATOM 22502 C CA . SER A 1 96 ? 25.939 16.919 15.078 1.00 0.00 96 SER A CA 15
ATOM 22503 C C . SER A 1 96 ? 26.775 16.825 16.350 1.00 0.00 96 SER A C 15
ATOM 22504 O O . SER A 1 96 ? 27.268 15.754 16.704 1.00 0.00 96 SER A O 15
ATOM 22512 N N . SER A 1 97 ? 26.933 17.955 17.032 1.00 0.00 97 SER A N 15
ATOM 22513 C CA . SER A 1 97 ? 27.710 18.001 18.265 1.00 0.00 97 SER A CA 15
ATOM 22514 C C . SER A 1 97 ? 27.177 19.077 19.205 1.00 0.00 97 SER A C 15
ATOM 22515 O O . SER A 1 97 ? 27.478 20.260 19.044 1.00 0.00 97 SER A O 15
ATOM 22523 N N . GLY A 1 98 ? 26.383 18.659 20.185 1.00 0.00 98 GLY A N 15
ATOM 22524 C CA . GLY A 1 98 ? 25.820 19.600 21.137 1.00 0.00 98 GLY A CA 15
ATOM 22525 C C . GLY A 1 98 ? 26.369 19.408 22.536 1.00 0.00 98 GLY A C 15
ATOM 22526 O O . GLY A 1 98 ? 26.727 18.262 22.882 1.00 0.00 98 GLY A O 15
ATOM 22531 N N . GLY A 1 1 ? -18.472 23.388 26.674 1.00 0.00 1 GLY A N 16
ATOM 22532 C CA . GLY A 1 1 ? -17.785 22.963 25.423 1.00 0.00 1 GLY A CA 16
ATOM 22533 C C . GLY A 1 1 ? -17.559 21.465 25.363 1.00 0.00 1 GLY A C 16
ATOM 22534 O O . GLY A 1 1 ? -18.512 20.688 25.311 1.00 0.00 1 GLY A O 16
ATOM 22540 N N . SER A 1 2 ? -16.294 21.058 25.372 1.00 0.00 2 SER A N 16
ATOM 22541 C CA . SER A 1 2 ? -15.946 19.643 25.319 1.00 0.00 2 SER A CA 16
ATOM 22542 C C . SER A 1 2 ? -14.502 19.421 25.760 1.00 0.00 2 SER A C 16
ATOM 22543 O O . SER A 1 2 ? -13.576 20.014 25.209 1.00 0.00 2 SER A O 16
ATOM 22551 N N . SER A 1 3 ? -14.320 18.562 26.757 1.00 0.00 3 SER A N 16
ATOM 22552 C CA . SER A 1 3 ? -12.988 18.261 27.273 1.00 0.00 3 SER A CA 16
ATOM 22553 C C . SER A 1 3 ? -12.988 16.942 28.040 1.00 0.00 3 SER A C 16
ATOM 22554 O O . SER A 1 3 ? -14.007 16.257 28.118 1.00 0.00 3 SER A O 16
ATOM 22562 N N . GLY A 1 4 ? -11.837 16.594 28.606 1.00 0.00 4 GLY A N 16
ATOM 22563 C CA . GLY A 1 4 ? -11.725 15.359 29.359 1.00 0.00 4 GLY A CA 16
ATOM 22564 C C . GLY A 1 4 ? -11.556 14.147 28.465 1.00 0.00 4 GLY A C 16
ATOM 22565 O O . GLY A 1 4 ? -12.458 13.316 28.359 1.00 0.00 4 GLY A O 16
ATOM 22569 N N . SER A 1 5 ? -10.398 14.045 27.822 1.00 0.00 5 SER A N 16
ATOM 22570 C CA . SER A 1 5 ? -10.114 12.925 26.932 1.00 0.00 5 SER A CA 16
ATOM 22571 C C . SER A 1 5 ? -9.945 11.632 27.723 1.00 0.00 5 SER A C 16
ATOM 22572 O O . SER A 1 5 ? -10.002 11.633 28.952 1.00 0.00 5 SER A O 16
ATOM 22580 N N . SER A 1 6 ? -9.739 10.530 27.008 1.00 0.00 6 SER A N 16
ATOM 22581 C CA . SER A 1 6 ? -9.562 9.230 27.644 1.00 0.00 6 SER A CA 16
ATOM 22582 C C . SER A 1 6 ? -8.193 9.129 28.307 1.00 0.00 6 SER A C 16
ATOM 22583 O O . SER A 1 6 ? -8.087 8.812 29.491 1.00 0.00 6 SER A O 16
ATOM 22591 N N . GLY A 1 7 ? -7.146 9.402 27.535 1.00 0.00 7 GLY A N 16
ATOM 22592 C CA . GLY A 1 7 ? -5.796 9.336 28.065 1.00 0.00 7 GLY A CA 16
ATOM 22593 C C . GLY A 1 7 ? -4.745 9.639 27.015 1.00 0.00 7 GLY A C 16
ATOM 22594 O O . GLY A 1 7 ? -3.855 8.824 26.767 1.00 0.00 7 GLY A O 16
ATOM 22598 N N . LEU A 1 8 ? -4.848 10.811 26.398 1.00 0.00 8 LEU A N 16
ATOM 22599 C CA . LEU A 1 8 ? -3.899 11.218 25.369 1.00 0.00 8 LEU A CA 16
ATOM 22600 C C . LEU A 1 8 ? -3.363 12.619 25.648 1.00 0.00 8 LEU A C 16
ATOM 22601 O O . LEU A 1 8 ? -4.112 13.515 26.040 1.00 0.00 8 LEU A O 16
ATOM 22617 N N . GLN A 1 9 ? -2.062 12.802 25.445 1.00 0.00 9 GLN A N 16
ATOM 22618 C CA . GLN A 1 9 ? -1.426 14.094 25.674 1.00 0.00 9 GLN A CA 16
ATOM 22619 C C . GLN A 1 9 ? -0.918 14.691 24.366 1.00 0.00 9 GLN A C 16
ATOM 22620 O O . GLN A 1 9 ? -1.306 15.796 23.984 1.00 0.00 9 GLN A O 16
ATOM 22634 N N . GLN A 1 10 ? -0.049 13.954 23.682 1.00 0.00 10 GLN A N 16
ATOM 22635 C CA . GLN A 1 10 ? 0.512 14.412 22.416 1.00 0.00 10 GLN A CA 16
ATOM 22636 C C . GLN A 1 10 ? 1.128 13.249 21.643 1.00 0.00 10 GLN A C 16
ATOM 22637 O O . GLN A 1 10 ? 1.780 12.381 22.223 1.00 0.00 10 GLN A O 16
ATOM 22651 N N . GLN A 1 11 ? 0.916 13.241 20.331 1.00 0.00 11 GLN A N 16
ATOM 22652 C CA . GLN A 1 11 ? 1.452 12.185 19.479 1.00 0.00 11 GLN A CA 16
ATOM 22653 C C . GLN A 1 11 ? 1.991 12.761 18.173 1.00 0.00 11 GLN A C 16
ATOM 22654 O O . GLN A 1 11 ? 1.866 13.957 17.912 1.00 0.00 11 GLN A O 16
ATOM 22668 N N . GLU A 1 12 ? 2.591 11.901 17.357 1.00 0.00 12 GLU A N 16
ATOM 22669 C CA . GLU A 1 12 ? 3.150 12.324 16.078 1.00 0.00 12 GLU A CA 16
ATOM 22670 C C . GLU A 1 12 ? 2.042 12.636 15.078 1.00 0.00 12 GLU A C 16
ATOM 22671 O O . GLU A 1 12 ? 0.934 12.109 15.178 1.00 0.00 12 GLU A O 16
ATOM 22683 N N . GLU A 1 13 ? 2.350 13.495 14.111 1.00 0.00 13 GLU A N 16
ATOM 22684 C CA . GLU A 1 13 ? 1.380 13.878 13.091 1.00 0.00 13 GLU A CA 16
ATOM 22685 C C . GLU A 1 13 ? 1.735 13.258 11.743 1.00 0.00 13 GLU A C 16
ATOM 22686 O O . GLU A 1 13 ? 2.906 13.027 11.444 1.00 0.00 13 GLU A O 16
ATOM 22698 N N . GLU A 1 14 ? 0.715 12.992 10.934 1.00 0.00 14 GLU A N 16
ATOM 22699 C CA . GLU A 1 14 ? 0.920 12.399 9.617 1.00 0.00 14 GLU A CA 16
ATOM 22700 C C . GLU A 1 14 ? 1.509 13.418 8.648 1.00 0.00 14 GLU A C 16
ATOM 22701 O O . GLU A 1 14 ? 0.857 14.399 8.290 1.00 0.00 14 GLU A O 16
ATOM 22713 N N . THR A 1 15 ? 2.747 13.179 8.227 1.00 0.00 15 THR A N 16
ATOM 22714 C CA . THR A 1 15 ? 3.424 14.076 7.298 1.00 0.00 15 THR A CA 16
ATOM 22715 C C . THR A 1 15 ? 4.155 13.289 6.214 1.00 0.00 15 THR A C 16
ATOM 22716 O O . THR A 1 15 ? 5.371 13.109 6.276 1.00 0.00 15 THR A O 16
ATOM 22727 N N . TYR A 1 16 ? 3.404 12.823 5.222 1.00 0.00 16 TYR A N 16
ATOM 22728 C CA . TYR A 1 16 ? 3.979 12.055 4.123 1.00 0.00 16 TYR A CA 16
ATOM 22729 C C . TYR A 1 16 ? 3.710 12.737 2.784 1.00 0.00 16 TYR A C 16
ATOM 22730 O O . TYR A 1 16 ? 2.669 12.521 2.165 1.00 0.00 16 TYR A O 16
ATOM 22748 N N . ALA A 1 17 ? 4.656 13.560 2.345 1.00 0.00 17 ALA A N 16
ATOM 22749 C CA . ALA A 1 17 ? 4.522 14.272 1.081 1.00 0.00 17 ALA A CA 16
ATOM 22750 C C . ALA A 1 17 ? 5.557 13.797 0.068 1.00 0.00 17 ALA A C 16
ATOM 22751 O O . ALA A 1 17 ? 6.005 14.564 -0.784 1.00 0.00 17 ALA A O 16
ATOM 22758 N N . ASP A 1 18 ? 5.933 12.526 0.166 1.00 0.00 18 ASP A N 16
ATOM 22759 C CA . ASP A 1 18 ? 6.917 11.948 -0.743 1.00 0.00 18 ASP A CA 16
ATOM 22760 C C . ASP A 1 18 ? 6.685 10.450 -0.920 1.00 0.00 18 ASP A C 16
ATOM 22761 O O . ASP A 1 18 ? 7.613 9.700 -1.222 1.00 0.00 18 ASP A O 16
ATOM 22770 N N . ALA A 1 19 ? 5.441 10.020 -0.732 1.00 0.00 19 ALA A N 16
ATOM 22771 C CA . ALA A 1 19 ? 5.090 8.612 -0.871 1.00 0.00 19 ALA A CA 16
ATOM 22772 C C . ALA A 1 19 ? 4.462 8.336 -2.234 1.00 0.00 19 ALA A C 16
ATOM 22773 O O . ALA A 1 19 ? 3.934 9.240 -2.880 1.00 0.00 19 ALA A O 16
ATOM 22780 N N . CYS A 1 20 ? 4.524 7.080 -2.664 1.00 0.00 20 CYS A N 16
ATOM 22781 C CA . CYS A 1 20 ? 3.962 6.684 -3.950 1.00 0.00 20 CYS A CA 16
ATOM 22782 C C . CYS A 1 20 ? 2.708 5.837 -3.758 1.00 0.00 20 CYS A C 16
ATOM 22783 O O . CYS A 1 20 ? 2.392 5.422 -2.642 1.00 0.00 20 CYS A O 16
ATOM 22791 N N . ASP A 1 21 ? 1.997 5.584 -4.852 1.00 0.00 21 ASP A N 16
ATOM 22792 C CA . ASP A 1 21 ? 0.778 4.785 -4.804 1.00 0.00 21 ASP A CA 16
ATOM 22793 C C . ASP A 1 21 ? 1.060 3.387 -4.264 1.00 0.00 21 ASP A C 16
ATOM 22794 O O . ASP A 1 21 ? 0.187 2.751 -3.673 1.00 0.00 21 ASP A O 16
ATOM 22803 N N . GLU A 1 22 ? 2.284 2.912 -4.471 1.00 0.00 22 GLU A N 16
ATOM 22804 C CA . GLU A 1 22 ? 2.682 1.587 -4.005 1.00 0.00 22 GLU A CA 16
ATOM 22805 C C . GLU A 1 22 ? 2.502 1.464 -2.495 1.00 0.00 22 GLU A C 16
ATOM 22806 O O . GLU A 1 22 ? 2.228 0.380 -1.979 1.00 0.00 22 GLU A O 16
ATOM 22818 N N . PHE A 1 23 ? 2.659 2.580 -1.791 1.00 0.00 23 PHE A N 16
ATOM 22819 C CA . PHE A 1 23 ? 2.516 2.595 -0.339 1.00 0.00 23 PHE A CA 16
ATOM 22820 C C . PHE A 1 23 ? 1.212 3.270 0.072 1.00 0.00 23 PHE A C 16
ATOM 22821 O O . PHE A 1 23 ? 0.605 2.911 1.081 1.00 0.00 23 PHE A O 16
ATOM 22838 N N . LEU A 1 24 ? 0.786 4.252 -0.717 1.00 0.00 24 LEU A N 16
ATOM 22839 C CA . LEU A 1 24 ? -0.445 4.980 -0.434 1.00 0.00 24 LEU A CA 16
ATOM 22840 C C . LEU A 1 24 ? -1.667 4.101 -0.677 1.00 0.00 24 LEU A C 16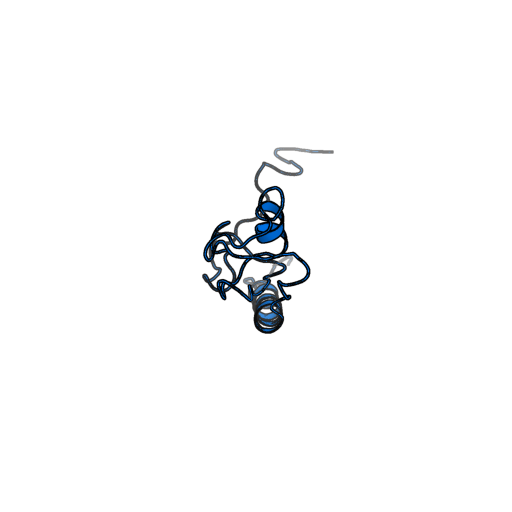
ATOM 22841 O O . LEU A 1 24 ? -1.707 3.324 -1.631 1.00 0.00 24 LEU A O 16
ATOM 22857 N N . ASP A 1 25 ? -2.664 4.231 0.192 1.00 0.00 25 ASP A N 16
ATOM 22858 C CA . ASP A 1 25 ? -3.890 3.449 0.072 1.00 0.00 25 ASP A CA 16
ATOM 22859 C C . ASP A 1 25 ? -4.718 3.923 -1.122 1.00 0.00 25 ASP A C 16
ATOM 22860 O O . ASP A 1 25 ? -4.808 5.122 -1.386 1.00 0.00 25 ASP A O 16
ATOM 22869 N N . PRO A 1 26 ? -5.337 2.987 -1.863 1.00 0.00 26 PRO A N 16
ATOM 22870 C CA . PRO A 1 26 ? -6.157 3.324 -3.030 1.00 0.00 26 PRO A CA 16
ATOM 22871 C C . PRO A 1 26 ? -7.435 4.063 -2.648 1.00 0.00 26 PRO A C 16
ATOM 22872 O O . PRO A 1 26 ? -7.992 4.814 -3.449 1.00 0.00 26 PRO A O 16
ATOM 22883 N N . ILE A 1 27 ? -7.897 3.845 -1.421 1.00 0.00 27 ILE A N 16
ATOM 22884 C CA . ILE A 1 27 ? -9.111 4.490 -0.936 1.00 0.00 27 ILE A CA 16
ATOM 22885 C C . ILE A 1 27 ? -8.786 5.597 0.062 1.00 0.00 27 ILE A C 16
ATOM 22886 O O . ILE A 1 27 ? -9.225 6.736 -0.094 1.00 0.00 27 ILE A O 16
ATOM 22902 N N . MET A 1 28 ? -8.015 5.253 1.089 1.00 0.00 28 MET A N 16
ATOM 22903 C CA . MET A 1 28 ? -7.632 6.218 2.114 1.00 0.00 28 MET A CA 16
ATOM 22904 C C . MET A 1 28 ? -6.674 7.265 1.553 1.00 0.00 28 MET A C 16
ATOM 22905 O O . MET A 1 28 ? -6.627 8.397 2.033 1.00 0.00 28 MET A O 16
ATOM 22919 N N . SER A 1 29 ? -5.910 6.879 0.535 1.00 0.00 29 SER A N 16
ATOM 22920 C CA . SER A 1 29 ? -4.954 7.788 -0.087 1.00 0.00 29 SER A CA 16
ATOM 22921 C C . SER A 1 29 ? -3.889 8.227 0.913 1.00 0.00 29 SER A C 16
ATOM 22922 O O . SER A 1 29 ? -3.376 9.344 0.839 1.00 0.00 29 SER A O 16
ATOM 22930 N N . THR A 1 30 ? -3.562 7.341 1.849 1.00 0.00 30 THR A N 16
ATOM 22931 C CA . THR A 1 30 ? -2.558 7.637 2.864 1.00 0.00 30 THR A CA 16
ATOM 22932 C C . THR A 1 30 ? -1.545 6.502 2.974 1.00 0.00 30 THR A C 16
ATOM 22933 O O . THR A 1 30 ? -1.743 5.425 2.413 1.00 0.00 30 THR A O 16
ATOM 22944 N N . LEU A 1 31 ? -0.460 6.753 3.701 1.00 0.00 31 LEU A N 16
ATOM 22945 C CA . LEU A 1 31 ? 0.585 5.751 3.885 1.00 0.00 31 LEU A CA 16
ATOM 22946 C C . LEU A 1 31 ? 0.019 4.483 4.517 1.00 0.00 31 LEU A C 16
ATOM 22947 O O . LEU A 1 31 ? -0.763 4.546 5.465 1.00 0.00 31 LEU A O 16
ATOM 22963 N N . MET A 1 32 ? 0.418 3.333 3.985 1.00 0.00 32 MET A N 16
ATOM 22964 C CA . MET A 1 32 ? -0.050 2.051 4.497 1.00 0.00 32 MET A CA 16
ATOM 22965 C C . MET A 1 32 ? 0.985 1.420 5.423 1.00 0.00 32 MET A C 16
ATOM 22966 O O . MET A 1 32 ? 2.184 1.456 5.146 1.00 0.00 32 MET A O 16
ATOM 22980 N N . CYS A 1 33 ? 0.514 0.844 6.523 1.00 0.00 33 CYS A N 16
ATOM 22981 C CA . CYS A 1 33 ? 1.399 0.203 7.490 1.00 0.00 33 CYS A CA 16
ATOM 22982 C C . CYS A 1 33 ? 1.327 -1.315 7.367 1.00 0.00 33 CYS A C 16
ATOM 22983 O O . CYS A 1 33 ? 2.340 -2.007 7.478 1.00 0.00 33 CYS A O 16
ATOM 22991 N N . ASP A 1 34 ? 0.123 -1.828 7.136 1.00 0.00 34 ASP A N 16
ATOM 22992 C CA . ASP A 1 34 ? -0.083 -3.264 6.996 1.00 0.00 34 ASP A CA 16
ATOM 22993 C C . ASP A 1 34 ? -1.012 -3.566 5.822 1.00 0.00 34 ASP A C 16
ATOM 22994 O O . ASP A 1 34 ? -2.188 -3.878 6.013 1.00 0.00 34 ASP A O 16
ATOM 23003 N N . PRO A 1 35 ? -0.493 -3.476 4.585 1.00 0.00 35 PRO A N 16
ATOM 23004 C CA . PRO A 1 35 ? -1.281 -3.739 3.377 1.00 0.00 35 PRO A CA 16
ATOM 23005 C C . PRO A 1 35 ? -1.632 -5.214 3.222 1.00 0.00 35 PRO A C 16
ATOM 23006 O O . PRO A 1 35 ? -0.750 -6.070 3.166 1.00 0.00 35 PRO A O 16
ATOM 23017 N N . VAL A 1 36 ? -2.927 -5.503 3.149 1.00 0.00 36 VAL A N 16
ATOM 23018 C CA . VAL A 1 36 ? -3.398 -6.874 2.997 1.00 0.00 36 VAL A CA 16
ATOM 23019 C C . VAL A 1 36 ? -3.843 -7.144 1.563 1.00 0.00 36 VAL A C 16
ATOM 23020 O O . VAL A 1 36 ? -4.497 -6.309 0.939 1.00 0.00 36 VAL A O 16
ATOM 23033 N N . VAL A 1 37 ? -3.484 -8.315 1.047 1.00 0.00 37 VAL A N 16
ATOM 23034 C CA . VAL A 1 37 ? -3.845 -8.692 -0.314 1.00 0.00 37 VAL A CA 16
ATOM 23035 C C . VAL A 1 37 ? -5.240 -9.307 -0.361 1.00 0.00 37 VAL A C 16
ATOM 23036 O O . VAL A 1 37 ? -5.513 -10.304 0.307 1.00 0.00 37 VAL A O 16
ATOM 23049 N N . LEU A 1 38 ? -6.119 -8.706 -1.157 1.00 0.00 38 LEU A N 16
ATOM 23050 C CA . LEU A 1 38 ? -7.486 -9.197 -1.294 1.00 0.00 38 LEU A CA 16
ATOM 23051 C C . LEU A 1 38 ? -7.549 -10.350 -2.296 1.00 0.00 38 LEU A C 16
ATOM 23052 O O . LEU A 1 38 ? -7.163 -10.193 -3.453 1.00 0.00 38 LEU A O 16
ATOM 23068 N N . PRO A 1 39 ? -8.037 -11.528 -1.866 1.00 0.00 39 PRO A N 16
ATOM 23069 C CA . PRO A 1 39 ? -8.141 -12.702 -2.739 1.00 0.00 39 PRO A CA 16
ATOM 23070 C C . PRO A 1 39 ? -9.281 -12.590 -3.749 1.00 0.00 39 PRO A C 16
ATOM 23071 O O . PRO A 1 39 ? -9.451 -13.462 -4.600 1.00 0.00 39 PRO A O 16
ATOM 23082 N N . SER A 1 40 ? -10.064 -11.518 -3.651 1.00 0.00 40 SER A N 16
ATOM 23083 C CA . SER A 1 40 ? -11.185 -11.308 -4.559 1.00 0.00 40 SER A CA 16
ATOM 23084 C C . SER A 1 40 ? -10.829 -10.302 -5.651 1.00 0.00 40 SER A C 16
ATOM 23085 O O . SER A 1 40 ? -10.691 -10.663 -6.820 1.00 0.00 40 SER A O 16
ATOM 23093 N N . SER A 1 41 ? -10.689 -9.040 -5.263 1.00 0.00 41 SER A N 16
ATOM 23094 C CA . SER A 1 41 ? -10.356 -7.980 -6.210 1.00 0.00 41 SER A CA 16
ATOM 23095 C C . SER A 1 41 ? -8.866 -7.975 -6.550 1.00 0.00 41 SER A C 16
ATOM 23096 O O . SER A 1 41 ? -8.437 -7.280 -7.471 1.00 0.00 41 SER A O 16
ATOM 23104 N N . ARG A 1 42 ? -8.080 -8.750 -5.807 1.00 0.00 42 ARG A N 16
ATOM 23105 C CA . ARG A 1 42 ? -6.641 -8.821 -6.041 1.00 0.00 42 ARG A CA 16
ATOM 23106 C C . ARG A 1 42 ? -5.992 -7.455 -5.850 1.00 0.00 42 ARG A C 16
ATOM 23107 O O . ARG A 1 42 ? -4.986 -7.140 -6.487 1.00 0.00 42 ARG A O 16
ATOM 23128 N N . VAL A 1 43 ? -6.572 -6.647 -4.969 1.00 0.00 43 VAL A N 16
ATOM 23129 C CA . VAL A 1 43 ? -6.050 -5.314 -4.694 1.00 0.00 43 VAL A CA 16
ATOM 23130 C C . VAL A 1 43 ? -5.389 -5.259 -3.320 1.00 0.00 43 VAL A C 16
ATOM 23131 O O . VAL A 1 43 ? -5.756 -6.006 -2.413 1.00 0.00 43 VAL A O 16
ATOM 23144 N N . THR A 1 44 ? -4.413 -4.369 -3.174 1.00 0.00 44 THR A N 16
ATOM 23145 C CA . THR A 1 44 ? -3.701 -4.218 -1.910 1.00 0.00 44 THR A CA 16
ATOM 23146 C C . THR A 1 44 ? -4.237 -3.027 -1.122 1.00 0.00 44 THR A C 16
ATOM 23147 O O . THR A 1 44 ? -4.174 -1.886 -1.579 1.00 0.00 44 THR A O 16
ATOM 23158 N N . VAL A 1 45 ? -4.764 -3.301 0.068 1.00 0.00 45 VAL A N 16
ATOM 23159 C CA . VAL A 1 45 ? -5.311 -2.255 0.921 1.00 0.00 45 VAL A CA 16
ATOM 23160 C C . VAL A 1 45 ? -4.941 -2.489 2.382 1.00 0.00 45 VAL A C 16
ATOM 23161 O O . VAL A 1 45 ? -4.709 -3.623 2.800 1.00 0.00 45 VAL A O 16
ATOM 23174 N N . ASP A 1 46 ? -4.886 -1.409 3.154 1.00 0.00 46 ASP A N 16
ATOM 23175 C CA . ASP A 1 46 ? -4.543 -1.495 4.570 1.00 0.00 46 ASP A CA 16
ATOM 23176 C C . ASP A 1 46 ? -5.501 -2.424 5.308 1.00 0.00 46 ASP A C 16
ATOM 23177 O O . ASP A 1 46 ? -6.691 -2.480 4.998 1.00 0.00 46 ASP A O 16
ATOM 23186 N N . ARG A 1 47 ? -4.974 -3.153 6.288 1.00 0.00 47 ARG A N 16
ATOM 23187 C CA . ARG A 1 47 ? -5.783 -4.079 7.073 1.00 0.00 47 ARG A CA 16
ATOM 23188 C C . ARG A 1 47 ? -6.925 -3.344 7.767 1.00 0.00 47 ARG A C 16
ATOM 23189 O O . ARG A 1 47 ? -8.002 -3.904 7.974 1.00 0.00 47 ARG A O 16
ATOM 23210 N N . SER A 1 48 ? -6.682 -2.087 8.121 1.00 0.00 48 SER A N 16
ATOM 23211 C CA . SER A 1 48 ? -7.691 -1.273 8.791 1.00 0.00 48 SER A CA 16
ATOM 23212 C C . SER A 1 48 ? -8.668 -0.684 7.779 1.00 0.00 48 SER A C 16
ATOM 23213 O O . SER A 1 48 ? -9.846 -0.487 8.080 1.00 0.00 48 SER A O 16
ATOM 23221 N N . THR A 1 49 ? -8.173 -0.407 6.577 1.00 0.00 49 THR A N 16
ATOM 23222 C CA . THR A 1 49 ? -9.002 0.158 5.519 1.00 0.00 49 THR A CA 16
ATOM 23223 C C . THR A 1 49 ? -10.105 -0.815 5.119 1.00 0.00 49 THR A C 16
ATOM 23224 O O . THR A 1 49 ? -11.224 -0.407 4.806 1.00 0.00 49 THR A O 16
ATOM 23235 N N . ILE A 1 50 ? -9.781 -2.103 5.133 1.00 0.00 50 ILE A N 16
ATOM 23236 C CA . ILE A 1 50 ? -10.743 -3.137 4.774 1.00 0.00 50 ILE A CA 16
ATOM 23237 C C . ILE A 1 50 ? -11.704 -3.412 5.926 1.00 0.00 50 ILE A C 16
ATOM 23238 O O . ILE A 1 50 ? -12.868 -3.749 5.710 1.00 0.00 50 ILE A O 16
ATOM 23254 N N . ALA A 1 51 ? -11.209 -3.262 7.151 1.00 0.00 51 ALA A N 16
ATOM 23255 C CA . ALA A 1 51 ? -12.024 -3.492 8.338 1.00 0.00 51 ALA A CA 16
ATOM 23256 C C . ALA A 1 51 ? -13.248 -2.584 8.345 1.00 0.00 51 ALA A C 16
ATOM 23257 O O . ALA A 1 51 ? -14.360 -3.026 8.636 1.00 0.00 51 ALA A O 16
ATOM 23264 N N . ARG A 1 52 ? -13.037 -1.312 8.022 1.00 0.00 52 ARG A N 16
ATOM 23265 C CA . ARG A 1 52 ? -14.125 -0.342 7.989 1.00 0.00 52 ARG A CA 16
ATOM 23266 C C . ARG A 1 52 ? -15.179 -0.749 6.965 1.00 0.00 52 ARG A C 16
ATOM 23267 O O . ARG A 1 52 ? -16.372 -0.512 7.157 1.00 0.00 52 ARG A O 16
ATOM 23288 N N . HIS A 1 53 ? -14.728 -1.366 5.878 1.00 0.00 53 HIS A N 16
ATOM 23289 C CA . HIS A 1 53 ? -15.628 -1.811 4.821 1.00 0.00 53 HIS A CA 16
ATOM 23290 C C . HIS A 1 53 ? -16.319 -3.117 5.206 1.00 0.00 53 HIS A C 16
ATOM 23291 O O . HIS A 1 53 ? -17.403 -3.425 4.711 1.00 0.00 53 HIS A O 16
ATOM 23305 N N . LEU A 1 54 ? -15.683 -3.879 6.092 1.00 0.00 54 LEU A N 16
ATOM 23306 C CA . LEU A 1 54 ? -16.237 -5.151 6.543 1.00 0.00 54 LEU A CA 16
ATOM 23307 C C . LEU A 1 54 ? -16.988 -4.984 7.861 1.00 0.00 54 LEU A C 16
ATOM 23308 O O . LEU A 1 54 ? -17.049 -5.907 8.672 1.00 0.00 54 LEU A O 16
ATOM 23324 N N . LEU A 1 55 ? -17.561 -3.802 8.067 1.00 0.00 55 LEU A N 16
ATOM 23325 C CA . LEU A 1 55 ? -18.307 -3.517 9.286 1.00 0.00 55 LEU A CA 16
ATOM 23326 C C . LEU A 1 55 ? -19.720 -4.087 9.204 1.00 0.00 55 LEU A C 16
ATOM 23327 O O . LEU A 1 55 ? -20.075 -5.003 9.945 1.00 0.00 55 LEU A O 16
ATOM 23343 N N . SER A 1 56 ? -20.522 -3.538 8.296 1.00 0.00 56 SER A N 16
ATOM 23344 C CA . SER A 1 56 ? -21.896 -3.992 8.116 1.00 0.00 56 SER A CA 16
ATOM 23345 C C . SER A 1 56 ? -22.003 -4.941 6.926 1.00 0.00 56 SER A C 16
ATOM 23346 O O . SER A 1 56 ? -22.716 -5.943 6.982 1.00 0.00 56 SER A O 16
ATOM 23354 N N . ASP A 1 57 ? -21.290 -4.619 5.852 1.00 0.00 57 ASP A N 16
ATOM 23355 C CA . ASP A 1 57 ? -21.306 -5.443 4.649 1.00 0.00 57 ASP A CA 16
ATOM 23356 C C . ASP A 1 57 ? -19.967 -6.146 4.454 1.00 0.00 57 ASP A C 16
ATOM 23357 O O . ASP A 1 57 ? -19.041 -5.588 3.866 1.00 0.00 57 ASP A O 16
ATOM 23366 N N . GLN A 1 58 ? -19.872 -7.375 4.952 1.00 0.00 58 GLN A N 16
ATOM 23367 C CA . GLN A 1 58 ? -18.646 -8.155 4.834 1.00 0.00 58 GLN A CA 16
ATOM 23368 C C . GLN A 1 58 ? -18.375 -8.523 3.378 1.00 0.00 58 GLN A C 16
ATOM 23369 O O . GLN A 1 58 ? -18.633 -9.648 2.952 1.00 0.00 58 GLN A O 16
ATOM 23383 N N . THR A 1 59 ? -17.851 -7.565 2.619 1.00 0.00 59 THR A N 16
ATOM 23384 C CA . THR A 1 59 ? -17.545 -7.787 1.210 1.00 0.00 59 THR A CA 16
ATOM 23385 C C . THR A 1 59 ? -16.377 -6.914 0.764 1.00 0.00 59 THR A C 16
ATOM 23386 O O . THR A 1 59 ? -15.811 -6.163 1.559 1.00 0.00 59 THR A O 16
ATOM 23397 N N . ASP A 1 60 ? -16.020 -7.017 -0.512 1.00 0.00 60 ASP A N 16
ATOM 23398 C CA . ASP A 1 60 ? -14.919 -6.236 -1.063 1.00 0.00 60 ASP A CA 16
ATOM 23399 C C . ASP A 1 60 ? -15.421 -4.900 -1.607 1.00 0.00 60 ASP A C 16
ATOM 23400 O O . ASP A 1 60 ? -16.522 -4.816 -2.150 1.00 0.00 60 ASP A O 16
ATOM 23409 N N . PRO A 1 61 ? -14.618 -3.831 -1.467 1.00 0.00 61 PRO A N 16
ATOM 23410 C CA . PRO A 1 61 ? -14.989 -2.497 -1.947 1.00 0.00 61 PRO A CA 16
ATOM 23411 C C . PRO A 1 61 ? -14.887 -2.369 -3.465 1.00 0.00 61 PRO A C 16
ATOM 23412 O O . PRO A 1 61 ? -15.405 -1.418 -4.051 1.00 0.00 61 PRO A O 16
ATOM 23423 N N . PHE A 1 62 ? -14.216 -3.328 -4.098 1.00 0.00 62 PHE A N 16
ATOM 23424 C CA . PHE A 1 62 ? -14.049 -3.311 -5.548 1.00 0.00 62 PHE A CA 16
ATOM 23425 C C . PHE A 1 62 ? -14.825 -4.448 -6.205 1.00 0.00 62 PHE A C 16
ATOM 23426 O O . PHE A 1 62 ? -15.559 -4.235 -7.170 1.00 0.00 62 PHE A O 16
ATOM 23443 N N . ASN A 1 63 ? -14.653 -5.659 -5.682 1.00 0.00 63 ASN A N 16
ATOM 23444 C CA . ASN A 1 63 ? -15.333 -6.830 -6.225 1.00 0.00 63 ASN A CA 16
ATOM 23445 C C . ASN A 1 63 ? -16.760 -6.937 -5.690 1.00 0.00 63 ASN A C 16
ATOM 23446 O O . ASN A 1 63 ? -17.648 -7.456 -6.366 1.00 0.00 63 ASN A O 16
ATOM 23457 N N . ARG A 1 64 ? -16.972 -6.447 -4.473 1.00 0.00 64 ARG A N 16
ATOM 23458 C CA . ARG A 1 64 ? -18.292 -6.493 -3.852 1.00 0.00 64 ARG A CA 16
ATOM 23459 C C . ARG A 1 64 ? -18.741 -7.936 -3.641 1.00 0.00 64 ARG A C 16
ATOM 23460 O O . ARG A 1 64 ? -19.935 -8.238 -3.688 1.00 0.00 64 ARG A O 16
ATOM 23481 N N . SER A 1 65 ? -17.779 -8.822 -3.407 1.00 0.00 65 SER A N 16
ATOM 23482 C CA . SER A 1 65 ? -18.072 -10.233 -3.188 1.00 0.00 65 SER A CA 16
ATOM 23483 C C . SER A 1 65 ? -17.905 -10.599 -1.715 1.00 0.00 65 SER A C 16
ATOM 23484 O O . SER A 1 65 ? -17.330 -9.835 -0.940 1.00 0.00 65 SER A O 16
ATOM 23492 N N . PRO A 1 66 ? -18.407 -11.778 -1.306 1.00 0.00 66 PRO A N 16
ATOM 23493 C CA . PRO A 1 66 ? -18.306 -12.239 0.083 1.00 0.00 66 PRO A CA 16
ATOM 23494 C C . PRO A 1 66 ? -16.859 -12.353 0.548 1.00 0.00 66 PRO A C 16
ATOM 23495 O O . PRO A 1 66 ? -16.138 -13.266 0.148 1.00 0.00 66 PRO A O 16
ATOM 23506 N N . LEU A 1 67 ? -16.441 -11.416 1.394 1.00 0.00 67 LEU A N 16
ATOM 23507 C CA . LEU A 1 67 ? -15.079 -11.408 1.914 1.00 0.00 67 LEU A CA 16
ATOM 23508 C C . LEU A 1 67 ? -15.073 -11.170 3.420 1.00 0.00 67 LEU A C 16
ATOM 23509 O O . LEU A 1 67 ? -15.950 -10.491 3.955 1.00 0.00 67 LEU A O 16
ATOM 23525 N N . THR A 1 68 ? -14.080 -11.734 4.100 1.00 0.00 68 THR A N 16
ATOM 23526 C CA . THR A 1 68 ? -13.960 -11.582 5.545 1.00 0.00 68 THR A CA 16
ATOM 23527 C C . THR A 1 68 ? -12.553 -11.137 5.932 1.00 0.00 68 THR A C 16
ATOM 23528 O O . THR A 1 68 ? -11.628 -11.198 5.122 1.00 0.00 68 THR A O 16
ATOM 23539 N N . MET A 1 69 ? -12.400 -10.691 7.174 1.00 0.00 69 MET A N 16
ATOM 23540 C CA . MET A 1 69 ? -11.106 -10.235 7.669 1.00 0.00 69 MET A CA 16
ATOM 23541 C C . MET A 1 69 ? -10.089 -11.372 7.665 1.00 0.00 69 MET A C 16
ATOM 23542 O O . MET A 1 69 ? -8.886 -11.142 7.530 1.00 0.00 69 MET A O 16
ATOM 23556 N N . ASP A 1 70 ? -10.577 -12.599 7.816 1.00 0.00 70 ASP A N 16
ATOM 23557 C CA . ASP A 1 70 ? -9.709 -13.771 7.830 1.00 0.00 70 ASP A CA 16
ATOM 23558 C C . ASP A 1 70 ? -9.258 -14.133 6.418 1.00 0.00 70 ASP A C 16
ATOM 23559 O O . ASP A 1 70 ? -8.164 -14.660 6.221 1.00 0.00 70 ASP A O 16
ATOM 23568 N N . GLN A 1 71 ? -10.111 -13.848 5.438 1.00 0.00 71 GLN A N 16
ATOM 23569 C CA . GLN A 1 71 ? -9.800 -14.145 4.044 1.00 0.00 71 GLN A CA 16
ATOM 23570 C C . GLN A 1 71 ? -8.552 -13.393 3.592 1.00 0.00 71 GLN A C 16
ATOM 23571 O O . GLN A 1 71 ? -7.583 -14.000 3.134 1.00 0.00 71 GLN A O 16
ATOM 23585 N N . ILE A 1 72 ? -8.583 -12.070 3.721 1.00 0.00 72 ILE A N 16
ATOM 23586 C CA . ILE A 1 72 ? -7.454 -11.237 3.325 1.00 0.00 72 ILE A CA 16
ATOM 23587 C C . ILE A 1 72 ? -6.188 -11.628 4.079 1.00 0.00 72 ILE A C 16
ATOM 23588 O O . ILE A 1 72 ? -6.245 -12.017 5.247 1.00 0.00 72 ILE A O 16
ATOM 23604 N N . ARG A 1 73 ? -5.046 -11.524 3.407 1.00 0.00 73 ARG A N 16
ATOM 23605 C CA . ARG A 1 73 ? -3.766 -11.867 4.015 1.00 0.00 73 ARG A CA 16
ATOM 23606 C C . ARG A 1 73 ? -2.807 -10.679 3.977 1.00 0.00 73 ARG A C 16
ATOM 23607 O O . ARG A 1 73 ? -2.872 -9.848 3.073 1.00 0.00 73 ARG A O 16
ATOM 23628 N N . PRO A 1 74 ? -1.899 -10.586 4.965 1.00 0.00 74 PRO A N 16
ATOM 23629 C CA . PRO A 1 74 ? -0.924 -9.493 5.040 1.00 0.00 74 PRO A CA 16
ATOM 23630 C C . PRO A 1 74 ? 0.155 -9.605 3.970 1.00 0.00 74 PRO A C 16
ATOM 23631 O O . PRO A 1 74 ? 0.821 -10.634 3.850 1.00 0.00 74 PRO A O 16
ATOM 23642 N N . ASN A 1 75 ? 0.324 -8.540 3.194 1.00 0.00 75 ASN A N 16
ATOM 23643 C CA . ASN A 1 75 ? 1.325 -8.517 2.134 1.00 0.00 75 ASN A CA 16
ATOM 23644 C C . ASN A 1 75 ? 2.719 -8.286 2.707 1.00 0.00 75 ASN A C 16
ATOM 23645 O O . ASN A 1 75 ? 3.199 -7.154 2.763 1.00 0.00 75 ASN A O 16
ATOM 23656 N N . THR A 1 76 ? 3.366 -9.367 3.132 1.00 0.00 76 THR A N 16
ATOM 23657 C CA . THR A 1 76 ? 4.705 -9.282 3.702 1.00 0.00 76 THR A CA 16
ATOM 23658 C C . THR A 1 76 ? 5.690 -8.699 2.693 1.00 0.00 76 THR A C 16
ATOM 23659 O O . THR A 1 76 ? 6.597 -7.950 3.057 1.00 0.00 76 THR A O 16
ATOM 23670 N N . GLU A 1 77 ? 5.504 -9.046 1.424 1.00 0.00 77 GLU A N 16
ATOM 23671 C CA . GLU A 1 77 ? 6.374 -8.556 0.361 1.00 0.00 77 GLU A CA 16
ATOM 23672 C C . GLU A 1 77 ? 6.295 -7.038 0.250 1.00 0.00 77 GLU A C 16
ATOM 23673 O O . GLU A 1 77 ? 7.278 -6.377 -0.086 1.00 0.00 77 GLU A O 16
ATOM 23685 N N . LEU A 1 78 ? 5.117 -6.489 0.533 1.00 0.00 78 LEU A N 16
ATOM 23686 C CA . LEU A 1 78 ? 4.908 -5.047 0.464 1.00 0.00 78 LEU A CA 16
ATOM 23687 C C . LEU A 1 78 ? 5.256 -4.384 1.793 1.00 0.00 78 LEU A C 16
ATOM 23688 O O . LEU A 1 78 ? 5.855 -3.309 1.823 1.00 0.00 78 LEU A O 16
ATOM 23704 N N . LYS A 1 79 ? 4.875 -5.032 2.890 1.00 0.00 79 LYS A N 16
ATOM 23705 C CA . LYS A 1 79 ? 5.145 -4.505 4.223 1.00 0.00 79 LYS A CA 16
ATOM 23706 C C . LYS A 1 79 ? 6.635 -4.237 4.415 1.00 0.00 79 LYS A C 16
ATOM 23707 O O . LYS A 1 79 ? 7.023 -3.312 5.128 1.00 0.00 79 LYS A O 16
ATOM 23726 N N . GLU A 1 80 ? 7.465 -5.051 3.771 1.00 0.00 80 GLU A N 16
ATOM 23727 C CA . GLU A 1 80 ? 8.912 -4.901 3.869 1.00 0.00 80 GLU A CA 16
ATOM 23728 C C . GLU A 1 80 ? 9.383 -3.671 3.100 1.00 0.00 80 GLU A C 16
ATOM 23729 O O . GLU A 1 80 ? 10.373 -3.038 3.467 1.00 0.00 80 GLU A O 16
ATOM 23741 N N . LYS A 1 81 ? 8.667 -3.338 2.031 1.00 0.00 81 LYS A N 16
ATOM 23742 C CA . LYS A 1 81 ? 9.011 -2.183 1.210 1.00 0.00 81 LYS A CA 16
ATOM 23743 C C . LYS A 1 81 ? 8.662 -0.883 1.927 1.00 0.00 81 LYS A C 16
ATOM 23744 O O . LYS A 1 81 ? 9.329 0.136 1.745 1.00 0.00 81 LYS A O 16
ATOM 23763 N N . ILE A 1 82 ? 7.616 -0.927 2.746 1.00 0.00 82 ILE A N 16
ATOM 23764 C CA . ILE A 1 82 ? 7.181 0.248 3.493 1.00 0.00 82 ILE A CA 16
ATOM 23765 C C . ILE A 1 82 ? 8.166 0.584 4.606 1.00 0.00 82 ILE A C 16
ATOM 23766 O O . ILE A 1 82 ? 8.446 1.753 4.869 1.00 0.00 82 ILE A O 16
ATOM 23782 N N . GLN A 1 83 ? 8.691 -0.451 5.257 1.00 0.00 83 GLN A N 16
ATOM 23783 C CA . GLN A 1 83 ? 9.647 -0.264 6.343 1.00 0.00 83 GLN A CA 16
ATOM 23784 C C . GLN A 1 83 ? 11.007 0.162 5.801 1.00 0.00 83 GLN A C 16
ATOM 23785 O O . GLN A 1 83 ? 11.727 0.930 6.439 1.00 0.00 83 GLN A O 16
ATOM 23799 N N . ARG A 1 84 ? 11.352 -0.342 4.620 1.00 0.00 84 ARG A N 16
ATOM 23800 C CA . ARG A 1 84 ? 12.627 -0.013 3.992 1.00 0.00 84 ARG A CA 16
ATOM 23801 C C . ARG A 1 84 ? 12.661 1.452 3.568 1.00 0.00 84 ARG A C 16
ATOM 23802 O O . ARG A 1 84 ? 13.677 2.131 3.722 1.00 0.00 84 ARG A O 16
ATOM 23823 N N . TRP A 1 85 ? 11.542 1.934 3.035 1.00 0.00 85 TRP A N 16
ATOM 23824 C CA . TRP A 1 85 ? 11.444 3.320 2.590 1.00 0.00 85 TRP A CA 16
ATOM 23825 C C . TRP A 1 85 ? 11.428 4.273 3.781 1.00 0.00 85 TRP A C 16
ATOM 23826 O O . TRP A 1 85 ? 12.190 5.238 3.826 1.00 0.00 85 TRP A O 16
ATOM 23847 N N . LEU A 1 86 ? 10.554 3.995 4.745 1.00 0.00 86 LEU A N 16
ATOM 23848 C CA . LEU A 1 86 ? 10.437 4.828 5.939 1.00 0.00 86 LEU A CA 16
ATOM 23849 C C . LEU A 1 86 ? 11.795 5.028 6.606 1.00 0.00 86 LEU A C 16
ATOM 23850 O O . LEU A 1 86 ? 12.035 6.046 7.254 1.00 0.00 86 LEU A O 16
ATOM 23866 N N . ALA A 1 87 ? 12.681 4.051 6.440 1.00 0.00 87 ALA A N 16
ATOM 23867 C CA . ALA A 1 87 ? 14.015 4.121 7.025 1.00 0.00 87 ALA A CA 16
ATOM 23868 C C . ALA A 1 87 ? 14.955 4.947 6.153 1.00 0.00 87 ALA A C 16
ATOM 23869 O O . ALA A 1 87 ? 15.901 5.557 6.649 1.00 0.00 87 ALA A O 16
ATOM 23876 N N . GLU A 1 88 ? 14.688 4.962 4.850 1.00 0.00 88 GLU A N 16
ATOM 23877 C CA . GLU A 1 88 ? 15.513 5.712 3.910 1.00 0.00 88 GLU A CA 16
ATOM 23878 C C . GLU A 1 88 ? 15.044 7.161 3.808 1.00 0.00 88 GLU A C 16
ATOM 23879 O O . GLU A 1 88 ? 15.842 8.090 3.927 1.00 0.00 88 GLU A O 16
ATOM 23891 N N . ARG A 1 89 ? 13.747 7.344 3.587 1.00 0.00 89 ARG A N 16
ATOM 23892 C CA . ARG A 1 89 ? 13.173 8.681 3.468 1.00 0.00 89 ARG A CA 16
ATOM 23893 C C . ARG A 1 89 ? 13.436 9.501 4.728 1.00 0.00 89 ARG A C 16
ATOM 23894 O O . ARG A 1 89 ? 13.578 10.722 4.667 1.00 0.00 89 ARG A O 16
ATOM 23915 N N . LYS A 1 90 ? 13.499 8.820 5.867 1.00 0.00 90 LYS A N 16
ATOM 23916 C CA . LYS A 1 90 ? 13.746 9.486 7.141 1.00 0.00 90 LYS A CA 16
ATOM 23917 C C . LYS A 1 90 ? 15.221 9.845 7.289 1.00 0.00 90 LYS A C 16
ATOM 23918 O O . LYS A 1 90 ? 15.922 9.305 8.147 1.00 0.00 90 LYS A O 16
ATOM 23937 N N . GLN A 1 91 ? 15.688 10.761 6.446 1.00 0.00 91 GLN A N 16
ATOM 23938 C CA . GLN A 1 91 ? 17.080 11.193 6.481 1.00 0.00 91 GLN A CA 16
ATOM 23939 C C . GLN A 1 91 ? 17.186 12.700 6.262 1.00 0.00 91 GLN A C 16
ATOM 23940 O O . GLN A 1 91 ? 16.735 13.222 5.243 1.00 0.00 91 GLN A O 16
ATOM 23954 N N . GLN A 1 92 ? 17.786 13.392 7.224 1.00 0.00 92 GLN A N 16
ATOM 23955 C CA . GLN A 1 92 ? 17.952 14.838 7.137 1.00 0.00 92 GLN A CA 16
ATOM 23956 C C . GLN A 1 92 ? 19.414 15.206 6.895 1.00 0.00 92 GLN A C 16
ATOM 23957 O O . GLN A 1 92 ? 19.712 16.212 6.252 1.00 0.00 92 GLN A O 16
ATOM 23971 N N . SER A 1 93 ? 20.319 14.384 7.415 1.00 0.00 93 SER A N 16
ATOM 23972 C CA . SER A 1 93 ? 21.749 14.624 7.256 1.00 0.00 93 SER A CA 16
ATOM 23973 C C . SER A 1 93 ? 22.258 14.026 5.947 1.00 0.00 93 SER A C 16
ATOM 23974 O O . SER A 1 93 ? 23.183 13.213 5.940 1.00 0.00 93 SER A O 16
ATOM 23982 N N . GLY A 1 94 ? 21.648 14.435 4.839 1.00 0.00 94 GLY A N 16
ATOM 23983 C CA . GLY A 1 94 ? 22.052 13.931 3.541 1.00 0.00 94 GLY A CA 16
ATOM 23984 C C . GLY A 1 94 ? 20.909 13.917 2.543 1.00 0.00 94 GLY A C 16
ATOM 23985 O O . GLY A 1 94 ? 19.756 14.131 2.914 1.00 0.00 94 GLY A O 16
ATOM 23989 N N . PRO A 1 95 ? 21.201 13.665 1.254 1.00 0.00 95 PRO A N 16
ATOM 23990 C CA . PRO A 1 95 ? 20.176 13.627 0.207 1.00 0.00 95 PRO A CA 16
ATOM 23991 C C . PRO A 1 95 ? 19.261 12.415 0.335 1.00 0.00 95 PRO A C 16
ATOM 23992 O O . PRO A 1 95 ? 19.722 11.298 0.572 1.00 0.00 95 PRO A O 16
ATOM 24003 N N . SER A 1 96 ? 17.961 12.642 0.176 1.00 0.00 96 SER A N 16
ATOM 24004 C CA . SER A 1 96 ? 16.980 11.568 0.275 1.00 0.00 96 SER A CA 16
ATOM 24005 C C . SER A 1 96 ? 16.863 10.815 -1.046 1.00 0.00 96 SER A C 16
ATOM 24006 O O . SER A 1 96 ? 17.347 9.690 -1.176 1.00 0.00 96 SER A O 16
ATOM 24014 N N . SER A 1 97 ? 16.219 11.443 -2.025 1.00 0.00 97 SER A N 16
ATOM 24015 C CA . SER A 1 97 ? 16.038 10.832 -3.336 1.00 0.00 97 SER A CA 16
ATOM 24016 C C . SER A 1 97 ? 17.376 10.673 -4.052 1.00 0.00 97 SER A C 16
ATOM 24017 O O . SER A 1 97 ? 18.021 11.657 -4.410 1.00 0.00 97 SER A O 16
ATOM 24025 N N . GLY A 1 98 ? 17.786 9.425 -4.255 1.00 0.00 98 GLY A N 16
ATOM 24026 C CA . GLY A 1 98 ? 19.045 9.159 -4.926 1.00 0.00 98 GLY A CA 16
ATOM 24027 C C . GLY A 1 98 ? 19.019 7.863 -5.714 1.00 0.00 98 GLY A C 16
ATOM 24028 O O . GLY A 1 98 ? 19.114 6.786 -5.088 1.00 0.00 98 GLY A O 16
ATOM 24033 N N . GLY A 1 1 ? -10.154 9.918 14.273 1.00 0.00 1 GLY A N 17
ATOM 24034 C CA . GLY A 1 1 ? -10.108 8.432 14.353 1.00 0.00 1 GLY A CA 17
ATOM 24035 C C . GLY A 1 1 ? -8.748 7.915 14.779 1.00 0.00 1 GLY A C 17
ATOM 24036 O O . GLY A 1 1 ? -7.788 7.968 14.008 1.00 0.00 1 GLY A O 17
ATOM 24042 N N . SER A 1 2 ? -8.664 7.415 16.006 1.00 0.00 2 SER A N 17
ATOM 24043 C CA . SER A 1 2 ? -7.411 6.888 16.532 1.00 0.00 2 SER A CA 17
ATOM 24044 C C . SER A 1 2 ? -7.663 5.681 17.432 1.00 0.00 2 SER A C 17
ATOM 24045 O O . SER A 1 2 ? -8.147 5.821 18.555 1.00 0.00 2 SER A O 17
ATOM 24053 N N . SER A 1 3 ? -7.334 4.496 16.929 1.00 0.00 3 SER A N 17
ATOM 24054 C CA . SER A 1 3 ? -7.525 3.264 17.686 1.00 0.00 3 SER A CA 17
ATOM 24055 C C . SER A 1 3 ? -6.572 3.204 18.876 1.00 0.00 3 SER A C 17
ATOM 24056 O O . SER A 1 3 ? -5.358 3.094 18.706 1.00 0.00 3 SER A O 17
ATOM 24064 N N . GLY A 1 4 ? -7.131 3.276 20.079 1.00 0.00 4 GLY A N 17
ATOM 24065 C CA . GLY A 1 4 ? -6.318 3.228 21.280 1.00 0.00 4 GLY A CA 17
ATOM 24066 C C . GLY A 1 4 ? -6.638 4.354 22.243 1.00 0.00 4 GLY A C 17
ATOM 24067 O O . GLY A 1 4 ? -7.262 5.345 21.865 1.00 0.00 4 GLY A O 17
ATOM 24071 N N . SER A 1 5 ? -6.211 4.201 23.493 1.00 0.00 5 SER A N 17
ATOM 24072 C CA . SER A 1 5 ? -6.456 5.212 24.514 1.00 0.00 5 SER A CA 17
ATOM 24073 C C . SER A 1 5 ? -5.143 5.803 25.021 1.00 0.00 5 SER A C 17
ATOM 24074 O O . SER A 1 5 ? -4.969 7.021 25.048 1.00 0.00 5 SER A O 17
ATOM 24082 N N . SER A 1 6 ? -4.224 4.931 25.420 1.00 0.00 6 SER A N 17
ATOM 24083 C CA . SER A 1 6 ? -2.927 5.367 25.926 1.00 0.00 6 SER A CA 17
ATOM 24084 C C . SER A 1 6 ? -1.921 5.510 24.789 1.00 0.00 6 SER A C 17
ATOM 24085 O O . SER A 1 6 ? -1.363 4.522 24.312 1.00 0.00 6 SER A O 17
ATOM 24093 N N . GLY A 1 7 ? -1.693 6.746 24.359 1.00 0.00 7 GLY A N 17
ATOM 24094 C CA . GLY A 1 7 ? -0.755 6.997 23.281 1.00 0.00 7 GLY A CA 17
ATOM 24095 C C . GLY A 1 7 ? -1.283 7.995 22.271 1.00 0.00 7 GLY A C 17
ATOM 24096 O O . GLY A 1 7 ? -2.452 7.940 21.889 1.00 0.00 7 GLY A O 17
ATOM 24100 N N . LEU A 1 8 ? -0.421 8.907 21.835 1.00 0.00 8 LEU A N 17
ATOM 24101 C CA . LEU A 1 8 ? -0.807 9.921 20.862 1.00 0.00 8 LEU A CA 17
ATOM 24102 C C . LEU A 1 8 ? -1.934 10.794 21.404 1.00 0.00 8 LEU A C 17
ATOM 24103 O O . LEU A 1 8 ? -3.103 10.408 21.370 1.00 0.00 8 LEU A O 17
ATOM 24119 N N . GLN A 1 9 ? -1.576 11.972 21.903 1.00 0.00 9 GLN A N 17
ATOM 24120 C CA . GLN A 1 9 ? -2.556 12.900 22.452 1.00 0.00 9 GLN A CA 17
ATOM 24121 C C . GLN A 1 9 ? -3.480 13.426 21.358 1.00 0.00 9 GLN A C 17
ATOM 24122 O O . GLN A 1 9 ? -4.652 13.053 21.289 1.00 0.00 9 GLN A O 17
ATOM 24136 N N . GLN A 1 10 ? -2.945 14.292 20.505 1.00 0.00 10 GLN A N 17
ATOM 24137 C CA . GLN A 1 10 ? -3.721 14.869 19.413 1.00 0.00 10 GLN A CA 17
ATOM 24138 C C . GLN A 1 10 ? -2.846 15.759 18.536 1.00 0.00 10 GLN A C 17
ATOM 24139 O O . GLN A 1 10 ? -1.778 16.205 18.955 1.00 0.00 10 GLN A O 17
ATOM 24153 N N . GLN A 1 11 ? -3.306 16.013 17.314 1.00 0.00 11 GLN A N 17
ATOM 24154 C CA . GLN A 1 11 ? -2.566 16.850 16.378 1.00 0.00 11 GLN A CA 17
ATOM 24155 C C . GLN A 1 11 ? -1.197 16.249 16.075 1.00 0.00 11 GLN A C 17
ATOM 24156 O O . GLN A 1 11 ? -0.900 15.123 16.475 1.00 0.00 11 GLN A O 17
ATOM 24170 N N . GLU A 1 12 ? -0.366 17.007 15.367 1.00 0.00 12 GLU A N 17
ATOM 24171 C CA . GLU A 1 12 ? 0.971 16.549 15.011 1.00 0.00 12 GLU A CA 17
ATOM 24172 C C . GLU A 1 12 ? 0.902 15.292 14.148 1.00 0.00 12 GLU A C 17
ATOM 24173 O O . GLU A 1 12 ? 1.710 14.375 14.298 1.00 0.00 12 GLU A O 17
ATOM 24185 N N . GLU A 1 13 ? -0.069 15.259 13.240 1.00 0.00 13 GLU A N 17
ATOM 24186 C CA . GLU A 1 13 ? -0.245 14.117 12.350 1.00 0.00 13 GLU A CA 17
ATOM 24187 C C . GLU A 1 13 ? 0.374 14.392 10.984 1.00 0.00 13 GLU A C 17
ATOM 24188 O O . GLU A 1 13 ? -0.010 15.337 10.297 1.00 0.00 13 GLU A O 17
ATOM 24200 N N . GLU A 1 14 ? 1.335 13.559 10.597 1.00 0.00 14 GLU A N 17
ATOM 24201 C CA . GLU A 1 14 ? 2.007 13.712 9.312 1.00 0.00 14 GLU A CA 17
ATOM 24202 C C . GLU A 1 14 ? 1.080 13.330 8.164 1.00 0.00 14 GLU A C 17
ATOM 24203 O O . GLU A 1 14 ? 0.339 12.350 8.250 1.00 0.00 14 GLU A O 17
ATOM 24215 N N . THR A 1 15 ? 1.127 14.108 7.087 1.00 0.00 15 THR A N 17
ATOM 24216 C CA . THR A 1 15 ? 0.292 13.851 5.920 1.00 0.00 15 THR A CA 17
ATOM 24217 C C . THR A 1 15 ? 1.019 12.967 4.909 1.00 0.00 15 THR A C 17
ATOM 24218 O O . THR A 1 15 ? 0.389 12.295 4.093 1.00 0.00 15 THR A O 17
ATOM 24229 N N . TYR A 1 16 ? 2.348 12.971 4.970 1.00 0.00 16 TYR A N 17
ATOM 24230 C CA . TYR A 1 16 ? 3.158 12.170 4.060 1.00 0.00 16 TYR A CA 17
ATOM 24231 C C . TYR A 1 16 ? 2.929 12.593 2.612 1.00 0.00 16 TYR A C 17
ATOM 24232 O O . TYR A 1 16 ? 2.300 11.874 1.835 1.00 0.00 16 TYR A O 17
ATOM 24250 N N . ALA A 1 17 ? 3.443 13.766 2.256 1.00 0.00 17 ALA A N 17
ATOM 24251 C CA . ALA A 1 17 ? 3.295 14.286 0.902 1.00 0.00 17 ALA A CA 17
ATOM 24252 C C . ALA A 1 17 ? 4.562 14.058 0.085 1.00 0.00 17 ALA A C 17
ATOM 24253 O O . ALA A 1 17 ? 4.882 14.835 -0.814 1.00 0.00 17 ALA A O 17
ATOM 24260 N N . ASP A 1 18 ? 5.281 12.986 0.404 1.00 0.00 18 ASP A N 17
ATOM 24261 C CA . ASP A 1 18 ? 6.514 12.655 -0.301 1.00 0.00 18 ASP A CA 17
ATOM 24262 C C . ASP A 1 18 ? 6.688 11.144 -0.416 1.00 0.00 18 ASP A C 17
ATOM 24263 O O . ASP A 1 18 ? 7.811 10.639 -0.441 1.00 0.00 18 ASP A O 17
ATOM 24272 N N . ALA A 1 19 ? 5.571 10.429 -0.484 1.00 0.00 19 ALA A N 17
ATOM 24273 C CA . ALA A 1 19 ? 5.600 8.976 -0.596 1.00 0.00 19 ALA A CA 17
ATOM 24274 C C . ALA A 1 19 ? 5.271 8.528 -2.017 1.00 0.00 19 ALA A C 17
ATOM 24275 O O . ALA A 1 19 ? 5.143 9.351 -2.924 1.00 0.00 19 ALA A O 17
ATOM 24282 N N . CYS A 1 20 ? 5.133 7.220 -2.202 1.00 0.00 20 CYS A N 17
ATOM 24283 C CA . CYS A 1 20 ? 4.818 6.663 -3.512 1.00 0.00 20 CYS A CA 17
ATOM 24284 C C . CYS A 1 20 ? 3.360 6.223 -3.580 1.00 0.00 20 CYS A C 17
ATOM 24285 O O . CYS A 1 20 ? 2.631 6.300 -2.592 1.00 0.00 20 CYS A O 17
ATOM 24293 N N . ASP A 1 21 ? 2.940 5.763 -4.754 1.00 0.00 21 ASP A N 17
ATOM 24294 C CA . ASP A 1 21 ? 1.567 5.312 -4.951 1.00 0.00 21 ASP A CA 17
ATOM 24295 C C . ASP A 1 21 ? 1.382 3.887 -4.438 1.00 0.00 21 ASP A C 17
ATOM 24296 O O . ASP A 1 21 ? 0.298 3.513 -3.990 1.00 0.00 21 ASP A O 17
ATOM 24305 N N . GLU A 1 22 ? 2.448 3.096 -4.505 1.00 0.00 22 GLU A N 17
ATOM 24306 C CA . GLU A 1 22 ? 2.403 1.712 -4.046 1.00 0.00 22 GLU A CA 17
ATOM 24307 C C . GLU A 1 22 ? 2.088 1.642 -2.555 1.00 0.00 22 GLU A C 17
ATOM 24308 O O . GLU A 1 22 ? 1.452 0.697 -2.089 1.00 0.00 22 GLU A O 17
ATOM 24320 N N . PHE A 1 23 ? 2.538 2.648 -1.813 1.00 0.00 23 PHE A N 17
ATOM 24321 C CA . PHE A 1 23 ? 2.304 2.700 -0.374 1.00 0.00 23 PHE A CA 17
ATOM 24322 C C . PHE A 1 23 ? 0.967 3.365 -0.064 1.00 0.00 23 PHE A C 17
ATOM 24323 O O . PHE A 1 23 ? 0.291 3.003 0.899 1.00 0.00 23 PHE A O 17
ATOM 24340 N N . LEU A 1 24 ? 0.592 4.341 -0.885 1.00 0.00 24 LEU A N 17
ATOM 24341 C CA . LEU A 1 24 ? -0.664 5.057 -0.698 1.00 0.00 24 LEU A CA 17
ATOM 24342 C C . LEU A 1 24 ? -1.856 4.143 -0.959 1.00 0.00 24 LEU A C 17
ATOM 24343 O O . LEU A 1 24 ? -1.872 3.391 -1.935 1.00 0.00 24 LEU A O 17
ATOM 24359 N N . ASP A 1 25 ? -2.853 4.212 -0.083 1.00 0.00 25 ASP A N 17
ATOM 24360 C CA . ASP A 1 25 ? -4.051 3.392 -0.221 1.00 0.00 25 ASP A CA 17
ATOM 24361 C C . ASP A 1 25 ? -4.840 3.790 -1.467 1.00 0.00 25 ASP A C 17
ATOM 24362 O O . ASP A 1 25 ? -4.925 4.971 -1.804 1.00 0.00 25 ASP A O 17
ATOM 24371 N N . PRO A 1 26 ? -5.431 2.808 -2.171 1.00 0.00 26 PRO A N 17
ATOM 24372 C CA . PRO A 1 26 ? -6.214 3.071 -3.383 1.00 0.00 26 PRO A CA 17
ATOM 24373 C C . PRO A 1 26 ? -7.522 3.796 -3.085 1.00 0.00 26 PRO A C 17
ATOM 24374 O O . PRO A 1 26 ? -8.057 4.505 -3.938 1.00 0.00 26 PRO A O 17
ATOM 24385 N N . ILE A 1 27 ? -8.033 3.613 -1.872 1.00 0.00 27 ILE A N 17
ATOM 24386 C CA . ILE A 1 27 ? -9.280 4.250 -1.465 1.00 0.00 27 ILE A CA 17
ATOM 24387 C C . ILE A 1 27 ? -9.024 5.386 -0.480 1.00 0.00 27 ILE A C 17
ATOM 24388 O O . ILE A 1 27 ? -9.438 6.523 -0.707 1.00 0.00 27 ILE A O 17
ATOM 24404 N N . MET A 1 28 ? -8.341 5.069 0.614 1.00 0.00 28 MET A N 17
ATOM 24405 C CA . MET A 1 28 ? -8.032 6.061 1.638 1.00 0.00 28 MET A CA 17
ATOM 24406 C C . MET A 1 28 ? -7.058 7.111 1.111 1.00 0.00 28 MET A C 17
ATOM 24407 O O . MET A 1 28 ? -7.035 8.245 1.590 1.00 0.00 28 MET A O 17
ATOM 24421 N N . SER A 1 29 ? -6.254 6.729 0.123 1.00 0.00 29 SER A N 17
ATOM 24422 C CA . SER A 1 29 ? -5.279 7.643 -0.463 1.00 0.00 29 SER A CA 17
ATOM 24423 C C . SER A 1 29 ? -4.280 8.117 0.588 1.00 0.00 29 SER A C 17
ATOM 24424 O O . SER A 1 29 ? -3.776 9.238 0.519 1.00 0.00 29 SER A O 17
ATOM 24432 N N . THR A 1 30 ? -3.998 7.255 1.560 1.00 0.00 30 THR A N 17
ATOM 24433 C CA . THR A 1 30 ? -3.060 7.585 2.626 1.00 0.00 30 THR A CA 17
ATOM 24434 C C . THR A 1 30 ? -1.999 6.500 2.772 1.00 0.00 30 THR A C 17
ATOM 24435 O O . THR A 1 30 ? -2.070 5.457 2.122 1.00 0.00 30 THR A O 17
ATOM 24446 N N . LEU A 1 31 ? -1.015 6.751 3.630 1.00 0.00 31 LEU A N 17
ATOM 24447 C CA . LEU A 1 31 ? 0.061 5.795 3.863 1.00 0.00 31 LEU A CA 17
ATOM 24448 C C . LEU A 1 31 ? -0.492 4.466 4.367 1.00 0.00 31 LEU A C 17
ATOM 24449 O O . LEU A 1 31 ? -1.385 4.436 5.215 1.00 0.00 31 LEU A O 17
ATOM 24465 N N . MET A 1 32 ? 0.043 3.369 3.841 1.00 0.00 32 MET A N 17
ATOM 24466 C CA . MET A 1 32 ? -0.398 2.038 4.237 1.00 0.00 32 MET A CA 17
ATOM 24467 C C . MET A 1 32 ? 0.626 1.375 5.151 1.00 0.00 32 MET A C 17
ATOM 24468 O O . MET A 1 32 ? 1.712 0.993 4.710 1.00 0.00 32 MET A O 17
ATOM 24482 N N . CYS A 1 33 ? 0.275 1.239 6.425 1.00 0.00 33 CYS A N 17
ATOM 24483 C CA . CYS A 1 33 ? 1.165 0.619 7.402 1.00 0.00 33 CYS A CA 17
ATOM 24484 C C . CYS A 1 33 ? 1.108 -0.901 7.301 1.00 0.00 33 CYS A C 17
ATOM 24485 O O . CYS A 1 33 ? 2.136 -1.576 7.358 1.00 0.00 33 CYS A O 17
ATOM 24493 N N . ASP A 1 34 ? -0.100 -1.434 7.150 1.00 0.00 34 ASP A N 17
ATOM 24494 C CA . ASP A 1 34 ? -0.293 -2.875 7.039 1.00 0.00 34 ASP A CA 17
ATOM 24495 C C . ASP A 1 34 ? -1.152 -3.217 5.824 1.00 0.00 34 ASP A C 17
ATOM 24496 O O . ASP A 1 34 ? -2.349 -3.472 5.952 1.00 0.00 34 ASP A O 17
ATOM 24505 N N . PRO A 1 35 ? -0.548 -3.226 4.623 1.00 0.00 35 PRO A N 17
ATOM 24506 C CA . PRO A 1 35 ? -1.264 -3.538 3.382 1.00 0.00 35 PRO A CA 17
ATOM 24507 C C . PRO A 1 35 ? -1.668 -5.005 3.299 1.00 0.00 35 PRO A C 17
ATOM 24508 O O . PRO A 1 35 ? -0.817 -5.892 3.247 1.00 0.00 35 PRO A O 17
ATOM 24519 N N . VAL A 1 36 ? -2.974 -5.254 3.286 1.00 0.00 36 VAL A N 17
ATOM 24520 C CA . VAL A 1 36 ? -3.492 -6.615 3.207 1.00 0.00 36 VAL A CA 17
ATOM 24521 C C . VAL A 1 36 ? -3.904 -6.963 1.782 1.00 0.00 36 VAL A C 17
ATOM 24522 O O . VAL A 1 36 ? -4.626 -6.207 1.131 1.00 0.00 36 VAL A O 17
ATOM 24535 N N . VAL A 1 37 ? -3.442 -8.112 1.301 1.00 0.00 37 VAL A N 17
ATOM 24536 C CA . VAL A 1 37 ? -3.764 -8.560 -0.048 1.00 0.00 37 VAL A CA 17
ATOM 24537 C C . VAL A 1 37 ? -5.110 -9.274 -0.083 1.00 0.00 37 VAL A C 17
ATOM 24538 O O . VAL A 1 37 ? -5.306 -10.284 0.592 1.00 0.00 37 VAL A O 17
ATOM 24551 N N . LEU A 1 38 ? -6.035 -8.743 -0.876 1.00 0.00 38 LEU A N 17
ATOM 24552 C CA . LEU A 1 38 ? -7.364 -9.332 -0.999 1.00 0.00 38 LEU A CA 17
ATOM 24553 C C . LEU A 1 38 ? -7.354 -10.493 -1.993 1.00 0.00 38 LEU A C 17
ATOM 24554 O O . LEU A 1 38 ? -6.979 -10.320 -3.152 1.00 0.00 38 LEU A O 17
ATOM 24570 N N . PRO A 1 39 ? -7.764 -11.696 -1.555 1.00 0.00 39 PRO A N 17
ATOM 24571 C CA . PRO A 1 39 ? -7.793 -12.880 -2.420 1.00 0.00 39 PRO A CA 17
ATOM 24572 C C . PRO A 1 39 ? -8.897 -12.813 -3.475 1.00 0.00 39 PRO A C 17
ATOM 24573 O O . PRO A 1 39 ? -8.979 -13.674 -4.351 1.00 0.00 39 PRO A O 17
ATOM 24584 N N . SER A 1 40 ? -9.748 -11.794 -3.386 1.00 0.00 40 SER A N 17
ATOM 24585 C CA . SER A 1 40 ? -10.843 -11.631 -4.334 1.00 0.00 40 SER A CA 17
ATOM 24586 C C . SER A 1 40 ? -10.544 -10.523 -5.342 1.00 0.00 40 SER A C 17
ATOM 24587 O O . SER A 1 40 ? -10.220 -10.794 -6.498 1.00 0.00 40 SER A O 17
ATOM 24595 N N . SER A 1 41 ? -10.662 -9.276 -4.897 1.00 0.00 41 SER A N 17
ATOM 24596 C CA . SER A 1 41 ? -10.412 -8.128 -5.761 1.00 0.00 41 SER A CA 17
ATOM 24597 C C . SER A 1 41 ? -8.935 -8.018 -6.135 1.00 0.00 41 SER A C 17
ATOM 24598 O O . SER A 1 41 ? -8.585 -7.368 -7.120 1.00 0.00 41 SER A O 17
ATOM 24606 N N . ARG A 1 42 ? -8.072 -8.651 -5.345 1.00 0.00 42 ARG A N 17
ATOM 24607 C CA . ARG A 1 42 ? -6.635 -8.612 -5.603 1.00 0.00 42 ARG A CA 17
ATOM 24608 C C . ARG A 1 42 ? -6.109 -7.183 -5.528 1.00 0.00 42 ARG A C 17
ATOM 24609 O O . ARG A 1 42 ? -5.164 -6.821 -6.228 1.00 0.00 42 ARG A O 17
ATOM 24630 N N . VAL A 1 43 ? -6.728 -6.375 -4.673 1.00 0.00 43 VAL A N 17
ATOM 24631 C CA . VAL A 1 43 ? -6.324 -4.985 -4.504 1.00 0.00 43 VAL A CA 17
ATOM 24632 C C . VAL A 1 43 ? -5.748 -4.747 -3.112 1.00 0.00 43 VAL A C 17
ATOM 24633 O O . VAL A 1 43 ? -6.467 -4.805 -2.115 1.00 0.00 43 VAL A O 17
ATOM 24646 N N . THR A 1 44 ? -4.448 -4.481 -3.052 1.00 0.00 44 THR A N 17
ATOM 24647 C CA . THR A 1 44 ? -3.776 -4.236 -1.782 1.00 0.00 44 THR A CA 17
ATOM 24648 C C . THR A 1 44 ? -4.356 -3.010 -1.085 1.00 0.00 44 THR A C 17
ATOM 24649 O O . THR A 1 44 ? -4.409 -1.923 -1.661 1.00 0.00 44 THR A O 17
ATOM 24660 N N . VAL A 1 45 ? -4.789 -3.192 0.157 1.00 0.00 45 VAL A N 17
ATOM 24661 C CA . VAL A 1 45 ? -5.365 -2.102 0.935 1.00 0.00 45 VAL A CA 17
ATOM 24662 C C . VAL A 1 45 ? -5.042 -2.255 2.417 1.00 0.00 45 VAL A C 17
ATOM 24663 O O . VAL A 1 45 ? -4.742 -3.352 2.887 1.00 0.00 45 VAL A O 17
ATOM 24676 N N . ASP A 1 46 ? -5.104 -1.148 3.150 1.00 0.00 46 ASP A N 17
ATOM 24677 C CA . ASP A 1 46 ? -4.818 -1.159 4.580 1.00 0.00 46 ASP A CA 17
ATOM 24678 C C . ASP A 1 46 ? -5.769 -2.097 5.318 1.00 0.00 46 ASP A C 17
ATOM 24679 O O . ASP A 1 46 ? -6.961 -2.152 5.017 1.00 0.00 46 ASP A O 17
ATOM 24688 N N . ARG A 1 47 ? -5.232 -2.833 6.286 1.00 0.00 47 ARG A N 17
ATOM 24689 C CA . ARG A 1 47 ? -6.032 -3.768 7.069 1.00 0.00 47 ARG A CA 17
ATOM 24690 C C . ARG A 1 47 ? -7.177 -3.047 7.773 1.00 0.00 47 ARG A C 17
ATOM 24691 O O . ARG A 1 47 ? -8.244 -3.620 7.991 1.00 0.00 47 ARG A O 17
ATOM 24712 N N . SER A 1 48 ? -6.947 -1.787 8.127 1.00 0.00 48 SER A N 17
ATOM 24713 C CA . SER A 1 48 ? -7.959 -0.987 8.805 1.00 0.00 48 SER A CA 17
ATOM 24714 C C . SER A 1 48 ? -8.974 -0.436 7.807 1.00 0.00 48 SER A C 17
ATOM 24715 O O . SER A 1 48 ? -10.145 -0.249 8.138 1.00 0.00 48 SER A O 17
ATOM 24723 N N . THR A 1 49 ? -8.517 -0.182 6.586 1.00 0.00 49 THR A N 17
ATOM 24724 C CA . THR A 1 49 ? -9.385 0.347 5.540 1.00 0.00 49 THR A CA 17
ATOM 24725 C C . THR A 1 49 ? -10.414 -0.694 5.113 1.00 0.00 49 THR A C 17
ATOM 24726 O O . THR A 1 49 ? -11.547 -0.356 4.769 1.00 0.00 49 THR A O 17
ATOM 24737 N N . ILE A 1 50 ? -10.014 -1.960 5.141 1.00 0.00 50 ILE A N 17
ATOM 24738 C CA . ILE A 1 50 ? -10.901 -3.051 4.759 1.00 0.00 50 ILE A CA 17
ATOM 24739 C C . ILE A 1 50 ? -11.835 -3.423 5.906 1.00 0.00 50 ILE A C 17
ATOM 24740 O O . ILE A 1 50 ? -12.973 -3.837 5.686 1.00 0.00 50 ILE A O 17
ATOM 24756 N N . ALA A 1 51 ? -11.346 -3.270 7.135 1.00 0.00 51 ALA A N 17
ATOM 24757 C CA . ALA A 1 51 ? -12.138 -3.589 8.317 1.00 0.00 51 ALA A CA 17
ATOM 24758 C C . ALA A 1 51 ? -13.431 -2.781 8.344 1.00 0.00 51 ALA A C 17
ATOM 24759 O O . ALA A 1 51 ? -14.511 -3.328 8.566 1.00 0.00 51 ALA A O 17
ATOM 24766 N N . ARG A 1 52 ? -13.314 -1.477 8.113 1.00 0.00 52 ARG A N 17
ATOM 24767 C CA . ARG A 1 52 ? -14.476 -0.595 8.107 1.00 0.00 52 ARG A CA 17
ATOM 24768 C C . ARG A 1 52 ? -15.483 -1.038 7.049 1.00 0.00 52 ARG A C 17
ATOM 24769 O O . ARG A 1 52 ? -16.690 -0.866 7.214 1.00 0.00 52 ARG A O 17
ATOM 24790 N N . HIS A 1 53 ? -14.975 -1.613 5.964 1.00 0.00 53 HIS A N 17
ATOM 24791 C CA . HIS A 1 53 ? -15.825 -2.086 4.879 1.00 0.00 53 HIS A CA 17
ATOM 24792 C C . HIS A 1 53 ? -16.423 -3.450 5.211 1.00 0.00 53 HIS A C 17
ATOM 24793 O O . HIS A 1 53 ? -17.473 -3.822 4.688 1.00 0.00 53 HIS A O 17
ATOM 24807 N N . LEU A 1 54 ? -15.748 -4.192 6.085 1.00 0.00 54 LEU A N 17
ATOM 24808 C CA . LEU A 1 54 ? -16.213 -5.515 6.487 1.00 0.00 54 LEU A CA 17
ATOM 24809 C C . LEU A 1 54 ? -17.001 -5.443 7.791 1.00 0.00 54 LEU A C 17
ATOM 24810 O O . LEU A 1 54 ? -16.896 -6.328 8.641 1.00 0.00 54 LEU A O 17
ATOM 24826 N N . LEU A 1 55 ? -17.789 -4.384 7.945 1.00 0.00 55 LEU A N 17
ATOM 24827 C CA . LEU A 1 55 ? -18.595 -4.198 9.146 1.00 0.00 55 LEU A CA 17
ATOM 24828 C C . LEU A 1 55 ? -20.052 -4.566 8.886 1.00 0.00 55 LEU A C 17
ATOM 24829 O O . LEU A 1 55 ? -20.552 -5.565 9.405 1.00 0.00 55 LEU A O 17
ATOM 24845 N N . SER A 1 56 ? -20.728 -3.752 8.081 1.00 0.00 56 SER A N 17
ATOM 24846 C CA . SER A 1 56 ? -22.128 -3.993 7.752 1.00 0.00 56 SER A CA 17
ATOM 24847 C C . SER A 1 56 ? -22.252 -4.868 6.509 1.00 0.00 56 SER A C 17
ATOM 24848 O O . SER A 1 56 ? -23.200 -5.642 6.375 1.00 0.00 56 SER A O 17
ATOM 24856 N N . ASP A 1 57 ? -21.290 -4.738 5.602 1.00 0.00 57 ASP A N 17
ATOM 24857 C CA . ASP A 1 57 ? -21.290 -5.518 4.370 1.00 0.00 57 ASP A CA 17
ATOM 24858 C C . ASP A 1 57 ? -19.982 -6.284 4.209 1.00 0.00 57 ASP A C 17
ATOM 24859 O O . ASP A 1 57 ? -18.988 -5.741 3.725 1.00 0.00 57 ASP A O 17
ATOM 24868 N N . GLN A 1 58 ? -19.987 -7.548 4.618 1.00 0.00 58 GLN A N 17
ATOM 24869 C CA . GLN A 1 58 ? -18.800 -8.389 4.518 1.00 0.00 58 GLN A CA 17
ATOM 24870 C C . GLN A 1 58 ? -18.470 -8.691 3.061 1.00 0.00 58 GLN A C 17
ATOM 24871 O O . GLN A 1 58 ? -18.762 -9.778 2.561 1.00 0.00 58 GLN A O 17
ATOM 24885 N N . THR A 1 59 ? -17.860 -7.724 2.383 1.00 0.00 59 THR A N 17
ATOM 24886 C CA . THR A 1 59 ? -17.492 -7.889 0.981 1.00 0.00 59 THR A CA 17
ATOM 24887 C C . THR A 1 59 ? -16.325 -6.977 0.613 1.00 0.00 59 THR A C 17
ATOM 24888 O O . THR A 1 59 ? -15.775 -6.281 1.466 1.00 0.00 59 THR A O 17
ATOM 24899 N N . ASP A 1 60 ? -15.953 -6.988 -0.664 1.00 0.00 60 ASP A N 17
ATOM 24900 C CA . ASP A 1 60 ? -14.852 -6.161 -1.145 1.00 0.00 60 ASP A CA 17
ATOM 24901 C C . ASP A 1 60 ? -15.363 -4.810 -1.642 1.00 0.00 60 ASP A C 17
ATOM 24902 O O . ASP A 1 60 ? -16.450 -4.721 -2.211 1.00 0.00 60 ASP A O 17
ATOM 24911 N N . PRO A 1 61 ? -14.583 -3.735 -1.432 1.00 0.00 61 PRO A N 17
ATOM 24912 C CA . PRO A 1 61 ? -14.965 -2.387 -1.860 1.00 0.00 61 PRO A CA 17
ATOM 24913 C C . PRO A 1 61 ? -14.781 -2.169 -3.361 1.00 0.00 61 PRO A C 17
ATOM 24914 O O . PRO A 1 61 ? -15.087 -1.096 -3.881 1.00 0.00 61 PRO A O 17
ATOM 24925 N N . PHE A 1 62 ? -14.275 -3.185 -4.056 1.00 0.00 62 PHE A N 17
ATOM 24926 C CA . PHE A 1 62 ? -14.051 -3.090 -5.494 1.00 0.00 62 PHE A CA 17
ATOM 24927 C C . PHE A 1 62 ? -14.895 -4.110 -6.252 1.00 0.00 62 PHE A C 17
ATOM 24928 O O . PHE A 1 62 ? -15.508 -3.789 -7.270 1.00 0.00 62 PHE A O 17
ATOM 24945 N N . ASN A 1 63 ? -14.915 -5.342 -5.755 1.00 0.00 63 ASN A N 17
ATOM 24946 C CA . ASN A 1 63 ? -15.679 -6.411 -6.391 1.00 0.00 63 ASN A CA 17
ATOM 24947 C C . ASN A 1 63 ? -17.035 -6.599 -5.716 1.00 0.00 63 ASN A C 17
ATOM 24948 O O . ASN A 1 63 ? -17.992 -7.052 -6.345 1.00 0.00 63 ASN A O 17
ATOM 24959 N N . ARG A 1 64 ? -17.112 -6.255 -4.434 1.00 0.00 64 ARG A N 17
ATOM 24960 C CA . ARG A 1 64 ? -18.354 -6.393 -3.680 1.00 0.00 64 ARG A CA 17
ATOM 24961 C C . ARG A 1 64 ? -18.754 -7.860 -3.556 1.00 0.00 64 ARG A C 17
ATOM 24962 O O . ARG A 1 64 ? -19.938 -8.186 -3.465 1.00 0.00 64 ARG A O 17
ATOM 24983 N N . SER A 1 65 ? -17.758 -8.741 -3.551 1.00 0.00 65 SER A N 17
ATOM 24984 C CA . SER A 1 65 ? -18.005 -10.173 -3.438 1.00 0.00 65 SER A CA 17
ATOM 24985 C C . SER A 1 65 ? -17.835 -10.638 -1.992 1.00 0.00 65 SER A C 17
ATOM 24986 O O . SER A 1 65 ? -17.286 -9.914 -1.162 1.00 0.00 65 SER A O 17
ATOM 24994 N N . PRO A 1 66 ? -18.304 -11.857 -1.671 1.00 0.00 66 PRO A N 17
ATOM 24995 C CA . PRO A 1 66 ? -18.198 -12.410 -0.317 1.00 0.00 66 PRO A CA 17
ATOM 24996 C C . PRO A 1 66 ? -16.752 -12.477 0.165 1.00 0.00 66 PRO A C 17
ATOM 24997 O O . PRO A 1 66 ? -15.994 -13.363 -0.230 1.00 0.00 66 PRO A O 17
ATOM 25008 N N . LEU A 1 67 ? -16.376 -11.531 1.020 1.00 0.00 67 LEU A N 17
ATOM 25009 C CA . LEU A 1 67 ? -15.021 -11.479 1.555 1.00 0.00 67 LEU A CA 17
ATOM 25010 C C . LEU A 1 67 ? -15.035 -11.174 3.050 1.00 0.00 67 LEU A C 17
ATOM 25011 O O . LEU A 1 67 ? -15.948 -10.517 3.551 1.00 0.00 67 LEU A O 17
ATOM 25027 N N . THR A 1 68 ? -14.017 -11.655 3.757 1.00 0.00 68 THR A N 17
ATOM 25028 C CA . THR A 1 68 ? -13.913 -11.433 5.195 1.00 0.00 68 THR A CA 17
ATOM 25029 C C . THR A 1 68 ? -12.501 -10.999 5.574 1.00 0.00 68 THR A C 17
ATOM 25030 O O . THR A 1 68 ? -11.624 -10.886 4.718 1.00 0.00 68 THR A O 17
ATOM 25041 N N . MET A 1 69 ? -12.288 -10.757 6.864 1.00 0.00 69 MET A N 17
ATOM 25042 C CA . MET A 1 69 ? -10.982 -10.336 7.357 1.00 0.00 69 MET A CA 17
ATOM 25043 C C . MET A 1 69 ? -10.018 -11.516 7.420 1.00 0.00 69 MET A C 17
ATOM 25044 O O . MET A 1 69 ? -8.808 -11.350 7.263 1.00 0.00 69 MET A O 17
ATOM 25058 N N . ASP A 1 70 ? -10.561 -12.707 7.651 1.00 0.00 70 ASP A N 17
ATOM 25059 C CA . ASP A 1 70 ? -9.748 -13.915 7.736 1.00 0.00 70 ASP A CA 17
ATOM 25060 C C . ASP A 1 70 ? -9.243 -14.328 6.357 1.00 0.00 70 ASP A C 17
ATOM 25061 O O . ASP A 1 70 ? -8.133 -14.842 6.219 1.00 0.00 70 ASP A O 17
ATOM 25070 N N . GLN A 1 71 ? -10.065 -14.100 5.338 1.00 0.00 71 GLN A N 17
ATOM 25071 C CA . GLN A 1 71 ? -9.702 -14.448 3.969 1.00 0.00 71 GLN A CA 17
ATOM 25072 C C . GLN A 1 71 ? -8.498 -13.637 3.501 1.00 0.00 71 GLN A C 17
ATOM 25073 O O . GLN A 1 71 ? -7.640 -14.141 2.777 1.00 0.00 71 GLN A O 17
ATOM 25087 N N . ILE A 1 72 ? -8.440 -12.377 3.921 1.00 0.00 72 ILE A N 17
ATOM 25088 C CA . ILE A 1 72 ? -7.340 -11.497 3.544 1.00 0.00 72 ILE A CA 17
ATOM 25089 C C . ILE A 1 72 ? -6.099 -11.778 4.383 1.00 0.00 72 ILE A C 17
ATOM 25090 O O . ILE A 1 72 ? -6.195 -12.278 5.503 1.00 0.00 72 ILE A O 17
ATOM 25106 N N . ARG A 1 73 ? -4.933 -11.455 3.832 1.00 0.00 73 ARG A N 17
ATOM 25107 C CA . ARG A 1 73 ? -3.671 -11.674 4.530 1.00 0.00 73 ARG A CA 17
ATOM 25108 C C . ARG A 1 73 ? -2.752 -10.465 4.385 1.00 0.00 73 ARG A C 17
ATOM 25109 O O . ARG A 1 73 ? -2.841 -9.720 3.409 1.00 0.00 73 ARG A O 17
ATOM 25130 N N . PRO A 1 74 ? -1.849 -10.253 5.359 1.00 0.00 74 PRO A N 17
ATOM 25131 C CA . PRO A 1 74 ? -0.911 -9.127 5.335 1.00 0.00 74 PRO A CA 17
ATOM 25132 C C . PRO A 1 74 ? 0.173 -9.302 4.276 1.00 0.00 74 PRO A C 17
ATOM 25133 O O . PRO A 1 74 ? 0.874 -10.314 4.252 1.00 0.00 74 PRO A O 17
ATOM 25144 N N . ASN A 1 75 ? 0.307 -8.308 3.404 1.00 0.00 75 ASN A N 17
ATOM 25145 C CA . ASN A 1 75 ? 1.306 -8.353 2.342 1.00 0.00 75 ASN A CA 17
ATOM 25146 C C . ASN A 1 75 ? 2.714 -8.225 2.914 1.00 0.00 75 ASN A C 17
ATOM 25147 O O . ASN A 1 75 ? 3.248 -7.122 3.033 1.00 0.00 75 ASN A O 17
ATOM 25158 N N . THR A 1 76 ? 3.311 -9.359 3.265 1.00 0.00 76 THR A N 17
ATOM 25159 C CA . THR A 1 76 ? 4.658 -9.373 3.824 1.00 0.00 76 THR A CA 17
ATOM 25160 C C . THR A 1 76 ? 5.671 -8.839 2.817 1.00 0.00 76 THR A C 17
ATOM 25161 O O . THR A 1 76 ? 6.637 -8.172 3.187 1.00 0.00 76 THR A O 17
ATOM 25172 N N . GLU A 1 77 ? 5.443 -9.137 1.541 1.00 0.00 77 GLU A N 17
ATOM 25173 C CA . GLU A 1 77 ? 6.336 -8.686 0.480 1.00 0.00 77 GLU A CA 17
ATOM 25174 C C . GLU A 1 77 ? 6.275 -7.170 0.326 1.00 0.00 77 GLU A C 17
ATOM 25175 O O . GLU A 1 77 ? 7.272 -6.529 -0.006 1.00 0.00 77 GLU A O 17
ATOM 25187 N N . LEU A 1 78 ? 5.099 -6.602 0.570 1.00 0.00 78 LEU A N 17
ATOM 25188 C CA . LEU A 1 78 ? 4.908 -5.160 0.458 1.00 0.00 78 LEU A CA 17
ATOM 25189 C C . LEU A 1 78 ? 5.318 -4.456 1.746 1.00 0.00 78 LEU A C 17
ATOM 25190 O O . LEU A 1 78 ? 5.931 -3.389 1.714 1.00 0.00 78 LEU A O 17
ATOM 25206 N N . LYS A 1 79 ? 4.977 -5.060 2.881 1.00 0.00 79 LYS A N 17
ATOM 25207 C CA . LYS A 1 79 ? 5.310 -4.490 4.183 1.00 0.00 79 LYS A CA 17
ATOM 25208 C C . LYS A 1 79 ? 6.810 -4.246 4.305 1.00 0.00 79 LYS A C 17
ATOM 25209 O O . LYS A 1 79 ? 7.242 -3.272 4.920 1.00 0.00 79 LYS A O 17
ATOM 25228 N N . GLU A 1 80 ? 7.599 -5.135 3.711 1.00 0.00 80 GLU A N 17
ATOM 25229 C CA . GLU A 1 80 ? 9.051 -5.015 3.752 1.00 0.00 80 GLU A CA 17
ATOM 25230 C C . GLU A 1 80 ? 9.519 -3.812 2.937 1.00 0.00 80 GLU A C 17
ATOM 25231 O O . GLU A 1 80 ? 10.528 -3.185 3.260 1.00 0.00 80 GLU A O 17
ATOM 25243 N N . LYS A 1 81 ? 8.776 -3.495 1.881 1.00 0.00 81 LYS A N 17
ATOM 25244 C CA . LYS A 1 81 ? 9.113 -2.368 1.020 1.00 0.00 81 LYS A CA 17
ATOM 25245 C C . LYS A 1 81 ? 8.837 -1.043 1.725 1.00 0.00 81 LYS A C 17
ATOM 25246 O O . LYS A 1 81 ? 9.556 -0.064 1.531 1.00 0.00 81 LYS A O 17
ATOM 25265 N N . ILE A 1 82 ? 7.791 -1.022 2.546 1.00 0.00 82 ILE A N 17
ATOM 25266 C CA . ILE A 1 82 ? 7.423 0.182 3.281 1.00 0.00 82 ILE A CA 17
ATOM 25267 C C . ILE A 1 82 ? 8.487 0.538 4.313 1.00 0.00 82 ILE A C 17
ATOM 25268 O O . ILE A 1 82 ? 8.779 1.712 4.539 1.00 0.00 82 ILE A O 17
ATOM 25284 N N . GLN A 1 83 ? 9.065 -0.484 4.935 1.00 0.00 83 GLN A N 17
ATOM 25285 C CA . GLN A 1 83 ? 10.099 -0.279 5.943 1.00 0.00 83 GLN A CA 17
ATOM 25286 C C . GLN A 1 83 ? 11.380 0.247 5.304 1.00 0.00 83 GLN A C 17
ATOM 25287 O O . GLN A 1 83 ? 12.095 1.054 5.897 1.00 0.00 83 GLN A O 17
ATOM 25301 N N . ARG A 1 84 ? 11.662 -0.214 4.090 1.00 0.00 84 ARG A N 17
ATOM 25302 C CA . ARG A 1 84 ? 12.856 0.211 3.369 1.00 0.00 84 ARG A CA 17
ATOM 25303 C C . ARG A 1 84 ? 12.834 1.716 3.124 1.00 0.00 84 ARG A C 17
ATOM 25304 O O . ARG A 1 84 ? 13.862 2.387 3.223 1.00 0.00 84 ARG A O 17
ATOM 25325 N N . TRP A 1 85 ? 11.656 2.241 2.805 1.00 0.00 85 TRP A N 17
ATOM 25326 C CA . TRP A 1 85 ? 11.498 3.667 2.548 1.00 0.00 85 TRP A CA 17
ATOM 25327 C C . TRP A 1 85 ? 11.518 4.459 3.851 1.00 0.00 85 TRP A C 17
ATOM 25328 O O . TRP A 1 85 ? 12.190 5.486 3.955 1.00 0.00 85 TRP A O 17
ATOM 25349 N N . LEU A 1 86 ? 10.778 3.976 4.844 1.00 0.00 86 LEU A N 17
ATOM 25350 C CA . LEU A 1 86 ? 10.710 4.638 6.141 1.00 0.00 86 LEU A CA 17
ATOM 25351 C C . LEU A 1 86 ? 12.098 4.764 6.762 1.00 0.00 86 LEU A C 17
ATOM 25352 O O . LEU A 1 86 ? 12.409 5.758 7.417 1.00 0.00 86 LEU A O 17
ATOM 25368 N N . ALA A 1 87 ? 12.929 3.748 6.550 1.00 0.00 87 ALA A N 17
ATOM 25369 C CA . ALA A 1 87 ? 14.283 3.744 7.087 1.00 0.00 87 ALA A CA 17
ATOM 25370 C C . ALA A 1 87 ? 15.244 4.477 6.158 1.00 0.00 87 ALA A C 17
ATOM 25371 O O . ALA A 1 87 ? 16.230 5.064 6.605 1.00 0.00 87 ALA A O 17
ATOM 25378 N N . GLU A 1 88 ? 14.952 4.440 4.862 1.00 0.00 88 GLU A N 17
ATOM 25379 C CA . GLU A 1 88 ? 15.791 5.101 3.869 1.00 0.00 88 GLU A CA 17
ATOM 25380 C C . GLU A 1 88 ? 15.629 6.616 3.939 1.00 0.00 88 GLU A C 17
ATOM 25381 O O . GLU A 1 88 ? 16.595 7.361 3.782 1.00 0.00 88 GLU A O 17
ATOM 25393 N N . ARG A 1 89 ? 14.400 7.066 4.175 1.00 0.00 89 ARG A N 17
ATOM 25394 C CA . ARG A 1 89 ? 14.114 8.493 4.265 1.00 0.00 89 ARG A CA 17
ATOM 25395 C C . ARG A 1 89 ? 14.726 9.093 5.527 1.00 0.00 89 ARG A C 17
ATOM 25396 O O . ARG A 1 89 ? 15.141 10.251 5.538 1.00 0.00 89 ARG A O 17
ATOM 25417 N N . LYS A 1 90 ? 14.778 8.295 6.589 1.00 0.00 90 LYS A N 17
ATOM 25418 C CA . LYS A 1 90 ? 15.339 8.746 7.857 1.00 0.00 90 LYS A CA 17
ATOM 25419 C C . LYS A 1 90 ? 16.863 8.792 7.791 1.00 0.00 90 LYS A C 17
ATOM 25420 O O . LYS A 1 90 ? 17.550 8.059 8.502 1.00 0.00 90 LYS A O 17
ATOM 25439 N N . GLN A 1 91 ? 17.386 9.660 6.931 1.00 0.00 91 GLN A N 17
ATOM 25440 C CA . GLN A 1 91 ? 18.828 9.804 6.771 1.00 0.00 91 GLN A CA 17
ATOM 25441 C C . GLN A 1 91 ? 19.320 11.097 7.414 1.00 0.00 91 GLN A C 17
ATOM 25442 O O . GLN A 1 91 ? 18.713 12.154 7.248 1.00 0.00 91 GLN A O 17
ATOM 25456 N N . GLN A 1 92 ? 20.424 11.003 8.149 1.00 0.00 92 GLN A N 17
ATOM 25457 C CA . GLN A 1 92 ? 20.998 12.166 8.817 1.00 0.00 92 GLN A CA 17
ATOM 25458 C C . GLN A 1 92 ? 22.266 12.630 8.109 1.00 0.00 92 GLN A C 17
ATOM 25459 O O . GLN A 1 92 ? 23.019 11.819 7.569 1.00 0.00 92 GLN A O 17
ATOM 25473 N N . SER A 1 93 ? 22.496 13.939 8.114 1.00 0.00 93 SER A N 17
ATOM 25474 C CA . SER A 1 93 ? 23.674 14.511 7.472 1.00 0.00 93 SER A CA 17
ATOM 25475 C C . SER A 1 93 ? 24.384 15.484 8.409 1.00 0.00 93 SER A C 17
ATOM 25476 O O . SER A 1 93 ? 24.853 16.540 7.985 1.00 0.00 93 SER A O 17
ATOM 25484 N N . GLY A 1 94 ? 24.460 15.118 9.685 1.00 0.00 94 GLY A N 17
ATOM 25485 C CA . GLY A 1 94 ? 25.114 15.968 10.662 1.00 0.00 94 GLY A CA 17
ATOM 25486 C C . GLY A 1 94 ? 25.576 15.198 11.885 1.00 0.00 94 GLY A C 17
ATOM 25487 O O . GLY A 1 94 ? 25.019 15.365 12.970 1.00 0.00 94 GLY A O 17
ATOM 25491 N N . PRO A 1 95 ? 26.600 14.341 11.741 1.00 0.00 95 PRO A N 17
ATOM 25492 C CA . PRO A 1 95 ? 27.127 13.545 12.854 1.00 0.00 95 PRO A CA 17
ATOM 25493 C C . PRO A 1 95 ? 27.871 14.399 13.875 1.00 0.00 95 PRO A C 17
ATOM 25494 O O . PR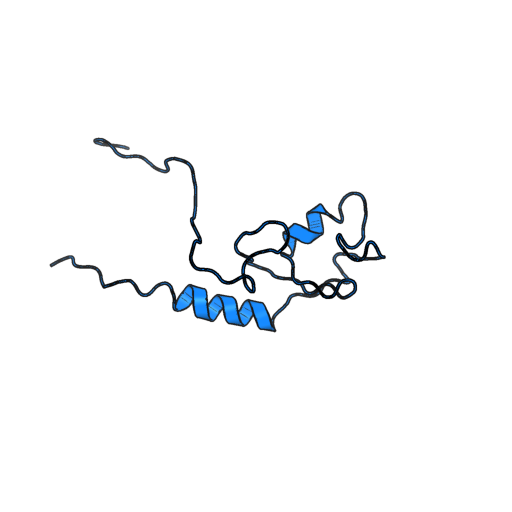O A 1 95 ? 27.707 14.224 15.082 1.00 0.00 95 PRO A O 17
ATOM 25505 N N . SER A 1 96 ? 28.690 15.322 13.382 1.00 0.00 96 SER A N 17
ATOM 25506 C CA . SER A 1 96 ? 29.459 16.204 14.252 1.00 0.00 96 SER A CA 17
ATOM 25507 C C . SER A 1 96 ? 30.166 17.285 13.440 1.00 0.00 96 SER A C 17
ATOM 25508 O O . SER A 1 96 ? 30.008 18.477 13.704 1.00 0.00 96 SER A O 17
ATOM 25516 N N . SER A 1 97 ? 30.947 16.861 12.452 1.00 0.00 97 SER A N 17
ATOM 25517 C CA . SER A 1 97 ? 31.679 17.792 11.601 1.00 0.00 97 SER A CA 17
ATOM 25518 C C . SER A 1 97 ? 31.661 17.330 10.148 1.00 0.00 97 SER A C 17
ATOM 25519 O O . SER A 1 97 ? 31.040 17.962 9.293 1.00 0.00 97 SER A O 17
ATOM 25527 N N . GLY A 1 98 ? 32.346 16.225 9.875 1.00 0.00 98 GLY A N 17
ATOM 25528 C CA . GLY A 1 98 ? 32.396 15.697 8.525 1.00 0.00 98 GLY A CA 17
ATOM 25529 C C . GLY A 1 98 ? 32.907 14.271 8.477 1.00 0.00 98 GLY A C 17
ATOM 25530 O O . GLY A 1 98 ? 32.337 13.461 7.716 1.00 0.00 98 GLY A O 17
ATOM 25535 N N . GLY A 1 1 ? 6.265 7.288 28.519 1.00 0.00 1 GLY A N 18
ATOM 25536 C CA . GLY A 1 1 ? 6.598 6.250 27.504 1.00 0.00 1 GLY A CA 18
ATOM 25537 C C . GLY A 1 1 ? 8.093 6.033 27.367 1.00 0.00 1 GLY A C 18
ATOM 25538 O O . GLY A 1 1 ? 8.811 6.905 26.878 1.00 0.00 1 GLY A O 18
ATOM 25544 N N . SER A 1 2 ? 8.562 4.867 27.800 1.00 0.00 2 SER A N 18
ATOM 25545 C CA . SER A 1 2 ? 9.981 4.538 27.724 1.00 0.00 2 SER A CA 18
ATOM 25546 C C . SER A 1 2 ? 10.190 3.028 27.744 1.00 0.00 2 SER A C 18
ATOM 25547 O O . SER A 1 2 ? 10.947 2.486 26.938 1.00 0.00 2 SER A O 18
ATOM 25555 N N . SER A 1 3 ? 9.515 2.353 28.669 1.00 0.00 3 SER A N 18
ATOM 25556 C CA . SER A 1 3 ? 9.628 0.906 28.794 1.00 0.00 3 SER A CA 18
ATOM 25557 C C . SER A 1 3 ? 8.974 0.205 27.607 1.00 0.00 3 SER A C 18
ATOM 25558 O O . SER A 1 3 ? 9.566 -0.684 26.995 1.00 0.00 3 SER A O 18
ATOM 25566 N N . GLY A 1 4 ? 7.749 0.610 27.289 1.00 0.00 4 GLY A N 18
ATOM 25567 C CA . GLY A 1 4 ? 7.035 0.011 26.177 1.00 0.00 4 GLY A CA 18
ATOM 25568 C C . GLY A 1 4 ? 7.419 0.621 24.844 1.00 0.00 4 GLY A C 18
ATOM 25569 O O . GLY A 1 4 ? 7.815 1.785 24.778 1.00 0.00 4 GLY A O 18
ATOM 25573 N N . SER A 1 5 ? 7.304 -0.166 23.779 1.00 0.00 5 S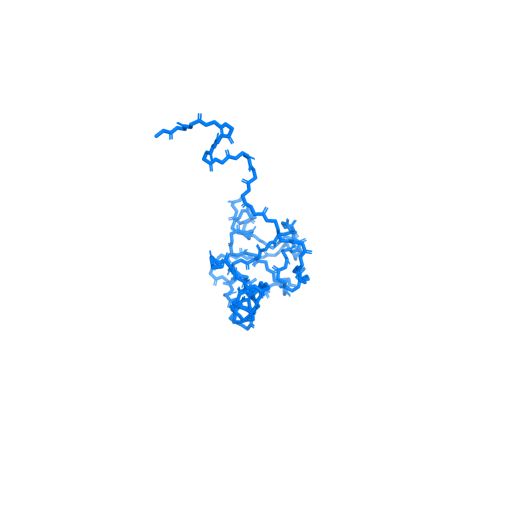ER A N 18
ATOM 25574 C CA . SER A 1 5 ? 7.643 0.303 22.442 1.00 0.00 5 SER A CA 18
ATOM 25575 C C . SER A 1 5 ? 6.514 1.148 21.859 1.00 0.00 5 SER A C 18
ATOM 25576 O O . SER A 1 5 ? 5.393 0.672 21.688 1.00 0.00 5 SER A O 18
ATOM 25584 N N . SER A 1 6 ? 6.820 2.406 21.557 1.00 0.00 6 SER A N 18
ATOM 25585 C CA . SER A 1 6 ? 5.831 3.317 20.993 1.00 0.00 6 SER A CA 18
ATOM 25586 C C . SER A 1 6 ? 4.657 3.503 21.949 1.00 0.00 6 SER A C 18
ATOM 25587 O O . SER A 1 6 ? 4.589 2.863 22.998 1.00 0.00 6 SER A O 18
ATOM 25595 N N . GLY A 1 7 ? 3.733 4.385 21.578 1.00 0.00 7 GLY A N 18
ATOM 25596 C CA . GLY A 1 7 ? 2.574 4.638 22.412 1.00 0.00 7 GLY A CA 18
ATOM 25597 C C . GLY A 1 7 ? 1.370 3.814 21.998 1.00 0.00 7 GLY A C 18
ATOM 25598 O O . GLY A 1 7 ? 1.277 2.632 22.327 1.00 0.00 7 GLY A O 18
ATOM 25602 N N . LEU A 1 8 ? 0.446 4.440 21.277 1.00 0.00 8 LEU A N 18
ATOM 25603 C CA . LEU A 1 8 ? -0.757 3.757 20.818 1.00 0.00 8 LEU A CA 18
ATOM 25604 C C . LEU A 1 8 ? -0.605 3.304 19.369 1.00 0.00 8 LEU A C 18
ATOM 25605 O O . LEU A 1 8 ? 0.281 3.768 18.652 1.00 0.00 8 LEU A O 18
ATOM 25621 N N . GLN A 1 9 ? -1.477 2.395 18.944 1.00 0.00 9 GLN A N 18
ATOM 25622 C CA . GLN A 1 9 ? -1.440 1.878 17.581 1.00 0.00 9 GLN A CA 18
ATOM 25623 C C . GLN A 1 9 ? -2.661 2.338 16.792 1.00 0.00 9 GLN A C 18
ATOM 25624 O O . GLN A 1 9 ? -3.712 1.698 16.826 1.00 0.00 9 GLN A O 18
ATOM 25638 N N . GLN A 1 10 ? -2.516 3.452 16.082 1.00 0.00 10 GLN A N 18
ATOM 25639 C CA . GLN A 1 10 ? -3.608 3.998 15.284 1.00 0.00 10 GLN A CA 18
ATOM 25640 C C . GLN A 1 10 ? -3.134 5.184 14.450 1.00 0.00 10 GLN A C 18
ATOM 25641 O O . GLN A 1 10 ? -2.323 5.991 14.904 1.00 0.00 10 GLN A O 18
ATOM 25655 N N . GLN A 1 11 ? -3.645 5.282 13.227 1.00 0.00 11 GLN A N 18
ATOM 25656 C CA . GLN A 1 11 ? -3.273 6.369 12.329 1.00 0.00 11 GLN A CA 18
ATOM 25657 C C . GLN A 1 11 ? -4.160 7.590 12.556 1.00 0.00 11 GLN A C 18
ATOM 25658 O O . GLN A 1 11 ? -5.381 7.516 12.419 1.00 0.00 11 GLN A O 18
ATOM 25672 N N . GLU A 1 12 ? -3.537 8.711 12.903 1.00 0.00 12 GLU A N 18
ATOM 25673 C CA . GLU A 1 12 ? -4.269 9.948 13.149 1.00 0.00 12 GLU A CA 18
ATOM 25674 C C . GLU A 1 12 ? -3.468 11.157 12.678 1.00 0.00 12 GLU A C 18
ATOM 25675 O O . GLU A 1 12 ? -2.325 11.356 13.092 1.00 0.00 12 GLU A O 18
ATOM 25687 N N . GLU A 1 13 ? -4.074 11.963 11.812 1.00 0.00 13 GLU A N 18
ATOM 25688 C CA . GLU A 1 13 ? -3.417 13.152 11.285 1.00 0.00 13 GLU A CA 18
ATOM 25689 C C . GLU A 1 13 ? -2.143 12.781 10.534 1.00 0.00 13 GLU A C 18
ATOM 25690 O O . GLU A 1 13 ? -1.088 12.585 11.138 1.00 0.00 13 GLU A O 18
ATOM 25702 N N . GLU A 1 14 ? -2.248 12.688 9.212 1.00 0.00 14 GLU A N 18
ATOM 25703 C CA . GLU A 1 14 ? -1.104 12.340 8.377 1.00 0.00 14 GLU A CA 18
ATOM 25704 C C . GLU A 1 14 ? -1.417 12.578 6.902 1.00 0.00 14 GLU A C 18
ATOM 25705 O O . GLU A 1 14 ? -2.580 12.594 6.499 1.00 0.00 14 GLU A O 18
ATOM 25717 N N . THR A 1 15 ? -0.372 12.761 6.102 1.00 0.00 15 THR A N 18
ATOM 25718 C CA . THR A 1 15 ? -0.536 12.996 4.673 1.00 0.00 15 THR A CA 18
ATOM 25719 C C . THR A 1 15 ? 0.799 12.884 3.945 1.00 0.00 15 THR A C 18
ATOM 25720 O O . THR A 1 15 ? 1.428 13.892 3.619 1.00 0.00 15 THR A O 18
ATOM 25731 N N . TYR A 1 16 ? 1.227 11.652 3.691 1.00 0.00 16 TYR A N 18
ATOM 25732 C CA . TYR A 1 16 ? 2.488 11.408 2.999 1.00 0.00 16 TYR A CA 18
ATOM 25733 C C . TYR A 1 16 ? 2.386 11.806 1.530 1.00 0.00 16 TYR A C 18
ATOM 25734 O O . TYR A 1 16 ? 1.824 11.074 0.715 1.00 0.00 16 TYR A O 18
ATOM 25752 N N . ALA A 1 17 ? 2.934 12.971 1.199 1.00 0.00 17 ALA A N 18
ATOM 25753 C CA . ALA A 1 17 ? 2.905 13.468 -0.172 1.00 0.00 17 ALA A CA 18
ATOM 25754 C C . ALA A 1 17 ? 4.129 13.006 -0.957 1.00 0.00 17 ALA A C 18
ATOM 25755 O O . ALA A 1 17 ? 4.100 12.942 -2.185 1.00 0.00 17 ALA A O 18
ATOM 25762 N N . ASP A 1 18 ? 5.204 12.685 -0.243 1.00 0.00 18 ASP A N 18
ATOM 25763 C CA . ASP A 1 18 ? 6.435 12.230 -0.879 1.00 0.00 18 ASP A CA 18
ATOM 25764 C C . ASP A 1 18 ? 6.511 10.706 -0.905 1.00 0.00 18 ASP A C 18
ATOM 25765 O O . ASP A 1 18 ? 7.600 10.132 -0.919 1.00 0.00 18 ASP A O 18
ATOM 25774 N N . ALA A 1 19 ? 5.351 10.057 -0.913 1.00 0.00 19 ALA A N 18
ATOM 25775 C CA . ALA A 1 19 ? 5.291 8.601 -0.939 1.00 0.00 19 ALA A CA 18
ATOM 25776 C C . ALA A 1 19 ? 4.684 8.101 -2.245 1.00 0.00 19 ALA A C 18
ATOM 25777 O O . ALA A 1 19 ? 3.674 8.627 -2.712 1.00 0.00 19 ALA A O 18
ATOM 25784 N N . CYS A 1 20 ? 5.305 7.083 -2.830 1.00 0.00 20 CYS A N 18
ATOM 25785 C CA . CYS A 1 20 ? 4.826 6.512 -4.083 1.00 0.00 20 CYS A CA 18
ATOM 25786 C C . CYS A 1 20 ? 3.403 5.983 -3.932 1.00 0.00 20 CYS A C 18
ATOM 25787 O O . CYS A 1 20 ? 2.990 5.588 -2.842 1.00 0.00 20 CYS A O 18
ATOM 25795 N N . ASP A 1 21 ? 2.659 5.976 -5.033 1.00 0.00 21 ASP A N 18
ATOM 25796 C CA . ASP A 1 21 ? 1.283 5.494 -5.025 1.00 0.00 21 ASP A CA 18
ATOM 25797 C C . ASP A 1 21 ? 1.215 4.041 -4.563 1.00 0.00 21 ASP A C 18
ATOM 25798 O O . ASP A 1 21 ? 0.207 3.603 -4.011 1.00 0.00 21 ASP A O 18
ATOM 25807 N N . GLU A 1 22 ? 2.294 3.299 -4.794 1.00 0.00 22 GLU A N 18
ATOM 25808 C CA . GLU A 1 22 ? 2.356 1.895 -4.401 1.00 0.00 22 GLU A CA 18
ATOM 25809 C C . GLU A 1 22 ? 2.113 1.736 -2.902 1.00 0.00 22 GLU A C 18
ATOM 25810 O O . GLU A 1 22 ? 1.574 0.724 -2.455 1.00 0.00 22 GLU A O 18
ATOM 25822 N N . PHE A 1 23 ? 2.512 2.744 -2.133 1.00 0.00 23 PHE A N 18
ATOM 25823 C CA . PHE A 1 23 ? 2.336 2.716 -0.685 1.00 0.00 23 PHE A CA 18
ATOM 25824 C C . PHE A 1 23 ? 1.030 3.393 -0.284 1.00 0.00 23 PHE A C 18
ATOM 25825 O O . PHE A 1 23 ? 0.385 2.995 0.686 1.00 0.00 23 PHE A O 18
ATOM 25842 N N . LEU A 1 24 ? 0.646 4.420 -1.035 1.00 0.00 24 LEU A N 18
ATOM 25843 C CA . LEU A 1 24 ? -0.583 5.154 -0.757 1.00 0.00 24 LEU A CA 18
ATOM 25844 C C . LEU A 1 24 ? -1.805 4.263 -0.948 1.00 0.00 24 LEU A C 18
ATOM 25845 O O . LEU A 1 24 ? -1.924 3.562 -1.953 1.00 0.00 24 LEU A O 18
ATOM 25861 N N . ASP A 1 25 ? -2.712 4.298 0.023 1.00 0.00 25 ASP A N 18
ATOM 25862 C CA . ASP A 1 25 ? -3.928 3.495 -0.038 1.00 0.00 25 ASP A CA 18
ATOM 25863 C C . ASP A 1 25 ? -4.814 3.941 -1.200 1.00 0.00 25 ASP A C 18
ATOM 25864 O O . ASP A 1 25 ? -4.934 5.134 -1.475 1.00 0.00 25 ASP A O 18
ATOM 25873 N N . PRO A 1 26 ? -5.447 2.986 -1.904 1.00 0.00 26 PRO A N 18
ATOM 25874 C CA . PRO A 1 26 ? -6.321 3.296 -3.040 1.00 0.00 26 PRO A CA 18
ATOM 25875 C C . PRO A 1 26 ? -7.606 3.999 -2.613 1.00 0.00 26 PRO A C 18
ATOM 25876 O O . PRO A 1 26 ? -8.223 4.716 -3.401 1.00 0.00 26 PRO A O 18
ATOM 25887 N N . ILE A 1 27 ? -8.005 3.790 -1.362 1.00 0.00 27 ILE A N 18
ATOM 25888 C CA . ILE A 1 27 ? -9.219 4.403 -0.836 1.00 0.00 27 ILE A CA 18
ATOM 25889 C C . ILE A 1 27 ? -8.893 5.523 0.147 1.00 0.00 27 ILE A C 18
ATOM 25890 O O . ILE A 1 27 ? -9.404 6.636 0.026 1.00 0.00 27 ILE A O 18
ATOM 25906 N N . MET A 1 28 ? -8.045 5.218 1.124 1.00 0.00 28 MET A N 18
ATOM 25907 C CA . MET A 1 28 ? -7.656 6.198 2.131 1.00 0.00 28 MET A CA 18
ATOM 25908 C C . MET A 1 28 ? -6.712 7.245 1.546 1.00 0.00 28 MET A C 18
ATOM 25909 O O . MET A 1 28 ? -6.644 8.373 2.035 1.00 0.00 28 MET A O 18
ATOM 25923 N N . SER A 1 29 ? -5.983 6.868 0.500 1.00 0.00 29 SER A N 18
ATOM 25924 C CA . SER A 1 29 ? -5.045 7.780 -0.144 1.00 0.00 29 SER A CA 18
ATOM 25925 C C . SER A 1 29 ? -3.973 8.241 0.839 1.00 0.00 29 SER A C 18
ATOM 25926 O O . SER A 1 29 ? -3.464 9.358 0.738 1.00 0.00 29 SER A O 18
ATOM 25934 N N . THR A 1 30 ? -3.634 7.374 1.788 1.00 0.00 30 THR A N 18
ATOM 25935 C CA . THR A 1 30 ? -2.622 7.693 2.789 1.00 0.00 30 THR A CA 18
ATOM 25936 C C . THR A 1 30 ? -1.574 6.589 2.873 1.00 0.00 30 THR A C 18
ATOM 25937 O O . THR A 1 30 ? -1.684 5.562 2.204 1.00 0.00 30 THR A O 18
ATOM 25948 N N . LEU A 1 31 ? -0.557 6.807 3.701 1.00 0.00 31 LEU A N 18
ATOM 25949 C CA . LEU A 1 31 ? 0.512 5.830 3.875 1.00 0.00 31 LEU A CA 18
ATOM 25950 C C . LEU A 1 31 ? -0.031 4.525 4.448 1.00 0.00 31 LEU A C 18
ATOM 25951 O O . LEU A 1 31 ? -0.688 4.519 5.490 1.00 0.00 31 LEU A O 18
ATOM 25967 N N . MET A 1 32 ? 0.248 3.422 3.762 1.00 0.00 32 MET A N 18
ATOM 25968 C CA . MET A 1 32 ? -0.213 2.111 4.203 1.00 0.00 32 MET A CA 18
ATOM 25969 C C . MET A 1 32 ? 0.775 1.487 5.183 1.00 0.00 32 MET A C 18
ATOM 25970 O O . MET A 1 32 ? 1.965 1.365 4.888 1.00 0.00 32 MET A O 18
ATOM 25984 N N . CYS A 1 33 ? 0.277 1.095 6.350 1.00 0.00 33 CYS A N 18
ATOM 25985 C CA . CYS A 1 33 ? 1.116 0.483 7.374 1.00 0.00 33 CYS A CA 18
ATOM 25986 C C . CYS A 1 33 ? 1.118 -1.036 7.237 1.00 0.00 33 CYS A C 18
ATOM 25987 O O . CYS A 1 33 ? 2.176 -1.666 7.219 1.00 0.00 33 CYS A O 18
ATOM 25995 N N . ASP A 1 34 ? -0.072 -1.618 7.140 1.00 0.00 34 ASP A N 18
ATOM 25996 C CA . ASP A 1 34 ? -0.209 -3.064 7.003 1.00 0.00 34 ASP A CA 18
ATOM 25997 C C . ASP A 1 34 ? -1.086 -3.416 5.805 1.00 0.00 34 ASP A C 18
ATOM 25998 O O . ASP A 1 34 ? -2.267 -3.728 5.959 1.00 0.00 34 ASP A O 18
ATOM 26007 N N . PRO A 1 35 ? -0.518 -3.367 4.587 1.00 0.00 35 PRO A N 18
ATOM 26008 C CA . PRO A 1 35 ? -1.255 -3.682 3.359 1.00 0.00 35 PRO A CA 18
ATOM 26009 C C . PRO A 1 35 ? -1.592 -5.164 3.249 1.00 0.00 35 PRO A C 18
ATOM 26010 O O . PRO A 1 35 ? -0.700 -6.009 3.153 1.00 0.00 35 PRO A O 18
ATOM 26021 N N . VAL A 1 36 ? -2.884 -5.474 3.262 1.00 0.00 36 VAL A N 18
ATOM 26022 C CA . VAL A 1 36 ? -3.339 -6.856 3.163 1.00 0.00 36 VAL A CA 18
ATOM 26023 C C . VAL A 1 36 ? -3.833 -7.172 1.754 1.00 0.00 36 VAL A C 18
ATOM 26024 O O . VAL A 1 36 ? -4.632 -6.429 1.186 1.00 0.00 36 VAL A O 18
ATOM 26037 N N . VAL A 1 37 ? -3.350 -8.277 1.198 1.00 0.00 37 VAL A N 18
ATOM 26038 C CA . VAL A 1 37 ? -3.743 -8.690 -0.144 1.00 0.00 37 VAL A CA 18
ATOM 26039 C C . VAL A 1 37 ? -5.100 -9.384 -0.130 1.00 0.00 37 VAL A C 18
ATOM 26040 O O . VAL A 1 37 ? -5.255 -10.455 0.456 1.00 0.00 37 VAL A O 18
ATOM 26053 N N . LEU A 1 38 ? -6.081 -8.768 -0.782 1.00 0.00 38 LEU A N 18
ATOM 26054 C CA . LEU A 1 38 ? -7.426 -9.327 -0.845 1.00 0.00 38 LEU A CA 18
ATOM 26055 C C . LEU A 1 38 ? -7.483 -10.491 -1.833 1.00 0.00 38 LEU A C 18
ATOM 26056 O O . LEU A 1 38 ? -7.088 -10.350 -2.989 1.00 0.00 38 LEU A O 18
ATOM 26072 N N . PRO A 1 39 ? -7.974 -11.665 -1.392 1.00 0.00 39 PRO A N 18
ATOM 26073 C CA . PRO A 1 39 ? -8.073 -12.848 -2.250 1.00 0.00 39 PRO A CA 18
ATOM 26074 C C . PRO A 1 39 ? -9.253 -12.784 -3.219 1.00 0.00 39 PRO A C 18
ATOM 26075 O O . PRO A 1 39 ? -9.461 -13.700 -4.014 1.00 0.00 39 PRO A O 18
ATOM 26086 N N . SER A 1 40 ? -10.025 -11.703 -3.148 1.00 0.00 40 SER A N 18
ATOM 26087 C CA . SER A 1 40 ? -11.180 -11.534 -4.022 1.00 0.00 40 SER A CA 18
ATOM 26088 C C . SER A 1 40 ? -10.888 -10.530 -5.134 1.00 0.00 40 SER A C 18
ATOM 26089 O O . SER A 1 40 ? -10.659 -10.909 -6.283 1.00 0.00 40 SER A O 18
ATOM 26097 N N . SER A 1 41 ? -10.903 -9.247 -4.786 1.00 0.00 41 SER A N 18
ATOM 26098 C CA . SER A 1 41 ? -10.645 -8.187 -5.755 1.00 0.00 41 SER A CA 18
ATOM 26099 C C . SER A 1 41 ? -9.168 -8.133 -6.144 1.00 0.00 41 SER A C 18
ATOM 26100 O O . SER A 1 41 ? -8.805 -7.500 -7.135 1.00 0.00 41 SER A O 18
ATOM 26108 N N . ARG A 1 42 ? -8.319 -8.794 -5.361 1.00 0.00 42 ARG A N 18
ATOM 26109 C CA . ARG A 1 42 ? -6.886 -8.812 -5.633 1.00 0.00 42 ARG A CA 18
ATOM 26110 C C . ARG A 1 42 ? -6.306 -7.402 -5.574 1.00 0.00 42 ARG A C 18
ATOM 26111 O O . ARG A 1 42 ? -5.351 -7.083 -6.281 1.00 0.00 42 ARG A O 18
ATOM 26132 N N . VAL A 1 43 ? -6.890 -6.564 -4.724 1.00 0.00 43 VAL A N 18
ATOM 26133 C CA . VAL A 1 43 ? -6.433 -5.188 -4.570 1.00 0.00 43 VAL A CA 18
ATOM 26134 C C . VAL A 1 43 ? -5.832 -4.962 -3.186 1.00 0.00 43 VAL A C 18
ATOM 26135 O O . VAL A 1 43 ? -6.522 -5.072 -2.173 1.00 0.00 43 VAL A O 18
ATOM 26148 N N . THR A 1 44 ? -4.541 -4.647 -3.152 1.00 0.00 44 THR A N 18
ATOM 26149 C CA . THR A 1 44 ? -3.847 -4.405 -1.892 1.00 0.00 44 THR A CA 18
ATOM 26150 C C . THR A 1 44 ? -4.448 -3.210 -1.160 1.00 0.00 44 THR A C 18
ATOM 26151 O O . THR A 1 44 ? -4.672 -2.154 -1.752 1.00 0.00 44 THR A O 18
ATOM 26162 N N . VAL A 1 45 ? -4.706 -3.384 0.133 1.00 0.00 45 VAL A N 18
ATOM 26163 C CA . VAL A 1 45 ? -5.280 -2.319 0.947 1.00 0.00 45 VAL A CA 18
ATOM 26164 C C . VAL A 1 45 ? -4.946 -2.516 2.422 1.00 0.00 45 VAL A C 18
ATOM 26165 O O . VAL A 1 45 ? -4.715 -3.639 2.871 1.00 0.00 45 VAL A O 18
ATOM 26178 N N . ASP A 1 46 ? -4.924 -1.418 3.170 1.00 0.00 46 ASP A N 18
ATOM 26179 C CA . ASP A 1 46 ? -4.618 -1.470 4.595 1.00 0.00 46 ASP A CA 18
ATOM 26180 C C . ASP A 1 46 ? -5.626 -2.343 5.336 1.00 0.00 46 ASP A C 18
ATOM 26181 O O . ASP A 1 46 ? -6.815 -2.342 5.019 1.00 0.00 46 ASP A O 18
ATOM 26190 N N . ARG A 1 47 ? -5.142 -3.087 6.327 1.00 0.00 47 ARG A N 18
ATOM 26191 C CA . ARG A 1 47 ? -6.000 -3.964 7.114 1.00 0.00 47 ARG A CA 18
ATOM 26192 C C . ARG A 1 47 ? -7.098 -3.169 7.814 1.00 0.00 47 ARG A C 18
ATOM 26193 O O . ARG A 1 47 ? -8.183 -3.688 8.075 1.00 0.00 47 ARG A O 18
ATOM 26214 N N . SER A 1 48 ? -6.810 -1.907 8.116 1.00 0.00 48 SER A N 18
ATOM 26215 C CA . SER A 1 48 ? -7.774 -1.042 8.785 1.00 0.00 48 SER A CA 18
ATOM 26216 C C . SER A 1 48 ? -8.771 -0.462 7.787 1.00 0.00 48 SER A C 18
ATOM 26217 O O . SER A 1 48 ? -9.926 -0.204 8.126 1.00 0.00 48 SER A O 18
ATOM 26225 N N . THR A 1 49 ? -8.317 -0.259 6.554 1.00 0.00 49 THR A N 18
ATOM 26226 C CA . THR A 1 49 ? -9.170 0.292 5.507 1.00 0.00 49 THR A CA 18
ATOM 26227 C C . THR A 1 49 ? -10.259 -0.700 5.113 1.00 0.00 49 THR A C 18
ATOM 26228 O O . THR A 1 49 ? -11.404 -0.318 4.872 1.00 0.00 49 THR A O 18
ATOM 26239 N N . ILE A 1 50 ? -9.893 -1.974 5.051 1.00 0.00 50 ILE A N 18
ATOM 26240 C CA . ILE A 1 50 ? -10.837 -3.024 4.688 1.00 0.00 50 ILE A CA 18
ATOM 26241 C C . ILE A 1 50 ? -11.783 -3.334 5.844 1.00 0.00 50 ILE A C 18
ATOM 26242 O O . ILE A 1 50 ? -12.947 -3.675 5.633 1.00 0.00 50 ILE A O 18
ATOM 26258 N N . ALA A 1 51 ? -11.277 -3.211 7.067 1.00 0.00 51 ALA A N 18
ATOM 26259 C CA . ALA A 1 51 ? -12.077 -3.476 8.257 1.00 0.00 51 ALA A CA 18
ATOM 26260 C C . ALA A 1 51 ? -13.322 -2.596 8.288 1.00 0.00 51 ALA A C 18
ATOM 26261 O O . ALA A 1 51 ? -14.413 -3.057 8.622 1.00 0.00 51 ALA A O 18
ATOM 26268 N N . ARG A 1 52 ? -13.151 -1.326 7.934 1.00 0.00 52 ARG A N 18
ATOM 26269 C CA . ARG A 1 52 ? -14.262 -0.381 7.919 1.00 0.00 52 ARG A CA 18
ATOM 26270 C C . ARG A 1 52 ? -15.332 -0.821 6.925 1.00 0.00 52 ARG A C 18
ATOM 26271 O O . ARG A 1 52 ? -16.528 -0.670 7.177 1.00 0.00 52 ARG A O 18
ATOM 26292 N N . HIS A 1 53 ? -14.893 -1.367 5.796 1.00 0.00 53 HIS A N 18
ATOM 26293 C CA . HIS A 1 53 ? -15.811 -1.832 4.763 1.00 0.00 53 HIS A CA 18
ATOM 26294 C C . HIS A 1 53 ? -16.458 -3.155 5.163 1.00 0.00 53 HIS A C 18
ATOM 26295 O O . HIS A 1 53 ? -17.546 -3.491 4.695 1.00 0.00 53 HIS A O 18
ATOM 26309 N N . LEU A 1 54 ? -15.782 -3.904 6.030 1.00 0.00 54 LEU A N 18
ATOM 26310 C CA . LEU A 1 54 ? -16.294 -5.190 6.490 1.00 0.00 54 LEU A CA 18
ATOM 26311 C C . LEU A 1 54 ? -17.015 -5.044 7.827 1.00 0.00 54 LEU A C 18
ATOM 26312 O O . LEU A 1 54 ? -17.010 -5.961 8.648 1.00 0.00 54 LEU A O 18
ATOM 26328 N N . LEU A 1 55 ? -17.634 -3.887 8.038 1.00 0.00 55 LEU A N 18
ATOM 26329 C CA . LEU A 1 55 ? -18.360 -3.624 9.276 1.00 0.00 55 LEU A CA 18
ATOM 26330 C C . LEU A 1 55 ? -19.823 -4.037 9.148 1.00 0.00 55 LEU A C 18
ATOM 26331 O O . LEU A 1 55 ? -20.339 -4.794 9.969 1.00 0.00 55 LEU A O 18
ATOM 26347 N N . SER A 1 56 ? -20.485 -3.533 8.111 1.00 0.00 56 SER A N 18
ATOM 26348 C CA . SER A 1 56 ? -21.888 -3.850 7.875 1.00 0.00 56 SER A CA 18
ATOM 26349 C C . SER A 1 56 ? -22.034 -4.877 6.757 1.00 0.00 56 SER A C 18
ATOM 26350 O O . SER A 1 56 ? -22.941 -5.710 6.781 1.00 0.00 56 SER A O 18
ATOM 26358 N N . ASP A 1 57 ? -21.136 -4.813 5.780 1.00 0.00 57 ASP A N 18
ATOM 26359 C CA . ASP A 1 57 ? -21.164 -5.739 4.654 1.00 0.00 57 ASP A CA 18
ATOM 26360 C C . ASP A 1 57 ? -19.802 -6.398 4.458 1.00 0.00 57 ASP A C 18
ATOM 26361 O O . ASP A 1 57 ? -18.861 -5.770 3.974 1.00 0.00 57 ASP A O 18
ATOM 26370 N N . GLN A 1 58 ? -19.705 -7.668 4.838 1.00 0.00 58 GLN A N 18
ATOM 26371 C CA . GLN A 1 58 ? -18.458 -8.413 4.705 1.00 0.00 58 GLN A CA 18
ATOM 26372 C C . GLN A 1 58 ? -18.174 -8.741 3.242 1.00 0.00 58 GLN A C 18
ATOM 26373 O O . GLN A 1 58 ? -18.345 -9.880 2.806 1.00 0.00 58 GLN A O 18
ATOM 26387 N N . THR A 1 59 ? -17.738 -7.736 2.491 1.00 0.00 59 THR A N 18
ATOM 26388 C CA . THR A 1 59 ? -17.428 -7.917 1.077 1.00 0.00 59 THR A CA 18
ATOM 26389 C C . THR A 1 59 ? -16.329 -6.955 0.636 1.00 0.00 59 THR A C 18
ATOM 26390 O O . THR A 1 59 ? -15.823 -6.167 1.435 1.00 0.00 59 THR A O 18
ATOM 26401 N N . ASP A 1 60 ? -15.963 -7.025 -0.639 1.00 0.00 60 ASP A N 18
ATOM 26402 C CA . ASP A 1 60 ? -14.923 -6.159 -1.184 1.00 0.00 60 ASP A CA 18
ATOM 26403 C C . ASP A 1 60 ? -15.525 -4.872 -1.745 1.00 0.00 60 ASP A C 18
ATOM 26404 O O . ASP A 1 60 ? -16.623 -4.881 -2.299 1.00 0.00 60 ASP A O 18
ATOM 26413 N N . PRO A 1 61 ? -14.810 -3.741 -1.607 1.00 0.00 61 PRO A N 18
ATOM 26414 C CA . PRO A 1 61 ? -15.280 -2.446 -2.102 1.00 0.00 61 PRO A CA 18
ATOM 26415 C C . PRO A 1 61 ? -15.150 -2.312 -3.619 1.00 0.00 61 PRO A C 18
ATOM 26416 O O . PRO A 1 61 ? -15.565 -1.307 -4.196 1.00 0.00 61 PRO A O 18
ATOM 26427 N N . PHE A 1 62 ? -14.572 -3.325 -4.259 1.00 0.00 62 PHE A N 18
ATOM 26428 C CA . PHE A 1 62 ? -14.390 -3.308 -5.706 1.00 0.00 62 PHE A CA 18
ATOM 26429 C C . PHE A 1 62 ? -15.154 -4.453 -6.366 1.00 0.00 62 PHE A C 18
ATOM 26430 O O . PHE A 1 62 ? -15.877 -4.247 -7.340 1.00 0.00 62 PHE A O 18
ATOM 26447 N N . ASN A 1 63 ? -14.985 -5.658 -5.832 1.00 0.00 63 ASN A N 18
ATOM 26448 C CA . ASN A 1 63 ? -15.657 -6.835 -6.373 1.00 0.00 63 ASN A CA 18
ATOM 26449 C C . ASN A 1 63 ? -17.003 -7.060 -5.695 1.00 0.00 63 ASN A C 18
ATOM 26450 O O . ASN A 1 63 ? -17.940 -7.574 -6.308 1.00 0.00 63 ASN A O 18
ATOM 26461 N N . ARG A 1 64 ? -17.096 -6.674 -4.426 1.00 0.00 64 ARG A N 18
ATOM 26462 C CA . ARG A 1 64 ? -18.330 -6.837 -3.665 1.00 0.00 64 ARG A CA 18
ATOM 26463 C C . ARG A 1 64 ? -18.691 -8.313 -3.526 1.00 0.00 64 ARG A C 18
ATOM 26464 O O . ARG A 1 64 ? -19.864 -8.683 -3.578 1.00 0.00 64 ARG A O 18
ATOM 26485 N N . SER A 1 65 ? -17.675 -9.150 -3.346 1.00 0.00 65 SER A N 18
ATOM 26486 C CA . SER A 1 65 ? -17.883 -10.586 -3.198 1.00 0.00 65 SER A CA 18
ATOM 26487 C C . SER A 1 65 ? -17.615 -11.028 -1.761 1.00 0.00 65 SER A C 18
ATOM 26488 O O . SER A 1 65 ? -17.078 -10.266 -0.958 1.00 0.00 65 SER A O 18
ATOM 26496 N N . PRO A 1 66 ? -17.987 -12.274 -1.418 1.00 0.00 66 PRO A N 18
ATOM 26497 C CA . PRO A 1 66 ? -17.783 -12.816 -0.071 1.00 0.00 66 PRO A CA 18
ATOM 26498 C C . PRO A 1 66 ? -16.343 -12.655 0.406 1.00 0.00 66 PRO A C 18
ATOM 26499 O O . PRO A 1 66 ? -15.434 -13.313 -0.100 1.00 0.00 66 PRO A O 18
ATOM 26510 N N . LEU A 1 67 ? -16.143 -11.774 1.381 1.00 0.00 67 LEU A N 18
ATOM 26511 C CA . LEU A 1 67 ? -14.813 -11.527 1.926 1.00 0.00 67 LEU A CA 18
ATOM 26512 C C . LEU A 1 67 ? -14.874 -11.310 3.435 1.00 0.00 67 LEU A C 18
ATOM 26513 O O . LEU A 1 67 ? -15.891 -10.865 3.967 1.00 0.00 67 LEU A O 18
ATOM 26529 N N . THR A 1 68 ? -13.779 -11.629 4.118 1.00 0.00 68 THR A N 18
ATOM 26530 C CA . THR A 1 68 ? -13.709 -11.470 5.565 1.00 0.00 68 THR A CA 18
ATOM 26531 C C . THR A 1 68 ? -12.296 -11.097 6.003 1.00 0.00 68 THR A C 18
ATOM 26532 O O . THR A 1 68 ? -11.402 -10.929 5.174 1.00 0.00 68 THR A O 18
ATOM 26543 N N . MET A 1 69 ? -12.104 -10.966 7.312 1.00 0.00 69 MET A N 18
ATOM 26544 C CA . MET A 1 69 ? -10.801 -10.611 7.861 1.00 0.00 69 MET A CA 18
ATOM 26545 C C . MET A 1 69 ? -9.832 -11.787 7.767 1.00 0.00 69 MET A C 18
ATOM 26546 O O . MET A 1 69 ? -8.629 -11.599 7.587 1.00 0.00 69 MET A O 18
ATOM 26560 N N . ASP A 1 70 ? -10.365 -12.998 7.889 1.00 0.00 70 ASP A N 18
ATOM 26561 C CA . ASP A 1 70 ? -9.547 -14.203 7.818 1.00 0.00 70 ASP A CA 18
ATOM 26562 C C . ASP A 1 70 ? -9.108 -14.478 6.383 1.00 0.00 70 ASP A C 18
ATOM 26563 O O . ASP A 1 70 ? -8.011 -14.986 6.146 1.00 0.00 70 ASP A O 18
ATOM 26572 N N . GLN A 1 71 ? -9.970 -14.141 5.430 1.00 0.00 71 GLN A N 18
ATOM 26573 C CA . GLN A 1 71 ? -9.671 -14.351 4.019 1.00 0.00 71 GLN A CA 18
ATOM 26574 C C . GLN A 1 71 ? -8.481 -13.502 3.583 1.00 0.00 71 GLN A C 18
ATOM 26575 O O . GLN A 1 71 ? -7.587 -13.981 2.885 1.00 0.00 71 GLN A O 18
ATOM 26589 N N . ILE A 1 72 ? -8.478 -12.241 3.999 1.00 0.00 72 ILE A N 18
ATOM 26590 C CA . ILE A 1 72 ? -7.398 -11.324 3.652 1.00 0.00 72 ILE A CA 18
ATOM 26591 C C . ILE A 1 72 ? -6.109 -11.694 4.380 1.00 0.00 72 ILE A C 18
ATOM 26592 O O . ILE A 1 72 ? -6.142 -12.213 5.495 1.00 0.00 72 ILE A O 18
ATOM 26608 N N . ARG A 1 73 ? -4.977 -11.423 3.741 1.00 0.00 73 ARG A N 18
ATOM 26609 C CA . ARG A 1 73 ? -3.677 -11.727 4.329 1.00 0.00 73 ARG A CA 18
ATOM 26610 C C . ARG A 1 73 ? -2.745 -10.520 4.243 1.00 0.00 73 ARG A C 18
ATOM 26611 O O . ARG A 1 73 ? -2.821 -9.732 3.300 1.00 0.00 73 ARG A O 18
ATOM 26632 N N . PRO A 1 74 ? -1.849 -10.358 5.232 1.00 0.00 74 PRO A N 18
ATOM 26633 C CA . PRO A 1 74 ? -0.901 -9.240 5.263 1.00 0.00 74 PRO A CA 18
ATOM 26634 C C . PRO A 1 74 ? 0.196 -9.382 4.213 1.00 0.00 74 PRO A C 18
ATOM 26635 O O . PRO A 1 74 ? 0.960 -10.348 4.226 1.00 0.00 74 PRO A O 18
ATOM 26646 N N . ASN A 1 75 ? 0.269 -8.414 3.306 1.00 0.00 75 ASN A N 18
ATOM 26647 C CA . ASN A 1 75 ? 1.273 -8.432 2.249 1.00 0.00 75 ASN A CA 18
ATOM 26648 C C . ASN A 1 75 ? 2.666 -8.184 2.817 1.00 0.00 75 ASN A C 18
ATOM 26649 O O . ASN A 1 75 ? 3.103 -7.040 2.938 1.00 0.00 75 ASN A O 18
ATOM 26660 N N . THR A 1 76 ? 3.359 -9.263 3.164 1.00 0.00 76 THR A N 18
ATOM 26661 C CA . THR A 1 76 ? 4.703 -9.163 3.720 1.00 0.00 76 THR A CA 18
ATOM 26662 C C . THR A 1 76 ? 5.680 -8.613 2.684 1.00 0.00 76 THR A C 18
ATOM 26663 O O . THR A 1 76 ? 6.625 -7.901 3.024 1.00 0.00 76 THR A O 18
ATOM 26674 N N . GLU A 1 77 ? 5.444 -8.950 1.420 1.00 0.00 77 GLU A N 18
ATOM 26675 C CA . GLU A 1 77 ? 6.303 -8.489 0.335 1.00 0.00 77 GLU A CA 18
ATOM 26676 C C . GLU A 1 77 ? 6.209 -6.975 0.172 1.00 0.00 77 GLU A C 18
ATOM 26677 O O . GLU A 1 77 ? 7.178 -6.321 -0.216 1.00 0.00 77 GLU A O 18
ATOM 26689 N N . LEU A 1 78 ? 5.037 -6.424 0.471 1.00 0.00 78 LEU A N 18
ATOM 26690 C CA . LEU A 1 78 ? 4.817 -4.986 0.360 1.00 0.00 78 LEU A CA 18
ATOM 26691 C C . LEU A 1 78 ? 5.293 -4.265 1.616 1.00 0.00 78 LEU A C 18
ATOM 26692 O O . LEU A 1 78 ? 5.866 -3.178 1.539 1.00 0.00 78 LEU A O 18
ATOM 26708 N N . LYS A 1 79 ? 5.053 -4.877 2.772 1.00 0.00 79 LYS A N 18
ATOM 26709 C CA . LYS A 1 79 ? 5.458 -4.292 4.046 1.00 0.00 79 LYS A CA 18
ATOM 26710 C C . LYS A 1 79 ? 6.963 -4.047 4.077 1.00 0.00 79 LYS A C 18
ATOM 26711 O O . LYS A 1 79 ? 7.421 -2.998 4.532 1.00 0.00 79 LYS A O 18
ATOM 26730 N N . GLU A 1 80 ? 7.727 -5.018 3.589 1.00 0.00 80 GLU A N 18
ATOM 26731 C CA . GLU A 1 80 ? 9.180 -4.907 3.560 1.00 0.00 80 GLU A CA 18
ATOM 26732 C C . GLU A 1 80 ? 9.614 -3.681 2.761 1.00 0.00 80 GLU A C 18
ATOM 26733 O O . GLU A 1 80 ? 10.647 -3.075 3.046 1.00 0.00 80 GLU A O 18
ATOM 26745 N N . LYS A 1 81 ? 8.817 -3.320 1.761 1.00 0.00 81 LYS A N 18
ATOM 26746 C CA . LYS A 1 81 ? 9.117 -2.166 0.923 1.00 0.00 81 LYS A CA 18
ATOM 26747 C C . LYS A 1 81 ? 8.841 -0.866 1.672 1.00 0.00 81 LYS A C 18
ATOM 26748 O O . LYS A 1 81 ? 9.554 0.123 1.502 1.00 0.00 81 LYS A O 18
ATOM 26767 N N . ILE A 1 82 ? 7.806 -0.879 2.506 1.00 0.00 82 ILE A N 18
ATOM 26768 C CA . ILE A 1 82 ? 7.437 0.298 3.284 1.00 0.00 82 ILE A CA 18
ATOM 26769 C C . ILE A 1 82 ? 8.415 0.518 4.434 1.00 0.00 82 ILE A C 18
ATOM 26770 O O . ILE A 1 82 ? 8.716 1.655 4.796 1.00 0.00 82 ILE A O 18
ATOM 26786 N N . GLN A 1 83 ? 8.907 -0.578 5.001 1.00 0.00 83 GLN A N 18
ATOM 26787 C CA . GLN A 1 83 ? 9.852 -0.507 6.110 1.00 0.00 83 GLN A CA 18
ATOM 26788 C C . GLN A 1 83 ? 11.223 -0.048 5.624 1.00 0.00 83 GLN A C 18
ATOM 26789 O O . GLN A 1 83 ? 11.952 0.632 6.345 1.00 0.00 83 GLN A O 18
ATOM 26803 N N . ARG A 1 84 ? 11.566 -0.423 4.395 1.00 0.00 84 ARG A N 18
ATOM 26804 C CA . ARG A 1 84 ? 12.848 -0.048 3.813 1.00 0.00 84 ARG A CA 18
ATOM 26805 C C . ARG A 1 84 ? 12.869 1.433 3.451 1.00 0.00 84 ARG A C 18
ATOM 26806 O O . ARG A 1 84 ? 13.885 2.109 3.617 1.00 0.00 84 ARG A O 18
ATOM 26827 N N . TRP A 1 85 ? 11.740 1.932 2.959 1.00 0.00 85 TRP A N 18
ATOM 26828 C CA . TRP A 1 85 ? 11.628 3.335 2.576 1.00 0.00 85 TRP A CA 18
ATOM 26829 C C . TRP A 1 85 ? 11.415 4.217 3.803 1.00 0.00 85 TRP A C 18
ATOM 26830 O O . TRP A 1 85 ? 12.091 5.230 3.977 1.00 0.00 85 TRP A O 18
ATOM 26851 N N . LEU A 1 86 ? 10.471 3.822 4.652 1.00 0.00 86 LEU A N 18
ATOM 26852 C CA . LEU A 1 86 ? 10.168 4.576 5.865 1.00 0.00 86 LEU A CA 18
ATOM 26853 C C . LEU A 1 86 ? 11.416 4.747 6.725 1.00 0.00 86 LEU A C 18
ATOM 26854 O O . LEU A 1 86 ? 11.588 5.767 7.392 1.00 0.00 86 LEU A O 18
ATOM 26870 N N . ALA A 1 87 ? 12.285 3.742 6.703 1.00 0.00 87 ALA A N 18
ATOM 26871 C CA . ALA A 1 87 ? 13.519 3.781 7.478 1.00 0.00 87 ALA A CA 18
ATOM 26872 C C . ALA A 1 87 ? 14.619 4.518 6.721 1.00 0.00 87 ALA A C 18
ATOM 26873 O O . ALA A 1 87 ? 15.495 5.137 7.325 1.00 0.00 87 ALA A O 18
ATOM 26880 N N . GLU A 1 88 ? 14.567 4.445 5.395 1.00 0.00 88 GLU A N 18
ATOM 26881 C CA . GLU A 1 88 ? 15.558 5.105 4.553 1.00 0.00 88 GLU A CA 18
ATOM 26882 C C . GLU A 1 88 ? 15.278 6.601 4.445 1.00 0.00 88 GLU A C 18
ATOM 26883 O O . GLU A 1 88 ? 16.186 7.395 4.194 1.00 0.00 88 GLU A O 18
ATOM 26895 N N . ARG A 1 89 ? 14.017 6.981 4.636 1.00 0.00 89 ARG A N 18
ATOM 26896 C CA . ARG A 1 89 ? 13.623 8.385 4.560 1.00 0.00 89 ARG A CA 18
ATOM 26897 C C . ARG A 1 89 ? 13.816 9.094 5.901 1.00 0.00 89 ARG A C 18
ATOM 26898 O O . ARG A 1 89 ? 13.424 10.250 6.060 1.00 0.00 89 ARG A O 18
ATOM 26919 N N . LYS A 1 90 ? 14.422 8.400 6.863 1.00 0.00 90 LYS A N 18
ATOM 26920 C CA . LYS A 1 90 ? 14.661 8.975 8.182 1.00 0.00 90 LYS A CA 18
ATOM 26921 C C . LYS A 1 90 ? 16.063 9.574 8.268 1.00 0.00 90 LYS A C 18
ATOM 26922 O O . LYS A 1 90 ? 16.781 9.364 9.245 1.00 0.00 90 LYS A O 18
ATOM 26941 N N . GLN A 1 91 ? 16.445 10.322 7.238 1.00 0.00 91 GLN A N 18
ATOM 26942 C CA . GLN A 1 91 ? 17.760 10.952 7.198 1.00 0.00 91 GLN A CA 18
ATOM 26943 C C . GLN A 1 91 ? 17.672 12.357 6.609 1.00 0.00 91 GLN A C 18
ATOM 26944 O O . GLN A 1 91 ? 17.197 12.543 5.489 1.00 0.00 91 GLN A O 18
ATOM 26958 N N . GLN A 1 92 ? 18.132 13.342 7.374 1.00 0.00 92 GLN A N 18
ATOM 26959 C CA . GLN A 1 92 ? 18.104 14.730 6.929 1.00 0.00 92 GLN A CA 18
ATOM 26960 C C . GLN A 1 92 ? 19.380 15.084 6.170 1.00 0.00 92 GLN A C 18
ATOM 26961 O O . GLN A 1 92 ? 20.359 15.540 6.760 1.00 0.00 92 GLN A O 18
ATOM 26975 N N . SER A 1 93 ? 19.360 14.871 4.858 1.00 0.00 93 SER A N 18
ATOM 26976 C CA . SER A 1 93 ? 20.515 15.169 4.018 1.00 0.00 93 SER A CA 18
ATOM 26977 C C . SER A 1 93 ? 20.266 16.412 3.172 1.00 0.00 93 SER A C 18
ATOM 26978 O O . SER A 1 93 ? 19.232 17.069 3.303 1.00 0.00 93 SER A O 18
ATOM 26986 N N . GLY A 1 94 ? 21.220 16.734 2.304 1.00 0.00 94 GLY A N 18
ATOM 26987 C CA . GLY A 1 94 ? 21.085 17.898 1.450 1.00 0.00 94 GLY A CA 18
ATOM 26988 C C . GLY A 1 94 ? 22.244 18.047 0.482 1.00 0.00 94 GLY A C 18
ATOM 26989 O O . GLY A 1 94 ? 22.073 17.867 -0.725 1.00 0.00 94 GLY A O 18
ATOM 26993 N N . PRO A 1 95 ? 23.446 18.378 0.983 1.00 0.00 95 PRO A N 18
ATOM 26994 C CA . PRO A 1 95 ? 24.633 18.547 0.140 1.00 0.00 95 PRO A CA 18
ATOM 26995 C C . PRO A 1 95 ? 25.104 17.231 -0.471 1.00 0.00 95 PRO A C 18
ATOM 26996 O O . PRO A 1 95 ? 25.365 17.150 -1.671 1.00 0.00 95 PRO A O 18
ATOM 27007 N N . SER A 1 96 ? 25.208 16.201 0.364 1.00 0.00 96 SER A N 18
ATOM 27008 C CA . SER A 1 96 ? 25.646 14.887 -0.094 1.00 0.00 96 SER A CA 18
ATOM 27009 C C . SER A 1 96 ? 25.613 13.874 1.046 1.00 0.00 96 SER A C 18
ATOM 27010 O O . SER A 1 96 ? 26.325 14.020 2.039 1.00 0.00 96 SER A O 18
ATOM 27018 N N . SER A 1 97 ? 24.782 12.848 0.895 1.00 0.00 97 SER A N 18
ATOM 27019 C CA . SER A 1 97 ? 24.656 11.811 1.913 1.00 0.00 97 SER A CA 18
ATOM 27020 C C . SER A 1 97 ? 23.698 10.715 1.457 1.00 0.00 97 SER A C 18
ATOM 27021 O O . SER A 1 97 ? 24.069 9.544 1.381 1.00 0.00 97 SER A O 18
ATOM 27029 N N . GLY A 1 98 ? 22.463 11.104 1.155 1.00 0.00 98 GLY A N 18
ATOM 27030 C CA . GLY A 1 98 ? 21.471 10.143 0.711 1.00 0.00 98 GLY A CA 18
ATOM 27031 C C . GLY A 1 98 ? 20.062 10.700 0.760 1.00 0.00 98 GLY A C 18
ATOM 27032 O O . GLY A 1 98 ? 19.545 10.909 1.877 1.00 0.00 98 GLY A O 18
ATOM 27037 N N . GLY A 1 1 ? -13.205 -8.260 26.417 1.00 0.00 1 GLY A N 19
ATOM 27038 C CA . GLY A 1 1 ? -12.138 -9.066 27.073 1.00 0.00 1 GLY A CA 19
ATOM 27039 C C . GLY A 1 1 ? -10.890 -8.254 27.360 1.00 0.00 1 GLY A C 19
ATOM 27040 O O . GLY A 1 1 ? -10.802 -7.582 28.386 1.00 0.00 1 GLY A O 19
ATOM 27046 N N . SER A 1 2 ? -9.924 -8.317 26.450 1.00 0.00 2 SER A N 19
ATOM 27047 C CA . SER A 1 2 ? -8.675 -7.582 26.609 1.00 0.00 2 SER A CA 19
ATOM 27048 C C . SER A 1 2 ? -8.859 -6.112 26.247 1.00 0.00 2 SER A C 19
ATOM 27049 O O . SER A 1 2 ? -8.686 -5.721 25.093 1.00 0.00 2 SER A O 19
ATOM 27057 N N . SER A 1 3 ? -9.209 -5.302 27.240 1.00 0.00 3 SER A N 19
ATOM 27058 C CA . SER A 1 3 ? -9.417 -3.875 27.027 1.00 0.00 3 SER A CA 19
ATOM 27059 C C . SER A 1 3 ? -9.079 -3.082 28.285 1.00 0.00 3 SER A C 19
ATOM 27060 O O . SER A 1 3 ? -9.896 -2.972 29.200 1.00 0.00 3 SER A O 19
ATOM 27068 N N . GLY A 1 4 ? -7.870 -2.533 28.326 1.00 0.00 4 GLY A N 19
ATOM 27069 C CA . GLY A 1 4 ? -7.446 -1.758 29.477 1.00 0.00 4 GLY A CA 19
ATOM 27070 C C . GLY A 1 4 ? -6.198 -0.942 29.199 1.00 0.00 4 GLY A C 19
ATOM 27071 O O . GLY A 1 4 ? -6.109 0.221 29.592 1.00 0.00 4 GLY A O 19
ATOM 27075 N N . SER A 1 5 ? -5.234 -1.553 28.519 1.00 0.00 5 SER A N 19
ATOM 27076 C CA . SER A 1 5 ? -3.985 -0.877 28.190 1.00 0.00 5 SER A CA 19
ATOM 27077 C C . SER A 1 5 ? -3.600 -1.126 26.735 1.00 0.00 5 SER A C 19
ATOM 27078 O O . SER A 1 5 ? -3.549 -2.270 26.283 1.00 0.00 5 SER A O 19
ATOM 27086 N N . SER A 1 6 ? -3.328 -0.047 26.007 1.00 0.00 6 SER A N 19
ATOM 27087 C CA . SER A 1 6 ? -2.946 -0.149 24.603 1.00 0.00 6 SER A CA 19
ATOM 27088 C C . SER A 1 6 ? -1.610 0.543 24.351 1.00 0.00 6 SER A C 19
ATOM 27089 O O . SER A 1 6 ? -1.507 1.766 24.439 1.00 0.00 6 SER A O 19
ATOM 27097 N N . GLY A 1 7 ? -0.589 -0.250 24.038 1.00 0.00 7 GLY A N 19
ATOM 27098 C CA . GLY A 1 7 ? 0.727 0.303 23.778 1.00 0.00 7 GLY A CA 19
ATOM 27099 C C . GLY A 1 7 ? 1.321 -0.200 22.478 1.00 0.00 7 GLY A C 19
ATOM 27100 O O . GLY A 1 7 ? 2.261 -0.994 22.484 1.00 0.00 7 GLY A O 19
ATOM 27104 N N . LEU A 1 8 ? 0.771 0.263 21.360 1.00 0.00 8 LEU A N 19
ATOM 27105 C CA . LEU A 1 8 ? 1.253 -0.144 20.045 1.00 0.00 8 LEU A CA 19
ATOM 27106 C C . LEU A 1 8 ? 1.239 1.030 19.074 1.00 0.00 8 LEU A C 19
ATOM 27107 O O . LEU A 1 8 ? 2.289 1.482 18.616 1.00 0.00 8 LEU A O 19
ATOM 27123 N N . GLN A 1 9 ? 0.044 1.522 18.764 1.00 0.00 9 GLN A N 19
ATOM 27124 C CA . GLN A 1 9 ? -0.106 2.645 17.846 1.00 0.00 9 GLN A CA 19
ATOM 27125 C C . GLN A 1 9 ? -0.814 3.812 18.527 1.00 0.00 9 GLN A C 19
ATOM 27126 O O . GLN A 1 9 ? -1.620 3.616 19.437 1.00 0.00 9 GLN A O 19
ATOM 27140 N N . GLN A 1 10 ? -0.508 5.025 18.080 1.00 0.00 10 GLN A N 19
ATOM 27141 C CA . GLN A 1 10 ? -1.114 6.224 18.647 1.00 0.00 10 GLN A CA 19
ATOM 27142 C C . GLN A 1 10 ? -1.170 7.346 17.615 1.00 0.00 10 GLN A C 19
ATOM 27143 O O . GLN A 1 10 ? -0.152 7.961 17.297 1.00 0.00 10 GLN A O 19
ATOM 27157 N N . GLN A 1 11 ? -2.366 7.605 17.095 1.00 0.00 11 GLN A N 19
ATOM 27158 C CA . GLN A 1 11 ? -2.553 8.653 16.098 1.00 0.00 11 GLN A CA 19
ATOM 27159 C C . GLN A 1 11 ? -1.721 8.374 14.851 1.00 0.00 11 GLN A C 19
ATOM 27160 O O . GLN A 1 11 ? -1.025 7.361 14.771 1.00 0.00 11 GLN A O 19
ATOM 27174 N N . GLU A 1 12 ? -1.796 9.278 13.881 1.00 0.00 12 GLU A N 19
ATOM 27175 C CA . GLU A 1 12 ? -1.050 9.128 12.637 1.00 0.00 12 GLU A CA 19
ATOM 27176 C C . GLU A 1 12 ? -0.376 10.438 12.245 1.00 0.00 12 GLU A C 19
ATOM 27177 O O . GLU A 1 12 ? -1.035 11.375 11.793 1.00 0.00 12 GLU A O 19
ATOM 27189 N N . GLU A 1 13 ? 0.939 10.498 12.421 1.00 0.00 13 GLU A N 19
ATOM 27190 C CA . GLU A 1 13 ? 1.703 11.695 12.087 1.00 0.00 13 GLU A CA 19
ATOM 27191 C C . GLU A 1 13 ? 2.113 11.685 10.618 1.00 0.00 13 GLU A C 19
ATOM 27192 O O . GLU A 1 13 ? 2.100 10.640 9.966 1.00 0.00 13 GLU A O 19
ATOM 27204 N N . GLU A 1 14 ? 2.478 12.855 10.103 1.00 0.00 14 GLU A N 19
ATOM 27205 C CA . GLU A 1 14 ? 2.893 12.981 8.711 1.00 0.00 14 GLU A CA 19
ATOM 27206 C C . GLU A 1 14 ? 1.768 12.567 7.768 1.00 0.00 14 GLU A C 19
ATOM 27207 O O . GLU A 1 14 ? 0.851 11.845 8.158 1.00 0.00 14 GLU A O 19
ATOM 27219 N N . THR A 1 15 ? 1.845 13.030 6.525 1.00 0.00 15 THR A N 19
ATOM 27220 C CA . THR A 1 15 ? 0.834 12.709 5.525 1.00 0.00 15 THR A CA 19
ATOM 27221 C C . THR A 1 15 ? 1.391 11.757 4.471 1.00 0.00 15 THR A C 19
ATOM 27222 O O . THR A 1 15 ? 0.658 10.953 3.896 1.00 0.00 15 THR A O 19
ATOM 27233 N N . TYR A 1 16 ? 2.694 11.853 4.224 1.00 0.00 16 TYR A N 19
ATOM 27234 C CA . TYR A 1 16 ? 3.351 11.001 3.239 1.00 0.00 16 TYR A CA 19
ATOM 27235 C C . TYR A 1 16 ? 2.787 11.245 1.844 1.00 0.00 16 TYR A C 19
ATOM 27236 O O . TYR A 1 16 ? 1.814 10.610 1.437 1.00 0.00 16 TYR A O 19
ATOM 27254 N N . ALA A 1 17 ? 3.405 12.169 1.114 1.00 0.00 17 ALA A N 19
ATOM 27255 C CA . ALA A 1 17 ? 2.965 12.497 -0.235 1.00 0.00 17 ALA A CA 19
ATOM 27256 C C . ALA A 1 17 ? 3.951 11.976 -1.274 1.00 0.00 17 ALA A C 19
ATOM 27257 O O . ALA A 1 17 ? 3.564 11.606 -2.383 1.00 0.00 17 ALA A O 19
ATOM 27264 N N . ASP A 1 18 ? 5.229 11.950 -0.907 1.00 0.00 18 ASP A N 19
ATOM 27265 C CA . ASP A 1 18 ? 6.274 11.474 -1.807 1.00 0.00 18 ASP A CA 19
ATOM 27266 C C . ASP A 1 18 ? 6.144 9.974 -2.051 1.00 0.00 18 ASP A C 19
ATOM 27267 O O . ASP A 1 18 ? 6.589 9.462 -3.077 1.00 0.00 18 ASP A O 19
ATOM 27276 N N . ALA A 1 19 ? 5.532 9.271 -1.100 1.00 0.00 19 ALA A N 19
ATOM 27277 C CA . ALA A 1 19 ? 5.346 7.828 -1.213 1.00 0.00 19 ALA A CA 19
ATOM 27278 C C . ALA A 1 19 ? 4.632 7.464 -2.511 1.00 0.00 19 ALA A C 19
ATOM 27279 O O . ALA A 1 19 ? 4.126 8.336 -3.218 1.00 0.00 19 ALA A O 19
ATOM 27286 N N . CYS A 1 20 ? 4.597 6.172 -2.818 1.00 0.00 20 CYS A N 19
ATOM 27287 C CA . CYS A 1 20 ? 3.946 5.692 -4.033 1.00 0.00 20 CYS A CA 19
ATOM 27288 C C . CYS A 1 20 ? 2.635 4.986 -3.706 1.00 0.00 20 CYS A C 19
ATOM 27289 O O . CYS A 1 20 ? 2.278 4.823 -2.538 1.00 0.00 20 CYS A O 19
ATOM 27297 N N . ASP A 1 21 ? 1.920 4.567 -4.746 1.00 0.00 21 ASP A N 19
ATOM 27298 C CA . ASP A 1 21 ? 0.647 3.877 -4.572 1.00 0.00 21 ASP A CA 19
ATOM 27299 C C . ASP A 1 21 ? 0.829 2.580 -3.790 1.00 0.00 21 ASP A C 19
ATOM 27300 O O . ASP A 1 21 ? -0.083 2.129 -3.097 1.00 0.00 21 ASP A O 19
ATOM 27309 N N . GLU A 1 22 ? 2.011 1.982 -3.908 1.00 0.00 22 GLU A N 19
ATOM 27310 C CA . GLU A 1 22 ? 2.309 0.736 -3.212 1.00 0.00 22 GLU A CA 19
ATOM 27311 C C . GLU A 1 22 ? 2.146 0.898 -1.704 1.00 0.00 22 GLU A C 19
ATOM 27312 O O . GLU A 1 22 ? 1.660 -0.003 -1.022 1.00 0.00 22 GLU A O 19
ATOM 27324 N N . PHE A 1 23 ? 2.554 2.053 -1.189 1.00 0.00 23 PHE A N 19
ATOM 27325 C CA . PHE A 1 23 ? 2.453 2.333 0.238 1.00 0.00 23 PHE A CA 19
ATOM 27326 C C . PHE A 1 23 ? 1.170 3.098 0.551 1.00 0.00 23 PHE A C 19
ATOM 27327 O O . PHE A 1 23 ? 0.593 2.947 1.628 1.00 0.00 23 PHE A O 19
ATOM 27344 N N . LEU A 1 24 ? 0.729 3.918 -0.397 1.00 0.00 24 LEU A N 19
ATOM 27345 C CA . LEU A 1 24 ? -0.484 4.706 -0.223 1.00 0.00 24 LEU A CA 19
ATOM 27346 C C . LEU A 1 24 ? -1.726 3.849 -0.442 1.00 0.00 24 LEU A C 19
ATOM 27347 O O . LEU A 1 24 ? -1.737 2.958 -1.292 1.00 0.00 24 LEU A O 19
ATOM 27363 N N . ASP A 1 25 ? -2.774 4.126 0.328 1.00 0.00 25 ASP A N 19
ATOM 27364 C CA . ASP A 1 25 ? -4.022 3.383 0.215 1.00 0.00 25 ASP A CA 19
ATOM 27365 C C . ASP A 1 25 ? -4.866 3.913 -0.943 1.00 0.00 25 ASP A C 19
ATOM 27366 O O . ASP A 1 25 ? -4.924 5.120 -1.175 1.00 0.00 25 ASP A O 19
ATOM 27375 N N . PRO A 1 26 ? -5.535 3.015 -1.688 1.00 0.00 26 PRO A N 19
ATOM 27376 C CA . PRO A 1 26 ? -6.374 3.406 -2.824 1.00 0.00 26 PRO A CA 19
ATOM 27377 C C . PRO A 1 26 ? -7.658 4.105 -2.386 1.00 0.00 26 PRO A C 19
ATOM 27378 O O . PRO A 1 26 ? -8.243 4.881 -3.141 1.00 0.00 26 PRO A O 19
ATOM 27389 N N . ILE A 1 27 ? -8.094 3.822 -1.162 1.00 0.00 27 ILE A N 19
ATOM 27390 C CA . ILE A 1 27 ? -9.310 4.423 -0.627 1.00 0.00 27 ILE A CA 19
ATOM 27391 C C . ILE A 1 27 ? -8.987 5.557 0.340 1.00 0.00 27 ILE A C 19
ATOM 27392 O O . ILE A 1 27 ? -9.421 6.693 0.147 1.00 0.00 27 ILE A O 19
ATOM 27408 N N . MET A 1 28 ? -8.226 5.241 1.382 1.00 0.00 28 MET A N 19
ATOM 27409 C CA . MET A 1 28 ? -7.848 6.233 2.382 1.00 0.00 28 MET A CA 19
ATOM 27410 C C . MET A 1 28 ? -6.908 7.280 1.793 1.00 0.00 28 MET A C 19
ATOM 27411 O O . MET A 1 28 ? -6.865 8.420 2.259 1.00 0.00 28 MET A O 19
ATOM 27425 N N . SER A 1 29 ? -6.155 6.890 0.770 1.00 0.00 29 SER A N 19
ATOM 27426 C CA . SER A 1 29 ? -5.215 7.801 0.124 1.00 0.00 29 SER A CA 19
ATOM 27427 C C . SER A 1 29 ? -4.133 8.248 1.102 1.00 0.00 29 SER A C 19
ATOM 27428 O O . SER A 1 29 ? -3.623 9.364 1.011 1.00 0.00 29 SER A O 19
ATOM 27436 N N . THR A 1 30 ? -3.788 7.368 2.036 1.00 0.00 30 THR A N 19
ATOM 27437 C CA . THR A 1 30 ? -2.768 7.671 3.033 1.00 0.00 30 THR A CA 19
ATOM 27438 C C . THR A 1 30 ? -1.766 6.527 3.153 1.00 0.00 30 THR A C 19
ATOM 27439 O O . THR A 1 30 ? -1.899 5.500 2.488 1.00 0.00 30 THR A O 19
ATOM 27450 N N . LEU A 1 31 ? -0.763 6.712 4.006 1.00 0.00 31 LEU A N 19
ATOM 27451 C CA . LEU A 1 31 ? 0.262 5.695 4.213 1.00 0.00 31 LEU A CA 19
ATOM 27452 C C . LEU A 1 31 ? -0.351 4.406 4.752 1.00 0.00 31 LEU A C 19
ATOM 27453 O O . LEU A 1 31 ? -1.277 4.439 5.562 1.00 0.00 31 LEU A O 19
ATOM 27469 N N . MET A 1 32 ? 0.172 3.273 4.295 1.00 0.00 32 MET A N 19
ATOM 27470 C CA . MET A 1 32 ? -0.323 1.972 4.731 1.00 0.00 32 MET A CA 19
ATOM 27471 C C . MET A 1 32 ? 0.693 1.274 5.629 1.00 0.00 32 MET A C 19
ATOM 27472 O O . MET A 1 32 ? 1.790 0.928 5.190 1.00 0.00 32 MET A O 19
ATOM 27486 N N . CYS A 1 33 ? 0.321 1.069 6.889 1.00 0.00 33 CYS A N 19
ATOM 27487 C CA . CYS A 1 33 ? 1.200 0.412 7.848 1.00 0.00 33 CYS A CA 19
ATOM 27488 C C . CYS A 1 33 ? 1.090 -1.106 7.734 1.00 0.00 33 CYS A C 19
ATOM 27489 O O . CYS A 1 33 ? 2.096 -1.815 7.753 1.00 0.00 33 CYS A O 19
ATOM 27497 N N . ASP A 1 34 ? -0.139 -1.596 7.613 1.00 0.00 34 ASP A N 19
ATOM 27498 C CA . ASP A 1 34 ? -0.383 -3.029 7.494 1.00 0.00 34 ASP A CA 19
ATOM 27499 C C . ASP A 1 34 ? -1.217 -3.335 6.251 1.00 0.00 34 ASP A C 19
ATOM 27500 O O . ASP A 1 34 ? -2.414 -3.601 6.347 1.00 0.00 34 ASP A O 19
ATOM 27509 N N . PRO A 1 35 ? -0.590 -3.300 5.062 1.00 0.00 35 PRO A N 19
ATOM 27510 C CA . PRO A 1 35 ? -1.279 -3.575 3.798 1.00 0.00 35 PRO A CA 19
ATOM 27511 C C . PRO A 1 35 ? -1.681 -5.038 3.660 1.00 0.00 35 PRO A C 19
ATOM 27512 O O . PRO A 1 35 ? -0.834 -5.932 3.702 1.00 0.00 35 PRO A O 19
ATOM 27523 N N . VAL A 1 36 ? -2.978 -5.277 3.495 1.00 0.00 36 VAL A N 19
ATOM 27524 C CA . VAL A 1 36 ? -3.493 -6.633 3.349 1.00 0.00 36 VAL A CA 19
ATOM 27525 C C . VAL A 1 36 ? -3.941 -6.898 1.915 1.00 0.00 36 VAL A C 19
ATOM 27526 O O . VAL A 1 36 ? -4.684 -6.109 1.331 1.00 0.00 36 VAL A O 19
ATOM 27539 N N . VAL A 1 37 ? -3.486 -8.013 1.354 1.00 0.00 37 VAL A N 19
ATOM 27540 C CA . VAL A 1 37 ? -3.840 -8.380 -0.012 1.00 0.00 37 VAL A CA 19
ATOM 27541 C C . VAL A 1 37 ? -5.229 -9.005 -0.070 1.00 0.00 37 VAL A C 19
ATOM 27542 O O . VAL A 1 37 ? -5.500 -10.005 0.597 1.00 0.00 37 VAL A O 19
ATOM 27555 N N . LEU A 1 38 ? -6.107 -8.411 -0.872 1.00 0.00 38 LEU A N 19
ATOM 27556 C CA . LEU A 1 38 ? -7.468 -8.910 -1.019 1.00 0.00 38 LEU A CA 19
ATOM 27557 C C . LEU A 1 38 ? -7.554 -9.923 -2.161 1.00 0.00 38 LEU A C 19
ATOM 27558 O O . LEU A 1 38 ? -7.264 -9.593 -3.311 1.00 0.00 38 LEU A O 19
ATOM 27574 N N . PRO A 1 39 ? -7.951 -11.173 -1.863 1.00 0.00 39 PRO A N 19
ATOM 27575 C CA . PRO A 1 39 ? -8.066 -12.225 -2.880 1.00 0.00 39 PRO A CA 19
ATOM 27576 C C . PRO A 1 39 ? -9.282 -12.044 -3.786 1.00 0.00 39 PRO A C 19
ATOM 27577 O O . PRO A 1 39 ? -9.484 -12.814 -4.725 1.00 0.00 39 PRO A O 19
ATOM 27588 N N . SER A 1 40 ? -10.094 -11.028 -3.502 1.00 0.00 40 SER A N 19
ATOM 27589 C CA . SER A 1 40 ? -11.287 -10.761 -4.295 1.00 0.00 40 SER A CA 19
ATOM 27590 C C . SER A 1 40 ? -10.968 -9.873 -5.494 1.00 0.00 40 SER A C 19
ATOM 27591 O O . SER A 1 40 ? -11.106 -10.292 -6.644 1.00 0.00 40 SER A O 19
ATOM 27599 N N . SER A 1 41 ? -10.546 -8.641 -5.220 1.00 0.00 41 SER A N 19
ATOM 27600 C CA . SER A 1 41 ? -10.217 -7.694 -6.280 1.00 0.00 41 SER A CA 19
ATOM 27601 C C . SER A 1 41 ? -8.706 -7.588 -6.495 1.00 0.00 41 SER A C 19
ATOM 27602 O O . SER A 1 41 ? -8.252 -6.886 -7.399 1.00 0.00 41 SER A O 19
ATOM 27610 N N . ARG A 1 42 ? -7.931 -8.281 -5.666 1.00 0.00 42 ARG A N 19
ATOM 27611 C CA . ARG A 1 42 ? -6.477 -8.251 -5.781 1.00 0.00 42 ARG A CA 19
ATOM 27612 C C . ARG A 1 42 ? -5.945 -6.832 -5.601 1.00 0.00 42 ARG A C 19
ATOM 27613 O O . ARG A 1 42 ? -4.923 -6.463 -6.179 1.00 0.00 42 ARG A O 19
ATOM 27634 N N . VAL A 1 43 ? -6.647 -6.040 -4.796 1.00 0.00 43 VAL A N 19
ATOM 27635 C CA . VAL A 1 43 ? -6.246 -4.662 -4.540 1.00 0.00 43 VAL A CA 19
ATOM 27636 C C . VAL A 1 43 ? -5.679 -4.508 -3.133 1.00 0.00 43 VAL A C 19
ATOM 27637 O O . VAL A 1 43 ? -6.357 -4.793 -2.146 1.00 0.00 43 VAL A O 19
ATOM 27650 N N . THR A 1 44 ? -4.433 -4.056 -3.049 1.00 0.00 44 THR A N 19
ATOM 27651 C CA . THR A 1 44 ? -3.774 -3.864 -1.763 1.00 0.00 44 THR A CA 19
ATOM 27652 C C . THR A 1 44 ? -4.421 -2.724 -0.983 1.00 0.00 44 THR A C 19
ATOM 27653 O O . THR A 1 44 ? -4.616 -1.630 -1.512 1.00 0.00 44 THR A O 19
ATOM 27664 N N . VAL A 1 45 ? -4.751 -2.989 0.277 1.00 0.00 45 VAL A N 19
ATOM 27665 C CA . VAL A 1 45 ? -5.375 -1.986 1.131 1.00 0.00 45 VAL A CA 19
ATOM 27666 C C . VAL A 1 45 ? -5.001 -2.201 2.592 1.00 0.00 45 VAL A C 19
ATOM 27667 O O . VAL A 1 45 ? -4.664 -3.312 3.000 1.00 0.00 45 VAL A O 19
ATOM 27680 N N . ASP A 1 46 ? -5.064 -1.130 3.379 1.00 0.00 46 ASP A N 19
ATOM 27681 C CA . ASP A 1 46 ? -4.732 -1.204 4.796 1.00 0.00 46 ASP A CA 19
ATOM 27682 C C . ASP A 1 46 ? -5.646 -2.188 5.518 1.00 0.00 46 ASP A C 19
ATOM 27683 O O . ASP A 1 46 ? -6.812 -2.348 5.157 1.00 0.00 46 ASP A O 19
ATOM 27692 N N . ARG A 1 47 ? -5.109 -2.846 6.541 1.00 0.00 47 ARG A N 19
ATOM 27693 C CA . ARG A 1 47 ? -5.876 -3.817 7.314 1.00 0.00 47 ARG A CA 19
ATOM 27694 C C . ARG A 1 47 ? -7.082 -3.158 7.975 1.00 0.00 47 ARG A C 19
ATOM 27695 O O . ARG A 1 47 ? -8.112 -3.798 8.187 1.00 0.00 47 ARG A O 19
ATOM 27716 N N . SER A 1 48 ? -6.949 -1.877 8.300 1.00 0.00 48 SER A N 19
ATOM 27717 C CA . SER A 1 48 ? -8.028 -1.134 8.938 1.00 0.00 48 SER A CA 19
ATOM 27718 C C . SER A 1 48 ? -8.981 -0.554 7.898 1.00 0.00 48 SER A C 19
ATOM 27719 O O . SER A 1 48 ? -10.192 -0.491 8.118 1.00 0.00 48 SER A O 19
ATOM 27727 N N . THR A 1 49 ? -8.429 -0.132 6.765 1.00 0.00 49 THR A N 19
ATOM 27728 C CA . THR A 1 49 ? -9.232 0.443 5.693 1.00 0.00 49 THR A CA 19
ATOM 27729 C C . THR A 1 49 ? -10.256 -0.563 5.181 1.00 0.00 49 THR A C 19
ATOM 27730 O O . THR A 1 49 ? -11.388 -0.202 4.859 1.00 0.00 49 THR A O 19
ATOM 27741 N N . ILE A 1 50 ? -9.851 -1.825 5.109 1.00 0.00 50 ILE A N 19
ATOM 27742 C CA . ILE A 1 50 ? -10.733 -2.885 4.639 1.00 0.00 50 ILE A CA 19
ATOM 27743 C C . ILE A 1 50 ? -11.759 -3.254 5.705 1.00 0.00 50 ILE A C 19
ATOM 27744 O O . ILE A 1 50 ? -12.929 -3.489 5.401 1.00 0.00 50 ILE A O 19
ATOM 27760 N N . ALA A 1 51 ? -11.314 -3.302 6.957 1.00 0.00 51 ALA A N 19
ATOM 27761 C CA . ALA A 1 51 ? -12.192 -3.641 8.071 1.00 0.00 51 ALA A CA 19
ATOM 27762 C C . ALA A 1 51 ? -13.406 -2.718 8.115 1.00 0.00 51 ALA A C 19
ATOM 27763 O O . ALA A 1 51 ? -14.517 -3.152 8.422 1.00 0.00 51 ALA A O 19
ATOM 27770 N N . ARG A 1 52 ? -13.189 -1.445 7.803 1.00 0.00 52 ARG A N 19
ATOM 27771 C CA . ARG A 1 52 ? -14.266 -0.463 7.803 1.00 0.00 52 ARG A CA 19
ATOM 27772 C C . ARG A 1 52 ? -15.339 -0.837 6.786 1.00 0.00 52 ARG A C 19
ATOM 27773 O O . ARG A 1 52 ? -16.528 -0.608 7.010 1.00 0.00 52 ARG A O 19
ATOM 27794 N N . HIS A 1 53 ? -14.910 -1.415 5.670 1.00 0.00 53 HIS A N 19
ATOM 27795 C CA . HIS A 1 53 ? -15.832 -1.825 4.617 1.00 0.00 53 HIS A CA 19
ATOM 27796 C C . HIS A 1 53 ? -16.496 -3.155 4.960 1.00 0.00 53 HIS A C 19
ATOM 27797 O O . HIS A 1 53 ? -17.584 -3.460 4.470 1.00 0.00 53 HIS A O 19
ATOM 27811 N N . LEU A 1 54 ? -15.837 -3.943 5.805 1.00 0.00 54 LEU A N 19
ATOM 27812 C CA . LEU A 1 54 ? -16.368 -5.240 6.212 1.00 0.00 54 LEU A CA 19
ATOM 27813 C C . LEU A 1 54 ? -17.108 -5.137 7.543 1.00 0.00 54 LEU A C 19
ATOM 27814 O O . LEU A 1 54 ? -17.188 -6.108 8.295 1.00 0.00 54 LEU A O 19
ATOM 27830 N N . LEU A 1 55 ? -17.650 -3.956 7.827 1.00 0.00 55 LEU A N 19
ATOM 27831 C CA . LEU A 1 55 ? -18.384 -3.732 9.068 1.00 0.00 55 LEU A CA 19
ATOM 27832 C C . LEU A 1 55 ? -19.836 -4.176 8.923 1.00 0.00 55 LEU A C 19
ATOM 27833 O O . LEU A 1 55 ? -20.305 -5.047 9.655 1.00 0.00 55 LEU A O 19
ATOM 27849 N N . SER A 1 56 ? -20.541 -3.572 7.973 1.00 0.00 56 SER A N 19
ATOM 27850 C CA . SER A 1 56 ? -21.940 -3.906 7.728 1.00 0.00 56 SER A CA 19
ATOM 27851 C C . SER A 1 56 ? -22.074 -4.848 6.536 1.00 0.00 56 SER A C 19
ATOM 27852 O O . SER A 1 56 ? -22.985 -5.673 6.484 1.00 0.00 56 SER A O 19
ATOM 27860 N N . ASP A 1 57 ? -21.158 -4.718 5.581 1.00 0.00 57 ASP A N 19
ATOM 27861 C CA . ASP A 1 57 ? -21.173 -5.557 4.389 1.00 0.00 57 ASP A CA 19
ATOM 27862 C C . ASP A 1 57 ? -19.818 -6.226 4.178 1.00 0.00 57 ASP A C 19
ATOM 27863 O O . ASP A 1 57 ? -18.901 -5.629 3.616 1.00 0.00 57 ASP A O 19
ATOM 27872 N N . GLN A 1 58 ? -19.700 -7.469 4.633 1.00 0.00 58 GLN A N 19
ATOM 27873 C CA . GLN A 1 58 ? -18.458 -8.219 4.493 1.00 0.00 58 GLN A CA 19
ATOM 27874 C C . GLN A 1 58 ? -18.179 -8.538 3.028 1.00 0.00 58 GLN A C 19
ATOM 27875 O O . GLN A 1 58 ? -18.464 -9.640 2.556 1.00 0.00 58 GLN A O 19
ATOM 27889 N N . THR A 1 59 ? -17.621 -7.567 2.311 1.00 0.00 59 THR A N 19
ATOM 27890 C CA . THR A 1 59 ? -17.305 -7.744 0.899 1.00 0.00 59 THR A CA 19
ATOM 27891 C C . THR A 1 59 ? -16.179 -6.809 0.473 1.00 0.00 59 THR A C 19
ATOM 27892 O O . THR A 1 59 ? -15.670 -6.026 1.276 1.00 0.00 59 THR A O 19
ATOM 27903 N N . ASP A 1 60 ? -15.794 -6.894 -0.797 1.00 0.00 60 ASP A N 19
ATOM 27904 C CA . ASP A 1 60 ? -14.727 -6.054 -1.330 1.00 0.00 60 ASP A CA 19
ATOM 27905 C C . ASP A 1 60 ? -15.288 -4.739 -1.866 1.00 0.00 60 ASP A C 19
ATOM 27906 O O . ASP A 1 60 ? -16.328 -4.723 -2.524 1.00 0.00 60 ASP A O 19
ATOM 27915 N N . PRO A 1 61 ? -14.607 -3.612 -1.592 1.00 0.00 61 PRO A N 19
ATOM 27916 C CA . PRO A 1 61 ? -15.049 -2.292 -2.052 1.00 0.00 61 PRO A CA 19
ATOM 27917 C C . PRO A 1 61 ? -14.795 -2.070 -3.541 1.00 0.00 61 PRO A C 19
ATOM 27918 O O . PRO A 1 61 ? -15.179 -1.041 -4.096 1.00 0.00 61 PRO A O 19
ATOM 27929 N N . PHE A 1 62 ? -14.145 -3.036 -4.186 1.00 0.00 62 PHE A N 19
ATOM 27930 C CA . PHE A 1 62 ? -13.845 -2.934 -5.610 1.00 0.00 62 PHE A CA 19
ATOM 27931 C C . PHE A 1 62 ? -14.530 -4.047 -6.398 1.00 0.00 62 PHE A C 19
ATOM 27932 O O . PHE A 1 62 ? -15.016 -3.825 -7.506 1.00 0.00 62 PHE A O 19
ATOM 27949 N N . ASN A 1 63 ? -14.562 -5.244 -5.821 1.00 0.00 63 ASN A N 19
ATOM 27950 C CA . ASN A 1 63 ? -15.185 -6.390 -6.474 1.00 0.00 63 ASN A CA 19
ATOM 27951 C C . ASN A 1 63 ? -16.587 -6.642 -5.929 1.00 0.00 63 ASN A C 19
ATOM 27952 O O . ASN A 1 63 ? -17.445 -7.187 -6.624 1.00 0.00 63 ASN A O 19
ATOM 27963 N N . ARG A 1 64 ? -16.817 -6.247 -4.679 1.00 0.00 64 ARG A N 19
ATOM 27964 C CA . ARG A 1 64 ? -18.118 -6.434 -4.045 1.00 0.00 64 ARG A CA 19
ATOM 27965 C C . ARG A 1 64 ? -18.442 -7.920 -3.905 1.00 0.00 64 ARG A C 19
ATOM 27966 O O . ARG A 1 64 ? -19.598 -8.327 -4.016 1.00 0.00 64 ARG A O 19
ATOM 27987 N N . SER A 1 65 ? -17.411 -8.722 -3.659 1.00 0.00 65 SER A N 19
ATOM 27988 C CA . SER A 1 65 ? -17.583 -10.162 -3.502 1.00 0.00 65 SER A CA 19
ATOM 27989 C C . SER A 1 65 ? -17.409 -10.574 -2.041 1.00 0.00 65 SER A C 19
ATOM 27990 O O . SER A 1 65 ? -16.913 -9.796 -1.226 1.00 0.00 65 SER A O 19
ATOM 27998 N N . PRO A 1 66 ? -17.813 -11.807 -1.689 1.00 0.00 66 PRO A N 19
ATOM 27999 C CA . PRO A 1 66 ? -17.696 -12.315 -0.319 1.00 0.00 66 PRO A CA 19
ATOM 28000 C C . PRO A 1 66 ? -16.258 -12.280 0.187 1.00 0.00 66 PRO A C 19
ATOM 28001 O O . PRO A 1 66 ? -15.440 -13.124 -0.180 1.00 0.00 66 PRO A O 19
ATOM 28012 N N . LEU A 1 67 ? -15.958 -11.297 1.029 1.00 0.00 67 LEU A N 19
ATOM 28013 C CA . LEU A 1 67 ? -14.617 -11.149 1.585 1.00 0.00 67 LEU A CA 19
ATOM 28014 C C . LEU A 1 67 ? -14.666 -11.072 3.108 1.00 0.00 67 LEU A C 19
ATOM 28015 O O . LEU A 1 67 ? -15.673 -10.664 3.687 1.00 0.00 67 LEU A O 19
ATOM 28031 N N . THR A 1 68 ? -13.572 -11.467 3.751 1.00 0.00 68 THR A N 19
ATOM 28032 C CA . THR A 1 68 ? -13.490 -11.443 5.207 1.00 0.00 68 THR A CA 19
ATOM 28033 C C . THR A 1 68 ? -12.052 -11.224 5.667 1.00 0.00 68 THR A C 19
ATOM 28034 O O . THR A 1 68 ? -11.111 -11.375 4.888 1.00 0.00 68 THR A O 19
ATOM 28045 N N . MET A 1 69 ? -11.889 -10.870 6.938 1.00 0.00 69 MET A N 19
ATOM 28046 C CA . MET A 1 69 ? -10.565 -10.632 7.502 1.00 0.00 69 MET A CA 19
ATOM 28047 C C . MET A 1 69 ? -9.700 -11.884 7.406 1.00 0.00 69 MET A C 19
ATOM 28048 O O . MET A 1 69 ? -8.478 -11.798 7.279 1.00 0.00 69 MET A O 19
ATOM 28062 N N . ASP A 1 70 ? -10.340 -13.047 7.470 1.00 0.00 70 ASP A N 19
ATOM 28063 C CA . ASP A 1 70 ? -9.628 -14.317 7.392 1.00 0.00 70 ASP A CA 19
ATOM 28064 C C . ASP A 1 70 ? -9.140 -14.583 5.972 1.00 0.00 70 ASP A C 19
ATOM 28065 O O . ASP A 1 70 ? -8.050 -15.120 5.770 1.00 0.00 70 ASP A O 19
ATOM 28074 N N . GLN A 1 71 ? -9.951 -14.204 4.990 1.00 0.00 71 GLN A N 19
ATOM 28075 C CA . GLN A 1 71 ? -9.601 -14.402 3.589 1.00 0.00 71 GLN A CA 19
ATOM 28076 C C . GLN A 1 71 ? -8.383 -13.566 3.208 1.00 0.00 71 GLN A C 19
ATOM 28077 O O . GLN A 1 71 ? -7.442 -14.067 2.592 1.00 0.00 71 GLN A O 19
ATOM 28091 N N . ILE A 1 72 ? -8.408 -12.290 3.580 1.00 0.00 72 ILE A N 19
ATOM 28092 C CA . ILE A 1 72 ? -7.306 -11.385 3.278 1.00 0.00 72 ILE A CA 19
ATOM 28093 C C . ILE A 1 72 ? -6.052 -11.768 4.055 1.00 0.00 72 ILE A C 19
ATOM 28094 O O . ILE A 1 72 ? -6.133 -12.337 5.144 1.00 0.00 72 ILE A O 19
ATOM 28110 N N . ARG A 1 73 ? -4.891 -11.454 3.489 1.00 0.00 73 ARG A N 19
ATOM 28111 C CA . ARG A 1 73 ? -3.619 -11.766 4.129 1.00 0.00 73 ARG A CA 19
ATOM 28112 C C . ARG A 1 73 ? -2.691 -10.553 4.119 1.00 0.00 73 ARG A C 19
ATOM 28113 O O . ARG A 1 73 ? -2.780 -9.701 3.235 1.00 0.00 73 ARG A O 19
ATOM 28134 N N . PRO A 1 74 ? -1.785 -10.459 5.108 1.00 0.00 74 PRO A N 19
ATOM 28135 C CA . PRO A 1 74 ? -0.839 -9.343 5.210 1.00 0.00 74 PRO A CA 19
ATOM 28136 C C . PRO A 1 74 ? 0.231 -9.390 4.124 1.00 0.00 74 PRO A C 19
ATOM 28137 O O . PRO A 1 74 ? 0.944 -10.385 3.985 1.00 0.00 74 PRO A O 19
ATOM 28148 N N . ASN A 1 75 ? 0.341 -8.309 3.360 1.00 0.00 75 ASN A N 19
ATOM 28149 C CA . ASN A 1 75 ? 1.326 -8.228 2.288 1.00 0.00 75 ASN A CA 19
ATOM 28150 C C . ASN A 1 75 ? 2.739 -8.130 2.854 1.00 0.00 75 ASN A C 19
ATOM 28151 O O . ASN A 1 75 ? 3.260 -7.036 3.063 1.00 0.00 75 ASN A O 19
ATOM 28162 N N . THR A 1 76 ? 3.353 -9.284 3.099 1.00 0.00 76 THR A N 19
ATOM 28163 C CA . THR A 1 76 ? 4.706 -9.328 3.641 1.00 0.00 76 THR A CA 19
ATOM 28164 C C . THR A 1 76 ? 5.705 -8.730 2.657 1.00 0.00 76 THR A C 19
ATOM 28165 O O . THR A 1 76 ? 6.705 -8.132 3.057 1.00 0.00 76 THR A O 19
ATOM 28176 N N . GLU A 1 77 ? 5.429 -8.893 1.367 1.00 0.00 77 GLU A N 19
ATOM 28177 C CA . GLU A 1 77 ? 6.304 -8.369 0.325 1.00 0.00 77 GLU A CA 19
ATOM 28178 C C . GLU A 1 77 ? 6.227 -6.847 0.266 1.00 0.00 77 GLU A C 19
ATOM 28179 O O . GLU A 1 77 ? 7.203 -6.179 -0.078 1.00 0.00 77 GLU A O 19
ATOM 28191 N N . LEU A 1 78 ? 5.063 -6.303 0.604 1.00 0.00 78 LEU A N 19
ATOM 28192 C CA . LEU A 1 78 ? 4.859 -4.860 0.589 1.00 0.00 78 LEU A CA 19
ATOM 28193 C C . LEU A 1 78 ? 5.329 -4.229 1.896 1.00 0.00 78 LEU A C 19
ATOM 28194 O O . LEU A 1 78 ? 5.928 -3.153 1.897 1.00 0.00 78 LEU A O 19
ATOM 28210 N N . LYS A 1 79 ? 5.054 -4.906 3.006 1.00 0.00 79 LYS A N 19
ATOM 28211 C CA . LYS A 1 79 ? 5.448 -4.411 4.321 1.00 0.00 79 LYS A CA 19
ATOM 28212 C C . LYS A 1 79 ? 6.952 -4.169 4.385 1.00 0.00 79 LYS A C 19
ATOM 28213 O O . LYS A 1 79 ? 7.405 -3.142 4.891 1.00 0.00 79 LYS A O 19
ATOM 28232 N N . GLU A 1 80 ? 7.722 -5.121 3.869 1.00 0.00 80 GLU A N 19
ATOM 28233 C CA . GLU A 1 80 ? 9.176 -5.011 3.867 1.00 0.00 80 GLU A CA 19
ATOM 28234 C C . GLU A 1 80 ? 9.630 -3.820 3.027 1.00 0.00 80 GLU A C 19
ATOM 28235 O O . GLU A 1 80 ? 10.664 -3.212 3.302 1.00 0.00 80 GLU A O 19
ATOM 28247 N N . LYS A 1 81 ? 8.848 -3.492 2.003 1.00 0.00 81 LYS A N 19
ATOM 28248 C CA . LYS A 1 81 ? 9.170 -2.375 1.123 1.00 0.00 81 LYS A CA 19
ATOM 28249 C C . LYS A 1 81 ? 8.946 -1.042 1.831 1.00 0.00 81 LYS A C 19
ATOM 28250 O O . LYS A 1 81 ? 9.698 -0.088 1.630 1.00 0.00 81 LYS A O 19
ATOM 28269 N N . ILE A 1 82 ? 7.907 -0.984 2.657 1.00 0.00 82 ILE A N 19
ATOM 28270 C CA . ILE A 1 82 ? 7.585 0.233 3.393 1.00 0.00 82 ILE A CA 19
ATOM 28271 C C . ILE A 1 82 ? 8.639 0.525 4.457 1.00 0.00 82 ILE A C 19
ATOM 28272 O O . ILE A 1 82 ? 9.059 1.669 4.631 1.00 0.00 82 ILE A O 19
ATOM 28288 N N . GLN A 1 83 ? 9.062 -0.516 5.167 1.00 0.00 83 GLN A N 19
ATOM 28289 C CA . GLN A 1 83 ? 10.067 -0.369 6.212 1.00 0.00 83 GLN A CA 19
ATOM 28290 C C . GLN A 1 83 ? 11.394 0.101 5.625 1.00 0.00 83 GLN A C 19
ATOM 28291 O O . GLN A 1 83 ? 12.141 0.840 6.266 1.00 0.00 83 GLN A O 19
ATOM 28305 N N . ARG A 1 84 ? 11.681 -0.334 4.403 1.00 0.00 84 ARG A N 19
ATOM 28306 C CA . ARG A 1 84 ? 12.917 0.042 3.728 1.00 0.00 84 ARG A CA 19
ATOM 28307 C C . ARG A 1 84 ? 12.846 1.482 3.228 1.00 0.00 84 ARG A C 19
ATOM 28308 O O . ARG A 1 84 ? 13.823 2.228 3.311 1.00 0.00 84 ARG A O 19
ATOM 28329 N N . TRP A 1 85 ? 11.684 1.867 2.710 1.00 0.00 85 TRP A N 19
ATOM 28330 C CA . TRP A 1 85 ? 11.485 3.217 2.197 1.00 0.00 85 TRP A CA 19
ATOM 28331 C C . TRP A 1 85 ? 11.377 4.223 3.338 1.00 0.00 85 TRP A C 19
ATOM 28332 O O . TRP A 1 85 ? 12.027 5.268 3.320 1.00 0.00 85 TRP A O 19
ATOM 28353 N N . LEU A 1 86 ? 10.553 3.901 4.329 1.00 0.00 86 LEU A N 19
ATOM 28354 C CA . LEU A 1 86 ? 10.358 4.777 5.480 1.00 0.00 86 LEU A CA 19
ATOM 28355 C C . LEU A 1 86 ? 11.683 5.064 6.179 1.00 0.00 86 LEU A C 19
ATOM 28356 O O . LEU A 1 86 ? 11.872 6.134 6.758 1.00 0.00 86 LEU A O 19
ATOM 28372 N N . ALA A 1 87 ? 12.598 4.101 6.122 1.00 0.00 87 ALA A N 19
ATOM 28373 C CA . ALA A 1 87 ? 13.904 4.251 6.750 1.00 0.00 87 ALA A CA 19
ATOM 28374 C C . ALA A 1 87 ? 14.888 4.944 5.814 1.00 0.00 87 ALA A C 19
ATOM 28375 O O . ALA A 1 87 ? 15.807 5.631 6.260 1.00 0.00 87 ALA A O 19
ATOM 28382 N N . GLU A 1 88 ? 14.691 4.758 4.511 1.00 0.00 88 GLU A N 19
ATOM 28383 C CA . GLU A 1 88 ? 15.562 5.366 3.513 1.00 0.00 88 GLU A CA 19
ATOM 28384 C C . GLU A 1 88 ? 15.206 6.835 3.299 1.00 0.00 88 GLU A C 19
ATOM 28385 O O . GLU A 1 88 ? 16.087 7.684 3.169 1.00 0.00 88 GLU A O 19
ATOM 28397 N N . ARG A 1 89 ? 13.909 7.126 3.264 1.00 0.00 89 ARG A N 19
ATOM 28398 C CA . ARG A 1 89 ? 13.439 8.491 3.066 1.00 0.00 89 ARG A CA 19
ATOM 28399 C C . ARG A 1 89 ? 13.917 9.401 4.194 1.00 0.00 89 ARG A C 19
ATOM 28400 O O . ARG A 1 89 ? 14.141 10.595 3.989 1.00 0.00 89 ARG A O 19
ATOM 28421 N N . LYS A 1 90 ? 14.071 8.829 5.383 1.00 0.00 90 LYS A N 19
ATOM 28422 C CA . LYS A 1 90 ? 14.523 9.588 6.544 1.00 0.00 90 LYS A CA 19
ATOM 28423 C C . LYS A 1 90 ? 15.997 9.957 6.411 1.00 0.00 90 LYS A C 19
ATOM 28424 O O . LYS A 1 90 ? 16.838 9.488 7.177 1.00 0.00 90 LYS A O 19
ATOM 28443 N N . GLN A 1 91 ? 16.303 10.802 5.431 1.00 0.00 91 GLN A N 19
ATOM 28444 C CA . GLN A 1 91 ? 17.676 11.234 5.197 1.00 0.00 91 GLN A CA 19
ATOM 28445 C C . GLN A 1 91 ? 17.925 12.608 5.813 1.00 0.00 91 GLN A C 19
ATOM 28446 O O . GLN A 1 91 ? 17.027 13.206 6.405 1.00 0.00 91 GLN A O 19
ATOM 28460 N N . GLN A 1 92 ? 19.151 13.102 5.669 1.00 0.00 92 GLN A N 19
ATOM 28461 C CA . GLN A 1 92 ? 19.518 14.405 6.212 1.00 0.00 92 GLN A CA 19
ATOM 28462 C C . GLN A 1 92 ? 19.333 14.435 7.726 1.00 0.00 92 GLN A C 19
ATOM 28463 O O . GLN A 1 92 ? 19.029 15.478 8.303 1.00 0.00 92 GLN A O 19
ATOM 28477 N N . SER A 1 93 ? 19.520 13.284 8.363 1.00 0.00 93 SER A N 19
ATOM 28478 C CA . SER A 1 93 ? 19.374 13.179 9.810 1.00 0.00 93 SER A CA 19
ATOM 28479 C C . SER A 1 93 ? 20.604 13.731 10.523 1.00 0.00 93 SER A C 19
ATOM 28480 O O . SER A 1 93 ? 21.734 13.347 10.221 1.00 0.00 93 SER A O 19
ATOM 28488 N N . GLY A 1 94 ? 20.375 14.635 11.470 1.00 0.00 94 GLY A N 19
ATOM 28489 C CA . GLY A 1 94 ? 21.474 15.226 12.212 1.00 0.00 94 GLY A CA 19
ATOM 28490 C C . GLY A 1 94 ? 22.301 14.189 12.949 1.00 0.00 94 GLY A C 19
ATOM 28491 O O . GLY A 1 94 ? 21.797 13.116 13.283 1.00 0.00 94 GLY A O 19
ATOM 28495 N N . PRO A 1 95 ? 23.584 14.483 13.222 1.00 0.00 95 PRO A N 19
ATOM 28496 C CA . PRO A 1 95 ? 24.472 13.556 13.930 1.00 0.00 95 PRO A CA 19
ATOM 28497 C C . PRO A 1 95 ? 24.079 13.381 15.393 1.00 0.00 95 PRO A C 19
ATOM 28498 O O . PRO A 1 95 ? 24.518 14.138 16.258 1.00 0.00 95 PRO A O 19
ATOM 28509 N N . SER A 1 96 ? 23.248 12.379 15.662 1.00 0.00 96 SER A N 19
ATOM 28510 C CA . SER A 1 96 ? 22.796 12.105 17.020 1.00 0.00 96 SER A CA 19
ATOM 28511 C C . SER A 1 96 ? 22.548 10.613 17.220 1.00 0.00 96 SER A C 19
ATOM 28512 O O . SER A 1 96 ? 21.522 10.082 16.795 1.00 0.00 96 SER A O 19
ATOM 28520 N N . SER A 1 97 ? 23.494 9.943 17.870 1.00 0.00 97 SER A N 19
ATOM 28521 C CA . SER A 1 97 ? 23.377 8.512 18.127 1.00 0.00 97 SER A CA 19
ATOM 28522 C C . SER A 1 97 ? 22.316 8.234 19.187 1.00 0.00 97 SER A C 19
ATOM 28523 O O . SER A 1 97 ? 21.657 7.195 19.163 1.00 0.00 97 SER A O 19
ATOM 28531 N N . GLY A 1 98 ? 22.155 9.170 20.116 1.00 0.00 98 GLY A N 19
ATOM 28532 C CA . GLY A 1 98 ? 21.172 9.008 21.171 1.00 0.00 98 GLY A CA 19
ATOM 28533 C C . GLY A 1 98 ? 19.890 9.766 20.891 1.00 0.00 98 GLY A C 19
ATOM 28534 O O . GLY A 1 98 ? 18.966 9.172 20.297 1.00 0.00 98 GLY A O 19
ATOM 28539 N N . GLY A 1 1 ? 7.022 6.843 16.779 1.00 0.00 1 GLY A N 20
ATOM 28540 C CA . GLY A 1 1 ? 8.505 6.752 16.688 1.00 0.00 1 GLY A CA 20
ATOM 28541 C C . GLY A 1 1 ? 9.118 6.059 17.889 1.00 0.00 1 GLY A C 20
ATOM 28542 O O . GLY A 1 1 ? 9.456 4.876 17.826 1.00 0.00 1 GLY A O 20
ATOM 28548 N N . SER A 1 2 ? 9.262 6.796 18.985 1.00 0.00 2 SER A N 20
ATOM 28549 C CA . SER A 1 2 ? 9.838 6.245 20.207 1.00 0.00 2 SER A CA 20
ATOM 28550 C C . SER A 1 2 ? 8.994 6.620 21.421 1.00 0.00 2 SER A C 20
ATOM 28551 O O . SER A 1 2 ? 8.607 5.757 22.209 1.00 0.00 2 SER A O 20
ATOM 28559 N N . SER A 1 3 ? 8.713 7.910 21.564 1.00 0.00 3 SER A N 20
ATOM 28560 C CA . SER A 1 3 ? 7.914 8.401 22.681 1.00 0.00 3 SER A CA 20
ATOM 28561 C C . SER A 1 3 ? 6.497 8.736 22.228 1.00 0.00 3 SER A C 20
ATOM 28562 O O . SER A 1 3 ? 6.263 9.032 21.056 1.00 0.00 3 SER A O 20
ATOM 28570 N N . GLY A 1 4 ? 5.556 8.688 23.165 1.00 0.00 4 GLY A N 20
ATOM 28571 C CA . GLY A 1 4 ? 4.173 8.989 22.842 1.00 0.00 4 GLY A CA 20
ATOM 28572 C C . GLY A 1 4 ? 3.348 7.739 22.608 1.00 0.00 4 GLY A C 20
ATOM 28573 O O . GLY A 1 4 ? 3.080 7.368 21.465 1.00 0.00 4 GLY A O 20
ATOM 28577 N N . SER A 1 5 ? 2.944 7.087 23.694 1.00 0.00 5 SER A N 20
ATOM 28578 C CA . SER A 1 5 ? 2.146 5.870 23.603 1.00 0.00 5 SER A CA 20
ATOM 28579 C C . SER A 1 5 ? 0.706 6.129 24.038 1.00 0.00 5 SER A C 20
ATOM 28580 O O . SER A 1 5 ? 0.072 5.274 24.656 1.00 0.00 5 SER A O 20
ATOM 28588 N N . SER A 1 6 ? 0.198 7.313 23.713 1.00 0.00 6 SER A N 20
ATOM 28589 C CA . SER A 1 6 ? -1.166 7.683 24.070 1.00 0.00 6 SER A CA 20
ATOM 28590 C C . SER A 1 6 ? -2.076 7.656 22.846 1.00 0.00 6 SER A C 20
ATOM 28591 O O . SER A 1 6 ? -1.669 8.039 21.749 1.00 0.00 6 SER A O 20
ATOM 28599 N N . GLY A 1 7 ? -3.310 7.203 23.041 1.00 0.00 7 GLY A N 20
ATOM 28600 C CA . GLY A 1 7 ? -4.258 7.136 21.945 1.00 0.00 7 GLY A CA 20
ATOM 28601 C C . GLY A 1 7 ? -5.676 6.877 22.416 1.00 0.00 7 GLY A C 20
ATOM 28602 O O . GLY A 1 7 ? -5.965 6.963 23.610 1.00 0.00 7 GLY A O 20
ATOM 28606 N N . LEU A 1 8 ? -6.560 6.558 21.478 1.00 0.00 8 LEU A N 20
ATOM 28607 C CA . LEU A 1 8 ? -7.956 6.285 21.802 1.00 0.00 8 LEU A CA 20
ATOM 28608 C C . LEU A 1 8 ? -8.609 7.498 22.456 1.00 0.00 8 LEU A C 20
ATOM 28609 O O . LEU A 1 8 ? -9.338 7.369 23.441 1.00 0.00 8 LEU A O 20
ATOM 28625 N N . GLN A 1 9 ? -8.344 8.677 21.903 1.00 0.00 9 GLN A N 20
ATOM 28626 C CA . GLN A 1 9 ? -8.907 9.914 22.433 1.00 0.00 9 GLN A CA 20
ATOM 28627 C C . GLN A 1 9 ? -9.194 10.906 21.311 1.00 0.00 9 GLN A C 20
ATOM 28628 O O . GLN A 1 9 ? -10.297 11.441 21.209 1.00 0.00 9 GLN A O 20
ATOM 28642 N N . GLN A 1 10 ? -8.192 11.149 20.472 1.00 0.00 10 GLN A N 20
ATOM 28643 C CA . GLN A 1 10 ? -8.337 12.077 19.356 1.00 0.00 10 GLN A CA 20
ATOM 28644 C C . GLN A 1 10 ? -7.916 11.422 18.045 1.00 0.00 10 GLN A C 20
ATOM 28645 O O . GLN A 1 10 ? -7.270 10.374 18.042 1.00 0.00 10 GLN A O 20
ATOM 28659 N N . GLN A 1 11 ? -8.286 12.048 16.932 1.00 0.00 11 GLN A N 20
ATOM 28660 C CA . GLN A 1 11 ? -7.947 11.525 15.613 1.00 0.00 11 GLN A CA 20
ATOM 28661 C C . GLN A 1 11 ? -6.639 12.128 15.110 1.00 0.00 11 GLN A C 20
ATOM 28662 O O . GLN A 1 11 ? -6.192 13.164 15.601 1.00 0.00 11 GLN A O 20
ATOM 28676 N N . GLU A 1 12 ? -6.029 11.471 14.129 1.00 0.00 12 GLU A N 20
ATOM 28677 C CA . GLU A 1 12 ? -4.773 11.942 13.559 1.00 0.00 12 GLU A CA 20
ATOM 28678 C C . GLU A 1 12 ? -4.520 11.305 12.196 1.00 0.00 12 GLU A C 20
ATOM 28679 O O . GLU A 1 12 ? -4.224 10.113 12.102 1.00 0.00 12 GLU A O 20
ATOM 28691 N N . GLU A 1 13 ? -4.640 12.106 11.143 1.00 0.00 13 GLU A N 20
ATOM 28692 C CA . GLU A 1 13 ? -4.425 11.621 9.785 1.00 0.00 13 GLU A CA 20
ATOM 28693 C C . GLU A 1 13 ? -2.984 11.858 9.344 1.00 0.00 13 GLU A C 20
ATOM 28694 O O . GLU A 1 13 ? -2.270 12.668 9.934 1.00 0.00 13 GLU A O 20
ATOM 28706 N N . GLU A 1 14 ? -2.564 11.146 8.303 1.00 0.00 14 GLU A N 20
ATOM 28707 C CA . GLU A 1 14 ? -1.209 11.280 7.782 1.00 0.00 14 GLU A CA 20
ATOM 28708 C C . GLU A 1 14 ? -1.144 12.352 6.700 1.00 0.00 14 GLU A C 20
ATOM 28709 O O . GLU A 1 14 ? -2.142 13.009 6.403 1.00 0.00 14 GLU A O 20
ATOM 28721 N N . THR A 1 15 ? 0.036 12.525 6.114 1.00 0.00 15 THR A N 20
ATOM 28722 C CA . THR A 1 15 ? 0.230 13.518 5.064 1.00 0.00 15 THR A CA 20
ATOM 28723 C C . THR A 1 15 ? 1.503 13.233 4.272 1.00 0.00 15 THR A C 20
ATOM 28724 O O . THR A 1 15 ? 2.219 14.152 3.877 1.00 0.00 15 THR A O 20
ATOM 28735 N N . TYR A 1 16 ? 1.776 11.952 4.042 1.00 0.00 16 TYR A N 20
ATOM 28736 C CA . TYR A 1 16 ? 2.962 11.546 3.297 1.00 0.00 16 TYR A CA 20
ATOM 28737 C C . TYR A 1 16 ? 2.840 11.937 1.827 1.00 0.00 16 TYR A C 20
ATOM 28738 O O . TYR A 1 16 ? 2.454 11.123 0.988 1.00 0.00 16 TYR A O 20
ATOM 28756 N N . ALA A 1 17 ? 3.172 13.187 1.524 1.00 0.00 17 ALA A N 20
ATOM 28757 C CA . ALA A 1 17 ? 3.100 13.688 0.156 1.00 0.00 17 ALA A CA 20
ATOM 28758 C C . ALA A 1 17 ? 4.283 13.203 -0.676 1.00 0.00 17 ALA A C 20
ATOM 28759 O O . ALA A 1 17 ? 4.209 13.151 -1.903 1.00 0.00 17 ALA A O 20
ATOM 28766 N N . ASP A 1 18 ? 5.375 12.850 -0.003 1.00 0.00 18 ASP A N 20
ATOM 28767 C CA . ASP A 1 18 ? 6.571 12.371 -0.686 1.00 0.00 18 ASP A CA 20
ATOM 28768 C C . ASP A 1 18 ? 6.616 10.847 -0.710 1.00 0.00 18 ASP A C 20
ATOM 28769 O O . ASP A 1 18 ? 7.691 10.248 -0.686 1.00 0.00 18 ASP A O 20
ATOM 28778 N N . ALA A 1 19 ? 5.443 10.224 -0.757 1.00 0.00 19 ALA A N 20
ATOM 28779 C CA . ALA A 1 19 ? 5.349 8.769 -0.785 1.00 0.00 19 ALA A CA 20
ATOM 28780 C C . ALA A 1 19 ? 4.962 8.271 -2.173 1.00 0.00 19 ALA A C 20
ATOM 28781 O O . ALA A 1 19 ? 4.395 9.014 -2.974 1.00 0.00 19 ALA A O 20
ATOM 28788 N N . CYS A 1 20 ? 5.271 7.009 -2.451 1.00 0.00 20 CYS A N 20
ATOM 28789 C CA . CYS A 1 20 ? 4.953 6.412 -3.743 1.00 0.00 20 CYS A CA 20
ATOM 28790 C C . CYS A 1 20 ? 3.541 5.834 -3.744 1.00 0.00 20 CYS A C 20
ATOM 28791 O O . CYS A 1 20 ? 2.989 5.517 -2.690 1.00 0.00 20 CYS A O 20
ATOM 28799 N N . ASP A 1 21 ? 2.963 5.702 -4.933 1.00 0.00 21 ASP A N 20
ATOM 28800 C CA . ASP A 1 21 ? 1.615 5.161 -5.071 1.00 0.00 21 ASP A CA 20
ATOM 28801 C C . ASP A 1 21 ? 1.537 3.743 -4.515 1.00 0.00 21 ASP A C 20
ATOM 28802 O O . ASP A 1 21 ? 0.496 3.320 -4.011 1.00 0.00 21 ASP A O 20
ATOM 28811 N N . GLU A 1 22 ? 2.644 3.014 -4.611 1.00 0.00 22 GLU A N 20
ATOM 28812 C CA . GLU A 1 22 ? 2.700 1.643 -4.117 1.00 0.00 22 GLU A CA 20
ATOM 28813 C C . GLU A 1 22 ? 2.408 1.592 -2.620 1.00 0.00 22 GLU A C 20
ATOM 28814 O O . GLU A 1 22 ? 1.848 0.616 -2.119 1.00 0.00 22 GLU A O 20
ATOM 28826 N N . PHE A 1 23 ? 2.789 2.649 -1.912 1.00 0.00 23 PHE A N 20
ATOM 28827 C CA . PHE A 1 23 ? 2.568 2.726 -0.472 1.00 0.00 23 PHE A CA 20
ATOM 28828 C C . PHE A 1 23 ? 1.228 3.385 -0.161 1.00 0.00 23 PHE A C 20
ATOM 28829 O O . PHE A 1 23 ? 0.588 3.073 0.842 1.00 0.00 23 PHE A O 20
ATOM 28846 N N . LEU A 1 24 ? 0.810 4.300 -1.030 1.00 0.00 24 LEU A N 20
ATOM 28847 C CA . LEU A 1 24 ? -0.454 5.005 -0.849 1.00 0.00 24 LEU A CA 20
ATOM 28848 C C . LEU A 1 24 ? -1.637 4.068 -1.063 1.00 0.00 24 LEU A C 20
ATOM 28849 O O . LEU A 1 24 ? -1.666 3.297 -2.024 1.00 0.00 24 LEU A O 20
ATOM 28865 N N . ASP A 1 25 ? -2.614 4.141 -0.166 1.00 0.00 25 ASP A N 20
ATOM 28866 C CA . ASP A 1 25 ? -3.802 3.301 -0.257 1.00 0.00 25 ASP A CA 20
ATOM 28867 C C . ASP A 1 25 ? -4.681 3.731 -1.430 1.00 0.00 25 ASP A C 20
ATOM 28868 O O . ASP A 1 25 ? -4.817 4.922 -1.707 1.00 0.00 25 ASP A O 20
ATOM 28877 N N . PRO A 1 26 ? -5.294 2.766 -2.139 1.00 0.00 26 PRO A N 20
ATOM 28878 C CA . PRO A 1 26 ? -6.160 3.061 -3.284 1.00 0.00 26 PRO A CA 20
ATOM 28879 C C . PRO A 1 26 ? -7.425 3.808 -2.877 1.00 0.00 26 PRO A C 20
ATOM 28880 O O . PRO A 1 26 ? -8.004 4.548 -3.673 1.00 0.00 26 PRO A O 20
ATOM 28891 N N . ILE A 1 27 ? -7.851 3.610 -1.634 1.00 0.00 27 ILE A N 20
ATOM 28892 C CA . ILE A 1 27 ? -9.048 4.265 -1.124 1.00 0.00 27 ILE A CA 20
ATOM 28893 C C . ILE A 1 27 ? -8.692 5.386 -0.152 1.00 0.00 27 ILE A C 20
ATOM 28894 O O . ILE A 1 27 ? -9.100 6.533 -0.336 1.00 0.00 27 ILE A O 20
ATOM 28910 N N . MET A 1 28 ? -7.930 5.046 0.882 1.00 0.00 28 MET A N 20
ATOM 28911 C CA . MET A 1 28 ? -7.520 6.024 1.884 1.00 0.00 28 MET A CA 20
ATOM 28912 C C . MET A 1 28 ? -6.595 7.074 1.278 1.00 0.00 28 MET A C 20
ATOM 28913 O O . MET A 1 28 ? -6.550 8.215 1.738 1.00 0.00 28 MET A O 20
ATOM 28927 N N . SER A 1 29 ? -5.855 6.682 0.244 1.00 0.00 29 SER A N 20
ATOM 28928 C CA . SER A 1 29 ? -4.930 7.595 -0.420 1.00 0.00 29 SER A CA 20
ATOM 28929 C C . SER A 1 29 ? -3.869 8.098 0.553 1.00 0.00 29 SER A C 20
ATOM 28930 O O . SER A 1 29 ? -3.380 9.221 0.427 1.00 0.00 29 SER A O 20
ATOM 28938 N N . THR A 1 30 ? -3.516 7.261 1.523 1.00 0.00 30 THR A N 20
ATOM 28939 C CA . THR A 1 30 ? -2.513 7.621 2.517 1.00 0.00 30 THR A CA 20
ATOM 28940 C C . THR A 1 30 ? -1.477 6.512 2.672 1.00 0.00 30 THR A C 20
ATOM 28941 O O . THR A 1 30 ? -1.619 5.432 2.099 1.00 0.00 30 THR A O 20
ATOM 28952 N N . LEU A 1 31 ? -0.437 6.787 3.452 1.00 0.00 31 LEU A N 20
ATOM 28953 C CA . LEU A 1 31 ? 0.624 5.812 3.684 1.00 0.00 31 LEU A CA 20
ATOM 28954 C C . LEU A 1 31 ? 0.065 4.536 4.304 1.00 0.00 31 LEU A C 20
ATOM 28955 O O . LEU A 1 31 ? -0.739 4.587 5.236 1.00 0.00 31 LEU A O 20
ATOM 28971 N N . MET A 1 32 ? 0.494 3.392 3.782 1.00 0.00 32 MET A N 20
ATOM 28972 C CA . MET A 1 32 ? 0.036 2.102 4.284 1.00 0.00 32 MET A CA 20
ATOM 28973 C C . MET A 1 32 ? 1.057 1.496 5.242 1.00 0.00 32 MET A C 20
ATOM 28974 O O . MET A 1 32 ? 2.211 1.274 4.876 1.00 0.00 32 MET A O 20
ATOM 28988 N N . CYS A 1 33 ? 0.624 1.230 6.470 1.00 0.00 33 CYS A N 20
ATOM 28989 C CA . CYS A 1 33 ? 1.500 0.649 7.480 1.00 0.00 33 CYS A CA 20
ATOM 28990 C C . CYS A 1 33 ? 1.439 -0.874 7.440 1.00 0.00 33 CYS A C 20
ATOM 28991 O O . CYS A 1 33 ? 2.426 -1.552 7.727 1.00 0.00 33 CYS A O 20
ATOM 28999 N N . ASP A 1 34 ? 0.275 -1.406 7.083 1.00 0.00 34 ASP A N 20
ATOM 29000 C CA . ASP A 1 34 ? 0.085 -2.849 7.005 1.00 0.00 34 ASP A CA 20
ATOM 29001 C C . ASP A 1 34 ? -0.907 -3.208 5.901 1.00 0.00 34 ASP A C 20
ATOM 29002 O O . ASP A 1 34 ? -2.081 -3.466 6.169 1.00 0.00 34 ASP A O 20
ATOM 29011 N N . PRO A 1 35 ? -0.445 -3.228 4.638 1.00 0.00 35 PRO A N 20
ATOM 29012 C CA . PRO A 1 35 ? -1.299 -3.556 3.491 1.00 0.00 35 PRO A CA 20
ATOM 29013 C C . PRO A 1 35 ? -1.713 -5.023 3.479 1.00 0.00 35 PRO A C 20
ATOM 29014 O O . PRO A 1 35 ? -0.887 -5.914 3.676 1.00 0.00 35 PRO A O 20
ATOM 29025 N N . VAL A 1 36 ? -2.998 -5.267 3.246 1.00 0.00 36 VAL A N 20
ATOM 29026 C CA . VAL A 1 36 ? -3.525 -6.626 3.207 1.00 0.00 36 VAL A CA 20
ATOM 29027 C C . VAL A 1 36 ? -3.992 -6.994 1.802 1.00 0.00 36 VAL A C 20
ATOM 29028 O O . VAL A 1 36 ? -4.697 -6.223 1.150 1.00 0.00 36 VAL A O 20
ATOM 29041 N N . VAL A 1 37 ? -3.594 -8.176 1.342 1.00 0.00 37 VAL A N 20
ATOM 29042 C CA . VAL A 1 37 ? -3.972 -8.645 0.014 1.00 0.00 37 VAL A CA 20
ATOM 29043 C C . VAL A 1 37 ? -5.363 -9.269 0.026 1.00 0.00 37 VAL A C 20
ATOM 29044 O O . VAL A 1 37 ? -5.641 -10.173 0.814 1.00 0.00 37 VAL A O 20
ATOM 29057 N N . LEU A 1 38 ? -6.232 -8.782 -0.853 1.00 0.00 38 LEU A N 20
ATOM 29058 C CA . LEU A 1 38 ? -7.595 -9.294 -0.945 1.00 0.00 38 LEU A CA 20
ATOM 29059 C C . LEU A 1 38 ? -7.666 -10.476 -1.913 1.00 0.00 38 LEU A C 20
ATOM 29060 O O . LEU A 1 38 ? -7.330 -10.342 -3.088 1.00 0.00 38 LEU A O 20
ATOM 29076 N N . PRO A 1 39 ? -8.104 -11.655 -1.433 1.00 0.00 39 PRO A N 20
ATOM 29077 C CA . PRO A 1 39 ? -8.209 -12.854 -2.269 1.00 0.00 39 PRO A CA 20
ATOM 29078 C C . PRO A 1 39 ? -9.430 -12.833 -3.190 1.00 0.00 39 PRO A C 20
ATOM 29079 O O . PRO A 1 39 ? -9.663 -13.780 -3.940 1.00 0.00 39 PRO A O 20
ATOM 29090 N N . SER A 1 40 ? -10.206 -11.754 -3.130 1.00 0.00 40 SER A N 20
ATOM 29091 C CA . SER A 1 40 ? -11.399 -11.628 -3.960 1.00 0.00 40 SER A CA 20
ATOM 29092 C C . SER A 1 40 ? -11.198 -10.591 -5.062 1.00 0.00 40 SER A C 20
ATOM 29093 O O . SER A 1 40 ? -11.412 -10.875 -6.240 1.00 0.00 40 SER A O 20
ATOM 29101 N N . SER A 1 41 ? -10.793 -9.387 -4.672 1.00 0.00 41 SER A N 20
ATOM 29102 C CA . SER A 1 41 ? -10.572 -8.308 -5.629 1.00 0.00 41 SER A CA 20
ATOM 29103 C C . SER A 1 41 ? -9.100 -8.200 -6.023 1.00 0.00 41 SER A C 20
ATOM 29104 O O . SER A 1 41 ? -8.767 -7.592 -7.041 1.00 0.00 41 SER A O 20
ATOM 29112 N N . ARG A 1 42 ? -8.221 -8.789 -5.216 1.00 0.00 42 ARG A N 20
ATOM 29113 C CA . ARG A 1 42 ? -6.788 -8.749 -5.491 1.00 0.00 42 ARG A CA 20
ATOM 29114 C C . ARG A 1 42 ? -6.274 -7.313 -5.479 1.00 0.00 42 ARG A C 20
ATOM 29115 O O . ARG A 1 42 ? -5.346 -6.970 -6.211 1.00 0.00 42 ARG A O 20
ATOM 29136 N N . VAL A 1 43 ? -6.884 -6.480 -4.643 1.00 0.00 43 VAL A N 20
ATOM 29137 C CA . VAL A 1 43 ? -6.488 -5.082 -4.532 1.00 0.00 43 VAL A CA 20
ATOM 29138 C C . VAL A 1 43 ? -5.812 -4.806 -3.193 1.00 0.00 43 VAL A C 20
ATOM 29139 O O . VAL A 1 43 ? -6.426 -4.951 -2.136 1.00 0.00 43 VAL A O 20
ATOM 29152 N N . THR A 1 44 ? -4.544 -4.411 -3.245 1.00 0.00 44 THR A N 20
ATOM 29153 C CA . THR A 1 44 ? -3.786 -4.118 -2.035 1.00 0.00 44 THR A CA 20
ATOM 29154 C C . THR A 1 44 ? -4.391 -2.937 -1.284 1.00 0.00 44 THR A C 20
ATOM 29155 O O . THR A 1 44 ? -4.388 -1.808 -1.775 1.00 0.00 44 THR A O 20
ATOM 29166 N N . VAL A 1 45 ? -4.908 -3.205 -0.090 1.00 0.00 45 VAL A N 20
ATOM 29167 C CA . VAL A 1 45 ? -5.516 -2.165 0.731 1.00 0.00 45 VAL A CA 20
ATOM 29168 C C . VAL A 1 45 ? -5.122 -2.322 2.196 1.00 0.00 45 VAL A C 20
ATOM 29169 O O . VAL A 1 45 ? -4.808 -3.422 2.650 1.00 0.00 45 VAL A O 20
ATOM 29182 N N . ASP A 1 46 ? -5.140 -1.215 2.931 1.00 0.00 46 ASP A N 20
ATOM 29183 C CA . ASP A 1 46 ? -4.785 -1.231 4.345 1.00 0.00 46 ASP A CA 20
ATOM 29184 C C . ASP A 1 46 ? -5.701 -2.167 5.126 1.00 0.00 46 ASP A C 20
ATOM 29185 O O . ASP A 1 46 ? -6.901 -2.245 4.856 1.00 0.00 46 ASP A O 20
ATOM 29194 N N . ARG A 1 47 ? -5.130 -2.875 6.094 1.00 0.00 47 ARG A N 20
ATOM 29195 C CA . ARG A 1 47 ? -5.897 -3.807 6.915 1.00 0.00 47 ARG A CA 20
ATOM 29196 C C . ARG A 1 47 ? -7.039 -3.090 7.630 1.00 0.00 47 ARG A C 20
ATOM 29197 O O . ARG A 1 47 ? -8.085 -3.681 7.898 1.00 0.00 47 ARG A O 20
ATOM 29218 N N . SER A 1 48 ? -6.831 -1.813 7.935 1.00 0.00 48 SER A N 20
ATOM 29219 C CA . SER A 1 48 ? -7.843 -1.016 8.617 1.00 0.00 48 SER A CA 20
ATOM 29220 C C . SER A 1 48 ? -8.855 -0.455 7.623 1.00 0.00 48 SER A C 20
ATOM 29221 O O . SER A 1 48 ? -10.026 -0.267 7.953 1.00 0.00 48 SER A O 20
ATOM 29229 N N . THR A 1 49 ? -8.396 -0.190 6.405 1.00 0.00 49 THR A N 20
ATOM 29230 C CA . THR A 1 49 ? -9.261 0.350 5.363 1.00 0.00 49 THR A CA 20
ATOM 29231 C C . THR A 1 49 ? -10.323 -0.667 4.957 1.00 0.00 49 THR A C 20
ATOM 29232 O O . THR A 1 49 ? -11.470 -0.309 4.686 1.00 0.00 49 THR A O 20
ATOM 29243 N N . ILE A 1 50 ? -9.933 -1.936 4.919 1.00 0.00 50 ILE A N 20
ATOM 29244 C CA . ILE A 1 50 ? -10.849 -3.007 4.547 1.00 0.00 50 ILE A CA 20
ATOM 29245 C C . ILE A 1 50 ? -11.746 -3.389 5.720 1.00 0.00 50 ILE A C 20
ATOM 29246 O O . ILE A 1 50 ? -12.894 -3.792 5.531 1.00 0.00 50 ILE A O 20
ATOM 29262 N N . ALA A 1 51 ? -11.217 -3.258 6.932 1.00 0.00 51 ALA A N 20
ATOM 29263 C CA . ALA A 1 51 ? -11.969 -3.587 8.137 1.00 0.00 51 ALA A CA 20
ATOM 29264 C C . ALA A 1 51 ? -13.255 -2.771 8.222 1.00 0.00 51 ALA A C 20
ATOM 29265 O O . ALA A 1 51 ? -14.315 -3.298 8.557 1.00 0.00 51 ALA A O 20
ATOM 29272 N N . ARG A 1 52 ? -13.153 -1.482 7.914 1.00 0.00 52 ARG A N 20
ATOM 29273 C CA . ARG A 1 52 ? -14.307 -0.594 7.954 1.00 0.00 52 ARG A CA 20
ATOM 29274 C C . ARG A 1 52 ? -15.371 -1.043 6.956 1.00 0.00 52 ARG A C 20
ATOM 29275 O O . ARG A 1 52 ? -16.568 -0.896 7.201 1.00 0.00 52 ARG A O 20
ATOM 29296 N N . HIS A 1 53 ? -14.923 -1.594 5.834 1.00 0.00 53 HIS A N 20
ATOM 29297 C CA . HIS A 1 53 ? -15.833 -2.070 4.799 1.00 0.00 53 HIS A CA 20
ATOM 29298 C C . HIS A 1 53 ? -16.419 -3.430 5.167 1.00 0.00 53 HIS A C 20
ATOM 29299 O O . HIS A 1 53 ? -17.480 -3.814 4.674 1.00 0.00 53 HIS A O 20
ATOM 29313 N N . LEU A 1 54 ? -15.720 -4.158 6.036 1.00 0.00 54 LEU A N 20
ATOM 29314 C CA . LEU A 1 54 ? -16.173 -5.475 6.468 1.00 0.00 54 LEU A CA 20
ATOM 29315 C C . LEU A 1 54 ? -16.926 -5.389 7.793 1.00 0.00 54 LEU A C 20
ATOM 29316 O O . LEU A 1 54 ? -16.903 -6.325 8.592 1.00 0.00 54 LEU A O 20
ATOM 29332 N N . LEU A 1 55 ? -17.592 -4.261 8.019 1.00 0.00 55 LEU A N 20
ATOM 29333 C CA . LEU A 1 55 ? -18.352 -4.056 9.248 1.00 0.00 55 LEU A CA 20
ATOM 29334 C C . LEU A 1 55 ? -19.771 -4.596 9.103 1.00 0.00 55 LEU A C 20
ATOM 29335 O O . LEU A 1 55 ? -20.118 -5.623 9.686 1.00 0.00 55 LEU A O 20
ATOM 29351 N N . SER A 1 56 ? -20.586 -3.896 8.320 1.00 0.00 56 SER A N 20
ATOM 29352 C CA . SER A 1 56 ? -21.968 -4.305 8.096 1.00 0.00 56 SER A CA 20
ATOM 29353 C C . SER A 1 56 ? -22.070 -5.224 6.883 1.00 0.00 56 SER A C 20
ATOM 29354 O O . SER A 1 56 ? -22.900 -6.133 6.849 1.00 0.00 56 SER A O 20
ATOM 29362 N N . ASP A 1 57 ? -21.221 -4.981 5.891 1.00 0.00 57 ASP A N 20
ATOM 29363 C CA . ASP A 1 57 ? -21.214 -5.785 4.675 1.00 0.00 57 ASP A CA 20
ATOM 29364 C C . ASP A 1 57 ? -19.858 -6.453 4.473 1.00 0.00 57 ASP A C 20
ATOM 29365 O O . ASP A 1 57 ? -18.955 -5.876 3.866 1.00 0.00 57 ASP A O 20
ATOM 29374 N N . GLN A 1 58 ? -19.721 -7.672 4.986 1.00 0.00 58 GLN A N 20
ATOM 29375 C CA . GLN A 1 58 ? -18.474 -8.418 4.861 1.00 0.00 58 GLN A CA 20
ATOM 29376 C C . GLN A 1 58 ? -18.208 -8.790 3.406 1.00 0.00 58 GLN A C 20
ATOM 29377 O O . GLN A 1 58 ? -18.396 -9.939 3.003 1.00 0.00 58 GLN A O 20
ATOM 29391 N N . THR A 1 59 ? -17.768 -7.812 2.621 1.00 0.00 59 THR A N 20
ATOM 29392 C CA . THR A 1 59 ? -17.476 -8.037 1.210 1.00 0.00 59 THR A CA 20
ATOM 29393 C C . THR A 1 59 ? -16.331 -7.144 0.742 1.00 0.00 59 THR A C 20
ATOM 29394 O O . THR A 1 59 ? -15.764 -6.383 1.527 1.00 0.00 59 THR A O 20
ATOM 29405 N N . ASP A 1 60 ? -15.996 -7.244 -0.539 1.00 0.00 60 ASP A N 20
ATOM 29406 C CA . ASP A 1 60 ? -14.918 -6.444 -1.112 1.00 0.00 60 ASP A CA 20
ATOM 29407 C C . ASP A 1 60 ? -15.454 -5.122 -1.659 1.00 0.00 60 ASP A C 20
ATOM 29408 O O . ASP A 1 60 ? -16.510 -5.087 -2.289 1.00 0.00 60 ASP A O 20
ATOM 29417 N N . PRO A 1 61 ? -14.732 -4.012 -1.427 1.00 0.00 61 PRO A N 20
ATOM 29418 C CA . PRO A 1 61 ? -15.150 -2.689 -1.904 1.00 0.00 61 PRO A CA 20
ATOM 29419 C C . PRO A 1 61 ? -14.979 -2.520 -3.412 1.00 0.00 61 PRO A C 20
ATOM 29420 O O . PRO A 1 61 ? -15.367 -1.498 -3.976 1.00 0.00 61 PRO A O 20
ATOM 29431 N N . PHE A 1 62 ? -14.393 -3.524 -4.063 1.00 0.00 62 PHE A N 20
ATOM 29432 C CA . PHE A 1 62 ? -14.174 -3.470 -5.504 1.00 0.00 62 PHE A CA 20
ATOM 29433 C C . PHE A 1 62 ? -15.020 -4.510 -6.233 1.00 0.00 62 PHE A C 20
ATOM 29434 O O . PHE A 1 62 ? -15.689 -4.199 -7.219 1.00 0.00 62 PHE A O 20
ATOM 29451 N N . ASN A 1 63 ? -14.978 -5.748 -5.750 1.00 0.00 63 ASN A N 20
ATOM 29452 C CA . ASN A 1 63 ? -15.736 -6.833 -6.365 1.00 0.00 63 ASN A CA 20
ATOM 29453 C C . ASN A 1 63 ? -17.084 -7.034 -5.676 1.00 0.00 63 ASN A C 20
ATOM 29454 O O . ASN A 1 63 ? -18.036 -7.515 -6.288 1.00 0.00 63 ASN A O 20
ATOM 29465 N N . ARG A 1 64 ? -17.157 -6.668 -4.399 1.00 0.00 64 ARG A N 20
ATOM 29466 C CA . ARG A 1 64 ? -18.391 -6.816 -3.632 1.00 0.00 64 ARG A CA 20
ATOM 29467 C C . ARG A 1 64 ? -18.730 -8.289 -3.431 1.00 0.00 64 ARG A C 20
ATOM 29468 O O . ARG A 1 64 ? -19.900 -8.665 -3.361 1.00 0.00 64 ARG A O 20
ATOM 29489 N N . SER A 1 65 ? -17.696 -9.119 -3.337 1.00 0.00 65 SER A N 20
ATOM 29490 C CA . SER A 1 65 ? -17.879 -10.553 -3.142 1.00 0.00 65 SER A CA 20
ATOM 29491 C C . SER A 1 65 ? -17.712 -10.924 -1.670 1.00 0.00 65 SER A C 20
ATOM 29492 O O . SER A 1 65 ? -17.209 -10.129 -0.875 1.00 0.00 65 SER A O 20
ATOM 29500 N N . PRO A 1 66 ? -18.132 -12.141 -1.284 1.00 0.00 66 PRO A N 20
ATOM 29501 C CA . PRO A 1 66 ? -18.023 -12.612 0.101 1.00 0.00 66 PRO A CA 20
ATOM 29502 C C . PRO A 1 66 ? -16.580 -12.623 0.594 1.00 0.00 66 PRO A C 20
ATOM 29503 O O . PRO A 1 66 ? -15.792 -13.490 0.218 1.00 0.00 66 PRO A O 20
ATOM 29514 N N . LEU A 1 67 ? -16.243 -11.654 1.438 1.00 0.00 67 LEU A N 20
ATOM 29515 C CA . LEU A 1 67 ? -14.895 -11.549 1.985 1.00 0.00 67 LEU A CA 20
ATOM 29516 C C . LEU A 1 67 ? -14.935 -11.255 3.481 1.00 0.00 67 LEU A C 20
ATOM 29517 O O . LEU A 1 67 ? -15.856 -10.601 3.970 1.00 0.00 67 LEU A O 20
ATOM 29533 N N . THR A 1 68 ? -13.932 -11.745 4.203 1.00 0.00 68 THR A N 20
ATOM 29534 C CA . THR A 1 68 ? -13.855 -11.534 5.643 1.00 0.00 68 THR A CA 20
ATOM 29535 C C . THR A 1 68 ? -12.440 -11.144 6.061 1.00 0.00 68 THR A C 20
ATOM 29536 O O . THR A 1 68 ? -11.541 -11.041 5.226 1.00 0.00 68 THR A O 20
ATOM 29547 N N . MET A 1 69 ? -12.251 -10.926 7.359 1.00 0.00 69 MET A N 20
ATOM 29548 C CA . MET A 1 69 ? -10.945 -10.548 7.888 1.00 0.00 69 MET A CA 20
ATOM 29549 C C . MET A 1 69 ? -9.986 -11.735 7.872 1.00 0.00 69 MET A C 20
ATOM 29550 O O . MET A 1 69 ? -8.776 -11.566 7.728 1.00 0.00 69 MET A O 20
ATOM 29564 N N . ASP A 1 70 ? -10.536 -12.936 8.021 1.00 0.00 70 ASP A N 20
ATOM 29565 C CA . ASP A 1 70 ? -9.730 -14.151 8.024 1.00 0.00 70 ASP A CA 20
ATOM 29566 C C . ASP A 1 70 ? -9.253 -14.489 6.614 1.00 0.00 70 ASP A C 20
ATOM 29567 O O . ASP A 1 70 ? -8.179 -15.061 6.433 1.00 0.00 70 ASP A O 20
ATOM 29576 N N . GLN A 1 71 ? -10.060 -14.132 5.619 1.00 0.00 71 GLN A N 20
ATOM 29577 C CA . GLN A 1 71 ? -9.721 -14.398 4.226 1.00 0.00 71 GLN A CA 20
ATOM 29578 C C . GLN A 1 71 ? -8.529 -13.555 3.785 1.00 0.00 71 GLN A C 20
ATOM 29579 O O . GLN A 1 71 ? -7.598 -14.061 3.157 1.00 0.00 71 GLN A O 20
ATOM 29593 N N . ILE A 1 72 ? -8.563 -12.269 4.115 1.00 0.00 72 ILE A N 20
ATOM 29594 C CA . ILE A 1 72 ? -7.485 -11.357 3.751 1.00 0.00 72 ILE A CA 20
ATOM 29595 C C . ILE A 1 72 ? -6.183 -11.742 4.446 1.00 0.00 72 ILE A C 20
ATOM 29596 O O . ILE A 1 72 ? -6.194 -12.307 5.540 1.00 0.00 72 ILE A O 20
ATOM 29612 N N . ARG A 1 73 ? -5.062 -11.431 3.804 1.00 0.00 73 ARG A N 20
ATOM 29613 C CA . ARG A 1 73 ? -3.750 -11.744 4.361 1.00 0.00 73 ARG A CA 20
ATOM 29614 C C . ARG A 1 73 ? -2.817 -10.540 4.265 1.00 0.00 73 ARG A C 20
ATOM 29615 O O . ARG A 1 73 ? -2.927 -9.732 3.343 1.00 0.00 73 ARG A O 20
ATOM 29636 N N . PRO A 1 74 ? -1.880 -10.405 5.220 1.00 0.00 74 PRO A N 20
ATOM 29637 C CA . PRO A 1 74 ? -0.926 -9.293 5.237 1.00 0.00 74 PRO A CA 20
ATOM 29638 C C . PRO A 1 74 ? 0.108 -9.399 4.121 1.00 0.00 74 PRO A C 20
ATOM 29639 O O . PRO A 1 74 ? 0.770 -10.425 3.970 1.00 0.00 74 PRO A O 20
ATOM 29650 N N . ASN A 1 75 ? 0.240 -8.331 3.340 1.00 0.00 75 ASN A N 20
ATOM 29651 C CA . ASN A 1 75 ? 1.193 -8.305 2.236 1.00 0.00 75 ASN A CA 20
ATOM 29652 C C . ASN A 1 75 ? 2.609 -8.061 2.747 1.00 0.00 75 ASN A C 20
ATOM 29653 O O . ASN A 1 75 ? 3.059 -6.919 2.839 1.00 0.00 75 ASN A O 20
ATOM 29664 N N . THR A 1 76 ? 3.309 -9.142 3.078 1.00 0.00 76 THR A N 20
ATOM 29665 C CA . THR A 1 76 ? 4.675 -9.045 3.579 1.00 0.00 76 THR A CA 20
ATOM 29666 C C . THR A 1 76 ? 5.604 -8.471 2.515 1.00 0.00 76 THR A C 20
ATOM 29667 O O . THR A 1 76 ? 6.548 -7.746 2.827 1.00 0.00 76 THR A O 20
ATOM 29678 N N . GLU A 1 77 ? 5.330 -8.801 1.257 1.00 0.00 77 GLU A N 20
ATOM 29679 C CA . GLU A 1 77 ? 6.142 -8.318 0.146 1.00 0.00 77 GLU A CA 20
ATOM 29680 C C . GLU A 1 77 ? 6.086 -6.797 0.053 1.00 0.00 77 GLU A C 20
ATOM 29681 O O . GLU A 1 77 ? 7.065 -6.150 -0.320 1.00 0.00 77 GLU A O 20
ATOM 29693 N N . LEU A 1 78 ? 4.934 -6.230 0.396 1.00 0.00 78 LEU A N 20
ATOM 29694 C CA . LEU A 1 78 ? 4.750 -4.784 0.352 1.00 0.00 78 LEU A CA 20
ATOM 29695 C C . LEU A 1 78 ? 5.115 -4.150 1.690 1.00 0.00 78 LEU A C 20
ATOM 29696 O O . LEU A 1 78 ? 5.709 -3.073 1.737 1.00 0.00 78 LEU A O 20
ATOM 29712 N N . LYS A 1 79 ? 4.755 -4.826 2.777 1.00 0.00 79 LYS A N 20
ATOM 29713 C CA . LYS A 1 79 ? 5.045 -4.331 4.118 1.00 0.00 79 LYS A CA 20
ATOM 29714 C C . LYS A 1 79 ? 6.544 -4.121 4.309 1.00 0.00 79 LYS A C 20
ATOM 29715 O O . LYS A 1 79 ? 6.967 -3.214 5.027 1.00 0.00 79 LYS A O 20
ATOM 29734 N N . GLU A 1 80 ? 7.342 -4.964 3.661 1.00 0.00 80 GLU A N 20
ATOM 29735 C CA . GLU A 1 80 ? 8.794 -4.869 3.759 1.00 0.00 80 GLU A CA 20
ATOM 29736 C C . GLU A 1 80 ? 9.316 -3.683 2.956 1.00 0.00 80 GLU A C 20
ATOM 29737 O O . GLU A 1 80 ? 10.312 -3.060 3.325 1.00 0.00 80 GLU A O 20
ATOM 29749 N N . LYS A 1 81 ? 8.638 -3.376 1.854 1.00 0.00 81 LYS A N 20
ATOM 29750 C CA . LYS A 1 81 ? 9.033 -2.265 0.998 1.00 0.00 81 LYS A CA 20
ATOM 29751 C C . LYS A 1 81 ? 8.800 -0.929 1.696 1.00 0.00 81 LYS A C 20
ATOM 29752 O O . LYS A 1 81 ? 9.544 0.030 1.489 1.00 0.00 81 LYS A O 20
ATOM 29771 N N . ILE A 1 82 ? 7.764 -0.874 2.526 1.00 0.00 82 ILE A N 20
ATOM 29772 C CA . ILE A 1 82 ? 7.433 0.344 3.256 1.00 0.00 82 ILE A CA 20
ATOM 29773 C C . ILE A 1 82 ? 8.445 0.608 4.366 1.00 0.00 82 ILE A C 20
ATOM 29774 O O . ILE A 1 82 ? 8.780 1.758 4.654 1.00 0.00 82 ILE A O 20
ATOM 29790 N N . GLN A 1 83 ? 8.931 -0.464 4.985 1.00 0.00 83 GLN A N 20
ATOM 29791 C CA . GLN A 1 83 ? 9.907 -0.347 6.062 1.00 0.00 83 GLN A CA 20
ATOM 29792 C C . GLN A 1 83 ? 11.259 0.105 5.521 1.00 0.00 83 GLN A C 20
ATOM 29793 O O . GLN A 1 83 ? 11.968 0.881 6.163 1.00 0.00 83 GLN A O 20
ATOM 29807 N N . ARG A 1 84 ? 11.609 -0.385 4.337 1.00 0.00 84 ARG A N 20
ATOM 29808 C CA . ARG A 1 84 ? 12.876 -0.032 3.707 1.00 0.00 84 ARG A CA 20
ATOM 29809 C C . ARG A 1 84 ? 12.922 1.456 3.374 1.00 0.00 84 ARG A C 20
ATOM 29810 O O . ARG A 1 84 ? 13.970 2.093 3.471 1.00 0.00 84 ARG A O 20
ATOM 29831 N N . TRP A 1 85 ? 11.775 2.004 2.983 1.00 0.00 85 TRP A N 20
ATOM 29832 C CA . TRP A 1 85 ? 11.683 3.417 2.636 1.00 0.00 85 TRP A CA 20
ATOM 29833 C C . TRP A 1 85 ? 11.638 4.281 3.893 1.00 0.00 85 TRP A C 20
ATOM 29834 O O . TRP A 1 85 ? 12.372 5.263 4.010 1.00 0.00 85 TRP A O 20
ATOM 29855 N N . LEU A 1 86 ? 10.773 3.909 4.830 1.00 0.00 86 LEU A N 20
ATOM 29856 C CA . LEU A 1 86 ? 10.631 4.650 6.079 1.00 0.00 86 LEU A CA 20
ATOM 29857 C C . LEU A 1 86 ? 11.957 4.707 6.830 1.00 0.00 86 LEU A C 20
ATOM 29858 O O . LEU A 1 86 ? 12.241 5.675 7.536 1.00 0.00 86 LEU A O 20
ATOM 29874 N N . ALA A 1 87 ? 12.766 3.664 6.673 1.00 0.00 87 ALA A N 20
ATOM 29875 C CA . ALA A 1 87 ? 14.063 3.595 7.335 1.00 0.00 87 ALA A CA 20
ATOM 29876 C C . ALA A 1 87 ? 15.116 4.383 6.562 1.00 0.00 87 ALA A C 20
ATOM 29877 O O . ALA A 1 87 ? 16.053 4.926 7.146 1.00 0.00 87 ALA A O 20
ATOM 29884 N N . GLU A 1 88 ? 14.953 4.439 5.244 1.00 0.00 88 GLU A N 20
ATOM 29885 C CA . GLU A 1 88 ? 15.889 5.160 4.388 1.00 0.00 88 GLU A CA 20
ATOM 29886 C C . GLU A 1 88 ? 15.615 6.660 4.423 1.00 0.00 88 GLU A C 20
ATOM 29887 O O . GLU A 1 88 ? 16.531 7.465 4.582 1.00 0.00 88 GLU A O 20
ATOM 29899 N N . ARG A 1 89 ? 14.347 7.028 4.272 1.00 0.00 89 ARG A N 20
ATOM 29900 C CA . ARG A 1 89 ? 13.951 8.432 4.287 1.00 0.00 89 ARG A CA 20
ATOM 29901 C C . ARG A 1 89 ? 14.246 9.068 5.643 1.00 0.00 89 ARG A C 20
ATOM 29902 O O . ARG A 1 89 ? 14.463 10.276 5.737 1.00 0.00 89 ARG A O 20
ATOM 29923 N N . LYS A 1 90 ? 14.250 8.248 6.690 1.00 0.00 90 LYS A N 20
ATOM 29924 C CA . LYS A 1 90 ? 14.517 8.734 8.038 1.00 0.00 90 LYS A CA 20
ATOM 29925 C C . LYS A 1 90 ? 16.018 8.768 8.318 1.00 0.00 90 LYS A C 20
ATOM 29926 O O . LYS A 1 90 ? 16.496 8.161 9.275 1.00 0.00 90 LYS A O 20
ATOM 29945 N N . GLN A 1 91 ? 16.755 9.482 7.473 1.00 0.00 91 GLN A N 20
ATOM 29946 C CA . GLN A 1 91 ? 18.201 9.597 7.629 1.00 0.00 91 GLN A CA 20
ATOM 29947 C C . GLN A 1 91 ? 18.609 11.046 7.872 1.00 0.00 91 GLN A C 20
ATOM 29948 O O . GLN A 1 91 ? 17.825 11.968 7.644 1.00 0.00 91 GLN A O 20
ATOM 29962 N N . GLN A 1 92 ? 19.839 11.240 8.334 1.00 0.00 92 GLN A N 20
ATOM 29963 C CA . GLN A 1 92 ? 20.350 12.578 8.607 1.00 0.00 92 GLN A CA 20
ATOM 29964 C C . GLN A 1 92 ? 21.868 12.623 8.460 1.00 0.00 92 GLN A C 20
ATOM 29965 O O . GLN A 1 92 ? 22.579 11.770 8.993 1.00 0.00 92 GLN A O 20
ATOM 29979 N N . SER A 1 93 ? 22.358 13.622 7.734 1.00 0.00 93 SER A N 20
ATOM 29980 C CA . SER A 1 93 ? 23.791 13.778 7.516 1.00 0.00 93 SER A CA 20
ATOM 29981 C C . SER A 1 93 ? 24.237 15.202 7.831 1.00 0.00 93 SER A C 20
ATOM 29982 O O . SER A 1 93 ? 25.177 15.716 7.227 1.00 0.00 93 SER A O 20
ATOM 29990 N N . GLY A 1 94 ? 23.555 15.834 8.780 1.00 0.00 94 GLY A N 20
ATOM 29991 C CA . GLY A 1 94 ? 23.895 17.194 9.158 1.00 0.00 94 GLY A CA 20
ATOM 29992 C C . GLY A 1 94 ? 25.118 17.258 10.058 1.00 0.00 94 GLY A C 20
ATOM 29993 O O . GLY A 1 94 ? 25.077 16.782 11.192 1.00 0.00 94 GLY A O 20
ATOM 29997 N N . PRO A 1 95 ? 26.231 17.844 9.580 1.00 0.00 95 PRO A N 20
ATOM 29998 C CA . PRO A 1 95 ? 27.463 17.955 10.368 1.00 0.00 95 PRO A CA 20
ATOM 29999 C C . PRO A 1 95 ? 27.232 18.651 11.706 1.00 0.00 95 PRO A C 20
ATOM 30000 O O . PRO A 1 95 ? 27.779 18.244 12.732 1.00 0.00 95 PRO A O 20
ATOM 30011 N N . SER A 1 96 ? 26.420 19.703 11.688 1.00 0.00 96 SER A N 20
ATOM 30012 C CA . SER A 1 96 ? 26.117 20.455 12.899 1.00 0.00 96 SER A CA 20
ATOM 30013 C C . SER A 1 96 ? 25.129 19.697 13.779 1.00 0.00 96 SER A C 20
ATOM 30014 O O . SER A 1 96 ? 25.254 19.686 15.003 1.00 0.00 96 SER A O 20
ATOM 30022 N N . SER A 1 97 ? 24.146 19.065 13.147 1.00 0.00 97 SER A N 20
ATOM 30023 C CA . SER A 1 97 ? 23.136 18.304 13.872 1.00 0.00 97 SER A CA 20
ATOM 30024 C C . SER A 1 97 ? 23.773 17.154 14.647 1.00 0.00 97 SER A C 20
ATOM 30025 O O . SER A 1 97 ? 24.961 16.873 14.495 1.00 0.00 97 SER A O 20
ATOM 30033 N N . GLY A 1 98 ? 22.973 16.493 15.477 1.00 0.00 98 GLY A N 20
ATOM 30034 C CA . GLY A 1 98 ? 23.476 15.381 16.263 1.00 0.00 98 GLY A CA 20
ATOM 30035 C C . GLY A 1 98 ? 24.251 15.838 17.483 1.00 0.00 98 GLY A C 20
ATOM 30036 O O . GLY A 1 98 ? 23.898 15.414 18.604 1.00 0.00 98 GLY A O 20
#

Nearest PDB structures (foldseek):
  1wgm-assembly1_A  TM=8.246E-01  e=3.061E-17  Homo sapiens
  3m63-assembly1_A  TM=9.252E-01  e=2.398E-09  Saccharomyces cerevisiae
  2qiz-assembly1_A  TM=9.368E-01  e=4.987E-09  Saccharomyces cerevisiae
  3m62-assembly1_A  TM=9.261E-01  e=5.330E-09  Saccharomyces cerevisiae
  2c2l-assembly3_C  TM=8.861E-01  e=1.205E-05  Mus musculus

Secondary structure (DSSP, 8-state):
---SS--S--S------S--TTTB-TTT-SB-SSEEE-TTT--EEEHHHHHHHTTTS-B-TTT-SB--TTTSEE-HHHHHHHHHHHHHSTT-S-----

Sequence (98 aa):
GSSGSSGLQQQEEETYADACDEFLDPIMSTLMCDPVVLPSSRVTVDRSTIARHLLSDQTDPFNRSPLTMDQIRPNTELKEKIQRWLAERKQQSGPSSGGSSGSSGLQQQEEETYADACDEFLDPIMSTLMCDPVVLPSSRVTVDRSTIARHLLSDQTDPFNRSPLTMDQIRPNTELKEKIQRWLAERKQQSGPSSGGSSGSSGLQQQEEETYADACDEFLDPIMSTLMCDPVVLPSSRVTVDRSTIARHLLSDQTDPFNRSPLTMDQIRPNTELKEKIQRWLAERKQQSGPSSGGSSGSSGLQQQEEETYADACDEFLDPIMSTLMCDPVVLPSSRVTVDRSTIARHLLSDQTDPFNRSPLTMDQIRPNTELKEKIQRWLAERKQQSGPSSGGSSGSSGLQQQEEETYADACDEFLDPIMSTLMCDPVVLPSSRVTVDRSTIARHLLSDQTDPFNRSPLTMDQIRPNTELKEKIQRWLAERKQQSGPSSGGSSGSSGLQQQEEETYADACDEFLDPIMSTLMCDPVVLPSSRVTVDRSTIARHLLSDQTDPFNRSPLTMDQIRPNTELKEKIQRWLAERKQQSGPSSGGSSGSSGLQQQEEETYADACDEFLDPIMSTLMCDPVVLPSSRVTVDRSTIARHLLSDQTDPFNRSPLTMDQIRPNTELKEKIQRWLAERKQQSGPSSGGSSGSSGLQQQEEETYADACDEFLDPIMSTLMCDPVVLPSSRVTVDRSTIARHLLSDQTDPFNRSPLTMDQIRPNTELKEKIQRWLAERKQQSGPSSGGSSGSSGLQQQEEETYADACDEFLDPIMSTLMCDPVVLPSSRVTVDRSTIARHLLSDQTDPFNRSPLTMDQIRPNTELKEKIQRWLAERKQQSGPSSGGSSGSSGLQQQEEETYADACDEFLDPIMSTLMCDPVVLPSSRVTVDRSTIARHLLSDQTDPFNRSPLTMDQIRPNTELKEKIQRWLAERKQQSGPSSGGSSGSSGLQQQEEETYADACDEFLDPIMSTLMCDPVVLPSSRVTVDRSTIARHLLSDQTDPFNRSPLTMDQIRPNTELKEKIQRWLAERKQQSGPSSGGSSGSSGLQQQEEETYADACDEFLDPIMSTLMCDPVVLPSSRVTVDRSTIARHLLSDQTDPFNRSPLTMDQIRPNTELKEKIQRWLAERKQQSGPSSGGSSGSSGLQQQEEETYADACDEFLDPIMSTLMCDPVVLPSSRVTVDRSTIARHLLSDQTDPFNRSPLTMDQIRPNTELKEKIQRWLAERKQQSGPSSGGSSGSSGLQQQEEETYADACDEFLDPIMSTLMCDPVVLPSSRVTVDRSTIARHLLSDQTDPFNRSPLTMDQIRPNTELKEKIQRWLAERKQQSGPSSGGSSGSSGLQQQEEETYADACDEFLDPIMSTLMCDPVVLPSSRVTVDRSTIARHLLSDQTDPFNRSPLTMDQIRPNTELKEKIQRWLAERKQQSGPSSGGSSGSSGLQQQEEETYADACDEFLDPIMSTLMCDPVVLPSSRVTVDRSTIARHLLSDQTDPFNRSPLTMDQIRPNTELKEKIQRWLAERKQQSGPSSGGSSGSSGLQQQEEETYADACDEFLDPIMSTLMCDPVVLPSSRVTVDRSTIARHLLSDQTDPFNRSPLTMDQIRPNTELKEKIQRWLAERKQQSGPSSGGSSGSSGLQQQEEETYADACDEFLDPIMSTLMCDPVVLPSSRVTVDRSTIARHLLSDQTDPFNRSPLTMDQIRPNTELKEKIQRWLAERKQQSGPSSGGSSGSSGLQQQEEETYADACDEFLDPIMSTLMCDPVVLPSSRVTVDRSTIARHLLSDQTDPFNRSPLTMDQIRPNTELKEKIQRWLAERKQQSGPSSGGSSGSSGLQQQEEETYADACDEFLDPIMSTLMCDPVVLPSSRVTVDRSTIARHLLSDQTDPFNRSPLTMDQIRPNTELKEKIQRWLAERKQQSGPSSG

InterPro domains:
  IPR003613 U-box domain [PF04564] (988-1059)
  IPR003613 U-box domain [PS51698] (987-1061)
  IPR003613 U-box domain [SM00504] (991-1054)
  IPR013083 Zinc finger, RING/FYVE/PHD-type [G3DSA:3.30.40.10] (987-1065)
  IPR019474 Ubiquitin conjugation factor E4, core [PF10408] (330-971)
  IPR045132 Ubiquitin conjugation factor E4 [PTHR13931] (21-1063)

Foldseek 3Di:
DPDDPDDPPDDDDDDPPVDDVLQQAPPSRGGAQWWKQAPQQRGTHHLVVLVVVCPPQCADPVRSHRHHSVRIGTDPVSNVVSVVCVVVVPDDDDPPDD

Solvent-accessible surface area: 7977 Å² total; per-residue (Å²): 132,94,122,58,131,71,71,191,124,151,140,142,168,122,121,61,92,127,16,91,124,88,20,44,3,68,84,105,78,74,43,2,96,77,2,2,55,0,44,25,22,182,43,41,0,18,129,81,18,2,30,183,68,21,124,106,89,96,33,0,41,98,77,205,39,107,3,56,73,143,81,8,165,104,28,74,144,7,77,81,97,6,93,142,61,54,74,114,97,134,138,145,128,44,129,106,124,131